Protein AF-0000000081120502 (afdb_homodimer)

Solvent-accessible surface area (backbone atoms only — not comparable to full-atom values): 90306 Å² total; per-residue (Å²): 142,80,79,85,92,80,93,83,92,85,89,94,85,90,83,83,86,87,79,88,80,85,72,85,65,86,73,74,83,74,80,77,71,88,79,77,84,75,97,79,76,90,74,83,78,90,89,77,85,92,85,73,90,88,81,76,94,83,76,80,94,78,79,72,86,76,71,78,74,68,79,48,51,71,65,44,40,50,49,47,50,48,47,51,52,50,47,51,53,42,52,53,46,50,49,49,38,51,51,47,46,46,49,38,51,48,40,50,55,72,34,34,65,61,60,50,68,50,35,47,72,60,34,49,70,64,41,35,53,54,52,49,45,40,67,71,40,67,83,46,53,86,88,66,52,79,76,53,70,67,56,46,46,56,49,43,50,42,36,49,61,18,52,65,34,36,59,55,44,46,76,51,38,82,61,83,50,70,66,57,42,51,50,51,54,63,44,30,87,78,58,55,13,76,36,63,70,57,47,50,49,47,25,58,50,43,71,74,47,53,73,67,52,31,32,24,30,41,35,44,53,72,44,70,34,36,60,37,51,47,78,37,76,88,73,26,30,45,40,26,43,18,24,62,50,84,54,73,46,93,41,64,17,31,22,39,42,39,35,28,41,32,26,47,72,37,62,32,39,42,78,56,31,35,29,32,24,60,56,79,65,50,18,69,61,46,34,53,52,50,52,52,52,51,52,52,41,45,73,26,59,39,42,61,46,31,36,34,29,58,84,46,69,39,51,51,43,15,51,51,49,44,35,50,51,30,50,53,52,31,57,75,69,70,49,80,88,64,81,79,42,26,60,58,94,88,34,63,27,34,64,34,51,20,57,66,58,47,52,27,50,51,47,59,48,33,69,68,21,30,41,35,32,59,56,98,88,38,83,42,56,27,48,45,64,46,54,38,48,52,61,69,64,50,45,34,51,96,66,38,46,67,58,71,85,69,42,38,54,62,53,36,80,92,56,38,59,77,83,46,37,59,51,35,51,60,56,31,18,63,64,47,15,30,50,39,33,51,36,14,75,72,63,78,38,58,65,62,31,35,44,27,18,50,52,24,36,49,51,29,51,53,50,34,50,51,50,5,63,92,66,85,77,66,49,101,53,63,69,47,34,43,58,48,35,92,79,37,70,52,61,61,51,49,54,55,47,46,58,43,50,74,57,43,41,35,27,35,70,87,77,69,39,79,44,91,60,67,59,59,57,47,50,44,48,26,52,53,37,50,53,51,49,51,52,47,41,29,73,75,68,65,49,57,72,41,45,39,38,58,62,43,56,39,58,61,51,44,49,50,50,44,49,29,57,53,32,76,89,47,81,49,41,34,50,60,54,45,51,52,38,54,48,47,37,49,45,51,32,52,74,61,71,69,59,90,84,48,80,41,67,77,66,87,49,44,45,79,50,79,52,66,65,54,83,71,65,70,74,70,72,70,72,69,75,68,77,76,56,67,86,69,80,75,69,79,78,72,87,66,76,47,68,47,39,37,42,30,49,49,51,53,43,8,50,52,49,49,50,39,31,72,73,68,52,58,82,45,61,64,51,45,65,56,44,38,38,91,63,73,48,69,58,58,58,53,68,50,82,76,84,66,64,89,60,48,29,49,15,73,68,48,47,52,45,50,53,50,50,51,53,51,50,51,60,48,46,63,72,43,50,71,38,73,46,42,61,60,52,48,51,54,51,45,67,71,72,54,80,71,75,78,55,73,38,80,86,50,34,66,60,50,52,52,46,52,50,52,53,47,52,54,50,52,54,53,34,46,34,50,52,44,37,33,24,37,70,64,49,43,79,78,85,51,85,83,34,59,64,43,45,52,27,44,55,50,26,54,55,54,56,59,70,76,107,140,89,88,78,89,80,90,82,93,86,92,86,88,73,88,86,91,86,87,89,89,81,93,85,92,82,89,73,95,82,91,84,87,96,94,82,84,85,95,90,77,91,92,84,76,91,78,60,65,98,61,58,77,78,49,54,83,60,46,65,87,64,58,73,83,75,72,75,77,70,81,72,52,72,68,54,49,51,51,48,48,50,48,50,50,50,49,49,50,43,51,50,48,50,47,46,37,50,48,47,50,47,45,33,53,50,47,43,59,68,36,40,38,63,47,40,62,39,38,40,62,62,32,49,70,63,42,29,52,54,52,49,45,40,61,71,38,64,83,43,53,84,86,67,50,79,76,52,69,70,56,44,47,55,49,41,49,42,34,49,61,18,52,65,34,35,59,54,44,46,76,49,37,80,59,82,51,70,66,59,42,52,50,51,54,64,43,32,83,76,57,57,14,77,36,64,70,57,46,52,44,47,26,60,48,42,71,74,47,53,74,70,52,32,33,23,31,39,36,44,53,73,44,71,35,36,62,38,52,46,78,36,76,90,73,25,30,47,39,24,44,18,23,61,50,85,53,74,46,94,42,63,17,30,22,38,40,38,36,29,41,32,27,48,72,37,61,33,40,40,78,58,31,35,29,32,25,60,55,78,65,50,19,70,62,45,35,53,51,50,50,52,52,50,51,53,42,45,72,26,59,38,41,61,47,32,36,33,29,59,85,45,69,38,52,49,43,14,52,50,50,45,37,49,52,30,49,52,53,31,58,72,70,71,49,82,87,63,81,79,44,27,60,59,95,89,34,61,27,34,64,35,50,22,56,67,58,46,53,28,48,50,48,60,47,33,70,67,20,30,39,36,34,57,56,98,90,39,83,40,54,26,48,46,63,47,54,38,47,52,60,71,63,51,45,32,51,97,68,39,48,67,58,71,85,68,42,37,54,62,54,36,79,92,57,37,58,79,82,45,37,58,51,35,51,59,56,31,17,63,61,46,16,32,52,40,32,51,36,14,75,72,63,76,36,60,66,61,30,35,44,26,18,49,52,24,36,49,52,29,52,53,51,33,51,50,50,5,64,94,64,84,82,57,69,91,56,67,76,48,34,45,58,48,36,93,81,36,69,52,60,60,51,50,54,55,47,45,59,42,50,72,57,44,41,35,28,34,70,87,76,69,39,79,43,91,60,69,62,60,55,46,49,46,48,27,51,53,38,52,53,50,50,53,51,47,40,29,73,74,71,64,50,57,73,42,43,39,38,58,62,42,56,40,60,61,51,45,49,51,49,44,49,31,57,54,35,72,95,48,80,48,42,33,51,61,53,44,50,53,38,56,49,48,36,51,51,50,33,53,74,60,72,70,60,89,84,50,79,42,67,78,66,88,50,43,46,72,52,73,72,63,60,52,85,73,63,71,74,72,72,69,70,71,74,66,77,76,56,68,86,68,80,75,70,80,78,70,86,68,78,47,67,47,38,38,44,31,49,48,50,54,42,7,51,51,48,48,51,38,33,71,73,70,53,58,85,45,63,63,51,44,63,57,43,38,36,90,62,74,47,70,59,59,56,54,69,51,82,75,85,65,63,88,60,49,29,49,15,72,68,49,48,52,46,52,53,52,51,50,52,51,50,51,58,48,47,63,73,42,51,69,38,73,44,40,61,59,52,48,51,54,51,44,66,71,72,54,82,69,74,76,56,72,39,82,86,50,35,66,62,48,51,53,46,53,50,52,53,49,51,53,51,51,54,52,34,46,34,49,53,42,37,33,23,37,70,65,49,43,78,80,87,52,85,81,35,60,65,44,45,52,28,45,57,52,27,55,56,54,55,61,70,76,106

Secondary structure (DSSP, 8-state):
-----------------------------------------TT-SS--S----TTS--SSTTS----------HHHHHHHHHHHHHHHHHHHHHHHHHHHHHHHHHHHHHTT-THHHHHHHTS-HHHHHHHHHHHHHTTS-GGG----HHHHHHHHHHHHH-HHHHHHHHHHS----HHHHHHHHHHS---SEE-HHHHHHHHHHHHTS-HHHHEEEEEEEEEE-----EEETTTTEEE-EEE-SS-EEEEE--EEEEEEEEESSS-BEEEEEEEEESSSPPHHHHHHHHHHHHHHHHHTT-EEEEEEE---HHHHHHHHHHHHHHHHHHHHHTPPPPTT-EEETTEEEEEEE-HHHHHHHHHHHHHHEEEEEEETTEEEEE-HHHHHHHHHH--EETTEESSTT--HHHH-TTT--TT-HHHHHHHSSHHHHHHHHHHHHTTSS-TTHHHHHHHHHHHHHHHHHT-----SGGGS--GGGS-B-TTSTHHHHHHHHHHHHHT-EEEETTT--EE--HHHHHHHHHHHHHHHHHHHHHHHH----B-GGGGSSHHHHHHHHHHHHHSSS-SS--HHHHHHHHHHHHHTT------TT-SS----PBPSS-----S----------GGG--------------HHHHHHHHHHHHHHHHHHIIIIITT-HHHHHHHB-SSPPHHHHHH-SSSS--S--B-HHHHHHHHHHHHHHHHHHHHHTTSS-HHHHHHHHHHHH---TT---TTTHHHHHHHHHHHHHHHHHHHHHHHHHHHHTTSS----TT-HHHHHHHHHHHHHHHHH-/------------------------------------------------GGGSSTTGGGTGGGSS---------HHHHHHHHHHHHHHHHHHHHHHHHHHHHHHHHHHHHHH-THHHHHHHHHS-HHHHHHHHHHHHHTTS-GGG----HHHHHHHHHHHHH-HHHHHHHHHHS----HHHHHHHHHHS---SEE-HHHHHHHHHHHHTS-HHHHEEEEEEEEEE-----EEETTTTEEE-EEE-SS-EEEEE--EEEEEEEEESSS-BEEEEEEEEESSSPPHHHHHHHHHHHHHHHHHTT-EEEEEEE---HHHHHHHHHHHHHHHHHHHHHTPPPPTT-EEETTEEEEEEE-HHHHHHHHHHHHHHEEEEEEETTEEEEE-HHHHHHHHHH--EETTEESSTT--HHHH-TTT--TT-HHHHHHHSSHHHHHHHHHHHHTTSS-TTHHHHHHHHHHHHHHHHHT-----GGGGGS-GGGS-B-TTSTHHHHHHHHHHHHHT-EEEETTT--EE--HHHHHHHHHHHHHHHHHHHHHHHH----B-GGGGSSHHHHHHHHHHHHHSSS-SS--HHHHHHHHHHHHHTT------TT-SS----PBPS------S----------GGG--------------HHHHHHHHHHHHHHHHHHIIIIITT-HHHHHHHB-SSPPHHHHHH-SSSS--S--B-HHHHHHHHHHHHHHHHHHHHHTTSS-HHHHHHHHHHHH---TT---TTTHHHHHHHHHHHHHHHHHHHHHHHHHHHHTTSS----TT-HHHHHHHHHHHHHHHHH-

pLDDT: mean 76.76, std 24.08, range [13.11, 98.25]

Structure (mmCIF, N/CA/C/O backbone):
data_AF-0000000081120502-model_v1
#
loop_
_entity.id
_entity.type
_entity.pdbx_description
1 polymer 'Transposable element P transposase'
#
loop_
_atom_site.group_PDB
_atom_site.id
_atom_site.type_symbol
_atom_site.label_atom_id
_atom_site.label_alt_id
_atom_site.label_comp_id
_atom_site.label_asym_id
_atom_site.label_entity_id
_atom_site.label_seq_id
_atom_site.pdbx_PDB_ins_code
_atom_site.Cartn_x
_atom_site.Cartn_y
_atom_site.Cartn_z
_atom_site.occupancy
_atom_site.B_iso_or_equiv
_atom_site.auth_seq_id
_atom_site.auth_comp_id
_atom_site.auth_asym_id
_atom_site.auth_atom_id
_atom_site.pdbx_PDB_model_num
ATOM 1 N N . MET A 1 1 ? 30.359 63.438 5.129 1 14.34 1 MET A N 1
ATOM 2 C CA . MET A 1 1 ? 31.078 64.188 6.133 1 14.34 1 MET A CA 1
ATOM 3 C C . MET A 1 1 ? 31.031 63.5 7.488 1 14.34 1 MET A C 1
ATOM 5 O O . MET A 1 1 ? 30.219 62.625 7.707 1 14.34 1 MET A O 1
ATOM 9 N N . GLN A 1 2 ? 31.109 64.312 8.656 1 14.25 2 GLN A N 1
ATOM 10 C CA . GLN A 1 2 ? 31.75 64.5 9.953 1 14.25 2 GLN A CA 1
ATOM 11 C C . GLN A 1 2 ? 30.969 63.844 11.07 1 14.25 2 GLN A C 1
ATOM 13 O O . GLN A 1 2 ? 31.562 63.406 12.055 1 14.25 2 GLN A O 1
ATOM 18 N N . ALA A 1 3 ? 29.781 64.125 11.359 1 13.93 3 ALA A N 1
ATOM 19 C CA . ALA A 1 3 ? 29.516 64.625 12.703 1 13.93 3 ALA A CA 1
ATOM 20 C C . ALA A 1 3 ? 29.547 63.5 13.742 1 13.93 3 ALA A C 1
ATOM 22 O O . ALA A 1 3 ? 29.5 62.312 13.391 1 13.93 3 ALA A O 1
ATOM 23 N N . HIS A 1 4 ? 28.594 63.375 14.648 1 14.6 4 HIS A N 1
ATOM 24 C CA . HIS A 1 4 ? 28.641 63.562 16.094 1 14.6 4 HIS A CA 1
ATOM 25 C C . HIS A 1 4 ? 28.984 62.25 16.797 1 14.6 4 HIS A C 1
ATOM 27 O O . HIS A 1 4 ? 28.75 61.156 16.25 1 14.6 4 HIS A O 1
ATOM 33 N N . THR A 1 5 ? 28.938 62.125 18.094 1 14.6 5 THR A N 1
ATOM 34 C CA . THR A 1 5 ? 29.781 61.969 19.281 1 14.6 5 THR A CA 1
ATOM 35 C C . THR A 1 5 ? 29.703 60.531 19.812 1 14.6 5 THR A C 1
ATOM 37 O O . THR A 1 5 ? 28.766 59.812 19.5 1 14.6 5 THR A O 1
ATOM 40 N N . GLN A 1 6 ? 30 60.219 21.203 1 14.38 6 GLN A N 1
ATOM 41 C CA . GLN A 1 6 ? 31.031 59.719 22.094 1 14.38 6 GLN A CA 1
ATOM 42 C C . GLN A 1 6 ? 30.531 58.531 22.922 1 14.38 6 GLN A C 1
ATOM 44 O O . GLN A 1 6 ? 31.297 57.625 23.266 1 14.38 6 GLN A O 1
ATOM 49 N N . ARG A 1 7 ? 29.375 58.5 23.656 1 14.73 7 ARG A N 1
ATOM 50 C CA . ARG A 1 7 ? 29.578 58.312 25.094 1 14.73 7 ARG A CA 1
ATOM 51 C C . ARG A 1 7 ? 29.938 56.875 25.406 1 14.73 7 ARG A C 1
ATOM 53 O O . ARG A 1 7 ? 29.5 55.969 24.703 1 14.73 7 ARG A O 1
ATOM 60 N N . ALA A 1 8 ? 30.484 56.406 26.688 1 14.59 8 ALA A N 1
ATOM 61 C CA . ALA A 1 8 ? 31.516 55.781 27.516 1 14.59 8 ALA A CA 1
ATOM 62 C C . ALA A 1 8 ? 31.016 54.438 28.062 1 14.59 8 ALA A C 1
ATOM 64 O O . ALA A 1 8 ? 31.719 53.438 27.953 1 14.59 8 ALA A O 1
ATOM 65 N N . VAL A 1 9 ? 30.109 54.375 29.125 1 14.07 9 VAL A N 1
ATOM 66 C CA . VAL A 1 9 ? 30.547 53.938 30.438 1 14.07 9 VAL A CA 1
ATOM 67 C C . VAL A 1 9 ? 30.609 52.406 30.5 1 14.07 9 VAL A C 1
ATOM 69 O O . VAL A 1 9 ? 29.922 51.719 29.719 1 14.07 9 VAL A O 1
ATOM 72 N N . GLU A 1 10 ? 30.828 51.75 31.781 1 14.52 10 GLU A N 1
ATOM 73 C CA . GLU A 1 10 ? 31.75 50.969 32.625 1 14.52 10 GLU A CA 1
ATOM 74 C C . GLU A 1 10 ? 31.188 49.562 32.875 1 14.52 10 GLU A C 1
ATOM 76 O O . GLU A 1 10 ? 31.891 48.562 32.688 1 14.52 10 GLU A O 1
ATOM 81 N N . GLU A 1 11 ? 30.297 49.406 33.969 1 14.34 11 GLU A N 1
ATOM 82 C CA . GLU A 1 11 ? 30.656 48.688 35.188 1 14.34 11 GLU A CA 1
ATOM 83 C C . GLU A 1 11 ? 30.5 47.188 35.031 1 14.34 11 GLU A C 1
ATOM 85 O O . GLU A 1 11 ? 29.75 46.719 34.156 1 14.34 11 GLU A O 1
ATOM 90 N N . MET A 1 12 ? 30.531 46.406 36.281 1 14.62 12 MET A N 1
ATOM 91 C CA . MET A 1 12 ? 31.266 45.375 37.031 1 14.62 12 MET A CA 1
ATOM 92 C C . MET A 1 12 ? 30.547 44.031 36.969 1 14.62 12 MET A C 1
ATOM 94 O O . MET A 1 12 ? 29.375 43.969 36.562 1 14.62 12 MET A O 1
ATOM 98 N N . GLN A 1 13 ? 30.625 43.25 38.188 1 14.48 13 GLN A N 1
ATOM 99 C CA . GLN A 1 13 ? 31.219 42 38.719 1 14.48 13 GLN A CA 1
ATOM 100 C C . GLN A 1 13 ? 30.172 40.906 38.844 1 14.48 13 GLN A C 1
ATOM 102 O O . GLN A 1 13 ? 30.375 39.781 38.375 1 14.48 13 GLN A O 1
ATOM 107 N N . ILE A 1 14 ? 29.406 40.906 40 1 14.27 14 ILE A N 1
ATOM 108 C CA . ILE A 1 14 ? 29.531 39.969 41.125 1 14.27 14 ILE A CA 1
ATOM 109 C C . ILE A 1 14 ? 28.688 38.719 40.844 1 14.27 14 ILE A C 1
ATOM 111 O O . ILE A 1 14 ? 27.578 38.812 40.281 1 14.27 14 ILE A O 1
ATOM 115 N N . LYS A 1 15 ? 29.25 37.531 41.375 1 15.6 15 LYS A N 1
ATOM 116 C CA . LYS A 1 15 ? 29.25 36.062 41.438 1 15.6 15 LYS A CA 1
ATOM 117 C C . LYS A 1 15 ? 27.953 35.531 42.031 1 15.6 15 LYS A C 1
ATOM 119 O O . LYS A 1 15 ? 27.438 34.531 41.625 1 15.6 15 LYS A O 1
ATOM 124 N N . GLU A 1 16 ? 27.625 36.062 43.344 1 14.9 16 GLU A N 1
ATOM 125 C CA . GLU A 1 16 ? 27.609 35.125 44.469 1 14.9 16 GLU A CA 1
ATOM 126 C C . GLU A 1 16 ? 26.438 34.156 44.406 1 14.9 16 GLU A C 1
ATOM 128 O O . GLU A 1 16 ? 25.531 34.344 43.594 1 14.9 16 GLU A O 1
ATOM 133 N N . ASN A 1 17 ? 25.828 33.938 45.656 1 15.2 17 ASN A N 1
ATOM 134 C CA . ASN A 1 17 ? 25.656 33 46.75 1 15.2 17 ASN A CA 1
ATOM 135 C C . ASN A 1 17 ? 24.344 32.219 46.625 1 15.2 17 ASN A C 1
ATOM 137 O O . ASN A 1 17 ? 23.484 32.562 45.812 1 15.2 17 ASN A O 1
ATOM 141 N N . LEU A 1 18 ? 23.641 32.062 47.844 1 15.27 18 LEU A N 1
ATOM 142 C CA . LEU A 1 18 ? 23.266 31.109 48.875 1 15.27 18 LEU A CA 1
ATOM 143 C C . LEU A 1 18 ? 21.844 30.578 48.625 1 15.27 18 LEU A C 1
ATOM 145 O O . LEU A 1 18 ? 21.094 31.125 47.844 1 15.27 18 LEU A O 1
ATOM 149 N N . ASP A 1 19 ? 21.188 30.359 49.719 1 14.86 19 ASP A N 1
ATOM 150 C CA . ASP A 1 19 ? 20.656 29.312 50.594 1 14.86 19 ASP A CA 1
ATOM 151 C C . ASP A 1 19 ? 19.156 29.109 50.344 1 14.86 19 ASP A C 1
ATOM 153 O O . ASP A 1 19 ? 18.703 27.984 50.156 1 14.86 19 ASP A O 1
ATOM 157 N N . PRO A 1 20 ? 18.328 29.938 51.062 1 14.95 20 PRO A N 1
ATOM 158 C CA . PRO A 1 20 ? 17.578 29.453 52.219 1 14.95 20 PRO A CA 1
ATOM 159 C C . PRO A 1 20 ? 16.25 28.781 51.812 1 14.95 20 PRO A C 1
ATOM 161 O O . PRO A 1 20 ? 15.844 28.844 50.656 1 14.95 20 PRO A O 1
ATOM 164 N N . ILE A 1 21 ? 15.18 29.188 52.562 1 14.98 21 ILE A N 1
ATOM 165 C CA . ILE A 1 21 ? 14.234 28.766 53.562 1 14.98 21 ILE A CA 1
ATOM 166 C C . ILE A 1 21 ? 12.914 28.375 52.938 1 14.98 21 ILE A C 1
ATOM 168 O O . ILE A 1 21 ? 12.391 27.281 53.188 1 14.98 21 ILE A O 1
ATOM 172 N N . THR A 1 22 ? 11.992 29.328 52.75 1 14.59 22 THR A N 1
ATOM 173 C CA . THR A 1 22 ? 10.812 29.375 53.625 1 14.59 22 THR A CA 1
ATOM 174 C C . THR A 1 22 ? 9.68 28.547 53.031 1 14.59 22 THR A C 1
ATOM 176 O O . THR A 1 22 ? 9.703 28.219 51.812 1 14.59 22 THR A O 1
ATOM 179 N N . THR A 1 23 ? 8.469 28.719 53.594 1 14.86 23 THR A N 1
ATOM 180 C CA . THR A 1 23 ? 7.34 28.281 54.406 1 14.86 23 THR A CA 1
ATOM 181 C C . THR A 1 23 ? 6.094 28.094 53.562 1 14.86 23 THR A C 1
ATOM 183 O O . THR A 1 23 ? 5.047 27.672 54.031 1 14.86 23 THR A O 1
ATOM 186 N N . HIS A 1 24 ? 6.16 28.172 52.25 1 14.96 24 HIS A N 1
ATOM 187 C CA . HIS A 1 24 ? 4.824 28.656 51.938 1 14.96 24 HIS A CA 1
ATOM 188 C C . HIS A 1 24 ? 3.762 27.625 52.25 1 14.96 24 HIS A C 1
ATOM 190 O O . HIS A 1 24 ? 3.973 26.422 52.062 1 14.96 24 HIS A O 1
ATOM 196 N N . ARG A 1 25 ? 2.691 28.188 52.844 1 15.06 25 ARG A N 1
ATOM 197 C CA . ARG A 1 25 ? 1.433 28.125 53.562 1 15.06 25 ARG A CA 1
ATOM 198 C C . ARG A 1 25 ? 0.337 27.469 52.719 1 15.06 25 ARG A C 1
ATOM 200 O O . ARG A 1 25 ? -0.845 27.562 53.062 1 15.06 25 ARG A O 1
ATOM 207 N N . TYR A 1 26 ? 0.715 26.734 51.719 1 14.77 26 TYR A N 1
ATOM 208 C CA . TYR A 1 26 ? -0.525 26.594 50.969 1 14.77 26 TYR A CA 1
ATOM 209 C C . TYR A 1 26 ? -1.585 25.875 51.781 1 14.77 26 TYR A C 1
ATOM 211 O O . TYR A 1 26 ? -1.345 24.781 52.312 1 14.77 26 TYR A O 1
ATOM 219 N N . ALA A 1 27 ? -2.381 26.625 52.344 1 14.59 27 ALA A N 1
ATOM 220 C CA . ALA A 1 27 ? -3.572 26.547 53.188 1 14.59 27 ALA A CA 1
ATOM 221 C C . ALA A 1 27 ? -4.484 25.406 52.75 1 14.59 27 ALA A C 1
ATOM 223 O O . ALA A 1 27 ? -4.293 24.828 51.656 1 14.59 27 ALA A O 1
ATOM 224 N N . THR A 1 28 ? -5.711 25.688 52.906 1 14.76 28 THR A N 1
ATOM 225 C CA . THR A 1 28 ? -6.82 25.25 53.75 1 14.76 28 THR A CA 1
ATOM 226 C C . THR A 1 28 ? -7.723 24.266 53 1 14.76 28 THR A C 1
ATOM 228 O O . THR A 1 28 ? -8.234 23.312 53.594 1 14.76 28 THR A O 1
ATOM 231 N N . VAL A 1 29 ? -7.992 24.484 51.688 1 15.91 29 VAL A N 1
ATOM 232 C CA . VAL A 1 29 ? -9.453 24.531 51.688 1 15.91 29 VAL A CA 1
ATOM 233 C C . VAL A 1 29 ? -10.016 23.125 51.906 1 15.91 29 VAL A C 1
ATOM 235 O O . VAL A 1 29 ? -9.398 22.141 51.5 1 15.91 29 VAL A O 1
ATOM 238 N N . SER A 1 30 ? -11.156 23.078 52.438 1 14.62 30 SER A N 1
ATOM 239 C CA . SER A 1 30 ? -12.148 22.406 53.281 1 14.62 30 SER A CA 1
ATOM 240 C C . SER A 1 30 ? -12.875 21.312 52.531 1 14.62 30 SER A C 1
ATOM 242 O O . SER A 1 30 ? -13.898 21.562 51.875 1 14.62 30 SER A O 1
ATOM 244 N N . ARG A 1 31 ? -12.234 20.641 51.625 1 15.32 31 ARG A N 1
ATOM 245 C CA . ARG A 1 31 ? -13.203 19.797 50.938 1 15.32 31 ARG A CA 1
ATOM 246 C C . ARG A 1 31 ? -13.945 18.906 51.938 1 15.32 31 ARG A C 1
ATOM 248 O O . ARG A 1 31 ? -13.32 18.156 52.688 1 15.32 31 ARG A O 1
ATOM 255 N N . ASP A 1 32 ? -14.961 19.234 52.312 1 14.97 32 ASP A N 1
ATOM 256 C CA . ASP A 1 32 ? -15.969 18.719 53.25 1 14.97 32 ASP A CA 1
ATOM 257 C C . ASP A 1 32 ? -16.125 17.219 53.125 1 14.97 32 ASP A C 1
ATOM 259 O O . ASP A 1 32 ? -15.711 16.625 52.125 1 14.97 32 ASP A O 1
ATOM 263 N N . TYR A 1 33 ? -17.219 16.672 53.719 1 15.07 33 TYR A N 1
ATOM 264 C CA . TYR A 1 33 ? -17.719 15.812 54.781 1 15.07 33 TYR A CA 1
ATOM 265 C C . TYR A 1 33 ? -18.203 14.477 54.219 1 15.07 33 TYR A C 1
ATOM 267 O O . TYR A 1 33 ? -18.281 13.484 54.969 1 15.07 33 TYR A O 1
ATOM 275 N N . MET A 1 34 ? -18.578 14.242 52.875 1 16.64 34 MET A N 1
ATOM 276 C CA . MET A 1 34 ? -19.734 13.438 53.219 1 16.64 34 MET A CA 1
ATOM 277 C C . MET A 1 34 ? -19.312 12.078 53.781 1 16.64 34 MET A C 1
ATOM 279 O O . MET A 1 34 ? -18.266 11.547 53.375 1 16.64 34 MET A O 1
ATOM 283 N N . PRO A 1 35 ? -20.016 11.5 54.719 1 15.03 35 PRO A N 1
ATOM 284 C CA . PRO A 1 35 ? -20.125 10.484 55.781 1 15.03 35 PRO A CA 1
ATOM 285 C C . PRO A 1 35 ? -20.125 9.062 55.219 1 15.03 35 PRO A C 1
ATOM 287 O O . PRO A 1 35 ? -20.969 8.734 54.375 1 15.03 35 PRO A O 1
ATOM 290 N N . MET A 1 36 ? -18.953 8.578 54.906 1 15.46 36 MET A N 1
ATOM 291 C CA . MET A 1 36 ? -18.875 7.145 54.656 1 15.46 36 MET A CA 1
ATOM 292 C C . MET A 1 36 ? -19.594 6.352 55.75 1 15.46 36 MET A C 1
ATOM 294 O O . MET A 1 36 ? -19.391 6.609 56.938 1 15.46 36 MET A O 1
ATOM 298 N N . HIS A 1 37 ? -20.562 5.695 55.5 1 15.47 37 HIS A N 1
ATOM 299 C CA . HIS A 1 37 ? -21.281 4.801 56.375 1 15.47 37 HIS A CA 1
ATOM 300 C C . HIS A 1 37 ? -20.359 3.744 56.969 1 15.47 37 HIS A C 1
ATOM 302 O O . HIS A 1 37 ? -19.297 3.449 56.406 1 15.47 37 HIS A O 1
ATOM 308 N N . ALA A 1 38 ? -20.719 3.012 58.125 1 14.82 38 ALA A N 1
ATOM 309 C CA . ALA A 1 38 ? -20.578 2.381 59.438 1 14.82 38 ALA A CA 1
ATOM 310 C C . ALA A 1 38 ? -20.141 0.923 59.312 1 14.82 38 ALA A C 1
ATOM 312 O O . ALA A 1 38 ? -19.281 0.448 60.031 1 14.82 38 ALA A O 1
ATOM 313 N N . THR A 1 39 ? -20.609 -0.009 58.469 1 15.83 39 THR A N 1
ATOM 314 C CA . THR A 1 39 ? -20.953 -1.194 59.25 1 15.83 39 THR A CA 1
ATOM 315 C C . THR A 1 39 ? -19.703 -2.043 59.5 1 15.83 39 THR A C 1
ATOM 317 O O . THR A 1 39 ? -18.938 -2.336 58.594 1 15.83 39 THR A O 1
ATOM 320 N N . ALA A 1 40 ? -19.109 -2.254 60.844 1 15.4 40 ALA A N 1
ATOM 321 C CA . ALA A 1 40 ? -18.156 -2.822 61.781 1 15.4 40 ALA A CA 1
ATOM 322 C C . ALA A 1 40 ? -18.109 -4.344 61.656 1 15.4 40 ALA A C 1
ATOM 324 O O . ALA A 1 40 ? -17.031 -4.941 61.688 1 15.4 40 ALA A O 1
ATOM 325 N N . ALA A 1 41 ? -19.141 -5.223 61.906 1 15.55 41 ALA A N 1
ATOM 326 C CA . ALA A 1 41 ? -19.266 -6.121 63.062 1 15.55 41 ALA A CA 1
ATOM 327 C C . ALA A 1 41 ? -18.5 -7.418 62.812 1 15.55 41 ALA A C 1
ATOM 329 O O . ALA A 1 41 ? -17.812 -7.914 63.719 1 15.55 41 ALA A O 1
ATOM 330 N N . VAL A 1 42 ? -18.516 -8.484 61.969 1 16.2 42 VAL A N 1
ATOM 331 C CA . VAL A 1 42 ? -18.891 -9.797 62.469 1 16.2 42 VAL A CA 1
ATOM 332 C C . VAL A 1 42 ? -17.656 -10.664 62.625 1 16.2 42 VAL A C 1
ATOM 334 O O . VAL A 1 42 ? -17.438 -11.602 61.844 1 16.2 42 VAL A O 1
ATOM 337 N N . GLU A 1 43 ? -16.25 -10.258 62.781 1 16.41 43 GLU A N 1
ATOM 338 C CA . GLU A 1 43 ? -15.375 -11.43 62.812 1 16.41 43 GLU A CA 1
ATOM 339 C C . GLU A 1 43 ? -15.414 -12.086 64.188 1 16.41 43 GLU A C 1
ATOM 341 O O . GLU A 1 43 ? -14.695 -13.055 64.438 1 16.41 43 GLU A O 1
ATOM 346 N N . ASP A 1 44 ? -15.844 -12.047 65.375 1 16.73 44 ASP A N 1
ATOM 347 C CA . ASP A 1 44 ? -15.219 -12.289 66.688 1 16.73 44 ASP A CA 1
ATOM 348 C C . ASP A 1 44 ? -14.773 -13.75 66.812 1 16.73 44 ASP A C 1
ATOM 350 O O . ASP A 1 44 ? -13.719 -14.031 67.375 1 16.73 44 ASP A O 1
ATOM 354 N N . VAL A 1 45 ? -15.398 -14.891 66.75 1 16.97 45 VAL A N 1
ATOM 355 C CA . VAL A 1 45 ? -15.523 -15.852 67.875 1 16.97 45 VAL A CA 1
ATOM 356 C C . VAL A 1 45 ? -14.352 -16.828 67.812 1 16.97 45 VAL A C 1
ATOM 358 O O . VAL A 1 45 ? -13.727 -17.078 68.875 1 16.97 45 VAL A O 1
ATOM 361 N N . GLN A 1 46 ? -13.828 -17.969 67.062 1 17.44 46 GLN A N 1
ATOM 362 C CA . GLN A 1 46 ? -13.562 -19.297 67.625 1 17.44 46 GLN A CA 1
ATOM 363 C C . GLN A 1 46 ? -12.07 -19.531 67.812 1 17.44 46 GLN A C 1
ATOM 365 O O . GLN A 1 46 ? -11.633 -20.656 68.062 1 17.44 46 GLN A O 1
ATOM 370 N N . ILE A 1 47 ? -11 -18.5 67.75 1 17.42 47 ILE A N 1
ATOM 371 C CA . ILE A 1 47 ? -9.594 -18.891 67.812 1 17.42 47 ILE A CA 1
ATOM 372 C C . ILE A 1 47 ? -9.195 -19.109 69.312 1 17.42 47 ILE A C 1
ATOM 374 O O . ILE A 1 47 ? -8.336 -18.406 69.812 1 17.42 47 ILE A O 1
ATOM 378 N N . ASN A 1 48 ? -9.648 -19.594 70.438 1 16.34 48 ASN A N 1
ATOM 379 C CA . ASN A 1 48 ? -9.234 -19.719 71.812 1 16.34 48 ASN A CA 1
ATOM 380 C C . ASN A 1 48 ? -8.164 -20.797 72 1 16.34 48 ASN A C 1
ATOM 382 O O . ASN A 1 48 ? -7.188 -20.594 72.688 1 16.34 48 ASN A O 1
ATOM 386 N N . GLN A 1 49 ? -7.977 -22.266 71.875 1 18.52 49 GLN A N 1
ATOM 387 C CA . GLN A 1 49 ? -7.652 -23.25 72.938 1 18.52 49 GLN A CA 1
ATOM 388 C C . GLN A 1 49 ? -6.176 -23.625 72.875 1 18.52 49 GLN A C 1
ATOM 390 O O . GLN A 1 49 ? -5.527 -23.734 73.938 1 18.52 49 GLN A O 1
ATOM 395 N N . ASN A 1 50 ? -5.176 -24.203 71.875 1 19.64 50 ASN A N 1
ATOM 396 C CA . ASN A 1 50 ? -4.227 -25.281 72.125 1 19.64 50 ASN A CA 1
ATOM 397 C C . ASN A 1 50 ? -2.842 -24.75 72.5 1 19.64 50 ASN A C 1
ATOM 399 O O . ASN A 1 50 ? -1.854 -25.484 72.438 1 19.64 50 ASN A O 1
ATOM 403 N N . LEU A 1 51 ? -2.365 -23.531 73.125 1 19.83 51 LEU A N 1
ATOM 404 C CA . LEU A 1 51 ? -1.049 -23 73.438 1 19.83 51 LEU A CA 1
ATOM 405 C C . LEU A 1 51 ? -0.462 -23.703 74.688 1 19.83 51 LEU A C 1
ATOM 407 O O . LEU A 1 51 ? 0.609 -23.328 75.125 1 19.83 51 LEU A O 1
ATOM 411 N N . GLU A 1 52 ? -0.816 -24.75 75.312 1 20.11 52 GLU A N 1
ATOM 412 C CA . GLU A 1 52 ? -0.351 -25.141 76.625 1 20.11 52 GLU A CA 1
ATOM 413 C C . GLU A 1 52 ? 1.005 -25.844 76.562 1 20.11 52 GLU A C 1
ATOM 415 O O . GLU A 1 52 ? 1.915 -25.516 77.375 1 20.11 52 GLU A O 1
ATOM 420 N N . HIS A 1 53 ? 1.487 -27.25 76.125 1 21.69 53 HIS A N 1
ATOM 421 C CA . HIS A 1 53 ? 2.285 -28.281 76.812 1 21.69 53 HIS A CA 1
ATOM 422 C C . HIS A 1 53 ? 3.742 -28.219 76.375 1 21.69 53 HIS A C 1
ATOM 424 O O . HIS A 1 53 ? 4.527 -29.109 76.688 1 21.69 53 HIS A O 1
ATOM 430 N N . ARG A 1 54 ? 4.59 -27.234 75.75 1 21.69 54 ARG A N 1
ATOM 431 C CA . ARG A 1 54 ? 5.949 -27.125 75.25 1 21.69 54 ARG A CA 1
ATOM 432 C C . ARG A 1 54 ? 6.953 -27 76.438 1 21.69 54 ARG A C 1
ATOM 434 O O . ARG A 1 54 ? 8.148 -26.812 76.188 1 21.69 54 ARG A O 1
ATOM 441 N N . LYS A 1 55 ? 6.805 -26.984 77.75 1 22.78 55 LYS A N 1
ATOM 442 C CA . LYS A 1 55 ? 7.715 -26.609 78.875 1 22.78 55 LYS A CA 1
ATOM 443 C C . LYS A 1 55 ? 8.773 -27.688 79.062 1 22.78 55 LYS A C 1
ATOM 445 O O . LYS A 1 55 ? 9.891 -27.391 79.5 1 22.78 55 LYS A O 1
ATOM 450 N N . LYS A 1 56 ? 8.688 -29.109 79.062 1 23.55 56 LYS A N 1
ATOM 451 C CA . LYS A 1 56 ? 9.344 -30.062 79.938 1 23.55 56 LYS A CA 1
ATOM 452 C C . LYS A 1 56 ? 10.797 -30.281 79.5 1 23.55 56 LYS A C 1
ATOM 454 O O . LYS A 1 56 ? 11.695 -30.266 80.375 1 23.55 56 LYS A O 1
ATOM 459 N N . GLN A 1 57 ? 11.414 -31.125 78.5 1 24.58 57 GLN A N 1
ATOM 460 C CA . GLN A 1 57 ? 12.492 -32.094 78.625 1 24.58 57 GLN A CA 1
ATOM 461 C C . GLN A 1 57 ? 13.844 -31.484 78.25 1 24.58 57 GLN A C 1
ATOM 463 O O . GLN A 1 57 ? 14.312 -31.609 77.125 1 24.58 57 GLN A O 1
ATOM 468 N N . GLN A 1 58 ? 14.344 -30.172 78.5 1 23.09 58 GLN A N 1
ATOM 469 C CA . GLN A 1 58 ? 15.586 -29.578 78 1 23.09 58 GLN A CA 1
ATOM 470 C C . GLN A 1 58 ? 16.75 -29.906 78.938 1 23.09 58 GLN A C 1
ATOM 472 O O . GLN A 1 58 ? 17.875 -29.438 78.688 1 23.09 58 GLN A O 1
ATOM 477 N N . GLN A 1 59 ? 16.703 -30.656 80.188 1 21.89 59 GLN A N 1
ATOM 478 C CA . GLN A 1 59 ? 17.656 -30.562 81.25 1 21.89 59 GLN A CA 1
ATOM 479 C C . GLN A 1 59 ? 18.922 -31.359 81 1 21.89 59 GLN A C 1
ATOM 481 O O . GLN A 1 59 ? 20.031 -30.922 81.25 1 21.89 59 GLN A O 1
ATOM 486 N N . THR A 1 60 ? 19.016 -32.75 80.938 1 22.77 60 THR A N 1
ATOM 487 C CA . THR A 1 60 ? 19.953 -33.688 81.562 1 22.77 60 THR A CA 1
ATOM 488 C C . THR A 1 60 ? 21.234 -33.781 80.75 1 22.77 60 THR A C 1
ATOM 490 O O . THR A 1 60 ? 22.234 -34.344 81.25 1 22.77 60 THR A O 1
ATOM 493 N N . VAL A 1 61 ? 21.469 -33.688 79.438 1 25 61 VAL A N 1
ATOM 494 C CA . VAL A 1 61 ? 22.516 -34.406 78.75 1 25 61 VAL A CA 1
ATOM 495 C C . VAL A 1 61 ? 23.828 -33.594 78.812 1 25 61 VAL A C 1
ATOM 497 O O . VAL A 1 61 ? 24.234 -32.969 77.812 1 25 61 VAL A O 1
ATOM 500 N N . ALA A 1 62 ? 24.188 -32.719 80 1 25.88 62 ALA A N 1
ATOM 501 C CA . ALA A 1 62 ? 25.297 -31.781 80.062 1 25.88 62 ALA A CA 1
ATOM 502 C C . ALA A 1 62 ? 26.594 -32.5 80.438 1 25.88 62 ALA A C 1
ATOM 504 O O . ALA A 1 62 ? 27.688 -32 80.188 1 25.88 62 ALA A O 1
ATOM 505 N N . THR A 1 63 ? 26.625 -33.656 81.375 1 22.47 63 THR A N 1
ATOM 506 C CA . THR A 1 63 ? 27.734 -33.875 82.312 1 22.47 63 THR A CA 1
ATOM 507 C C . THR A 1 63 ? 28.953 -34.438 81.625 1 22.47 63 THR A C 1
ATOM 509 O O . THR A 1 63 ? 30.078 -34.281 82.062 1 22.47 63 THR A O 1
ATOM 512 N N . ARG A 1 64 ? 28.828 -35.719 80.938 1 24.05 64 ARG A N 1
ATOM 513 C CA . ARG A 1 64 ? 29.812 -36.781 81 1 24.05 64 ARG A CA 1
ATOM 514 C C . ARG A 1 64 ? 31.156 -36.344 80.5 1 24.05 64 ARG A C 1
ATOM 516 O O . ARG A 1 64 ? 32.219 -36.656 81.062 1 24.05 64 ARG A O 1
ATOM 523 N N . ARG A 1 65 ? 31.484 -36.531 79.188 1 26.67 65 ARG A N 1
ATOM 524 C CA . ARG A 1 65 ? 32.688 -37.188 78.688 1 26.67 65 ARG A CA 1
ATOM 525 C C . ARG A 1 65 ? 33.875 -36.281 78.75 1 26.67 65 ARG A C 1
ATOM 527 O O . ARG A 1 65 ? 33.969 -35.281 78 1 26.67 65 ARG A O 1
ATOM 534 N N . ARG A 1 66 ? 34.344 -36.094 80.062 1 28.52 66 ARG A N 1
ATOM 535 C CA . ARG A 1 66 ? 35.562 -35.344 80.375 1 28.52 66 ARG A CA 1
ATOM 536 C C . ARG A 1 66 ? 36.719 -35.844 79.5 1 28.52 66 ARG A C 1
ATOM 538 O O . ARG A 1 66 ? 37.25 -36.938 79.75 1 28.52 66 ARG A O 1
ATOM 545 N N . VAL A 1 67 ? 36.594 -35.969 78.25 1 29 67 VAL A N 1
ATOM 546 C CA . VAL A 1 67 ? 37.5 -36.531 77.25 1 29 67 VAL A CA 1
ATOM 547 C C . VAL A 1 67 ? 38.938 -36.062 77.625 1 29 67 VAL A C 1
ATOM 549 O O . VAL A 1 67 ? 39.188 -34.875 77.75 1 29 67 VAL A O 1
ATOM 552 N N . LYS A 1 68 ? 39.719 -36.969 78.5 1 30.41 68 LYS A N 1
ATOM 553 C CA . LYS A 1 68 ? 41.094 -36.938 79 1 30.41 68 LYS A CA 1
ATOM 554 C C . LYS A 1 68 ? 41.969 -36.156 78 1 30.41 68 LYS A C 1
ATOM 556 O O . LYS A 1 68 ? 42.062 -36.5 76.812 1 30.41 68 LYS A O 1
ATOM 561 N N . ARG A 1 69 ? 42.219 -34.906 78.25 1 34.12 69 ARG A N 1
ATOM 562 C CA . ARG A 1 69 ? 42.938 -33.875 77.562 1 34.12 69 ARG A CA 1
ATOM 563 C C . ARG A 1 69 ? 44.406 -34.281 77.312 1 34.12 69 ARG A C 1
ATOM 565 O O . ARG A 1 69 ? 45.219 -34.188 78.188 1 34.12 69 ARG A O 1
ATOM 572 N N . VAL A 1 70 ? 44.656 -35.688 77 1 34.44 70 VAL A N 1
ATOM 573 C CA . VAL A 1 70 ? 46 -36.125 76.75 1 34.44 70 VAL A CA 1
ATOM 574 C C . VAL A 1 70 ? 46.812 -35 76.125 1 34.44 70 VAL A C 1
ATOM 576 O O . VAL A 1 70 ? 46.281 -34.281 75.25 1 34.44 70 VAL A O 1
ATOM 579 N N . ALA A 1 71 ? 47.906 -34.562 76.938 1 39.12 71 ALA A N 1
ATOM 580 C CA . ALA A 1 71 ? 48.75 -33.375 76.75 1 39.12 71 ALA A CA 1
ATOM 581 C C . ALA A 1 71 ? 49.219 -33.25 75.312 1 39.12 71 ALA A C 1
ATOM 583 O O . ALA A 1 71 ? 49.969 -34.094 74.812 1 39.12 71 ALA A O 1
ATOM 584 N N . LEU A 1 72 ? 48.469 -32.969 74.562 1 45.91 72 LEU A N 1
ATOM 585 C CA . LEU A 1 72 ? 48.719 -32.844 73.125 1 45.91 72 LEU A CA 1
ATOM 586 C C . LEU A 1 72 ? 49.938 -31.984 72.812 1 45.91 72 LEU A C 1
ATOM 588 O O . LEU A 1 72 ? 50.188 -31 73.562 1 45.91 72 LEU A O 1
ATOM 592 N N . SER A 1 73 ? 51.188 -32.562 72.625 1 55.66 73 SER A N 1
ATOM 593 C CA . SER A 1 73 ? 52.406 -31.797 72.375 1 55.66 73 SER A CA 1
ATOM 594 C C . SER A 1 73 ? 52.062 -30.469 71.688 1 55.66 73 SER A C 1
ATOM 596 O O . SER A 1 73 ? 50.969 -30.281 71.125 1 55.66 73 SER A O 1
ATOM 598 N N . GLN A 1 74 ? 52.938 -29.609 71.938 1 56.44 74 GLN A N 1
ATOM 599 C CA . GLN A 1 74 ? 52.625 -28.25 71.5 1 56.44 74 GLN A CA 1
ATOM 600 C C . GLN A 1 74 ? 52.219 -28.203 70.062 1 56.44 74 GLN A C 1
ATOM 602 O O . GLN A 1 74 ? 51.281 -27.484 69.688 1 56.44 74 GLN A O 1
ATOM 607 N N . SER A 1 75 ? 52.875 -29.062 69.562 1 59.75 75 SER A N 1
ATOM 608 C CA . SER A 1 75 ? 52.594 -29.078 68.188 1 59.75 75 SER A CA 1
ATOM 609 C C . SER A 1 75 ? 51.25 -29.75 67.875 1 59.75 75 SER A C 1
ATOM 611 O O . SER A 1 75 ? 50.5 -29.328 67 1 59.75 75 SER A O 1
ATOM 613 N N . GLU A 1 76 ? 51.062 -30.641 68.75 1 61.62 76 GLU A N 1
ATOM 614 C CA . GLU A 1 76 ? 49.781 -31.328 68.625 1 61.62 76 GLU A CA 1
ATOM 615 C C . GLU A 1 76 ? 48.625 -30.438 69 1 61.62 76 GLU A C 1
ATOM 617 O O . GLU A 1 76 ? 47.562 -30.484 68.375 1 61.62 76 GLU A O 1
ATOM 622 N N . HIS A 1 77 ? 49.031 -29.703 70 1 65.25 77 HIS A N 1
ATOM 623 C CA . HIS A 1 77 ? 48.031 -28.781 70.5 1 65.25 77 HIS A CA 1
ATOM 624 C C . HIS A 1 77 ? 47.656 -27.75 69.438 1 65.25 77 HIS A C 1
ATOM 626 O O . HIS A 1 77 ? 46.5 -27.422 69.25 1 65.25 77 HIS A O 1
ATOM 632 N N . VAL A 1 78 ? 48.719 -27.391 68.75 1 69.56 78 VAL A N 1
ATOM 633 C CA . VAL A 1 78 ? 48.469 -26.391 67.688 1 69.56 78 VAL A CA 1
ATOM 634 C C . VAL A 1 78 ? 47.656 -27 66.562 1 69.56 78 VAL A C 1
ATOM 636 O O . VAL A 1 78 ? 46.719 -26.375 66.062 1 69.56 78 VAL A O 1
ATOM 639 N N . LEU A 1 79 ? 47.938 -28.156 66.375 1 68.19 79 LEU A N 1
ATOM 640 C CA . LEU A 1 79 ? 47.25 -28.828 65.25 1 68.19 79 LEU A CA 1
ATOM 641 C C . LEU A 1 79 ? 45.812 -29.156 65.625 1 68.19 79 LEU A C 1
ATOM 643 O O . LEU A 1 79 ? 44.906 -29.031 64.812 1 68.19 79 LEU A O 1
ATOM 647 N N . TYR A 1 80 ? 45.688 -29.453 66.938 1 69.12 80 TYR A N 1
ATOM 648 C CA . TYR A 1 80 ? 44.344 -29.75 67.438 1 69.12 80 TYR A CA 1
ATOM 649 C C . TYR A 1 80 ? 43.469 -28.5 67.375 1 69.12 80 TYR A C 1
ATOM 651 O O . TYR A 1 80 ? 42.281 -28.562 67 1 69.12 80 TYR A O 1
ATOM 659 N N . LYS A 1 81 ? 44.156 -27.438 67.75 1 69.31 81 LYS A N 1
ATOM 660 C CA . LYS A 1 81 ? 43.406 -26.188 67.75 1 69.31 81 LYS A CA 1
ATOM 661 C C . LYS A 1 81 ? 43 -25.844 66.312 1 69.31 81 LYS A C 1
ATOM 663 O O . LYS A 1 81 ? 41.906 -25.391 66.062 1 69.31 81 LYS A O 1
ATOM 668 N N . LYS A 1 82 ? 43.906 -26.141 65.5 1 71.19 82 LYS A N 1
ATOM 669 C CA . LYS A 1 82 ? 43.594 -25.859 64.062 1 71.19 82 LYS A CA 1
ATOM 670 C C . LYS A 1 82 ? 42.5 -26.797 63.562 1 71.19 82 LYS A C 1
ATOM 672 O O . LYS A 1 82 ? 41.625 -26.375 62.812 1 71.19 82 LYS A O 1
ATOM 677 N N . LEU A 1 83 ? 42.5 -27.953 64 1 70.38 83 LEU A N 1
ATOM 678 C CA . LEU A 1 83 ? 41.469 -28.906 63.625 1 70.38 83 LEU A CA 1
ATOM 679 C C . LEU A 1 83 ? 40.125 -28.5 64.188 1 70.38 83 LEU A C 1
ATOM 681 O O . LEU A 1 83 ? 39.094 -28.609 63.469 1 70.38 83 LEU A O 1
ATOM 685 N N . MET A 1 84 ? 40.125 -28.062 65.438 1 70.44 84 MET A N 1
ATOM 686 C CA . MET A 1 84 ? 38.875 -27.625 66 1 70.44 84 MET A CA 1
ATOM 687 C C . MET A 1 84 ? 38.312 -26.422 65.25 1 70.44 84 MET A C 1
ATOM 689 O O . MET A 1 84 ? 37.094 -26.344 65 1 70.44 84 MET A O 1
ATOM 693 N N . LEU A 1 85 ? 39.312 -25.594 64.938 1 71.56 85 LEU A N 1
ATOM 694 C CA . LEU A 1 85 ? 38.875 -24.391 64.188 1 71.56 85 LEU A CA 1
ATOM 695 C C . LEU A 1 85 ? 38.312 -24.75 62.812 1 71.56 85 LEU A C 1
ATOM 697 O O . LEU A 1 85 ? 37.312 -24.203 62.375 1 71.56 85 LEU A O 1
ATOM 701 N N . VAL A 1 86 ? 38.969 -25.734 62.188 1 71.25 86 VAL A N 1
ATOM 702 C CA . VAL A 1 86 ? 38.5 -26.141 60.844 1 71.25 86 VAL A CA 1
ATOM 703 C C . VAL A 1 86 ? 37.188 -26.938 61 1 71.25 86 VAL A C 1
ATOM 705 O O . VAL A 1 86 ? 36.312 -26.859 60.125 1 71.25 86 VAL A O 1
ATOM 708 N N . GLY A 1 87 ? 37.031 -27.625 62.125 1 72.12 87 GLY A N 1
ATOM 709 C CA . GLY A 1 87 ? 35.781 -28.328 62.406 1 72.12 87 GLY A CA 1
ATOM 710 C C . GLY A 1 87 ? 34.594 -27.406 62.562 1 72.12 87 GLY A C 1
ATOM 711 O O . GLY A 1 87 ? 33.5 -27.703 62.062 1 72.12 87 GLY A O 1
ATOM 712 N N . VAL A 1 88 ? 34.906 -26.328 63.281 1 71.44 88 VAL A N 1
ATOM 713 C CA . VAL A 1 88 ? 33.844 -25.344 63.469 1 71.44 88 VAL A CA 1
ATOM 714 C C . VAL A 1 88 ? 33.469 -24.719 62.125 1 71.44 88 VAL A C 1
ATOM 716 O O . VAL A 1 88 ? 32.312 -24.531 61.781 1 71.44 88 VAL A O 1
ATOM 719 N N . LYS A 1 89 ? 34.5 -24.453 61.344 1 71.75 89 LYS A N 1
ATOM 720 C CA . LYS A 1 89 ? 34.219 -23.891 60 1 71.75 89 LYS A CA 1
ATOM 721 C C . LYS A 1 89 ? 33.469 -24.875 59.125 1 71.75 89 LYS A C 1
ATOM 723 O O . LYS A 1 89 ? 32.562 -24.484 58.375 1 71.75 89 LYS A O 1
ATOM 728 N N . LEU A 1 90 ? 33.688 -26.078 59.25 1 69.19 90 LEU A N 1
ATOM 729 C CA . LEU A 1 90 ? 33 -27.109 58.5 1 69.19 90 LEU A CA 1
ATOM 730 C C . LEU A 1 90 ? 31.547 -27.219 58.938 1 69.19 90 LEU A C 1
ATOM 732 O O . LEU A 1 90 ? 30.641 -27.359 58.094 1 69.19 90 LEU A O 1
ATOM 736 N N . SER A 1 91 ? 31.344 -27.203 60.25 1 72.75 91 SER A N 1
ATOM 737 C CA . SER A 1 91 ? 29.969 -27.297 60.75 1 72.75 91 SER A CA 1
ATOM 738 C C . SER A 1 91 ? 29.141 -26.094 60.281 1 72.75 91 SER A C 1
ATOM 740 O O . SER A 1 91 ? 28 -26.25 59.875 1 72.75 91 SER A O 1
ATOM 742 N N . LYS A 1 92 ? 29.797 -24.922 60.281 1 70.88 92 LYS A N 1
ATOM 743 C CA . LYS A 1 92 ? 29.094 -23.75 59.75 1 70.88 92 LYS A CA 1
ATOM 744 C C . LYS A 1 92 ? 28.828 -23.875 58.25 1 70.88 92 LYS A C 1
ATOM 746 O O . LYS A 1 92 ? 27.75 -23.516 57.781 1 70.88 92 LYS A O 1
ATOM 751 N N . CYS A 1 93 ? 29.766 -24.438 57.562 1 66.69 93 CYS A N 1
ATOM 752 C CA . CYS A 1 93 ? 29.594 -24.625 56.125 1 66.69 93 CYS A CA 1
ATOM 753 C C . CYS A 1 93 ? 28.547 -25.688 55.812 1 66.69 93 CYS A C 1
ATOM 755 O O . CYS A 1 93 ? 27.734 -25.516 54.906 1 66.69 93 CYS A O 1
ATOM 757 N N . ARG A 1 94 ? 28.453 -26.703 56.625 1 70.38 94 ARG A N 1
ATOM 758 C CA . ARG A 1 94 ? 27.438 -27.734 56.469 1 70.38 94 ARG A CA 1
ATOM 759 C C . ARG A 1 94 ? 26.047 -27.188 56.781 1 70.38 94 ARG A C 1
ATOM 761 O O . ARG A 1 94 ? 25.078 -27.516 56.094 1 70.38 94 ARG A O 1
ATOM 768 N N . ASN A 1 95 ? 26 -26.406 57.812 1 68.44 95 ASN A N 1
ATOM 769 C CA . ASN A 1 95 ? 24.719 -25.781 58.094 1 68.44 95 ASN A CA 1
ATOM 770 C C . ASN A 1 95 ? 24.297 -24.812 57 1 68.44 95 ASN A C 1
ATOM 772 O O . ASN A 1 95 ? 23.109 -24.75 56.656 1 68.44 95 ASN A O 1
ATOM 776 N N . LYS A 1 96 ? 25.266 -24.125 56.469 1 66.88 96 LYS A N 1
ATOM 777 C CA . LYS A 1 96 ? 24.953 -23.25 55.344 1 66.88 96 LYS A CA 1
ATOM 778 C C . LYS A 1 96 ? 24.531 -24.047 54.125 1 66.88 96 LYS A C 1
ATOM 780 O O . LYS A 1 96 ? 23.594 -23.656 53.406 1 66.88 96 LYS A O 1
ATOM 785 N N . VAL A 1 97 ? 25.062 -25.188 53.906 1 66.38 97 VAL A N 1
ATOM 786 C CA . VAL A 1 97 ? 24.672 -26.078 52.844 1 66.38 97 VAL A CA 1
ATOM 787 C C . VAL A 1 97 ? 23.25 -26.578 53.094 1 66.38 97 VAL A C 1
ATOM 789 O O . VAL A 1 97 ? 22.422 -26.625 52.188 1 66.38 97 VAL A O 1
ATOM 792 N N . LYS A 1 98 ? 22.984 -26.953 54.281 1 69.75 98 LYS A N 1
ATOM 793 C CA . LYS A 1 98 ? 21.656 -27.453 54.625 1 69.75 98 LYS A CA 1
ATOM 794 C C . LYS A 1 98 ? 20.609 -26.359 54.469 1 69.75 98 LYS A C 1
ATOM 796 O O . LYS A 1 98 ? 19.516 -26.594 53.938 1 69.75 98 LYS A O 1
ATOM 801 N N . ASN A 1 99 ? 20.969 -25.203 54.969 1 64.62 99 ASN A N 1
ATOM 802 C CA . ASN A 1 99 ? 20.016 -24.109 54.844 1 64.62 99 ASN A CA 1
ATOM 803 C C . ASN A 1 99 ? 19.859 -23.672 53.375 1 64.62 99 ASN A C 1
ATOM 805 O O . ASN A 1 99 ? 18.75 -23.391 52.938 1 64.62 99 ASN A O 1
ATOM 809 N N . GLN A 1 100 ? 20.984 -23.688 52.656 1 62.84 100 GLN A N 1
ATOM 810 C CA . GLN A 1 100 ? 20.891 -23.375 51.219 1 62.84 100 GLN A CA 1
ATOM 811 C C . GLN A 1 100 ? 20.156 -24.484 50.469 1 62.84 100 GLN A C 1
ATOM 813 O O . GLN A 1 100 ? 19.375 -24.203 49.562 1 62.84 100 GLN A O 1
ATOM 818 N N . ALA A 1 101 ? 20.25 -25.531 50.938 1 64.38 101 ALA A N 1
ATOM 819 C CA . ALA A 1 101 ? 19.5 -26.641 50.344 1 64.38 101 ALA A CA 1
ATOM 820 C C . ALA A 1 101 ? 18.016 -26.547 50.688 1 64.38 101 ALA A C 1
ATOM 822 O O . ALA A 1 101 ? 17.172 -26.812 49.844 1 64.38 101 ALA A O 1
ATOM 823 N N . LYS A 1 102 ? 17.703 -26.141 51.875 1 63.06 102 LYS A N 1
ATOM 824 C CA . LYS A 1 102 ? 16.297 -25.906 52.219 1 63.06 102 LYS A CA 1
ATOM 825 C C . LYS A 1 102 ? 15.734 -24.734 51.438 1 63.06 102 LYS A C 1
ATOM 827 O O . LYS A 1 102 ? 14.602 -24.781 50.969 1 63.06 102 LYS A O 1
ATOM 832 N N . LYS A 1 103 ? 16.484 -23.641 51.375 1 53.06 103 LYS A N 1
ATOM 833 C CA . LYS A 1 103 ? 16.031 -22.516 50.594 1 53.06 103 LYS A CA 1
ATOM 834 C C . LYS A 1 103 ? 15.93 -22.891 49.094 1 53.06 103 LYS A C 1
ATOM 836 O O . LYS A 1 103 ? 14.969 -22.516 48.438 1 53.06 103 LYS A O 1
ATOM 841 N N . ILE A 1 104 ? 16.812 -23.578 48.562 1 52.44 104 ILE A N 1
ATOM 842 C CA . ILE A 1 104 ? 16.734 -24.156 47.25 1 52.44 104 ILE A CA 1
ATOM 843 C C . ILE A 1 104 ? 15.516 -25.062 47.156 1 52.44 104 ILE A C 1
ATOM 845 O O . ILE A 1 104 ? 14.766 -25.016 46.156 1 52.44 104 ILE A O 1
ATOM 849 N N . LYS A 1 105 ? 15.352 -25.781 48.156 1 54.03 105 LYS A N 1
ATOM 850 C CA . LYS A 1 105 ? 14.172 -26.641 48.156 1 54.03 105 LYS A CA 1
ATOM 851 C C . LYS A 1 105 ? 12.891 -25.828 48.312 1 54.03 105 LYS A C 1
ATOM 853 O O . LYS A 1 105 ? 11.898 -26.094 47.625 1 54.03 105 LYS A O 1
ATOM 858 N N . ALA A 1 106 ? 12.852 -24.734 49.125 1 46.09 106 ALA A N 1
ATOM 859 C CA . ALA A 1 106 ? 11.664 -23.891 49.25 1 46.09 106 ALA A CA 1
ATOM 860 C C . ALA A 1 106 ? 11.453 -23.078 47.969 1 46.09 106 ALA A C 1
ATOM 862 O O . ALA A 1 106 ? 10.328 -22.938 47.5 1 46.09 106 ALA A O 1
ATOM 863 N N . MET A 1 107 ? 12.461 -22.359 47.469 1 41.62 107 MET A N 1
ATOM 864 C CA . MET A 1 107 ? 12.406 -21.594 46.219 1 41.62 107 MET A CA 1
ATOM 865 C C . MET A 1 107 ? 12.18 -22.516 45.031 1 41.62 107 MET A C 1
ATOM 867 O O . MET A 1 107 ? 11.453 -22.156 44.094 1 41.62 107 MET A O 1
ATOM 871 N N . GLN A 1 108 ? 12.562 -23.531 44.906 1 43.06 108 GLN A N 1
ATOM 872 C CA . GLN A 1 108 ? 12.18 -24.703 44.094 1 43.06 108 GLN A CA 1
ATOM 873 C C . GLN A 1 108 ? 10.734 -25.094 44.375 1 43.06 108 GLN A C 1
ATOM 875 O O . GLN A 1 108 ? 10 -25.453 43.438 1 43.06 108 GLN A O 1
ATOM 880 N N . ASN A 1 109 ? 10.242 -25 45.5 1 39.69 109 ASN A N 1
ATOM 881 C CA . ASN A 1 109 ? 8.82 -25.203 45.75 1 39.69 109 ASN A CA 1
ATOM 882 C C . ASN A 1 109 ? 8 -24 45.312 1 39.69 109 ASN A C 1
ATOM 884 O O . ASN A 1 109 ? 6.863 -24.141 44.875 1 39.69 109 ASN A O 1
ATOM 888 N N . LEU A 1 110 ? 8.266 -22.609 45.5 1 35.69 110 LEU A N 1
ATOM 889 C CA . LEU A 1 110 ? 7.539 -21.438 45.031 1 35.69 110 LEU A CA 1
ATOM 890 C C . LEU A 1 110 ? 7.781 -21.219 43.562 1 35.69 110 LEU A C 1
ATOM 892 O O . LEU A 1 110 ? 6.934 -20.656 42.844 1 35.69 110 LEU A O 1
ATOM 896 N N . MET A 1 111 ? 8.852 -21.078 42.781 1 37.47 111 MET A N 1
ATOM 897 C CA . MET A 1 111 ? 9.406 -21.625 41.531 1 37.47 111 MET A CA 1
ATOM 898 C C . MET A 1 111 ? 8.719 -22.938 41.156 1 37.47 111 MET A C 1
ATOM 900 O O . MET A 1 111 ? 9.156 -23.641 40.25 1 37.47 111 MET A O 1
ATOM 904 N N . THR A 1 112 ? 8.086 -23.297 41.844 1 33.38 112 THR A N 1
ATOM 905 C CA . THR A 1 112 ? 7.387 -24.578 41.75 1 33.38 112 THR A CA 1
ATOM 906 C C . THR A 1 112 ? 6.551 -24.656 40.469 1 33.38 112 THR A C 1
ATOM 908 O O . THR A 1 112 ? 5.984 -25.703 40.156 1 33.38 112 THR A O 1
ATOM 911 N N . ASN A 1 113 ? 5.883 -23.484 40.031 1 33.38 113 ASN A N 1
ATOM 912 C CA . ASN A 1 113 ? 5.102 -24.266 39.062 1 33.38 113 ASN A CA 1
ATOM 913 C C . ASN A 1 113 ? 5.973 -24.797 37.938 1 33.38 113 ASN A C 1
ATOM 915 O O . ASN A 1 113 ? 6.43 -24.031 37.094 1 33.38 113 ASN A O 1
ATOM 919 N N . PRO A 1 114 ? 7.09 -25.531 38.031 1 37.69 114 PRO A N 1
ATOM 920 C CA . PRO A 1 114 ? 7.793 -26.328 37 1 37.69 114 PRO A CA 1
ATOM 921 C C . PRO A 1 114 ? 7.105 -26.312 35.656 1 37.69 114 PRO A C 1
ATOM 923 O O . PRO A 1 114 ? 7.758 -26.5 34.625 1 37.69 114 PRO A O 1
ATOM 926 N N . GLN A 1 115 ? 5.984 -26.016 35.594 1 40.38 115 GLN A N 1
ATOM 927 C CA . GLN A 1 115 ? 5.156 -26.031 34.406 1 40.38 115 GLN A CA 1
ATOM 928 C C . GLN A 1 115 ? 5.445 -24.828 33.531 1 40.38 115 GLN A C 1
ATOM 930 O O . GLN A 1 115 ? 5.395 -24.922 32.312 1 40.38 115 GLN A O 1
ATOM 935 N N . PHE A 1 116 ? 5.906 -23.641 34.156 1 39.41 116 PHE A N 1
ATOM 936 C CA . PHE A 1 116 ? 6.078 -22.484 33.281 1 39.41 116 PHE A CA 1
ATOM 937 C C . PHE A 1 116 ? 7.359 -22.594 32.469 1 39.41 116 PHE A C 1
ATOM 939 O O . PHE A 1 116 ? 7.355 -22.344 31.266 1 39.41 116 PHE A O 1
ATOM 946 N N . LEU A 1 117 ? 8.688 -22.641 33.156 1 43.06 117 LEU A N 1
ATOM 947 C CA . LEU A 1 117 ? 9.891 -22.844 32.375 1 43.06 117 LEU A CA 1
ATOM 948 C C . LEU A 1 117 ? 9.695 -23.969 31.359 1 43.06 117 LEU A C 1
ATOM 950 O O . LEU A 1 117 ? 10.188 -23.891 30.234 1 43.06 117 LEU A O 1
ATOM 954 N N . LYS A 1 118 ? 9.062 -24.875 31.891 1 47.75 118 LYS A N 1
ATOM 955 C CA . LYS A 1 118 ? 8.695 -25.922 30.953 1 47.75 118 LYS A CA 1
ATOM 956 C C . LYS A 1 118 ? 7.84 -25.375 29.812 1 47.75 118 LYS A C 1
ATOM 958 O O . LYS A 1 118 ? 8 -25.766 28.656 1 47.75 118 LYS A O 1
ATOM 963 N N . THR A 1 119 ? 7.082 -24.359 30.25 1 51.31 119 THR A N 1
ATOM 964 C CA . THR A 1 119 ? 6.215 -23.797 29.219 1 51.31 119 THR A CA 1
ATOM 965 C C . THR A 1 119 ? 7.016 -22.922 28.266 1 51.31 119 THR A C 1
ATOM 967 O O . THR A 1 119 ? 6.754 -22.906 27.062 1 51.31 119 THR A O 1
ATOM 970 N N . LEU A 1 120 ? 8.008 -22.109 28.875 1 55.16 120 LEU A N 1
ATOM 971 C CA . LEU A 1 120 ? 8.836 -21.297 28 1 55.16 120 LEU A CA 1
ATOM 972 C C . LEU A 1 120 ? 9.609 -22.172 27.016 1 55.16 120 LEU A C 1
ATOM 974 O O . LEU A 1 120 ? 9.789 -21.797 25.844 1 55.16 120 LEU A O 1
ATOM 978 N N . ASP A 1 121 ? 10.156 -23.203 27.531 1 53.34 121 ASP A N 1
ATOM 979 C CA . ASP A 1 121 ? 10.914 -24.094 26.656 1 53.34 121 ASP A CA 1
ATOM 980 C C . ASP A 1 121 ? 10.008 -24.719 25.609 1 53.34 121 ASP A C 1
ATOM 982 O O . ASP A 1 121 ? 10.469 -25.125 24.547 1 53.34 121 ASP A O 1
ATOM 986 N N . GLU A 1 122 ? 8.789 -24.641 26.062 1 53.97 122 GLU A N 1
ATOM 987 C CA . GLU A 1 122 ? 7.852 -25.234 25.109 1 53.97 122 GLU A CA 1
ATOM 988 C C . GLU A 1 122 ? 7.387 -24.203 24.078 1 53.97 122 GLU A C 1
ATOM 990 O O . GLU A 1 122 ? 6.727 -24.547 23.094 1 53.97 122 GLU A O 1
ATOM 995 N N . LEU A 1 123 ? 7.812 -22.969 24.391 1 55.88 123 LEU A N 1
ATOM 996 C CA . LEU A 1 123 ? 7.441 -21.969 23.391 1 55.88 123 LEU A CA 1
ATOM 997 C C . LEU A 1 123 ? 8.305 -22.094 22.141 1 55.88 123 LEU A C 1
ATOM 999 O O . LEU A 1 123 ? 9.461 -22.516 22.219 1 55.88 123 LEU A O 1
ATOM 1003 N N . PRO A 1 124 ? 7.664 -21.844 21.109 1 58.12 124 PRO A N 1
ATOM 1004 C CA . PRO A 1 124 ? 8.531 -21.797 19.938 1 58.12 124 PRO A CA 1
ATOM 1005 C C . PRO A 1 124 ? 9.734 -20.875 20.125 1 58.12 124 PRO A C 1
ATOM 1007 O O . PRO A 1 124 ? 9.672 -19.922 20.906 1 58.12 124 PRO A O 1
ATOM 1010 N N . SER A 1 125 ? 10.867 -21.219 19.547 1 59.94 125 SER A N 1
ATOM 1011 C CA . SER A 1 125 ? 12.172 -20.609 19.734 1 59.94 125 SER A CA 1
ATOM 1012 C C . SER A 1 125 ? 12.102 -19.078 19.625 1 59.94 125 SER A C 1
ATOM 1014 O O . SER A 1 125 ? 12.656 -18.359 20.469 1 59.94 125 SER A O 1
ATOM 1016 N N . THR A 1 126 ? 11.336 -18.625 18.766 1 64.44 126 THR A N 1
ATOM 1017 C CA . THR A 1 126 ? 11.297 -17.188 18.531 1 64.44 126 THR A CA 1
ATOM 1018 C C . THR A 1 126 ? 10.531 -16.469 19.641 1 64.44 126 THR A C 1
ATOM 1020 O O . THR A 1 126 ? 10.945 -15.406 20.109 1 64.44 126 THR A O 1
ATOM 1023 N N . SER A 1 127 ? 9.453 -17.078 20.031 1 66.69 127 SER A N 1
ATOM 1024 C CA . SER A 1 127 ? 8.664 -16.484 21.109 1 66.69 127 SER A CA 1
ATOM 1025 C C . SER A 1 127 ? 9.461 -16.453 22.406 1 66.69 127 SER A C 1
ATOM 1027 O O . SER A 1 127 ? 9.344 -15.5 23.188 1 66.69 127 SER A O 1
ATOM 1029 N N . LYS A 1 128 ? 10.211 -17.453 22.469 1 65.38 128 LYS A N 1
ATOM 1030 C CA . LYS A 1 128 ? 11.047 -17.547 23.656 1 65.38 128 LYS A CA 1
ATOM 1031 C C . LYS A 1 128 ? 12.078 -16.422 23.688 1 65.38 128 LYS A C 1
ATOM 1033 O O . LYS A 1 128 ? 12.258 -15.766 24.719 1 65.38 128 LYS A O 1
ATOM 1038 N N . ILE A 1 129 ? 12.648 -16.234 22.641 1 68.62 129 ILE A N 1
ATOM 1039 C CA . ILE A 1 129 ? 13.695 -15.227 22.516 1 68.62 129 ILE A CA 1
ATOM 1040 C C . ILE A 1 129 ? 13.109 -13.844 22.797 1 68.62 129 ILE A C 1
ATOM 1042 O O . ILE A 1 129 ? 13.695 -13.062 23.547 1 68.62 129 ILE A O 1
ATOM 1046 N N . LEU A 1 130 ? 11.992 -13.57 22.344 1 74.12 130 LEU A N 1
ATOM 1047 C CA . LEU A 1 130 ? 11.391 -12.25 22.469 1 74.12 130 LEU A CA 1
ATOM 1048 C C . LEU A 1 130 ? 10.875 -12.031 23.891 1 74.12 130 LEU A C 1
ATOM 1050 O O . LEU A 1 130 ? 10.938 -10.914 24.422 1 74.12 130 LEU A O 1
ATOM 1054 N N . THR A 1 131 ? 10.359 -13.094 24.406 1 71.88 131 THR A N 1
ATOM 1055 C CA . THR A 1 131 ? 9.883 -12.984 25.781 1 71.88 131 THR A CA 1
ATOM 1056 C C . THR A 1 131 ? 11.047 -12.734 26.734 1 71.88 131 THR A C 1
ATOM 1058 O O . THR A 1 131 ? 10.945 -11.898 27.625 1 71.88 131 THR A O 1
ATOM 1061 N N . LEU A 1 132 ? 12.094 -13.438 26.422 1 69.06 132 LEU A N 1
ATOM 1062 C CA . LEU A 1 132 ? 13.281 -13.258 27.25 1 69.06 132 LEU A CA 1
ATOM 1063 C C . LEU A 1 132 ? 13.836 -11.844 27.109 1 69.06 132 LEU A C 1
ATOM 1065 O O . LEU A 1 132 ? 14.344 -11.273 28.078 1 69.06 132 LEU A O 1
ATOM 1069 N N . LEU A 1 133 ? 13.766 -11.367 25.984 1 78.31 133 LEU A N 1
ATOM 1070 C CA . LEU A 1 133 ? 14.211 -10.008 25.719 1 78.31 133 LEU A CA 1
ATOM 1071 C C . LEU A 1 133 ? 13.453 -9.008 26.578 1 78.31 133 LEU A C 1
ATOM 1073 O O . LEU A 1 133 ? 14.039 -8.07 27.125 1 78.31 133 LEU A O 1
ATOM 1077 N N . GLN A 1 134 ? 12.156 -9.219 26.703 1 75.69 134 GLN A N 1
ATOM 1078 C CA . GLN A 1 134 ? 11.352 -8.289 27.484 1 75.69 134 GLN A CA 1
ATOM 1079 C C . GLN A 1 134 ? 11.773 -8.312 28.953 1 75.69 134 GLN A C 1
ATOM 1081 O O . GLN A 1 134 ? 11.867 -7.262 29.594 1 75.69 134 GLN A O 1
ATOM 1086 N N . PHE A 1 135 ? 12.133 -9.469 29.359 1 68.94 135 PHE A N 1
ATOM 1087 C CA . PHE A 1 135 ? 12.469 -9.641 30.766 1 68.94 135 PHE A CA 1
ATOM 1088 C C . PHE A 1 135 ? 13.859 -9.094 31.062 1 68.94 135 PHE A C 1
ATOM 1090 O O . PHE A 1 135 ? 14.102 -8.531 32.125 1 68.94 135 PHE A O 1
ATOM 1097 N N . ARG A 1 136 ? 14.664 -9.266 30.156 1 73.75 136 ARG A N 1
ATOM 1098 C CA . ARG A 1 136 ? 16.062 -8.867 30.344 1 73.75 136 ARG A CA 1
ATOM 1099 C C . ARG A 1 136 ? 16.203 -7.352 30.312 1 73.75 136 ARG A C 1
ATOM 1101 O O . ARG A 1 136 ? 16.922 -6.773 31.125 1 73.75 136 ARG A O 1
ATOM 1108 N N . GLU A 1 137 ? 15.508 -6.625 29.422 1 76.19 137 GLU A N 1
ATOM 1109 C CA . GLU A 1 137 ? 15.781 -5.223 29.125 1 76.19 137 GLU A CA 1
ATOM 1110 C C . GLU A 1 137 ? 14.711 -4.316 29.734 1 76.19 137 GLU A C 1
ATOM 1112 O O . GLU A 1 137 ? 14.742 -3.098 29.547 1 76.19 137 GLU A O 1
ATOM 1117 N N . HIS A 1 138 ? 13.758 -4.773 30.531 1 71.75 138 HIS A N 1
ATOM 1118 C CA . HIS A 1 138 ? 12.617 -3.984 31 1 71.75 138 HIS A CA 1
ATOM 1119 C C . HIS A 1 138 ? 13.055 -2.881 31.953 1 71.75 138 HIS A C 1
ATOM 1121 O O . HIS A 1 138 ? 12.406 -1.835 32.031 1 71.75 138 HIS A O 1
ATOM 1127 N N . LYS A 1 139 ? 14.18 -2.975 32.562 1 62.91 139 LYS A N 1
ATOM 1128 C CA . LYS A 1 139 ? 14.594 -2.002 33.562 1 62.91 139 LYS A CA 1
ATOM 1129 C C . LYS A 1 139 ? 15.508 -0.938 32.969 1 62.91 139 LYS A C 1
ATOM 1131 O O . LYS A 1 139 ? 15.789 0.078 33.625 1 62.91 139 LYS A O 1
ATOM 1136 N N . LYS A 1 140 ? 15.969 -1.26 31.875 1 72.06 140 LYS A N 1
ATOM 1137 C CA . LYS A 1 140 ? 16.938 -0.342 31.281 1 72.06 140 LYS A CA 1
ATOM 1138 C C . LYS A 1 140 ? 16.234 0.741 30.469 1 72.06 140 LYS A C 1
ATOM 1140 O O . LYS A 1 140 ? 15.148 0.517 29.922 1 72.06 140 LYS A O 1
ATOM 1145 N N . GLY A 1 141 ? 16.75 1.92 30.578 1 70.56 141 GLY A N 1
ATOM 1146 C CA . GLY A 1 141 ? 16.25 2.984 29.719 1 70.56 141 GLY A CA 1
ATOM 1147 C C . GLY A 1 141 ? 16.453 2.705 28.234 1 70.56 141 GLY A C 1
ATOM 1148 O O . GLY A 1 141 ? 17.219 1.805 27.875 1 70.56 141 GLY A O 1
ATOM 1149 N N . ASN A 1 142 ? 15.836 3.377 27.375 1 72.31 142 ASN A N 1
ATOM 1150 C CA . ASN A 1 142 ? 15.844 3.174 25.938 1 72.31 142 ASN A CA 1
ATOM 1151 C C . ASN A 1 142 ? 17.266 3.109 25.391 1 72.31 142 ASN A C 1
ATOM 1153 O O . ASN A 1 142 ? 17.578 2.25 24.562 1 72.31 142 ASN A O 1
ATOM 1157 N N . LYS A 1 143 ? 18.156 4.016 25.922 1 72 143 LYS A N 1
ATOM 1158 C CA . LYS A 1 143 ? 19.5 4.082 25.375 1 72 143 LYS A CA 1
ATOM 1159 C C . LYS A 1 143 ? 20.391 3.004 25.984 1 72 143 LYS A C 1
ATOM 1161 O O . LYS A 1 143 ? 21.406 2.631 25.406 1 72 143 LYS A O 1
ATOM 1166 N N . GLY A 1 144 ? 19.969 2.436 27.031 1 72.5 144 GLY A N 1
ATOM 1167 C CA . GLY A 1 144 ? 20.797 1.452 27.703 1 72.5 144 GLY A CA 1
ATOM 1168 C C . GLY A 1 144 ? 20.469 0.022 27.328 1 72.5 144 GLY A C 1
ATOM 1169 O O . GLY A 1 144 ? 21.172 -0.911 27.719 1 72.5 144 GLY A O 1
ATOM 1170 N N . ARG A 1 145 ? 19.5 -0.231 26.547 1 80.69 145 ARG A N 1
ATOM 1171 C CA . ARG A 1 145 ? 19.078 -1.576 26.172 1 80.69 145 ARG A CA 1
ATOM 1172 C C . ARG A 1 145 ? 20.016 -2.207 25.172 1 80.69 145 ARG A C 1
ATOM 1174 O O . ARG A 1 145 ? 20.594 -1.509 24.328 1 80.69 145 ARG A O 1
ATOM 1181 N N . ARG A 1 146 ? 20.344 -3.49 25.406 1 81.06 146 ARG A N 1
ATOM 1182 C CA . ARG A 1 146 ? 21.188 -4.254 24.484 1 81.06 146 ARG A CA 1
ATOM 1183 C C . ARG A 1 146 ? 20.422 -5.438 23.906 1 81.06 146 ARG A C 1
ATOM 1185 O O . ARG A 1 146 ? 19.609 -6.059 24.578 1 81.06 146 ARG A O 1
ATOM 1192 N N . PHE A 1 147 ? 20.672 -5.707 22.688 1 86.5 147 PHE A N 1
ATOM 1193 C CA . PHE A 1 147 ? 19.969 -6.758 21.969 1 86.5 147 PHE A CA 1
ATOM 1194 C C . PHE A 1 147 ? 20.953 -7.773 21.391 1 86.5 147 PHE A C 1
ATOM 1196 O O . PHE A 1 147 ? 22.016 -7.402 20.906 1 86.5 147 PHE A O 1
ATOM 1203 N N . THR A 1 148 ? 20.609 -8.992 21.5 1 78.94 148 THR A N 1
ATOM 1204 C CA . THR A 1 148 ? 21.406 -10.047 20.891 1 78.94 148 THR A CA 1
ATOM 1205 C C . THR A 1 148 ? 21.188 -10.094 19.391 1 78.94 148 THR A C 1
ATOM 1207 O O . THR A 1 148 ? 20.25 -9.477 18.875 1 78.94 148 THR A O 1
ATOM 1210 N N . LEU A 1 149 ? 22.047 -10.797 18.734 1 77.19 149 LEU A N 1
ATOM 1211 C CA . LEU A 1 149 ? 21.953 -10.922 17.281 1 77.19 149 LEU A CA 1
ATOM 1212 C C . LEU A 1 149 ? 20.656 -11.617 16.875 1 77.19 149 LEU A C 1
ATOM 1214 O O . LEU A 1 149 ? 20 -11.203 15.914 1 77.19 149 LEU A O 1
ATOM 1218 N N . LYS A 1 150 ? 20.359 -12.656 17.609 1 73.31 150 LYS A N 1
ATOM 1219 C CA . LYS A 1 150 ? 19.141 -13.398 17.281 1 73.31 150 LYS A CA 1
ATOM 1220 C C . LYS A 1 150 ? 17.906 -12.516 17.438 1 73.31 150 LYS A C 1
ATOM 1222 O O . LYS A 1 150 ? 16.984 -12.578 16.625 1 73.31 150 LYS A O 1
ATOM 1227 N N . GLU A 1 151 ? 17.938 -11.727 18.469 1 80.44 151 GLU A N 1
ATOM 1228 C CA . GLU A 1 151 ? 16.828 -10.812 18.719 1 80.44 151 GLU A CA 1
ATOM 1229 C C . GLU A 1 151 ? 16.719 -9.773 17.609 1 80.44 151 GLU A C 1
ATOM 1231 O O . GLU A 1 151 ? 15.609 -9.453 17.156 1 80.44 151 GLU A O 1
ATOM 1236 N N . LYS A 1 152 ? 17.828 -9.289 17.141 1 81.94 152 LYS A N 1
ATOM 1237 C CA . LYS A 1 152 ? 17.844 -8.289 16.078 1 81.94 152 LYS A CA 1
ATOM 1238 C C . LYS A 1 152 ? 17.344 -8.875 14.766 1 81.94 152 LYS A C 1
ATOM 1240 O O . LYS A 1 152 ? 16.656 -8.203 14 1 81.94 152 LYS A O 1
ATOM 1245 N N . ILE A 1 153 ? 17.656 -10.109 14.633 1 74.56 153 ILE A N 1
ATOM 1246 C CA . ILE A 1 153 ? 17.266 -10.766 13.391 1 74.56 153 ILE A CA 1
ATOM 1247 C C . ILE A 1 153 ? 15.758 -10.961 13.359 1 74.56 153 ILE A C 1
ATOM 1249 O O . ILE A 1 153 ? 15.117 -10.719 12.336 1 74.56 153 ILE A O 1
ATOM 1253 N N . ILE A 1 154 ? 15.25 -11.375 14.461 1 74.19 154 ILE A N 1
ATOM 1254 C CA . ILE A 1 154 ? 13.805 -11.555 14.562 1 74.19 154 ILE A CA 1
ATOM 1255 C C . ILE A 1 154 ? 13.102 -10.211 14.367 1 74.19 154 ILE A C 1
ATOM 1257 O O . ILE A 1 154 ? 12.109 -10.125 13.641 1 74.19 154 ILE A O 1
ATOM 1261 N N . ALA A 1 155 ? 13.633 -9.195 14.969 1 81.69 155 ALA A N 1
ATOM 1262 C CA . ALA A 1 155 ? 13.055 -7.855 14.867 1 81.69 155 ALA A CA 1
ATOM 1263 C C . ALA A 1 155 ? 13.133 -7.328 13.438 1 81.69 155 ALA A C 1
ATOM 1265 O O . ALA A 1 155 ? 12.211 -6.672 12.953 1 81.69 155 ALA A O 1
ATOM 1266 N N . LEU A 1 156 ? 14.219 -7.625 12.844 1 78.56 156 LEU A N 1
ATOM 1267 C CA . LEU A 1 156 ? 14.414 -7.191 11.461 1 78.56 156 LEU A CA 1
ATOM 1268 C C . LEU A 1 156 ? 13.383 -7.836 10.539 1 78.56 156 LEU A C 1
ATOM 1270 O O . LEU A 1 156 ? 12.883 -7.191 9.609 1 78.56 156 LEU A O 1
ATOM 1274 N N . SER A 1 157 ? 13.125 -9.047 10.789 1 72.56 157 SER A N 1
ATOM 1275 C CA . SER A 1 157 ? 12.125 -9.75 10 1 72.56 157 SER A CA 1
ATOM 1276 C C . SER A 1 157 ? 10.75 -9.102 10.141 1 72.56 157 SER A C 1
ATOM 1278 O O . SER A 1 157 ? 10.008 -9 9.164 1 72.56 157 SER A O 1
ATOM 1280 N N . PHE A 1 158 ? 10.523 -8.664 11.281 1 77.19 158 PHE A N 1
ATOM 1281 C CA . PHE A 1 158 ? 9.25 -7.996 11.531 1 77.19 158 PHE A CA 1
ATOM 1282 C C . PHE A 1 158 ? 9.211 -6.633 10.852 1 77.19 158 PHE A C 1
ATOM 1284 O O . PHE A 1 158 ? 8.211 -6.266 10.234 1 77.19 158 PHE A O 1
ATOM 1291 N N . LEU A 1 159 ? 10.242 -5.875 11.008 1 77.56 159 LEU A N 1
ATOM 1292 C CA . LEU A 1 159 ? 10.328 -4.523 10.469 1 77.56 159 LEU A CA 1
ATOM 1293 C C . LEU A 1 159 ? 10.148 -4.539 8.953 1 77.56 159 LEU A C 1
ATOM 1295 O O . LEU A 1 159 ? 9.469 -3.67 8.398 1 77.56 159 LEU A O 1
ATOM 1299 N N . LYS A 1 160 ? 10.727 -5.438 8.398 1 71.44 160 LYS A N 1
ATOM 1300 C CA . LYS A 1 160 ? 10.688 -5.484 6.938 1 71.44 160 LYS A CA 1
ATOM 1301 C C . LYS A 1 160 ? 9.328 -5.969 6.441 1 71.44 160 LYS A C 1
ATOM 1303 O O . LYS A 1 160 ? 8.891 -5.594 5.352 1 71.44 160 LYS A O 1
ATOM 1308 N N . GLN A 1 161 ? 8.703 -6.891 7.246 1 68.75 161 GLN A N 1
ATOM 1309 C CA . GLN A 1 161 ? 7.363 -7.348 6.879 1 68.75 161 GLN A CA 1
ATOM 1310 C C . GLN A 1 161 ? 6.344 -6.219 7.004 1 68.75 161 GLN A C 1
ATOM 1312 O O . GLN A 1 161 ? 5.449 -6.086 6.164 1 68.75 161 GLN A O 1
ATOM 1317 N N . SER A 1 162 ? 6.555 -5.512 8.078 1 73.5 162 SER A N 1
ATOM 1318 C CA . SER A 1 162 ? 5.625 -4.41 8.305 1 73.5 162 SER A CA 1
ATOM 1319 C C . SER A 1 162 ? 6.258 -3.324 9.172 1 73.5 162 SER A C 1
ATOM 1321 O O . SER A 1 162 ? 6.203 -3.395 10.406 1 73.5 162 SER A O 1
ATOM 1323 N N . PRO A 1 163 ? 6.77 -2.338 8.492 1 72.19 163 PRO A N 1
ATOM 1324 C CA . PRO A 1 163 ? 7.359 -1.255 9.281 1 72.19 163 PRO A CA 1
ATOM 1325 C C . PRO A 1 163 ? 6.352 -0.585 10.211 1 72.19 163 PRO A C 1
ATOM 1327 O O . PRO A 1 163 ? 6.688 -0.243 11.352 1 72.19 163 PRO A O 1
ATOM 1330 N N . LYS A 1 164 ? 5.113 -0.521 9.711 1 70.5 164 LYS A N 1
ATOM 1331 C CA . LYS A 1 164 ? 4.074 0.076 10.547 1 70.5 164 LYS A CA 1
ATOM 1332 C C . LYS A 1 164 ? 3.762 -0.806 11.75 1 70.5 164 LYS A C 1
ATOM 1334 O O . LYS A 1 164 ? 3.619 -0.308 12.867 1 70.5 164 LYS A O 1
ATOM 1339 N N . GLY A 1 165 ? 3.705 -2.105 11.398 1 72.94 165 GLY A N 1
ATOM 1340 C CA . GLY A 1 165 ? 3.469 -3.041 12.484 1 72.94 165 GLY A CA 1
ATOM 1341 C C . GLY A 1 165 ? 4.59 -3.061 13.508 1 72.94 165 GLY A C 1
ATOM 1342 O O . GLY A 1 165 ? 4.336 -3.15 14.711 1 72.94 165 GLY A O 1
ATOM 1343 N N . TYR A 1 166 ? 5.73 -2.834 13.016 1 79.81 166 TYR A N 1
ATOM 1344 C CA . TYR A 1 166 ? 6.887 -2.854 13.906 1 79.81 166 TYR A CA 1
ATOM 1345 C C . TYR A 1 166 ? 6.898 -1.626 14.812 1 79.81 166 TYR A C 1
ATOM 1347 O O . TYR A 1 166 ? 7.223 -1.726 15.992 1 79.81 166 TYR A O 1
ATOM 1355 N N . ARG A 1 167 ? 6.641 -0.458 14.25 1 76.12 167 ARG A N 1
ATOM 1356 C CA . ARG A 1 167 ? 6.574 0.76 15.055 1 76.12 167 ARG A CA 1
ATOM 1357 C C . ARG A 1 167 ? 5.52 0.637 16.141 1 76.12 167 ARG A C 1
ATOM 1359 O O . ARG A 1 167 ? 5.734 1.089 17.281 1 76.12 167 ARG A O 1
ATOM 1366 N N . PHE A 1 168 ? 4.441 0.004 15.844 1 74.44 168 PHE A N 1
ATOM 1367 C CA . PHE A 1 168 ? 3.381 -0.217 16.812 1 74.44 168 PHE A CA 1
ATOM 1368 C C . PHE A 1 168 ? 3.836 -1.19 17.906 1 74.44 168 PHE A C 1
ATOM 1370 O O . PHE A 1 168 ? 3.568 -0.979 19.078 1 74.44 168 PHE A O 1
ATOM 1377 N N . LEU A 1 169 ? 4.527 -2.215 17.5 1 77.31 169 LEU A N 1
ATOM 1378 C CA . LEU A 1 169 ? 5.016 -3.225 18.438 1 77.31 169 LEU A CA 1
ATOM 1379 C C . LEU A 1 169 ? 6.043 -2.629 19.391 1 77.31 169 LEU A C 1
ATOM 1381 O O . LEU A 1 169 ? 6.125 -3.041 20.562 1 77.31 169 LEU A O 1
ATOM 1385 N N . ARG A 1 170 ? 6.723 -1.659 18.906 1 81.38 170 ARG A N 1
ATOM 1386 C CA . ARG A 1 170 ? 7.766 -1.035 19.719 1 81.38 170 ARG A CA 1
ATOM 1387 C C . ARG A 1 170 ? 7.156 -0.2 20.844 1 81.38 170 ARG A C 1
ATOM 1389 O O . ARG A 1 170 ? 7.828 0.103 21.828 1 81.38 170 ARG A O 1
ATOM 1396 N N . LYS A 1 171 ? 5.969 0.202 20.641 1 72.19 171 LYS A N 1
ATOM 1397 C CA . LYS A 1 171 ? 5.289 0.952 21.688 1 72.19 171 LYS A CA 1
ATOM 1398 C C . LYS A 1 171 ? 4.855 0.031 22.828 1 72.19 171 LYS A C 1
ATOM 1400 O O . LYS A 1 171 ? 4.645 0.485 23.953 1 72.19 171 LYS A O 1
ATOM 1405 N N . ILE A 1 172 ? 4.758 -1.258 22.5 1 70.81 172 ILE A N 1
ATOM 1406 C CA . ILE A 1 172 ? 4.227 -2.221 23.453 1 70.81 172 ILE A CA 1
ATOM 1407 C C . ILE A 1 172 ? 5.371 -3.053 24.031 1 70.81 172 ILE A C 1
ATOM 1409 O O . ILE A 1 172 ? 5.383 -3.357 25.234 1 70.81 172 ILE A O 1
ATOM 1413 N N . PHE A 1 173 ? 6.367 -3.377 23.094 1 77.94 173 PHE A N 1
ATOM 1414 C CA . PHE A 1 173 ? 7.461 -4.258 23.484 1 77.94 173 PHE A CA 1
ATOM 1415 C C . PHE A 1 173 ? 8.805 -3.545 23.359 1 77.94 173 PHE A C 1
ATOM 1417 O O . PHE A 1 173 ? 8.922 -2.559 22.625 1 77.94 173 PHE A O 1
ATOM 1424 N N . ILE A 1 174 ? 9.602 -4.082 24.156 1 83.19 174 ILE A N 1
ATOM 1425 C CA . ILE A 1 174 ? 10.977 -3.623 24 1 83.19 174 ILE A CA 1
ATOM 1426 C C . ILE A 1 174 ? 11.602 -4.289 22.781 1 83.19 174 ILE A C 1
ATOM 1428 O O . ILE A 1 174 ? 11.836 -5.5 22.766 1 83.19 174 ILE A O 1
ATOM 1432 N N . LEU A 1 175 ? 11.773 -3.52 21.797 1 87.38 175 LEU A N 1
ATOM 1433 C CA . LEU A 1 175 ? 12.383 -3.984 20.562 1 87.38 175 LEU A CA 1
ATOM 1434 C C . LEU A 1 175 ? 13.43 -2.99 20.062 1 87.38 175 LEU A C 1
ATOM 1436 O O . LEU A 1 175 ? 13.359 -1.801 20.375 1 87.38 175 LEU A O 1
ATOM 1440 N N . PRO A 1 176 ? 14.43 -3.494 19.328 1 87 176 PRO A N 1
ATOM 1441 C CA . PRO A 1 176 ? 15.453 -2.582 18.797 1 87 176 PRO A CA 1
ATOM 1442 C C . PRO A 1 176 ? 14.867 -1.513 17.891 1 87 176 PRO A C 1
ATOM 1444 O O . PRO A 1 176 ? 13.844 -1.742 17.234 1 87 176 PRO A O 1
ATOM 1447 N N . SER A 1 177 ? 15.492 -0.371 17.891 1 85.62 177 SER A N 1
ATOM 1448 C CA . SER A 1 177 ? 15.055 0.713 17.016 1 85.62 177 SER A CA 1
ATOM 1449 C C . SER A 1 177 ? 15.344 0.392 15.555 1 85.62 177 SER A C 1
ATOM 1451 O O . SER A 1 177 ? 16.141 -0.5 15.25 1 85.62 177 SER A O 1
ATOM 1453 N N . ARG A 1 178 ? 14.656 1.08 14.711 1 83.38 178 ARG A N 1
ATOM 1454 C CA . ARG A 1 178 ? 14.867 0.921 13.273 1 83.38 178 ARG A CA 1
ATOM 1455 C C . ARG A 1 178 ? 16.328 1.174 12.906 1 83.38 178 ARG A C 1
ATOM 1457 O O . ARG A 1 178 ? 16.891 0.45 12.086 1 83.38 178 ARG A O 1
ATOM 1464 N N . GLN A 1 179 ? 16.938 2.131 13.539 1 80.06 179 GLN A N 1
ATOM 1465 C CA . GLN A 1 179 ? 18.312 2.48 13.234 1 80.06 179 GLN A CA 1
ATOM 1466 C C . GLN A 1 179 ? 19.266 1.354 13.617 1 80.06 179 GLN A C 1
ATOM 1468 O O . GLN A 1 179 ? 20.219 1.063 12.891 1 80.06 179 GLN A O 1
ATOM 1473 N N . THR A 1 180 ? 18.953 0.775 14.734 1 83.25 180 THR A N 1
ATOM 1474 C CA . THR A 1 180 ? 19.766 -0.351 15.188 1 83.25 180 THR A CA 1
ATOM 1475 C C . THR A 1 180 ? 19.688 -1.505 14.188 1 83.25 180 THR A C 1
ATOM 1477 O O . THR A 1 180 ? 20.703 -2.158 13.914 1 83.25 180 THR A O 1
ATOM 1480 N N . LEU A 1 181 ? 18.516 -1.729 13.68 1 83.06 181 LEU A N 1
ATOM 1481 C CA . LEU A 1 181 ? 18.312 -2.844 12.766 1 83.06 181 LEU A CA 1
ATOM 1482 C C . LEU A 1 181 ? 18.938 -2.551 11.398 1 83.06 181 LEU A C 1
ATOM 1484 O O . LEU A 1 181 ? 19.469 -3.453 10.75 1 83.06 181 LEU A O 1
ATOM 1488 N N . LEU A 1 182 ? 18.875 -1.301 11.016 1 75.81 182 LEU A N 1
ATOM 1489 C CA . LEU A 1 182 ? 19.516 -0.915 9.758 1 75.81 182 LEU A CA 1
ATOM 1490 C C . LEU A 1 182 ? 21.031 -1.028 9.852 1 75.81 182 LEU A C 1
ATOM 1492 O O . LEU A 1 182 ? 21.688 -1.38 8.875 1 75.81 182 LEU A O 1
ATOM 1496 N N . LYS A 1 183 ? 21.5 -0.745 11.07 1 75.62 183 LYS A N 1
ATOM 1497 C CA . LYS A 1 183 ? 22.938 -0.912 11.289 1 75.62 183 LYS A CA 1
ATOM 1498 C C . LYS A 1 183 ? 23.344 -2.375 11.156 1 75.62 183 LYS A C 1
ATOM 1500 O O . LYS A 1 183 ? 24.422 -2.678 10.633 1 75.62 183 LYS A O 1
ATOM 1505 N N . LEU A 1 184 ? 22.5 -3.197 11.688 1 75.81 184 LEU A N 1
ATOM 1506 C CA . LEU A 1 184 ? 22.75 -4.629 11.547 1 75.81 184 LEU A CA 1
ATOM 1507 C C . LEU A 1 184 ? 22.797 -5.031 10.078 1 75.81 184 LEU A C 1
ATOM 1509 O O . LEU A 1 184 ? 23.656 -5.828 9.68 1 75.81 184 LEU A O 1
ATOM 1513 N N . LEU A 1 185 ? 21.969 -4.551 9.266 1 74.94 185 LEU A N 1
ATOM 1514 C CA . LEU A 1 185 ? 21.922 -4.859 7.844 1 74.94 185 LEU A CA 1
ATOM 1515 C C . LEU A 1 185 ? 23.188 -4.371 7.141 1 74.94 185 LEU A C 1
ATOM 1517 O O . LEU A 1 185 ? 23.688 -5.035 6.23 1 74.94 185 LEU A O 1
ATOM 1521 N N . ASN A 1 186 ? 23.594 -3.258 7.66 1 70.69 186 ASN A N 1
ATOM 1522 C CA . ASN A 1 186 ? 24.797 -2.686 7.043 1 70.69 186 ASN A CA 1
ATOM 1523 C C . ASN A 1 186 ? 26.047 -3.482 7.398 1 70.69 186 ASN A C 1
ATOM 1525 O O . ASN A 1 186 ? 27.047 -3.408 6.691 1 70.69 186 ASN A O 1
ATOM 1529 N N . MET A 1 187 ? 25.859 -4.184 8.438 1 70.88 187 MET A N 1
ATOM 1530 C CA . MET A 1 187 ? 26.984 -5.016 8.844 1 70.88 187 MET A CA 1
ATOM 1531 C C . MET A 1 187 ? 27.078 -6.266 7.977 1 70.88 187 MET A C 1
ATOM 1533 O O . MET A 1 187 ? 28.141 -6.887 7.895 1 70.88 187 MET A O 1
ATOM 1537 N N . ALA A 1 188 ? 25.891 -6.5 7.336 1 71.75 188 ALA A N 1
ATOM 1538 C CA . ALA A 1 188 ? 25.922 -7.625 6.41 1 71.75 188 ALA A CA 1
ATOM 1539 C C . ALA A 1 188 ? 26.672 -7.262 5.125 1 71.75 188 ALA A C 1
ATOM 1541 O O . ALA A 1 188 ? 26.469 -6.18 4.574 1 71.75 188 ALA A O 1
ATOM 1542 N N . ASP A 1 189 ? 27.875 -7.559 4.918 1 72.44 189 ASP A N 1
ATOM 1543 C CA . ASP A 1 189 ? 28.719 -7.234 3.775 1 72.44 189 ASP A CA 1
ATOM 1544 C C . ASP A 1 189 ? 28.156 -7.84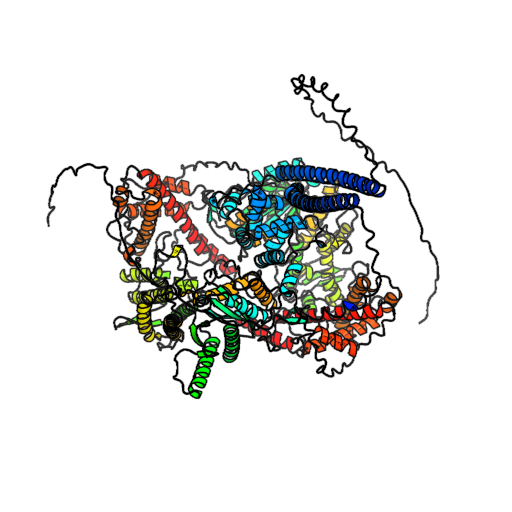4 2.488 1 72.44 189 ASP A C 1
ATOM 1546 O O . ASP A 1 189 ? 28.812 -8.68 1.86 1 72.44 189 ASP A O 1
ATOM 1550 N N . ILE A 1 190 ? 26.922 -7.504 2.143 1 81.44 190 ILE A N 1
ATOM 1551 C CA . ILE A 1 190 ? 26.328 -7.961 0.891 1 81.44 190 ILE A CA 1
ATOM 1552 C C . ILE A 1 190 ? 26.484 -6.887 -0.18 1 81.44 190 ILE A C 1
ATOM 1554 O O . ILE A 1 190 ? 26.094 -5.738 0.022 1 81.44 190 ILE A O 1
ATOM 1558 N N . ASN A 1 191 ? 27.188 -7.203 -1.218 1 85.31 191 ASN A N 1
ATOM 1559 C CA . ASN A 1 191 ? 27.453 -6.297 -2.33 1 85.31 191 ASN A CA 1
ATOM 1560 C C . ASN A 1 191 ? 26.984 -6.887 -3.658 1 85.31 191 ASN A C 1
ATOM 1562 O O . ASN A 1 191 ? 26.734 -8.094 -3.752 1 85.31 191 ASN A O 1
ATOM 1566 N N . PRO A 1 192 ? 26.781 -6.047 -4.633 1 92.06 192 PRO A N 1
ATOM 1567 C CA . PRO A 1 192 ? 26.453 -6.582 -5.953 1 92.06 192 PRO A CA 1
ATOM 1568 C C . PRO A 1 192 ? 27.5 -7.559 -6.48 1 92.06 192 PRO A C 1
ATOM 1570 O O . PRO A 1 192 ? 28.688 -7.383 -6.223 1 92.06 192 PRO A O 1
ATOM 1573 N N . GLY A 1 193 ? 27.062 -8.469 -7.234 1 93.12 193 GLY A N 1
ATOM 1574 C CA . GLY A 1 193 ? 27.953 -9.531 -7.699 1 93.12 193 GLY A CA 1
ATOM 1575 C C . GLY A 1 193 ? 27.875 -10.781 -6.852 1 93.12 193 GLY A C 1
ATOM 1576 O O . GLY A 1 193 ? 26.906 -11 -6.141 1 93.12 193 GLY A O 1
ATOM 1577 N N . ILE A 1 194 ? 28.828 -11.594 -7 1 91.56 194 ILE A N 1
ATOM 1578 C CA . ILE A 1 194 ? 28.859 -12.852 -6.258 1 91.56 194 ILE A CA 1
ATOM 1579 C C . ILE A 1 194 ? 29.438 -12.609 -4.867 1 91.56 194 ILE A C 1
ATOM 1581 O O . ILE A 1 194 ? 30.516 -12.023 -4.727 1 91.56 194 ILE A O 1
ATOM 1585 N N . ASN A 1 195 ? 28.734 -12.898 -3.932 1 81.5 195 ASN A N 1
ATOM 1586 C CA . ASN A 1 195 ? 29.172 -12.711 -2.555 1 81.5 195 ASN A CA 1
ATOM 1587 C C . ASN A 1 195 ? 29.984 -13.914 -2.059 1 81.5 195 ASN A C 1
ATOM 1589 O O . ASN A 1 195 ? 29.422 -14.992 -1.854 1 81.5 195 ASN A O 1
ATOM 1593 N N . LYS A 1 196 ? 31.188 -13.664 -1.772 1 78.81 196 LYS A N 1
ATOM 1594 C CA . LYS A 1 196 ? 32.094 -14.734 -1.388 1 78.81 196 LYS A CA 1
ATOM 1595 C C . LYS A 1 196 ? 31.688 -15.359 -0.061 1 78.81 196 LYS A C 1
ATOM 1597 O O . LYS A 1 196 ? 31.781 -16.578 0.112 1 78.81 196 LYS A O 1
ATOM 1602 N N . ASN A 1 197 ? 31.281 -14.516 0.767 1 74.81 197 ASN A N 1
ATOM 1603 C CA . ASN A 1 197 ? 30.844 -15.031 2.064 1 74.81 197 ASN A CA 1
ATOM 1604 C C . ASN A 1 197 ? 29.641 -15.961 1.934 1 74.81 197 ASN A C 1
ATOM 1606 O O . ASN A 1 197 ? 29.562 -16.969 2.637 1 74.81 197 ASN A O 1
ATOM 1610 N N . MET A 1 198 ? 28.859 -15.625 1.068 1 81 198 MET A N 1
ATOM 1611 C CA . MET A 1 198 ? 27.688 -16.453 0.839 1 81 198 MET A CA 1
ATOM 1612 C C . MET A 1 198 ? 28.062 -17.797 0.219 1 81 198 MET A C 1
ATOM 1614 O O . MET A 1 198 ? 27.531 -18.828 0.604 1 81 198 MET A O 1
ATOM 1618 N N . ILE A 1 199 ? 28.984 -17.75 -0.679 1 86.88 199 ILE A N 1
ATOM 1619 C CA . ILE A 1 199 ? 29.422 -18.969 -1.354 1 86.88 199 ILE A CA 1
ATOM 1620 C C . ILE A 1 199 ? 30.125 -19.891 -0.354 1 86.88 199 ILE A C 1
ATOM 1622 O O . ILE A 1 199 ? 29.969 -21.109 -0.414 1 86.88 199 ILE A O 1
ATOM 1626 N N . GLN A 1 200 ? 30.766 -19.25 0.552 1 83.25 200 GLN A N 1
ATOM 1627 C CA . GLN A 1 200 ? 31.438 -20.031 1.574 1 83.25 200 GLN A CA 1
ATOM 1628 C C . GLN A 1 200 ? 30.438 -20.734 2.49 1 83.25 200 GLN A C 1
ATOM 1630 O O . GLN A 1 200 ? 30.656 -21.875 2.9 1 83.25 200 GLN A O 1
ATOM 1635 N N . GLN A 1 201 ? 29.484 -20.078 2.74 1 80.38 201 GLN A N 1
ATOM 1636 C CA . GLN A 1 201 ? 28.438 -20.672 3.564 1 80.38 201 GLN A CA 1
ATOM 1637 C C . GLN A 1 201 ? 27.75 -21.812 2.832 1 80.38 201 GLN A C 1
ATOM 1639 O O . GLN A 1 201 ? 27.391 -22.828 3.443 1 80.38 201 GLN A O 1
ATOM 1644 N N . ILE A 1 202 ? 27.531 -21.625 1.59 1 86.81 202 ILE A N 1
ATOM 1645 C CA . ILE A 1 202 ? 26.938 -22.688 0.777 1 86.81 202 ILE A CA 1
ATOM 1646 C C . ILE A 1 202 ? 27.859 -23.906 0.749 1 86.81 202 ILE A C 1
ATOM 1648 O O . ILE A 1 202 ? 27.391 -25.047 0.835 1 86.81 202 ILE A O 1
ATOM 1652 N N . LYS A 1 203 ? 29.094 -23.641 0.69 1 89.38 203 LYS A N 1
ATOM 1653 C CA . LYS A 1 203 ? 30.078 -24.719 0.69 1 89.38 203 LYS A CA 1
ATOM 1654 C C . LYS A 1 203 ? 30 -25.531 1.981 1 89.38 203 LYS A C 1
ATOM 1656 O O . LYS A 1 203 ? 30.016 -26.766 1.95 1 89.38 203 LYS A O 1
ATOM 1661 N N . THR A 1 204 ? 29.828 -24.828 3.045 1 83.25 204 THR A N 1
ATOM 1662 C CA . THR A 1 204 ? 29.734 -25.5 4.34 1 83.25 204 THR A CA 1
ATOM 1663 C C . THR A 1 204 ? 28.453 -26.312 4.434 1 83.25 204 THR A C 1
ATOM 1665 O O . THR A 1 204 ? 28.453 -27.422 4.977 1 83.25 204 THR A O 1
ATOM 1668 N N . ALA A 1 205 ? 27.469 -25.844 3.947 1 83.62 205 ALA A N 1
ATOM 1669 C CA . ALA A 1 205 ? 26.188 -26.531 3.973 1 83.62 205 ALA A CA 1
ATOM 1670 C C . ALA A 1 205 ? 26.219 -27.781 3.082 1 83.62 205 ALA A C 1
ATOM 1672 O O . ALA A 1 205 ? 25.641 -28.812 3.426 1 83.62 205 ALA A O 1
ATOM 1673 N N . THR A 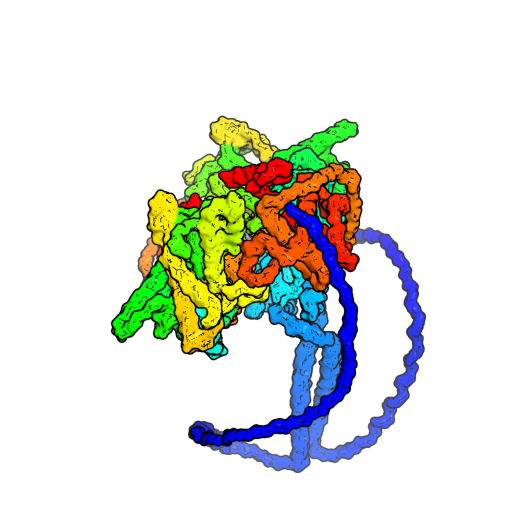1 206 ? 26.844 -27.688 1.948 1 89.56 206 THR A N 1
ATOM 1674 C CA . THR A 1 206 ? 26.891 -28.766 0.96 1 89.56 206 THR A CA 1
ATOM 1675 C C . THR A 1 206 ? 27.703 -29.938 1.479 1 89.56 206 THR A C 1
ATOM 1677 O O . THR A 1 206 ? 27.453 -31.094 1.093 1 89.56 206 THR A O 1
ATOM 1680 N N . GLU A 1 207 ? 28.578 -29.656 2.318 1 87.12 207 GLU A N 1
ATOM 1681 C CA . GLU A 1 207 ? 29.406 -30.719 2.875 1 87.12 207 GLU A CA 1
ATOM 1682 C C . GLU A 1 207 ? 28.578 -31.688 3.727 1 87.12 207 GLU A C 1
ATOM 1684 O O . GLU A 1 207 ? 28.891 -32.875 3.807 1 87.12 207 GLU A O 1
ATOM 1689 N N . LYS A 1 208 ? 27.531 -31.188 4.211 1 84.81 208 LYS A N 1
ATOM 1690 C CA . LYS A 1 208 ? 26.688 -32 5.082 1 84.81 208 LYS A CA 1
ATOM 1691 C C . LYS A 1 208 ? 25.547 -32.625 4.301 1 84.81 208 LYS A C 1
ATOM 1693 O O . LYS A 1 208 ? 24.828 -33.469 4.82 1 84.81 208 LYS A O 1
ATOM 1698 N N . MET A 1 209 ? 25.484 -32.375 3.078 1 88.62 209 MET A N 1
ATOM 1699 C CA . MET A 1 209 ? 24.344 -32.812 2.277 1 88.62 209 MET A CA 1
ATOM 1700 C C . MET A 1 209 ? 24.625 -34.125 1.597 1 88.62 209 MET A C 1
ATOM 1702 O O . MET A 1 209 ? 25.766 -34.438 1.271 1 88.62 209 MET A O 1
ATOM 1706 N N . LYS A 1 210 ? 23.516 -34.812 1.414 1 89.88 210 LYS A N 1
ATOM 1707 C CA . LYS A 1 210 ? 23.594 -36 0.585 1 89.88 210 LYS A CA 1
ATOM 1708 C C . LYS A 1 210 ? 23.703 -35.656 -0.894 1 89.88 210 LYS A C 1
ATOM 1710 O O . LYS A 1 210 ? 23.391 -34.531 -1.291 1 89.88 210 LYS A O 1
ATOM 1715 N N . LEU A 1 211 ? 24.125 -36.562 -1.648 1 90.81 211 LEU A N 1
ATOM 1716 C CA . LEU A 1 211 ? 24.375 -36.344 -3.068 1 90.81 211 LEU A CA 1
ATOM 1717 C C . LEU A 1 211 ? 23.109 -35.875 -3.781 1 90.81 211 LEU A C 1
ATOM 1719 O O . LEU A 1 211 ? 23.141 -34.938 -4.562 1 90.81 211 LEU A O 1
ATOM 1723 N N . ASN A 1 212 ? 22.031 -36.531 -3.443 1 91.81 212 ASN A N 1
ATOM 1724 C CA . ASN A 1 212 ? 20.781 -36.188 -4.109 1 91.81 212 ASN A CA 1
ATOM 1725 C C . ASN A 1 212 ? 20.297 -34.812 -3.73 1 91.81 212 ASN A C 1
ATOM 1727 O O . ASN A 1 212 ? 19.641 -34.125 -4.523 1 91.81 212 ASN A O 1
ATOM 1731 N N . ASP A 1 213 ? 20.734 -34.375 -2.59 1 91.12 213 ASP A N 1
ATOM 1732 C CA . ASP A 1 213 ? 20.312 -33.062 -2.107 1 91.12 213 ASP A CA 1
ATOM 1733 C C . ASP A 1 213 ? 21.156 -31.938 -2.723 1 91.12 213 ASP A C 1
ATOM 1735 O O . ASP A 1 213 ? 20.781 -30.766 -2.666 1 91.12 213 ASP A O 1
ATOM 1739 N N . LYS A 1 214 ? 22.234 -32.344 -3.346 1 94.81 214 LYS A N 1
ATOM 1740 C CA . LYS A 1 214 ? 23.141 -31.359 -3.93 1 94.81 214 LYS A CA 1
ATOM 1741 C C . LYS A 1 214 ? 22.703 -30.969 -5.336 1 94.81 214 LYS A C 1
ATOM 1743 O O . LYS A 1 214 ? 23.172 -29.984 -5.887 1 94.81 214 LYS A O 1
ATOM 1748 N N . ILE A 1 215 ? 21.844 -31.781 -5.934 1 96.38 215 ILE A N 1
ATOM 1749 C CA . ILE A 1 215 ? 21.375 -31.5 -7.289 1 96.38 215 ILE A CA 1
ATOM 1750 C C . ILE A 1 215 ? 20.484 -30.266 -7.293 1 96.38 215 ILE A C 1
ATOM 1752 O O . ILE A 1 215 ? 19.5 -30.203 -6.551 1 96.38 215 ILE A O 1
ATOM 1756 N N . CYS A 1 216 ? 20.828 -29.25 -8.039 1 96.31 216 CYS A N 1
ATOM 1757 C CA . CYS A 1 216 ? 20.078 -28 -8 1 96.31 216 CYS A CA 1
ATOM 1758 C C . CYS A 1 216 ? 20 -27.375 -9.391 1 96.31 216 CYS A C 1
ATOM 1760 O O . CYS A 1 216 ? 20.547 -27.906 -10.352 1 96.31 216 CYS A O 1
ATOM 1762 N N . ILE A 1 217 ? 19.203 -26.359 -9.484 1 97.62 217 ILE A N 1
ATOM 1763 C CA . ILE A 1 217 ? 19.062 -25.562 -10.703 1 97.62 217 ILE A CA 1
ATOM 1764 C C . ILE A 1 217 ? 19.328 -24.094 -10.391 1 97.62 217 ILE A C 1
ATOM 1766 O O . ILE A 1 217 ? 19.266 -23.688 -9.234 1 97.62 217 ILE A O 1
ATOM 1770 N N . VAL A 1 218 ? 19.625 -23.328 -11.43 1 98.06 218 VAL A N 1
ATOM 1771 C CA . VAL A 1 218 ? 19.875 -21.906 -11.266 1 98.06 218 VAL A CA 1
ATOM 1772 C C . VAL A 1 218 ? 18.812 -21.109 -12.008 1 98.06 218 VAL A C 1
ATOM 1774 O O . VAL A 1 218 ? 18.578 -21.312 -13.203 1 98.06 218 VAL A O 1
ATOM 1777 N N . LEU A 1 219 ? 18.156 -20.297 -11.281 1 97.81 219 LEU A N 1
ATOM 1778 C CA . LEU A 1 219 ? 17.156 -19.391 -11.836 1 97.81 219 LEU A CA 1
ATOM 1779 C C . LEU A 1 219 ? 17.734 -17.984 -12.008 1 97.81 219 LEU A C 1
ATOM 1781 O O . LEU A 1 219 ? 18.531 -17.531 -11.172 1 97.81 219 LEU A O 1
ATOM 1785 N N . PHE A 1 220 ? 17.406 -17.344 -13.031 1 97.62 220 PHE A N 1
ATOM 1786 C CA . PHE A 1 220 ? 17.812 -15.945 -13.141 1 97.62 220 PHE A CA 1
ATOM 1787 C C . PHE A 1 220 ? 16.734 -15.117 -13.828 1 97.62 220 PHE A C 1
ATOM 1789 O O . PHE A 1 220 ? 16.031 -15.609 -14.711 1 97.62 220 PHE A O 1
ATOM 1796 N N . ASP A 1 221 ? 16.5 -14.031 -13.352 1 96 221 ASP A N 1
ATOM 1797 C CA . ASP A 1 221 ? 15.5 -13.078 -13.828 1 96 221 ASP A CA 1
ATOM 1798 C C . ASP A 1 221 ? 15.844 -11.656 -13.398 1 96 221 ASP A C 1
ATOM 1800 O O . ASP A 1 221 ? 16.766 -11.445 -12.602 1 96 221 ASP A O 1
ATOM 1804 N N . GLU A 1 222 ? 15.148 -10.703 -14.039 1 95.56 222 GLU A N 1
ATOM 1805 C CA . GLU A 1 222 ? 15.422 -9.297 -13.766 1 95.56 222 GLU A CA 1
ATOM 1806 C C . GLU A 1 222 ? 14.18 -8.586 -13.242 1 95.56 222 GLU A C 1
ATOM 1808 O O . GLU A 1 222 ? 13.055 -9 -13.523 1 95.56 222 GLU A O 1
ATOM 1813 N N . MET A 1 223 ? 14.352 -7.574 -12.414 1 93.06 223 MET A N 1
ATOM 1814 C CA . MET A 1 223 ? 13.266 -6.727 -11.93 1 93.06 223 MET A CA 1
ATOM 1815 C C . MET A 1 223 ? 13.547 -5.258 -12.234 1 93.06 223 MET A C 1
ATOM 1817 O O . MET A 1 223 ? 14.695 -4.812 -12.164 1 93.06 223 MET A O 1
ATOM 1821 N N . SER A 1 224 ? 12.539 -4.559 -12.539 1 92.06 224 SER A N 1
ATOM 1822 C CA . SER A 1 224 ? 12.664 -3.127 -12.797 1 92.06 224 SER A CA 1
ATOM 1823 C C . SER A 1 224 ? 12.828 -2.344 -11.5 1 92.06 224 SER A C 1
ATOM 1825 O O . SER A 1 224 ? 12.195 -2.668 -10.492 1 92.06 224 SER A O 1
ATOM 1827 N N . LEU A 1 225 ? 13.68 -1.362 -11.547 1 93 225 LEU A N 1
ATOM 1828 C CA . LEU A 1 225 ? 13.938 -0.483 -10.414 1 93 225 LEU A CA 1
ATOM 1829 C C . LEU A 1 225 ? 13.648 0.971 -10.773 1 93 225 LEU A C 1
ATOM 1831 O O . LEU A 1 225 ? 13.641 1.33 -11.953 1 93 225 LEU A O 1
ATOM 1835 N N . LYS A 1 226 ? 13.406 1.768 -9.758 1 91.12 226 LYS A N 1
ATOM 1836 C CA . LYS A 1 226 ? 13.367 3.217 -9.93 1 91.12 226 LYS A CA 1
ATOM 1837 C C . LYS A 1 226 ? 14.766 3.82 -9.781 1 91.12 226 LYS A C 1
ATOM 1839 O O . LYS A 1 226 ? 15.398 3.68 -8.734 1 91.12 226 LYS A O 1
ATOM 1844 N N . PRO A 1 227 ? 15.164 4.477 -10.789 1 94.25 227 PRO A N 1
ATOM 1845 C CA . PRO A 1 227 ? 16.5 5.051 -10.695 1 94.25 227 PRO A CA 1
ATOM 1846 C C . PRO A 1 227 ? 16.641 6.047 -9.539 1 94.25 227 PRO A C 1
ATOM 1848 O O . PRO A 1 227 ? 15.75 6.875 -9.328 1 94.25 227 PRO A O 1
ATOM 1851 N N . ASN A 1 228 ? 17.688 5.926 -8.805 1 95.06 228 ASN A N 1
ATOM 1852 C CA . ASN A 1 228 ? 17.969 6.738 -7.625 1 95.06 228 ASN A CA 1
ATOM 1853 C C . ASN A 1 228 ? 19.406 6.574 -7.152 1 95.06 228 ASN A C 1
ATOM 1855 O O . ASN A 1 228 ? 19.984 5.492 -7.277 1 95.06 228 ASN A O 1
ATOM 1859 N N . VAL A 1 229 ? 19.938 7.629 -6.727 1 95.81 229 VAL A N 1
ATOM 1860 C CA . VAL A 1 229 ? 21.281 7.566 -6.172 1 95.81 229 VAL A CA 1
ATOM 1861 C C . VAL A 1 229 ? 21.25 7.926 -4.688 1 95.81 229 VAL A C 1
ATOM 1863 O O . VAL A 1 229 ? 20.594 8.898 -4.293 1 95.81 229 VAL A O 1
ATOM 1866 N N . THR A 1 230 ? 21.859 7.152 -3.838 1 94.06 230 THR A N 1
ATOM 1867 C CA . THR A 1 230 ? 21.906 7.367 -2.396 1 94.06 230 THR A CA 1
ATOM 1868 C C . THR A 1 230 ? 23.312 7.121 -1.854 1 94.06 230 THR A C 1
ATOM 1870 O O . THR A 1 230 ? 23.953 6.121 -2.189 1 94.06 230 THR A O 1
ATOM 1873 N N . TYR A 1 231 ? 23.75 8.094 -1.077 1 93.19 231 TYR A N 1
ATOM 1874 C CA . TYR A 1 231 ? 25.078 7.973 -0.483 1 93.19 231 TYR A CA 1
ATOM 1875 C C . TYR A 1 231 ? 25.047 7.117 0.777 1 93.19 231 TYR A C 1
ATOM 1877 O O . TYR A 1 231 ? 24.266 7.391 1.696 1 93.19 231 TYR A O 1
ATOM 1885 N N . ASN A 1 232 ?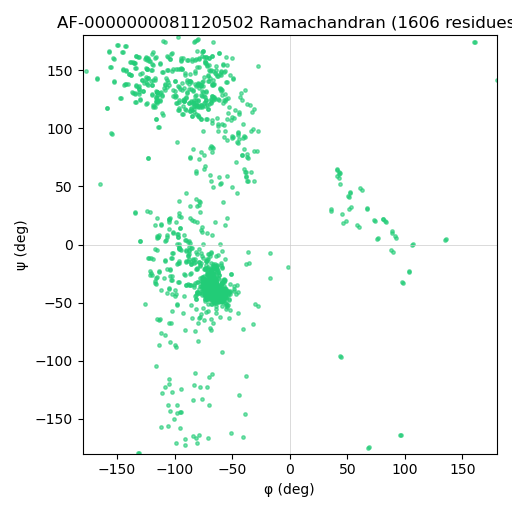 25.781 6.047 0.742 1 85.62 232 ASN A N 1
ATOM 1886 C CA . ASN A 1 232 ? 25.984 5.215 1.924 1 85.62 232 ASN A CA 1
ATOM 1887 C C . ASN A 1 232 ? 27.25 5.617 2.684 1 85.62 232 ASN A C 1
ATOM 1889 O O . ASN A 1 232 ? 28.359 5.34 2.234 1 85.62 232 ASN A O 1
ATOM 1893 N N . GLU A 1 233 ? 27.094 6.145 3.84 1 83.12 233 GLU A N 1
ATOM 1894 C CA . GLU A 1 233 ? 28.203 6.699 4.605 1 83.12 233 GLU A CA 1
ATOM 1895 C C . GLU A 1 233 ? 29.125 5.594 5.121 1 83.12 233 GLU A C 1
ATOM 1897 O O . GLU A 1 233 ? 30.344 5.777 5.211 1 83.12 233 GLU A O 1
ATOM 1902 N N . ARG A 1 234 ? 28.641 4.508 5.426 1 74.06 234 ARG A N 1
ATOM 1903 C CA . ARG A 1 234 ? 29.438 3.416 5.977 1 74.06 234 ARG A CA 1
ATOM 1904 C C . ARG A 1 234 ? 30.375 2.832 4.922 1 74.06 234 ARG A C 1
ATOM 1906 O O . ARG A 1 234 ? 31.547 2.566 5.203 1 74.06 234 ARG A O 1
ATOM 1913 N N . LYS A 1 235 ? 29.812 2.672 3.799 1 80.88 235 LYS A N 1
ATOM 1914 C CA . LYS A 1 235 ? 30.625 2.123 2.709 1 80.88 235 LYS A CA 1
ATOM 1915 C C . LYS A 1 235 ? 31.344 3.23 1.947 1 80.88 235 LYS A C 1
ATOM 1917 O O . LYS A 1 235 ? 32.25 2.959 1.167 1 80.88 235 LYS A O 1
ATOM 1922 N N . ASP A 1 236 ? 30.969 4.496 2.264 1 89.12 236 ASP A N 1
ATOM 1923 C CA . ASP A 1 236 ? 31.516 5.672 1.585 1 89.12 236 ASP A CA 1
ATOM 1924 C C . ASP A 1 236 ? 31.391 5.535 0.069 1 89.12 236 ASP A C 1
ATOM 1926 O O . ASP A 1 236 ? 32.375 5.664 -0.656 1 89.12 236 ASP A O 1
ATOM 1930 N N . GLN A 1 237 ? 30.297 5.125 -0.313 1 90.75 237 GLN A N 1
ATOM 1931 C CA . GLN A 1 237 ? 30 4.949 -1.731 1 90.75 237 GLN A CA 1
ATOM 1932 C C . GLN A 1 237 ? 28.562 5.336 -2.041 1 90.75 237 GLN A C 1
ATOM 1934 O O . GLN A 1 237 ? 27.688 5.25 -1.173 1 90.75 237 GLN A O 1
ATOM 1939 N N . VAL A 1 238 ? 28.375 5.805 -3.271 1 94.44 238 VAL A N 1
ATOM 1940 C CA . VAL A 1 238 ? 27.031 6.129 -3.719 1 94.44 238 VAL A CA 1
ATOM 1941 C C . VAL A 1 238 ? 26.406 4.922 -4.418 1 94.44 238 VAL A C 1
ATOM 1943 O O . VAL A 1 238 ? 27.016 4.352 -5.332 1 94.44 238 VAL A O 1
ATOM 1946 N N . CYS A 1 239 ? 25.281 4.512 -3.922 1 92.69 239 CYS A N 1
ATOM 1947 C CA . CYS A 1 239 ? 24.531 3.408 -4.523 1 92.69 239 CYS A CA 1
ATOM 1948 C C . CYS A 1 239 ? 23.594 3.912 -5.605 1 92.69 239 CYS A C 1
ATOM 1950 O O . CYS A 1 239 ? 22.984 4.973 -5.457 1 92.69 239 CYS A O 1
ATOM 1952 N N . GLY A 1 240 ? 23.484 3.152 -6.695 1 95.44 240 GLY A N 1
ATOM 1953 C CA . GLY A 1 240 ? 22.516 3.529 -7.707 1 95.44 240 GLY A CA 1
ATOM 1954 C C . GLY A 1 240 ? 23.062 3.469 -9.117 1 95.44 240 GLY A C 1
ATOM 1955 O O . GLY A 1 240 ? 22.344 3.736 -10.086 1 95.44 240 GLY A O 1
ATOM 1956 N N . PHE A 1 241 ? 24.281 3.027 -9.258 1 96.56 241 PHE A N 1
ATOM 1957 C CA . PHE A 1 241 ? 24.922 2.996 -10.562 1 96.56 241 PHE A CA 1
ATOM 1958 C C . PHE A 1 241 ? 25 1.569 -11.094 1 96.56 241 PHE A C 1
ATOM 1960 O O . PHE A 1 241 ? 24.828 0.611 -10.336 1 96.56 241 PHE A O 1
ATOM 1967 N N . VAL A 1 242 ? 25.203 1.468 -12.438 1 96.69 242 VAL A N 1
ATOM 1968 C CA . VAL A 1 242 ? 25.344 0.172 -13.094 1 96.69 242 VAL A CA 1
ATOM 1969 C C . VAL A 1 242 ? 26.609 -0.53 -12.594 1 96.69 242 VAL A C 1
ATOM 1971 O O . VAL A 1 242 ? 27.688 0.064 -12.57 1 96.69 242 VAL A O 1
ATOM 1974 N N . THR A 1 243 ? 26.406 -1.733 -12.109 1 95.62 243 THR A N 1
ATOM 1975 C CA . THR A 1 243 ? 27.562 -2.477 -11.617 1 95.62 243 THR A CA 1
ATOM 1976 C C . THR A 1 243 ? 27.328 -3.98 -11.734 1 95.62 243 THR A C 1
ATOM 1978 O O . THR A 1 243 ? 26.203 -4.453 -11.555 1 95.62 243 THR A O 1
ATOM 1981 N N . ASN A 1 244 ? 28.328 -4.789 -12.117 1 92.88 244 ASN A N 1
ATOM 1982 C CA . ASN A 1 244 ? 28.297 -6.25 -12.133 1 92.88 244 ASN A CA 1
ATOM 1983 C C . ASN A 1 244 ? 29.031 -6.844 -10.938 1 92.88 244 ASN A C 1
ATOM 1985 O O . ASN A 1 244 ? 29.281 -8.055 -10.891 1 92.88 244 ASN A O 1
ATOM 1989 N N . GLY A 1 245 ? 29.359 -5.953 -10.016 1 88.38 245 GLY A N 1
ATOM 1990 C CA . GLY A 1 245 ? 30.094 -6.391 -8.836 1 88.38 245 GLY A CA 1
ATOM 1991 C C . GLY A 1 245 ? 31.594 -6.152 -8.945 1 88.38 245 GLY A C 1
ATOM 1992 O O . GLY A 1 245 ? 32.25 -5.891 -7.938 1 88.38 245 GLY A O 1
ATOM 1993 N N . LEU A 1 246 ? 32.156 -6.219 -10.109 1 87.56 246 LEU A N 1
ATOM 1994 C CA . LEU A 1 246 ? 33.594 -6.016 -10.359 1 87.56 246 LEU A CA 1
ATOM 1995 C C . LEU A 1 246 ? 33.844 -4.605 -10.875 1 87.56 246 LEU A C 1
ATOM 1997 O O . LEU A 1 246 ? 34.75 -3.922 -10.398 1 87.56 246 LEU A O 1
ATOM 2001 N N . GLU A 1 247 ? 33 -4.242 -11.773 1 91.31 247 GLU A N 1
ATOM 2002 C CA . GLU A 1 247 ? 33.156 -2.928 -12.391 1 91.31 247 GLU A CA 1
ATOM 2003 C C . GLU A 1 247 ? 31.875 -2.111 -12.258 1 91.31 247 GLU A C 1
ATOM 2005 O O . GLU A 1 247 ? 30.766 -2.654 -12.375 1 91.31 247 GLU A O 1
ATOM 2010 N N . THR A 1 248 ? 32.094 -0.845 -11.977 1 92.88 248 THR A N 1
ATOM 2011 C CA . THR A 1 248 ? 30.969 0.073 -11.883 1 92.88 248 THR A CA 1
ATOM 2012 C C . THR A 1 248 ? 31.031 1.13 -12.977 1 92.88 248 THR A C 1
ATOM 2014 O O . THR A 1 248 ? 32.125 1.651 -13.281 1 92.88 248 THR A O 1
ATOM 2017 N N . GLN A 1 249 ? 29.969 1.344 -13.656 1 93.38 249 GLN A N 1
ATOM 2018 C CA . GLN A 1 249 ? 29.875 2.354 -14.703 1 93.38 249 GLN A CA 1
ATOM 2019 C C . GLN A 1 249 ? 29.047 3.553 -14.242 1 93.38 249 GLN A C 1
ATOM 2021 O O . GLN A 1 249 ? 28.156 3.412 -13.406 1 93.38 249 GLN A O 1
ATOM 2026 N N . PRO A 1 250 ? 29.328 4.738 -14.734 1 93.56 250 PRO A N 1
ATOM 2027 C CA . PRO A 1 250 ? 28.641 5.961 -14.312 1 93.56 250 PRO A CA 1
ATOM 2028 C C . PRO A 1 250 ? 27.25 6.109 -14.945 1 93.56 250 PRO A C 1
ATOM 2030 O O . PRO A 1 250 ? 26.922 7.184 -15.461 1 93.56 250 PRO A O 1
ATOM 2033 N N . ASP A 1 251 ? 26.547 5.09 -15.117 1 94.81 251 ASP A N 1
ATOM 2034 C CA . ASP A 1 251 ? 25.156 5.105 -15.578 1 94.81 251 ASP A CA 1
ATOM 2035 C C . ASP A 1 251 ? 24.203 4.699 -14.461 1 94.81 251 ASP A C 1
ATOM 2037 O O . ASP A 1 251 ? 24.562 3.932 -13.57 1 94.81 251 ASP A O 1
ATOM 2041 N N . TYR A 1 252 ? 23.094 5.285 -14.578 1 96.19 252 TYR A N 1
ATOM 2042 C CA . TYR A 1 252 ? 22.125 5.016 -13.516 1 96.19 252 TYR A CA 1
ATOM 2043 C C . TYR A 1 252 ? 21.484 3.643 -13.695 1 96.19 252 TYR A C 1
ATOM 2045 O O . TYR A 1 252 ? 21.172 3.244 -14.82 1 96.19 252 TYR A O 1
ATOM 2053 N N . ALA A 1 253 ? 21.344 2.922 -12.625 1 96.19 253 ALA A N 1
ATOM 2054 C CA . ALA A 1 253 ? 20.75 1.588 -12.656 1 96.19 253 ALA A CA 1
ATOM 2055 C C . ALA A 1 253 ? 19.219 1.665 -12.594 1 96.19 253 ALA A C 1
ATOM 2057 O O . ALA A 1 253 ? 18.656 2.424 -11.797 1 96.19 253 ALA A O 1
ATOM 2058 N N . ASP A 1 254 ? 18.547 0.914 -13.477 1 95.06 254 ASP A N 1
ATOM 2059 C CA . ASP A 1 254 ? 17.078 0.85 -13.43 1 95.06 254 ASP A CA 1
ATOM 2060 C C . ASP A 1 254 ? 16.594 -0.597 -13.461 1 95.06 254 ASP A C 1
ATOM 2062 O O . ASP A 1 254 ? 15.391 -0.85 -13.555 1 95.06 254 ASP A O 1
ATOM 2066 N N . HIS A 1 255 ? 17.547 -1.635 -13.453 1 96.25 255 HIS A N 1
ATOM 2067 C CA . HIS A 1 255 ? 17.219 -3.053 -13.375 1 96.25 255 HIS A CA 1
ATOM 2068 C C . HIS A 1 255 ? 18.172 -3.781 -12.422 1 96.25 255 HIS A C 1
ATOM 2070 O O . HIS A 1 255 ? 19.328 -3.391 -12.266 1 96.25 255 HIS A O 1
ATOM 2076 N N . ALA A 1 256 ? 17.609 -4.715 -11.797 1 96.5 256 ALA A N 1
ATOM 2077 C CA . ALA A 1 256 ? 18.406 -5.625 -10.984 1 96.5 256 ALA A CA 1
ATOM 2078 C C . ALA A 1 256 ? 18.281 -7.062 -11.484 1 96.5 256 ALA A C 1
ATOM 2080 O O . ALA A 1 256 ? 17.172 -7.59 -11.602 1 96.5 256 ALA A O 1
ATOM 2081 N N . GLN A 1 257 ? 19.406 -7.648 -11.898 1 97.38 257 GLN A N 1
ATOM 2082 C CA . GLN A 1 257 ? 19.469 -9.047 -12.305 1 97.38 257 GLN A CA 1
ATOM 2083 C C . GLN A 1 257 ? 19.797 -9.953 -11.117 1 97.38 257 GLN A C 1
ATOM 2085 O O . GLN A 1 257 ? 20.781 -9.711 -10.406 1 97.38 257 GLN A O 1
ATOM 2090 N N . VAL A 1 258 ? 18.984 -10.945 -10.883 1 96.56 258 VAL A N 1
ATOM 2091 C CA . VAL A 1 258 ? 19.188 -11.805 -9.719 1 96.56 258 VAL A CA 1
ATOM 2092 C C . VAL A 1 258 ? 19.422 -13.242 -10.18 1 96.56 258 VAL A C 1
ATOM 2094 O O . VAL A 1 258 ? 18.781 -13.711 -11.125 1 96.56 258 VAL A O 1
ATOM 2097 N N . PHE A 1 259 ? 20.375 -13.906 -9.578 1 96.94 259 PHE A N 1
ATOM 2098 C CA . PHE A 1 259 ? 20.625 -15.336 -9.742 1 96.94 259 PHE A CA 1
ATOM 2099 C C . PHE A 1 259 ? 20.281 -16.094 -8.469 1 96.94 259 PHE A C 1
ATOM 2101 O O . PHE A 1 259 ? 20.734 -15.727 -7.379 1 96.94 259 PHE A O 1
ATOM 2108 N N . MET A 1 260 ? 19.5 -17.109 -8.609 1 95.06 260 MET A N 1
ATOM 2109 C CA . MET A 1 260 ? 19.016 -17.859 -7.453 1 95.06 260 MET A CA 1
ATOM 2110 C C . MET A 1 260 ? 19.203 -19.359 -7.664 1 95.06 260 MET A C 1
ATOM 2112 O O . MET A 1 260 ? 18.984 -19.875 -8.766 1 95.06 260 MET A O 1
ATOM 2116 N N . VAL A 1 261 ? 19.688 -20.016 -6.617 1 93.94 261 VAL A N 1
ATOM 2117 C CA . VAL A 1 261 ? 19.828 -21.469 -6.668 1 93.94 261 VAL A CA 1
ATOM 2118 C C . VAL A 1 261 ? 18.625 -22.125 -6.008 1 93.94 261 VAL A C 1
ATOM 2120 O O . VAL A 1 261 ? 18.125 -21.641 -4.992 1 93.94 261 VAL A O 1
ATOM 2123 N N . ARG A 1 262 ? 18.125 -23.141 -6.637 1 93.94 262 ARG A N 1
ATOM 2124 C CA . ARG A 1 262 ? 17 -23.906 -6.125 1 93.94 262 ARG A CA 1
ATOM 2125 C C . ARG A 1 262 ? 17.281 -25.406 -6.172 1 93.94 262 ARG A C 1
ATOM 2127 O O . ARG A 1 262 ? 17.797 -25.906 -7.168 1 93.94 262 ARG A O 1
ATOM 2134 N N . GLY A 1 263 ? 16.953 -26.031 -5.035 1 92.69 263 GLY A N 1
ATOM 2135 C CA . GLY A 1 263 ? 17.094 -27.484 -5.027 1 92.69 263 GLY A CA 1
ATOM 2136 C C . GLY A 1 263 ? 16.078 -28.188 -5.898 1 92.69 263 GLY A C 1
ATOM 2137 O O . GLY A 1 263 ? 14.914 -27.781 -5.953 1 92.69 263 GLY A O 1
ATOM 2138 N N . LEU A 1 264 ? 16.547 -29.234 -6.582 1 94.06 264 LEU A N 1
ATOM 2139 C CA . LEU A 1 264 ? 15.648 -29.984 -7.453 1 94.06 264 LEU A CA 1
ATOM 2140 C C . LEU A 1 264 ? 14.828 -30.984 -6.652 1 94.06 264 LEU A C 1
ATOM 2142 O O . LEU A 1 264 ? 13.625 -31.141 -6.887 1 94.06 264 LEU A O 1
ATOM 2146 N N . LEU A 1 265 ? 15.5 -31.688 -5.82 1 90 265 LEU A N 1
ATOM 2147 C CA . LEU A 1 265 ? 14.82 -32.688 -5.008 1 90 265 LEU A CA 1
ATOM 2148 C C . LEU A 1 265 ? 14.508 -32.156 -3.619 1 90 265 LEU A C 1
ATOM 2150 O O . LEU A 1 265 ? 13.352 -32.188 -3.182 1 90 265 LEU A O 1
ATOM 2154 N N . LYS A 1 266 ? 15.602 -31.609 -2.996 1 86.44 266 LYS A N 1
ATOM 2155 C CA . LYS A 1 266 ? 15.375 -30.922 -1.726 1 86.44 266 LYS A CA 1
ATOM 2156 C C . LYS A 1 266 ? 14.836 -29.516 -1.947 1 86.44 266 LYS A C 1
ATOM 2158 O O . LYS A 1 266 ? 15.273 -28.812 -2.854 1 86.44 266 LYS A O 1
ATOM 2163 N N . ASN A 1 267 ? 13.891 -29.156 -1.127 1 83.69 267 ASN A N 1
ATOM 2164 C CA . ASN A 1 267 ? 13.172 -27.891 -1.337 1 83.69 267 ASN A CA 1
ATOM 2165 C C . ASN A 1 267 ? 13.891 -26.719 -0.674 1 83.69 267 ASN A C 1
ATOM 2167 O O . ASN A 1 267 ? 13.398 -26.172 0.316 1 83.69 267 ASN A O 1
ATOM 2171 N N . TYR A 1 268 ? 15.008 -26.25 -1.256 1 83.06 268 TYR A N 1
ATOM 2172 C CA . TYR A 1 268 ? 15.672 -25.047 -0.782 1 83.06 268 TYR A CA 1
ATOM 2173 C C . TYR A 1 268 ? 15.82 -24.016 -1.907 1 83.06 268 TYR A C 1
ATOM 2175 O O . TYR A 1 268 ? 15.75 -24.375 -3.086 1 83.06 268 TYR A O 1
ATOM 2183 N N . LYS A 1 269 ? 15.836 -22.828 -1.573 1 88.62 269 LYS A N 1
ATOM 2184 C CA . LYS A 1 269 ? 16.109 -21.734 -2.506 1 88.62 269 LYS A CA 1
ATOM 2185 C C . LYS A 1 269 ? 16.984 -20.672 -1.863 1 88.62 269 LYS A C 1
ATOM 2187 O O . LYS A 1 269 ? 16.906 -20.422 -0.657 1 88.62 269 LYS A O 1
ATOM 2192 N N . GLN A 1 270 ? 17.844 -20.047 -2.693 1 85.75 270 GLN A N 1
ATOM 2193 C CA . GLN A 1 270 ? 18.766 -19.047 -2.174 1 85.75 270 GLN A CA 1
ATOM 2194 C C . GLN A 1 270 ? 19.25 -18.125 -3.285 1 85.75 270 GLN A C 1
ATOM 2196 O O . GLN A 1 270 ? 19.875 -18.578 -4.246 1 85.75 270 GLN A O 1
ATOM 2201 N N . PRO A 1 271 ? 18.906 -16.859 -3.125 1 90.38 271 PRO A N 1
ATOM 2202 C CA . PRO A 1 271 ? 19.578 -15.93 -4.039 1 90.38 271 PRO A CA 1
ATOM 2203 C C . PRO A 1 271 ? 21.078 -15.844 -3.781 1 90.38 271 PRO A C 1
ATOM 2205 O O . PRO A 1 271 ? 21.516 -15.797 -2.625 1 90.38 271 PRO A O 1
ATOM 2208 N N . VAL A 1 272 ? 21.922 -15.805 -4.746 1 91.44 272 VAL A N 1
ATOM 2209 C CA . VAL A 1 272 ? 23.359 -15.914 -4.543 1 91.44 272 VAL A CA 1
ATOM 2210 C C . VAL A 1 272 ? 24.047 -14.672 -5.082 1 91.44 272 VAL A C 1
ATOM 2212 O O . VAL A 1 272 ? 25.172 -14.352 -4.68 1 91.44 272 VAL A O 1
ATOM 2215 N N . ALA A 1 273 ? 23.422 -14.055 -6.02 1 94.5 273 ALA A N 1
ATOM 2216 C CA . ALA A 1 273 ? 24.078 -12.883 -6.621 1 94.5 273 ALA A CA 1
ATOM 2217 C C . ALA A 1 273 ? 23.047 -11.945 -7.234 1 94.5 273 ALA A C 1
ATOM 2219 O O . ALA A 1 273 ? 21.938 -12.359 -7.574 1 94.5 273 ALA A O 1
ATOM 2220 N N . TYR A 1 274 ? 23.375 -10.695 -7.305 1 96.06 274 TYR A N 1
ATOM 2221 C CA . TYR A 1 274 ? 22.578 -9.703 -8.031 1 96.06 274 TYR A CA 1
ATOM 2222 C C . TYR A 1 274 ? 23.484 -8.656 -8.68 1 96.06 274 TYR A C 1
ATOM 2224 O O . TYR A 1 274 ? 24.609 -8.445 -8.242 1 96.06 274 TYR A O 1
ATOM 2232 N N . THR A 1 275 ? 23.094 -8.109 -9.711 1 97.31 275 THR A N 1
ATOM 2233 C CA . THR A 1 275 ? 23.797 -7.043 -10.414 1 97.31 275 THR A CA 1
ATOM 2234 C C . THR A 1 275 ? 22.828 -5.938 -10.828 1 97.31 275 THR A C 1
ATOM 2236 O O . THR A 1 275 ? 21.609 -6.145 -10.844 1 97.31 275 THR A O 1
ATOM 2239 N N . PHE A 1 276 ? 23.359 -4.734 -11.016 1 97 276 PHE A N 1
ATOM 2240 C CA . PHE A 1 276 ? 22.547 -3.6 -11.453 1 97 276 PHE A CA 1
ATOM 2241 C C . PHE A 1 276 ? 22.875 -3.223 -12.891 1 97 276 PHE A C 1
ATOM 2243 O O . PHE A 1 276 ? 24.047 -3.182 -13.273 1 97 276 PHE A O 1
ATOM 2250 N N . SER A 1 277 ? 21.875 -3.002 -13.688 1 96.25 277 SER A N 1
ATOM 2251 C CA . SER A 1 277 ? 22.078 -2.619 -15.078 1 96.25 277 SER A CA 1
ATOM 2252 C C . SER A 1 277 ? 21.141 -1.487 -15.477 1 96.25 277 SER A C 1
ATOM 2254 O O . SER A 1 277 ? 20.219 -1.151 -14.734 1 96.25 277 SER A O 1
ATOM 2256 N N . GLN A 1 278 ? 21.531 -0.784 -16.469 1 94.44 278 GLN A N 1
ATOM 2257 C CA . GLN A 1 278 ? 20.609 0.138 -17.125 1 94.44 278 GLN A CA 1
ATOM 2258 C C . GLN A 1 278 ? 19.875 -0.545 -18.281 1 94.44 278 GLN A C 1
ATOM 2260 O O . GLN A 1 278 ? 20.5 -0.99 -19.25 1 94.44 278 GLN A O 1
ATOM 2265 N N . ALA A 1 279 ? 18.703 -0.674 -18.234 1 90.69 279 ALA A N 1
ATOM 2266 C CA . ALA A 1 279 ? 17.922 -1.509 -19.141 1 90.69 279 ALA A CA 1
ATOM 2267 C C . ALA A 1 279 ? 18.219 -2.988 -18.922 1 90.69 279 ALA A C 1
ATOM 2269 O O . ALA A 1 279 ? 18.969 -3.35 -18 1 90.69 279 ALA A O 1
ATOM 2270 N N . ALA A 1 280 ? 17.703 -3.799 -19.672 1 91.06 280 ALA A N 1
ATOM 2271 C CA . ALA A 1 280 ? 17.906 -5.238 -19.516 1 91.06 280 ALA A CA 1
ATOM 2272 C C . ALA A 1 280 ? 19.344 -5.629 -19.812 1 91.06 280 ALA A C 1
ATOM 2274 O O . ALA A 1 280 ? 19.984 -5.07 -20.703 1 91.06 280 ALA A O 1
ATOM 2275 N N . THR A 1 281 ? 19.891 -6.496 -19.016 1 93.38 281 THR A N 1
ATOM 2276 C CA . THR A 1 281 ? 21.266 -6.961 -19.188 1 93.38 281 THR A CA 1
ATOM 2277 C C . THR A 1 281 ? 21.438 -7.621 -20.562 1 93.38 281 THR A C 1
ATOM 2279 O O . THR A 1 281 ? 20.656 -8.492 -20.938 1 93.38 281 THR A O 1
ATOM 2282 N N . LYS A 1 282 ? 22.438 -7.273 -21.25 1 93.75 282 LYS A N 1
ATOM 2283 C CA . LYS A 1 282 ? 22.688 -7.793 -22.594 1 93.75 282 LYS A CA 1
ATOM 2284 C C . LYS A 1 282 ? 23.094 -9.266 -22.547 1 93.75 282 LYS A C 1
ATOM 2286 O O . LYS A 1 282 ? 23.719 -9.711 -21.578 1 93.75 282 LYS A O 1
ATOM 2291 N N . GLY A 1 283 ? 22.859 -9.992 -23.609 1 95.19 283 GLY A N 1
ATOM 2292 C CA . GLY A 1 283 ? 23.047 -11.43 -23.719 1 95.19 283 GLY A CA 1
ATOM 2293 C C . GLY A 1 283 ? 24.453 -11.875 -23.344 1 95.19 283 GLY A C 1
ATOM 2294 O O . GLY A 1 283 ? 24.641 -12.695 -22.453 1 95.19 283 GLY A O 1
ATOM 2295 N N . PRO A 1 284 ? 25.438 -11.305 -23.953 1 94.88 284 PRO A N 1
ATOM 2296 C CA . PRO A 1 284 ? 26.797 -11.742 -23.688 1 94.88 284 PRO A CA 1
ATOM 2297 C C . PRO A 1 284 ? 27.234 -11.461 -22.25 1 94.88 284 PRO A C 1
ATOM 2299 O O . PRO A 1 284 ? 27.922 -12.281 -21.625 1 94.88 284 PRO A O 1
ATOM 2302 N N . GLU A 1 285 ? 26.828 -10.273 -21.781 1 95.44 285 GLU A N 1
ATOM 2303 C CA . GLU A 1 285 ? 27.156 -9.953 -20.391 1 95.44 285 GLU A CA 1
ATOM 2304 C C . GLU A 1 285 ? 26.438 -10.891 -19.422 1 95.44 285 GLU A C 1
ATOM 2306 O O . GLU A 1 285 ? 27 -11.32 -18.422 1 95.44 285 GLU A O 1
ATOM 2311 N N . LEU A 1 286 ? 25.266 -11.18 -19.734 1 97.19 286 LEU A N 1
ATOM 2312 C CA . LEU A 1 286 ? 24.5 -12.109 -18.922 1 97.19 286 LEU A CA 1
ATOM 2313 C C . LEU A 1 286 ? 25.125 -13.492 -18.906 1 97.19 286 LEU A C 1
ATOM 2315 O O . LEU A 1 286 ? 25.156 -14.172 -17.875 1 97.19 286 LEU A O 1
ATOM 2319 N N . ALA A 1 287 ? 25.609 -13.938 -20.078 1 97.69 287 ALA A N 1
ATOM 2320 C CA . ALA A 1 287 ? 26.266 -15.234 -20.188 1 97.69 287 ALA A CA 1
ATOM 2321 C C . ALA A 1 287 ? 27.516 -15.289 -19.297 1 97.69 287 ALA A C 1
ATOM 2323 O O . ALA A 1 287 ? 27.781 -16.297 -18.656 1 97.69 287 ALA A O 1
ATOM 2324 N N . LYS A 1 288 ? 28.219 -14.18 -19.312 1 96 288 LYS A N 1
ATOM 2325 C CA . LYS A 1 288 ? 29.422 -14.094 -18.484 1 96 288 LYS A CA 1
ATOM 2326 C C . LYS A 1 288 ? 29.062 -14.203 -17 1 96 288 LYS A C 1
ATOM 2328 O O . LYS A 1 288 ? 29.734 -14.914 -16.25 1 96 288 LYS A O 1
ATOM 2333 N N . GLN A 1 289 ? 28.062 -13.492 -16.578 1 96.38 289 GLN A N 1
ATOM 2334 C CA . GLN A 1 289 ? 27.641 -13.508 -15.188 1 96.38 289 GLN A CA 1
ATOM 2335 C C . GLN A 1 289 ? 27.141 -14.891 -14.789 1 96.38 289 GLN A C 1
ATOM 2337 O O . GLN A 1 289 ? 27.469 -15.391 -13.711 1 96.38 289 GLN A O 1
ATOM 2342 N N . LEU A 1 290 ? 26.344 -15.477 -15.641 1 97.62 290 LEU A N 1
ATOM 2343 C CA . LEU A 1 290 ? 25.781 -16.797 -15.375 1 97.62 290 LEU A CA 1
ATOM 2344 C C . LEU A 1 290 ? 26.891 -17.844 -15.234 1 97.62 290 LEU A C 1
ATOM 2346 O O . LEU A 1 290 ? 26.844 -18.672 -14.328 1 97.62 290 LEU A O 1
ATOM 2350 N N . LYS A 1 291 ? 27.844 -17.797 -16.109 1 96.94 291 LYS A N 1
ATOM 2351 C CA . LYS A 1 291 ? 28.984 -18.719 -16.047 1 96.94 291 LYS A CA 1
ATOM 2352 C C . LYS A 1 291 ? 29.75 -18.578 -14.742 1 96.94 291 LYS A C 1
ATOM 2354 O O . LYS A 1 291 ? 30.125 -19.562 -14.125 1 96.94 291 LYS A O 1
ATOM 2359 N N . ALA A 1 292 ? 29.922 -17.312 -14.367 1 96.06 292 ALA A N 1
ATOM 2360 C CA . ALA A 1 292 ? 30.641 -17.047 -13.125 1 96.06 292 ALA A CA 1
ATOM 2361 C C . ALA A 1 292 ? 29.891 -17.609 -11.922 1 96.06 292 ALA A C 1
ATOM 2363 O O . ALA A 1 292 ? 30.5 -18.219 -11.031 1 96.06 292 ALA A O 1
ATOM 2364 N N . VAL A 1 293 ? 28.609 -17.422 -11.883 1 96.69 293 VAL A N 1
ATOM 2365 C CA . VAL A 1 293 ? 27.781 -17.875 -10.773 1 96.69 293 VAL A CA 1
ATOM 2366 C C . VAL A 1 293 ? 27.797 -19.406 -10.703 1 96.69 293 VAL A C 1
ATOM 2368 O O . VAL A 1 293 ? 28 -19.984 -9.633 1 96.69 293 VAL A O 1
ATOM 2371 N N . ILE A 1 294 ? 27.625 -20.078 -11.852 1 97.75 294 ILE A N 1
ATOM 2372 C CA . ILE A 1 294 ? 27.578 -21.531 -11.906 1 97.75 294 ILE A CA 1
ATOM 2373 C C . ILE A 1 294 ? 28.922 -22.109 -11.477 1 97.75 294 ILE A C 1
ATOM 2375 O O . ILE A 1 294 ? 28.984 -23.094 -10.734 1 97.75 294 ILE A O 1
ATOM 2379 N N . THR A 1 295 ? 29.984 -21.484 -11.938 1 96.94 295 THR A N 1
ATOM 2380 C CA . THR A 1 295 ? 31.328 -21.938 -11.57 1 96.94 295 THR A CA 1
ATOM 2381 C C . THR A 1 295 ? 31.516 -21.906 -10.055 1 96.94 295 THR A C 1
ATOM 2383 O O . THR A 1 295 ? 32.031 -22.859 -9.469 1 96.94 295 THR A O 1
ATOM 2386 N N . GLU A 1 296 ? 31.078 -20.812 -9.477 1 96 296 GLU A N 1
ATOM 2387 C CA . GLU A 1 296 ? 31.219 -20.672 -8.023 1 96 296 GLU A CA 1
ATOM 2388 C C . GLU A 1 296 ? 30.344 -21.688 -7.293 1 96 296 GLU A C 1
ATOM 2390 O O . GLU A 1 296 ? 30.734 -22.203 -6.238 1 96 296 GLU A O 1
ATOM 2395 N N . LEU A 1 297 ? 29.234 -22 -7.797 1 95.94 297 LEU A N 1
ATOM 2396 C CA . LEU A 1 297 ? 28.328 -22.969 -7.168 1 95.94 297 LEU A CA 1
ATOM 2397 C C . LEU A 1 297 ? 28.891 -24.375 -7.277 1 95.94 297 LEU A C 1
ATOM 2399 O O . LEU A 1 297 ? 28.797 -25.172 -6.336 1 95.94 297 LEU A O 1
ATOM 2403 N N . LEU A 1 298 ? 29.453 -24.688 -8.461 1 96.56 298 LEU A N 1
ATOM 2404 C CA . LEU A 1 298 ? 30.094 -25.984 -8.648 1 96.56 298 LEU A CA 1
ATOM 2405 C C . LEU A 1 298 ? 31.281 -26.141 -7.699 1 96.56 298 LEU A C 1
ATOM 2407 O O . LEU A 1 298 ? 31.453 -27.219 -7.102 1 96.56 298 LEU A O 1
ATOM 2411 N N . ASN A 1 299 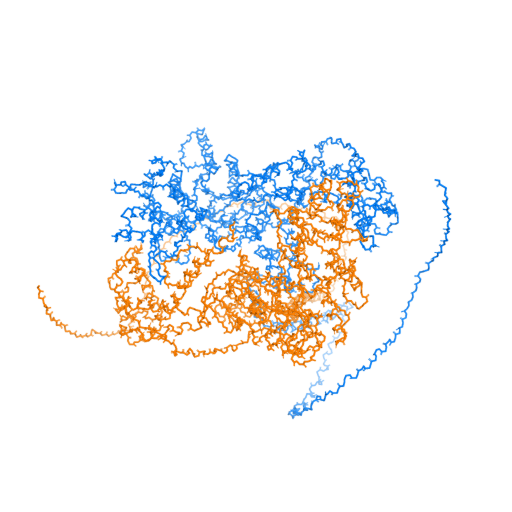? 31.984 -25.078 -7.535 1 94.19 299 ASN A N 1
ATOM 2412 C CA . ASN A 1 299 ? 33.125 -25.094 -6.617 1 94.19 299 ASN A CA 1
ATOM 2413 C C . ASN A 1 299 ? 32.656 -25.266 -5.168 1 94.19 299 ASN A C 1
ATOM 2415 O O . ASN A 1 299 ? 33.406 -25.797 -4.34 1 94.19 299 ASN A O 1
ATOM 2419 N N . ALA A 1 300 ? 31.516 -24.797 -4.895 1 93.88 300 ALA A N 1
ATOM 2420 C CA . ALA A 1 300 ? 30.969 -24.922 -3.545 1 93.88 300 ALA A CA 1
ATOM 2421 C C . ALA A 1 300 ? 30.453 -26.328 -3.281 1 93.88 300 ALA A C 1
ATOM 2423 O O . ALA A 1 300 ? 30.047 -26.641 -2.16 1 93.88 300 ALA A O 1
ATOM 2424 N N . GLY A 1 301 ? 30.406 -27.188 -4.289 1 93.31 301 GLY A N 1
ATOM 2425 C CA . GLY A 1 301 ? 30.047 -28.578 -4.102 1 93.31 301 GLY A CA 1
ATOM 2426 C C . GLY A 1 301 ? 28.656 -28.922 -4.609 1 93.31 301 GLY A C 1
ATOM 2427 O O . GLY A 1 301 ? 28.203 -30.062 -4.492 1 93.31 301 GLY A O 1
ATOM 2428 N N . LEU A 1 302 ? 27.953 -27.984 -5.129 1 95.75 302 LEU A N 1
ATOM 2429 C CA . LEU A 1 302 ? 26.625 -28.25 -5.672 1 95.75 302 LEU A CA 1
ATOM 2430 C C . LEU A 1 302 ? 26.719 -28.828 -7.078 1 95.75 302 LEU A C 1
ATOM 2432 O O . LEU A 1 302 ? 27.766 -28.766 -7.715 1 95.75 302 LEU A O 1
ATOM 2436 N N . ILE A 1 303 ? 25.672 -29.469 -7.488 1 96.88 303 ILE A N 1
ATOM 2437 C CA . ILE A 1 303 ? 25.578 -30.047 -8.828 1 96.88 303 ILE A CA 1
ATOM 2438 C C . ILE A 1 303 ? 24.5 -29.328 -9.625 1 96.88 303 ILE A C 1
ATOM 2440 O O . ILE A 1 303 ? 23.312 -29.641 -9.5 1 96.88 303 ILE A O 1
ATOM 2444 N N . VAL A 1 304 ? 24.953 -28.438 -10.469 1 97.62 304 VAL A N 1
ATOM 2445 C CA . VAL A 1 304 ? 24 -27.688 -11.273 1 97.62 304 VAL A CA 1
ATOM 2446 C C . VAL A 1 304 ? 23.656 -28.469 -12.539 1 97.62 304 VAL A C 1
ATOM 2448 O O . VAL A 1 304 ? 24.531 -28.75 -13.359 1 97.62 304 VAL A O 1
ATOM 2451 N N . VAL A 1 305 ? 22.344 -28.703 -12.703 1 97.5 305 VAL A N 1
ATOM 2452 C CA . VAL A 1 305 ? 21.984 -29.594 -13.812 1 97.5 305 VAL A CA 1
ATOM 2453 C C . VAL A 1 305 ? 21.219 -28.812 -14.867 1 97.5 305 VAL A C 1
ATOM 2455 O O . VAL A 1 305 ? 21.141 -29.219 -16.031 1 97.5 305 VAL A O 1
ATOM 2458 N N . ALA A 1 306 ? 20.609 -27.703 -14.422 1 98.25 306 ALA A N 1
ATOM 2459 C CA . ALA A 1 306 ? 19.812 -26.953 -15.375 1 98.25 306 ALA A CA 1
ATOM 2460 C C . ALA A 1 306 ? 19.75 -25.469 -14.992 1 98.25 306 ALA A C 1
ATOM 2462 O O . ALA A 1 306 ? 20.047 -25.109 -13.859 1 98.25 306 ALA A O 1
ATOM 2463 N N . THR A 1 307 ? 19.422 -24.609 -15.945 1 98.25 307 THR A N 1
ATOM 2464 C CA . THR A 1 307 ? 19.109 -23.203 -15.734 1 98.25 307 THR A CA 1
ATOM 2465 C C . THR A 1 307 ? 17.719 -22.859 -16.266 1 98.25 307 THR A C 1
ATOM 2467 O O . THR A 1 307 ? 17.281 -23.453 -17.25 1 98.25 307 THR A O 1
ATOM 2470 N N . VAL A 1 308 ? 17 -22 -15.594 1 98.25 308 VAL A N 1
ATOM 2471 C CA . VAL A 1 308 ? 15.648 -21.641 -16 1 98.25 308 VAL A CA 1
ATOM 2472 C C . VAL A 1 308 ? 15.516 -20.125 -16.094 1 98.25 308 VAL A C 1
ATOM 2474 O O . VAL A 1 308 ? 15.969 -19.406 -15.203 1 98.25 308 VAL A O 1
ATOM 2477 N N . CYS A 1 309 ? 14.984 -19.609 -17.125 1 97.69 309 CYS A N 1
ATOM 2478 C CA . CYS A 1 309 ? 14.742 -18.188 -17.344 1 97.69 309 CYS A CA 1
ATOM 2479 C C . CYS A 1 309 ? 13.516 -17.969 -18.203 1 97.69 309 CYS A C 1
ATOM 2481 O O . CYS A 1 309 ? 12.883 -18.922 -18.656 1 97.69 309 CYS A O 1
ATOM 2483 N N . ASP A 1 310 ? 13.062 -16.75 -18.359 1 94.75 310 ASP A N 1
ATOM 2484 C CA . ASP A 1 310 ? 11.977 -16.438 -19.266 1 94.75 310 ASP A CA 1
ATOM 2485 C C . ASP A 1 310 ? 12.477 -16.344 -20.703 1 94.75 310 ASP A C 1
ATOM 2487 O O . ASP A 1 310 ? 13.672 -16.5 -20.969 1 94.75 310 ASP A O 1
ATOM 2491 N N . GLN A 1 311 ? 11.664 -16.141 -21.672 1 93.44 311 GLN A N 1
ATOM 2492 C CA . GLN A 1 311 ? 12.055 -16.203 -23.078 1 93.44 311 GLN A CA 1
ATOM 2493 C C . GLN A 1 311 ? 12.383 -14.812 -23.625 1 93.44 311 GLN A C 1
ATOM 2495 O O . GLN A 1 311 ? 12.188 -14.539 -24.812 1 93.44 311 GLN A O 1
ATOM 2500 N N . GLY A 1 312 ? 12.742 -13.953 -22.766 1 92.44 312 GLY A N 1
ATOM 2501 C CA . GLY A 1 312 ? 13.156 -12.656 -23.266 1 92.44 312 GLY A CA 1
ATOM 2502 C C . GLY A 1 312 ? 14.312 -12.727 -24.25 1 92.44 312 GLY A C 1
ATOM 2503 O O . GLY A 1 312 ? 15.141 -13.633 -24.172 1 92.44 312 GLY A O 1
ATOM 2504 N N . THR A 1 313 ? 14.43 -11.781 -25.078 1 93.44 313 THR A N 1
ATOM 2505 C CA . THR A 1 313 ? 15.414 -11.789 -26.156 1 93.44 313 THR A CA 1
ATOM 2506 C C . THR A 1 313 ? 16.828 -11.859 -25.594 1 93.44 313 THR A C 1
ATOM 2508 O O . THR A 1 313 ? 17.672 -12.594 -26.109 1 93.44 313 THR A O 1
ATOM 2511 N N . ASN A 1 314 ? 17.078 -11.133 -24.531 1 95.38 314 ASN A N 1
ATOM 2512 C CA . ASN A 1 314 ? 18.406 -11.133 -23.922 1 95.38 314 ASN A CA 1
ATOM 2513 C C . ASN A 1 314 ? 18.734 -12.484 -23.297 1 95.38 314 ASN A C 1
ATOM 2515 O O . ASN A 1 314 ? 19.891 -12.938 -23.359 1 95.38 314 ASN A O 1
ATOM 2519 N N . ASN A 1 315 ? 17.797 -13.109 -22.719 1 96.06 315 ASN A N 1
ATOM 2520 C CA . ASN A 1 315 ? 18 -14.438 -22.141 1 96.06 315 ASN A CA 1
ATOM 2521 C C . ASN A 1 315 ? 18.281 -15.477 -23.219 1 96.06 315 ASN A C 1
ATOM 2523 O O . ASN A 1 315 ? 19.156 -16.328 -23.062 1 96.06 315 ASN A O 1
ATOM 2527 N N . VAL A 1 316 ? 17.531 -15.414 -24.297 1 95.81 316 VAL A N 1
ATOM 2528 C CA . VAL A 1 316 ? 17.719 -16.328 -25.422 1 95.81 316 VAL A CA 1
ATOM 2529 C C . VAL A 1 316 ? 19.125 -16.156 -26 1 95.81 316 VAL A C 1
ATOM 2531 O O . VAL A 1 316 ? 19.812 -17.141 -26.281 1 95.81 316 VAL A O 1
ATOM 2534 N N . ASN A 1 317 ? 19.469 -14.914 -26.141 1 95.94 317 ASN A N 1
ATOM 2535 C CA . ASN A 1 317 ? 20.812 -14.625 -26.641 1 95.94 317 ASN A CA 1
ATOM 2536 C C . ASN A 1 317 ? 21.891 -15.141 -25.703 1 95.94 317 ASN A C 1
ATOM 2538 O O . ASN A 1 317 ? 22.953 -15.578 -26.141 1 95.94 317 ASN A O 1
ATOM 2542 N N . CYS A 1 318 ? 21.656 -15.016 -24.453 1 97.31 318 CYS A N 1
ATOM 2543 C CA . CYS A 1 318 ? 22.562 -15.547 -23.438 1 97.31 318 CYS A CA 1
ATOM 2544 C C . CYS A 1 318 ? 22.766 -17.047 -23.625 1 97.31 318 CYS A C 1
ATOM 2546 O O . CYS A 1 318 ? 23.906 -17.516 -23.672 1 97.31 318 CYS A O 1
ATOM 2548 N N . ILE A 1 319 ? 21.75 -17.781 -23.812 1 96.25 319 ILE A N 1
ATOM 2549 C CA . ILE A 1 319 ? 21.797 -19.234 -23.969 1 96.25 319 ILE A CA 1
ATOM 2550 C C . ILE A 1 319 ? 22.516 -19.578 -25.266 1 96.25 319 ILE A C 1
ATOM 2552 O O . ILE A 1 319 ? 23.344 -20.484 -25.297 1 96.25 319 ILE A O 1
ATOM 2556 N N . LYS A 1 320 ? 22.125 -18.859 -26.312 1 95.06 320 LYS A N 1
ATOM 2557 C CA . LYS A 1 320 ? 22.781 -19.094 -27.594 1 95.06 320 LYS A CA 1
ATOM 2558 C C . LYS A 1 320 ? 24.281 -18.906 -27.5 1 95.06 320 LYS A C 1
ATOM 2560 O O . LYS A 1 320 ? 25.062 -19.672 -28.078 1 95.06 320 LYS A O 1
ATOM 2565 N N . HIS A 1 321 ? 24.609 -17.875 -26.797 1 95.94 321 HIS A N 1
ATOM 2566 C CA . HIS A 1 321 ? 26.031 -17.594 -26.594 1 95.94 321 HIS A CA 1
ATOM 2567 C C . HIS A 1 321 ? 26.719 -18.734 -25.875 1 95.94 321 HIS A C 1
ATOM 2569 O O . HIS A 1 321 ? 27.828 -19.125 -26.25 1 95.94 321 HIS A O 1
ATOM 2575 N N . LEU A 1 322 ? 26.172 -19.25 -24.875 1 95.88 322 LEU A N 1
ATOM 2576 C CA . LEU A 1 322 ? 26.75 -20.328 -24.109 1 95.88 322 LEU A CA 1
ATOM 2577 C C . LEU A 1 322 ? 26.812 -21.609 -24.922 1 95.88 322 LEU A C 1
ATOM 2579 O O . LEU A 1 322 ? 27.781 -22.375 -24.828 1 95.88 322 LEU A O 1
ATOM 2583 N N . LEU A 1 323 ? 25.828 -21.891 -25.734 1 95.19 323 LEU A N 1
ATOM 2584 C CA . LEU A 1 323 ? 25.797 -23.062 -26.594 1 95.19 323 LEU A CA 1
ATOM 2585 C C . LEU A 1 323 ? 26.906 -22.984 -27.641 1 95.19 323 LEU A C 1
ATOM 2587 O O . LEU A 1 323 ? 27.578 -23.984 -27.922 1 95.19 323 LEU A O 1
ATOM 2591 N N . GLN A 1 324 ? 27.016 -21.797 -28.203 1 93.19 324 GLN A N 1
ATOM 2592 C CA . GLN A 1 324 ? 28.047 -21.594 -29.203 1 93.19 324 GLN A CA 1
ATOM 2593 C C . GLN A 1 324 ? 29.438 -21.766 -28.609 1 93.19 324 GLN A C 1
ATOM 2595 O O . GLN A 1 324 ? 30.328 -22.344 -29.234 1 93.19 324 GLN A O 1
ATOM 2600 N N . GLU A 1 325 ? 29.578 -21.203 -27.469 1 92.81 325 GLU A N 1
ATOM 2601 C CA . GLU A 1 325 ? 30.859 -21.344 -26.781 1 92.81 325 GLU A CA 1
ATOM 2602 C C . GLU A 1 325 ? 31.156 -22.812 -26.516 1 92.81 325 GLU A C 1
ATOM 2604 O O . GLU A 1 325 ? 32.312 -23.266 -26.672 1 92.81 325 GLU A O 1
ATOM 2609 N N . THR A 1 326 ? 30.234 -23.547 -26.109 1 93.38 326 THR A N 1
ATOM 2610 C CA . THR A 1 326 ? 30.406 -24.984 -25.844 1 93.38 326 THR A CA 1
ATOM 2611 C C . THR A 1 326 ? 30.719 -25.75 -27.125 1 93.38 326 THR A C 1
ATOM 2613 O O . THR A 1 326 ? 31.562 -26.641 -27.125 1 93.38 326 THR A O 1
ATOM 2616 N N . ARG A 1 327 ? 29.984 -25.453 -28.172 1 91.19 327 ARG A N 1
ATOM 2617 C CA . ARG A 1 327 ? 30.234 -26.078 -29.453 1 91.19 327 ARG A CA 1
ATOM 2618 C C . ARG A 1 327 ? 31.672 -25.844 -29.906 1 91.19 327 ARG A C 1
ATOM 2620 O O . ARG A 1 327 ? 32.344 -26.75 -30.406 1 91.19 327 ARG A O 1
ATOM 2627 N N . GLY A 1 328 ? 32.062 -24.625 -29.719 1 89.19 328 GLY A N 1
ATOM 2628 C CA . GLY A 1 328 ? 33.406 -24.281 -30.078 1 89.19 328 GLY A CA 1
ATOM 2629 C C . GLY A 1 328 ? 34.438 -25.062 -29.281 1 89.19 328 GLY A C 1
ATOM 2630 O O . GLY A 1 328 ? 35.438 -25.531 -29.828 1 89.19 328 GLY A O 1
ATOM 2631 N N . ASN A 1 329 ? 34.25 -25.172 -28.047 1 89.69 329 ASN A N 1
ATOM 2632 C CA . ASN A 1 329 ? 35.156 -25.891 -27.172 1 89.69 329 ASN A CA 1
ATOM 2633 C C . ASN A 1 329 ? 35.188 -27.391 -27.5 1 89.69 329 ASN A C 1
ATOM 2635 O O . ASN A 1 329 ? 36.25 -28 -27.469 1 89.69 329 ASN A O 1
ATOM 2639 N N . LEU A 1 330 ? 34.031 -27.969 -27.734 1 89.31 330 LEU A N 1
ATOM 2640 C CA . LEU A 1 330 ? 33.969 -29.391 -28.062 1 89.31 330 LEU A CA 1
ATOM 2641 C C . LEU A 1 330 ? 34.625 -29.688 -29.391 1 89.31 330 LEU A C 1
ATOM 2643 O O . LEU A 1 330 ? 35.312 -30.703 -29.547 1 89.31 330 LEU A O 1
ATOM 2647 N N . LEU A 1 331 ? 34.375 -28.812 -30.328 1 89.38 331 LEU A N 1
ATOM 2648 C CA . LEU A 1 331 ? 35 -28.969 -31.625 1 89.38 331 LEU A CA 1
ATOM 2649 C C . LEU A 1 331 ? 36.531 -28.953 -31.484 1 89.38 331 LEU A C 1
ATOM 2651 O O . LEU A 1 331 ? 37.219 -29.719 -32.156 1 89.38 331 LEU A O 1
ATOM 2655 N N . ARG A 1 332 ? 37.031 -28.156 -30.641 1 91 332 ARG A N 1
ATOM 2656 C CA . ARG A 1 332 ? 38.469 -28.047 -30.422 1 91 332 ARG A CA 1
ATOM 2657 C C . ARG A 1 332 ? 39 -29.312 -29.75 1 91 332 ARG A C 1
ATOM 2659 O O . ARG A 1 332 ? 40.156 -29.719 -30 1 91 332 ARG A O 1
ATOM 2666 N N . LYS A 1 333 ? 38.156 -29.906 -28.922 1 89.12 333 LYS A N 1
ATOM 2667 C CA . LYS A 1 333 ? 38.594 -31.125 -28.234 1 89.12 333 LYS A CA 1
ATOM 2668 C C . LYS A 1 333 ? 38.312 -32.344 -29.078 1 89.12 333 LYS A C 1
ATOM 2670 O O . LYS A 1 333 ? 38.719 -33.469 -28.734 1 89.12 333 LYS A O 1
ATOM 2675 N N . GLY A 1 334 ? 37.562 -32.312 -30.125 1 82.25 334 GLY A N 1
ATOM 2676 C CA . GLY A 1 334 ? 37.219 -33.406 -31 1 82.25 334 GLY A CA 1
ATOM 2677 C C . GLY A 1 334 ? 36.094 -34.281 -30.469 1 82.25 334 GLY A C 1
ATOM 2678 O O . GLY A 1 334 ? 36.031 -35.469 -30.766 1 82.25 334 GLY A O 1
ATOM 2679 N N . GLU A 1 335 ? 35.344 -33.656 -29.594 1 84.38 335 GLU A N 1
ATOM 2680 C CA . GLU A 1 335 ? 34.219 -34.406 -28.984 1 84.38 335 GLU A CA 1
ATOM 2681 C C . GLU A 1 335 ? 32.938 -34.188 -29.766 1 84.38 335 GLU A C 1
ATOM 2683 O O . GLU A 1 335 ? 32.812 -33.25 -30.531 1 84.38 335 GLU A O 1
ATOM 2688 N N . GLU A 1 336 ? 31.969 -35.156 -29.531 1 82.38 336 GLU A N 1
ATOM 2689 C CA . GLU A 1 336 ? 30.672 -35.094 -30.234 1 82.38 336 GLU A CA 1
ATOM 2690 C C . GLU A 1 336 ? 29.828 -33.938 -29.719 1 82.38 336 GLU A C 1
ATOM 2692 O O . GLU A 1 336 ? 29.844 -33.625 -28.516 1 82.38 336 GLU A O 1
ATOM 2697 N N . MET A 1 337 ? 29.141 -33.438 -30.703 1 76.94 337 MET A N 1
ATOM 2698 C CA . MET A 1 337 ? 28.266 -32.281 -30.391 1 76.94 337 MET A CA 1
ATOM 2699 C C . MET A 1 337 ? 27.031 -32.75 -29.625 1 76.94 337 MET A C 1
ATOM 2701 O O . MET A 1 337 ? 26.484 -33.812 -29.906 1 76.94 337 MET A O 1
ATOM 2705 N N . ARG A 1 338 ? 26.875 -32.062 -28.531 1 77.25 338 ARG A N 1
ATOM 2706 C CA . ARG A 1 338 ? 25.672 -32.312 -27.75 1 77.25 338 ARG A CA 1
ATOM 2707 C C . ARG A 1 338 ? 24.625 -31.234 -27.984 1 77.25 338 ARG A C 1
ATOM 2709 O O . ARG A 1 338 ? 24.938 -30.047 -27.984 1 77.25 338 ARG A O 1
ATOM 2716 N N . GLU A 1 339 ? 23.453 -31.719 -28.312 1 79.94 339 GLU A N 1
ATOM 2717 C CA . GLU A 1 339 ? 22.406 -30.766 -28.641 1 79.94 339 GLU A CA 1
ATOM 2718 C C . GLU A 1 339 ? 21.672 -30.281 -27.406 1 79.94 339 GLU A C 1
ATOM 2720 O O . GLU A 1 339 ? 21.438 -31.062 -26.469 1 79.94 339 GLU A O 1
ATOM 2725 N N . ASN A 1 340 ? 21.453 -29.047 -27.281 1 87.19 340 ASN A N 1
ATOM 2726 C CA . ASN A 1 340 ? 20.578 -28.375 -26.328 1 87.19 340 ASN A CA 1
ATOM 2727 C C . ASN A 1 340 ? 21.172 -28.375 -24.922 1 87.19 340 ASN A C 1
ATOM 2729 O O . ASN A 1 340 ? 20.422 -28.438 -23.938 1 87.19 340 ASN A O 1
ATOM 2733 N N . VAL A 1 341 ? 22.547 -28.578 -24.828 1 93.75 341 VAL A N 1
ATOM 2734 C CA . VAL A 1 341 ? 23.234 -28.547 -23.547 1 93.75 341 VAL A CA 1
ATOM 2735 C C . VAL A 1 341 ? 24.5 -27.688 -23.656 1 93.75 341 VAL A C 1
ATOM 2737 O O . VAL A 1 341 ? 25.172 -27.703 -24.703 1 93.75 341 VAL A O 1
ATOM 2740 N N . TYR A 1 342 ? 24.75 -26.891 -22.734 1 94.06 342 TYR A N 1
ATOM 2741 C CA . TYR A 1 342 ? 26.062 -26.25 -22.688 1 94.06 342 TYR A CA 1
ATOM 2742 C C . TYR A 1 342 ? 26.875 -26.734 -21.484 1 94.06 342 TYR A C 1
ATOM 2744 O O . TYR A 1 342 ? 26.312 -27.266 -20.516 1 94.06 342 TYR A O 1
ATOM 2752 N N . ILE A 1 343 ? 28.125 -26.625 -21.609 1 94.44 343 ILE A N 1
ATOM 2753 C CA . ILE A 1 343 ? 29.031 -27.219 -20.625 1 94.44 343 ILE A CA 1
ATOM 2754 C C . ILE A 1 343 ? 29.812 -26.109 -19.938 1 94.44 343 ILE A C 1
ATOM 2756 O O . ILE A 1 343 ? 30.391 -25.25 -20.594 1 94.44 343 ILE A O 1
ATOM 2760 N N . ILE A 1 344 ? 29.75 -26.125 -18.641 1 94 344 ILE A N 1
ATOM 2761 C CA . ILE A 1 344 ? 30.547 -25.25 -17.797 1 94 344 ILE A CA 1
ATOM 2762 C C . ILE A 1 344 ? 31.344 -26.062 -16.797 1 94 344 ILE A C 1
ATOM 2764 O O . ILE A 1 344 ? 30.781 -26.812 -16 1 94 344 ILE A O 1
ATOM 2768 N N . ASN A 1 345 ? 32.656 -26 -16.766 1 92.06 345 ASN A N 1
ATOM 2769 C CA . ASN A 1 345 ? 33.531 -26.75 -15.883 1 92.06 345 ASN A CA 1
ATOM 2770 C C . ASN A 1 345 ? 33.219 -28.25 -15.93 1 92.06 345 ASN A C 1
ATOM 2772 O O . ASN A 1 345 ? 33 -28.875 -14.898 1 92.06 345 ASN A O 1
ATOM 2776 N N . GLU A 1 346 ? 32.969 -28.797 -17.031 1 87.44 346 GLU A N 1
ATOM 2777 C CA . GLU A 1 346 ? 32.781 -30.219 -17.312 1 87.44 346 GLU A CA 1
ATOM 2778 C C . GLU A 1 346 ? 31.406 -30.688 -16.859 1 87.44 346 GLU A C 1
ATOM 2780 O O . GLU A 1 346 ? 31.125 -31.891 -16.859 1 87.44 346 GLU A O 1
ATOM 2785 N N . GLN A 1 347 ? 30.625 -29.75 -16.422 1 93.12 347 GLN A N 1
ATOM 2786 C CA . GLN A 1 347 ? 29.266 -30.078 -16.062 1 93.12 347 GLN A CA 1
ATOM 2787 C C . GLN A 1 347 ? 28.281 -29.719 -17.172 1 93.12 347 GLN A C 1
ATOM 2789 O O . GLN A 1 347 ? 28.328 -28.609 -17.703 1 93.12 347 GLN A O 1
ATOM 2794 N N . GLU A 1 348 ? 27.516 -30.672 -17.531 1 94 348 GLU A N 1
ATOM 2795 C CA . GLU A 1 348 ? 26.484 -30.422 -18.531 1 94 348 GLU A CA 1
ATOM 2796 C C . GLU A 1 348 ? 25.266 -29.75 -17.922 1 94 348 GLU A C 1
ATOM 2798 O O . GLU A 1 348 ? 24.703 -30.234 -16.953 1 94 348 GLU A O 1
ATOM 2803 N N . ILE A 1 349 ? 24.906 -28.656 -18.453 1 97.38 349 ILE A N 1
ATOM 2804 C CA . ILE A 1 349 ? 23.781 -27.891 -17.938 1 97.38 349 ILE A CA 1
ATOM 2805 C C . ILE A 1 349 ? 22.703 -27.75 -19.016 1 97.38 349 ILE A C 1
ATOM 2807 O O . ILE A 1 349 ? 23.016 -27.344 -20.141 1 97.38 349 ILE A O 1
ATOM 2811 N N . ILE A 1 350 ? 21.516 -28.062 -18.703 1 97.69 350 ILE A N 1
ATOM 2812 C CA . ILE A 1 350 ? 20.406 -28.016 -19.656 1 97.69 350 ILE A CA 1
ATOM 2813 C C . ILE A 1 350 ? 19.656 -26.703 -19.5 1 97.69 350 ILE A C 1
ATOM 2815 O O . ILE A 1 350 ? 19.078 -26.422 -18.453 1 97.69 350 ILE A O 1
ATOM 2819 N N . PRO A 1 351 ? 19.625 -25.812 -20.516 1 97.69 351 PRO A N 1
ATOM 2820 C CA . PRO A 1 351 ? 18.859 -24.578 -20.438 1 97.69 351 PRO A CA 1
ATOM 2821 C C . PRO A 1 351 ? 17.359 -24.797 -20.641 1 97.69 351 PRO A C 1
ATOM 2823 O O . PRO A 1 351 ? 16.953 -25.453 -21.609 1 97.69 351 PRO A O 1
ATOM 2826 N N . LEU A 1 352 ? 16.531 -24.297 -19.75 1 97.88 352 LEU A N 1
ATOM 2827 C CA . LEU A 1 352 ? 15.086 -24.438 -19.828 1 97.88 352 LEU A CA 1
ATOM 2828 C C . LEU A 1 352 ? 14.406 -23.062 -19.781 1 97.88 352 LEU A C 1
ATOM 2830 O O . LEU A 1 352 ? 14.969 -22.109 -19.234 1 97.88 352 LEU A O 1
ATOM 2834 N N . TYR A 1 353 ? 13.266 -23 -20.391 1 97.62 353 TYR A N 1
ATOM 2835 C CA . TYR A 1 353 ? 12.422 -21.812 -20.281 1 97.62 353 TYR A CA 1
ATOM 2836 C C . TYR A 1 353 ? 11.281 -22.047 -19.297 1 97.62 353 TYR A C 1
ATOM 2838 O O . TYR A 1 353 ? 10.805 -23.172 -19.156 1 97.62 353 TYR A O 1
ATOM 2846 N N . ASP A 1 354 ? 10.852 -20.969 -18.625 1 96.69 354 ASP A N 1
ATOM 2847 C CA . ASP A 1 354 ? 9.836 -21.031 -17.578 1 96.69 354 ASP A CA 1
ATOM 2848 C C . ASP A 1 354 ? 8.453 -21.297 -18.172 1 96.69 354 ASP A C 1
ATOM 2850 O O . ASP A 1 354 ? 7.91 -20.453 -18.891 1 96.69 354 ASP A O 1
ATOM 2854 N N . PRO A 1 355 ? 7.805 -22.375 -17.797 1 95.81 355 PRO A N 1
ATOM 2855 C CA . PRO A 1 355 ? 6.504 -22.734 -18.359 1 95.81 355 PRO A CA 1
ATOM 2856 C C . PRO A 1 355 ? 5.43 -21.688 -18.078 1 95.81 355 PRO A C 1
ATOM 2858 O O . PRO A 1 355 ? 4.668 -21.312 -18.984 1 95.81 355 PRO A O 1
ATOM 2861 N N . PRO A 1 356 ? 5.297 -21.156 -16.844 1 94.06 356 PRO A N 1
ATOM 2862 C CA . PRO A 1 356 ? 4.301 -20.094 -16.609 1 94.06 356 PRO A CA 1
ATOM 2863 C C . PRO A 1 356 ? 4.449 -18.922 -17.562 1 94.06 356 PRO A C 1
ATOM 2865 O O . PRO A 1 356 ? 3.449 -18.375 -18.047 1 94.06 356 PRO A O 1
ATOM 2868 N N . HIS A 1 357 ? 5.613 -18.5 -17.859 1 94.69 357 HIS A N 1
ATOM 2869 C CA . HIS A 1 357 ? 5.824 -17.422 -18.812 1 94.69 357 HIS A CA 1
ATOM 2870 C C . HIS A 1 357 ? 5.438 -17.844 -20.234 1 94.69 357 HIS A C 1
ATOM 2872 O O . HIS A 1 357 ? 4.918 -17.031 -21 1 94.69 357 HIS A O 1
ATOM 2878 N N . LEU A 1 358 ? 5.73 -19.031 -20.531 1 96.44 358 LEU A N 1
ATOM 2879 C CA . LEU A 1 358 ? 5.449 -19.531 -21.875 1 96.44 358 LEU A CA 1
ATOM 2880 C C . LEU A 1 358 ? 3.949 -19.547 -22.141 1 96.44 358 LEU A C 1
ATOM 2882 O O . LEU A 1 358 ? 3.508 -19.172 -23.234 1 96.44 358 LEU A O 1
ATOM 2886 N N . ILE A 1 359 ? 3.166 -19.984 -21.156 1 96.12 359 ILE A N 1
ATOM 2887 C CA . ILE A 1 359 ? 1.724 -20.062 -21.359 1 96.12 359 ILE A CA 1
ATOM 2888 C C . ILE A 1 359 ? 1.154 -18.656 -21.516 1 96.12 359 ILE A C 1
ATOM 2890 O O . ILE A 1 359 ? 0.205 -18.438 -22.266 1 96.12 359 ILE A O 1
ATOM 2894 N N . LYS A 1 360 ? 1.628 -17.734 -20.797 1 94.38 360 LYS A N 1
ATOM 2895 C CA . LYS A 1 360 ? 1.231 -16.328 -20.922 1 94.38 360 LYS A CA 1
ATOM 2896 C C . LYS A 1 360 ? 1.489 -15.805 -22.328 1 94.38 360 LYS A C 1
ATOM 2898 O O . LYS A 1 360 ? 0.664 -15.086 -22.891 1 94.38 360 LYS A O 1
ATOM 2903 N N . CYS A 1 361 ? 2.631 -16.219 -22.875 1 95.38 361 CYS A N 1
ATOM 2904 C CA . CYS A 1 361 ? 3 -15.742 -24.203 1 95.38 361 CYS A CA 1
ATOM 2905 C C . CYS A 1 361 ? 2.104 -16.359 -25.266 1 95.38 361 CYS A C 1
ATOM 2907 O O . CYS A 1 361 ? 1.81 -15.727 -26.281 1 95.38 361 CYS A O 1
ATOM 2909 N N . ILE A 1 362 ? 1.687 -17.594 -25.047 1 96.06 362 ILE A N 1
ATOM 2910 C CA . ILE A 1 362 ? 0.733 -18.219 -25.953 1 96.06 362 ILE A CA 1
ATOM 2911 C C . ILE A 1 362 ? -0.563 -17.406 -25.984 1 96.06 362 ILE A C 1
ATOM 2913 O O . ILE A 1 362 ? -1.104 -17.125 -27.047 1 96.06 362 ILE A O 1
ATOM 2917 N N . ARG A 1 363 ? -1.044 -17.062 -24.797 1 96 363 ARG A N 1
ATOM 2918 C CA . ARG A 1 363 ? -2.264 -16.266 -24.703 1 96 363 ARG A CA 1
ATOM 2919 C C . ARG A 1 363 ? -2.113 -14.938 -25.422 1 96 363 ARG A C 1
ATOM 2921 O O . ARG A 1 363 ? -2.988 -14.539 -26.188 1 96 363 ARG A O 1
ATOM 2928 N N . ASN A 1 364 ? -1.021 -14.258 -25.219 1 94.75 364 ASN A N 1
ATOM 2929 C CA . ASN A 1 364 ? -0.794 -12.945 -25.812 1 94.75 364 ASN A CA 1
ATOM 2930 C C . ASN A 1 364 ? -0.761 -13.023 -27.328 1 94.75 364 ASN A C 1
ATOM 2932 O O . ASN A 1 364 ? -1.224 -12.109 -28.016 1 94.75 364 ASN A O 1
ATOM 2936 N N . ASN A 1 365 ? -0.17 -14.086 -27.859 1 95.06 365 ASN A N 1
ATOM 2937 C CA . ASN A 1 365 ? -0.153 -14.273 -29.297 1 95.06 365 ASN A CA 1
ATOM 2938 C C . ASN A 1 365 ? -1.542 -14.602 -29.844 1 95.06 365 ASN A C 1
ATOM 2940 O O . ASN A 1 365 ? -1.927 -14.117 -30.906 1 95.06 365 ASN A O 1
ATOM 2944 N N . LEU A 1 366 ? -2.287 -15.391 -29.094 1 95.62 366 LEU A N 1
ATOM 2945 C CA . LEU A 1 366 ? -3.611 -15.805 -29.547 1 95.62 366 LEU A CA 1
ATOM 2946 C C . LEU A 1 366 ? -4.582 -14.633 -29.547 1 95.62 366 LEU A C 1
ATOM 2948 O O . LEU A 1 366 ? -5.566 -14.633 -30.297 1 95.62 366 LEU A O 1
ATOM 2952 N N . ILE A 1 367 ? -4.379 -13.656 -28.734 1 94.81 367 ILE A N 1
ATOM 2953 C CA . ILE A 1 367 ? -5.23 -12.469 -28.656 1 94.81 367 ILE A CA 1
ATOM 2954 C C . ILE A 1 367 ? -5.184 -11.719 -29.984 1 94.81 367 ILE A C 1
ATOM 2956 O O . ILE A 1 367 ? -6.207 -11.227 -30.469 1 94.81 367 ILE A O 1
ATOM 2960 N N . SER A 1 368 ? -4.004 -11.695 -30.641 1 91.81 368 SER A N 1
ATOM 2961 C CA . SER A 1 368 ? -3.838 -10.875 -31.844 1 91.81 368 SER A CA 1
ATOM 2962 C C . SER A 1 368 ? -3.75 -11.742 -33.094 1 91.81 368 SER A C 1
ATOM 2964 O O . SER A 1 368 ? -3.859 -11.234 -34.219 1 91.81 368 SER A O 1
ATOM 2966 N N . LYS A 1 369 ? -3.557 -13.055 -32.906 1 95.06 369 LYS A N 1
ATOM 2967 C CA . LYS A 1 369 ? -3.381 -13.969 -34.031 1 95.06 369 LYS A CA 1
ATOM 2968 C C . LYS A 1 369 ? -4.238 -15.219 -33.875 1 95.06 369 LYS A C 1
ATOM 2970 O O . LYS A 1 369 ? -4.738 -15.492 -32.781 1 95.06 369 LYS A O 1
ATOM 2975 N N . ASP A 1 370 ? -4.426 -15.906 -34.938 1 95.44 370 ASP A N 1
ATOM 2976 C CA . ASP A 1 370 ? -5.094 -17.203 -34.875 1 95.44 370 ASP A CA 1
ATOM 2977 C C . ASP A 1 370 ? -4.078 -18.344 -34.875 1 95.44 370 ASP A C 1
ATOM 2979 O O . ASP A 1 370 ? -2.973 -18.203 -35.406 1 95.44 370 ASP A O 1
ATOM 2983 N N . LEU A 1 371 ? -4.375 -19.391 -34.312 1 96.25 371 LEU A N 1
ATOM 2984 C CA . LEU A 1 371 ? -3.461 -20.531 -34.188 1 96.25 371 LEU A CA 1
ATOM 2985 C C . LEU A 1 371 ? -3.941 -21.703 -35.062 1 96.25 371 LEU A C 1
ATOM 2987 O O . LEU A 1 371 ? -5.023 -22.234 -34.812 1 96.25 371 LEU A O 1
ATOM 2991 N N . LYS A 1 372 ? -3.203 -21.984 -36.062 1 95.5 372 LYS A N 1
ATOM 2992 C CA . LYS A 1 372 ? -3.469 -23.125 -36.906 1 95.5 372 LYS A CA 1
ATOM 2993 C C . LYS A 1 372 ? -2.779 -24.391 -36.406 1 95.5 372 LYS A C 1
ATOM 2995 O O . LYS A 1 372 ? -1.621 -24.344 -36 1 95.5 372 LYS A O 1
ATOM 3000 N N . TYR A 1 373 ? -3.52 -25.531 -36.312 1 94.5 373 TYR A N 1
ATOM 3001 C CA . TYR A 1 373 ? -2.945 -26.797 -35.875 1 94.5 373 TYR A CA 1
ATOM 3002 C C . TYR A 1 373 ? -3.592 -27.969 -36.594 1 94.5 373 TYR A C 1
ATOM 3004 O O . TYR A 1 373 ? -4.598 -27.797 -37.281 1 94.5 373 TYR A O 1
ATOM 3012 N N . LYS A 1 374 ? -2.947 -29.078 -36.469 1 92.88 374 LYS A N 1
ATOM 3013 C CA . LYS A 1 374 ? -3.459 -30.281 -37.125 1 92.88 374 LYS A CA 1
ATOM 3014 C C . LYS A 1 374 ? -3.871 -31.328 -36.094 1 92.88 374 LYS A C 1
ATOM 3016 O O . LYS A 1 374 ? -3.113 -31.625 -35.188 1 92.88 374 LYS A O 1
ATOM 3021 N N . LYS A 1 375 ? -5.082 -31.719 -36.188 1 89 375 LYS A N 1
ATOM 3022 C CA . LYS A 1 375 ? -5.594 -32.812 -35.344 1 89 375 LYS A CA 1
ATOM 3023 C C . LYS A 1 375 ? -6.34 -33.844 -36.188 1 89 375 LYS A C 1
ATOM 3025 O O . LYS A 1 375 ? -7.215 -33.5 -36.969 1 89 375 LYS A O 1
ATOM 3030 N N . ASN A 1 376 ? -6.016 -35.094 -36 1 86.25 376 ASN A N 1
ATOM 3031 C CA . ASN A 1 376 ? -6.613 -36.188 -36.75 1 86.25 376 ASN A CA 1
ATOM 3032 C C . ASN A 1 376 ? -6.547 -35.969 -38.25 1 86.25 376 ASN A C 1
ATOM 3034 O O . ASN A 1 376 ? -7.527 -36.188 -38.969 1 86.25 376 ASN A O 1
ATOM 3038 N N . GLY A 1 377 ? -5.535 -35.281 -38.75 1 84.69 377 GLY A N 1
ATOM 3039 C CA . GLY A 1 377 ? -5.289 -35.094 -40.156 1 84.69 377 GLY A CA 1
ATOM 3040 C C . GLY A 1 377 ? -5.98 -33.844 -40.719 1 84.69 377 GLY A C 1
ATOM 3041 O O . GLY A 1 377 ? -5.785 -33.5 -41.875 1 84.69 377 GLY A O 1
ATOM 3042 N N . GLU A 1 378 ? -6.797 -33.188 -39.906 1 92.19 378 GLU A N 1
ATOM 3043 C CA . GLU A 1 378 ? -7.516 -32 -40.344 1 92.19 378 GLU A CA 1
ATOM 3044 C C . GLU A 1 378 ? -6.906 -30.734 -39.781 1 92.19 378 GLU A C 1
ATOM 3046 O O . GLU A 1 378 ? -6.484 -30.719 -38.625 1 92.19 378 GLU A O 1
ATOM 3051 N N . VAL A 1 379 ? -6.844 -29.781 -40.688 1 92.62 379 VAL A N 1
ATOM 3052 C CA . VAL A 1 379 ? -6.336 -28.469 -40.281 1 92.62 379 VAL A CA 1
ATOM 3053 C C . VAL A 1 379 ? -7.434 -27.703 -39.562 1 92.62 379 VAL A C 1
ATOM 3055 O O . VAL A 1 379 ? -8.531 -27.516 -40.094 1 92.62 379 VAL A O 1
ATOM 3058 N N . LYS A 1 380 ? -7.18 -27.375 -38.312 1 94.81 380 LYS A N 1
ATOM 3059 C CA . LYS A 1 380 ? -8.133 -26.641 -37.5 1 94.81 380 LYS A CA 1
ATOM 3060 C C . LYS A 1 380 ? -7.582 -25.281 -37.094 1 94.81 380 LYS A C 1
ATOM 3062 O O . LYS A 1 380 ? -6.387 -25.016 -37.25 1 94.81 380 LYS A O 1
ATOM 3067 N N . LEU A 1 381 ? -8.562 -24.406 -36.688 1 94.5 381 LEU A N 1
ATOM 3068 C CA . LEU A 1 381 ? -8.18 -23.031 -36.375 1 94.5 381 LEU A CA 1
ATOM 3069 C C . LEU A 1 381 ? -8.742 -22.609 -35.031 1 94.5 381 LEU A C 1
ATOM 3071 O O . LEU A 1 381 ? -9.945 -22.75 -34.781 1 94.5 381 LEU A O 1
ATOM 3075 N N . ALA A 1 382 ? -7.867 -22.188 -34.188 1 96.31 382 ALA A N 1
ATOM 3076 C CA . ALA A 1 382 ? -8.289 -21.625 -32.906 1 96.31 382 ALA A CA 1
ATOM 3077 C C . ALA A 1 382 ? -8.266 -20.094 -32.938 1 96.31 382 ALA A C 1
ATOM 3079 O O . ALA A 1 382 ? -7.305 -19.5 -33.438 1 96.31 382 ALA A O 1
ATOM 3080 N N . LYS A 1 383 ? -9.336 -19.469 -32.469 1 96.44 383 LYS A N 1
ATOM 3081 C CA . LYS A 1 383 ? -9.5 -18.016 -32.531 1 96.44 383 LYS A CA 1
ATOM 3082 C C . LYS A 1 383 ? -9.852 -17.438 -31.172 1 96.44 383 LYS A C 1
ATOM 3084 O O . LYS A 1 383 ? -10.633 -18.031 -30.422 1 96.44 383 LYS A O 1
ATOM 3089 N N . TRP A 1 384 ? -9.242 -16.234 -30.922 1 96.25 384 TRP A N 1
ATOM 3090 C CA . TRP A 1 384 ? -9.57 -15.555 -29.672 1 96.25 384 TRP A CA 1
ATOM 3091 C C . TRP A 1 384 ? -11.016 -15.062 -29.672 1 96.25 384 TRP A C 1
ATOM 3093 O O . TRP A 1 384 ? -11.633 -14.922 -28.625 1 96.25 384 TRP A O 1
ATOM 3103 N N . ALA A 1 385 ? -11.602 -14.867 -30.844 1 95.44 385 ALA A N 1
ATOM 3104 C CA . ALA A 1 385 ? -12.984 -14.406 -31 1 95.44 385 ALA A CA 1
ATOM 3105 C C . ALA A 1 385 ? -13.961 -15.367 -30.328 1 95.44 385 ALA A C 1
ATOM 3107 O O . ALA A 1 385 ? -15.008 -14.945 -29.828 1 95.44 385 ALA A O 1
ATOM 3108 N N . HIS A 1 386 ? -13.609 -16.656 -30.344 1 96.75 386 HIS A N 1
ATOM 3109 C CA . HIS A 1 386 ? -14.477 -17.641 -29.703 1 96.75 386 HIS A CA 1
ATOM 3110 C C . HIS A 1 386 ? -14.516 -17.438 -28.188 1 96.75 386 HIS A C 1
ATOM 3112 O O . HIS A 1 386 ? -15.547 -17.672 -27.562 1 96.75 386 HIS A O 1
ATOM 3118 N N . VAL A 1 387 ? -13.336 -17.078 -27.578 1 96.5 387 VAL A N 1
ATOM 3119 C CA . VAL A 1 387 ? -13.281 -16.797 -26.156 1 96.5 387 VAL A CA 1
ATOM 3120 C C . VAL A 1 387 ? -14.133 -15.57 -25.844 1 96.5 387 VAL A C 1
ATOM 3122 O O . VAL A 1 387 ? -14.883 -15.562 -24.859 1 96.5 387 VAL A O 1
ATOM 3125 N N . MET A 1 388 ? -14.047 -14.594 -26.672 1 95.62 388 MET A N 1
ATOM 3126 C CA . MET A 1 388 ? -14.852 -13.391 -26.516 1 95.62 388 MET A CA 1
ATOM 3127 C C . MET A 1 388 ? -16.344 -13.703 -26.641 1 95.62 388 MET A C 1
ATOM 3129 O O . MET A 1 388 ? -17.156 -13.188 -25.891 1 95.62 388 MET A O 1
ATOM 3133 N N . ALA A 1 389 ? -16.641 -14.523 -27.594 1 95.31 389 ALA A N 1
ATOM 3134 C CA . ALA A 1 389 ? -18.031 -14.914 -27.812 1 95.31 389 ALA A CA 1
ATOM 3135 C C . ALA A 1 389 ? -18.594 -15.633 -26.594 1 95.31 389 ALA A C 1
ATOM 3137 O O . ALA A 1 389 ? -19.734 -15.406 -26.203 1 95.31 389 ALA A O 1
ATOM 3138 N N . LEU A 1 390 ? -17.781 -16.469 -26.047 1 94.88 390 LEU A N 1
ATOM 3139 C CA . LEU A 1 390 ? -18.203 -17.188 -24.844 1 94.88 390 LEU A CA 1
ATOM 3140 C C . LEU A 1 390 ? -18.469 -16.219 -23.703 1 94.88 390 LEU A C 1
ATOM 3142 O O . LEU A 1 390 ? -19.469 -16.359 -23 1 94.88 390 LEU A O 1
ATOM 3146 N N . HIS A 1 391 ? -17.562 -15.312 -23.531 1 91.62 391 HIS A N 1
ATOM 3147 C CA . HIS A 1 391 ? -17.703 -14.328 -22.469 1 91.62 391 HIS A CA 1
ATOM 3148 C C . HIS A 1 391 ? -18.922 -13.438 -22.703 1 91.62 391 HIS A C 1
ATOM 3150 O O . HIS A 1 391 ? -19.656 -13.117 -21.766 1 91.62 391 HIS A O 1
ATOM 3156 N N . LYS A 1 392 ? -19.172 -13.047 -23.906 1 88.94 392 LYS A N 1
ATOM 3157 C CA . LYS A 1 392 ? -20.297 -12.203 -24.266 1 88.94 392 LYS A CA 1
ATOM 3158 C C . LYS A 1 392 ? -21.625 -12.938 -24.062 1 88.94 392 LYS A C 1
ATOM 3160 O O . LYS A 1 392 ? -22.609 -12.336 -23.609 1 88.94 392 LYS A O 1
ATOM 3165 N N . GLU A 1 393 ? -21.609 -14.195 -24.453 1 88.5 393 GLU A N 1
ATOM 3166 C CA . GLU A 1 393 ? -22.812 -15.008 -24.281 1 88.5 393 GLU A CA 1
ATOM 3167 C C . GLU A 1 393 ? -23.172 -15.133 -22.797 1 88.5 393 GLU A C 1
ATOM 3169 O O . GLU A 1 393 ? -24.344 -15.305 -22.453 1 88.5 393 GLU A O 1
ATOM 3174 N N . ASN A 1 394 ? -22.25 -15.078 -21.953 1 83.25 394 ASN A N 1
ATOM 3175 C CA . ASN A 1 394 ? -22.422 -15.148 -20.516 1 83.25 394 ASN A CA 1
ATOM 3176 C C . ASN A 1 394 ? -23.422 -16.234 -20.125 1 83.25 394 ASN A C 1
ATOM 3178 O O . ASN A 1 394 ? -24.406 -15.961 -19.438 1 83.25 394 ASN A O 1
ATOM 3182 N N . PRO A 1 395 ? -23.031 -17.422 -20.469 1 85.81 395 PRO A N 1
ATOM 3183 C CA . PRO A 1 395 ? -23.969 -18.5 -20.156 1 85.81 395 PRO A CA 1
ATOM 3184 C C . PRO A 1 395 ? -24.219 -18.641 -18.641 1 85.81 395 PRO A C 1
ATOM 3186 O O . PRO A 1 395 ? -23.266 -18.719 -17.875 1 85.81 395 PRO A O 1
ATOM 3189 N N . GLY A 1 396 ? -25.391 -18.578 -18.359 1 81 396 GLY A N 1
ATOM 3190 C CA . GLY A 1 396 ? -25.797 -18.641 -16.969 1 81 396 GLY A CA 1
ATOM 3191 C C . GLY A 1 396 ? -27.188 -18.078 -16.734 1 81 396 GLY A C 1
ATOM 3192 O O . GLY A 1 396 ? -27.891 -17.719 -17.688 1 81 396 GLY A O 1
ATOM 3193 N N . TYR A 1 397 ? -27.625 -18.234 -15.516 1 78.25 397 TYR A N 1
ATOM 3194 C CA . TYR A 1 397 ? -28.953 -17.75 -15.164 1 78.25 397 TYR A CA 1
ATOM 3195 C C . TYR A 1 397 ? -29 -17.266 -13.727 1 78.25 397 TYR A C 1
ATOM 3197 O O . TYR A 1 397 ? -28.609 -17.984 -12.805 1 78.25 397 TYR A O 1
ATOM 3205 N N . LYS A 1 398 ? -29.438 -16.078 -13.531 1 74.5 398 LYS A N 1
ATOM 3206 C CA . LYS A 1 398 ? -29.75 -15.469 -12.242 1 74.5 398 LYS A CA 1
ATOM 3207 C C . LYS A 1 398 ? -28.672 -15.797 -11.211 1 74.5 398 LYS A C 1
ATOM 3209 O O . LYS A 1 398 ? -28.969 -16.375 -10.164 1 74.5 398 LYS A O 1
ATOM 3214 N N . GLY A 1 399 ? -27.422 -15.438 -11.523 1 72.56 399 GLY A N 1
ATOM 3215 C CA . GLY A 1 399 ? -26.359 -15.555 -10.531 1 72.56 399 GLY A CA 1
ATOM 3216 C C . GLY A 1 399 ? -25.453 -16.75 -10.766 1 72.56 399 GLY A C 1
ATOM 3217 O O . GLY A 1 399 ? -24.328 -16.781 -10.281 1 72.56 399 GLY A O 1
ATOM 3218 N N . ILE A 1 400 ? -25.922 -17.734 -11.461 1 81.06 400 ILE A N 1
ATOM 3219 C CA . ILE A 1 400 ? -25.109 -18.906 -11.766 1 81.06 400 ILE A CA 1
ATOM 3220 C C . ILE A 1 400 ? -24.484 -18.766 -13.148 1 81.06 400 ILE A C 1
ATOM 3222 O O . ILE A 1 400 ? -25.188 -18.531 -14.133 1 81.06 400 ILE A O 1
ATOM 3226 N N . ARG A 1 401 ? -23.188 -18.875 -13.094 1 84.69 401 ARG A N 1
ATOM 3227 C CA . ARG A 1 401 ? -22.469 -18.797 -14.352 1 84.69 401 ARG A CA 1
ATOM 3228 C C . ARG A 1 401 ? -21.672 -20.062 -14.625 1 84.69 401 ARG A C 1
ATOM 3230 O O . ARG A 1 401 ? -21.094 -20.641 -13.711 1 84.69 401 ARG A O 1
ATOM 3237 N N . LEU A 1 402 ? -21.672 -20.453 -15.805 1 87.56 402 LEU A N 1
ATOM 3238 C CA . LEU A 1 402 ? -20.906 -21.641 -16.188 1 87.56 402 LEU A CA 1
ATOM 3239 C C . LEU A 1 402 ? -19.406 -21.359 -16.156 1 87.56 402 LEU A C 1
ATOM 3241 O O . LEU A 1 402 ? -18.609 -22.266 -15.945 1 87.56 402 LEU A O 1
ATOM 3245 N N . VAL A 1 403 ? -19.078 -20.125 -16.453 1 89.12 403 VAL A N 1
ATOM 3246 C CA . VAL A 1 403 ? -17.688 -19.703 -16.406 1 89.12 403 VAL A CA 1
ATOM 3247 C C . VAL A 1 403 ? -17.531 -18.516 -15.453 1 89.12 403 VAL A C 1
ATOM 3249 O O . VAL A 1 403 ? -17.234 -17.406 -15.883 1 89.12 403 VAL A O 1
ATOM 3252 N N . PRO A 1 404 ? -17.594 -18.766 -14.188 1 83 404 PRO A N 1
ATOM 3253 C CA . PRO A 1 404 ? -17.688 -17.688 -13.195 1 83 404 PRO A CA 1
ATOM 3254 C C . PRO A 1 404 ? -16.391 -16.891 -13.078 1 83 404 PRO A C 1
ATOM 3256 O O . PRO A 1 404 ? -16.422 -15.711 -12.703 1 83 404 PRO A O 1
ATOM 3259 N N . LYS A 1 405 ? -15.273 -17.453 -13.359 1 85.75 405 LYS A N 1
ATOM 3260 C CA . LYS A 1 405 ? -14 -16.766 -13.172 1 85.75 405 LYS A CA 1
ATOM 3261 C C . LYS A 1 405 ? -13.695 -15.828 -14.336 1 85.75 405 LYS A C 1
ATOM 3263 O O . LYS A 1 405 ? -12.844 -14.945 -14.227 1 85.75 405 LYS A O 1
ATOM 3268 N N . LEU A 1 406 ? -14.305 -16.031 -15.477 1 89.69 406 LEU A N 1
ATOM 3269 C CA . LEU A 1 406 ? -14.008 -15.25 -16.672 1 89.69 406 LEU A CA 1
ATOM 3270 C C . LEU A 1 406 ? -14.562 -13.836 -16.547 1 89.69 406 LEU A C 1
ATOM 3272 O O . LEU A 1 406 ? -15.758 -13.656 -16.266 1 89.69 406 LEU A O 1
ATOM 3276 N N . THR A 1 407 ? -13.789 -12.898 -16.688 1 88.56 407 THR A N 1
ATOM 3277 C CA . THR A 1 407 ? -14.156 -11.484 -16.641 1 88.56 407 THR A CA 1
ATOM 3278 C C . THR A 1 407 ? -13.57 -10.734 -17.828 1 88.56 407 THR A C 1
ATOM 3280 O O . THR A 1 407 ? -12.945 -11.336 -18.703 1 88.56 407 THR A O 1
ATOM 3283 N N . ASP A 1 408 ? -13.82 -9.43 -17.891 1 88.94 408 ASP A N 1
ATOM 3284 C CA . ASP A 1 408 ? -13.273 -8.602 -18.969 1 88.94 408 ASP A CA 1
ATOM 3285 C C . ASP A 1 408 ? -11.742 -8.609 -18.938 1 88.94 408 ASP A C 1
ATOM 3287 O O . ASP A 1 408 ? -11.102 -8.508 -19.984 1 88.94 408 ASP A O 1
ATOM 3291 N N . ALA A 1 409 ? -11.211 -8.836 -17.781 1 89.88 409 ALA A N 1
ATOM 3292 C CA . ALA A 1 409 ? -9.758 -8.852 -17.625 1 89.88 409 ALA A CA 1
ATOM 3293 C C . ALA A 1 409 ? -9.148 -10.102 -18.25 1 89.88 409 ALA A C 1
ATOM 3295 O O . ALA A 1 409 ? -7.945 -10.156 -18.5 1 89.88 409 ALA A O 1
ATOM 3296 N N . HIS A 1 410 ? -9.984 -11.062 -18.547 1 93.81 410 HIS A N 1
ATOM 3297 C CA . HIS A 1 410 ? -9.539 -12.312 -19.172 1 93.81 410 HIS A CA 1
ATOM 3298 C C . HIS A 1 410 ? -9.719 -12.273 -20.672 1 93.81 410 HIS A C 1
ATOM 3300 O O . HIS A 1 410 ? -8.969 -12.914 -21.422 1 93.81 410 HIS A O 1
ATOM 3306 N N . CYS A 1 411 ? -10.773 -11.555 -21.078 1 94.06 411 CYS A N 1
ATOM 3307 C CA . CYS A 1 411 ? -11.25 -11.812 -22.438 1 94.06 411 CYS A CA 1
ATOM 3308 C C . CYS A 1 411 ? -11.102 -10.578 -23.312 1 94.06 411 CYS A C 1
ATOM 3310 O O . CYS A 1 411 ? -10.742 -10.68 -24.484 1 94.06 411 CYS A O 1
ATOM 3312 N N . ASP A 1 412 ? -11.281 -9.375 -22.656 1 92.31 412 ASP A N 1
ATOM 3313 C CA . ASP A 1 412 ? -11.25 -8.141 -23.438 1 92.31 412 ASP A CA 1
ATOM 3314 C C . ASP A 1 412 ? -9.812 -7.676 -23.672 1 92.31 412 ASP A C 1
ATOM 3316 O O . ASP A 1 412 ? -9.141 -7.254 -22.734 1 92.31 412 ASP A O 1
ATOM 3320 N N . PRO A 1 413 ? -9.398 -7.652 -24.906 1 92.44 413 PRO A N 1
ATOM 3321 C CA . PRO A 1 413 ? -8.008 -7.316 -25.219 1 92.44 413 PRO A CA 1
ATOM 3322 C C . PRO A 1 413 ? -7.59 -5.949 -24.688 1 92.44 413 PRO A C 1
ATOM 3324 O O . PRO A 1 413 ? -6.418 -5.742 -24.359 1 92.44 413 PRO A O 1
ATOM 3327 N N . SER A 1 414 ? -8.523 -5.039 -24.594 1 88 414 SER A N 1
ATOM 3328 C CA . SER A 1 414 ? -8.203 -3.688 -24.141 1 88 414 SER A CA 1
ATOM 3329 C C . SER A 1 414 ? -8.039 -3.635 -22.625 1 88 414 SER A C 1
ATOM 3331 O O . SER A 1 414 ? -7.414 -2.717 -22.094 1 88 414 SER A O 1
ATOM 3333 N N . LYS A 1 415 ? -8.508 -4.594 -21.938 1 89 415 LYS A N 1
ATOM 3334 C CA . LYS A 1 415 ? -8.516 -4.559 -20.484 1 89 415 LYS A CA 1
ATOM 3335 C C . LYS A 1 415 ? -7.625 -5.652 -19.906 1 89 415 LYS A C 1
ATOM 3337 O O . LYS A 1 415 ? -7.383 -5.68 -18.688 1 89 415 LYS A O 1
ATOM 3342 N N . ILE A 1 416 ? -7.094 -6.473 -20.719 1 90.88 416 ILE A N 1
ATOM 3343 C CA . ILE A 1 416 ? -6.324 -7.625 -20.266 1 90.88 416 ILE A CA 1
ATOM 3344 C C . ILE A 1 416 ? -4.969 -7.16 -19.734 1 90.88 416 ILE A C 1
ATOM 3346 O O . ILE A 1 416 ? -4.203 -6.512 -20.453 1 90.88 416 ILE A O 1
ATOM 3350 N N . PRO A 1 417 ? -4.742 -7.52 -18.469 1 89.62 417 PRO A N 1
ATOM 3351 C CA . PRO A 1 417 ? -3.355 -7.359 -18.016 1 89.62 417 PRO A CA 1
ATOM 3352 C C . PRO A 1 417 ? -2.416 -8.398 -18.625 1 89.62 417 PRO A C 1
ATOM 3354 O O . PRO A 1 417 ? -2.312 -9.516 -18.109 1 89.62 417 PRO A O 1
ATOM 3357 N N . ARG A 1 418 ? -1.625 -8.109 -19.453 1 88.94 418 ARG A N 1
ATOM 3358 C CA . ARG A 1 418 ? -0.88 -9.031 -20.312 1 88.94 418 ARG A CA 1
ATOM 3359 C C . ARG A 1 418 ? 0.211 -9.742 -19.516 1 88.94 418 ARG A C 1
ATOM 3361 O O . ARG A 1 418 ? 0.653 -10.828 -19.906 1 88.94 418 ARG A O 1
ATOM 3368 N N . MET A 1 419 ? 0.593 -9.172 -18.422 1 85.38 419 MET A N 1
ATOM 3369 C CA . MET A 1 419 ? 1.709 -9.758 -17.688 1 85.38 419 MET A CA 1
ATOM 3370 C C . MET A 1 419 ? 1.207 -10.703 -16.594 1 85.38 419 MET A C 1
ATOM 3372 O O . MET A 1 419 ? 1.993 -11.43 -15.992 1 85.38 419 MET A O 1
ATOM 3376 N N . LYS A 1 420 ? -0.061 -10.805 -16.391 1 87.69 420 LYS A N 1
ATOM 3377 C CA . LYS A 1 420 ? -0.61 -11.641 -15.32 1 87.69 420 LYS A CA 1
ATOM 3378 C C . LYS A 1 420 ? -0.786 -13.078 -15.781 1 87.69 420 LYS A C 1
ATOM 3380 O O . LYS A 1 420 ? -1.685 -13.383 -16.562 1 87.69 420 LYS A O 1
ATOM 3385 N N . VAL A 1 421 ? -0.024 -13.977 -15.172 1 90 421 VAL A N 1
ATOM 3386 C CA . VAL A 1 421 ? -0.009 -15.391 -15.555 1 90 421 VAL A CA 1
ATOM 3387 C C . VAL A 1 421 ? -1.295 -16.062 -15.078 1 90 421 VAL A C 1
ATOM 3389 O O . VAL A 1 421 ? -1.831 -16.938 -15.766 1 90 421 VAL A O 1
ATOM 3392 N N . LYS A 1 422 ? -1.813 -15.633 -14.047 1 88.62 422 LYS A N 1
ATOM 3393 C CA . LYS A 1 422 ? -3.004 -16.25 -13.461 1 88.62 422 LYS A CA 1
ATOM 3394 C C . LYS A 1 422 ? -4.195 -16.156 -14.414 1 88.62 422 LYS A C 1
ATOM 3396 O O . LYS A 1 422 ? -4.922 -17.125 -14.602 1 88.62 422 LYS A O 1
ATOM 3401 N N . ASN A 1 423 ? -4.367 -14.992 -15 1 92.25 423 ASN A N 1
ATOM 3402 C CA . ASN A 1 423 ? -5.469 -14.812 -15.93 1 92.25 423 ASN A CA 1
ATOM 3403 C C . ASN A 1 423 ? -5.312 -15.703 -17.156 1 92.25 423 ASN A C 1
ATOM 3405 O O . ASN A 1 423 ? -6.297 -16.219 -17.688 1 92.25 423 ASN A O 1
ATOM 3409 N N . ALA A 1 424 ? -4.082 -15.891 -17.547 1 94.38 424 ALA A N 1
ATOM 3410 C CA . ALA A 1 424 ? -3.822 -16.734 -18.719 1 94.38 424 ALA A CA 1
ATOM 3411 C C . ALA A 1 424 ? -4.172 -18.203 -18.422 1 94.38 424 ALA A C 1
ATOM 3413 O O . ALA A 1 424 ? -4.844 -18.859 -19.219 1 94.38 424 ALA A O 1
ATOM 3414 N N . THR A 1 425 ? -3.752 -18.672 -17.281 1 93.19 425 THR A N 1
ATOM 3415 C CA . THR A 1 425 ? -3.984 -20.062 -16.938 1 93.19 425 THR A CA 1
ATOM 3416 C C . THR A 1 425 ? -5.469 -20.328 -16.703 1 93.19 425 THR A C 1
ATOM 3418 O O . THR A 1 425 ? -5.961 -21.422 -16.953 1 93.19 425 THR A O 1
ATOM 3421 N N . GLN A 1 426 ? -6.188 -19.281 -16.312 1 93.5 426 GLN A N 1
ATOM 3422 C CA . GLN A 1 426 ? -7.617 -19.453 -16.078 1 93.5 426 GLN A CA 1
ATOM 3423 C C . GLN A 1 426 ? -8.383 -19.516 -17.391 1 93.5 426 GLN A C 1
ATOM 3425 O O . GLN A 1 426 ? -9.445 -20.141 -17.469 1 93.5 426 GLN A O 1
ATOM 3430 N N . VAL A 1 427 ? -7.871 -18.891 -18.406 1 96.06 427 VAL A N 1
ATOM 3431 C CA . VAL A 1 427 ? -8.469 -19 -19.734 1 96.06 427 VAL A CA 1
ATOM 3432 C C . VAL A 1 427 ? -8.172 -20.375 -20.312 1 96.06 427 VAL A C 1
ATOM 3434 O O . VAL A 1 427 ? -9.078 -21.047 -20.812 1 96.06 427 VAL A O 1
ATOM 3437 N N . PHE A 1 428 ? -6.883 -20.75 -20.188 1 96.06 428 PHE A N 1
ATOM 3438 C CA . PHE A 1 428 ? -6.484 -22.078 -20.656 1 96.06 428 PHE A CA 1
ATOM 3439 C C . PHE A 1 428 ? -6.812 -23.141 -19.609 1 96.06 428 PHE A C 1
ATOM 3441 O O . PHE A 1 428 ? -5.914 -23.828 -19.125 1 96.06 428 PHE A O 1
ATOM 3448 N N . SER A 1 429 ? -8.062 -23.281 -19.297 1 92.5 429 SER A N 1
ATOM 3449 C CA . SER A 1 429 ? -8.484 -24.203 -18.25 1 92.5 429 SER A CA 1
ATOM 3450 C C . SER A 1 429 ? -9.492 -25.219 -18.797 1 92.5 429 SER A C 1
ATOM 3452 O O . SER A 1 429 ? -10.117 -24.984 -19.828 1 92.5 429 SER A O 1
ATOM 3454 N N . GLN A 1 430 ? -9.578 -26.234 -18.062 1 90.06 430 GLN A N 1
ATOM 3455 C CA . GLN A 1 430 ? -10.523 -27.297 -18.406 1 90.06 430 GLN A CA 1
ATOM 3456 C C . GLN A 1 430 ? -11.961 -26.781 -18.344 1 90.06 430 GLN A C 1
ATOM 3458 O O . GLN A 1 430 ? -12.797 -27.156 -19.172 1 90.06 430 GLN A O 1
ATOM 3463 N N . THR A 1 431 ? -12.242 -25.906 -17.484 1 89.38 431 THR A N 1
ATOM 3464 C CA . THR A 1 431 ? -13.586 -25.359 -17.312 1 89.38 431 THR A CA 1
ATOM 3465 C C . THR A 1 431 ? -14.008 -24.547 -18.531 1 89.38 431 THR A C 1
ATOM 3467 O O . THR A 1 431 ? -15.102 -24.719 -19.062 1 89.38 431 THR A O 1
ATOM 3470 N N . VAL A 1 432 ? -13.164 -23.719 -18.969 1 94.69 432 VAL A N 1
ATOM 3471 C CA . VAL A 1 432 ? -13.477 -22.875 -20.109 1 94.69 432 VAL A CA 1
ATOM 3472 C C . VAL A 1 432 ? -13.578 -23.719 -21.375 1 94.69 432 VAL A C 1
ATOM 3474 O O . VAL A 1 432 ? -14.516 -23.562 -22.172 1 94.69 432 VAL A O 1
ATOM 3477 N N . ALA A 1 433 ? -12.656 -24.625 -21.5 1 94.88 433 ALA A N 1
ATOM 3478 C CA . ALA A 1 433 ? -12.633 -25.484 -22.672 1 94.88 433 ALA A CA 1
ATOM 3479 C C . ALA A 1 433 ? -13.883 -26.359 -22.734 1 94.88 433 ALA A C 1
ATOM 3481 O O . ALA A 1 433 ? -14.523 -26.469 -23.797 1 94.88 433 ALA A O 1
ATOM 3482 N N . SER A 1 434 ? -14.25 -26.953 -21.641 1 92.19 434 SER A N 1
ATOM 3483 C CA . SER A 1 434 ? -15.406 -27.844 -21.594 1 92.19 434 SER A CA 1
ATOM 3484 C C . SER A 1 434 ? -16.703 -27.094 -21.859 1 92.19 434 SER A C 1
ATOM 3486 O O . SER A 1 434 ? -17.578 -27.578 -22.578 1 92.19 434 SER A O 1
ATOM 3488 N N . ASN A 1 435 ? -16.828 -25.938 -21.312 1 93.62 435 ASN A N 1
ATOM 3489 C CA . ASN A 1 435 ? -18.047 -25.141 -21.516 1 93.62 435 ASN A CA 1
ATOM 3490 C C . ASN A 1 435 ? -18.125 -24.609 -22.938 1 93.62 435 ASN A C 1
ATOM 3492 O O . ASN A 1 435 ? -19.219 -24.531 -23.516 1 93.62 435 ASN A O 1
ATOM 3496 N N . MET A 1 436 ? -17.047 -24.219 -23.5 1 95.56 436 MET A N 1
ATOM 3497 C CA . MET A 1 436 ? -17.016 -23.781 -24.891 1 95.56 436 MET A CA 1
ATOM 3498 C C . MET A 1 436 ? -17.406 -24.906 -25.828 1 95.56 436 MET A C 1
ATOM 3500 O O . MET A 1 436 ? -18.219 -24.719 -26.734 1 95.56 436 MET A O 1
ATOM 3504 N N . GLY A 1 437 ? -16.844 -26.094 -25.547 1 93.62 437 GLY A N 1
ATOM 3505 C CA . GLY A 1 437 ? -17.203 -27.25 -26.344 1 93.62 437 GLY A CA 1
ATOM 3506 C C . GLY A 1 437 ? -18.656 -27.641 -26.219 1 93.62 437 GLY A C 1
ATOM 3507 O O . GLY A 1 437 ? -19.328 -27.922 -27.219 1 93.62 437 GLY A O 1
ATOM 3508 N N . TYR A 1 438 ? -19.156 -27.578 -25.016 1 92.94 438 TYR A N 1
ATOM 3509 C CA . TYR A 1 438 ? -20.547 -27.922 -24.75 1 92.94 438 TYR A CA 1
ATOM 3510 C C . TYR A 1 438 ? -21.484 -26.969 -25.469 1 92.94 438 TYR A C 1
ATOM 3512 O O . TYR A 1 438 ? -22.422 -27.406 -26.141 1 92.94 438 TYR A O 1
ATOM 3520 N N . LEU A 1 439 ? -21.281 -25.688 -25.422 1 94.75 439 LEU A N 1
ATOM 3521 C CA . LEU A 1 439 ? -22.156 -24.688 -26 1 94.75 439 LEU A CA 1
ATOM 3522 C C . LEU A 1 439 ? -22.062 -24.703 -27.531 1 94.75 439 LEU A C 1
ATOM 3524 O O . LEU A 1 439 ? -23.031 -24.391 -28.219 1 94.75 439 LEU A O 1
ATOM 3528 N N . ALA A 1 440 ? -20.891 -25.016 -27.969 1 95.62 440 ALA A N 1
ATOM 3529 C CA . ALA A 1 440 ? -20.734 -25.172 -29.406 1 95.62 440 ALA A CA 1
ATOM 3530 C C . ALA A 1 440 ? -21.547 -26.359 -29.922 1 95.62 440 ALA A C 1
ATOM 3532 O O . ALA A 1 440 ? -22.203 -26.266 -30.969 1 95.62 440 ALA A O 1
ATOM 3533 N N . ASP A 1 441 ? -21.547 -27.453 -29.219 1 93.94 441 ASP A N 1
ATOM 3534 C CA . ASP A 1 441 ? -22.281 -28.656 -29.594 1 93.94 441 ASP A CA 1
ATOM 3535 C C . ASP A 1 441 ? -23.797 -28.391 -29.578 1 93.94 441 ASP A C 1
ATOM 3537 O O . ASP A 1 441 ? -24.531 -28.984 -30.359 1 93.94 441 ASP A O 1
ATOM 3541 N N . LYS A 1 442 ? -24.234 -27.516 -28.719 1 93.62 442 LYS A N 1
ATOM 3542 C CA . LYS A 1 442 ? -25.641 -27.203 -28.594 1 93.62 442 LYS A CA 1
ATOM 3543 C C . LYS A 1 442 ? -26.062 -26.094 -29.562 1 93.62 442 LYS A C 1
ATOM 3545 O O . LYS A 1 442 ? -27.234 -25.703 -29.594 1 93.62 442 LYS A O 1
ATOM 3550 N N . GLY A 1 443 ? -25.172 -25.484 -30.281 1 93.12 443 GLY A N 1
ATOM 3551 C CA . GLY A 1 443 ? -25.453 -24.516 -31.344 1 93.12 443 GLY A CA 1
ATOM 3552 C C . GLY A 1 443 ? -25.547 -23.094 -30.828 1 93.12 443 GLY A C 1
ATOM 3553 O O . GLY A 1 443 ? -26 -22.203 -31.547 1 93.12 443 GLY A O 1
ATOM 3554 N N . ILE A 1 444 ? -25.172 -22.906 -29.672 1 94.06 444 ILE A N 1
ATOM 3555 C CA . ILE A 1 444 ? -25.203 -21.562 -29.094 1 94.06 444 ILE A CA 1
ATOM 3556 C C . ILE A 1 444 ? -23.984 -20.781 -29.562 1 94.06 444 ILE A C 1
ATOM 3558 O O . ILE A 1 444 ? -24.078 -19.594 -29.891 1 94.06 444 ILE A O 1
ATOM 3562 N N . LEU A 1 445 ? -22.828 -21.484 -29.578 1 95.62 445 LEU A N 1
ATOM 3563 C CA . LEU A 1 445 ? -21.609 -20.938 -30.156 1 95.62 445 LEU A CA 1
ATOM 3564 C C . LEU A 1 445 ? -21.328 -21.547 -31.516 1 95.62 445 LEU A C 1
ATOM 3566 O O . LEU A 1 445 ? -21.875 -22.609 -31.844 1 95.62 445 LEU A O 1
ATOM 3570 N N . PRO A 1 446 ? -20.531 -20.844 -32.281 1 95.19 446 PRO A N 1
ATOM 3571 C CA . PRO A 1 446 ? -20.188 -21.438 -33.562 1 95.19 446 PRO A CA 1
ATOM 3572 C C . PRO A 1 446 ? -19.484 -22.781 -33.438 1 95.19 446 PRO A C 1
ATOM 3574 O O . PRO A 1 446 ? -18.719 -23 -32.5 1 95.19 446 PRO A O 1
ATOM 3577 N N . ALA A 1 447 ? -19.719 -23.625 -34.312 1 94.44 447 ALA A N 1
ATOM 3578 C CA . ALA A 1 447 ? -19.141 -24.969 -34.281 1 94.44 447 ALA A CA 1
ATOM 3579 C C . ALA A 1 447 ? -17.609 -24.906 -34.25 1 94.44 447 ALA A C 1
ATOM 3581 O O . ALA A 1 447 ? -16.953 -25.766 -33.656 1 94.44 447 ALA A O 1
ATOM 3582 N N . GLU A 1 448 ? -17.078 -23.844 -34.875 1 94.69 448 GLU A N 1
ATOM 3583 C CA . GLU A 1 448 ? -15.625 -23.656 -34.906 1 94.69 448 GLU A CA 1
ATOM 3584 C C . GLU A 1 448 ? -15.047 -23.469 -33.531 1 94.69 448 GLU A C 1
ATOM 3586 O O . GLU A 1 448 ? -13.844 -23.641 -33.312 1 94.69 448 GLU A O 1
ATOM 3591 N N . ALA A 1 449 ? -15.883 -23.156 -32.625 1 96.94 449 ALA A N 1
ATOM 3592 C CA . ALA A 1 449 ? -15.43 -22.906 -31.25 1 96.94 449 ALA A CA 1
ATOM 3593 C C . ALA A 1 449 ? -14.883 -24.172 -30.609 1 96.94 449 ALA A C 1
ATOM 3595 O O . ALA A 1 449 ? -14.109 -24.109 -29.641 1 96.94 449 ALA A O 1
ATOM 3596 N N . LYS A 1 450 ? -15.227 -25.266 -31.109 1 95.94 450 LYS A N 1
ATOM 3597 C CA . LYS A 1 450 ? -14.711 -26.531 -30.609 1 95.94 450 LYS A CA 1
ATOM 3598 C C . LYS A 1 450 ? -13.219 -26.672 -30.875 1 95.94 450 LYS A C 1
ATOM 3600 O O . LYS A 1 450 ? -12.484 -27.266 -30.094 1 95.94 450 LYS A O 1
ATOM 3605 N N . ASP A 1 451 ? -12.836 -26.125 -32.031 1 96.5 451 ASP A N 1
ATOM 3606 C CA . ASP A 1 451 ? -11.414 -26.141 -32.344 1 96.5 451 ASP A CA 1
ATOM 3607 C C . ASP A 1 451 ? -10.609 -25.344 -31.312 1 96.5 451 ASP A C 1
ATOM 3609 O O . ASP A 1 451 ? -9.531 -25.766 -30.891 1 96.5 451 ASP A O 1
ATOM 3613 N N . THR A 1 452 ? -11.164 -24.219 -30.984 1 97.69 452 THR A N 1
ATOM 3614 C CA . THR A 1 452 ? -10.516 -23.406 -29.953 1 97.69 452 THR A CA 1
ATOM 3615 C C . THR A 1 452 ? -10.539 -24.109 -28.609 1 97.69 452 THR A C 1
ATOM 3617 O O . THR A 1 452 ? -9.562 -24.062 -27.859 1 97.69 452 THR A O 1
ATOM 3620 N N . ALA A 1 453 ? -11.617 -24.766 -28.281 1 97 453 ALA A N 1
ATOM 3621 C CA . ALA A 1 453 ? -11.742 -25.516 -27.031 1 97 453 ALA A CA 1
ATOM 3622 C C . ALA A 1 453 ? -10.664 -26.594 -26.938 1 97 453 ALA A C 1
ATOM 3624 O O . ALA A 1 453 ? -10.102 -26.812 -25.859 1 97 453 ALA A O 1
ATOM 3625 N N . ASP A 1 454 ? -10.398 -27.219 -27.969 1 95.56 454 ASP A N 1
ATOM 3626 C CA . ASP A 1 454 ? -9.383 -28.266 -28 1 95.56 454 ASP A CA 1
ATOM 3627 C C . ASP A 1 454 ? -8 -27.703 -27.672 1 95.56 454 ASP A C 1
ATOM 3629 O O . ASP A 1 454 ? -7.223 -28.328 -26.953 1 95.56 454 ASP A O 1
ATOM 3633 N N . ILE A 1 455 ? -7.719 -26.594 -28.219 1 96.38 455 ILE A N 1
ATOM 3634 C CA . ILE A 1 455 ? -6.426 -25.953 -27.969 1 96.38 455 ILE A CA 1
ATOM 3635 C C . ILE A 1 455 ? -6.328 -25.516 -26.516 1 96.38 455 ILE A C 1
ATOM 3637 O O . ILE A 1 455 ? -5.266 -25.625 -25.906 1 96.38 455 ILE A O 1
ATOM 3641 N N . LEU A 1 456 ? -7.441 -24.969 -25.984 1 96.88 456 LEU A N 1
ATOM 3642 C CA . LEU A 1 456 ? -7.441 -24.594 -24.578 1 96.88 456 LEU A CA 1
ATOM 3643 C C . LEU A 1 456 ? -7.172 -25.797 -23.688 1 96.88 456 LEU A C 1
ATOM 3645 O O . LEU A 1 456 ? -6.379 -25.719 -22.75 1 96.88 456 LEU A O 1
ATOM 3649 N N . LEU A 1 457 ? -7.762 -26.844 -24.016 1 93.94 457 LEU A N 1
ATOM 3650 C CA . LEU A 1 457 ? -7.578 -28.062 -23.234 1 93.94 457 LEU A CA 1
ATOM 3651 C C . LEU A 1 457 ? -6.164 -28.609 -23.406 1 93.94 457 LEU A C 1
ATOM 3653 O O . LEU A 1 457 ? -5.57 -29.125 -22.453 1 93.94 457 LEU A O 1
ATOM 3657 N N . PHE A 1 458 ? -5.703 -28.562 -24.609 1 95.75 458 PHE A N 1
ATOM 3658 C CA . PHE A 1 458 ? -4.355 -29.031 -24.906 1 95.75 458 PHE A CA 1
ATOM 3659 C C . PHE A 1 458 ? -3.328 -28.312 -24.031 1 95.75 458 PHE A C 1
ATOM 3661 O O . PHE A 1 458 ? -2.502 -28.969 -23.391 1 95.75 458 PHE A O 1
ATOM 3668 N N . PHE A 1 459 ? -3.377 -27.031 -24.016 1 96.69 459 PHE A N 1
ATOM 3669 C CA . PHE A 1 459 ? -2.389 -26.266 -23.266 1 96.69 459 PHE A CA 1
ATOM 3670 C C . PHE A 1 459 ? -2.625 -26.406 -21.766 1 96.69 459 PHE A C 1
ATOM 3672 O O . PHE A 1 459 ? -1.695 -26.25 -20.969 1 96.69 459 PHE A O 1
ATOM 3679 N N . ASP A 1 460 ? -3.855 -26.609 -21.344 1 94.75 460 ASP A N 1
ATOM 3680 C CA . ASP A 1 460 ? -4.117 -26.906 -19.938 1 94.75 460 ASP A CA 1
ATOM 3681 C C . ASP A 1 460 ? -3.375 -28.156 -19.484 1 94.75 460 ASP A C 1
ATOM 3683 O O . ASP A 1 460 ? -2.719 -28.156 -18.438 1 94.75 460 ASP A O 1
ATOM 3687 N N . LYS A 1 461 ? -3.455 -29.172 -20.312 1 93.25 461 LYS A N 1
ATOM 3688 C CA . LYS A 1 461 ? -2.789 -30.438 -20.016 1 93.25 461 LYS A CA 1
ATOM 3689 C C . LYS A 1 461 ? -1.271 -30.281 -20.062 1 93.25 461 LYS A C 1
ATOM 3691 O O . LYS A 1 461 ? -0.558 -30.812 -19.219 1 93.25 461 LYS A O 1
ATOM 3696 N N . LEU A 1 462 ? -0.879 -29.609 -21.062 1 96.19 462 LEU A N 1
ATOM 3697 C CA . LEU A 1 462 ? 0.553 -29.375 -21.203 1 96.19 462 LEU A CA 1
ATOM 3698 C C . LEU A 1 462 ? 1.102 -28.625 -19.984 1 96.19 462 LEU A C 1
ATOM 3700 O O . LEU A 1 462 ? 2.133 -29.016 -19.422 1 96.19 462 LEU A O 1
ATOM 3704 N N . PHE A 1 463 ? 0.443 -27.594 -19.594 1 95 463 PHE A N 1
ATOM 3705 C CA . PHE A 1 463 ? 0.877 -26.797 -18.469 1 95 463 PHE A CA 1
ATOM 3706 C C . PHE A 1 463 ? 0.857 -27.609 -17.188 1 95 463 PHE A C 1
ATOM 3708 O O . PHE A 1 463 ? 1.788 -27.547 -16.375 1 95 463 PHE A O 1
ATOM 3715 N N . ASP A 1 464 ? -0.137 -28.391 -17 1 91.75 464 ASP A N 1
ATOM 3716 C CA . ASP A 1 464 ? -0.249 -29.234 -15.82 1 91.75 464 ASP A CA 1
ATOM 3717 C C . ASP A 1 464 ? 0.89 -30.25 -15.766 1 91.75 464 ASP A C 1
ATOM 3719 O O . ASP A 1 464 ? 1.412 -30.547 -14.688 1 91.75 464 ASP A O 1
ATOM 3723 N N . SER A 1 465 ? 1.293 -30.781 -16.891 1 94.75 465 SER A N 1
ATOM 3724 C CA . SER A 1 465 ? 2.332 -31.797 -16.969 1 94.75 465 SER A CA 1
ATOM 3725 C C . SER A 1 465 ? 3.689 -31.25 -16.562 1 94.75 465 SER A C 1
ATOM 3727 O O . SER A 1 465 ? 4.605 -32 -16.234 1 94.75 465 SER A O 1
ATOM 3729 N N . MET A 1 466 ? 3.795 -29.984 -16.547 1 94.62 466 MET A N 1
ATOM 3730 C CA . MET A 1 466 ? 5.086 -29.359 -16.25 1 94.62 466 MET A CA 1
ATOM 3731 C C . MET A 1 466 ? 5.027 -28.578 -14.945 1 94.62 466 MET A C 1
ATOM 3733 O O . MET A 1 466 ? 5.969 -27.859 -14.609 1 94.62 466 MET A O 1
ATOM 3737 N N . ASN A 1 467 ? 3.934 -28.656 -14.203 1 89.38 467 ASN A N 1
ATOM 3738 C CA . ASN A 1 467 ? 3.76 -27.781 -13.047 1 89.38 467 ASN A CA 1
ATOM 3739 C C . ASN A 1 467 ? 3.266 -28.562 -11.828 1 89.38 467 ASN A C 1
ATOM 3741 O O . ASN A 1 467 ? 2.65 -27.984 -10.93 1 89.38 467 ASN A O 1
ATOM 3745 N N . GLY A 1 468 ? 3.584 -29.766 -11.805 1 87.19 468 GLY A N 1
ATOM 3746 C CA . GLY A 1 468 ? 3.166 -30.578 -10.68 1 87.19 468 GLY A CA 1
ATOM 3747 C C . GLY A 1 468 ? 3.928 -30.281 -9.398 1 87.19 468 GLY A C 1
ATOM 3748 O O . GLY A 1 468 ? 5.133 -30.016 -9.438 1 87.19 468 GLY A O 1
ATOM 3749 N N . SER A 1 469 ? 3.229 -30.078 -8.203 1 83.19 469 SER A N 1
ATOM 3750 C CA . SER A 1 469 ? 3.871 -29.797 -6.926 1 83.19 469 SER A CA 1
ATOM 3751 C C . SER A 1 469 ? 3.326 -30.688 -5.82 1 83.19 469 SER A C 1
ATOM 3753 O O . SER A 1 469 ? 2.254 -31.281 -5.969 1 83.19 469 SER A O 1
ATOM 3755 N N . PHE A 1 470 ? 4.336 -30.656 -4.699 1 72 470 PHE A N 1
ATOM 3756 C CA . PHE A 1 470 ? 3.961 -31.438 -3.525 1 72 470 PHE A CA 1
ATOM 3757 C C . PHE A 1 470 ? 2.984 -30.672 -2.646 1 72 470 PHE A C 1
ATOM 3759 O O . PHE A 1 470 ? 3.203 -29.5 -2.357 1 72 470 PHE A O 1
ATOM 3766 N N . GLY A 1 471 ? 1.73 -30.969 -2.27 1 59.72 471 GLY A N 1
ATOM 3767 C CA . GLY A 1 471 ? 0.831 -30.297 -1.34 1 59.72 471 GLY A CA 1
ATOM 3768 C C . GLY A 1 471 ? -0.487 -31.031 -1.161 1 59.72 471 GLY A C 1
ATOM 3769 O O . GLY A 1 471 ? -0.778 -31.984 -1.888 1 59.72 471 GLY A O 1
ATOM 3770 N N . LYS A 1 472 ? -1.058 -30.859 0.161 1 49.94 472 LYS A N 1
ATOM 3771 C CA . LYS A 1 472 ? -2.203 -31.625 0.657 1 49.94 472 LYS A CA 1
ATOM 3772 C C . LYS A 1 472 ? -3.256 -31.797 -0.433 1 49.94 472 LYS A C 1
ATOM 3774 O O . LYS A 1 472 ? -3.887 -32.844 -0.521 1 49.94 472 LYS A O 1
ATOM 3779 N N . ARG A 1 473 ? -3.895 -30.656 -0.67 1 48.84 473 ARG A N 1
ATOM 3780 C CA . ARG A 1 473 ? -5.246 -30.672 -1.216 1 48.84 473 ARG A CA 1
ATOM 3781 C C . ARG A 1 473 ? -5.273 -31.328 -2.596 1 48.84 473 ARG A C 1
ATOM 3783 O O . ARG A 1 473 ? -6.344 -31.656 -3.105 1 48.84 473 ARG A O 1
ATOM 3790 N N . LYS A 1 474 ? -4.266 -31.141 -3.326 1 49.59 474 LYS A N 1
ATOM 3791 C CA . LYS A 1 474 ? -4.574 -31.25 -4.746 1 49.59 474 LYS A CA 1
ATOM 3792 C C . LYS A 1 474 ? -4.727 -32.719 -5.152 1 49.59 474 LYS A C 1
ATOM 3794 O O . LYS A 1 474 ? -4.676 -33.062 -6.34 1 49.59 474 LYS A O 1
ATOM 3799 N N . LYS A 1 475 ? -4.773 -33.438 -4.258 1 46.47 475 LYS A N 1
ATOM 3800 C CA . LYS A 1 475 ? -4.816 -34.844 -4.688 1 46.47 475 LYS A CA 1
ATOM 3801 C C . LYS A 1 475 ? -5.918 -35.062 -5.719 1 46.47 475 LYS A C 1
ATOM 3803 O O . LYS A 1 475 ? -5.883 -36.031 -6.469 1 46.47 475 LYS A O 1
ATOM 3808 N N . HIS A 1 476 ? -7.223 -34.688 -5.328 1 45.78 476 HIS A N 1
ATOM 3809 C CA . HIS A 1 476 ? -8.32 -35.312 -6.059 1 45.78 476 HIS A CA 1
ATOM 3810 C C . HIS A 1 476 ? -8.18 -35.094 -7.562 1 45.78 476 HIS A C 1
ATOM 3812 O O . HIS A 1 476 ? -8.648 -34.062 -8.086 1 45.78 476 HIS A O 1
ATOM 3818 N N . GLY A 1 477 ? -6.953 -35.594 -8.281 1 55.78 477 GLY A N 1
ATOM 3819 C CA . GLY A 1 477 ? -5.594 -36.031 -8.562 1 55.78 477 GLY A CA 1
ATOM 3820 C C . GLY A 1 477 ? -5.266 -36.062 -10.047 1 55.78 477 GLY A C 1
ATOM 3821 O O . GLY A 1 477 ? -5.66 -36.969 -10.773 1 55.78 477 GLY A O 1
ATOM 3822 N N . LYS A 1 478 ? -5.586 -34.625 -10.984 1 74.38 478 LYS A N 1
ATOM 3823 C CA . LYS A 1 478 ? -5.047 -34.75 -12.336 1 74.38 478 LYS A CA 1
ATOM 3824 C C . LYS A 1 478 ? -3.711 -35.5 -12.328 1 74.38 478 LYS A C 1
ATOM 3826 O O . LYS A 1 478 ? -2.758 -35.062 -11.68 1 74.38 478 LYS A O 1
ATOM 3831 N N . PRO A 1 479 ? -3.826 -36.469 -13.023 1 79.62 479 PRO A N 1
ATOM 3832 C CA . PRO A 1 479 ? -2.637 -37.312 -13 1 79.62 479 PRO A CA 1
ATOM 3833 C C . PRO A 1 479 ? -1.372 -36.594 -13.438 1 79.62 479 PRO A C 1
ATOM 3835 O O . PRO A 1 479 ? -0.286 -36.844 -12.914 1 79.62 479 PRO A O 1
ATOM 3838 N N . LEU A 1 480 ? -1.469 -35.656 -14.281 1 88.94 480 LEU A N 1
ATOM 3839 C CA . LEU A 1 480 ? -0.307 -34.969 -14.82 1 88.94 480 LEU A CA 1
ATOM 3840 C C . LEU A 1 480 ? 0.293 -34 -13.789 1 88.94 480 LEU A C 1
ATOM 3842 O O . LEU A 1 480 ? 1.425 -33.562 -13.953 1 88.94 480 LEU A O 1
ATOM 3846 N N . LEU A 1 481 ? -0.432 -33.75 -12.695 1 88.31 481 LEU A N 1
ATOM 3847 C CA . LEU A 1 481 ? 0.075 -32.875 -11.641 1 88.31 481 LEU A CA 1
ATOM 3848 C C . LEU A 1 481 ? 0.924 -33.656 -10.648 1 88.31 481 LEU A C 1
ATOM 3850 O O . LEU A 1 481 ? 1.479 -33.062 -9.711 1 88.31 481 LEU A O 1
ATOM 3854 N N . GLY A 1 482 ? 1.089 -34.906 -10.883 1 85.69 482 GLY A N 1
ATOM 3855 C CA . GLY A 1 482 ? 1.955 -35.719 -10.055 1 85.69 482 GLY A CA 1
ATOM 3856 C C . GLY A 1 482 ? 3.42 -35.625 -10.43 1 85.69 482 GLY A C 1
ATOM 3857 O O . GLY A 1 482 ? 3.771 -34.938 -11.383 1 85.69 482 GLY A O 1
ATOM 3858 N N . PRO A 1 483 ? 4.277 -36.25 -9.664 1 90.56 483 PRO A N 1
ATOM 3859 C CA . PRO A 1 483 ? 5.703 -36.219 -10 1 90.56 483 PRO A CA 1
ATOM 3860 C C . PRO A 1 483 ? 6.012 -37.031 -11.273 1 90.56 483 PRO A C 1
ATOM 3862 O O . PRO A 1 483 ? 5.297 -37.969 -11.602 1 90.56 483 PRO A O 1
ATOM 3865 N N . ALA A 1 484 ? 6.996 -36.625 -11.984 1 93.75 484 ALA A N 1
ATOM 3866 C CA . ALA A 1 484 ? 7.434 -37.375 -13.172 1 93.75 484 ALA A CA 1
ATOM 3867 C C . ALA A 1 484 ? 8.32 -38.531 -12.789 1 93.75 484 ALA A C 1
ATOM 3869 O O . ALA A 1 484 ? 9.312 -38.375 -12.07 1 93.75 484 ALA A O 1
ATOM 3870 N N . THR A 1 485 ? 7.891 -39.688 -13.141 1 93.44 485 THR A N 1
ATOM 3871 C CA . THR A 1 485 ? 8.648 -40.906 -12.977 1 93.44 485 THR A CA 1
ATOM 3872 C C . THR A 1 485 ? 8.914 -41.562 -14.336 1 93.44 485 THR A C 1
ATOM 3874 O O . THR A 1 485 ? 8.32 -41.188 -15.344 1 93.44 485 THR A O 1
ATOM 3877 N N . PRO A 1 486 ? 9.805 -42.469 -14.352 1 90.81 486 PRO A N 1
ATOM 3878 C CA . PRO A 1 486 ? 10.102 -43.094 -15.633 1 90.81 486 PRO A CA 1
ATOM 3879 C C . PRO A 1 486 ? 8.875 -43.75 -16.266 1 90.81 486 PRO A C 1
ATOM 3881 O O . PRO A 1 486 ? 8.805 -43.906 -17.484 1 90.81 486 PRO A O 1
ATOM 3884 N N . THR A 1 487 ? 7.871 -44.031 -15.469 1 90.56 487 THR A N 1
ATOM 3885 C CA . THR A 1 487 ? 6.703 -44.719 -15.992 1 90.56 487 THR A CA 1
ATOM 3886 C C . THR A 1 487 ? 5.469 -43.844 -15.93 1 90.56 487 THR A C 1
ATOM 3888 O O . THR A 1 487 ? 4.352 -44.281 -16.203 1 90.56 487 THR A O 1
ATOM 3891 N N . SER A 1 488 ? 5.707 -42.688 -15.562 1 91.12 488 SER A N 1
ATOM 3892 C CA . SER A 1 488 ? 4.551 -41.812 -15.422 1 91.12 488 SER A CA 1
ATOM 3893 C C . SER A 1 488 ? 3.986 -41.406 -16.781 1 91.12 488 SER A C 1
ATOM 3895 O O . SER A 1 488 ? 4.66 -41.562 -17.797 1 91.12 488 SER A O 1
ATOM 3897 N N . ILE A 1 489 ? 2.74 -40.938 -16.844 1 91.81 489 ILE A N 1
ATOM 3898 C CA . ILE A 1 489 ? 2.008 -40.594 -18.062 1 91.81 489 ILE A CA 1
ATOM 3899 C C . ILE A 1 489 ? 2.625 -39.375 -18.719 1 91.81 489 ILE A C 1
ATOM 3901 O O . ILE A 1 489 ? 2.32 -39.062 -19.875 1 91.81 489 ILE A O 1
ATOM 3905 N N . HIS A 1 490 ? 3.555 -38.75 -18.078 1 94.81 490 HIS A N 1
ATOM 3906 C CA . HIS A 1 490 ? 4.191 -37.531 -18.578 1 94.81 490 HIS A CA 1
ATOM 3907 C C . HIS A 1 490 ? 4.875 -37.781 -19.922 1 94.81 490 HIS A C 1
ATOM 3909 O O . HIS A 1 490 ? 4.711 -37 -20.859 1 94.81 490 HIS A O 1
ATOM 3915 N N . HIS A 1 491 ? 5.527 -38.844 -20.016 1 94.81 491 HIS A N 1
ATOM 3916 C CA . HIS A 1 491 ? 6.352 -39.125 -21.188 1 94.81 491 HIS A CA 1
ATOM 3917 C C . HIS A 1 491 ? 5.496 -39.281 -22.438 1 94.81 491 HIS A C 1
ATOM 3919 O O . HIS A 1 491 ? 5.824 -38.75 -23.5 1 94.81 491 HIS A O 1
ATOM 3925 N N . LYS A 1 492 ? 4.457 -39.969 -22.266 1 94.5 492 LYS A N 1
ATOM 3926 C CA . LYS A 1 492 ? 3.537 -40.125 -23.375 1 94.5 492 LYS A CA 1
ATOM 3927 C C . LYS A 1 492 ? 2.908 -38.812 -23.781 1 94.5 492 LYS A C 1
ATOM 3929 O O . LYS A 1 492 ? 2.818 -38.5 -24.969 1 94.5 492 LYS A O 1
ATOM 3934 N N . THR A 1 493 ? 2.5 -38.156 -22.828 1 94.81 493 THR A N 1
ATOM 3935 C CA . THR A 1 493 ? 1.868 -36.875 -23.062 1 94.81 493 THR A CA 1
ATOM 3936 C C . THR A 1 493 ? 2.836 -35.906 -23.766 1 94.81 493 THR A C 1
ATOM 3938 O O . THR A 1 493 ? 2.455 -35.219 -24.703 1 94.81 493 THR A O 1
ATOM 3941 N N . TRP A 1 494 ? 4.078 -35.875 -23.359 1 96.94 494 TRP A N 1
ATOM 3942 C CA . TRP A 1 494 ? 5.074 -34.969 -23.938 1 96.94 494 TRP A CA 1
ATOM 3943 C C . TRP A 1 494 ? 5.352 -35.312 -25.391 1 96.94 494 TRP A C 1
ATOM 3945 O O . TRP A 1 494 ? 5.508 -34.438 -26.234 1 96.94 494 TRP A O 1
ATOM 3955 N N . LYS A 1 495 ? 5.367 -36.531 -25.656 1 95.19 495 LYS A N 1
ATOM 3956 C CA . LYS A 1 495 ? 5.582 -36.969 -27.031 1 95.19 495 LYS A CA 1
ATOM 3957 C C . LYS A 1 495 ? 4.449 -36.5 -27.938 1 95.19 495 LYS A C 1
ATOM 3959 O O . LYS A 1 495 ? 4.695 -35.969 -29.031 1 95.19 495 LYS A O 1
ATOM 3964 N N . GLU A 1 496 ? 3.291 -36.656 -27.453 1 93.94 496 GLU A N 1
ATOM 3965 C CA . GLU A 1 496 ? 2.125 -36.219 -28.219 1 93.94 496 GLU A CA 1
ATOM 3966 C C . GLU A 1 496 ? 2.119 -34.719 -28.391 1 93.94 496 GLU A C 1
ATOM 3968 O O . GLU A 1 496 ? 1.801 -34.219 -29.484 1 93.94 496 GLU A O 1
ATOM 3973 N N . CYS A 1 497 ? 2.467 -34.062 -27.391 1 95.44 497 CYS A N 1
ATOM 3974 C CA . CYS A 1 497 ? 2.457 -32.625 -27.422 1 95.44 497 CYS A CA 1
ATOM 3975 C C . CYS A 1 497 ? 3.5 -32.094 -28.391 1 95.44 497 CYS A C 1
ATOM 3977 O O . CYS A 1 497 ? 3.238 -31.125 -29.125 1 95.44 497 CYS A O 1
ATOM 3979 N N . LYS A 1 498 ? 4.699 -32.625 -28.375 1 95.56 498 LYS A N 1
ATOM 3980 C CA . LYS A 1 498 ? 5.766 -32.188 -29.266 1 95.56 498 LYS A CA 1
ATOM 3981 C C . LYS A 1 498 ? 5.348 -32.344 -30.734 1 95.56 498 LYS A C 1
ATOM 3983 O O . LYS A 1 498 ? 5.582 -31.422 -31.531 1 95.56 498 LYS A O 1
ATOM 3988 N N . VAL A 1 499 ? 4.672 -33.375 -31.016 1 94 499 VAL A N 1
ATOM 3989 C CA . VAL A 1 499 ? 4.23 -33.625 -32.375 1 94 499 VAL A CA 1
ATOM 3990 C C . VAL A 1 499 ? 3.205 -32.562 -32.781 1 94 499 VAL A C 1
ATOM 3992 O O . VAL A 1 499 ? 3.301 -31.984 -33.875 1 94 499 VAL A O 1
ATOM 3995 N N . MET A 1 500 ? 2.303 -32.312 -31.969 1 94 500 MET A N 1
ATOM 3996 C CA . MET A 1 500 ? 1.249 -31.344 -32.281 1 94 500 MET A CA 1
ATOM 3997 C C . MET A 1 500 ? 1.815 -29.938 -32.375 1 94 500 MET A C 1
ATOM 3999 O O . MET A 1 500 ? 1.405 -29.156 -33.25 1 94 500 MET A O 1
ATOM 4003 N N . MET A 1 501 ? 2.721 -29.609 -31.547 1 94.56 501 MET A N 1
ATOM 4004 C CA . MET A 1 501 ? 3.262 -28.25 -31.484 1 94.56 501 MET A CA 1
ATOM 4005 C C . MET A 1 501 ? 4.141 -27.969 -32.688 1 94.56 501 MET A C 1
ATOM 4007 O O . MET A 1 501 ? 4.184 -26.844 -33.188 1 94.56 501 MET A O 1
ATOM 4011 N N . LYS A 1 502 ? 4.836 -28.906 -33.156 1 91.31 502 LYS A N 1
ATOM 4012 C CA . LYS A 1 502 ? 5.703 -28.719 -34.312 1 91.31 502 LYS A CA 1
ATOM 4013 C C . LYS A 1 502 ? 4.891 -28.344 -35.531 1 91.31 502 LYS A C 1
ATOM 4015 O O . LYS A 1 502 ? 5.398 -27.688 -36.469 1 91.31 502 LYS A O 1
ATOM 4020 N N . ASP A 1 503 ? 3.605 -28.719 -35.5 1 90.25 503 ASP A N 1
ATOM 4021 C CA . ASP A 1 503 ? 2.727 -28.422 -36.656 1 90.25 503 ASP A CA 1
ATOM 4022 C C . ASP A 1 503 ? 1.941 -27.141 -36.406 1 90.25 503 ASP A C 1
ATOM 4024 O O . ASP A 1 503 ? 1.22 -26.672 -37.312 1 90.25 503 ASP A O 1
ATOM 4028 N N . MET A 1 504 ? 2.092 -26.547 -35.312 1 93.81 504 MET A N 1
ATOM 4029 C CA . MET A 1 504 ? 1.33 -25.359 -34.969 1 93.81 504 MET A CA 1
ATOM 4030 C C . MET A 1 504 ? 1.952 -24.109 -35.625 1 93.81 504 MET A C 1
ATOM 4032 O O . MET A 1 504 ? 3.178 -24 -35.688 1 93.81 504 MET A O 1
ATOM 4036 N N . ARG A 1 505 ? 1.093 -23.25 -36.156 1 93.38 505 ARG A N 1
ATOM 4037 C CA . ARG A 1 505 ? 1.534 -21.984 -36.719 1 93.38 505 ARG A CA 1
ATOM 4038 C C . ARG A 1 505 ? 0.524 -20.875 -36.406 1 93.38 505 ARG A C 1
ATOM 4040 O O . ARG A 1 505 ? -0.686 -21.109 -36.469 1 93.38 505 ARG A O 1
ATOM 4047 N N . PHE A 1 506 ? 1.077 -19.75 -36.062 1 94.81 506 PHE A N 1
ATOM 4048 C CA . PHE A 1 506 ? 0.202 -18.609 -35.875 1 94.81 506 PHE A CA 1
ATOM 4049 C C . PHE A 1 506 ? -0.032 -17.891 -37.188 1 94.81 506 PHE A C 1
ATOM 4051 O O . PHE A 1 506 ? 0.884 -17.766 -38 1 94.81 506 PHE A O 1
ATOM 4058 N N . ILE A 1 507 ? -1.253 -17.469 -37.344 1 93.56 507 ILE A N 1
ATOM 4059 C CA . ILE A 1 507 ? -1.639 -16.75 -38.531 1 93.56 507 ILE A CA 1
ATOM 4060 C C . ILE A 1 507 ? -1.978 -15.297 -38.188 1 93.56 507 ILE A C 1
ATOM 4062 O O . ILE A 1 507 ? -2.809 -15.047 -37.312 1 93.56 507 ILE A O 1
ATOM 4066 N N . ASN A 1 508 ? -1.324 -14.438 -38.812 1 89.25 508 ASN A N 1
ATOM 4067 C CA . ASN A 1 508 ? -1.637 -13.023 -38.625 1 89.25 508 ASN A CA 1
ATOM 4068 C C . ASN A 1 508 ? -3.021 -12.68 -39.156 1 89.25 508 ASN A C 1
ATOM 4070 O O . ASN A 1 508 ? -3.332 -12.969 -40.312 1 89.25 508 ASN A O 1
ATOM 4074 N N . ASN A 1 509 ? -3.82 -12.094 -38.375 1 82.88 509 ASN A N 1
ATOM 4075 C CA . ASN A 1 509 ? -5.195 -11.789 -38.75 1 82.88 509 ASN A CA 1
ATOM 4076 C C . ASN A 1 509 ? -5.254 -10.758 -39.875 1 82.88 509 ASN A C 1
ATOM 4078 O O . ASN A 1 509 ? -6.184 -10.758 -40.688 1 82.88 509 ASN A O 1
ATOM 4082 N N . LYS A 1 510 ? -4.281 -9.883 -39.906 1 81.25 510 LYS A N 1
ATOM 4083 C CA . LYS A 1 510 ? -4.285 -8.82 -40.906 1 81.25 510 LYS A CA 1
ATOM 4084 C C . LYS A 1 510 ? -3.748 -9.328 -42.25 1 81.25 510 LYS A C 1
ATOM 4086 O O . LYS A 1 510 ? -4.34 -9.07 -43.281 1 81.25 510 LYS A O 1
ATOM 4091 N N . THR A 1 511 ? -2.643 -10.117 -42.312 1 82.81 511 THR A N 1
ATOM 4092 C CA . THR A 1 511 ? -1.959 -10.5 -43.531 1 82.81 511 THR A CA 1
ATOM 4093 C C . THR A 1 511 ? -2.297 -11.938 -43.906 1 82.81 511 THR A C 1
ATOM 4095 O O . THR A 1 511 ? -2.035 -12.367 -45.031 1 82.81 511 THR A O 1
ATOM 4098 N N . SER A 1 512 ? -2.914 -12.688 -43.031 1 81 512 SER A N 1
ATOM 4099 C CA . SER A 1 512 ? -3.275 -14.086 -43.219 1 81 512 SER A CA 1
ATOM 4100 C C . SER A 1 512 ? -2.041 -14.938 -43.5 1 81 512 SER A C 1
ATOM 4102 O O . SER A 1 512 ? -2.133 -15.977 -44.156 1 81 512 SER A O 1
ATOM 4104 N N . ASN A 1 513 ? -0.881 -14.312 -43.156 1 87.06 513 ASN A N 1
ATOM 4105 C CA . ASN A 1 513 ? 0.36 -15.055 -43.312 1 87.06 513 ASN A CA 1
ATOM 4106 C C . ASN A 1 513 ? 0.776 -15.758 -42.031 1 87.06 513 ASN A C 1
ATOM 4108 O O . ASN A 1 513 ? 0.418 -15.32 -40.938 1 87.06 513 ASN A O 1
ATOM 4112 N N . ASP A 1 514 ? 1.492 -16.891 -42.25 1 87.94 514 ASP A N 1
ATOM 4113 C CA . ASP A 1 514 ? 2.076 -17.609 -41.125 1 87.94 514 ASP A CA 1
ATOM 4114 C C . ASP A 1 514 ? 3.18 -16.781 -40.469 1 87.94 514 ASP A C 1
ATOM 4116 O O . ASP A 1 514 ? 4.008 -16.172 -41.156 1 87.94 514 ASP A O 1
ATOM 4120 N N . GLU A 1 515 ? 3.066 -16.625 -39.25 1 87.5 515 GLU A N 1
ATOM 4121 C CA . GLU A 1 515 ? 4.082 -15.898 -38.5 1 87.5 515 GLU A CA 1
ATOM 4122 C C . GLU A 1 515 ? 4.832 -16.844 -37.562 1 87.5 515 GLU A C 1
ATOM 4124 O O . GLU A 1 515 ? 4.227 -17.703 -36.906 1 87.5 515 GLU A O 1
ATOM 4129 N N . TYR A 1 516 ? 6.07 -16.688 -37.688 1 83.69 516 TYR A N 1
ATOM 4130 C CA . TYR A 1 516 ? 6.914 -17.453 -36.781 1 83.69 516 TYR A CA 1
ATOM 4131 C C . TYR A 1 516 ? 6.934 -16.828 -35.375 1 83.69 516 TYR A C 1
ATOM 4133 O O . TYR A 1 516 ? 7.262 -15.648 -35.219 1 83.69 516 TYR A O 1
ATOM 4141 N N . VAL A 1 517 ? 6.516 -17.578 -34.438 1 88.25 517 VAL A N 1
ATOM 4142 C CA . VAL A 1 517 ? 6.539 -17.141 -33.031 1 88.25 517 VAL A CA 1
ATOM 4143 C C . VAL A 1 517 ? 7.48 -18.016 -32.219 1 88.25 517 VAL A C 1
ATOM 4145 O O . VAL A 1 517 ? 7.305 -19.234 -32.188 1 88.25 517 VAL A O 1
ATOM 4148 N N . PRO A 1 518 ? 8.438 -17.469 -31.562 1 91.44 518 PRO A N 1
ATOM 4149 C CA . PRO A 1 518 ? 9.43 -18.25 -30.828 1 91.44 518 PRO A CA 1
ATOM 4150 C C . PRO A 1 518 ? 8.828 -19.031 -29.656 1 91.44 518 PRO A C 1
ATOM 4152 O O . PRO A 1 518 ? 9.391 -20.047 -29.234 1 91.44 518 PRO A O 1
ATOM 4155 N N . THR A 1 519 ? 7.688 -18.688 -29.25 1 94.56 519 THR A N 1
ATOM 4156 C CA . THR A 1 519 ? 7.086 -19.266 -28.062 1 94.56 519 THR A CA 1
ATOM 4157 C C . THR A 1 519 ? 6.832 -20.766 -28.266 1 94.56 519 THR A C 1
ATOM 4159 O O . THR A 1 519 ? 7.078 -21.562 -27.359 1 94.56 519 THR A O 1
ATOM 4162 N N . ILE A 1 520 ? 6.375 -21.203 -29.422 1 94.94 520 ILE A N 1
ATOM 4163 C CA . ILE A 1 520 ? 6.066 -22.609 -29.688 1 94.94 520 ILE A CA 1
ATOM 4164 C C . ILE A 1 520 ? 7.359 -23.422 -29.703 1 94.94 520 ILE A C 1
ATOM 4166 O O . ILE A 1 520 ? 7.43 -24.5 -29.109 1 94.94 520 ILE A O 1
ATOM 4170 N N . ASN A 1 521 ? 8.336 -22.859 -30.344 1 94.12 521 ASN A N 1
ATOM 4171 C CA . ASN A 1 521 ? 9.625 -23.531 -30.375 1 94.12 521 ASN A CA 1
ATOM 4172 C C . ASN A 1 521 ? 10.227 -23.656 -28.984 1 94.12 521 ASN A C 1
ATOM 4174 O O . ASN A 1 521 ? 10.867 -24.672 -28.656 1 94.12 521 ASN A O 1
ATOM 4178 N N . ASN A 1 522 ? 10.055 -22.656 -28.25 1 95.94 522 ASN A N 1
ATOM 4179 C CA . ASN A 1 522 ? 10.602 -22.672 -26.906 1 95.94 522 ASN A CA 1
ATOM 4180 C C . ASN A 1 522 ? 9.867 -23.656 -26 1 95.94 522 ASN A C 1
ATOM 4182 O O . ASN A 1 522 ? 10.453 -24.219 -25.078 1 95.94 522 ASN A O 1
ATOM 4186 N N . TRP A 1 523 ? 8.562 -23.875 -26.281 1 96.44 523 TRP A N 1
ATOM 4187 C CA . TRP A 1 523 ? 7.836 -24.938 -25.594 1 96.44 523 TRP A CA 1
ATOM 4188 C C . TRP A 1 523 ? 8.438 -26.312 -25.906 1 96.44 523 TRP A C 1
ATOM 4190 O O . TRP A 1 523 ? 8.695 -27.109 -25 1 96.44 523 TRP A O 1
ATOM 4200 N N . VAL A 1 524 ? 8.664 -26.531 -27.141 1 96.06 524 VAL A N 1
ATOM 4201 C CA . VAL A 1 524 ? 9.227 -27.797 -27.578 1 96.06 524 VAL A CA 1
ATOM 4202 C C . VAL A 1 524 ? 10.625 -27.984 -27 1 96.06 524 VAL A C 1
ATOM 4204 O O . VAL A 1 524 ? 10.953 -29.047 -26.484 1 96.06 524 VAL A O 1
ATOM 4207 N N . TRP A 1 525 ? 11.367 -26.891 -27.078 1 95.88 525 TRP A N 1
ATOM 4208 C CA . TRP A 1 525 ? 12.711 -26.875 -26.516 1 95.88 525 TRP A CA 1
ATOM 4209 C C . TRP A 1 525 ? 12.68 -27.281 -25.031 1 95.88 525 TRP A C 1
ATOM 4211 O O . TRP A 1 525 ? 13.477 -28.109 -24.594 1 95.88 525 TRP A O 1
ATOM 4221 N N . THR A 1 526 ? 11.805 -26.734 -24.328 1 96.88 526 THR A N 1
ATOM 4222 C CA . THR A 1 526 ? 11.711 -26.953 -22.891 1 96.88 526 THR A CA 1
ATOM 4223 C C . THR A 1 526 ? 11.242 -28.375 -22.578 1 96.88 526 THR A C 1
ATOM 4225 O O . THR A 1 526 ? 11.734 -29.016 -21.641 1 96.88 526 THR A O 1
ATOM 4228 N N . LEU A 1 527 ? 10.336 -28.906 -23.391 1 96.69 527 LEU A N 1
ATOM 4229 C CA . LEU A 1 527 ? 9.883 -30.281 -23.219 1 96.69 527 LEU A CA 1
ATOM 4230 C C . LEU A 1 527 ? 11.023 -31.266 -23.438 1 96.69 527 LEU A C 1
ATOM 4232 O O . LEU A 1 527 ? 11.211 -32.188 -22.672 1 96.69 527 LEU A O 1
ATOM 4236 N N . GLU A 1 528 ? 11.734 -31.031 -24.438 1 96.12 528 GLU A N 1
ATOM 4237 C CA . GLU A 1 528 ? 12.883 -31.875 -24.734 1 96.12 528 GLU A CA 1
ATOM 4238 C C . GLU A 1 528 ? 13.93 -31.781 -23.625 1 96.12 528 GLU A C 1
ATOM 4240 O O . GLU A 1 528 ? 14.578 -32.781 -23.281 1 96.12 528 GLU A O 1
ATOM 4245 N N . GLY A 1 529 ? 14.062 -30.578 -23.172 1 96.06 529 GLY A N 1
ATOM 4246 C CA . GLY A 1 529 ? 14.969 -30.375 -22.047 1 96.06 529 GLY A CA 1
ATOM 4247 C C . GLY A 1 529 ? 14.555 -31.125 -20.797 1 96.06 529 GLY A C 1
ATOM 4248 O O . GLY A 1 529 ? 15.391 -31.703 -20.094 1 96.06 529 GLY A O 1
ATOM 4249 N N . PHE A 1 530 ? 13.25 -31.141 -20.5 1 96.25 530 PHE A N 1
ATOM 4250 C CA . PHE A 1 530 ? 12.734 -31.891 -19.359 1 96.25 530 PHE A CA 1
ATOM 4251 C C . PHE A 1 530 ? 13.039 -33.375 -19.516 1 96.25 530 PHE A C 1
ATOM 4253 O O . PHE A 1 530 ? 13.492 -34 -18.562 1 96.25 530 PHE A O 1
ATOM 4260 N N . GLU A 1 531 ? 12.805 -33.875 -20.672 1 94.88 531 GLU A N 1
ATOM 4261 C CA . GLU A 1 531 ? 13.055 -35.281 -20.938 1 94.88 531 GLU A CA 1
ATOM 4262 C C . GLU A 1 531 ? 14.531 -35.656 -20.766 1 94.88 531 GLU A C 1
ATOM 4264 O O . GLU A 1 531 ? 14.867 -36.656 -20.125 1 94.88 531 GLU A O 1
ATOM 4269 N N . LEU A 1 532 ? 15.344 -34.812 -21.344 1 94.94 532 LEU A N 1
ATOM 4270 C CA . LEU A 1 532 ? 16.781 -35.031 -21.25 1 94.94 532 LEU A CA 1
ATOM 4271 C C . LEU A 1 532 ? 17.25 -34.938 -19.797 1 94.94 532 LEU A C 1
ATOM 4273 O O . LEU A 1 532 ? 18.078 -35.75 -19.359 1 94.94 532 LEU A O 1
ATOM 4277 N N . LEU A 1 533 ? 16.766 -34 -19.109 1 96.19 533 LEU A N 1
ATOM 4278 C CA . LEU A 1 533 ? 17.125 -33.812 -17.719 1 96.19 533 LEU A CA 1
ATOM 4279 C C . LEU A 1 533 ? 16.766 -35.031 -16.875 1 96.19 533 LEU A C 1
ATOM 4281 O O . LEU A 1 533 ? 17.594 -35.531 -16.109 1 96.19 533 LEU A O 1
ATOM 4285 N N . LEU A 1 534 ? 15.578 -35.531 -17.047 1 95.62 534 LEU A N 1
ATOM 4286 C CA . LEU A 1 534 ? 15.109 -36.688 -16.266 1 95.62 534 LEU A CA 1
ATOM 4287 C C . LEU A 1 534 ? 15.922 -37.938 -16.594 1 95.62 534 LEU A C 1
ATOM 4289 O O . LEU A 1 534 ? 16.25 -38.719 -15.695 1 95.62 534 LEU A O 1
ATOM 4293 N N . LYS A 1 535 ? 16.234 -38.062 -17.812 1 94.19 535 LYS A N 1
ATOM 4294 C CA . LYS A 1 535 ? 17.047 -39.219 -18.219 1 94.19 535 LYS A CA 1
ATOM 4295 C C . LYS A 1 535 ? 18.438 -39.125 -17.625 1 94.19 535 LYS A C 1
ATOM 4297 O O . LYS A 1 535 ? 18.969 -40.125 -17.125 1 94.19 535 LYS A O 1
ATOM 4302 N N . LYS A 1 536 ? 19 -38 -17.641 1 93.62 536 LYS A N 1
ATOM 4303 C CA . LYS A 1 536 ? 20.359 -37.812 -17.141 1 93.62 536 LYS A CA 1
ATOM 4304 C C . LYS A 1 536 ? 20.438 -37.969 -15.633 1 93.62 536 LYS A C 1
ATOM 4306 O O . LYS A 1 536 ? 21.359 -38.594 -15.117 1 93.62 536 LYS A O 1
ATOM 4311 N N . ILE A 1 537 ? 19.516 -37.406 -14.938 1 94.69 537 ILE A N 1
ATOM 4312 C CA . ILE A 1 537 ? 19.562 -37.5 -13.484 1 94.69 537 ILE A CA 1
ATOM 4313 C C . ILE A 1 537 ? 19.266 -38.938 -13.031 1 94.69 537 ILE A C 1
ATOM 4315 O O . ILE A 1 537 ? 19.781 -39.375 -12 1 94.69 537 ILE A O 1
ATOM 4319 N N . GLU A 1 538 ? 18.453 -39.625 -13.766 1 94.75 538 GLU A N 1
ATOM 4320 C CA . GLU A 1 538 ? 18.188 -41.031 -13.477 1 94.75 538 GLU A CA 1
ATOM 4321 C C . GLU A 1 538 ? 19.453 -41.875 -13.695 1 94.75 538 GLU A C 1
ATOM 4323 O O . GLU A 1 538 ? 19.797 -42.688 -12.852 1 94.75 538 GLU A O 1
ATOM 4328 N N . SER A 1 539 ? 20.109 -41.656 -14.766 1 94.12 539 SER A N 1
ATOM 4329 C CA . SER A 1 539 ? 21.266 -42.469 -15.141 1 94.12 539 SER A CA 1
ATOM 4330 C C . SER A 1 539 ? 22.469 -42.156 -14.25 1 94.12 539 SER A C 1
ATOM 4332 O O . SER A 1 539 ? 23.172 -43.062 -13.812 1 94.12 539 SER A O 1
ATOM 4334 N N . LYS A 1 540 ? 22.625 -40.906 -13.953 1 93 540 LYS A N 1
ATOM 4335 C CA . LYS A 1 540 ? 23.844 -40.5 -13.258 1 93 540 LYS A CA 1
ATOM 4336 C C . LYS A 1 540 ? 23.656 -40.562 -11.742 1 93 540 LYS A C 1
ATOM 4338 O O . LYS A 1 540 ? 24.609 -40.875 -11.016 1 93 540 LYS A O 1
ATOM 4343 N N . TYR A 1 541 ? 22.484 -40.25 -11.289 1 93.5 541 TYR A N 1
ATOM 4344 C CA . TYR A 1 541 ? 22.344 -40.094 -9.844 1 93.5 541 TYR A CA 1
ATOM 4345 C C . TYR A 1 541 ? 21.281 -41.031 -9.289 1 93.5 541 TYR A C 1
ATOM 4347 O O . TYR A 1 541 ? 21.047 -41.062 -8.078 1 93.5 541 TYR A O 1
ATOM 4355 N N . GLY A 1 542 ? 20.5 -41.656 -10.078 1 91.75 542 GLY A N 1
ATOM 4356 C CA . GLY A 1 542 ? 19.516 -42.625 -9.633 1 91.75 542 GLY A CA 1
ATOM 4357 C C . GLY A 1 542 ? 18.219 -42 -9.172 1 91.75 542 GLY A C 1
ATOM 4358 O O . GLY A 1 542 ? 17.469 -42.594 -8.398 1 91.75 542 GLY A O 1
ATOM 4359 N N . VAL A 1 543 ? 18 -40.781 -9.594 1 93.25 543 VAL A N 1
ATOM 4360 C CA . VAL A 1 543 ? 16.781 -40.094 -9.219 1 93.25 543 VAL A CA 1
ATOM 4361 C C . VAL A 1 543 ? 15.625 -40.531 -10.117 1 93.25 543 VAL A C 1
ATOM 4363 O O . VAL A 1 543 ? 15.711 -40.438 -11.344 1 93.25 543 VAL A O 1
ATOM 4366 N N . THR A 1 544 ? 14.477 -40.938 -9.469 1 91.69 544 THR A N 1
ATOM 4367 C CA . THR A 1 544 ? 13.406 -41.5 -10.281 1 91.69 544 THR A CA 1
ATOM 4368 C C . THR A 1 544 ? 12.133 -40.688 -10.141 1 91.69 544 THR A C 1
ATOM 4370 O O . THR A 1 544 ? 11.164 -40.875 -10.883 1 91.69 544 THR A O 1
ATOM 4373 N N . SER A 1 545 ? 12.07 -39.844 -9.258 1 92.75 545 SER A N 1
ATOM 4374 C CA . SER A 1 545 ? 10.867 -39.031 -9.047 1 92.75 545 SER A CA 1
ATOM 4375 C C . SER A 1 545 ? 11.203 -37.562 -8.859 1 92.75 545 SER A C 1
ATOM 4377 O O . SER A 1 545 ? 11.992 -37.219 -7.988 1 92.75 545 SER A O 1
ATOM 4379 N N . VAL A 1 546 ? 10.602 -36.75 -9.75 1 93.81 546 VAL A N 1
ATOM 4380 C CA . VAL A 1 546 ? 10.891 -35.312 -9.68 1 93.81 546 VAL A CA 1
ATOM 4381 C C . VAL A 1 546 ? 9.594 -34.531 -9.781 1 93.81 546 VAL A C 1
ATOM 4383 O O . VAL A 1 546 ? 8.727 -34.844 -10.609 1 93.81 546 VAL A O 1
ATOM 4386 N N . TRP A 1 547 ? 9.383 -33.594 -8.852 1 91.5 547 TRP A N 1
ATOM 4387 C CA . TRP A 1 547 ? 8.297 -32.625 -8.969 1 91.5 547 TRP A CA 1
ATOM 4388 C C . TRP A 1 547 ? 8.656 -31.5 -9.953 1 91.5 547 TRP A C 1
ATOM 4390 O O . TRP A 1 547 ? 9.57 -30.719 -9.695 1 91.5 547 TRP A O 1
ATOM 4400 N N . LEU A 1 548 ? 7.961 -31.359 -10.961 1 93.69 548 LEU A N 1
ATOM 4401 C CA . LEU A 1 548 ? 8.383 -30.562 -12.109 1 93.69 548 LEU A CA 1
ATOM 4402 C C . LEU A 1 548 ? 8.18 -29.078 -11.844 1 93.69 548 LEU A C 1
ATOM 4404 O O . LEU A 1 548 ? 8.734 -28.234 -12.555 1 93.69 548 LEU A O 1
ATOM 4408 N N . ARG A 1 549 ? 7.402 -28.688 -10.812 1 90.88 549 ARG A N 1
ATOM 4409 C CA . ARG A 1 549 ? 7.273 -27.297 -10.422 1 90.88 549 ARG A CA 1
ATOM 4410 C C . ARG A 1 549 ? 8.609 -26.734 -9.945 1 90.88 549 ARG A C 1
ATOM 4412 O O . ARG A 1 549 ? 8.805 -25.516 -9.938 1 90.88 549 ARG A O 1
ATOM 4419 N N . HIS A 1 550 ? 9.477 -27.594 -9.555 1 92.5 550 HIS A N 1
ATOM 4420 C CA . HIS A 1 550 ? 10.789 -27.172 -9.078 1 92.5 550 HIS A CA 1
ATOM 4421 C C . HIS A 1 550 ? 11.641 -26.625 -10.227 1 92.5 550 HIS A C 1
ATOM 4423 O O . HIS A 1 550 ? 12.688 -26.031 -9.992 1 92.5 550 HIS A O 1
ATOM 4429 N N . LEU A 1 551 ? 11.109 -26.797 -11.43 1 95.19 551 LEU A N 1
ATOM 4430 C CA . LEU A 1 551 ? 11.828 -26.312 -12.602 1 95.19 551 LEU A CA 1
ATOM 4431 C C . LEU A 1 551 ? 11.195 -25.047 -13.141 1 95.19 551 LEU A C 1
ATOM 4433 O O . LEU A 1 551 ? 11.352 -24.719 -14.32 1 95.19 551 LEU A O 1
ATOM 4437 N N . ASN A 1 552 ? 10.43 -24.344 -12.312 1 93.12 552 ASN A N 1
ATOM 4438 C CA . ASN A 1 552 ? 9.836 -23.078 -12.727 1 93.12 552 ASN A CA 1
ATOM 4439 C C . ASN A 1 552 ? 10.477 -21.906 -12 1 93.12 552 ASN A C 1
ATOM 4441 O O . ASN A 1 552 ? 11.266 -22.078 -11.078 1 93.12 552 ASN A O 1
ATOM 4445 N N . GLN A 1 553 ? 10.109 -20.672 -12.352 1 93.81 553 GLN A N 1
ATOM 4446 C CA . GLN A 1 553 ? 10.711 -19.453 -11.812 1 93.81 553 GLN A CA 1
ATOM 4447 C C . GLN A 1 553 ? 9.891 -18.906 -10.648 1 93.81 553 GLN A C 1
ATOM 4449 O O . GLN A 1 553 ? 10.109 -17.766 -10.219 1 93.81 553 GLN A O 1
ATOM 4454 N N . ASP A 1 554 ? 9.008 -19.609 -10.102 1 88.12 554 ASP A N 1
ATOM 4455 C CA . ASP A 1 554 ? 8.117 -19.125 -9.047 1 88.12 554 ASP A CA 1
ATOM 4456 C C . ASP A 1 554 ? 8.922 -18.609 -7.852 1 88.12 554 ASP A C 1
ATOM 4458 O O . ASP A 1 554 ? 8.586 -17.562 -7.281 1 88.12 554 ASP A O 1
ATOM 4462 N N . PRO A 1 555 ? 10.008 -19.328 -7.484 1 87.75 555 PRO A N 1
ATOM 4463 C CA . PRO A 1 555 ? 10.758 -18.844 -6.32 1 87.75 555 PRO A CA 1
ATOM 4464 C C . PRO A 1 555 ? 11.32 -17.438 -6.523 1 87.75 555 PRO A C 1
ATOM 4466 O O . PRO A 1 555 ? 11.266 -16.609 -5.613 1 87.75 555 PRO A O 1
ATOM 4469 N N . ILE A 1 556 ? 11.875 -17.188 -7.691 1 92.25 556 ILE A N 1
ATOM 4470 C CA . ILE A 1 556 ? 12.484 -15.883 -7.938 1 92.25 556 ILE A CA 1
ATOM 4471 C C . ILE A 1 556 ? 11.391 -14.82 -8.078 1 92.25 556 ILE A C 1
ATOM 4473 O O . ILE A 1 556 ? 11.57 -13.672 -7.668 1 92.25 556 ILE A O 1
ATOM 4477 N N . GLU A 1 557 ? 10.25 -15.195 -8.633 1 89.62 557 GLU A N 1
ATOM 4478 C CA . GLU A 1 557 ? 9.117 -14.281 -8.719 1 89.62 557 GLU A CA 1
ATOM 4479 C C . GLU A 1 557 ? 8.594 -13.93 -7.328 1 89.62 557 GLU A C 1
ATOM 4481 O O . GLU A 1 557 ? 8.219 -12.781 -7.07 1 89.62 557 GLU A O 1
ATOM 4486 N N . ASN A 1 558 ? 8.531 -14.922 -6.527 1 83.38 558 ASN A N 1
ATOM 4487 C CA . ASN A 1 558 ? 8.133 -14.68 -5.141 1 83.38 558 ASN A CA 1
ATOM 4488 C C . ASN A 1 558 ? 9.133 -13.781 -4.418 1 83.38 558 ASN A C 1
ATOM 4490 O O . ASN A 1 558 ? 8.742 -12.945 -3.605 1 83.38 558 ASN A O 1
ATOM 4494 N N . PHE A 1 559 ? 10.359 -14.047 -4.707 1 87.12 559 PHE A N 1
ATOM 4495 C CA . PHE A 1 559 ? 11.422 -13.227 -4.137 1 87.12 559 PHE A CA 1
ATOM 4496 C C . PHE A 1 559 ? 11.242 -11.766 -4.535 1 87.12 559 PHE A C 1
ATOM 4498 O O . PHE A 1 559 ? 11.328 -10.867 -3.691 1 87.12 559 PHE A O 1
ATOM 4505 N N . PHE A 1 560 ? 10.984 -11.523 -5.777 1 88.75 560 PHE A N 1
ATOM 4506 C CA . PHE A 1 560 ? 10.75 -10.164 -6.258 1 88.75 560 PHE A CA 1
ATOM 4507 C C . PHE A 1 560 ? 9.5 -9.57 -5.617 1 88.75 560 PHE A C 1
ATOM 4509 O O . PHE A 1 560 ? 9.461 -8.383 -5.309 1 88.75 560 PHE A O 1
ATOM 4516 N N . GLY A 1 561 ? 8.484 -10.422 -5.488 1 82.31 561 GLY A N 1
ATOM 4517 C CA . GLY A 1 561 ? 7.293 -9.977 -4.789 1 82.31 561 GLY A CA 1
ATOM 4518 C C . GLY A 1 561 ? 7.57 -9.523 -3.367 1 82.31 561 GLY A C 1
ATOM 4519 O O . GLY A 1 561 ? 7.023 -8.516 -2.912 1 82.31 561 GLY A O 1
ATOM 4520 N N . SER A 1 562 ? 8.422 -10.211 -2.715 1 76.94 562 SER A N 1
ATOM 4521 C CA . SER A 1 562 ? 8.797 -9.867 -1.347 1 76.94 562 SER A CA 1
ATOM 4522 C C . SER A 1 562 ? 9.586 -8.555 -1.301 1 76.94 562 SER A C 1
ATOM 4524 O O . SER A 1 562 ? 9.414 -7.758 -0.376 1 76.94 562 SER A O 1
ATOM 4526 N N . ILE A 1 563 ? 10.406 -8.398 -2.242 1 84.38 563 ILE A N 1
ATOM 4527 C CA . ILE A 1 563 ? 11.195 -7.168 -2.307 1 84.38 563 ILE A CA 1
ATOM 4528 C C . ILE A 1 563 ? 10.266 -5.973 -2.52 1 84.38 563 ILE A C 1
ATOM 4530 O O . ILE A 1 563 ? 10.422 -4.938 -1.866 1 84.38 563 ILE A O 1
ATOM 4534 N N . ARG A 1 564 ? 9.312 -6.141 -3.363 1 80.19 564 ARG A N 1
ATOM 4535 C CA . ARG A 1 564 ? 8.367 -5.066 -3.65 1 80.19 564 ARG A CA 1
ATOM 4536 C C . ARG A 1 564 ? 7.504 -4.758 -2.432 1 80.19 564 ARG A C 1
ATOM 4538 O O . ARG A 1 564 ? 7.121 -3.605 -2.213 1 80.19 564 ARG A O 1
ATOM 4545 N N . SER A 1 565 ? 7.164 -5.75 -1.731 1 69.12 565 SER A N 1
ATOM 4546 C CA . SER A 1 565 ? 6.297 -5.586 -0.571 1 69.12 565 SER A CA 1
ATOM 4547 C C . SER A 1 565 ? 7.008 -4.836 0.551 1 69.12 565 SER A C 1
ATOM 4549 O O . SER A 1 565 ? 6.359 -4.262 1.429 1 69.12 565 SER A O 1
ATOM 4551 N N . HIS A 1 566 ? 8.266 -5.004 0.57 1 64.81 566 HIS A N 1
ATOM 4552 C CA . HIS A 1 566 ? 9.039 -4.293 1.582 1 64.81 566 HIS A CA 1
ATOM 4553 C C . HIS A 1 566 ? 8.961 -2.783 1.372 1 64.81 566 HIS A C 1
ATOM 4555 O O . HIS A 1 566 ? 9.133 -2.012 2.32 1 64.81 566 HIS A O 1
ATOM 4561 N N . GLY A 1 567 ? 8.586 -2.49 0.192 1 56.62 567 GLY A N 1
ATOM 4562 C CA . GLY A 1 567 ? 8.422 -1.069 -0.069 1 56.62 567 GLY A CA 1
ATOM 4563 C C . GLY A 1 567 ? 7.004 -0.581 0.168 1 56.62 567 GLY A C 1
ATOM 4564 O O . GLY A 1 567 ? 6.066 -1.381 0.225 1 56.62 567 GLY A O 1
ATOM 4565 N N . CYS A 1 568 ? 6.73 0.309 0.909 1 53.38 568 CYS A N 1
ATOM 4566 C CA . CYS A 1 568 ? 5.414 0.875 1.179 1 53.38 568 CYS A CA 1
ATOM 4567 C C . CYS A 1 568 ? 4.574 0.931 -0.092 1 53.38 568 CYS A C 1
ATOM 4569 O O . CYS A 1 568 ? 4.32 -0.098 -0.72 1 53.38 568 CYS A O 1
ATOM 4571 N N . ARG A 1 569 ? 4.301 1.968 -0.522 1 53.88 569 ARG A N 1
ATOM 4572 C CA . ARG A 1 569 ? 3.332 2.297 -1.561 1 53.88 569 ARG A CA 1
ATOM 4573 C C . ARG A 1 569 ? 3.951 2.172 -2.949 1 53.88 569 ARG A C 1
ATOM 4575 O O . ARG A 1 569 ? 3.236 2.137 -3.953 1 53.88 569 ARG A O 1
ATOM 4582 N N . ASN A 1 570 ? 5.367 2.098 -2.998 1 51.06 570 ASN A N 1
ATOM 4583 C CA . ASN A 1 570 ? 5.973 2.156 -4.324 1 51.06 570 ASN A CA 1
ATOM 4584 C C . ASN A 1 570 ? 6.164 0.763 -4.914 1 51.06 570 ASN A C 1
ATOM 4586 O O . ASN A 1 570 ? 6.77 -0.105 -4.281 1 51.06 570 ASN A O 1
ATOM 4590 N N . VAL A 1 571 ? 5.613 0.539 -6.078 1 65 571 VAL A N 1
ATOM 4591 C CA . VAL A 1 571 ? 5.633 -0.725 -6.805 1 65 571 VAL A CA 1
ATOM 4592 C C . VAL A 1 571 ? 7.062 -1.047 -7.242 1 65 571 VAL A C 1
ATOM 4594 O O . VAL A 1 571 ? 7.441 -2.217 -7.324 1 65 571 VAL A O 1
ATOM 4597 N N . ASN A 1 572 ? 8 0.013 -7.492 1 74.88 572 ASN A N 1
ATOM 4598 C CA . ASN A 1 572 ? 9.383 -0.242 -7.887 1 74.88 572 ASN A CA 1
ATOM 4599 C C . ASN A 1 572 ? 10.367 0.284 -6.852 1 74.88 572 ASN A C 1
ATOM 4601 O O . ASN A 1 572 ? 10.438 1.49 -6.609 1 74.88 572 ASN A O 1
ATOM 4605 N N . PRO A 1 573 ? 11.125 -0.585 -6.293 1 87.44 573 PRO A N 1
ATOM 4606 C CA . PRO A 1 573 ? 12.109 -0.166 -5.293 1 87.44 573 PRO A CA 1
ATOM 4607 C C . PRO A 1 573 ? 13.305 0.567 -5.902 1 87.44 573 PRO A C 1
ATOM 4609 O O . PRO A 1 573 ? 13.562 0.44 -7.105 1 87.44 573 PRO A O 1
ATOM 4612 N N . THR A 1 574 ? 14.008 1.395 -5.16 1 92.12 574 THR A N 1
ATOM 4613 C CA . THR A 1 574 ? 15.281 1.99 -5.547 1 92.12 574 THR A CA 1
ATOM 4614 C C . THR A 1 574 ? 16.422 0.988 -5.375 1 92.12 574 THR A C 1
ATOM 4616 O O . THR A 1 574 ? 16.25 -0.042 -4.719 1 92.12 574 THR A O 1
ATOM 4619 N N . PRO A 1 575 ? 17.5 1.223 -6.02 1 93 575 PRO A N 1
ATOM 4620 C CA . PRO A 1 575 ? 18.625 0.294 -5.867 1 93 575 PRO A CA 1
ATOM 4621 C C . PRO A 1 575 ? 19.031 0.09 -4.41 1 93 575 PRO A C 1
ATOM 4623 O O . PRO A 1 575 ? 19.312 -1.037 -3.998 1 93 575 PRO A O 1
ATOM 4626 N N . GLU A 1 576 ? 19.031 1.141 -3.637 1 89.38 576 GLU A N 1
ATOM 4627 C CA . GLU A 1 576 ? 19.391 1.024 -2.225 1 89.38 576 GLU A CA 1
ATOM 4628 C C . GLU A 1 576 ? 18.375 0.17 -1.472 1 89.38 576 GLU A C 1
ATOM 4630 O O . GLU A 1 576 ? 18.75 -0.661 -0.642 1 89.38 576 GLU A O 1
ATOM 4635 N N . ARG A 1 577 ? 17.125 0.447 -1.727 1 85.12 577 ARG A N 1
ATOM 4636 C CA . ARG A 1 577 ? 16.078 -0.33 -1.088 1 85.12 577 ARG A CA 1
ATOM 4637 C C . ARG A 1 577 ? 16.125 -1.791 -1.522 1 85.12 577 ARG A C 1
ATOM 4639 O O . ARG A 1 577 ? 15.82 -2.689 -0.735 1 85.12 577 ARG A O 1
ATOM 4646 N N . PHE A 1 578 ? 16.406 -2.041 -2.807 1 91.75 578 PHE A N 1
ATOM 4647 C CA . PHE A 1 578 ? 16.547 -3.402 -3.303 1 91.75 578 PHE A CA 1
ATOM 4648 C C . PHE A 1 578 ? 17.641 -4.141 -2.539 1 91.75 578 PHE A C 1
ATOM 4650 O O . PHE A 1 578 ? 17.438 -5.266 -2.082 1 91.75 578 PHE A O 1
ATOM 4657 N N . GLU A 1 579 ? 18.75 -3.449 -2.426 1 88.88 579 GLU A N 1
ATOM 4658 C CA . GLU A 1 579 ? 19.875 -4.059 -1.74 1 88.88 579 GLU A CA 1
ATOM 4659 C C . GLU A 1 579 ? 19.547 -4.363 -0.283 1 88.88 579 GLU A C 1
ATOM 4661 O O . GLU A 1 579 ? 19.906 -5.426 0.232 1 88.88 579 GLU A O 1
ATOM 4666 N N . SER A 1 580 ? 18.969 -3.42 0.307 1 81.25 580 SER A N 1
ATOM 4667 C CA . SER A 1 580 ? 18.578 -3.607 1.702 1 81.25 580 SER A CA 1
ATOM 4668 C C . SER A 1 580 ? 17.594 -4.758 1.854 1 81.25 580 SER A C 1
ATOM 4670 O O . SER A 1 580 ? 17.703 -5.562 2.783 1 81.25 580 SER A O 1
ATOM 4672 N N . ALA A 1 581 ? 16.609 -4.801 0.943 1 82.81 581 ALA A N 1
ATOM 4673 C CA . ALA A 1 581 ? 15.633 -5.879 0.981 1 82.81 581 ALA A CA 1
ATOM 4674 C C . ALA A 1 581 ? 16.281 -7.227 0.682 1 82.81 581 ALA A C 1
ATOM 4676 O O . ALA A 1 581 ? 15.945 -8.234 1.31 1 82.81 581 ALA A O 1
ATOM 4677 N N . PHE A 1 582 ? 17.156 -7.266 -0.369 1 87.12 582 PHE A N 1
ATOM 4678 C CA . PHE A 1 582 ? 17.891 -8.477 -0.713 1 87.12 582 PHE A CA 1
ATOM 4679 C C . PHE A 1 582 ? 18.641 -9.023 0.502 1 87.12 582 PHE A C 1
ATOM 4681 O O . PHE A 1 582 ? 18.547 -10.211 0.8 1 87.12 582 PHE A O 1
ATOM 4688 N N . THR A 1 583 ? 19.25 -8.117 1.251 1 81.88 583 THR A N 1
ATOM 4689 C CA . THR A 1 583 ? 20.047 -8.492 2.42 1 81.88 583 THR A CA 1
ATOM 4690 C C . THR A 1 583 ? 19.141 -9 3.543 1 81.88 583 THR A C 1
ATOM 4692 O O . THR A 1 583 ? 19.453 -9.992 4.195 1 81.88 583 THR A O 1
ATOM 4695 N N . THR A 1 584 ? 18.109 -8.312 3.693 1 77.12 584 THR A N 1
ATOM 4696 C CA . THR A 1 584 ? 17.188 -8.688 4.754 1 77.12 584 THR A CA 1
ATOM 4697 C C . THR A 1 584 ? 16.609 -10.078 4.508 1 77.12 584 THR A C 1
ATOM 4699 O O . THR A 1 584 ? 16.5 -10.883 5.434 1 77.12 584 THR A O 1
ATOM 4702 N N . LEU A 1 585 ? 16.219 -10.352 3.324 1 76.94 585 LEU A N 1
ATOM 4703 C CA . LEU A 1 585 ? 15.617 -11.633 2.977 1 76.94 585 LEU A CA 1
ATOM 4704 C C . LEU A 1 585 ? 16.625 -12.766 3.113 1 76.94 585 LEU A C 1
ATOM 4706 O O . LEU A 1 585 ? 16.266 -13.898 3.434 1 76.94 585 LEU A O 1
ATOM 4710 N N . LEU A 1 586 ? 17.859 -12.406 2.863 1 75.62 586 LEU A N 1
ATOM 4711 C CA . LEU A 1 586 ? 18.922 -13.398 3.02 1 75.62 586 LEU A CA 1
ATOM 4712 C C . LEU A 1 586 ? 19.141 -13.727 4.492 1 75.62 586 LEU A C 1
ATOM 4714 O O . LEU A 1 586 ? 19.375 -14.883 4.848 1 75.62 586 LEU A O 1
ATOM 4718 N N . VAL A 1 587 ? 19.078 -12.648 5.238 1 68.19 587 VAL A N 1
ATOM 4719 C CA . VAL A 1 587 ? 19.344 -12.82 6.664 1 68.19 587 VAL A CA 1
ATOM 4720 C C . VAL A 1 587 ? 18.172 -13.555 7.324 1 68.19 587 VAL A C 1
ATOM 4722 O O . VAL A 1 587 ? 18.391 -14.383 8.219 1 68.19 587 VAL A O 1
ATOM 4725 N N . ASN A 1 588 ? 16.938 -13.18 6.953 1 62.5 588 ASN A N 1
ATOM 4726 C CA . ASN A 1 588 ? 15.742 -13.766 7.566 1 62.5 588 ASN A CA 1
ATOM 4727 C C . ASN A 1 588 ? 15.406 -15.117 6.953 1 62.5 588 ASN A C 1
ATOM 4729 O O . ASN A 1 588 ? 14.484 -15.797 7.418 1 62.5 588 ASN A O 1
ATOM 4733 N N . SER A 1 589 ? 16.203 -15.766 6.344 1 54.56 589 SER A N 1
ATOM 4734 C CA . SER A 1 589 ? 15.93 -17.016 5.637 1 54.56 589 SER A CA 1
ATOM 4735 C C . SER A 1 589 ? 14.625 -16.938 4.852 1 54.56 589 SER A C 1
ATOM 4737 O O . SER A 1 589 ? 13.789 -17.828 4.934 1 54.56 589 SER A O 1
ATOM 4739 N N . LEU A 1 590 ? 14.469 -16.109 3.955 1 48.22 590 LEU A N 1
ATOM 4740 C CA . LEU A 1 590 ? 13.445 -15.812 2.963 1 48.22 590 LEU A CA 1
ATOM 4741 C C . LEU A 1 590 ? 12.055 -16.062 3.537 1 48.22 590 LEU A C 1
ATOM 4743 O O . LEU A 1 590 ? 11.391 -17.031 3.184 1 48.22 590 LEU A O 1
ATOM 4747 N N . SER A 1 591 ? 11.75 -15.953 4.781 1 45.09 591 SER A N 1
ATOM 4748 C CA . SER A 1 591 ? 10.406 -16.25 5.262 1 45.09 591 SER A CA 1
ATOM 4749 C C . SER A 1 591 ? 9.375 -15.336 4.613 1 45.09 591 SER A C 1
ATOM 4751 O O . SER A 1 591 ? 9.133 -14.227 5.086 1 45.09 591 SER A O 1
ATOM 4753 N N . SER A 1 592 ? 9.398 -15.281 3.299 1 45.88 592 SER A N 1
ATOM 4754 C CA . SER A 1 592 ? 8.492 -14.359 2.615 1 45.88 592 SER A CA 1
ATOM 4755 C C . SER A 1 592 ? 7.039 -14.789 2.777 1 45.88 592 SER A C 1
ATOM 4757 O O . SER A 1 592 ? 6.703 -15.961 2.57 1 45.88 592 SER A O 1
ATOM 4759 N N . VAL A 1 593 ? 6.266 -14.203 3.553 1 44.38 593 VAL A N 1
ATOM 4760 C CA . VAL A 1 593 ? 4.812 -14.352 3.504 1 44.38 593 VAL A CA 1
ATOM 4761 C C . VAL A 1 593 ? 4.316 -14.109 2.08 1 44.38 593 VAL A C 1
ATOM 4763 O O . VAL A 1 593 ? 4.734 -13.156 1.426 1 44.38 593 VAL A O 1
ATOM 4766 N N . HIS A 1 594 ? 3.939 -15.117 1.453 1 43.44 594 HIS A N 1
ATOM 4767 C CA . HIS A 1 594 ? 3.352 -15 0.124 1 43.44 594 HIS A CA 1
ATOM 4768 C C . HIS A 1 594 ? 2.34 -13.859 0.073 1 43.44 594 HIS A C 1
ATOM 4770 O O . HIS A 1 594 ? 1.435 -13.789 0.907 1 43.44 594 HIS A O 1
ATOM 4776 N N . ALA A 1 595 ? 2.672 -12.82 -0.678 1 43.66 595 ALA A N 1
ATOM 4777 C CA . ALA A 1 595 ? 1.772 -11.688 -0.87 1 43.66 595 ALA A CA 1
ATOM 4778 C C . ALA A 1 595 ? 0.428 -12.141 -1.433 1 43.66 595 ALA A C 1
ATOM 4780 O O . ALA A 1 595 ? 0.375 -13.008 -2.307 1 43.66 595 ALA A O 1
ATOM 4781 N N . PRO A 1 596 ? -0.664 -11.781 -0.887 1 43.75 596 PRO A N 1
ATOM 4782 C CA . PRO A 1 596 ? -1.958 -12.078 -1.501 1 43.75 596 PRO A CA 1
ATOM 4783 C C . PRO A 1 596 ? -2.076 -11.547 -2.926 1 43.75 596 PRO A C 1
ATOM 4785 O O . PRO A 1 596 ? -1.699 -10.398 -3.191 1 43.75 596 PRO A O 1
ATOM 4788 N N . GLY A 1 597 ? -2.395 -12.484 -3.951 1 41.91 597 GLY A N 1
ATOM 4789 C CA . GLY A 1 597 ? -2.543 -12.109 -5.348 1 41.91 597 GLY A CA 1
ATOM 4790 C C . GLY A 1 597 ? -1.26 -12.25 -6.145 1 41.91 597 GLY A C 1
ATOM 4791 O O . GLY A 1 597 ? -1.137 -11.695 -7.238 1 41.91 597 GLY A O 1
ATOM 4792 N N . ALA A 1 598 ? -0.312 -12.75 -5.551 1 47.09 598 ALA A N 1
ATOM 4793 C CA . ALA A 1 598 ? 0.99 -12.93 -6.184 1 47.09 598 ALA A CA 1
ATOM 4794 C C . ALA A 1 598 ? 0.858 -13.711 -7.492 1 47.09 598 ALA A C 1
ATOM 4796 O O . ALA A 1 598 ? -0.058 -14.523 -7.648 1 47.09 598 ALA A O 1
ATOM 4797 N N . ASN A 1 599 ? 1.66 -13.203 -8.422 1 44 599 ASN A N 1
ATOM 4798 C CA . ASN A 1 599 ? 1.693 -13.836 -9.734 1 44 599 ASN A CA 1
ATOM 4799 C C . ASN A 1 599 ? 2.117 -15.297 -9.648 1 44 599 ASN A C 1
ATOM 4801 O O . ASN A 1 599 ? 1.938 -16.062 -10.594 1 44 599 ASN A O 1
ATOM 4805 N N . CYS A 1 600 ? 2.711 -15.586 -8.43 1 47.5 600 CYS A N 1
ATOM 4806 C CA . CYS A 1 600 ? 3.26 -16.938 -8.32 1 47.5 600 CYS A CA 1
ATOM 4807 C C . CYS A 1 600 ? 2.775 -17.609 -7.047 1 47.5 600 CYS A C 1
ATOM 4809 O O . CYS A 1 600 ? 2.299 -16.953 -6.121 1 47.5 600 CYS A O 1
ATOM 4811 N N . GLU A 1 601 ? 2.592 -18.844 -7.074 1 50.19 601 GLU A N 1
ATOM 4812 C CA . GLU A 1 601 ? 2.193 -19.672 -5.938 1 50.19 601 GLU A CA 1
ATOM 4813 C C . GLU A 1 601 ? 3.27 -19.672 -4.855 1 50.19 601 GLU A C 1
ATOM 4815 O O . GLU A 1 601 ? 4.445 -19.453 -5.141 1 50.19 601 GLU A O 1
ATOM 4820 N N . SER A 1 602 ? 2.951 -19.812 -3.633 1 56.66 602 SER A N 1
ATOM 4821 C CA . SER A 1 602 ? 3.887 -19.938 -2.521 1 56.66 602 SER A CA 1
ATOM 4822 C C . SER A 1 602 ? 4.828 -21.109 -2.727 1 56.66 602 SER A C 1
ATOM 4824 O O . SER A 1 602 ? 4.41 -22.188 -3.178 1 56.66 602 SER A O 1
ATOM 4826 N N . ASP A 1 603 ? 6.188 -20.953 -2.705 1 49.09 603 ASP A N 1
ATOM 4827 C CA . ASP A 1 603 ? 7.137 -22.016 -3.018 1 49.09 603 ASP A CA 1
ATOM 4828 C C . ASP A 1 603 ? 7.559 -22.766 -1.756 1 49.09 603 ASP A C 1
ATOM 4830 O O . ASP A 1 603 ? 8.234 -23.781 -1.834 1 49.09 603 ASP A O 1
ATOM 4834 N N . ASN A 1 604 ? 7.078 -22.625 -0.644 1 46.81 604 ASN A N 1
ATOM 4835 C CA . ASN A 1 604 ? 7.363 -23.344 0.6 1 46.81 604 ASN A CA 1
ATOM 4836 C C . ASN A 1 604 ? 8.844 -23.703 0.708 1 46.81 604 ASN A C 1
ATOM 4838 O O . ASN A 1 604 ? 9.188 -24.797 1.165 1 46.81 604 ASN A O 1
ATOM 4842 N N . CYS A 1 605 ? 9.828 -22.953 0.161 1 50.62 605 CYS A N 1
ATOM 4843 C CA . CYS A 1 605 ? 11.25 -23.281 0.133 1 50.62 605 CYS A CA 1
ATOM 4844 C C . CYS A 1 605 ? 11.945 -22.781 1.395 1 50.62 605 CYS A C 1
ATOM 4846 O O . CYS A 1 605 ? 11.523 -21.797 2 1 50.62 605 CYS A O 1
ATOM 4848 N N . GLU A 1 606 ? 12.898 -23.641 2.002 1 52.53 606 GLU A N 1
ATOM 4849 C CA . GLU A 1 606 ? 13.742 -23.25 3.123 1 52.53 606 GLU A CA 1
ATOM 4850 C C . GLU A 1 606 ? 15.062 -22.672 2.637 1 52.53 606 GLU A C 1
ATOM 4852 O O . GLU A 1 606 ? 15.516 -22.969 1.53 1 52.53 606 GLU A O 1
ATOM 4857 N N . THR A 1 607 ? 15.609 -21.672 3.371 1 52.5 607 THR A N 1
ATOM 4858 C CA . THR A 1 607 ? 16.891 -21.094 3.002 1 52.5 607 THR A CA 1
ATOM 4859 C C . THR A 1 607 ? 18.047 -21.984 3.443 1 52.5 607 THR A C 1
ATOM 4861 O O . THR A 1 607 ? 17.922 -22.719 4.418 1 52.5 607 THR A O 1
ATOM 4864 N N . LEU A 1 608 ? 18.984 -22.156 2.531 1 45.41 608 LEU A N 1
ATOM 4865 C CA . LEU A 1 608 ? 20.156 -22.969 2.836 1 45.41 608 LEU A CA 1
ATOM 4866 C C . LEU A 1 608 ? 20.969 -22.375 3.982 1 45.41 608 LEU A C 1
ATOM 4868 O O . LEU A 1 608 ? 21.719 -23.078 4.656 1 45.41 608 LEU A O 1
ATOM 4872 N N . HIS A 1 609 ? 21.156 -20.906 4.113 1 49.84 609 HIS A N 1
ATOM 4873 C CA . HIS A 1 609 ? 22.156 -20.359 5.012 1 49.84 609 HIS A CA 1
ATOM 4874 C C . HIS A 1 609 ? 21.516 -19.547 6.133 1 49.84 609 HIS A C 1
ATOM 4876 O O . HIS A 1 609 ? 20.438 -18.984 5.957 1 49.84 609 HIS A O 1
ATOM 4882 N N . GLU A 1 610 ? 22 -19.859 7.363 1 46.34 610 GLU A N 1
ATOM 4883 C CA . GLU A 1 610 ? 21.812 -19 8.531 1 46.34 610 GLU A CA 1
ATOM 4884 C C . GLU A 1 610 ? 22.484 -17.641 8.32 1 46.34 610 GLU A C 1
ATOM 4886 O O . GLU A 1 610 ? 23.469 -17.531 7.59 1 46.34 610 GLU A O 1
ATOM 4891 N N . VAL A 1 611 ? 22 -16.625 8.773 1 50.41 611 VAL A N 1
ATOM 4892 C CA . VAL A 1 611 ? 22.234 -15.188 8.656 1 50.41 611 VAL A CA 1
ATOM 4893 C C . VAL A 1 611 ? 23.719 -14.898 8.844 1 50.41 611 VAL A C 1
ATOM 4895 O O . VAL A 1 611 ? 24.344 -15.367 9.812 1 50.41 611 VAL A O 1
ATOM 4898 N N . LEU A 1 612 ? 24.531 -14.508 7.844 1 50.53 612 LEU A N 1
ATOM 4899 C CA . LEU A 1 612 ? 25.891 -14.023 7.582 1 50.53 612 LEU A CA 1
ATOM 4900 C C . LEU A 1 612 ? 26.188 -12.789 8.422 1 50.53 612 LEU A C 1
ATOM 4902 O O . LEU A 1 612 ? 26.266 -11.68 7.895 1 50.53 612 LEU A O 1
ATOM 4906 N N . ILE A 1 613 ? 25.594 -12.469 9.516 1 48.5 613 ILE A N 1
ATOM 4907 C CA . ILE A 1 613 ? 26.125 -11.234 10.086 1 48.5 613 ILE A CA 1
ATOM 4908 C C . ILE A 1 613 ? 27.547 -11.469 10.602 1 48.5 613 ILE A C 1
ATOM 4910 O O . ILE A 1 613 ? 27.734 -12.164 11.594 1 48.5 613 ILE A O 1
ATOM 4914 N N . THR A 1 614 ? 28.5 -11.883 9.742 1 42.44 614 THR A N 1
ATOM 4915 C CA . THR A 1 614 ? 29.859 -11.977 10.25 1 42.44 614 THR A CA 1
ATOM 4916 C C . THR A 1 614 ? 30.328 -10.617 10.766 1 42.44 614 THR A C 1
ATOM 4918 O O . THR A 1 614 ? 30.125 -9.594 10.117 1 42.44 614 THR A O 1
ATOM 4921 N N . SER A 1 615 ? 30.359 -10.445 11.992 1 39.59 615 SER A N 1
ATOM 4922 C CA . SER A 1 615 ? 30.906 -9.289 12.688 1 39.59 615 SER A CA 1
ATOM 4923 C C . SER A 1 615 ? 32.062 -8.664 11.914 1 39.59 615 SER A C 1
ATOM 4925 O O . SER A 1 615 ? 32.406 -7.508 12.141 1 39.59 615 SER A O 1
ATOM 4927 N N . GLY A 1 616 ? 33.125 -9.422 11.453 1 35.12 616 GLY A N 1
ATOM 4928 C CA . GLY A 1 616 ? 34.438 -8.883 11.141 1 35.12 616 GLY A CA 1
ATOM 4929 C C . GLY A 1 616 ? 34.5 -8.164 9.805 1 35.12 616 GLY A C 1
ATOM 4930 O O . GLY A 1 616 ? 35.031 -8.688 8.828 1 35.12 616 GLY A O 1
ATOM 4931 N N . GLY A 1 617 ? 33.531 -7.68 9.406 1 36.28 617 GLY A N 1
ATOM 4932 C CA . GLY A 1 617 ? 33.875 -7.02 8.148 1 36.28 617 GLY A CA 1
ATOM 4933 C C . GLY A 1 617 ? 35.156 -6.215 8.211 1 36.28 617 GLY A C 1
ATOM 4934 O O . GLY A 1 617 ? 35.312 -5.391 9.117 1 36.28 617 GLY A O 1
ATOM 4935 N N . ILE A 1 618 ? 36.219 -6.793 7.781 1 31.62 618 ILE A N 1
ATOM 4936 C CA . ILE A 1 618 ? 37.5 -6.102 7.641 1 31.62 618 ILE A CA 1
ATOM 4937 C C . ILE A 1 618 ? 37.281 -4.746 6.977 1 31.62 618 ILE A C 1
ATOM 4939 O O . ILE A 1 618 ? 36.75 -4.672 5.863 1 31.62 618 ILE A O 1
ATOM 4943 N N . LYS A 1 619 ? 37.188 -3.844 7.676 1 35.25 619 LYS A N 1
ATOM 4944 C CA . LYS A 1 619 ? 37.406 -2.523 7.094 1 35.25 619 LYS A CA 1
ATOM 4945 C C . LYS A 1 619 ? 38.531 -2.553 6.07 1 35.25 619 LYS A C 1
ATOM 4947 O O . LYS A 1 619 ? 39.719 -2.619 6.441 1 35.25 619 LYS A O 1
ATOM 4952 N N . GLU A 1 620 ? 38.5 -3.301 5.02 1 29.67 620 GLU A N 1
ATOM 4953 C CA . GLU A 1 620 ? 39.594 -3.078 4.09 1 29.67 620 GLU A CA 1
ATOM 4954 C C . GLU A 1 620 ? 39.844 -1.588 3.85 1 29.67 620 GLU A C 1
ATOM 4956 O O . GLU A 1 620 ? 38.906 -0.862 3.488 1 29.67 620 GLU A O 1
ATOM 4961 N N . GLN A 1 621 ? 40.594 -1.022 4.613 1 29.73 621 GLN A N 1
ATOM 4962 C CA . GLN A 1 621 ? 41.156 0.294 4.312 1 29.73 621 GLN A CA 1
ATOM 4963 C C . GLN A 1 621 ? 41.469 0.425 2.83 1 29.73 621 GLN A C 1
ATOM 4965 O O . GLN A 1 621 ? 42.438 -0.183 2.348 1 29.73 621 GLN A O 1
ATOM 4970 N N . THR A 1 622 ? 40.625 0.222 1.967 1 30.06 622 THR A N 1
ATOM 4971 C CA . THR A 1 622 ? 41.031 0.529 0.602 1 30.06 622 THR A CA 1
ATOM 4972 C C . THR A 1 622 ? 41.875 1.802 0.564 1 30.06 622 THR A C 1
ATOM 4974 O O . THR A 1 622 ? 41.438 2.857 1.023 1 30.06 622 THR A O 1
ATOM 4977 N N . ASN A 1 623 ? 43.125 1.636 0.646 1 28.59 623 ASN A N 1
ATOM 4978 C CA . ASN A 1 623 ? 44.062 2.709 0.324 1 28.59 623 ASN A CA 1
ATOM 4979 C C . ASN A 1 623 ? 43.625 3.48 -0.918 1 28.59 623 ASN A C 1
ATOM 4981 O O . ASN A 1 623 ? 43.438 2.893 -1.986 1 28.59 623 ASN A O 1
ATOM 4985 N N . CYS A 1 624 ? 42.719 4.293 -0.839 1 31.67 624 CYS A N 1
ATOM 4986 C CA . CYS A 1 624 ? 42.5 5.215 -1.948 1 31.67 624 CYS A CA 1
ATOM 4987 C C . CYS A 1 624 ? 43.812 5.492 -2.703 1 31.67 624 CYS A C 1
ATOM 4989 O O . CYS A 1 624 ? 44.781 5.895 -2.105 1 31.67 624 CYS A O 1
ATOM 4991 N N . GLU A 1 625 ? 44.281 4.668 -3.578 1 31.48 625 GLU A N 1
ATOM 4992 C CA . GLU A 1 625 ? 45.375 5.137 -4.418 1 31.48 625 GLU A CA 1
ATOM 4993 C C . GLU A 1 625 ? 45.219 6.613 -4.77 1 31.48 625 GLU A C 1
ATOM 4995 O O . GLU A 1 625 ? 44.312 6.977 -5.535 1 31.48 625 GLU A O 1
ATOM 5000 N N . LEU A 1 626 ? 45.438 7.512 -3.936 1 32.53 626 LEU A N 1
ATOM 5001 C CA . LEU A 1 626 ? 45.594 8.953 -4.117 1 32.53 626 LEU A CA 1
ATOM 5002 C C . LEU A 1 626 ? 46.312 9.258 -5.434 1 32.53 626 LEU A C 1
ATOM 5004 O O . LEU A 1 626 ? 46.531 10.43 -5.762 1 32.53 626 LEU A O 1
ATOM 5008 N N . SER A 1 627 ? 46.938 8.289 -6.012 1 32.41 627 SER A N 1
ATOM 5009 C CA . SER A 1 627 ? 47.812 8.609 -7.145 1 32.41 627 SER A CA 1
ATOM 5010 C C . SER A 1 627 ? 47.031 9.32 -8.242 1 32.41 627 SER A C 1
ATOM 5012 O O . SER A 1 627 ? 47.625 10.047 -9.055 1 32.41 627 SER A O 1
ATOM 5014 N N . ASN A 1 628 ? 45.875 8.883 -8.625 1 31.44 628 ASN A N 1
ATOM 5015 C CA . ASN A 1 628 ? 45.25 9.539 -9.766 1 31.44 628 ASN A CA 1
ATOM 5016 C C . ASN A 1 628 ? 44.469 10.773 -9.344 1 31.44 628 ASN A C 1
ATOM 5018 O O . ASN A 1 628 ? 43.25 10.82 -9.539 1 31.44 628 ASN A O 1
ATOM 5022 N N . ILE A 1 629 ? 44.781 11.281 -8.242 1 35.44 629 ILE A N 1
ATOM 5023 C CA . ILE A 1 629 ? 44.156 12.562 -7.973 1 35.44 629 ILE A CA 1
ATOM 5024 C C . ILE A 1 629 ? 44.438 13.531 -9.125 1 35.44 629 ILE A C 1
ATOM 5026 O O . ILE A 1 629 ? 45.594 13.859 -9.398 1 35.44 629 ILE A O 1
ATOM 5030 N N . PRO A 1 630 ? 43.719 13.617 -10.062 1 36.38 630 PRO A N 1
ATOM 5031 C CA . PRO A 1 630 ? 44 14.609 -11.109 1 36.38 630 PRO A CA 1
ATOM 5032 C C . PRO A 1 630 ? 44.438 15.953 -10.539 1 36.38 630 PRO A C 1
ATOM 5034 O O . PRO A 1 630 ? 44.062 16.297 -9.406 1 36.38 630 PRO A O 1
ATOM 5037 N N . ASP A 1 631 ? 45.531 16.391 -10.953 1 34.5 631 ASP A N 1
ATOM 5038 C CA . ASP A 1 631 ? 46 17.766 -10.75 1 34.5 631 ASP A CA 1
ATOM 5039 C C . ASP A 1 631 ? 44.844 18.766 -10.875 1 34.5 631 ASP A C 1
ATOM 5041 O O . ASP A 1 631 ? 44.406 19.047 -11.984 1 34.5 631 ASP A O 1
ATOM 5045 N N . ILE A 1 632 ? 43.938 18.656 -10.055 1 37 632 ILE A N 1
ATOM 5046 C CA . ILE A 1 632 ? 42.844 19.609 -10.125 1 37 632 ILE A CA 1
ATOM 5047 C C . ILE A 1 632 ? 43.344 21.016 -9.781 1 37 632 ILE A C 1
ATOM 5049 O O . ILE A 1 632 ? 43.875 21.234 -8.688 1 37 632 ILE A O 1
ATOM 5053 N N . THR A 1 633 ? 43.906 21.703 -10.727 1 36.66 633 THR A N 1
ATOM 5054 C CA . THR A 1 633 ? 44.188 23.125 -10.523 1 36.66 633 THR A CA 1
ATOM 5055 C C . THR A 1 633 ? 42.938 23.844 -9.977 1 36.66 633 THR A C 1
ATOM 5057 O O . THR A 1 633 ? 41.906 23.859 -10.625 1 36.66 633 THR A O 1
ATOM 5060 N N . PHE A 1 634 ? 42.875 23.906 -8.727 1 39.09 634 PHE A N 1
ATOM 5061 C CA . PHE A 1 634 ? 41.781 24.625 -8.039 1 39.09 634 PHE A CA 1
ATOM 5062 C C . PHE A 1 634 ? 41.906 26.125 -8.266 1 39.09 634 PHE A C 1
ATOM 5064 O O . PHE A 1 634 ? 42.938 26.719 -8.008 1 39.09 634 PHE A O 1
ATOM 5071 N N . THR A 1 635 ? 41.5 26.703 -9.25 1 40.09 635 THR A N 1
ATOM 5072 C CA . THR A 1 635 ? 41.438 28.156 -9.312 1 40.09 635 THR A CA 1
ATOM 5073 C C . THR A 1 635 ? 40.469 28.688 -8.25 1 40.09 635 THR A C 1
ATOM 5075 O O . THR A 1 635 ? 39.312 28.25 -8.18 1 40.09 635 THR A O 1
ATOM 5078 N N . PRO A 1 636 ? 41.094 29.156 -7.215 1 43.25 636 PRO A N 1
ATOM 5079 C CA . PRO A 1 636 ? 40.281 29.797 -6.18 1 43.25 636 PRO A CA 1
ATOM 5080 C C . PRO A 1 636 ? 39.062 30.516 -6.746 1 43.25 636 PRO A C 1
ATOM 5082 O O . PRO A 1 636 ? 39.156 31.156 -7.793 1 43.25 636 PRO A O 1
ATOM 5085 N N . LEU A 1 637 ? 37.906 30.172 -6.52 1 45 637 LEU A N 1
ATOM 5086 C CA . LEU A 1 637 ? 36.656 30.688 -7.047 1 45 637 LEU A CA 1
ATOM 5087 C C . LEU A 1 637 ? 36.5 32.156 -6.707 1 45 637 LEU A C 1
ATOM 5089 O O . LEU A 1 637 ? 36.969 32.625 -5.656 1 45 637 LEU A O 1
ATOM 5093 N N . GLU A 1 638 ? 36.125 32.969 -7.645 1 51.97 638 GLU A N 1
ATOM 5094 C CA . GLU A 1 638 ? 35.719 34.344 -7.832 1 51.97 638 GLU A CA 1
ATOM 5095 C C . GLU A 1 638 ? 34.75 34.812 -6.719 1 51.97 638 GLU A C 1
ATOM 5097 O O . GLU A 1 638 ? 34.062 33.969 -6.121 1 51.97 638 GLU A O 1
ATOM 5102 N N . GLU A 1 639 ? 35 35.875 -6.145 1 58.88 639 GLU A N 1
ATOM 5103 C CA . GLU A 1 639 ? 34.125 36.625 -5.238 1 58.88 639 GLU A CA 1
ATOM 5104 C C . GLU A 1 639 ? 32.656 36.438 -5.625 1 58.88 639 GLU A C 1
ATOM 5106 O O . GLU A 1 639 ? 32.281 36.688 -6.773 1 58.88 639 GLU A O 1
ATOM 5111 N N . LYS A 1 640 ? 31.969 35.531 -4.898 1 70.94 640 LYS A N 1
ATOM 5112 C CA . LYS A 1 640 ? 30.562 35.281 -5.156 1 70.94 640 LYS A CA 1
ATOM 5113 C C . LYS A 1 640 ? 29.688 36.375 -4.582 1 70.94 640 LYS A C 1
ATOM 5115 O O . LYS A 1 640 ? 29.25 36.312 -3.428 1 70.94 640 LYS A O 1
ATOM 5120 N N . ASN A 1 641 ? 29.578 37.562 -5.293 1 77.62 641 ASN A N 1
ATOM 5121 C CA . ASN A 1 641 ? 28.781 38.688 -4.832 1 77.62 641 ASN A CA 1
ATOM 5122 C C . ASN A 1 641 ? 27.344 38.625 -5.359 1 77.62 641 ASN A C 1
ATOM 5124 O O . ASN A 1 641 ? 26.516 39.469 -5.027 1 77.62 641 ASN A O 1
ATOM 5128 N N . ASP A 1 642 ? 27.078 37.562 -6.047 1 86.38 642 ASP A N 1
ATOM 5129 C CA . ASP A 1 642 ? 25.719 37.375 -6.539 1 86.38 642 ASP A CA 1
ATOM 5130 C C . ASP A 1 642 ? 24.766 37.062 -5.395 1 86.38 642 ASP A C 1
ATOM 5132 O O . ASP A 1 642 ? 24.984 36.125 -4.637 1 86.38 642 ASP A O 1
ATOM 5136 N N . PRO A 1 643 ? 23.844 37.938 -5.188 1 87.44 643 PRO A N 1
ATOM 5137 C CA . PRO A 1 643 ? 22.906 37.719 -4.086 1 87.44 643 PRO A CA 1
ATOM 5138 C C . PRO A 1 643 ? 22.266 36.312 -4.121 1 87.44 643 PRO A C 1
ATOM 5140 O O . PRO A 1 643 ? 21.859 35.812 -3.082 1 87.44 643 PRO A O 1
ATOM 5143 N N . ARG A 1 644 ? 22.219 35.75 -5.305 1 87.19 644 ARG A N 1
ATOM 5144 C CA . ARG A 1 644 ? 21.656 34.406 -5.453 1 87.19 644 ARG A CA 1
ATOM 5145 C C . ARG A 1 644 ? 22.531 33.375 -4.766 1 87.19 644 ARG A C 1
ATOM 5147 O O . ARG A 1 644 ? 22.047 32.344 -4.305 1 87.19 644 ARG A O 1
ATOM 5154 N N . VAL A 1 645 ? 23.688 33.688 -4.68 1 87.62 645 VAL A N 1
ATOM 5155 C CA . VAL A 1 645 ? 24.672 32.75 -4.188 1 87.62 645 VAL A CA 1
ATOM 5156 C C . VAL A 1 645 ? 25.047 33.062 -2.746 1 87.62 645 VAL A C 1
ATOM 5158 O O . VAL A 1 645 ? 25.094 32.188 -1.89 1 87.62 645 VAL A O 1
ATOM 5161 N N . ILE A 1 646 ? 25.203 34.344 -2.521 1 87.38 646 ILE A N 1
ATOM 5162 C CA . ILE A 1 646 ? 25.766 34.781 -1.243 1 87.38 646 ILE A CA 1
ATOM 5163 C C . ILE A 1 646 ? 24.766 34.469 -0.123 1 87.38 646 ILE A C 1
ATOM 5165 O O . ILE A 1 646 ? 25.156 34.156 0.996 1 87.38 646 ILE A O 1
ATOM 5169 N N . GLY A 1 647 ? 23.516 34.656 -0.396 1 84.88 647 GLY A N 1
ATOM 5170 C CA . GLY A 1 647 ? 22.516 34.406 0.614 1 84.88 647 GLY A CA 1
ATOM 5171 C C . GLY A 1 647 ? 22.547 32.969 1.115 1 84.88 647 GLY A C 1
ATOM 5172 O O . GLY A 1 647 ? 22.562 32.719 2.324 1 84.88 647 GLY A O 1
ATOM 5173 N N . GLY A 1 648 ? 22.625 32.062 0.179 1 86.44 648 GLY A N 1
ATOM 5174 C CA . GLY A 1 648 ? 22.688 30.641 0.535 1 86.44 648 GLY A CA 1
ATOM 5175 C C . GLY A 1 648 ? 23.953 30.281 1.289 1 86.44 648 GLY A C 1
ATOM 5176 O O . GLY A 1 648 ? 23.906 29.484 2.232 1 86.44 648 GLY A O 1
ATOM 5177 N N . LEU A 1 649 ? 24.953 30.859 0.876 1 87.81 649 LEU A N 1
ATOM 5178 C CA . LEU A 1 649 ? 26.25 30.609 1.521 1 87.81 649 LEU A CA 1
ATOM 5179 C C . LEU A 1 649 ? 26.234 31.125 2.957 1 87.81 649 LEU A C 1
ATOM 5181 O O . LEU A 1 649 ? 26.766 30.469 3.859 1 87.81 649 LEU A O 1
ATOM 5185 N N . GLN A 1 650 ? 25.703 32.281 3.131 1 87.94 650 GLN A N 1
ATOM 5186 C CA . GLN A 1 650 ? 25.609 32.875 4.465 1 87.94 650 GLN A CA 1
ATOM 5187 C C . GLN A 1 650 ? 24.766 32 5.391 1 87.94 650 GLN A C 1
ATOM 5189 O O . GLN A 1 650 ? 25.109 31.797 6.551 1 87.94 650 GLN A O 1
ATOM 5194 N N . TYR A 1 651 ? 23.75 31.547 4.82 1 87.62 651 TYR A N 1
ATOM 5195 C CA . TYR A 1 651 ? 22.812 30.75 5.617 1 87.62 651 TYR A CA 1
ATOM 5196 C C . TYR A 1 651 ? 23.453 29.422 6.031 1 87.62 651 TYR A C 1
ATOM 5198 O O . TYR A 1 651 ? 23.422 29.047 7.207 1 87.62 651 TYR A O 1
ATOM 5206 N N . VAL A 1 652 ? 24 28.703 5.121 1 88.5 652 VAL A N 1
ATOM 5207 C CA . VAL A 1 652 ? 24.594 27.406 5.395 1 88.5 652 VAL A CA 1
ATOM 5208 C C . VAL A 1 652 ? 25.781 27.578 6.328 1 88.5 652 VAL A C 1
ATOM 5210 O O . VAL A 1 652 ? 25.984 26.766 7.242 1 88.5 652 VAL A O 1
ATOM 5213 N N . SER A 1 653 ? 26.594 28.609 6.07 1 89 653 SER A N 1
ATOM 5214 C CA . SER A 1 653 ? 27.734 28.875 6.938 1 89 653 SER A CA 1
ATOM 5215 C C . SER A 1 653 ? 27.281 29.188 8.359 1 89 653 SER A C 1
ATOM 5217 O O . SER A 1 653 ? 27.938 28.781 9.328 1 89 653 SER A O 1
ATOM 5219 N N . GLY A 1 654 ? 26.203 30 8.406 1 86.69 654 GLY A N 1
ATOM 5220 C CA . GLY A 1 654 ? 25.641 30.266 9.719 1 86.69 654 GLY A CA 1
ATOM 5221 C C . GLY A 1 654 ? 25.219 29 10.453 1 86.69 654 GLY A C 1
ATOM 5222 O O . GLY A 1 654 ? 25.406 28.891 11.664 1 86.69 654 GLY A O 1
ATOM 5223 N N . TYR A 1 655 ? 24.703 28.141 9.727 1 86.88 655 TYR A N 1
ATOM 5224 C CA . TYR A 1 655 ? 24.266 26.875 10.297 1 86.88 655 TYR A CA 1
ATOM 5225 C C . TYR A 1 655 ? 25.469 26.047 10.758 1 86.88 655 TYR A C 1
ATOM 5227 O O . TYR A 1 655 ? 25.438 25.438 11.82 1 86.88 655 TYR A O 1
ATOM 5235 N N . PHE A 1 656 ? 26.516 25.969 9.961 1 89.62 656 PHE A N 1
ATOM 5236 C CA . PHE A 1 656 ? 27.719 25.219 10.305 1 89.62 656 PHE A CA 1
ATOM 5237 C C . PHE A 1 656 ? 28.359 25.766 11.578 1 89.62 656 PHE A C 1
ATOM 5239 O O . PHE A 1 656 ? 28.75 25 12.461 1 89.62 656 PHE A O 1
ATOM 5246 N N . VAL A 1 657 ? 28.391 27.031 11.703 1 89.25 657 VAL A N 1
ATOM 5247 C CA . VAL A 1 657 ? 29.031 27.656 12.859 1 89.25 657 VAL A CA 1
ATOM 5248 C C . VAL A 1 657 ? 28.203 27.406 14.109 1 89.25 657 VAL A C 1
ATOM 5250 O O . VAL A 1 657 ? 28.75 27.172 15.195 1 89.25 657 VAL A O 1
ATOM 5253 N N . LYS A 1 658 ? 26.922 27.578 13.938 1 87.31 658 LYS A N 1
ATOM 5254 C CA . LYS A 1 658 ? 26.047 27.297 15.07 1 87.31 658 LYS A CA 1
ATOM 5255 C C . LYS A 1 658 ? 26.25 25.859 15.57 1 87.31 658 LYS A C 1
ATOM 5257 O O . LYS A 1 658 ? 26.281 25.625 16.781 1 87.31 658 LYS A O 1
ATOM 5262 N N . SER A 1 659 ? 26.344 24.938 14.68 1 89.12 659 SER A N 1
ATOM 5263 C CA . SER A 1 659 ? 26.578 23.531 15.023 1 89.12 659 SER A CA 1
ATOM 5264 C C . SER A 1 659 ? 27.938 23.344 15.68 1 89.12 659 SER A C 1
ATOM 5266 O O . SER A 1 659 ? 28.078 22.562 16.625 1 89.12 659 SER A O 1
ATOM 5268 N N . ALA A 1 660 ? 28.906 24.031 15.18 1 90.5 660 ALA A N 1
ATOM 5269 C CA . ALA A 1 660 ? 30.25 23.969 15.758 1 90.5 660 ALA A CA 1
ATOM 5270 C C . ALA A 1 660 ? 30.266 24.547 17.172 1 90.5 660 ALA A C 1
ATOM 5272 O O . ALA A 1 660 ? 30.984 24.047 18.047 1 90.5 660 ALA A O 1
ATOM 5273 N N . LYS A 1 661 ? 29.531 25.609 17.328 1 90.06 661 LYS A N 1
ATOM 5274 C CA . LYS A 1 661 ? 29.453 26.234 18.656 1 90.06 661 LYS A CA 1
ATOM 5275 C C . LYS A 1 661 ? 28.859 25.281 19.688 1 90.06 661 LYS A C 1
ATOM 5277 O O . LYS A 1 661 ? 29.344 25.203 20.812 1 90.06 661 LYS A O 1
ATOM 5282 N N . LYS A 1 662 ? 27.938 24.594 19.266 1 87.31 662 LYS A N 1
ATOM 5283 C CA . LYS A 1 662 ? 27.25 23.672 20.172 1 87.31 662 LYS A CA 1
ATOM 5284 C C . LYS A 1 662 ? 28.109 22.438 20.438 1 87.31 662 LYS A C 1
ATOM 5286 O O . LYS A 1 662 ? 28.156 21.938 21.562 1 87.31 662 LYS A O 1
ATOM 5291 N N . LYS A 1 663 ? 28.844 21.969 19.469 1 89.44 663 LYS A N 1
ATOM 5292 C CA . LYS A 1 663 ? 29.484 20.656 19.562 1 89.44 663 LYS A CA 1
ATOM 5293 C C . LYS A 1 663 ? 30.969 20.781 19.875 1 89.44 663 LYS A C 1
ATOM 5295 O O . LYS A 1 663 ? 31.562 19.891 20.484 1 89.44 663 LYS A O 1
ATOM 5300 N N . ILE A 1 664 ? 31.547 21.828 19.438 1 90.75 664 ILE A N 1
ATOM 5301 C CA . ILE A 1 664 ? 33 21.859 19.469 1 90.75 664 ILE A CA 1
ATOM 5302 C C . ILE A 1 664 ? 33.5 22.922 20.453 1 90.75 664 ILE A C 1
ATOM 5304 O O . ILE A 1 664 ? 34.094 22.594 21.484 1 90.75 664 ILE A O 1
ATOM 5308 N N . PHE A 1 665 ? 33.219 24.312 20.172 1 89.38 665 PHE A N 1
ATOM 5309 C CA . PHE A 1 665 ? 33.906 25.328 20.938 1 89.38 665 PHE A CA 1
ATOM 5310 C C . PHE A 1 665 ? 33.031 25.906 22.016 1 89.38 665 PHE A C 1
ATOM 5312 O O . PHE A 1 665 ? 33.5 26.625 22.906 1 89.38 665 PHE A O 1
ATOM 5319 N N . LYS A 1 666 ? 31.75 25.531 22.016 1 87.88 666 LYS A N 1
ATOM 5320 C CA . LYS A 1 666 ? 30.812 25.875 23.094 1 87.88 666 LYS A CA 1
ATOM 5321 C C . LYS A 1 666 ? 30.969 27.344 23.5 1 87.88 666 LYS A C 1
ATOM 5323 O O . LYS A 1 666 ? 30.641 28.25 22.734 1 87.88 666 LYS A O 1
ATOM 5328 N N . GLY A 1 667 ? 31.75 27.734 24.578 1 85.69 667 GLY A N 1
ATOM 5329 C CA . GLY A 1 667 ? 31.844 29.078 25.094 1 85.69 667 GLY A CA 1
ATOM 5330 C C . GLY A 1 667 ? 33.219 29.719 24.875 1 85.69 667 GLY A C 1
ATOM 5331 O O . GLY A 1 667 ? 33.5 30.781 25.422 1 85.69 667 GLY A O 1
ATOM 5332 N N . CYS A 1 668 ? 34 29.172 23.984 1 92.19 668 CYS A N 1
ATOM 5333 C CA . CYS A 1 668 ? 35.344 29.703 23.734 1 92.19 668 CYS A CA 1
ATOM 5334 C C . CYS A 1 668 ? 35.281 31.078 23.078 1 92.19 668 CYS A C 1
ATOM 5336 O O . CYS A 1 668 ? 34.688 31.219 22.016 1 92.19 668 CYS A O 1
ATOM 5338 N N . VAL A 1 669 ? 35.875 32.062 23.672 1 91 669 VAL A N 1
ATOM 5339 C CA . VAL A 1 669 ? 35.781 33.469 23.234 1 91 669 VAL A CA 1
ATOM 5340 C C . VAL A 1 669 ? 36.656 33.656 21.984 1 91 669 VAL A C 1
ATOM 5342 O O . VAL A 1 669 ? 36.25 34.406 21.078 1 91 669 VAL A O 1
ATOM 5345 N N . GLU A 1 670 ? 37.781 33.031 21.938 1 91.38 670 GLU A N 1
ATOM 5346 C CA . GLU A 1 670 ? 38.656 33.188 20.781 1 91.38 670 GLU A CA 1
ATOM 5347 C C . GLU A 1 670 ? 37.969 32.656 19.516 1 91.38 670 GLU A C 1
ATOM 5349 O O . GLU A 1 670 ? 38.031 33.281 18.469 1 91.38 670 GLU A O 1
ATOM 5354 N N . CYS A 1 671 ? 37.375 31.516 19.625 1 92.38 671 CYS A N 1
ATOM 5355 C CA . CYS A 1 671 ? 36.688 30.938 18.484 1 92.38 671 CYS A CA 1
ATOM 5356 C C . CYS A 1 671 ? 35.5 31.781 18.062 1 92.38 671 CYS A C 1
ATOM 5358 O O . CYS A 1 671 ? 35.219 31.953 16.875 1 92.38 671 CYS A O 1
ATOM 5360 N N . LYS A 1 672 ? 34.781 32.312 19.016 1 91.19 672 LYS A N 1
ATOM 5361 C CA . LYS A 1 672 ? 33.625 33.125 18.734 1 91.19 672 LYS A CA 1
ATOM 5362 C C . LYS A 1 672 ? 34 34.375 17.953 1 91.19 672 LYS A C 1
ATOM 5364 O O . LYS A 1 672 ? 33.344 34.75 17 1 91.19 672 LYS A O 1
ATOM 5369 N N . ASN A 1 673 ? 35.156 34.969 18.391 1 89.31 673 ASN A N 1
ATOM 5370 C CA . ASN A 1 673 ? 35.594 36.188 17.766 1 89.31 673 ASN A CA 1
ATOM 5371 C C . ASN A 1 673 ? 36.125 35.938 16.344 1 89.31 673 ASN A C 1
ATOM 5373 O O . ASN A 1 673 ? 36 36.812 15.469 1 89.31 673 ASN A O 1
ATOM 5377 N N . ASN A 1 674 ? 36.562 34.781 16.156 1 90.12 674 ASN A N 1
ATOM 5378 C CA . ASN A 1 674 ? 37.188 34.469 14.859 1 90.12 674 ASN A CA 1
ATOM 5379 C C . ASN A 1 674 ? 36.125 34 13.859 1 90.12 674 ASN A C 1
ATOM 5381 O O . ASN A 1 674 ? 36.25 34.25 12.656 1 90.12 674 ASN A O 1
ATOM 5385 N N . LEU A 1 675 ? 35.125 33.312 14.336 1 92.25 675 LEU A N 1
ATOM 5386 C CA . LEU A 1 675 ? 34.219 32.625 13.422 1 92.25 675 LEU A CA 1
ATOM 5387 C C . LEU A 1 675 ? 32.875 33.375 13.289 1 92.25 675 LEU A C 1
ATOM 5389 O O . LEU A 1 675 ? 32.156 33.156 12.32 1 92.25 675 LEU A O 1
ATOM 5393 N N . ILE A 1 676 ? 32.531 34.219 14.242 1 91.25 676 ILE A N 1
ATOM 5394 C CA . ILE A 1 676 ? 31.25 34.906 14.227 1 91.25 676 ILE A CA 1
ATOM 5395 C C . ILE A 1 676 ? 31.453 36.406 14.078 1 91.25 676 ILE A C 1
ATOM 5397 O O . ILE A 1 676 ? 32.281 37 14.773 1 91.25 676 ILE A O 1
ATOM 5401 N N . SER A 1 677 ? 30.75 36.906 13.133 1 89.5 677 SER A N 1
ATOM 5402 C CA . SER A 1 677 ? 30.828 38.375 12.914 1 89.5 677 SER A CA 1
ATOM 5403 C C . SER A 1 677 ? 29.906 39.094 13.875 1 89.5 677 SER A C 1
ATOM 5405 O O . SER A 1 677 ? 28.844 38.594 14.25 1 89.5 677 SER A O 1
ATOM 5407 N N . ASP A 1 678 ? 30.266 40.281 14.25 1 82.62 678 ASP A N 1
ATOM 5408 C CA . ASP A 1 678 ? 29.453 41.125 15.133 1 82.62 678 ASP A CA 1
ATOM 5409 C C . ASP A 1 678 ? 28.281 41.719 14.383 1 82.62 678 ASP A C 1
ATOM 5411 O O . ASP A 1 678 ? 27.203 41.938 14.961 1 82.62 678 ASP A O 1
ATOM 5415 N N . ASN A 1 679 ? 28.531 41.969 13.078 1 82.75 679 ASN A N 1
ATOM 5416 C CA . ASN A 1 679 ? 27.469 42.531 12.258 1 82.75 679 ASN A CA 1
ATOM 5417 C C . ASN A 1 679 ? 26.688 41.438 11.531 1 82.75 679 ASN A C 1
ATOM 5419 O O . ASN A 1 679 ? 27.266 40.531 10.953 1 82.75 679 ASN A O 1
ATOM 5423 N N . GLN A 1 680 ? 25.422 41.562 11.609 1 82.5 680 GLN A N 1
ATOM 5424 C CA . GLN A 1 680 ? 24.578 40.594 10.93 1 82.5 680 GLN A CA 1
ATOM 5425 C C . GLN A 1 680 ? 24.562 40.844 9.422 1 82.5 680 GLN A C 1
ATOM 5427 O O . GLN A 1 680 ? 24.422 42 8.969 1 82.5 680 GLN A O 1
ATOM 5432 N N . HIS A 1 681 ? 24.766 39.812 8.742 1 85.62 681 HIS A N 1
ATOM 5433 C CA . HIS A 1 681 ? 24.703 39.875 7.285 1 85.62 681 HIS A CA 1
ATOM 5434 C C . HIS A 1 681 ? 23.297 40.219 6.805 1 85.62 681 HIS A C 1
ATOM 5436 O O . HIS A 1 681 ? 22.312 39.906 7.465 1 85.62 681 HIS A O 1
ATOM 5442 N N . GLU A 1 682 ? 23.219 40.875 5.77 1 84.06 682 GLU A N 1
ATOM 5443 C CA . GLU A 1 682 ? 21.969 41.406 5.242 1 84.06 682 GLU A CA 1
ATOM 5444 C C . GLU A 1 682 ? 20.938 40.312 5.039 1 84.06 682 GLU A C 1
ATOM 5446 O O . GLU A 1 682 ? 19.781 40.438 5.445 1 84.06 682 GLU A O 1
ATOM 5451 N N . TYR A 1 683 ? 21.375 39.281 4.379 1 87.19 683 TYR A N 1
ATOM 5452 C CA . TYR A 1 683 ? 20.453 38.188 4.078 1 87.19 683 TYR A CA 1
ATOM 5453 C C . TYR A 1 683 ? 19.891 37.562 5.359 1 87.19 683 TYR A C 1
ATOM 5455 O O . TYR A 1 683 ? 18.719 37.219 5.426 1 87.19 683 TYR A O 1
ATOM 5463 N N . LEU A 1 684 ? 20.656 37.406 6.355 1 85.75 684 LEU A N 1
ATOM 5464 C CA . LEU A 1 684 ? 20.234 36.812 7.609 1 85.75 684 LEU A CA 1
ATOM 5465 C C . LEU A 1 684 ? 19.234 37.688 8.344 1 85.75 684 LEU A C 1
ATOM 5467 O O . LEU A 1 684 ? 18.406 37.219 9.109 1 85.75 684 LEU A O 1
ATOM 5471 N N . LYS A 1 685 ? 19.328 38.938 8.055 1 84 685 LYS A N 1
ATOM 5472 C CA . LYS A 1 685 ? 18.344 39.875 8.609 1 84 685 LYS A CA 1
ATOM 5473 C C . LYS A 1 685 ? 16.953 39.625 8.016 1 84 685 LYS A C 1
ATOM 5475 O O . LYS A 1 685 ? 15.953 39.719 8.719 1 84 685 LYS A O 1
ATOM 5480 N N . TYR A 1 686 ? 16.984 39.344 6.742 1 83.81 686 TYR A N 1
ATOM 5481 C CA . TYR A 1 686 ? 15.727 39.062 6.066 1 83.81 686 TYR A CA 1
ATOM 5482 C C . TYR A 1 686 ? 15.102 37.781 6.625 1 83.81 686 TYR A C 1
ATOM 5484 O O . TYR A 1 686 ? 13.875 37.656 6.664 1 83.81 686 TYR A O 1
ATOM 5492 N N . ARG A 1 687 ? 15.953 36.875 7.078 1 82.88 687 ARG A N 1
ATOM 5493 C CA . ARG A 1 687 ? 15.469 35.562 7.512 1 82.88 687 ARG A CA 1
ATOM 5494 C C . ARG A 1 687 ? 15.125 35.594 9 1 82.88 687 ARG A C 1
ATOM 5496 O O . ARG A 1 687 ? 14.539 34.625 9.516 1 82.88 687 ARG A O 1
ATOM 5503 N N . GLU A 1 688 ? 15.383 36.625 9.648 1 78.69 688 GLU A N 1
ATOM 5504 C CA . GLU A 1 688 ? 15.148 36.688 11.094 1 78.69 688 GLU A CA 1
ATOM 5505 C C . GLU A 1 688 ? 13.695 37.031 11.398 1 78.69 688 GLU A C 1
ATOM 5507 O O . GLU A 1 688 ? 13.102 37.906 10.734 1 78.69 688 GLU A O 1
ATOM 5512 N N . TYR A 1 689 ? 12.953 36.312 12.133 1 65.81 689 TYR A N 1
ATOM 5513 C CA . TYR A 1 689 ? 11.539 36.594 12.367 1 65.81 689 TYR A CA 1
ATOM 5514 C C . TYR A 1 689 ? 11.266 36.781 13.859 1 65.81 689 TYR A C 1
ATOM 5516 O O . TYR A 1 689 ? 10.227 37.312 14.242 1 65.81 689 TYR A O 1
ATOM 5524 N N . ALA A 1 690 ? 12.008 36.312 14.781 1 62.69 690 ALA A N 1
ATOM 5525 C CA . ALA A 1 690 ? 11.672 36.406 16.188 1 62.69 690 ALA A CA 1
ATOM 5526 C C . ALA A 1 690 ? 12.703 37.25 16.938 1 62.69 690 ALA A C 1
ATOM 5528 O O . ALA A 1 690 ? 12.711 37.281 18.172 1 62.69 690 ALA A O 1
ATOM 5529 N N . ASN A 1 691 ? 13.461 38 16.219 1 60.75 691 ASN A N 1
ATOM 5530 C CA . ASN A 1 691 ? 14.508 38.844 16.781 1 60.75 691 ASN A CA 1
ATOM 5531 C C . ASN A 1 691 ? 15.391 38.062 17.75 1 60.75 691 ASN A C 1
ATOM 5533 O O . ASN A 1 691 ? 15.852 38.594 18.75 1 60.75 691 ASN A O 1
ATOM 5537 N N . LYS A 1 692 ? 15.398 36.781 17.656 1 62.41 692 LYS A N 1
ATOM 5538 C CA . LYS A 1 692 ? 16.203 35.969 18.547 1 62.41 692 LYS A CA 1
ATOM 5539 C C . LYS A 1 692 ? 17.531 35.562 17.891 1 62.41 692 LYS A C 1
ATOM 5541 O O . LYS A 1 692 ? 18.375 34.969 18.547 1 62.41 692 LYS A O 1
ATOM 5546 N N . LYS A 1 693 ? 17.766 36.156 16.781 1 61.66 693 LYS A N 1
ATOM 5547 C CA . LYS A 1 693 ? 19 35.844 16.047 1 61.66 693 LYS A CA 1
ATOM 5548 C C . LYS A 1 693 ? 19.297 34.344 16.078 1 61.66 693 LYS A C 1
ATOM 5550 O O . LYS A 1 693 ? 20.344 33.906 16.594 1 61.66 693 LYS A O 1
ATOM 5555 N N . TRP A 1 694 ? 18.531 33.625 15.531 1 66.44 694 TRP A N 1
ATOM 5556 C CA . TRP A 1 694 ? 18.578 32.156 15.57 1 66.44 694 TRP A CA 1
ATOM 5557 C C . TRP A 1 694 ? 19.844 31.641 14.883 1 66.44 694 TRP A C 1
ATOM 5559 O O . TRP A 1 694 ? 20.375 30.594 15.258 1 66.44 694 TRP A O 1
ATOM 5569 N N . LEU A 1 695 ? 20.266 32.375 13.867 1 76.81 695 LEU A N 1
ATOM 5570 C CA . LEU A 1 695 ? 21.484 31.969 13.164 1 76.81 695 LEU A CA 1
ATOM 5571 C C . LEU A 1 695 ? 22.641 32.906 13.5 1 76.81 695 LEU A C 1
ATOM 5573 O O . LEU A 1 695 ? 22.438 34.094 13.742 1 76.81 695 LEU A O 1
ATOM 5577 N N . CYS A 1 696 ? 23.812 32.312 13.602 1 82 696 CYS A N 1
ATOM 5578 C CA . CYS A 1 696 ? 25.016 33.094 13.789 1 82 696 CYS A CA 1
ATOM 5579 C C . CYS A 1 696 ? 25.484 33.719 12.477 1 82 696 CYS A C 1
ATOM 5581 O O . CYS A 1 696 ? 25.312 33.094 11.414 1 82 696 CYS A O 1
ATOM 5583 N N . SER A 1 697 ? 25.859 34.875 12.555 1 88.12 697 SER A N 1
ATOM 5584 C CA . SER A 1 697 ? 26.453 35.5 11.375 1 88.12 697 SER A CA 1
ATOM 5585 C C . SER A 1 697 ? 27.922 35.125 11.219 1 88.12 697 SER A C 1
ATOM 5587 O O . SER A 1 697 ? 28.766 35.562 11.992 1 88.12 697 SER A O 1
ATOM 5589 N N . PRO A 1 698 ? 28.234 34.375 10.195 1 91.38 698 PRO A N 1
ATOM 5590 C CA . PRO A 1 698 ? 29.609 33.906 10.023 1 91.38 698 PRO A CA 1
ATOM 5591 C C . PRO A 1 698 ? 30.594 35 9.656 1 91.38 698 PRO A C 1
ATOM 5593 O O . PRO A 1 698 ? 30.188 36.031 9.062 1 91.38 698 PRO A O 1
ATOM 5596 N N . SER A 1 699 ? 31.891 34.844 10.062 1 91.88 699 SER A N 1
ATOM 5597 C CA . SER A 1 699 ? 32.938 35.781 9.664 1 91.88 699 SER A CA 1
ATOM 5598 C C . SER A 1 699 ? 33.219 35.688 8.164 1 91.88 699 SER A C 1
ATOM 5600 O O . SER A 1 699 ? 32.875 34.688 7.527 1 91.88 699 SER A O 1
ATOM 5602 N N . ASP A 1 700 ? 33.844 36.656 7.562 1 88.88 700 ASP A N 1
ATOM 5603 C CA . ASP A 1 700 ? 34.188 36.688 6.141 1 88.88 700 ASP A CA 1
ATOM 5604 C C . ASP A 1 700 ? 35.188 35.562 5.805 1 88.88 700 ASP A C 1
ATOM 5606 O O . ASP A 1 700 ? 35.125 35 4.719 1 88.88 700 ASP A O 1
ATOM 5610 N N . SER A 1 701 ? 36.062 35.281 6.777 1 89.06 701 SER A N 1
ATOM 5611 C CA . SER A 1 701 ? 37.031 34.219 6.555 1 89.06 701 SER A CA 1
ATOM 5612 C C . SER A 1 701 ? 36.375 32.844 6.484 1 89.06 701 SER A C 1
ATOM 5614 O O . SER A 1 701 ? 36.75 32.031 5.668 1 89.06 701 SER A O 1
ATOM 5616 N N . LEU A 1 702 ? 35.438 32.688 7.348 1 90.88 702 LEU A N 1
ATOM 5617 C CA . LEU A 1 702 ? 34.719 31.422 7.344 1 90.88 702 LEU A CA 1
ATOM 5618 C C . LEU A 1 702 ? 33.906 31.281 6.078 1 90.88 702 LEU A C 1
ATOM 5620 O O . LEU A 1 702 ? 33.812 30.188 5.504 1 90.88 702 LEU A O 1
ATOM 5624 N N . LEU A 1 703 ? 33.25 32.344 5.68 1 89.81 703 LEU A N 1
ATOM 5625 C CA . LEU A 1 703 ? 32.438 32.344 4.465 1 89.81 703 LEU A CA 1
ATOM 5626 C C . LEU A 1 703 ? 33.312 31.953 3.256 1 89.81 703 LEU A C 1
ATOM 5628 O O . LEU A 1 703 ? 32.875 31.172 2.408 1 89.81 703 LEU A O 1
ATOM 5632 N N . ASN A 1 704 ? 34.438 32.5 3.193 1 88.75 704 ASN A N 1
ATOM 5633 C CA . ASN A 1 704 ? 35.344 32.188 2.1 1 88.75 704 ASN A CA 1
ATOM 5634 C C . ASN A 1 704 ? 35.781 30.734 2.154 1 88.75 704 ASN A C 1
ATOM 5636 O O . ASN A 1 704 ? 35.938 30.094 1.118 1 88.75 704 ASN A O 1
ATOM 5640 N N . CYS A 1 705 ? 36 30.281 3.32 1 90.56 705 CYS A N 1
ATOM 5641 C CA . CYS A 1 705 ? 36.406 28.891 3.492 1 90.56 705 CYS A CA 1
ATOM 5642 C C . CYS A 1 705 ? 35.312 27.953 3.004 1 90.56 705 CYS A C 1
ATOM 5644 O O . CYS A 1 705 ? 35.594 27.031 2.236 1 90.56 705 CYS A O 1
ATOM 5646 N N . ILE A 1 706 ? 34.094 28.203 3.467 1 89.5 706 ILE A N 1
ATOM 5647 C CA . ILE A 1 706 ? 33 27.328 3.115 1 89.5 706 ILE A CA 1
ATOM 5648 C C . ILE A 1 706 ? 32.719 27.406 1.614 1 89.5 706 ILE A C 1
ATOM 5650 O O . ILE A 1 706 ? 32.375 26.391 0.984 1 89.5 706 ILE A O 1
ATOM 5654 N N . SER A 1 707 ? 32.844 28.562 1.044 1 89 707 SER A N 1
ATOM 5655 C CA . SER A 1 707 ? 32.719 28.703 -0.402 1 89 707 SER A CA 1
ATOM 5656 C C . SER A 1 707 ? 33.719 27.828 -1.138 1 89 707 SER A C 1
ATOM 5658 O O . SER A 1 707 ? 33.406 27.188 -2.139 1 89 707 SER A O 1
ATOM 5660 N N . ASN A 1 708 ? 34.938 27.844 -0.658 1 88.94 708 ASN A N 1
ATOM 5661 C CA . ASN A 1 708 ? 35.969 27 -1.249 1 88.94 708 ASN A CA 1
ATOM 5662 C C . ASN A 1 708 ? 35.656 25.531 -1.078 1 88.94 708 ASN A C 1
ATOM 5664 O O . ASN A 1 708 ? 35.906 24.719 -1.987 1 88.94 708 ASN A O 1
ATOM 5668 N N . LEU A 1 709 ? 35.219 25.188 0.108 1 90.75 709 LEU A N 1
ATOM 5669 C CA . LEU A 1 709 ? 34.812 23.812 0.359 1 90.75 709 LEU A CA 1
ATOM 5670 C C . LEU A 1 709 ? 33.719 23.375 -0.598 1 90.75 709 LEU A C 1
ATOM 5672 O O . LEU A 1 709 ? 33.719 22.234 -1.089 1 90.75 709 LEU A O 1
ATOM 5676 N N . GLN A 1 710 ? 32.781 24.219 -0.812 1 89.12 710 GLN A N 1
ATOM 5677 C CA . GLN A 1 710 ? 31.672 23.938 -1.737 1 89.12 710 GLN A CA 1
ATOM 5678 C C . GLN A 1 710 ? 32.219 23.656 -3.141 1 89.12 710 GLN A C 1
ATOM 5680 O O . GLN A 1 710 ? 31.797 22.672 -3.781 1 89.12 710 GLN A O 1
ATOM 5685 N N . ASP A 1 711 ? 33.062 24.469 -3.611 1 89.25 711 ASP A N 1
ATOM 5686 C CA . ASP A 1 711 ? 33.594 24.359 -4.965 1 89.25 711 ASP A CA 1
ATOM 5687 C C . ASP A 1 711 ? 34.375 23.078 -5.133 1 89.25 711 ASP A C 1
ATOM 5689 O O . ASP A 1 711 ? 34.281 22.391 -6.156 1 89.25 711 ASP A O 1
ATOM 5693 N N . ILE A 1 712 ? 35.156 22.766 -4.164 1 90 712 ILE A N 1
ATOM 5694 C CA . ILE A 1 712 ? 35.969 21.547 -4.23 1 90 712 ILE A CA 1
ATOM 5695 C C . ILE A 1 712 ? 35.062 20.312 -4.223 1 90 712 ILE A C 1
ATOM 5697 O O . ILE A 1 712 ? 35.281 19.375 -4.996 1 90 712 ILE A O 1
ATOM 5701 N N . ASN A 1 713 ? 34.156 20.281 -3.32 1 91 713 ASN A N 1
ATOM 5702 C CA . ASN A 1 713 ? 33.219 19.172 -3.264 1 91 713 ASN A CA 1
ATOM 5703 C C . ASN A 1 713 ? 32.531 18.953 -4.602 1 91 713 ASN A C 1
ATOM 5705 O O . ASN A 1 713 ? 32.469 17.828 -5.102 1 91 713 ASN A O 1
ATOM 5709 N N . TYR A 1 714 ? 32.062 20.031 -5.184 1 89.44 714 TYR A N 1
ATOM 5710 C CA . TYR A 1 714 ? 31.312 19.922 -6.426 1 89.44 714 TYR A CA 1
ATOM 5711 C C . TYR A 1 714 ? 32.219 19.469 -7.574 1 89.44 714 TYR A C 1
ATOM 5713 O O . TYR A 1 714 ? 31.781 18.703 -8.438 1 89.44 714 TYR A O 1
ATOM 5721 N N . LEU A 1 715 ? 33.375 19.953 -7.566 1 88.75 715 LEU A N 1
ATOM 5722 C CA . LEU A 1 715 ? 34.344 19.578 -8.609 1 88.75 715 LEU A CA 1
ATOM 5723 C C . LEU A 1 715 ? 34.625 18.078 -8.562 1 88.75 715 LEU A C 1
ATOM 5725 O O . LEU A 1 715 ? 34.656 17.422 -9.609 1 88.75 715 LEU A O 1
ATOM 5729 N N . ILE A 1 716 ? 34.781 17.547 -7.426 1 90.56 716 ILE A N 1
ATOM 5730 C CA . ILE A 1 716 ? 35.094 16.125 -7.27 1 90.56 716 ILE A CA 1
ATOM 5731 C C . ILE A 1 716 ? 33.844 15.289 -7.559 1 90.56 716 ILE A C 1
ATOM 5733 O O . ILE A 1 716 ? 33.938 14.242 -8.203 1 90.56 716 ILE A O 1
ATOM 5737 N N . LEU A 1 717 ? 32.719 15.703 -7.066 1 92.06 717 LEU A N 1
ATOM 5738 C CA . LEU A 1 717 ? 31.5 14.953 -7.223 1 92.06 717 LEU A CA 1
ATOM 5739 C C . LEU A 1 717 ? 31.094 14.875 -8.695 1 92.06 717 LEU A C 1
ATOM 5741 O O . LEU A 1 717 ? 30.562 13.852 -9.141 1 92.06 717 LEU A O 1
ATOM 5745 N N . LYS A 1 718 ? 31.344 15.859 -9.445 1 90 718 LYS A N 1
ATOM 5746 C CA . LYS A 1 718 ? 30.969 15.922 -10.852 1 90 718 LYS A CA 1
ATOM 5747 C C . LYS A 1 718 ? 31.703 14.844 -11.656 1 90 718 LYS A C 1
ATOM 5749 O O . LYS A 1 718 ? 31.172 14.352 -12.656 1 90 718 LYS A O 1
ATOM 5754 N N . GLU A 1 719 ? 32.781 14.43 -11.141 1 89.06 719 GLU A N 1
ATOM 5755 C CA . GLU A 1 719 ? 33.594 13.5 -11.93 1 89.06 719 GLU A CA 1
ATOM 5756 C C . GLU A 1 719 ? 33.688 12.133 -11.25 1 89.06 719 GLU A C 1
ATOM 5758 O O . GLU A 1 719 ? 33.875 11.117 -11.922 1 89.06 719 GLU A O 1
ATOM 5763 N N . ASN A 1 720 ? 33.594 12.086 -10.008 1 90.94 720 ASN A N 1
ATOM 5764 C CA . ASN A 1 720 ? 33.969 10.859 -9.305 1 90.94 720 ASN A CA 1
ATOM 5765 C C . ASN A 1 720 ? 32.812 10.344 -8.453 1 90.94 720 ASN A C 1
ATOM 5767 O O . ASN A 1 720 ? 33.031 9.617 -7.477 1 90.94 720 ASN A O 1
ATOM 5771 N N . LEU A 1 721 ? 31.625 10.594 -8.805 1 92.88 721 LEU A N 1
ATOM 5772 C CA . LEU A 1 721 ? 30.484 10.25 -7.965 1 92.88 721 LEU A CA 1
ATOM 5773 C C . LEU A 1 721 ? 30.344 8.734 -7.816 1 92.88 721 LEU A C 1
ATOM 5775 O O . LEU A 1 721 ? 29.969 8.242 -6.754 1 92.88 721 LEU A O 1
ATOM 5779 N N . TYR A 1 722 ? 30.656 7.941 -8.898 1 92.62 722 TYR A N 1
ATOM 5780 C CA . TYR A 1 722 ? 30.422 6.5 -8.922 1 92.62 722 TYR A CA 1
ATOM 5781 C C . TYR A 1 722 ? 31.594 5.75 -8.289 1 92.62 722 TYR A C 1
ATOM 5783 O O . TYR A 1 722 ? 31.5 4.543 -8.047 1 92.62 722 TYR A O 1
ATOM 5791 N N . LYS A 1 723 ? 32.594 6.465 -7.895 1 90.25 723 LYS A N 1
ATOM 5792 C CA . LYS A 1 723 ? 33.812 5.82 -7.391 1 90.25 723 LYS A CA 1
ATOM 5793 C C . LYS A 1 723 ? 33.688 5.488 -5.906 1 90.25 723 LYS A C 1
ATOM 5795 O O . LYS A 1 723 ? 32.844 6.078 -5.207 1 90.25 723 LYS A O 1
ATOM 5800 N N . GLN A 1 724 ? 34.469 4.543 -5.449 1 89 724 GLN A N 1
ATOM 5801 C CA . GLN A 1 724 ? 34.531 4.16 -4.039 1 89 724 GLN A CA 1
ATOM 5802 C C . GLN A 1 724 ? 35.375 5.137 -3.234 1 89 724 GLN A C 1
ATOM 5804 O O . GLN A 1 724 ? 36.219 5.828 -3.791 1 89 724 GLN A O 1
ATOM 5809 N N . ASN A 1 725 ? 35.094 5.266 -1.928 1 89.44 725 ASN A N 1
ATOM 5810 C CA . ASN A 1 725 ? 35.844 6.133 -1.011 1 89.44 725 ASN A CA 1
ATOM 5811 C C . ASN A 1 725 ? 35.719 7.598 -1.422 1 89.44 725 ASN A C 1
ATOM 5813 O O . ASN A 1 725 ? 36.75 8.289 -1.531 1 89.44 725 ASN A O 1
ATOM 5817 N N . LEU A 1 726 ? 34.625 7.93 -1.657 1 91.19 726 LEU A N 1
ATOM 5818 C CA . LEU A 1 726 ? 34.344 9.273 -2.145 1 91.19 726 LEU A CA 1
ATOM 5819 C C . LEU A 1 726 ? 34.688 10.32 -1.093 1 91.19 726 LEU A C 1
ATOM 5821 O O . LEU A 1 726 ? 35.312 11.336 -1.403 1 91.19 726 LEU A O 1
ATOM 5825 N N . ARG A 1 727 ? 34.281 10.117 0.1 1 90.94 727 ARG A N 1
ATOM 5826 C CA . ARG A 1 727 ? 34.562 11.062 1.183 1 90.94 727 ARG A CA 1
ATOM 5827 C C . ARG A 1 727 ? 36.062 11.227 1.41 1 90.94 727 ARG A C 1
ATOM 5829 O O . ARG A 1 727 ? 36.531 12.344 1.619 1 90.94 727 ARG A O 1
ATOM 5836 N N . GLU A 1 728 ? 36.719 10.133 1.385 1 90 728 GLU A N 1
ATOM 5837 C CA . GLU A 1 728 ? 38.156 10.18 1.584 1 90 728 GLU A CA 1
ATOM 5838 C C . GLU A 1 728 ? 38.844 10.938 0.454 1 90 728 GLU A C 1
ATOM 5840 O O . GLU A 1 728 ? 39.812 11.656 0.687 1 90 728 GLU A O 1
ATOM 5845 N N . LEU A 1 729 ? 38.406 10.734 -0.675 1 90.62 729 LEU A N 1
ATOM 5846 C CA . LEU A 1 729 ? 38.938 11.461 -1.816 1 90.62 729 LEU A CA 1
ATOM 5847 C C . LEU A 1 729 ? 38.719 12.961 -1.652 1 90.62 729 LEU A C 1
ATOM 5849 O O . LEU A 1 729 ? 39.625 13.758 -1.889 1 90.62 729 LEU A O 1
ATOM 5853 N N . ILE A 1 730 ? 37.594 13.352 -1.244 1 92.31 730 ILE A N 1
ATOM 5854 C CA . ILE A 1 730 ? 37.25 14.758 -1.07 1 92.31 730 ILE A CA 1
ATOM 5855 C C . ILE A 1 730 ? 38.062 15.352 0.069 1 92.31 730 ILE A C 1
ATOM 5857 O O . ILE A 1 730 ? 38.594 16.453 -0.045 1 92.31 730 ILE A O 1
ATOM 5861 N N . LYS A 1 731 ? 38.188 14.602 1.118 1 90.62 731 LYS A N 1
ATOM 5862 C CA . LYS A 1 731 ? 38.969 15.055 2.266 1 90.62 731 LYS A CA 1
ATOM 5863 C C . LYS A 1 731 ? 40.438 15.328 1.871 1 90.62 731 LYS A C 1
ATOM 5865 O O . LYS A 1 731 ? 41 16.344 2.268 1 90.62 731 LYS A O 1
ATOM 5870 N N . THR A 1 732 ? 40.938 14.414 1.159 1 88.88 732 THR A N 1
ATOM 5871 C CA . THR A 1 732 ? 42.312 14.555 0.727 1 88.88 732 THR A CA 1
ATOM 5872 C C . THR A 1 732 ? 42.5 15.797 -0.143 1 88.88 732 THR A C 1
ATOM 5874 O O . THR A 1 732 ? 43.469 16.531 0.012 1 88.88 732 THR A O 1
ATOM 5877 N N . MET A 1 733 ? 41.594 16.047 -0.997 1 89.88 733 MET A N 1
ATOM 5878 C CA . MET A 1 733 ? 41.688 17.219 -1.88 1 89.88 733 MET A CA 1
ATOM 5879 C C . MET A 1 733 ? 41.5 18.516 -1.093 1 89.88 733 MET A C 1
ATOM 5881 O O . MET A 1 733 ? 42.156 19.516 -1.409 1 89.88 733 MET A O 1
ATOM 5885 N N . ILE A 1 734 ? 40.656 18.484 -0.116 1 90.69 734 ILE A N 1
ATOM 5886 C CA . ILE A 1 734 ? 40.438 19.656 0.71 1 90.69 734 ILE A CA 1
ATOM 5887 C C . ILE A 1 734 ? 41.688 20 1.491 1 90.69 734 ILE A C 1
ATOM 5889 O O . ILE A 1 734 ? 42.062 21.172 1.596 1 90.69 734 ILE A O 1
ATOM 5893 N N . PHE A 1 735 ? 42.375 19.047 1.979 1 85.75 735 PHE A N 1
ATOM 5894 C CA . PHE A 1 735 ? 43.594 19.266 2.768 1 85.75 735 PHE A CA 1
ATOM 5895 C C . PHE A 1 735 ? 44.688 19.891 1.912 1 85.75 735 PHE A C 1
ATOM 5897 O O . PHE A 1 735 ? 45.5 20.688 2.402 1 85.75 735 PHE A O 1
ATOM 5904 N N . ILE A 1 736 ? 44.594 19.594 0.735 1 84.31 736 ILE A N 1
ATOM 5905 C CA . ILE A 1 736 ? 45.625 20.078 -0.172 1 84.31 736 ILE A CA 1
ATOM 5906 C C . ILE A 1 736 ? 45.281 21.484 -0.65 1 84.31 736 ILE A C 1
ATOM 5908 O O . ILE A 1 736 ? 46.156 22.359 -0.757 1 84.31 736 ILE A O 1
ATOM 5912 N N . ALA A 1 737 ? 44.031 21.766 -0.822 1 86 737 ALA A N 1
ATOM 5913 C CA . ALA A 1 737 ? 43.625 22.953 -1.584 1 86 737 ALA A CA 1
ATOM 5914 C C . ALA A 1 737 ? 43.156 24.062 -0.657 1 86 737 ALA A C 1
ATOM 5916 O O . ALA A 1 737 ? 43.219 25.25 -1.026 1 86 737 ALA A O 1
ATOM 5917 N N . VAL A 1 738 ? 42.656 23.734 0.509 1 87.69 738 VAL A N 1
ATOM 5918 C CA . VAL A 1 738 ? 42.031 24.766 1.325 1 87.69 738 VAL A CA 1
ATOM 5919 C C . VAL A 1 738 ? 42.906 25.094 2.523 1 87.69 738 VAL A C 1
ATOM 5921 O O . VAL A 1 738 ? 43.5 24.203 3.135 1 87.69 738 VAL A O 1
ATOM 5924 N N . ASP A 1 739 ? 43 26.422 2.793 1 85.94 739 ASP A N 1
ATOM 5925 C CA . ASP A 1 739 ? 43.812 26.922 3.914 1 85.94 739 ASP A CA 1
ATOM 5926 C C . ASP A 1 739 ? 42.906 27.188 5.133 1 85.94 739 ASP A C 1
ATOM 5928 O O . ASP A 1 739 ? 41.969 27.984 5.074 1 85.94 739 ASP A O 1
ATOM 5932 N N . PHE A 1 740 ? 43.219 26.516 6.262 1 89.25 740 PHE A N 1
ATOM 5933 C CA . PHE A 1 740 ? 42.438 26.656 7.484 1 89.25 740 PHE A CA 1
ATOM 5934 C C . PHE A 1 740 ? 43.188 27.531 8.5 1 89.25 740 PHE A C 1
ATOM 5936 O O . PHE A 1 740 ? 42.875 27.5 9.688 1 89.25 740 PHE A O 1
ATOM 5943 N N . SER A 1 741 ? 44.125 28.391 8.062 1 87.75 741 SER A N 1
ATOM 5944 C CA . SER A 1 741 ? 44.969 29.188 8.953 1 87.75 741 SER A CA 1
ATOM 5945 C C . SER A 1 741 ? 44.156 30.297 9.625 1 87.75 741 SER A C 1
ATOM 5947 O O . SER A 1 741 ? 44.594 30.844 10.641 1 87.75 741 SER A O 1
ATOM 5949 N N . PHE A 1 742 ? 42.969 30.531 9.133 1 87.5 742 PHE A N 1
ATOM 5950 C CA . PHE A 1 742 ? 42.156 31.625 9.703 1 87.5 742 PHE A CA 1
ATOM 5951 C C . PHE A 1 742 ? 41.656 31.25 11.094 1 87.5 742 PHE A C 1
ATOM 5953 O O . PHE A 1 742 ? 41.281 32.125 11.875 1 87.5 742 PHE A O 1
ATOM 5960 N N . VAL A 1 743 ? 41.656 29.922 11.406 1 90.38 743 VAL A N 1
ATOM 5961 C CA . VAL A 1 743 ? 41.281 29.5 12.75 1 90.38 743 VAL A CA 1
ATOM 5962 C C . VAL A 1 743 ? 42.5 29.703 13.688 1 90.38 743 VAL A C 1
ATOM 5964 O O . VAL A 1 743 ? 43.438 28.891 13.68 1 90.38 743 VAL A O 1
ATOM 5967 N N . LYS A 1 744 ? 42.406 30.594 14.523 1 86.81 744 LYS A N 1
ATOM 5968 C CA . LYS A 1 744 ? 43.562 31.016 15.312 1 86.81 744 LYS A CA 1
ATOM 5969 C C . LYS A 1 744 ? 43.562 30.344 16.672 1 86.81 744 LYS A C 1
ATOM 5971 O O . LYS A 1 744 ? 44.625 30.297 17.344 1 86.81 744 LYS A O 1
ATOM 5976 N N . CYS A 1 745 ? 42.406 29.812 17.031 1 90.5 745 CYS A N 1
ATOM 5977 C CA . CYS A 1 745 ? 42.344 29.188 18.344 1 90.5 745 CYS A CA 1
ATOM 5978 C C . CYS A 1 745 ? 43.219 27.953 18.422 1 90.5 745 CYS A C 1
ATOM 5980 O O . CYS A 1 745 ? 43.062 27.016 17.625 1 90.5 745 CYS A O 1
ATOM 5982 N N . ARG A 1 746 ? 44.156 27.812 19.328 1 87.56 746 ARG A N 1
ATOM 5983 C CA . ARG A 1 746 ? 45.125 26.719 19.453 1 87.56 746 ARG A CA 1
ATOM 5984 C C . ARG A 1 746 ? 44.469 25.469 20 1 87.56 746 ARG A C 1
ATOM 5986 O O . ARG A 1 746 ? 44.812 24.344 19.609 1 87.56 746 ARG A O 1
ATOM 5993 N N . ILE A 1 747 ? 43.469 25.578 20.781 1 90.75 747 ILE A N 1
ATOM 5994 C CA . ILE A 1 747 ? 42.844 24.453 21.453 1 90.75 747 ILE A CA 1
ATOM 5995 C C . ILE A 1 747 ? 41.906 23.734 20.5 1 90.75 747 ILE A C 1
ATOM 5997 O O . ILE A 1 747 ? 41.844 22.516 20.484 1 90.75 747 ILE A O 1
ATOM 6001 N N . HIS A 1 748 ? 41.219 24.531 19.75 1 93.12 748 HIS A N 1
ATOM 6002 C CA . HIS A 1 748 ? 40.125 23.938 19 1 93.12 748 HIS A CA 1
ATOM 6003 C C . HIS A 1 748 ? 40.438 23.875 17.516 1 93.12 748 HIS A C 1
ATOM 6005 O O . HIS A 1 748 ? 39.594 23.438 16.703 1 93.12 748 HIS A O 1
ATOM 6011 N N . LYS A 1 749 ? 41.562 24.25 17.078 1 91.25 749 LYS A N 1
ATOM 6012 C CA . LYS A 1 749 ? 41.906 24.359 15.664 1 91.25 749 LYS A CA 1
ATOM 6013 C C . LYS A 1 749 ? 41.75 23.016 14.953 1 91.25 749 LYS A C 1
ATOM 6015 O O . LYS A 1 749 ? 41.094 22.922 13.914 1 91.25 749 LYS A O 1
ATOM 6020 N N . GLU A 1 750 ? 42.312 21.969 15.516 1 91.12 750 GLU A N 1
ATOM 6021 C CA . GLU A 1 750 ? 42.281 20.656 14.883 1 91.12 750 GLU A CA 1
ATOM 6022 C C . GLU A 1 750 ? 40.875 20.094 14.852 1 91.12 750 GLU A C 1
ATOM 6024 O O . GLU A 1 750 ? 40.406 19.594 13.828 1 91.12 750 GLU A O 1
ATOM 6029 N N . LYS A 1 751 ? 40.188 20.234 15.93 1 92.25 751 LYS A N 1
ATOM 6030 C CA . LYS A 1 751 ? 38.844 19.703 16.016 1 92.25 751 LYS A CA 1
ATOM 6031 C C . LYS A 1 751 ? 37.875 20.484 15.109 1 92.25 751 LYS A C 1
ATOM 6033 O O . LYS A 1 751 ? 36.969 19.906 14.523 1 92.25 751 LYS A O 1
ATOM 6038 N N . MET A 1 752 ? 38.125 21.734 15.031 1 92.19 752 MET A N 1
ATOM 6039 C CA . MET A 1 752 ? 37.312 22.594 14.188 1 92.19 752 MET A CA 1
ATOM 6040 C C . MET A 1 752 ? 37.5 22.266 12.711 1 92.19 752 MET A C 1
ATOM 6042 O O . MET A 1 752 ? 36.531 22.188 11.953 1 92.19 752 MET A O 1
ATOM 6046 N N . THR A 1 753 ? 38.719 22.078 12.336 1 91.12 753 THR A N 1
ATOM 6047 C CA . THR A 1 753 ? 39.031 21.75 10.953 1 91.12 753 THR A CA 1
ATOM 6048 C C . THR A 1 753 ? 38.406 20.406 10.57 1 91.12 753 THR A C 1
ATOM 6050 O O . THR A 1 753 ? 37.781 20.281 9.516 1 91.12 753 THR A O 1
ATOM 6053 N N . ASP A 1 754 ? 38.531 19.484 11.422 1 91.31 754 ASP A N 1
ATOM 6054 C CA . ASP A 1 754 ? 37.938 18.172 11.172 1 91.31 754 ASP A CA 1
ATOM 6055 C C . ASP A 1 754 ? 36.438 18.25 11.086 1 91.31 754 ASP A C 1
ATOM 6057 O O . ASP A 1 754 ? 35.812 17.594 10.242 1 91.31 754 ASP A O 1
ATOM 6061 N N . PHE A 1 755 ? 35.938 19.031 11.883 1 92.75 755 PHE A N 1
ATOM 6062 C CA . PHE A 1 755 ? 34.469 19.188 11.922 1 92.75 755 PHE A CA 1
ATOM 6063 C C . PHE A 1 755 ? 33.969 19.828 10.641 1 92.75 755 PHE A C 1
ATOM 6065 O O . PHE A 1 755 ? 33 19.344 10.039 1 92.75 755 PHE A O 1
ATOM 6072 N N . LEU A 1 756 ? 34.562 20.844 10.266 1 91.31 756 LEU A N 1
ATOM 6073 C CA . LEU A 1 756 ? 34.125 21.578 9.078 1 91.31 756 LEU A CA 1
ATOM 6074 C C . LEU A 1 756 ? 34.25 20.703 7.832 1 91.31 756 LEU A C 1
ATOM 6076 O O . LEU A 1 756 ? 33.375 20.75 6.961 1 91.31 756 LEU A O 1
ATOM 6080 N N . ILE A 1 757 ? 35.25 19.938 7.832 1 92.12 757 ILE A N 1
ATOM 6081 C CA . ILE A 1 757 ? 35.438 19.047 6.684 1 92.12 757 ILE A CA 1
ATOM 6082 C C . ILE A 1 757 ? 34.344 17.969 6.676 1 92.12 757 ILE A C 1
ATOM 6084 O O . ILE A 1 757 ? 33.719 17.719 5.645 1 92.12 757 ILE A O 1
ATOM 6088 N N . LYS A 1 758 ? 34.125 17.406 7.758 1 90.06 758 LYS A N 1
ATOM 6089 C CA . LYS A 1 758 ? 33.156 16.328 7.867 1 90.06 758 LYS A CA 1
ATOM 6090 C C . LYS A 1 758 ? 31.734 16.812 7.555 1 90.06 758 LYS A C 1
ATOM 6092 O O . LYS A 1 758 ? 31 16.172 6.793 1 90.06 758 LYS A O 1
ATOM 6097 N N . ILE A 1 759 ? 31.359 17.875 8.102 1 91.88 759 ILE A N 1
ATOM 6098 C CA . ILE A 1 759 ? 29.984 18.375 7.941 1 91.88 759 ILE A CA 1
ATOM 6099 C C . ILE A 1 759 ? 29.781 18.844 6.504 1 91.88 759 ILE A C 1
ATOM 6101 O O . ILE A 1 759 ? 28.703 18.672 5.941 1 91.88 759 ILE A O 1
ATOM 6105 N N . SER A 1 760 ? 30.781 19.484 6.004 1 91.56 760 SER A N 1
ATOM 6106 C CA . SER A 1 760 ? 30.688 19.969 4.633 1 91.56 760 SER A CA 1
ATOM 6107 C C . SER A 1 760 ? 30.594 18.812 3.646 1 91.56 760 SER A C 1
ATOM 6109 O O . SER A 1 760 ? 29.75 18.828 2.742 1 91.56 760 SER A O 1
ATOM 6111 N N . CYS A 1 761 ? 31.438 17.828 3.83 1 91.75 761 CYS A N 1
ATOM 6112 C CA . CYS A 1 761 ? 31.422 16.672 2.939 1 91.75 761 CYS A CA 1
ATOM 6113 C C . CYS A 1 761 ? 30.062 15.984 2.959 1 91.75 761 CYS A C 1
ATOM 6115 O O . CYS A 1 761 ? 29.484 15.695 1.904 1 91.75 761 CYS A O 1
ATOM 6117 N N . ARG A 1 762 ? 29.641 15.773 4.109 1 90.38 762 ARG A N 1
ATOM 6118 C CA . ARG A 1 762 ? 28.344 15.109 4.254 1 90.38 762 ARG A CA 1
ATOM 6119 C C . ARG A 1 762 ? 27.234 15.93 3.623 1 90.38 762 ARG A C 1
ATOM 6121 O O . ARG A 1 762 ? 26.422 15.406 2.865 1 90.38 762 ARG A O 1
ATOM 6128 N N . PHE A 1 763 ? 27.219 17.172 3.945 1 90.75 763 PHE A N 1
ATOM 6129 C CA . PHE A 1 763 ? 26.172 18.078 3.486 1 90.75 763 PHE A CA 1
ATOM 6130 C C . PHE A 1 763 ? 26.141 18.141 1.964 1 90.75 763 PHE A C 1
ATOM 6132 O O . PHE A 1 763 ? 25.094 18 1.351 1 90.75 763 PHE A O 1
ATOM 6139 N N . PHE A 1 764 ? 27.266 18.281 1.336 1 91.94 764 PHE A N 1
ATOM 6140 C CA . PHE A 1 764 ? 27.297 18.516 -0.102 1 91.94 764 PHE A CA 1
ATOM 6141 C C . PHE A 1 764 ? 27.094 17.219 -0.874 1 91.94 764 PHE A C 1
ATOM 6143 O O . PHE A 1 764 ? 26.5 17.219 -1.955 1 91.94 764 PHE A O 1
ATOM 6150 N N . ILE A 1 765 ? 27.547 16.125 -0.343 1 93.19 765 ILE A N 1
ATOM 6151 C CA . ILE A 1 765 ? 27.312 14.836 -1.003 1 93.19 765 ILE A CA 1
ATOM 6152 C C . ILE A 1 765 ? 25.812 14.547 -1.021 1 93.19 765 ILE A C 1
ATOM 6154 O O . ILE A 1 765 ? 25.25 14.211 -2.066 1 93.19 765 ILE A O 1
ATOM 6158 N N . TYR A 1 766 ? 25.219 14.734 0.122 1 91.62 766 TYR A N 1
ATOM 6159 C CA . TYR A 1 766 ? 23.797 14.445 0.241 1 91.62 766 TYR A CA 1
ATOM 6160 C C . TYR A 1 766 ? 22.969 15.383 -0.632 1 91.62 766 TYR A C 1
ATOM 6162 O O . TYR A 1 766 ? 22.016 14.953 -1.285 1 91.62 766 TYR A O 1
ATOM 6170 N N . ASN A 1 767 ? 23.312 16.609 -0.646 1 89.5 767 ASN A N 1
ATOM 6171 C CA . ASN A 1 767 ? 22.594 17.578 -1.457 1 89.5 767 ASN A CA 1
ATOM 6172 C C . ASN A 1 767 ? 22.75 17.281 -2.947 1 89.5 767 ASN A C 1
ATOM 6174 O O . ASN A 1 767 ? 21.797 17.453 -3.717 1 89.5 767 ASN A O 1
ATOM 6178 N N . TYR A 1 768 ? 23.953 16.938 -3.299 1 92.31 768 TYR A N 1
ATOM 6179 C CA . TYR A 1 768 ? 24.219 16.609 -4.695 1 92.31 768 TYR A CA 1
ATOM 6180 C C . TYR A 1 768 ? 23.375 15.406 -5.137 1 92.31 768 TYR A C 1
ATOM 6182 O O . TYR A 1 768 ? 22.766 15.43 -6.215 1 92.31 768 TYR A O 1
ATOM 6190 N N . CYS A 1 769 ? 23.312 14.391 -4.332 1 93.62 769 CYS A N 1
ATOM 6191 C CA . CYS A 1 769 ? 22.5 13.219 -4.625 1 93.62 769 CYS A CA 1
ATOM 6192 C C . CYS A 1 769 ? 21.016 13.586 -4.688 1 93.62 769 CYS A C 1
ATOM 6194 O O . CYS A 1 769 ? 20.297 13.102 -5.559 1 93.62 769 CYS A O 1
ATOM 6196 N N . LYS A 1 770 ? 20.609 14.414 -3.797 1 90.19 770 LYS A N 1
ATOM 6197 C CA . LYS A 1 770 ? 19.219 14.859 -3.771 1 90.19 770 LYS A CA 1
ATOM 6198 C C . LYS A 1 770 ? 18.859 15.594 -5.059 1 90.19 770 LYS A C 1
ATOM 6200 O O . LYS A 1 770 ? 17.75 15.414 -5.586 1 90.19 770 LYS A O 1
ATOM 6205 N N . GLU A 1 771 ? 19.719 16.422 -5.535 1 88.81 771 GLU A N 1
ATOM 6206 C CA . GLU A 1 771 ? 19.484 17.156 -6.773 1 88.81 771 GLU A CA 1
ATOM 6207 C C . GLU A 1 771 ? 19.312 16.203 -7.957 1 88.81 771 GLU A C 1
ATOM 6209 O O . GLU A 1 771 ? 18.406 16.375 -8.773 1 88.81 771 GLU A O 1
ATOM 6214 N N . ILE A 1 772 ? 20.203 15.281 -8.008 1 93.12 772 ILE A N 1
ATOM 6215 C CA . ILE A 1 772 ? 20.125 14.289 -9.078 1 93.12 772 ILE A CA 1
ATOM 6216 C C . ILE A 1 772 ? 18.797 13.539 -9 1 93.12 772 ILE A C 1
ATOM 6218 O O . ILE A 1 772 ? 18.141 13.344 -10.016 1 93.12 772 ILE A O 1
ATOM 6222 N N . ASN A 1 773 ? 18.438 13.141 -7.82 1 92.44 773 ASN A N 1
ATOM 6223 C CA . ASN A 1 773 ? 17.203 12.375 -7.629 1 92.44 773 ASN A CA 1
ATOM 6224 C C . ASN A 1 773 ? 15.969 13.203 -7.996 1 92.44 773 ASN A C 1
ATOM 6226 O O . ASN A 1 773 ? 15 12.664 -8.523 1 92.44 773 ASN A O 1
ATOM 6230 N N . ASN A 1 774 ? 15.984 14.461 -7.746 1 87.44 774 ASN A N 1
ATOM 6231 C CA . ASN A 1 774 ? 14.883 15.328 -8.125 1 87.44 774 ASN A CA 1
ATOM 6232 C C . ASN A 1 774 ? 14.742 15.43 -9.648 1 87.44 774 ASN A C 1
ATOM 6234 O O . ASN A 1 774 ? 13.633 15.555 -10.164 1 87.44 774 ASN A O 1
ATOM 6238 N N . ILE A 1 775 ? 15.914 15.398 -10.32 1 89.75 775 ILE A N 1
ATOM 6239 C CA . ILE A 1 775 ? 15.906 15.438 -11.781 1 89.75 775 ILE A CA 1
ATOM 6240 C C . ILE A 1 775 ? 15.398 14.102 -12.328 1 89.75 775 ILE A C 1
ATOM 6242 O O . ILE A 1 775 ? 14.609 14.07 -13.273 1 89.75 775 ILE A O 1
ATOM 6246 N N . LEU A 1 776 ? 15.773 13.047 -11.688 1 92 776 LEU A N 1
ATOM 6247 C CA . LEU A 1 776 ? 15.391 11.703 -12.125 1 92 776 LEU A CA 1
ATOM 6248 C C . LEU A 1 776 ? 13.875 11.516 -12.039 1 92 776 LEU A C 1
ATOM 6250 O O . LEU A 1 776 ? 13.289 10.828 -12.875 1 92 776 LEU A O 1
ATOM 6254 N N . ILE A 1 777 ? 13.25 12.141 -11.055 1 87.81 777 ILE A N 1
ATOM 6255 C CA . ILE A 1 777 ? 11.812 11.969 -10.875 1 87.81 777 ILE A CA 1
ATOM 6256 C C . ILE A 1 777 ? 11.062 13.125 -11.531 1 87.81 777 ILE A C 1
ATOM 6258 O O . ILE A 1 777 ? 9.867 13.312 -11.305 1 87.81 777 ILE A O 1
ATOM 6262 N N . ASN A 1 778 ? 11.68 13.984 -12.227 1 82.88 778 ASN A N 1
ATOM 6263 C CA . ASN A 1 778 ? 11.109 15.086 -12.992 1 82.88 778 ASN A CA 1
ATOM 6264 C C . ASN A 1 778 ? 10.477 16.141 -12.086 1 82.88 778 ASN A C 1
ATOM 6266 O O . ASN A 1 778 ? 9.406 16.656 -12.391 1 82.88 778 ASN A O 1
ATOM 6270 N N . LYS A 1 779 ? 10.977 16.281 -10.969 1 82.25 779 LYS A N 1
ATOM 6271 C CA . LYS A 1 779 ? 10.508 17.344 -10.062 1 82.25 779 LYS A CA 1
ATOM 6272 C C . LYS A 1 779 ? 11.227 18.656 -10.336 1 82.25 779 LYS A C 1
ATOM 6274 O O . LYS A 1 779 ? 10.727 19.719 -9.977 1 82.25 779 LYS A O 1
ATOM 6279 N N . ARG A 1 780 ? 12.484 18.5 -10.938 1 83.44 780 ARG A N 1
ATOM 6280 C CA . ARG A 1 780 ? 13.289 19.672 -11.273 1 83.44 780 ARG A CA 1
ATOM 6281 C C . ARG A 1 780 ? 13.961 19.516 -12.633 1 83.44 780 ARG A C 1
ATOM 6283 O O . ARG A 1 780 ? 14.195 18.391 -13.078 1 83.44 780 ARG A O 1
ATOM 6290 N N . GLU A 1 781 ? 14.266 20.641 -13.172 1 81.62 781 GLU A N 1
ATOM 6291 C CA . GLU A 1 781 ? 14.992 20.625 -14.438 1 81.62 781 GLU A CA 1
ATOM 6292 C C . GLU A 1 781 ? 16.5 20.734 -14.203 1 81.62 781 GLU A C 1
ATOM 6294 O O . GLU A 1 781 ? 16.938 21.078 -13.109 1 81.62 781 GLU A O 1
ATOM 6299 N N . CYS A 1 782 ? 17.203 20.281 -15.227 1 79.94 782 CYS A N 1
ATOM 6300 C CA . CYS A 1 782 ? 18.656 20.375 -15.164 1 79.94 782 CYS A CA 1
ATOM 6301 C C . CYS A 1 782 ? 19.125 21.797 -15.422 1 79.94 782 CYS A C 1
ATOM 6303 O O . CYS A 1 782 ? 18.828 22.375 -16.469 1 79.94 782 CYS A O 1
ATOM 6305 N N . ASP A 1 783 ? 19.797 22.375 -14.422 1 74.75 783 ASP A N 1
ATOM 6306 C CA . ASP A 1 783 ? 20.234 23.766 -14.539 1 74.75 783 ASP A CA 1
ATOM 6307 C C . ASP A 1 783 ? 21.656 23.844 -15.109 1 74.75 783 ASP A C 1
ATOM 6309 O O . ASP A 1 783 ? 22.062 24.891 -15.609 1 74.75 783 ASP A O 1
ATOM 6313 N N . ASP A 1 784 ? 22.438 22.75 -14.914 1 79.31 784 ASP A N 1
ATOM 6314 C CA . ASP A 1 784 ? 23.828 22.75 -15.32 1 79.31 784 ASP A CA 1
ATOM 6315 C C . ASP A 1 784 ? 24.094 21.719 -16.406 1 79.31 784 ASP A C 1
ATOM 6317 O O . ASP A 1 784 ? 24.219 20.531 -16.125 1 79.31 784 ASP A O 1
ATOM 6321 N N . ASP A 1 785 ? 24.328 22.125 -17.641 1 84.5 785 ASP A N 1
ATOM 6322 C CA . ASP A 1 785 ? 24.516 21.234 -18.781 1 84.5 785 ASP A CA 1
ATOM 6323 C C . ASP A 1 785 ? 25.938 20.688 -18.828 1 84.5 785 ASP A C 1
ATOM 6325 O O . ASP A 1 785 ? 26.219 19.766 -19.578 1 84.5 785 ASP A O 1
ATOM 6329 N N . THR A 1 786 ? 26.766 21.219 -17.969 1 85.88 786 THR A N 1
ATOM 6330 C CA . THR A 1 786 ? 28.141 20.734 -17.953 1 85.88 786 THR A CA 1
ATOM 6331 C C . THR A 1 786 ? 28.297 19.531 -17.016 1 85.88 786 THR A C 1
ATOM 6333 O O . THR A 1 786 ? 29.312 18.844 -17.062 1 85.88 786 THR A O 1
ATOM 6336 N N . ASP A 1 787 ? 27.359 19.344 -16.234 1 89.88 787 ASP A N 1
ATOM 6337 C CA . ASP A 1 787 ? 27.375 18.203 -15.32 1 89.88 787 ASP A CA 1
ATOM 6338 C C . ASP A 1 787 ? 26.844 16.953 -16 1 89.88 787 ASP A C 1
ATOM 6340 O O . ASP A 1 787 ? 25.641 16.828 -16.25 1 89.88 787 ASP A O 1
ATOM 6344 N N . SER A 1 788 ? 27.719 16.047 -16.219 1 91.38 788 SER A N 1
ATOM 6345 C CA . SER A 1 788 ? 27.375 14.852 -16.969 1 91.38 788 SER A CA 1
ATOM 6346 C C . SER A 1 788 ? 26.328 14.016 -16.234 1 91.38 788 SER A C 1
ATOM 6348 O O . SER A 1 788 ? 25.453 13.414 -16.859 1 91.38 788 SER A O 1
ATOM 6350 N N . TYR A 1 789 ? 26.438 13.969 -14.906 1 93.06 789 TYR A N 1
ATOM 6351 C CA . TYR A 1 789 ? 25.5 13.188 -14.125 1 93.06 789 TYR A CA 1
ATOM 6352 C C . TYR A 1 789 ? 24.094 13.773 -14.211 1 93.06 789 TYR A C 1
ATOM 6354 O O . TYR A 1 789 ? 23.109 13.039 -14.344 1 93.06 789 TYR A O 1
ATOM 6362 N N . LYS A 1 790 ? 23.969 15.031 -14.172 1 92.06 790 LYS A N 1
ATOM 6363 C CA . LYS A 1 790 ? 22.672 15.695 -14.234 1 92.06 790 LYS A CA 1
ATOM 6364 C C . LYS A 1 790 ? 22.078 15.602 -15.633 1 92.06 790 LYS A C 1
ATOM 6366 O O . LYS A 1 790 ? 20.875 15.422 -15.781 1 92.06 790 LYS A O 1
ATOM 6371 N N . VAL A 1 791 ? 22.938 15.664 -16.594 1 93.44 791 VAL A N 1
ATOM 6372 C CA . VAL A 1 791 ? 22.469 15.555 -17.984 1 93.44 791 VAL A CA 1
ATOM 6373 C C . VAL A 1 791 ? 21.953 14.141 -18.234 1 93.44 791 VAL A C 1
ATOM 6375 O O . VAL A 1 791 ? 20.922 13.953 -18.875 1 93.44 791 VAL A O 1
ATOM 6378 N N . LYS A 1 792 ? 22.719 13.188 -17.781 1 93.62 792 LYS A N 1
ATOM 6379 C CA . LYS A 1 792 ? 22.297 11.797 -17.922 1 93.62 792 LYS A CA 1
ATOM 6380 C C . LYS A 1 792 ? 20.984 11.539 -17.188 1 93.62 792 LYS A C 1
ATOM 6382 O O . LYS A 1 792 ? 20.141 10.773 -17.656 1 93.62 792 LYS A O 1
ATOM 6387 N N . ALA A 1 793 ? 20.844 12.133 -16.047 1 93.5 793 ALA A N 1
ATOM 6388 C CA . ALA A 1 793 ? 19.625 11.992 -15.266 1 93.5 793 ALA A CA 1
ATOM 6389 C C . ALA A 1 793 ? 18.422 12.562 -16.016 1 93.5 793 ALA A C 1
ATOM 6391 O O . ALA A 1 793 ? 17.344 11.969 -16.016 1 93.5 793 ALA A O 1
ATOM 6392 N N . LYS A 1 794 ? 18.594 13.672 -16.688 1 92.12 794 LYS A N 1
ATOM 6393 C CA . LYS A 1 794 ? 17.547 14.289 -17.484 1 92.12 794 LYS A CA 1
ATOM 6394 C C . LYS A 1 794 ? 17.141 13.398 -18.656 1 92.12 794 LYS A C 1
ATOM 6396 O O . LYS A 1 794 ? 15.961 13.211 -18.922 1 92.12 794 LYS A O 1
ATOM 6401 N N . LYS A 1 795 ? 18.109 12.844 -19.297 1 90.81 795 LYS A N 1
ATOM 6402 C CA . LYS A 1 795 ? 17.859 11.961 -20.422 1 90.81 795 LYS A CA 1
ATOM 6403 C C . LYS A 1 795 ? 17.078 10.727 -20 1 90.81 795 LYS A C 1
ATOM 6405 O O . LYS A 1 795 ? 16.141 10.312 -20.688 1 90.81 795 LYS A O 1
ATOM 6410 N N . LEU A 1 796 ? 17.422 10.195 -18.906 1 91.31 796 LEU A N 1
ATOM 6411 C CA . LEU A 1 796 ? 16.75 9 -18.406 1 91.31 796 LEU A CA 1
ATOM 6412 C C . LEU A 1 796 ? 15.328 9.32 -17.953 1 91.31 796 LEU A C 1
ATOM 6414 O O . LEU A 1 796 ? 14.414 8.516 -18.156 1 91.31 796 LEU A O 1
ATOM 6418 N N . SER A 1 797 ? 15.172 10.383 -17.297 1 88.69 797 SER A N 1
ATOM 6419 C CA . SER A 1 797 ? 13.852 10.805 -16.828 1 88.69 797 SER A CA 1
ATOM 6420 C C . SER A 1 797 ? 12.898 10.992 -18.016 1 88.69 797 SER A C 1
ATOM 6422 O O . SER A 1 797 ? 11.719 10.633 -17.922 1 88.69 797 SER A O 1
ATOM 6424 N N . LYS A 1 798 ? 13.312 11.523 -19.094 1 85.38 798 LYS A N 1
ATOM 6425 C CA . LYS A 1 798 ? 12.5 11.734 -20.297 1 85.38 798 LYS A CA 1
ATOM 6426 C C . LYS A 1 798 ? 12.117 10.406 -20.938 1 85.38 798 LYS A C 1
ATOM 6428 O O . LYS A 1 798 ? 11 10.25 -21.438 1 85.38 798 LYS A O 1
ATOM 6433 N N . LYS A 1 799 ? 12.961 9.523 -20.828 1 79.88 799 LYS A N 1
ATOM 6434 C CA . LYS A 1 799 ? 12.703 8.195 -21.391 1 79.88 799 LYS A CA 1
ATOM 6435 C C . LYS A 1 799 ? 11.633 7.461 -20.578 1 79.88 799 LYS A C 1
ATOM 6437 O O . LYS A 1 799 ? 10.773 6.789 -21.156 1 79.88 799 LYS A O 1
ATOM 6442 N N . CYS A 1 800 ? 11.688 7.605 -19.281 1 73 800 CYS A N 1
ATOM 6443 C CA . CYS A 1 800 ? 10.742 6.918 -18.422 1 73 800 CYS A CA 1
ATOM 6444 C C . CYS A 1 800 ? 9.352 7.539 -18.516 1 73 800 CYS A C 1
ATOM 6446 O O . CYS A 1 800 ? 8.344 6.832 -18.453 1 73 800 CYS A O 1
ATOM 6448 N N . PHE A 1 801 ? 9.242 8.805 -18.516 1 64.44 801 PHE A N 1
ATOM 6449 C CA . PHE A 1 801 ? 7.961 9.5 -18.594 1 64.44 801 PHE A CA 1
ATOM 6450 C C . PHE A 1 801 ? 7.277 9.219 -19.922 1 64.44 801 PHE A C 1
ATOM 6452 O O . PHE A 1 801 ? 6.055 9.062 -19.969 1 64.44 801 PHE A O 1
ATOM 6459 N N . LYS A 1 802 ? 7.934 9.07 -21.031 1 53.81 802 LYS A N 1
ATOM 6460 C CA . LYS A 1 802 ? 7.367 8.734 -22.344 1 53.81 802 LYS A CA 1
ATOM 6461 C C . LYS A 1 802 ? 6.762 7.332 -22.328 1 53.81 802 LYS A C 1
ATOM 6463 O O . LYS A 1 802 ? 5.711 7.102 -22.938 1 53.81 802 LYS A O 1
ATOM 6468 N N . ARG A 1 803 ? 7.309 6.477 -21.609 1 48.34 803 ARG A N 1
ATOM 6469 C CA . ARG A 1 803 ? 6.805 5.109 -21.531 1 48.34 803 ARG A CA 1
ATOM 6470 C C . ARG A 1 803 ? 5.5 5.055 -20.75 1 48.34 803 ARG A C 1
ATOM 6472 O O . ARG A 1 803 ? 4.637 4.215 -21.016 1 48.34 803 ARG A O 1
ATOM 6479 N N . LYS A 1 804 ? 5.254 5.84 -19.703 1 53 804 LYS A N 1
ATOM 6480 C CA . LYS A 1 804 ? 4.035 5.852 -18.906 1 53 804 LYS A CA 1
ATOM 6481 C C . LYS A 1 804 ? 2.887 6.516 -19.656 1 53 804 LYS A C 1
ATOM 6483 O O . LYS A 1 804 ? 1.72 6.195 -19.422 1 53 804 LYS A O 1
ATOM 6488 N N . LYS A 1 805 ? 3.104 7.453 -20.609 1 45.75 805 LYS A N 1
ATOM 6489 C CA . LYS A 1 805 ? 2.047 8.016 -21.453 1 45.75 805 LYS A CA 1
ATOM 6490 C C . LYS A 1 805 ? 1.611 7.027 -22.531 1 45.75 805 LYS A C 1
ATOM 6492 O O . LYS A 1 805 ? 0.439 6.992 -22.906 1 45.75 805 LYS A O 1
ATOM 6497 N N . MET B 1 1 ? -48.312 -48.094 -30.484 1 14.15 1 MET B N 1
ATOM 6498 C CA . MET B 1 1 ? -48.281 -49.438 -29.875 1 14.15 1 MET B CA 1
ATOM 6499 C C . MET B 1 1 ? -48.406 -49.344 -28.359 1 14.15 1 MET B C 1
ATOM 6501 O O . MET B 1 1 ? -48.094 -48.312 -27.766 1 14.15 1 MET B O 1
ATOM 6505 N N . GLN B 1 2 ? -48.812 -50.469 -27.531 1 14.63 2 GLN B N 1
ATOM 6506 C CA . GLN B 1 2 ? -49.406 -51.031 -26.328 1 14.63 2 GLN B CA 1
ATOM 6507 C C . GLN B 1 2 ? -48.594 -50.656 -25.094 1 14.63 2 GLN B C 1
ATOM 6509 O O . GLN B 1 2 ? -47.406 -50.344 -25.203 1 14.63 2 GLN B O 1
ATOM 6514 N N . ALA B 1 3 ? -49.406 -50.625 -23.859 1 16.22 3 ALA B N 1
ATOM 6515 C CA . ALA B 1 3 ? -49.781 -50.438 -22.469 1 16.22 3 ALA B CA 1
ATOM 6516 C C . ALA B 1 3 ? -49 -51.375 -21.547 1 16.22 3 ALA B C 1
ATOM 6518 O O . ALA B 1 3 ? -49.25 -51.438 -20.344 1 16.22 3 ALA B O 1
ATOM 6519 N N . HIS B 1 4 ? -48.281 -52.312 -22.125 1 14.21 4 HIS B N 1
ATOM 6520 C CA . HIS B 1 4 ? -48.062 -53.656 -21.578 1 14.21 4 HIS B CA 1
ATOM 6521 C C . HIS B 1 4 ? -47.594 -53.594 -20.125 1 14.21 4 HIS B C 1
ATOM 6523 O O . HIS B 1 4 ? -46.938 -52.625 -19.719 1 14.21 4 HIS B O 1
ATOM 6529 N N . THR B 1 5 ? -47.719 -54.656 -19.344 1 14.85 5 THR B N 1
ATOM 6530 C CA . THR B 1 5 ? -48.156 -55.438 -18.188 1 14.85 5 THR B CA 1
ATOM 6531 C C . THR B 1 5 ? -47.219 -55.25 -17 1 14.85 5 THR B C 1
ATOM 6533 O O . THR B 1 5 ? -46.062 -54.812 -17.188 1 14.85 5 THR B O 1
ATOM 6536 N N . GLN B 1 6 ? -47.25 -56.094 -15.961 1 14.59 6 GLN B N 1
ATOM 6537 C CA . GLN B 1 6 ? -47.562 -56.5 -14.594 1 14.59 6 GLN B CA 1
ATOM 6538 C C . GLN B 1 6 ? -46.281 -56.688 -13.773 1 14.59 6 GLN B C 1
ATOM 6540 O O . GLN B 1 6 ? -46.25 -56.344 -12.594 1 14.59 6 GLN B O 1
ATOM 6545 N N . ARG B 1 7 ? -45.375 -57.688 -14.117 1 14.72 7 ARG B N 1
ATOM 6546 C CA . ARG B 1 7 ? -45.312 -58.875 -13.273 1 14.72 7 ARG B CA 1
ATOM 6547 C C . ARG B 1 7 ? -44.688 -58.562 -11.922 1 14.72 7 ARG B C 1
ATOM 6549 O O . ARG B 1 7 ? -43.969 -57.562 -11.781 1 14.72 7 ARG B O 1
ATOM 6556 N N . ALA B 1 8 ? -44.281 -59.688 -11.086 1 13.84 8 ALA B N 1
ATOM 6557 C CA . ALA B 1 8 ? -44.438 -60.562 -9.938 1 13.84 8 ALA B CA 1
ATOM 6558 C C . ALA B 1 8 ? -43.375 -60.312 -8.883 1 13.84 8 ALA B C 1
ATOM 6560 O O . ALA B 1 8 ? -43.688 -60.188 -7.695 1 13.84 8 ALA B O 1
ATOM 6561 N N . VAL B 1 9 ? -42.125 -60.844 -9.133 1 14.27 9 VAL B N 1
ATOM 6562 C CA . VAL B 1 9 ? -41.656 -61.938 -8.312 1 14.27 9 VAL B CA 1
ATOM 6563 C C . VAL B 1 9 ? -41.281 -61.438 -6.922 1 14.27 9 VAL B C 1
ATOM 6565 O O . VAL B 1 9 ? -40.781 -60.312 -6.773 1 14.27 9 VAL B O 1
ATOM 6568 N N . GLU B 1 10 ? -41.281 -62.344 -5.852 1 14.52 10 GLU B N 1
ATOM 6569 C CA . GLU B 1 10 ? -41.531 -62.875 -4.516 1 14.52 10 GLU B CA 1
ATOM 6570 C C . GLU B 1 10 ? -40.438 -62.406 -3.537 1 14.52 10 GLU B C 1
ATOM 6572 O O . GLU B 1 10 ? -40.781 -61.844 -2.488 1 14.52 10 GLU B O 1
ATOM 6577 N N . GLU B 1 11 ? -39.719 -63.469 -2.914 1 14.87 11 GLU B N 1
ATOM 6578 C CA . GLU B 1 11 ? -39.594 -64.25 -1.677 1 14.87 11 GLU B CA 1
ATOM 6579 C C . GLU B 1 11 ? -38.5 -63.688 -0.778 1 14.87 11 GLU B C 1
ATOM 6581 O O . GLU B 1 11 ? -37.656 -62.906 -1.24 1 14.87 11 GLU B O 1
ATOM 6586 N N . MET B 1 12 ? -37.938 -64.625 0.208 1 14.28 12 MET B N 1
ATOM 6587 C CA . MET B 1 12 ? -37.781 -65.188 1.554 1 14.28 12 MET B CA 1
ATOM 6588 C C . MET B 1 12 ? -36.438 -64.75 2.135 1 14.28 12 MET B C 1
ATOM 6590 O O . MET B 1 12 ? -36.375 -64.25 3.232 1 14.28 12 MET B O 1
ATOM 6594 N N . GLN B 1 13 ? -35.5 -65.812 2.385 1 14.65 13 GLN B N 1
ATOM 6595 C CA . GLN B 1 13 ? -35.125 -66.625 3.562 1 14.65 13 GLN B CA 1
ATOM 6596 C C . GLN B 1 13 ? -33.906 -66 4.258 1 14.65 13 GLN B C 1
ATOM 6598 O O . GLN B 1 13 ? -33.25 -65.125 3.693 1 14.65 13 GLN B O 1
ATOM 6603 N N . ILE B 1 14 ? -32.906 -66.875 4.848 1 13.11 14 ILE B N 1
ATOM 6604 C CA . ILE B 1 14 ? -32.406 -67.562 6.043 1 13.11 14 ILE B CA 1
ATOM 6605 C C . ILE B 1 14 ? -31 -67 6.352 1 13.11 14 ILE B C 1
ATOM 6607 O O . ILE B 1 14 ? -30.516 -67.125 7.484 1 13.11 14 ILE B O 1
ATOM 6611 N N . LYS B 1 15 ? -30.172 -66.562 5.355 1 14.75 15 LYS B N 1
ATOM 6612 C CA . LYS B 1 15 ? -28.953 -67.312 5.562 1 14.75 15 LYS B CA 1
ATOM 6613 C C . LYS B 1 15 ? -28.5 -67.25 7.02 1 14.75 15 LYS B C 1
ATOM 6615 O O . LYS B 1 15 ? -28.531 -66.188 7.648 1 14.75 15 LYS B O 1
ATOM 6620 N N . GLU B 1 16 ? -27.953 -68.375 7.566 1 14.45 16 GLU B N 1
ATOM 6621 C CA . GLU B 1 16 ? -27.469 -69.312 8.594 1 14.45 16 GLU B CA 1
ATOM 6622 C C . GLU B 1 16 ? -26.516 -68.562 9.555 1 14.45 16 GLU B C 1
ATOM 6624 O O . GLU B 1 16 ? -25.984 -67.5 9.234 1 14.45 16 GLU B O 1
ATOM 6629 N N . ASN B 1 17 ? -25.641 -69.438 10.359 1 15.46 17 ASN B N 1
ATOM 6630 C CA . ASN B 1 17 ? -25.234 -70.062 11.609 1 15.46 17 ASN B CA 1
ATOM 6631 C C . ASN B 1 17 ? -24.062 -69.375 12.25 1 15.46 17 ASN B C 1
ATOM 6633 O O . ASN B 1 17 ? -23.406 -68.5 11.602 1 15.46 17 ASN B O 1
ATOM 6637 N N . LEU B 1 18 ? -23.109 -70.188 13.094 1 14.98 18 LEU B N 1
ATOM 6638 C CA . LEU B 1 18 ? -22.625 -70.688 14.383 1 14.98 18 LEU B CA 1
ATOM 6639 C C . LEU B 1 18 ? -21.266 -70.062 14.719 1 14.98 18 LEU B C 1
ATOM 6641 O O . LEU B 1 18 ? -20.641 -69.438 13.867 1 14.98 18 LEU B O 1
ATOM 6645 N N . ASP B 1 19 ? -20.266 -71 15.039 1 14.91 19 ASP B N 1
ATOM 6646 C CA . ASP B 1 19 ? -19.609 -71.5 16.234 1 14.91 19 ASP B CA 1
ATOM 6647 C C . ASP B 1 19 ? -18.297 -70.75 16.516 1 14.91 19 ASP B C 1
ATOM 6649 O O . ASP B 1 19 ? -17.891 -69.875 15.727 1 14.91 19 ASP B O 1
ATOM 6653 N N . PRO B 1 20 ? -17.078 -71.5 16.641 1 15.8 20 PRO B N 1
ATOM 6654 C CA . PRO B 1 20 ? -16.203 -72.062 17.688 1 15.8 20 PRO B CA 1
ATOM 6655 C C . PRO B 1 20 ? -14.953 -71.188 17.906 1 15.8 20 PRO B C 1
ATOM 6657 O O . PRO B 1 20 ? -14.586 -70.375 17.031 1 15.8 20 PRO B O 1
ATOM 6660 N N . ILE B 1 21 ? -14.102 -71.375 19.141 1 15.77 21 ILE B N 1
ATOM 6661 C CA . ILE B 1 21 ? -13.086 -71.188 20.172 1 15.77 21 ILE B CA 1
ATOM 6662 C C . ILE B 1 21 ? -11.703 -71.125 19.531 1 15.77 21 ILE B C 1
ATOM 6664 O O . ILE B 1 21 ? -10.906 -70.25 19.891 1 15.77 21 ILE B O 1
ATOM 6668 N N . THR B 1 22 ? -11.375 -72.125 18.781 1 13.64 22 THR B N 1
ATOM 6669 C CA . THR B 1 22 ? -10.266 -73 19.234 1 13.64 22 THR B CA 1
ATOM 6670 C C . THR B 1 22 ? -8.938 -72.25 19.078 1 13.64 22 THR B C 1
ATOM 6672 O O . THR B 1 22 ? -8.141 -72.188 20.016 1 13.64 22 THR B O 1
ATOM 6675 N N . THR B 1 23 ? -7.992 -72.875 18.281 1 14.48 23 THR B N 1
ATOM 6676 C CA . THR B 1 23 ? -6.816 -73.688 18.5 1 14.48 23 THR B CA 1
ATOM 6677 C C . THR B 1 23 ? -5.543 -72.875 18.453 1 14.48 23 THR B C 1
ATOM 6679 O O . THR B 1 23 ? -5.535 -71.75 17.891 1 14.48 23 THR B O 1
ATOM 6682 N N . HIS B 1 24 ? -4.172 -73.562 18.703 1 14.54 24 HIS B N 1
ATOM 6683 C CA . HIS B 1 24 ? -2.906 -73.875 19.344 1 14.54 24 HIS B CA 1
ATOM 6684 C C . HIS B 1 24 ? -1.731 -73.25 18.625 1 14.54 24 HIS B C 1
ATOM 6686 O O . HIS B 1 24 ? -0.851 -72.625 19.266 1 14.54 24 HIS B O 1
ATOM 6692 N N . ARG B 1 25 ? -1.252 -73.562 17.375 1 14.88 25 ARG B N 1
ATOM 6693 C CA . ARG B 1 25 ? -0.018 -74.312 17.203 1 14.88 25 ARG B CA 1
ATOM 6694 C C . ARG B 1 25 ? 1.193 -73.438 17.156 1 14.88 25 ARG B C 1
ATOM 6696 O O . ARG B 1 25 ? 1.073 -72.25 16.781 1 14.88 25 ARG B O 1
ATOM 6703 N N . TYR B 1 26 ? 2.584 -74.062 17.484 1 14.23 26 TYR B N 1
ATOM 6704 C CA . TYR B 1 26 ? 3.979 -74.188 17.875 1 14.23 26 TYR B CA 1
ATOM 6705 C C . TYR B 1 26 ? 4.918 -73.625 16.812 1 14.23 26 TYR B C 1
ATOM 6707 O O . TYR B 1 26 ? 5.938 -73.062 17.141 1 14.23 26 TYR B O 1
ATOM 6715 N N . ALA B 1 27 ? 5 -74 15.5 1 14.52 27 ALA B N 1
ATOM 6716 C CA . ALA B 1 27 ? 6.23 -74.688 15.125 1 14.52 27 ALA B CA 1
ATOM 6717 C C . ALA B 1 27 ? 7.379 -73.688 14.93 1 14.52 27 ALA B C 1
ATOM 6719 O O . ALA B 1 27 ? 7.156 -72.5 14.773 1 14.52 27 ALA B O 1
ATOM 6720 N N . THR B 1 28 ? 8.586 -74.188 14.188 1 13.91 28 THR B N 1
ATOM 6721 C CA . THR B 1 28 ? 10 -74.562 14.102 1 13.91 28 THR B CA 1
ATOM 6722 C C . THR B 1 28 ? 10.781 -73.562 13.273 1 13.91 28 THR B C 1
ATOM 6724 O O . THR B 1 28 ? 12.008 -73.562 13.305 1 13.91 28 THR B O 1
ATOM 6727 N N . VAL B 1 29 ? 10.477 -72.75 12.266 1 15.12 29 VAL B N 1
ATOM 6728 C CA . VAL B 1 29 ? 11.453 -73.062 11.227 1 15.12 29 VAL B CA 1
ATOM 6729 C C . VAL B 1 29 ? 12.828 -72.5 11.617 1 15.12 29 VAL B C 1
ATOM 6731 O O . VAL B 1 29 ? 12.922 -71.438 12.273 1 15.12 29 VAL B O 1
ATOM 6734 N N . SER B 1 30 ? 13.984 -73.062 11.023 1 14.52 30 SER B N 1
ATOM 6735 C CA . SER B 1 30 ? 15.352 -73.562 10.961 1 14.52 30 SER B CA 1
ATOM 6736 C C . SER B 1 30 ? 16.359 -72.438 10.797 1 14.52 30 SER B C 1
ATOM 6738 O O . SER B 1 30 ? 17.328 -72.375 11.539 1 14.52 30 SER B O 1
ATOM 6740 N N . ARG B 1 31 ? 17.141 -72.25 9.508 1 15.31 31 ARG B N 1
ATOM 6741 C CA . ARG B 1 31 ? 18.5 -72.688 9.227 1 15.31 31 ARG B CA 1
ATOM 6742 C C . ARG B 1 31 ? 19.5 -71.562 9.484 1 15.31 31 ARG B C 1
ATOM 6744 O O . ARG B 1 31 ? 19.125 -70.438 9.586 1 15.31 31 ARG B O 1
ATOM 6751 N N . ASP B 1 32 ? 20.688 -71.375 8.641 1 14.8 32 ASP B N 1
ATOM 6752 C CA . ASP B 1 32 ? 22.141 -71.625 8.625 1 14.8 32 ASP B CA 1
ATOM 6753 C C . ASP B 1 32 ? 22.906 -70.312 8.773 1 14.8 32 ASP B C 1
ATOM 6755 O O . ASP B 1 32 ? 23.781 -70.188 9.633 1 14.8 32 ASP B O 1
ATOM 6759 N N . TYR B 1 33 ? 23.953 -69.812 7.707 1 14.73 33 TYR B N 1
ATOM 6760 C CA . TYR B 1 33 ? 25.391 -70 7.672 1 14.73 33 TYR B CA 1
ATOM 6761 C C . TYR B 1 33 ? 26.125 -68.75 8.055 1 14.73 33 TYR B C 1
ATOM 6763 O O . TYR B 1 33 ? 25.672 -68 8.891 1 14.73 33 TYR B O 1
ATOM 6771 N N . MET B 1 34 ? 27.172 -67.938 7.168 1 15.11 34 MET B N 1
ATOM 6772 C CA . MET B 1 34 ? 28.609 -68.188 7.348 1 15.11 34 MET B CA 1
ATOM 6773 C C . MET B 1 34 ? 29.25 -67 8.117 1 15.11 34 MET B C 1
ATOM 6775 O O . MET B 1 34 ? 28.625 -65.938 8.289 1 15.11 34 MET B O 1
ATOM 6779 N N . PRO B 1 35 ? 30.641 -66.438 7.664 1 15.12 35 PRO B N 1
ATOM 6780 C CA . PRO B 1 35 ? 32.031 -66.438 8.125 1 15.12 35 PRO B CA 1
ATOM 6781 C C . PRO B 1 35 ? 32.438 -65.125 8.758 1 15.12 35 PRO B C 1
ATOM 6783 O O . PRO B 1 35 ? 31.828 -64.062 8.5 1 15.12 35 PRO B O 1
ATOM 6786 N N . MET B 1 36 ? 33.688 -65 9.617 1 14.93 36 MET B N 1
ATOM 6787 C CA . MET B 1 36 ? 34.594 -64.5 10.656 1 14.93 36 MET B CA 1
ATOM 6788 C C . MET B 1 36 ? 35.406 -63.312 10.172 1 14.93 36 MET B C 1
ATOM 6790 O O . MET B 1 36 ? 35.812 -62.469 10.977 1 14.93 36 MET B O 1
ATOM 6794 N N . HIS B 1 37 ? 36.188 -63.156 9.055 1 14.92 37 HIS B N 1
ATOM 6795 C CA . HIS B 1 37 ? 37.625 -63.031 9.211 1 14.92 37 HIS B CA 1
ATOM 6796 C C . HIS B 1 37 ? 38.031 -61.625 9.664 1 14.92 37 HIS B C 1
ATOM 6798 O O . HIS B 1 37 ? 38.75 -61.469 10.648 1 14.92 37 HIS B O 1
ATOM 6804 N N . ALA B 1 38 ? 38.969 -60.812 8.859 1 14.3 38 ALA B N 1
ATOM 6805 C CA . ALA B 1 38 ? 40.406 -60.656 8.945 1 14.3 38 ALA B CA 1
ATOM 6806 C C . ALA B 1 38 ? 40.781 -59.344 9.617 1 14.3 38 ALA B C 1
ATOM 6808 O O . ALA B 1 38 ? 41.469 -59.312 10.633 1 14.3 38 ALA B O 1
ATOM 6809 N N . THR B 1 39 ? 41.688 -58.406 9 1 15.05 39 THR B N 1
ATOM 6810 C CA . THR B 1 39 ? 43.094 -58.156 9.211 1 15.05 39 THR B CA 1
ATOM 6811 C C . THR B 1 39 ? 43.312 -56.938 10.125 1 15.05 39 THR B C 1
ATOM 6813 O O . THR B 1 39 ? 42.406 -56.125 10.312 1 15.05 39 THR B O 1
ATOM 6816 N N . ALA B 1 40 ? 44.75 -56.438 10.242 1 14.86 40 ALA B N 1
ATOM 6817 C CA . ALA B 1 40 ? 46.094 -56.25 10.812 1 14.86 40 ALA B CA 1
ATOM 6818 C C . ALA B 1 40 ? 46.344 -54.781 11.172 1 14.86 40 ALA B C 1
ATOM 6820 O O . ALA B 1 40 ? 46.75 -54.5 12.297 1 14.86 40 ALA B O 1
ATOM 6821 N N . ALA B 1 41 ? 47.219 -53.875 10.344 1 15.05 41 ALA B N 1
ATOM 6822 C CA . ALA B 1 41 ? 48.625 -53.531 10.461 1 15.05 41 ALA B CA 1
ATOM 6823 C C . ALA B 1 41 ? 48.812 -52.125 11.031 1 15.05 41 ALA B C 1
ATOM 6825 O O . ALA B 1 41 ? 49.688 -51.875 11.836 1 15.05 41 ALA B O 1
ATOM 6826 N N . VAL B 1 42 ? 48.5 -50.969 10.445 1 16.03 42 VAL B N 1
ATOM 6827 C CA . VAL B 1 42 ? 49.656 -50.094 10.289 1 16.03 42 VAL B CA 1
ATOM 6828 C C . VAL B 1 42 ? 49.938 -49.375 11.609 1 16.03 42 VAL B C 1
ATOM 6830 O O . VAL B 1 42 ? 49.062 -49.219 12.438 1 16.03 42 VAL B O 1
ATOM 6833 N N . GLU B 1 43 ? 51.188 -48.688 11.773 1 16.42 43 GLU B N 1
ATOM 6834 C CA . GLU B 1 43 ? 52.5 -48.375 12.359 1 16.42 43 GLU B CA 1
ATOM 6835 C C . GLU B 1 43 ? 52.344 -47.344 13.492 1 16.42 43 GLU B C 1
ATOM 6837 O O . GLU B 1 43 ? 51.406 -46.531 13.492 1 16.42 43 GLU B O 1
ATOM 6842 N N . ASP B 1 44 ? 53.375 -47.219 14.516 1 16.98 44 ASP B N 1
ATOM 6843 C CA . ASP B 1 44 ? 54.094 -47.188 15.789 1 16.98 44 ASP B CA 1
ATOM 6844 C C . ASP B 1 44 ? 54.531 -45.781 16.141 1 16.98 44 ASP B C 1
ATOM 6846 O O . ASP B 1 44 ? 54.781 -45.469 17.312 1 16.98 44 ASP B O 1
ATOM 6850 N N . VAL B 1 45 ? 55.031 -44.875 15.117 1 16.97 45 VAL B N 1
ATOM 6851 C CA . VAL B 1 45 ? 56.344 -44.281 15.359 1 16.97 45 VAL B CA 1
ATOM 6852 C C . VAL B 1 45 ? 56.25 -43.281 16.5 1 16.97 45 VAL B C 1
ATOM 6854 O O . VAL B 1 45 ? 57.031 -43.344 17.469 1 16.97 45 VAL B O 1
ATOM 6857 N N . GLN B 1 46 ? 56.469 -41.844 16.188 1 18.64 46 GLN B N 1
ATOM 6858 C CA . GLN B 1 46 ? 57.438 -40.906 16.75 1 18.64 46 GLN B CA 1
ATOM 6859 C C . GLN B 1 46 ? 56.844 -40.188 17.969 1 18.64 46 GLN B C 1
ATOM 6861 O O . GLN B 1 46 ? 56.062 -39.281 17.828 1 18.64 46 GLN B O 1
ATOM 6866 N N . ILE B 1 47 ? 56.188 -40.875 18.859 1 18.78 47 ILE B N 1
ATOM 6867 C CA . ILE B 1 47 ? 55.688 -40.531 20.188 1 18.78 47 ILE B CA 1
ATOM 6868 C C . ILE B 1 47 ? 56.844 -40.031 21.062 1 18.78 47 ILE B C 1
ATOM 6870 O O . ILE B 1 47 ? 56.656 -39.688 22.219 1 18.78 47 ILE B O 1
ATOM 6874 N N . ASN B 1 48 ? 58.094 -40.312 20.453 1 17.88 48 ASN B N 1
ATOM 6875 C CA . ASN B 1 48 ? 59.062 -40.469 21.531 1 17.88 48 ASN B CA 1
ATOM 6876 C C . ASN B 1 48 ? 59.312 -39.125 22.234 1 17.88 48 ASN B C 1
ATOM 6878 O O . ASN B 1 48 ? 59.375 -39.062 23.453 1 17.88 48 ASN B O 1
ATOM 6882 N N . GLN B 1 49 ? 59.938 -38.031 21.391 1 19.95 49 GLN B N 1
ATOM 6883 C CA . GLN B 1 49 ? 61.062 -37.312 21.922 1 19.95 49 GLN B CA 1
ATOM 6884 C C . GLN B 1 49 ? 60.625 -36.344 23.016 1 19.95 49 GLN B C 1
ATOM 6886 O O . GLN B 1 49 ? 61.406 -36 23.906 1 19.95 49 GLN B O 1
ATOM 6891 N N . ASN B 1 50 ? 59.625 -35.562 22.781 1 20.3 50 ASN B N 1
ATOM 6892 C CA . ASN B 1 50 ? 59.625 -34.5 23.766 1 20.3 50 ASN B CA 1
ATOM 6893 C C . ASN B 1 50 ? 59.594 -35.031 25.188 1 20.3 50 ASN B C 1
ATOM 6895 O O . ASN B 1 50 ? 59.219 -34.312 26.125 1 20.3 50 ASN B O 1
ATOM 6899 N N . LEU B 1 51 ? 59.938 -36.344 25.281 1 20.5 51 LEU B N 1
ATOM 6900 C CA . LEU B 1 51 ? 60.156 -36.969 26.578 1 20.5 51 LEU B CA 1
ATOM 6901 C C . LEU B 1 51 ? 61.375 -36.375 27.266 1 20.5 51 LEU B C 1
ATOM 6903 O O . LEU B 1 51 ? 61.406 -36.188 28.484 1 20.5 51 LEU B O 1
ATOM 6907 N N . GLU B 1 52 ? 62.5 -36.344 26.453 1 20.81 52 GLU B N 1
ATOM 6908 C CA . GLU B 1 52 ? 63.656 -36.406 27.344 1 20.81 52 GLU B CA 1
ATOM 6909 C C . GLU B 1 52 ? 63.812 -35.125 28.172 1 20.81 52 GLU B C 1
ATOM 6911 O O . GLU B 1 52 ? 64 -35.188 29.375 1 20.81 52 GLU B O 1
ATOM 6916 N N . HIS B 1 53 ? 64.312 -33.875 27.516 1 23.34 53 HIS B N 1
ATOM 6917 C CA . HIS B 1 53 ? 65.188 -32.844 28.016 1 23.34 53 HIS B CA 1
ATOM 6918 C C . HIS B 1 53 ? 64.5 -31.906 29 1 23.34 53 HIS B C 1
ATOM 6920 O O . HIS B 1 53 ? 64.938 -30.812 29.281 1 23.34 53 HIS B O 1
ATOM 6926 N N . ARG B 1 54 ? 63.344 -32.031 29.656 1 23.03 54 ARG B N 1
ATOM 6927 C CA . ARG B 1 54 ? 63.125 -32.062 31.094 1 23.03 54 ARG B CA 1
ATOM 6928 C C . ARG B 1 54 ? 64.25 -32.781 31.812 1 23.03 54 ARG B C 1
ATOM 6930 O O . ARG B 1 54 ? 64.25 -32.938 33.031 1 23.03 54 ARG B O 1
ATOM 6937 N N . LYS B 1 55 ? 65.125 -33.344 31.094 1 22.56 55 LYS B N 1
ATOM 6938 C CA . LYS B 1 55 ? 66.188 -33.812 32.031 1 22.56 55 LYS B CA 1
ATOM 6939 C C . LYS B 1 55 ? 67 -32.656 32.594 1 22.56 55 LYS B C 1
ATOM 6941 O O . LYS B 1 55 ? 67.312 -32.625 33.781 1 22.56 55 LYS B O 1
ATOM 6946 N N . LYS B 1 56 ? 67.438 -31.734 31.719 1 25.16 56 LYS B N 1
ATOM 6947 C CA . LYS B 1 56 ? 68.625 -31.078 32.25 1 25.16 56 LYS B CA 1
ATOM 6948 C C . LYS B 1 56 ? 68.25 -30.016 33.281 1 25.16 56 LYS B C 1
ATOM 6950 O O . LYS B 1 56 ? 68.938 -29.875 34.312 1 25.16 56 LYS B O 1
ATOM 6955 N N . GLN B 1 57 ? 67.562 -29.031 32.906 1 25.78 57 GLN B N 1
ATOM 6956 C CA . GLN B 1 57 ? 67.625 -27.969 33.906 1 25.78 57 GLN B CA 1
ATOM 6957 C C . GLN B 1 57 ? 66.938 -28.344 35.219 1 25.78 57 GLN B C 1
ATOM 6959 O O . GLN B 1 57 ? 66.812 -27.531 36.125 1 25.78 57 GLN B O 1
ATOM 6964 N N . GLN B 1 58 ? 66.5 -29.562 35.438 1 22.7 58 GLN B N 1
ATOM 6965 C CA . GLN B 1 58 ? 66.312 -30.281 36.688 1 22.7 58 GLN B CA 1
ATOM 6966 C C . GLN B 1 58 ? 67.688 -30.469 37.375 1 22.7 58 GLN B C 1
ATOM 6968 O O . GLN B 1 58 ? 67.75 -30.875 38.531 1 22.7 58 GLN B O 1
ATOM 6973 N N . GLN B 1 59 ? 68.812 -30.547 36.781 1 21.89 59 GLN B N 1
ATOM 6974 C CA . GLN B 1 59 ? 69.812 -30.656 37.844 1 21.89 59 GLN B CA 1
ATOM 6975 C C . GLN B 1 59 ? 69.938 -29.344 38.625 1 21.89 59 GLN B C 1
ATOM 6977 O O . GLN B 1 59 ? 70.062 -29.344 39.844 1 21.89 59 GLN B O 1
ATOM 6982 N N . THR B 1 60 ? 70.5 -28.203 38.156 1 24.61 60 THR B N 1
ATOM 6983 C CA . THR B 1 60 ? 71.375 -27.375 39 1 24.61 60 THR B CA 1
ATOM 6984 C C . THR B 1 60 ? 70.562 -26.438 39.875 1 24.61 60 THR B C 1
ATOM 6986 O O . THR B 1 60 ? 71.062 -25.906 40.875 1 24.61 60 THR B O 1
ATOM 6989 N N . VAL B 1 61 ? 69.5 -25.766 39.75 1 24.88 61 VAL B N 1
ATOM 6990 C CA . VAL B 1 61 ? 69 -25.234 41 1 24.88 61 VAL B CA 1
ATOM 6991 C C . VAL B 1 61 ? 68.438 -26.375 41.844 1 24.88 61 VAL B C 1
ATOM 6993 O O . VAL B 1 61 ? 67.75 -26.125 42.875 1 24.88 61 VAL B O 1
ATOM 6996 N N . ALA B 1 62 ? 68.562 -27.609 41.594 1 24.75 62 ALA B N 1
ATOM 6997 C CA . ALA B 1 62 ? 68.688 -28.875 42.312 1 24.75 62 ALA B CA 1
ATOM 6998 C C . ALA B 1 62 ? 69.938 -28.922 43.156 1 24.75 62 ALA B C 1
ATOM 7000 O O . ALA B 1 62 ? 70.25 -29.922 43.781 1 24.75 62 ALA B O 1
ATOM 7001 N N . THR B 1 63 ? 70.875 -28.047 43.125 1 22.94 63 THR B N 1
ATOM 7002 C CA . THR B 1 63 ? 71.875 -28.172 44.219 1 22.94 63 THR B CA 1
ATOM 7003 C C . THR B 1 63 ? 71.312 -27.516 45.469 1 22.94 63 THR B C 1
ATOM 7005 O O . THR B 1 63 ? 71.75 -27.875 46.594 1 22.94 63 THR B O 1
ATOM 7008 N N . ARG B 1 64 ? 70.812 -26.219 45.75 1 25.86 64 ARG B N 1
ATOM 7009 C CA . ARG B 1 64 ? 71 -25.859 47.156 1 25.86 64 ARG B CA 1
ATOM 7010 C C . ARG B 1 64 ? 70.125 -26.734 48.062 1 25.86 64 ARG B C 1
ATOM 7012 O O . ARG B 1 64 ? 70.625 -27.297 49.031 1 25.86 64 ARG B O 1
ATOM 7019 N N . ARG B 1 65 ? 68.938 -26.094 48.812 1 27.27 65 ARG B N 1
ATOM 7020 C CA . ARG B 1 65 ? 68.688 -26.203 50.25 1 27.27 65 ARG B CA 1
ATOM 7021 C C . ARG B 1 65 ? 67.938 -27.5 50.594 1 27.27 65 ARG B C 1
ATOM 7023 O O . ARG B 1 65 ? 66.812 -27.734 50.125 1 27.27 65 ARG B O 1
ATOM 7030 N N . ARG B 1 66 ? 68.562 -28.547 50.719 1 30.23 66 ARG B N 1
ATOM 7031 C CA . ARG B 1 66 ? 68.125 -29.766 51.375 1 30.23 66 ARG B CA 1
ATOM 7032 C C . ARG B 1 66 ? 67.312 -29.453 52.625 1 30.23 66 ARG B C 1
ATOM 7034 O O . ARG B 1 66 ? 67.875 -29.062 53.656 1 30.23 66 ARG B O 1
ATOM 7041 N N . VAL B 1 67 ? 66.062 -28.609 52.5 1 28.58 67 VAL B N 1
ATOM 7042 C CA . VAL B 1 67 ? 65.312 -28.312 53.688 1 28.58 67 VAL B CA 1
ATOM 7043 C C . VAL B 1 67 ? 65.25 -29.547 54.594 1 28.58 67 VAL B C 1
ATOM 7045 O O . VAL B 1 67 ? 64.938 -30.641 54.125 1 28.58 67 VAL B O 1
ATOM 7048 N N . LYS B 1 68 ? 66 -29.562 55.625 1 29.19 68 LYS B N 1
ATOM 7049 C CA . LYS B 1 68 ? 66.125 -30.578 56.688 1 29.19 68 LYS B CA 1
ATOM 7050 C C . LYS B 1 68 ? 64.75 -31.156 57.062 1 29.19 68 LYS B C 1
ATOM 7052 O O . LYS B 1 68 ? 63.844 -30.406 57.406 1 29.19 68 LYS B O 1
ATOM 7057 N N . ARG B 1 69 ? 64.188 -32.188 56.281 1 34.09 69 ARG B N 1
ATOM 7058 C CA . ARG B 1 69 ? 63.094 -33.031 56.656 1 34.09 69 ARG B CA 1
ATOM 7059 C C . ARG B 1 69 ? 63.094 -33.312 58.156 1 34.09 69 ARG B C 1
ATOM 7061 O O . ARG B 1 69 ? 63.906 -34.094 58.656 1 34.09 69 ARG B O 1
ATOM 7068 N N . VAL B 1 70 ? 62.938 -32.25 58.969 1 34.62 70 VAL B N 1
ATOM 7069 C CA . VAL B 1 70 ? 62.844 -32.531 60.406 1 34.62 70 VAL B CA 1
ATOM 7070 C C . VAL B 1 70 ? 61.812 -33.625 60.625 1 34.62 70 VAL B C 1
ATOM 7072 O O . VAL B 1 70 ? 60.75 -33.625 60 1 34.62 70 VAL B O 1
ATOM 7075 N N . ALA B 1 71 ? 62.188 -34.812 61 1 40.19 71 ALA B N 1
ATOM 7076 C CA . ALA B 1 71 ? 61.531 -36.094 61.375 1 40.19 71 ALA B CA 1
ATOM 7077 C C . ALA B 1 71 ? 60.25 -35.844 62.156 1 40.19 71 ALA B C 1
ATOM 7079 O O . ALA B 1 71 ? 60.281 -35.312 63.25 1 40.19 71 ALA B O 1
ATOM 7080 N N . LEU B 1 72 ? 59.094 -35.469 61.469 1 48.88 72 LEU B N 1
ATOM 7081 C CA . LEU B 1 72 ? 57.812 -35.25 62.125 1 48.88 72 LEU B CA 1
ATOM 7082 C C . LEU B 1 72 ? 57.438 -36.469 62.969 1 48.88 72 LEU B C 1
ATOM 7084 O O . LEU B 1 72 ? 57.719 -37.625 62.594 1 48.88 72 LEU B O 1
ATOM 7088 N N . SER B 1 73 ? 57.281 -36.438 64.25 1 57.94 73 SER B N 1
ATOM 7089 C CA . SER B 1 73 ? 56.938 -37.531 65.125 1 57.94 73 SER B CA 1
ATOM 7090 C C . SER B 1 73 ? 55.656 -38.25 64.688 1 57.94 73 SER B C 1
ATOM 7092 O O . SER B 1 73 ? 54.875 -37.688 63.938 1 57.94 73 SER B O 1
ATOM 7094 N N . GLN B 1 74 ? 55.438 -39.5 65 1 59.75 74 GLN B N 1
ATOM 7095 C CA . GLN B 1 74 ? 54.375 -40.406 64.5 1 59.75 74 GLN B CA 1
ATOM 7096 C C . GLN B 1 74 ? 53 -39.812 64.812 1 59.75 74 GLN B C 1
ATOM 7098 O O . GLN B 1 74 ? 52.094 -39.938 63.969 1 59.75 74 GLN B O 1
ATOM 7103 N N . SER B 1 75 ? 53.062 -39.188 65.875 1 61.69 75 SER B N 1
ATOM 7104 C CA . SER B 1 75 ? 51.75 -38.656 66.312 1 61.69 75 SER B CA 1
ATOM 7105 C C . SER B 1 75 ? 51.406 -37.406 65.438 1 61.69 75 SER B C 1
ATOM 7107 O O . SER B 1 75 ? 50.219 -37.188 65.125 1 61.69 75 SER B O 1
ATOM 7109 N N . GLU B 1 76 ? 52.469 -36.719 65.062 1 62 76 GLU B N 1
ATOM 7110 C CA . GLU B 1 76 ? 52.281 -35.5 64.25 1 62 76 GLU B CA 1
ATOM 7111 C C . GLU B 1 76 ? 51.844 -35.875 62.812 1 62 76 GLU B C 1
ATOM 7113 O O . GLU B 1 76 ? 51.031 -35.188 62.219 1 62 76 GLU B O 1
ATOM 7118 N N . HIS B 1 77 ? 52.281 -37.094 62.531 1 65.75 77 HIS B N 1
ATOM 7119 C CA . HIS B 1 77 ? 52 -37.562 61.188 1 65.75 77 HIS B CA 1
ATOM 7120 C C . HIS B 1 77 ? 50.531 -37.938 61.062 1 65.75 77 HIS B C 1
ATOM 7122 O O . HIS B 1 77 ? 49.875 -37.656 60.031 1 65.75 77 HIS B O 1
ATOM 7128 N N . VAL B 1 78 ? 50.094 -38.531 62.156 1 71.19 78 VAL B N 1
ATOM 7129 C CA . VAL B 1 78 ? 48.688 -38.969 62.094 1 71.19 78 VAL B CA 1
ATOM 7130 C C . VAL B 1 78 ? 47.75 -37.75 62.094 1 71.19 78 VAL B C 1
ATOM 7132 O O . VAL B 1 78 ? 46.781 -37.719 61.344 1 71.19 78 VAL B O 1
ATOM 7135 N N . LEU B 1 79 ? 48.156 -36.812 62.875 1 66.88 79 LEU B N 1
ATOM 7136 C CA . LEU B 1 79 ? 47.312 -35.625 62.969 1 66.88 79 LEU B CA 1
ATOM 7137 C C . LEU B 1 79 ? 47.344 -34.812 61.656 1 66.88 79 LEU B C 1
ATOM 7139 O O . LEU B 1 79 ? 46.344 -34.281 61.25 1 66.88 79 LEU B O 1
ATOM 7143 N N . TYR B 1 80 ? 48.5 -34.906 61 1 67.06 80 TYR B N 1
ATOM 7144 C CA . TYR B 1 80 ? 48.625 -34.188 59.719 1 67.06 80 TYR B CA 1
ATOM 7145 C C . TYR B 1 80 ? 47.812 -34.875 58.625 1 67.06 80 TYR B C 1
ATOM 7147 O O . TYR B 1 80 ? 47.156 -34.188 57.844 1 67.06 80 TYR B O 1
ATOM 7155 N N . LYS B 1 81 ? 47.781 -36.156 58.781 1 70.19 81 LYS B N 1
ATOM 7156 C CA . LYS B 1 81 ? 46.969 -36.875 57.812 1 70.19 81 LYS B CA 1
ATOM 7157 C C . LYS B 1 81 ? 45.5 -36.562 58 1 70.19 81 LYS B C 1
ATOM 7159 O O . LYS B 1 81 ? 44.75 -36.375 57.031 1 70.19 81 LYS B O 1
ATOM 7164 N N . LYS B 1 82 ? 45.156 -36.594 59.219 1 72.19 82 LYS B N 1
ATOM 7165 C CA . LYS B 1 82 ? 43.75 -36.281 59.5 1 72.19 82 LYS B CA 1
ATOM 7166 C C . LYS B 1 82 ? 43.438 -34.844 59.094 1 72.19 82 LYS B C 1
ATOM 7168 O O . LYS B 1 82 ? 42.344 -34.594 58.562 1 72.19 82 LYS B O 1
ATOM 7173 N N . LEU B 1 83 ? 44.375 -33.906 59.312 1 66.81 83 LEU B N 1
ATOM 7174 C CA . LEU B 1 83 ? 44.188 -32.531 58.906 1 66.81 83 LEU B CA 1
ATOM 7175 C C . LEU B 1 83 ? 44.062 -32.438 57.375 1 66.81 83 LEU B C 1
ATOM 7177 O O . LEU B 1 83 ? 43.219 -31.688 56.875 1 66.81 83 LEU B O 1
ATOM 7181 N N . MET B 1 84 ? 44.812 -33.25 56.719 1 69.31 84 MET B N 1
ATOM 7182 C CA . MET B 1 84 ? 44.781 -33.188 55.25 1 69.31 84 MET B CA 1
ATOM 7183 C C . MET B 1 84 ? 43.438 -33.75 54.75 1 69.31 84 MET B C 1
ATOM 7185 O O . MET B 1 84 ? 42.844 -33.219 53.812 1 69.31 84 MET B O 1
ATOM 7189 N N . LEU B 1 85 ? 43.031 -34.781 55.5 1 73.5 85 LEU B N 1
ATOM 7190 C CA . LEU B 1 85 ? 41.781 -35.375 55.062 1 73.5 85 LEU B CA 1
ATOM 7191 C C . LEU B 1 85 ? 40.594 -34.438 55.344 1 73.5 85 LEU B C 1
ATOM 7193 O O . LEU B 1 85 ? 39.688 -34.312 54.5 1 73.5 85 LEU B O 1
ATOM 7197 N N . VAL B 1 86 ? 40.625 -33.844 56.531 1 70.75 86 VAL B N 1
ATOM 7198 C CA . VAL B 1 86 ? 39.562 -32.906 56.844 1 70.75 86 VAL B CA 1
ATOM 7199 C C . VAL B 1 86 ? 39.688 -31.688 55.938 1 70.75 86 VAL B C 1
ATOM 7201 O O . VAL B 1 86 ? 38.656 -31.109 55.531 1 70.75 86 VAL B O 1
ATOM 7204 N N . GLY B 1 87 ? 40.938 -31.312 55.531 1 69 87 GLY B N 1
ATOM 7205 C CA . GLY B 1 87 ? 41.125 -30.234 54.594 1 69 87 GLY B CA 1
ATOM 7206 C C . GLY B 1 87 ? 40.531 -30.516 53.219 1 69 87 GLY B C 1
ATOM 7207 O O . GLY B 1 87 ? 39.906 -29.641 52.625 1 69 87 GLY B O 1
ATOM 7208 N N . VAL B 1 88 ? 40.688 -31.781 52.844 1 71.62 88 VAL B N 1
ATOM 7209 C CA . VAL B 1 88 ? 40.094 -32.188 51.562 1 71.62 88 VAL B CA 1
ATOM 7210 C C . VAL B 1 88 ? 38.562 -32.156 51.688 1 71.62 88 VAL B C 1
ATOM 7212 O O . VAL B 1 88 ? 37.875 -31.703 50.781 1 71.62 88 VAL B O 1
ATOM 7215 N N . LYS B 1 89 ? 38.062 -32.688 52.719 1 72.88 89 LYS B N 1
ATOM 7216 C CA . LYS B 1 89 ? 36.594 -32.688 52.906 1 72.88 89 LYS B CA 1
ATOM 7217 C C . LYS B 1 89 ? 36.062 -31.25 52.969 1 72.88 89 LYS B C 1
ATOM 7219 O O . LYS B 1 89 ? 35 -30.953 52.438 1 72.88 89 LYS B O 1
ATOM 7224 N N . LEU B 1 90 ? 36.781 -30.391 53.688 1 66.06 90 LEU B N 1
ATOM 7225 C CA . LEU B 1 90 ? 36.375 -29 53.75 1 66.06 90 LEU B CA 1
ATOM 7226 C C . LEU B 1 90 ? 36.406 -28.359 52.344 1 66.06 90 LEU B C 1
ATOM 7228 O O . LEU B 1 90 ? 35.5 -27.594 52 1 66.06 90 LEU B O 1
ATOM 7232 N N . SER B 1 91 ? 37.469 -28.688 51.594 1 70.69 91 SER B N 1
ATOM 7233 C CA . SER B 1 91 ? 37.531 -28.125 50.25 1 70.69 91 SER B CA 1
ATOM 7234 C C . SER B 1 91 ? 36.406 -28.625 49.375 1 70.69 91 SER B C 1
ATOM 7236 O O . SER B 1 91 ? 35.781 -27.859 48.625 1 70.69 91 SER B O 1
ATOM 7238 N N . LYS B 1 92 ? 36.031 -29.828 49.531 1 73 92 LYS B N 1
ATOM 7239 C CA . LYS B 1 92 ? 34.906 -30.375 48.812 1 73 92 LYS B CA 1
ATOM 7240 C C . LYS B 1 92 ? 33.594 -29.734 49.25 1 73 92 LYS B C 1
ATOM 7242 O O . LYS B 1 92 ? 32.719 -29.406 48.438 1 73 92 LYS B O 1
ATOM 7247 N N . CYS B 1 93 ? 33.438 -29.656 50.562 1 66 93 CYS B N 1
ATOM 7248 C CA . CYS B 1 93 ? 32.219 -29.031 51.094 1 66 93 CYS B CA 1
ATOM 7249 C C . CYS B 1 93 ? 32.156 -27.562 50.719 1 66 93 CYS B C 1
ATOM 7251 O O . CYS B 1 93 ? 31.078 -27.062 50.375 1 66 93 CYS B O 1
ATOM 7253 N N . ARG B 1 94 ? 33.281 -26.828 50.719 1 67.5 94 ARG B N 1
ATOM 7254 C CA . ARG B 1 94 ? 33.312 -25.438 50.281 1 67.5 94 ARG B CA 1
ATOM 7255 C C . ARG B 1 94 ? 32.969 -25.344 48.781 1 67.5 94 ARG B C 1
ATOM 7257 O O . ARG B 1 94 ? 32.25 -24.438 48.375 1 67.5 94 ARG B O 1
ATOM 7264 N N . ASN B 1 95 ? 33.469 -26.312 48.094 1 68 95 ASN B N 1
ATOM 7265 C CA . ASN B 1 95 ? 33.125 -26.344 46.688 1 68 95 ASN B CA 1
ATOM 7266 C C . ASN B 1 95 ? 31.656 -26.656 46.469 1 68 95 ASN B C 1
ATOM 7268 O O . ASN B 1 95 ? 31 -26.078 45.625 1 68 95 ASN B O 1
ATOM 7272 N N . LYS B 1 96 ? 31.125 -27.5 47.188 1 68.94 96 LYS B N 1
ATOM 7273 C CA . LYS B 1 96 ? 29.688 -27.797 47.125 1 68.94 96 LYS B CA 1
ATOM 7274 C C . LYS B 1 96 ? 28.859 -26.609 47.594 1 68.94 96 LYS B C 1
ATOM 7276 O O . LYS B 1 96 ? 27.812 -26.297 47 1 68.94 96 LYS B O 1
ATOM 7281 N N . VAL B 1 97 ? 29.281 -26 48.719 1 62.88 97 VAL B N 1
ATOM 7282 C CA . VAL B 1 97 ? 28.594 -24.781 49.156 1 62.88 97 VAL B CA 1
ATOM 7283 C C . VAL B 1 97 ? 28.672 -23.734 48.031 1 62.88 97 VAL B C 1
ATOM 7285 O O . VAL B 1 97 ? 27.688 -23.062 47.75 1 62.88 97 VAL B O 1
ATOM 7288 N N . LYS B 1 98 ? 29.828 -23.562 47.406 1 66.25 98 LYS B N 1
ATOM 7289 C CA . LYS B 1 98 ? 29.969 -22.594 46.344 1 66.25 98 LYS B CA 1
ATOM 7290 C C . LYS B 1 98 ? 29.109 -22.984 45.125 1 66.25 98 LYS B C 1
ATOM 7292 O O . LYS B 1 98 ? 28.469 -22.141 44.531 1 66.25 98 LYS B O 1
ATOM 7297 N N . ASN B 1 99 ? 29.109 -24.203 44.844 1 66.44 99 ASN B N 1
ATOM 7298 C CA . ASN B 1 99 ? 28.297 -24.672 43.719 1 66.44 99 ASN B CA 1
ATOM 7299 C C . ASN B 1 99 ? 26.812 -24.594 44.062 1 66.44 99 ASN B C 1
ATOM 7301 O O . ASN B 1 99 ? 26 -24.203 43.219 1 66.44 99 ASN B O 1
ATOM 7305 N N . GLN B 1 100 ? 26.406 -25.016 45.219 1 64.56 100 GLN B N 1
ATOM 7306 C CA . GLN B 1 100 ? 25.016 -24.906 45.625 1 64.56 100 GLN B CA 1
ATOM 7307 C C . GLN B 1 100 ? 24.609 -23.453 45.812 1 64.56 100 GLN B C 1
ATOM 7309 O O . GLN B 1 100 ? 23.484 -23.062 45.469 1 64.56 100 GLN B O 1
ATOM 7314 N N . ALA B 1 101 ? 25.484 -22.672 46.344 1 60 101 ALA B N 1
ATOM 7315 C CA . ALA B 1 101 ? 25.203 -21.234 46.406 1 60 101 ALA B CA 1
ATOM 7316 C C . ALA B 1 101 ? 25.109 -20.641 45 1 60 101 ALA B C 1
ATOM 7318 O O . ALA B 1 101 ? 24.25 -19.797 44.75 1 60 101 ALA B O 1
ATOM 7319 N N . LYS B 1 102 ? 25.859 -21.141 44.031 1 59.75 102 LYS B N 1
ATOM 7320 C CA . LYS B 1 102 ? 25.703 -20.75 42.625 1 59.75 102 LYS B CA 1
ATOM 7321 C C . LYS B 1 102 ? 24.422 -21.312 42.031 1 59.75 102 LYS B C 1
ATOM 7323 O O . LYS B 1 102 ? 23.703 -20.609 41.312 1 59.75 102 LYS B O 1
ATOM 7328 N N . LYS B 1 103 ? 24.141 -22.453 42.219 1 54.31 103 LYS B N 1
ATOM 7329 C CA . LYS B 1 103 ? 22.875 -23.047 41.781 1 54.31 103 LYS B CA 1
ATOM 7330 C C . LYS B 1 103 ? 21.703 -22.391 42.5 1 54.31 103 LYS B C 1
ATOM 7332 O O . LYS B 1 103 ? 20.688 -22.094 41.844 1 54.31 103 LYS B O 1
ATOM 7337 N N . ILE B 1 104 ? 21.719 -22.328 43.812 1 51.22 104 ILE B N 1
ATOM 7338 C CA . ILE B 1 104 ? 20.672 -21.609 44.531 1 51.22 104 ILE B CA 1
ATOM 7339 C C . ILE B 1 104 ? 20.594 -20.172 44.031 1 51.22 104 ILE B C 1
ATOM 7341 O O . ILE B 1 104 ? 19.5 -19.641 43.75 1 51.22 104 ILE B O 1
ATOM 7345 N N . LYS B 1 105 ? 21.766 -19.453 43.812 1 48.38 105 LYS B N 1
ATOM 7346 C CA . LYS B 1 105 ? 21.75 -18.094 43.25 1 48.38 105 LYS B CA 1
ATOM 7347 C C . LYS B 1 105 ? 21.234 -18.094 41.844 1 48.38 105 LYS B C 1
ATOM 7349 O O . LYS B 1 105 ? 20.453 -17.219 41.438 1 48.38 105 LYS B O 1
ATOM 7354 N N . ALA B 1 106 ? 21.438 -19.062 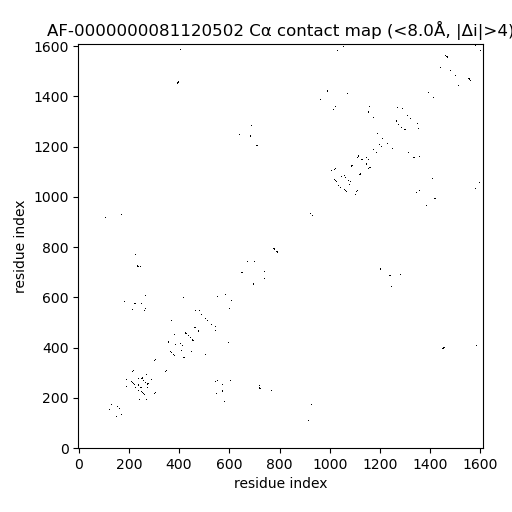40.938 1 46.16 106 ALA B N 1
ATOM 7355 C CA . ALA B 1 106 ? 20.891 -19.281 39.594 1 46.16 106 ALA B CA 1
ATOM 7356 C C . ALA B 1 106 ? 19.422 -19.719 39.688 1 46.16 106 ALA B C 1
ATOM 7358 O O . ALA B 1 106 ? 18.594 -19.234 38.906 1 46.16 106 ALA B O 1
ATOM 7359 N N . MET B 1 107 ? 19.078 -20.688 40.281 1 42.75 107 MET B N 1
ATOM 7360 C CA . MET B 1 107 ? 17.703 -21.125 40.5 1 42.75 107 MET B CA 1
ATOM 7361 C C . MET B 1 107 ? 16.938 -20.078 41.312 1 42.75 107 MET B C 1
ATOM 7363 O O . MET B 1 107 ? 15.75 -19.844 41.062 1 42.75 107 MET B O 1
ATOM 7367 N N . GLN B 1 108 ? 17.391 -19.609 42.312 1 41.16 108 GLN B N 1
ATOM 7368 C CA . GLN B 1 108 ? 16.797 -18.469 43 1 41.16 108 GLN B CA 1
ATOM 7369 C C . GLN B 1 108 ? 16.703 -17.266 42.062 1 41.16 108 GLN B C 1
ATOM 7371 O O . GLN B 1 108 ? 15.727 -16.516 42.094 1 41.16 108 GLN B O 1
ATOM 7376 N N . ASN B 1 109 ? 17.625 -16.953 41 1 38.34 109 ASN B N 1
ATOM 7377 C CA . ASN B 1 109 ? 17.453 -15.93 39.969 1 38.34 109 ASN B CA 1
ATOM 7378 C C . ASN B 1 109 ? 16.391 -16.328 38.969 1 38.34 109 ASN B C 1
ATOM 7380 O O . ASN B 1 109 ? 15.672 -15.477 38.469 1 38.34 109 ASN B O 1
ATOM 7384 N N . LEU B 1 110 ? 16.062 -17.516 38.375 1 35.78 110 LEU B N 1
ATOM 7385 C CA . LEU B 1 110 ? 15.031 -18.172 37.594 1 35.78 110 LEU B CA 1
ATOM 7386 C C . LEU B 1 110 ? 13.742 -18.328 38.406 1 35.78 110 LEU B C 1
ATOM 7388 O O . LEU B 1 110 ? 12.641 -18.172 37.875 1 35.78 110 LEU B O 1
ATOM 7392 N N . MET B 1 111 ? 13.508 -18.984 39.344 1 35.31 111 MET B N 1
ATOM 7393 C CA . MET B 1 111 ? 12.398 -19.203 40.281 1 35.31 111 MET B CA 1
ATOM 7394 C C . MET B 1 111 ? 12.062 -17.938 41.031 1 35.31 111 MET B C 1
ATOM 7396 O O . MET B 1 111 ? 11.055 -17.875 41.75 1 35.31 111 MET B O 1
ATOM 7400 N N . THR B 1 112 ? 12.883 -17.281 41.562 1 34.12 112 THR B N 1
ATOM 7401 C CA . THR B 1 112 ? 12.555 -16 42.188 1 34.12 112 THR B CA 1
ATOM 7402 C C . THR B 1 112 ? 11.695 -15.156 41.25 1 34.12 112 THR B C 1
ATOM 7404 O O . THR B 1 112 ? 11.227 -14.078 41.656 1 34.12 112 THR B O 1
ATOM 7407 N N . ASN B 1 113 ? 11.75 -14.945 40.094 1 31.28 113 ASN B N 1
ATOM 7408 C CA . ASN B 1 113 ? 11.539 -13.516 39.906 1 31.28 113 ASN B CA 1
ATOM 7409 C C . ASN B 1 113 ? 10.117 -13.102 40.281 1 31.28 113 ASN B C 1
ATOM 7411 O O . ASN B 1 113 ? 9.188 -13.297 39.5 1 31.28 113 ASN B O 1
ATOM 7415 N N . PRO B 1 114 ? 9.602 -13.406 41.281 1 36.56 114 PRO B N 1
ATOM 7416 C CA . PRO B 1 114 ? 8.547 -12.492 41.719 1 36.56 114 PRO B CA 1
ATOM 7417 C C . PRO B 1 114 ? 8.609 -11.133 41.031 1 36.56 114 PRO B C 1
ATOM 7419 O O . PRO B 1 114 ? 7.602 -10.422 41 1 36.56 114 PRO B O 1
ATOM 7422 N N . GLN B 1 115 ? 9.695 -10.844 40.719 1 38.5 115 GLN B N 1
ATOM 7423 C CA . GLN B 1 115 ? 10.102 -9.727 39.875 1 38.5 115 GLN B CA 1
ATOM 7424 C C . GLN B 1 115 ? 9.648 -9.93 38.438 1 38.5 115 GLN B C 1
ATOM 7426 O O . GLN B 1 115 ? 9.375 -8.961 37.719 1 38.5 115 GLN B O 1
ATOM 7431 N N . PHE B 1 116 ? 9.727 -11.25 38.094 1 37.69 116 PHE B N 1
ATOM 7432 C CA . PHE B 1 116 ? 9.086 -11.445 36.812 1 37.69 116 PHE B CA 1
ATOM 7433 C C . PHE B 1 116 ? 7.613 -11.055 36.875 1 37.69 116 PHE B C 1
ATOM 7435 O O . PHE B 1 116 ? 7.113 -10.359 36 1 37.69 116 PHE B O 1
ATOM 7442 N N . LEU B 1 117 ? 6.969 -12.008 37.906 1 41.94 117 LEU B N 1
ATOM 7443 C CA . LEU B 1 117 ? 5.633 -11.453 38.094 1 41.94 117 LEU B CA 1
ATOM 7444 C C . LEU B 1 117 ? 5.699 -9.953 38.344 1 41.94 117 LEU B C 1
ATOM 7446 O O . LEU B 1 117 ? 4.832 -9.195 37.906 1 41.94 117 LEU B O 1
ATOM 7450 N N . LYS B 1 118 ? 6.711 -9.727 39.125 1 45.88 118 LYS B N 1
ATOM 7451 C CA . LYS B 1 118 ? 6.938 -8.289 39.312 1 45.88 118 LYS B CA 1
ATOM 7452 C C . LYS B 1 118 ? 7.367 -7.641 38 1 45.88 118 LYS B C 1
ATOM 7454 O O . LYS B 1 118 ? 6.941 -6.527 37.688 1 45.88 118 LYS B O 1
ATOM 7459 N N . THR B 1 119 ? 8.227 -8.383 37.312 1 48.97 119 THR B N 1
ATOM 7460 C CA . THR B 1 119 ? 8.641 -7.844 36 1 48.97 119 THR B CA 1
ATOM 7461 C C . THR B 1 119 ? 7.473 -7.852 35.031 1 48.97 119 THR B C 1
ATOM 7463 O O . THR B 1 119 ? 7.316 -6.926 34.219 1 48.97 119 THR B O 1
ATOM 7466 N N . LEU B 1 120 ? 6.859 -9.125 35.125 1 53.34 120 LEU B N 1
ATOM 7467 C CA . LEU B 1 120 ? 5.645 -9.109 34.344 1 53.34 120 LEU B CA 1
ATOM 7468 C C . LEU B 1 120 ? 4.758 -7.93 34.719 1 53.34 120 LEU B C 1
ATOM 7470 O O . LEU B 1 120 ? 4.121 -7.316 33.844 1 53.34 120 LEU B O 1
ATOM 7474 N N . ASP B 1 121 ? 4.742 -7.797 36.031 1 52.19 121 ASP B N 1
ATOM 7475 C CA . ASP B 1 121 ? 3.92 -6.68 36.469 1 52.19 121 ASP B CA 1
ATOM 7476 C C . ASP B 1 121 ? 4.527 -5.344 36.062 1 52.19 121 ASP B C 1
ATOM 7478 O O . ASP B 1 121 ? 3.816 -4.34 35.938 1 52.19 121 ASP B O 1
ATOM 7482 N N . GLU B 1 122 ? 5.832 -5.477 35.781 1 53.09 122 GLU B N 1
ATOM 7483 C CA . GLU B 1 122 ? 6.48 -4.234 35.375 1 53.09 122 GLU B CA 1
ATOM 7484 C C . GLU B 1 122 ? 6.402 -4.051 33.844 1 53.09 122 GLU B C 1
ATOM 7486 O O . GLU B 1 122 ? 6.73 -2.98 33.344 1 53.09 122 GLU B O 1
ATOM 7491 N N . LEU B 1 123 ? 6.074 -5.148 33.25 1 55.06 123 LEU B N 1
ATOM 7492 C CA . LEU B 1 123 ? 5.887 -4.977 31.797 1 55.06 123 LEU B CA 1
ATOM 7493 C C . LEU B 1 123 ? 4.672 -4.102 31.516 1 55.06 123 LEU B C 1
ATOM 7495 O O . LEU B 1 123 ? 3.715 -4.086 32.281 1 55.06 123 LEU B O 1
ATOM 7499 N N . PRO B 1 124 ? 4.934 -3.365 30.547 1 57.88 124 PRO B N 1
ATOM 7500 C CA . PRO B 1 124 ? 3.697 -2.672 30.188 1 57.88 124 PRO B CA 1
ATOM 7501 C C . PRO B 1 124 ? 2.508 -3.621 30.047 1 57.88 124 PRO B C 1
ATOM 7503 O O . PRO B 1 124 ? 2.689 -4.805 29.75 1 57.88 124 PRO B O 1
ATOM 7506 N N . SER B 1 125 ? 1.412 -3.176 30.453 1 59.91 125 SER B N 1
ATOM 7507 C CA . SER B 1 125 ? 0.184 -3.949 30.609 1 59.91 125 SER B CA 1
ATOM 7508 C C . SER B 1 125 ? -0.061 -4.828 29.375 1 59.91 125 SER B C 1
ATOM 7510 O O . SER B 1 125 ? -0.388 -6.008 29.516 1 59.91 125 SER B O 1
ATOM 7512 N N . THR B 1 126 ? 0.289 -4.352 28.281 1 64.88 126 THR B N 1
ATOM 7513 C CA . THR B 1 126 ? -0.027 -5.094 27.062 1 64.88 126 THR B CA 1
ATOM 7514 C C . THR B 1 126 ? 0.951 -6.25 26.859 1 64.88 126 THR B C 1
ATOM 7516 O O . THR B 1 126 ? 0.551 -7.348 26.469 1 64.88 126 THR B O 1
ATOM 7519 N N . SER B 1 127 ? 2.197 -5.969 27.125 1 66.62 127 SER B N 1
ATOM 7520 C CA . SER B 1 127 ? 3.205 -7.016 26.984 1 66.62 127 SER B CA 1
ATOM 7521 C C . SER B 1 127 ? 2.959 -8.148 27.984 1 66.62 127 SER B C 1
ATOM 7523 O O . SER B 1 127 ? 3.17 -9.32 27.656 1 66.62 127 SER B O 1
ATOM 7525 N N . LYS B 1 128 ? 2.473 -7.668 29.047 1 65.56 128 LYS B N 1
ATOM 7526 C CA . LYS B 1 128 ? 2.154 -8.648 30.094 1 65.56 128 LYS B CA 1
ATOM 7527 C C . LYS B 1 128 ? 1.028 -9.57 29.641 1 65.56 128 LYS B C 1
ATOM 7529 O O . LYS B 1 128 ? 1.124 -10.789 29.797 1 65.56 128 LYS B O 1
ATOM 7534 N N . ILE B 1 129 ? 0.102 -9.008 29.141 1 69.38 129 ILE B N 1
ATOM 7535 C CA . ILE B 1 129 ? -1.08 -9.75 28.719 1 69.38 129 ILE B CA 1
ATOM 7536 C C . ILE B 1 129 ? -0.698 -10.742 27.625 1 69.38 129 ILE B C 1
ATOM 7538 O O . ILE B 1 129 ? -1.101 -11.906 27.672 1 69.38 129 ILE B O 1
ATOM 7542 N N . LEU B 1 130 ? 0.116 -10.391 26.766 1 74.31 130 LEU B N 1
ATOM 7543 C CA . LEU B 1 130 ? 0.47 -11.234 25.625 1 74.31 130 LEU B CA 1
ATOM 7544 C C . LEU B 1 130 ? 1.431 -12.344 26.047 1 74.31 130 LEU B C 1
ATOM 7546 O O . LEU B 1 130 ? 1.364 -13.453 25.531 1 74.31 130 LEU B O 1
ATOM 7550 N N . THR B 1 131 ? 2.246 -11.969 26.938 1 71.56 131 THR B N 1
ATOM 7551 C CA . THR B 1 131 ? 3.172 -12.977 27.438 1 71.56 131 THR B CA 1
ATOM 7552 C C . THR B 1 131 ? 2.428 -14.055 28.219 1 71.56 131 THR B C 1
ATOM 7554 O O . THR B 1 131 ? 2.697 -15.242 28.047 1 71.56 131 THR B O 1
ATOM 7557 N N . LEU B 1 132 ? 1.515 -13.562 28.984 1 71.31 132 LEU B N 1
ATOM 7558 C CA . LEU B 1 132 ? 0.709 -14.508 29.75 1 71.31 132 LEU B CA 1
ATOM 7559 C C . LEU B 1 132 ? -0.104 -15.406 28.828 1 71.31 132 LEU B C 1
ATOM 7561 O O . LEU B 1 132 ? -0.315 -16.578 29.125 1 71.31 132 LEU B O 1
ATOM 7565 N N . LEU B 1 133 ? -0.541 -14.844 27.797 1 79 133 LEU B N 1
ATOM 7566 C CA . LEU B 1 133 ? -1.296 -15.602 26.812 1 79 133 LEU B CA 1
ATOM 7567 C C . LEU B 1 133 ? -0.462 -16.75 26.25 1 79 133 LEU B C 1
ATOM 7569 O O . LEU B 1 133 ? -0.968 -17.859 26.078 1 79 133 LEU B O 1
ATOM 7573 N N . GLN B 1 134 ? 0.799 -16.484 26.016 1 75.88 134 GLN B N 1
ATOM 7574 C CA . GLN B 1 134 ? 1.658 -17.531 25.469 1 75.88 134 GLN B CA 1
ATOM 7575 C C . GLN B 1 134 ? 1.813 -18.688 26.453 1 75.88 134 GLN B C 1
ATOM 7577 O O . GLN B 1 134 ? 1.775 -19.844 26.047 1 75.88 134 GLN B O 1
ATOM 7582 N N . PHE B 1 135 ? 1.807 -18.297 27.641 1 68 135 PHE B N 1
ATOM 7583 C CA . PHE B 1 135 ? 2.049 -19.297 28.688 1 68 135 PHE B CA 1
ATOM 7584 C C . PHE B 1 135 ? 0.789 -20.109 28.953 1 68 135 PHE B C 1
ATOM 7586 O O . PHE B 1 135 ? 0.865 -21.312 29.219 1 68 135 PHE B O 1
ATOM 7593 N N . ARG B 1 136 ? -0.185 -19.484 28.906 1 75 136 ARG B N 1
ATOM 7594 C CA . ARG B 1 136 ? -1.453 -20.125 29.234 1 75 136 ARG B CA 1
ATOM 7595 C C . ARG B 1 136 ? -1.876 -21.094 28.141 1 75 136 ARG B C 1
ATOM 7597 O O . ARG B 1 136 ? -2.34 -22.203 28.438 1 75 136 ARG B O 1
ATOM 7604 N N . GLU B 1 137 ? -1.705 -20.766 26.859 1 76.75 137 GLU B N 1
ATOM 7605 C CA . GLU B 1 137 ? -2.311 -21.516 25.75 1 76.75 137 GLU B CA 1
ATOM 7606 C C . GLU B 1 137 ? -1.272 -22.344 25.016 1 76.75 137 GLU B C 1
ATOM 7608 O O . GLU B 1 137 ? -1.592 -23 24.016 1 76.75 137 GLU B O 1
ATOM 7613 N N . HIS B 1 138 ? -0.03 -22.484 25.453 1 72.31 138 HIS B N 1
ATOM 7614 C CA . HIS B 1 138 ? 1.036 -23.125 24.688 1 72.31 138 HIS B CA 1
ATOM 7615 C C . HIS B 1 138 ? 0.795 -24.625 24.562 1 72.31 138 HIS B C 1
ATOM 7617 O O . HIS B 1 138 ? 1.229 -25.25 23.594 1 72.31 138 HIS B O 1
ATOM 7623 N N . LYS B 1 139 ? 0.013 -25.188 25.422 1 63.5 139 LYS B N 1
ATOM 7624 C CA . LYS B 1 139 ? -0.161 -26.641 25.406 1 63.5 139 LYS B CA 1
ATOM 7625 C C . LYS B 1 139 ? -1.401 -27.031 24.625 1 63.5 139 LYS B C 1
ATOM 7627 O O . LYS B 1 139 ? -1.597 -28.219 24.312 1 63.5 139 LYS B O 1
ATOM 7632 N N . LYS B 1 140 ? -2.154 -26.109 24.406 1 72.69 140 LYS B N 1
ATOM 7633 C CA . LYS B 1 140 ? -3.416 -26.438 23.75 1 72.69 140 LYS B CA 1
ATOM 7634 C C . LYS B 1 140 ? -3.268 -26.391 22.234 1 72.69 140 LYS B C 1
ATOM 7636 O O . LYS B 1 140 ? -2.428 -25.656 21.703 1 72.69 140 LYS B O 1
ATOM 7641 N N . GLY B 1 141 ? -3.906 -27.312 21.609 1 71.12 141 GLY B N 1
ATOM 7642 C CA . GLY B 1 141 ? -3.955 -27.266 20.156 1 71.12 141 GLY B CA 1
ATOM 7643 C C . GLY B 1 141 ? -4.637 -26.016 19.625 1 71.12 141 GLY B C 1
ATOM 7644 O O . GLY B 1 141 ? -5.301 -25.297 20.375 1 71.12 141 GLY B O 1
ATOM 7645 N N . ASN B 1 142 ? -4.488 -25.719 18.422 1 73.12 142 ASN B N 1
ATOM 7646 C CA . ASN B 1 142 ? -4.992 -24.5 17.781 1 73.12 142 ASN B CA 1
ATOM 7647 C C . ASN B 1 142 ? -6.477 -24.297 18.062 1 73.12 142 ASN B C 1
ATOM 7649 O O . ASN B 1 142 ? -6.91 -23.188 18.359 1 73.12 142 ASN B O 1
ATOM 7653 N N . LYS B 1 143 ? -7.246 -25.422 18.031 1 73.44 143 LYS B N 1
ATOM 7654 C CA . LYS B 1 143 ? -8.688 -25.297 18.188 1 73.44 143 LYS B CA 1
ATOM 7655 C C . LYS B 1 143 ? -9.078 -25.219 19.672 1 73.44 143 LYS B C 1
ATOM 7657 O O . LYS B 1 143 ? -10.156 -24.719 20 1 73.44 143 LYS B O 1
ATOM 7662 N N . GLY B 1 144 ? -8.219 -25.562 20.516 1 73.12 144 GLY B N 1
ATOM 7663 C CA . GLY B 1 144 ? -8.539 -25.578 21.938 1 73.12 144 GLY B CA 1
ATOM 7664 C C . GLY B 1 144 ? -8.117 -24.312 22.656 1 73.12 144 GLY B C 1
ATOM 7665 O O . GLY B 1 144 ? -8.445 -24.109 23.828 1 73.12 144 GLY B O 1
ATOM 7666 N N . ARG B 1 145 ? -7.488 -23.391 22.016 1 81.25 145 ARG B N 1
ATOM 7667 C CA . ARG B 1 145 ? -6.98 -22.188 22.641 1 81.25 145 ARG B CA 1
ATOM 7668 C C . ARG B 1 145 ? -8.109 -21.188 22.891 1 81.25 145 ARG B C 1
ATOM 7670 O O . ARG B 1 145 ? -9.055 -21.094 22.109 1 81.25 145 ARG B O 1
ATOM 7677 N N . ARG B 1 146 ? -8.102 -20.578 24.094 1 81.19 146 ARG B N 1
ATOM 7678 C CA . ARG B 1 146 ? -9.07 -19.562 24.469 1 81.19 146 ARG B CA 1
ATOM 7679 C C . ARG B 1 146 ? -8.391 -18.219 24.734 1 81.19 146 ARG B C 1
ATOM 7681 O O . ARG B 1 146 ? -7.277 -18.188 25.281 1 81.19 146 ARG B O 1
ATOM 7688 N N . PHE B 1 147 ? -9.008 -17.203 24.344 1 86.62 147 PHE B N 1
ATOM 7689 C CA . PHE B 1 147 ? -8.438 -15.867 24.453 1 86.62 147 PHE B CA 1
ATOM 7690 C C . PHE B 1 147 ? -9.367 -14.953 25.25 1 86.62 147 PHE B C 1
ATOM 7692 O O . PHE B 1 147 ? -10.586 -15.008 25.094 1 86.62 147 PHE B O 1
ATOM 7699 N N . THR B 1 148 ? -8.797 -14.195 26.094 1 79.5 148 THR B N 1
ATOM 7700 C CA . THR B 1 148 ? -9.57 -13.203 26.844 1 79.5 148 THR B CA 1
ATOM 7701 C C . THR B 1 148 ? -9.906 -12.008 25.969 1 79.5 148 THR B C 1
ATOM 7703 O O . THR B 1 148 ? -9.359 -11.852 24.875 1 79.5 148 THR B O 1
ATOM 7706 N N . LEU B 1 149 ? -10.805 -11.203 26.406 1 77.44 149 LEU B N 1
ATOM 7707 C CA . LEU B 1 149 ? -11.234 -10.031 25.656 1 77.44 149 LEU B CA 1
ATOM 7708 C C . LEU B 1 149 ? -10.078 -9.047 25.469 1 77.44 149 LEU B C 1
ATOM 7710 O O . LEU B 1 149 ? -9.906 -8.484 24.391 1 77.44 149 LEU B O 1
ATOM 7714 N N . LYS B 1 150 ? -9.344 -8.867 26.547 1 73.12 150 LYS B N 1
ATOM 7715 C CA . LYS B 1 150 ? -8.219 -7.941 26.469 1 73.12 150 LYS B CA 1
ATOM 7716 C C . LYS B 1 150 ? -7.191 -8.406 25.438 1 73.12 150 LYS B C 1
ATOM 7718 O O . LYS B 1 150 ? -6.648 -7.594 24.688 1 73.12 150 LYS B O 1
ATOM 7723 N N . GLU B 1 151 ? -7.004 -9.688 25.438 1 80.56 151 GLU B N 1
ATOM 7724 C CA . GLU B 1 151 ? -6.059 -10.266 24.484 1 80.56 151 GLU B CA 1
ATOM 7725 C C . GLU B 1 151 ? -6.547 -10.094 23.047 1 80.56 151 GLU B C 1
ATOM 7727 O O . GLU B 1 151 ? -5.762 -9.773 22.141 1 80.56 151 GLU B O 1
ATOM 7732 N N . LYS B 1 152 ? -7.805 -10.25 22.844 1 82.12 152 LYS B N 1
ATOM 7733 C CA . LYS B 1 152 ? -8.391 -10.102 21.516 1 82.12 152 LYS B CA 1
ATOM 7734 C C . LYS B 1 152 ? -8.32 -8.656 21.031 1 82.12 152 LYS B C 1
ATOM 7736 O O . LYS B 1 152 ? -8.086 -8.398 19.844 1 82.12 152 LYS B O 1
ATOM 7741 N N . ILE B 1 153 ? -8.43 -7.812 21.984 1 74.81 153 ILE B N 1
ATOM 7742 C CA . ILE B 1 153 ? -8.414 -6.395 21.641 1 74.81 153 ILE B CA 1
ATOM 7743 C C . ILE B 1 153 ? -7.012 -5.98 21.203 1 74.81 153 ILE B C 1
ATOM 7745 O O . ILE B 1 153 ? -6.848 -5.262 20.219 1 74.81 153 ILE B O 1
ATOM 7749 N N . ILE B 1 154 ? -6.066 -6.441 21.938 1 74.38 154 ILE B N 1
ATOM 7750 C CA . ILE B 1 154 ? -4.68 -6.145 21.578 1 74.38 154 ILE B CA 1
ATOM 7751 C C . ILE B 1 154 ? -4.352 -6.738 20.219 1 74.38 154 ILE B C 1
ATOM 7753 O O . ILE B 1 154 ? -3.729 -6.082 19.375 1 74.38 154 ILE B O 1
ATOM 7757 N N . ALA B 1 155 ? -4.785 -7.938 19.984 1 81.69 155 ALA B N 1
ATOM 7758 C CA . ALA B 1 155 ? -4.535 -8.625 18.734 1 81.69 155 ALA B CA 1
ATOM 7759 C C . ALA B 1 155 ? -5.234 -7.914 17.578 1 81.69 155 ALA B C 1
ATOM 7761 O O . ALA B 1 155 ? -4.684 -7.82 16.469 1 81.69 155 ALA B O 1
ATOM 7762 N N . LEU B 1 156 ? -6.379 -7.473 17.859 1 78.81 156 LEU B N 1
ATOM 7763 C CA . LEU B 1 156 ? -7.148 -6.758 16.844 1 78.81 156 LEU B CA 1
ATOM 7764 C C . LEU B 1 156 ? -6.438 -5.477 16.438 1 78.81 156 LEU B C 1
ATOM 7766 O O . LEU B 1 156 ? -6.434 -5.117 15.25 1 78.81 156 LEU B O 1
ATOM 7770 N N . SER B 1 157 ? -5.895 -4.836 17.375 1 72.56 157 SER B N 1
ATOM 7771 C CA . SER B 1 157 ? -5.145 -3.617 17.094 1 72.56 157 SER B CA 1
ATOM 7772 C C . SER B 1 157 ? -3.961 -3.9 16.172 1 72.56 157 SER B C 1
ATOM 7774 O O . SER B 1 157 ? -3.662 -3.113 15.273 1 72.56 157 SER B O 1
ATOM 7776 N N . PHE B 1 158 ? -3.402 -5 16.391 1 77.19 158 PHE B N 1
ATOM 7777 C CA . PHE B 1 158 ? -2.271 -5.395 15.555 1 77.19 158 PHE B CA 1
ATOM 7778 C C . PHE B 1 158 ? -2.736 -5.758 14.148 1 77.19 158 PHE B C 1
ATOM 7780 O O . PHE B 1 158 ? -2.113 -5.363 13.164 1 77.19 158 PHE B O 1
ATOM 7787 N N . LEU B 1 159 ? -3.752 -6.535 14.062 1 77.94 159 LEU B N 1
ATOM 7788 C CA . LEU B 1 159 ? -4.273 -7.016 12.789 1 77.94 159 LEU B CA 1
ATOM 7789 C C . LEU B 1 159 ? -4.66 -5.848 11.883 1 77.94 159 LEU B C 1
ATOM 7791 O O . LEU B 1 159 ? -4.395 -5.871 10.68 1 77.94 159 LEU B O 1
ATOM 7795 N N . LYS B 1 160 ? -5.25 -4.957 12.453 1 71.75 160 LYS B N 1
ATOM 7796 C CA . LYS B 1 160 ? -5.742 -3.836 11.664 1 71.75 160 LYS B CA 1
ATOM 7797 C C . LYS B 1 160 ? -4.598 -2.916 11.242 1 71.75 160 LYS B C 1
ATOM 7799 O O . LYS B 1 160 ? -4.664 -2.273 10.188 1 71.75 160 LYS B O 1
ATOM 7804 N N . GLN B 1 161 ? -3.568 -2.795 12.141 1 68.88 161 GLN B N 1
ATOM 7805 C CA . GLN B 1 161 ? -2.406 -1.987 11.789 1 68.88 161 GLN B CA 1
ATOM 7806 C C . GLN B 1 161 ? -1.614 -2.627 10.656 1 68.88 161 GLN B C 1
ATOM 7808 O O . GLN B 1 161 ? -1.126 -1.931 9.758 1 68.88 161 GLN B O 1
ATOM 7813 N N . SER B 1 162 ? -1.524 -3.916 10.812 1 73.88 162 SER B N 1
ATOM 7814 C CA . SER B 1 162 ? -0.77 -4.633 9.789 1 73.88 162 SER B CA 1
ATOM 7815 C C . SER B 1 162 ? -1.22 -6.086 9.68 1 73.88 162 SER B C 1
ATOM 7817 O O . SER B 1 162 ? -0.698 -6.953 10.383 1 73.88 162 SER B O 1
ATOM 7819 N N . PRO B 1 163 ? -2.117 -6.305 8.75 1 72.62 163 PRO B N 1
ATOM 7820 C CA . PRO B 1 163 ? -2.561 -7.691 8.594 1 72.62 163 PRO B CA 1
ATOM 7821 C C . PRO B 1 163 ? -1.416 -8.641 8.242 1 72.62 163 PRO B C 1
ATOM 7823 O O . PRO B 1 163 ? -1.366 -9.766 8.742 1 72.62 163 PRO B O 1
ATOM 7826 N N . LYS B 1 164 ? -0.476 -8.109 7.457 1 70.5 164 LYS B N 1
ATOM 7827 C CA . LYS B 1 164 ? 0.671 -8.938 7.094 1 70.5 164 LYS B CA 1
ATOM 7828 C C . LYS B 1 164 ? 1.551 -9.211 8.312 1 70.5 164 LYS B C 1
ATOM 7830 O O . LYS B 1 164 ? 2 -10.344 8.508 1 70.5 164 LYS B O 1
ATOM 7835 N N . GLY B 1 165 ? 1.708 -8.102 9.055 1 72.94 165 GLY B N 1
ATOM 7836 C CA . GLY B 1 165 ? 2.486 -8.273 10.273 1 72.94 165 GLY B CA 1
ATOM 7837 C C . GLY B 1 165 ? 1.839 -9.211 11.266 1 72.94 165 GLY B C 1
ATOM 7838 O O . GLY B 1 165 ? 2.523 -10.016 11.906 1 72.94 165 GLY B O 1
ATOM 7839 N N . TYR B 1 166 ? 0.571 -9.195 11.258 1 79.81 166 TYR B N 1
ATOM 7840 C CA . TYR B 1 166 ? -0.159 -10.047 12.188 1 79.81 166 TYR B CA 1
ATOM 7841 C C . TYR B 1 166 ? -0.058 -11.508 11.781 1 79.81 166 TYR B C 1
ATOM 7843 O O . TYR B 1 166 ? 0.1 -12.383 12.633 1 79.81 166 TYR B O 1
ATOM 7851 N N . ARG B 1 167 ? -0.235 -11.789 10.5 1 76.31 167 ARG B N 1
ATOM 7852 C CA . ARG B 1 167 ? -0.099 -13.156 10.016 1 76.31 167 ARG B CA 1
ATOM 7853 C C . ARG B 1 167 ? 1.286 -13.711 10.328 1 76.31 167 ARG B C 1
ATOM 7855 O O . ARG B 1 167 ? 1.424 -14.883 10.695 1 76.31 167 ARG B O 1
ATOM 7862 N N . PHE B 1 168 ? 2.264 -12.891 10.211 1 74.25 168 PHE B N 1
ATOM 7863 C CA . PHE B 1 168 ? 3.631 -13.289 10.523 1 74.25 168 PHE B CA 1
ATOM 7864 C C . PHE B 1 168 ? 3.785 -13.555 12.016 1 74.25 168 PHE B C 1
ATOM 7866 O O . PHE B 1 168 ? 4.426 -14.523 12.422 1 74.25 168 PHE B O 1
ATOM 7873 N N . LEU B 1 169 ? 3.199 -12.727 12.82 1 77.5 169 LEU B N 1
ATOM 7874 C CA . LEU B 1 169 ? 3.277 -12.859 14.273 1 77.5 169 LEU B CA 1
ATOM 7875 C C . LEU B 1 169 ? 2.588 -14.133 14.742 1 77.5 169 LEU B C 1
ATOM 7877 O O . LEU B 1 169 ? 3.012 -14.75 15.719 1 77.5 169 LEU B O 1
ATOM 7881 N N . ARG B 1 170 ? 1.6 -14.516 14.016 1 81.81 170 ARG B N 1
ATOM 7882 C CA . ARG B 1 170 ? 0.838 -15.703 14.383 1 81.81 170 ARG B CA 1
ATOM 7883 C C . ARG B 1 170 ? 1.656 -16.969 14.156 1 81.81 170 ARG B C 1
ATOM 7885 O O . ARG B 1 170 ? 1.355 -18.016 14.727 1 81.81 170 ARG B O 1
ATOM 7892 N N . LYS B 1 171 ? 2.588 -16.859 13.297 1 72.12 171 LYS B N 1
ATOM 7893 C CA . LYS B 1 171 ? 3.463 -18 13.07 1 72.12 171 LYS B CA 1
ATOM 7894 C C . LYS B 1 171 ? 4.445 -18.188 14.227 1 72.12 171 LYS B C 1
ATOM 7896 O O . LYS B 1 171 ? 4.965 -19.281 14.438 1 72.12 171 LYS B O 1
ATOM 7901 N N . ILE B 1 172 ? 4.641 -17.094 14.961 1 70.88 172 ILE B N 1
ATOM 7902 C CA . ILE B 1 172 ? 5.648 -17.094 16.016 1 70.88 172 ILE B CA 1
ATOM 7903 C C . ILE B 1 172 ? 4.969 -17.188 17.375 1 70.88 172 ILE B C 1
ATOM 7905 O O . ILE B 1 172 ? 5.461 -17.891 18.266 1 70.88 172 ILE B O 1
ATOM 7909 N N . PHE B 1 173 ? 3.768 -16.469 17.484 1 78.19 173 PHE B N 1
ATOM 7910 C CA . PHE B 1 173 ? 3.074 -16.406 18.766 1 78.19 173 PHE B CA 1
ATOM 7911 C C . PHE B 1 173 ? 1.674 -17 18.656 1 78.19 173 PHE B C 1
ATOM 7913 O O . PHE B 1 173 ? 1.126 -17.109 17.562 1 78.19 173 PHE B O 1
ATOM 7920 N N . ILE B 1 174 ? 1.333 -17.391 19.812 1 83.69 174 ILE B N 1
ATOM 7921 C CA . ILE B 1 174 ? -0.065 -17.797 19.891 1 83.69 174 ILE B CA 1
ATOM 7922 C C . ILE B 1 174 ? -0.962 -16.562 19.938 1 83.69 174 ILE B C 1
ATOM 7924 O O . ILE B 1 174 ? -0.956 -15.82 20.922 1 83.69 174 ILE B O 1
ATOM 7928 N N . LEU B 1 175 ? -1.606 -16.344 18.891 1 87.56 175 LEU B N 1
ATOM 7929 C CA . LEU B 1 175 ? -2.539 -15.234 18.766 1 87.56 175 LEU B CA 1
ATOM 7930 C C . LEU B 1 175 ? -3.852 -15.688 18.141 1 87.56 175 LEU B C 1
ATOM 7932 O O . LEU B 1 175 ? -3.883 -16.672 17.406 1 87.56 175 LEU B O 1
ATOM 7936 N N . PRO B 1 176 ? -4.938 -15 18.484 1 87.25 176 PRO B N 1
ATOM 7937 C CA . PRO B 1 176 ? -6.223 -15.367 17.891 1 87.25 176 PRO B CA 1
ATOM 7938 C C . PRO B 1 176 ? -6.219 -15.266 16.359 1 87.25 176 PRO B C 1
ATOM 7940 O O . PRO B 1 176 ? -5.477 -14.453 15.805 1 87.25 176 PRO B O 1
ATOM 7943 N N . SER B 1 177 ? -7 -16.109 15.758 1 85.94 177 SER B N 1
ATOM 7944 C CA . SER B 1 177 ? -7.117 -16.078 14.305 1 85.94 177 SER B CA 1
ATOM 7945 C C . SER B 1 177 ? -7.859 -14.828 13.836 1 85.94 177 SER B C 1
ATOM 7947 O O . SER B 1 177 ? -8.539 -14.172 14.625 1 85.94 177 SER B O 1
ATOM 7949 N N . ARG B 1 178 ? -7.668 -14.531 12.594 1 83.88 178 ARG B N 1
ATOM 7950 C CA . ARG B 1 178 ? -8.359 -13.398 11.992 1 83.88 178 ARG B CA 1
ATOM 7951 C C . ARG B 1 178 ? -9.867 -13.539 12.141 1 83.88 178 ARG B C 1
ATOM 7953 O O . ARG B 1 178 ? -10.562 -12.562 12.445 1 83.88 178 ARG B O 1
ATOM 7960 N N . GLN B 1 179 ? -10.352 -14.727 12.031 1 80.62 179 GLN B N 1
ATOM 7961 C CA . GLN B 1 179 ? -11.789 -14.969 12.117 1 80.62 179 GLN B CA 1
ATOM 7962 C C . GLN B 1 179 ? -12.312 -14.695 13.523 1 80.62 179 GLN B C 1
ATOM 7964 O O . GLN B 1 179 ? -13.398 -14.141 13.688 1 80.62 179 GLN B O 1
ATOM 7969 N N . THR B 1 180 ? -11.516 -15.109 14.461 1 83.94 180 THR B N 1
ATOM 7970 C CA . THR B 1 180 ? -11.883 -14.867 15.852 1 83.94 180 THR B CA 1
ATOM 7971 C C . THR B 1 180 ? -11.977 -13.375 16.141 1 83.94 180 THR B C 1
ATOM 7973 O O . THR B 1 180 ? -12.883 -12.922 16.844 1 83.94 180 THR B O 1
ATOM 7976 N N . LEU B 1 181 ? -11.062 -12.641 15.57 1 83.56 181 LEU B N 1
ATOM 7977 C CA . LEU B 1 181 ? -11.008 -11.203 15.812 1 83.56 181 LEU B CA 1
ATOM 7978 C C . LEU B 1 181 ? -12.141 -10.492 15.078 1 83.56 181 LEU B C 1
ATOM 7980 O O . LEU B 1 181 ? -12.695 -9.516 15.586 1 83.56 181 LEU B O 1
ATOM 7984 N N . LEU B 1 182 ? -12.453 -11 13.906 1 76.12 182 LEU B N 1
ATOM 7985 C CA . LEU B 1 182 ? -13.562 -10.422 13.156 1 76.12 182 LEU B CA 1
ATOM 7986 C C . LEU B 1 182 ? -14.891 -10.68 13.859 1 76.12 182 LEU B C 1
ATOM 7988 O O . LEU B 1 182 ? -15.789 -9.836 13.828 1 76.12 182 LEU B O 1
ATOM 7992 N N . LYS B 1 183 ? -14.922 -11.828 14.516 1 76.19 183 LYS B N 1
ATOM 7993 C CA . LYS B 1 183 ? -16.109 -12.133 15.297 1 76.19 183 LYS B CA 1
ATOM 7994 C C . LYS B 1 183 ? -16.266 -11.164 16.469 1 76.19 183 LYS B C 1
ATOM 7996 O O . LYS B 1 183 ? -17.391 -10.766 16.812 1 76.19 183 LYS B O 1
ATOM 8001 N N . LEU B 1 184 ? -15.164 -10.891 17.031 1 76.38 184 LEU B N 1
ATOM 8002 C CA . LEU B 1 184 ? -15.18 -9.914 18.125 1 76.38 184 LEU B CA 1
ATOM 8003 C C . LEU B 1 184 ? -15.695 -8.57 17.625 1 76.38 184 LEU B C 1
ATOM 8005 O O . LEU B 1 184 ? -16.469 -7.906 18.328 1 76.38 184 LEU B O 1
ATOM 8009 N N . LEU B 1 185 ? -15.328 -8.125 16.516 1 75.25 185 LEU B N 1
ATOM 8010 C CA . LEU B 1 185 ? -15.75 -6.848 15.945 1 75.25 185 LEU B CA 1
ATOM 8011 C C . LEU B 1 185 ? -17.25 -6.852 15.68 1 75.25 185 LEU B C 1
ATOM 8013 O O . LEU B 1 185 ? -17.922 -5.828 15.859 1 75.25 185 LEU B O 1
ATOM 8017 N N . ASN B 1 186 ? -17.656 -8.016 15.312 1 71.44 186 ASN B N 1
ATOM 8018 C CA . ASN B 1 186 ? -19.078 -8.117 15.008 1 71.44 186 ASN B CA 1
ATOM 8019 C C . ASN B 1 186 ? -19.922 -8.078 16.281 1 71.44 186 ASN B C 1
ATOM 8021 O O . ASN B 1 186 ? -21.109 -7.762 16.219 1 71.44 186 ASN B O 1
ATOM 8025 N N . MET B 1 187 ? -19.234 -8.32 17.328 1 72.12 187 MET B N 1
ATOM 8026 C CA . MET B 1 187 ? -19.953 -8.289 18.594 1 72.12 187 MET B CA 1
ATOM 8027 C C . MET B 1 187 ? -20.125 -6.848 19.078 1 72.12 187 MET B C 1
ATOM 8029 O O . MET B 1 187 ? -20.984 -6.57 19.906 1 72.12 187 MET B O 1
ATOM 8033 N N . ALA B 1 188 ? -19.219 -5.938 18.5 1 72.25 188 ALA B N 1
ATOM 8034 C CA . ALA B 1 188 ? -19.344 -4.527 18.844 1 72.25 188 ALA B CA 1
ATOM 8035 C C . ALA B 1 188 ? -20.547 -3.889 18.156 1 72.25 188 ALA B C 1
ATOM 8037 O O . ALA B 1 188 ? -20.734 -4.059 16.953 1 72.25 188 ALA B O 1
ATOM 8038 N N . ASP B 1 189 ? -21.75 -4.148 18.391 1 72.5 189 ASP B N 1
ATOM 8039 C CA . ASP B 1 189 ? -23.016 -3.66 17.828 1 72.5 189 ASP B CA 1
ATOM 8040 C C . ASP B 1 189 ? -22.875 -2.207 17.375 1 72.5 189 ASP B C 1
ATOM 8042 O O . ASP B 1 189 ? -23.609 -1.336 17.844 1 72.5 189 ASP B O 1
ATOM 8046 N N . ILE B 1 190 ? -21.906 -1.844 16.516 1 81.81 190 ILE B N 1
ATOM 8047 C CA . ILE B 1 190 ? -21.766 -0.503 15.961 1 81.81 190 ILE B CA 1
ATOM 8048 C C . ILE B 1 190 ? -22.5 -0.417 14.625 1 81.81 190 ILE B C 1
ATOM 8050 O O . ILE B 1 190 ? -22.25 -1.228 13.727 1 81.81 190 ILE B O 1
ATOM 8054 N N . ASN B 1 191 ? -23.453 0.444 14.562 1 85.75 191 ASN B N 1
ATOM 8055 C CA . ASN B 1 191 ? -24.281 0.651 13.375 1 85.75 191 ASN B CA 1
ATOM 8056 C C . ASN B 1 191 ? -24.234 2.105 12.914 1 85.75 191 ASN B C 1
ATOM 8058 O O . ASN B 1 191 ? -23.828 2.99 13.672 1 85.75 191 ASN B O 1
ATOM 8062 N N . PRO B 1 192 ? -24.562 2.332 11.672 1 92.06 192 PRO B N 1
ATOM 8063 C CA . PRO B 1 192 ? -24.656 3.725 11.227 1 92.06 192 PRO B CA 1
ATOM 8064 C C . PRO B 1 192 ? -25.641 4.551 12.055 1 92.06 192 PRO B C 1
ATOM 8066 O O . PRO B 1 192 ? -26.656 4.027 12.516 1 92.06 192 PRO B O 1
ATOM 8069 N N . GLY B 1 193 ? -25.344 5.77 12.18 1 93.12 193 GLY B N 1
ATOM 8070 C CA . GLY B 1 193 ? -26.125 6.633 13.039 1 93.12 193 GLY B CA 1
ATOM 8071 C C . GLY B 1 193 ? -25.531 6.812 14.422 1 93.12 193 GLY B C 1
ATOM 8072 O O . GLY B 1 193 ? -24.328 6.586 14.609 1 93.12 193 GLY B O 1
ATOM 8073 N N . ILE B 1 194 ? -26.297 7.273 15.305 1 91.75 194 ILE B N 1
ATOM 8074 C CA . ILE B 1 194 ? -25.828 7.516 16.656 1 91.75 194 ILE B CA 1
ATOM 8075 C C . ILE B 1 194 ? -25.891 6.219 17.469 1 91.75 194 ILE B C 1
ATOM 8077 O O . ILE B 1 194 ? -26.938 5.551 17.5 1 91.75 194 ILE B O 1
ATOM 8081 N N . ASN B 1 195 ? -24.859 5.82 17.938 1 82.12 195 ASN B N 1
ATOM 8082 C CA . ASN B 1 195 ? -24.781 4.59 18.719 1 82.12 195 ASN B CA 1
ATOM 8083 C C . ASN B 1 195 ? -25.109 4.844 20.188 1 82.12 195 ASN B C 1
ATOM 8085 O O . ASN B 1 195 ? -24.344 5.488 20.906 1 82.12 195 ASN B O 1
ATOM 8089 N N . LYS B 1 196 ? -26.125 4.238 20.625 1 79.19 196 LYS B N 1
ATOM 8090 C CA . LYS B 1 196 ? -26.625 4.469 21.969 1 79.19 196 LYS B CA 1
ATOM 8091 C C . LYS B 1 196 ? -25.625 3.955 23.016 1 79.19 196 LYS B C 1
ATOM 8093 O O . LYS B 1 196 ? -25.438 4.582 24.062 1 79.19 196 LYS B O 1
ATOM 8098 N N . ASN B 1 197 ? -25.094 2.871 22.688 1 75.75 197 ASN B N 1
ATOM 8099 C CA . ASN B 1 197 ? -24.109 2.305 23.609 1 75.75 197 ASN B CA 1
ATOM 8100 C C . ASN B 1 197 ? -22.906 3.223 23.781 1 75.75 197 ASN B C 1
ATOM 8102 O O . ASN B 1 197 ? -22.391 3.359 24.891 1 75.75 197 ASN B O 1
ATOM 8106 N N . MET B 1 198 ? -22.578 3.801 22.766 1 81.5 198 MET B N 1
ATOM 8107 C CA . MET B 1 198 ? -21.453 4.719 22.812 1 81.5 198 MET B CA 1
ATOM 8108 C C . MET B 1 198 ? -21.797 5.965 23.625 1 81.5 198 MET B C 1
ATOM 8110 O O . MET B 1 198 ? -20.984 6.441 24.422 1 81.5 198 MET B O 1
ATOM 8114 N N . ILE B 1 199 ? -22.969 6.457 23.453 1 87.12 199 ILE B N 1
ATOM 8115 C CA . ILE B 1 199 ? -23.406 7.652 24.172 1 87.12 199 ILE B CA 1
ATOM 8116 C C . ILE B 1 199 ? -23.516 7.359 25.656 1 87.12 199 ILE B C 1
ATOM 8118 O O . ILE B 1 199 ? -23.188 8.211 26.484 1 87.12 199 ILE B O 1
ATOM 8122 N N . GLN B 1 200 ? -23.859 6.145 25.938 1 83.94 200 GLN B N 1
ATOM 8123 C CA . GLN B 1 200 ? -23.953 5.754 27.328 1 83.94 200 GLN B CA 1
ATOM 8124 C C . GLN B 1 200 ? -22.578 5.699 27.984 1 83.94 200 GLN B C 1
ATOM 8126 O O . GLN B 1 200 ? -22.422 6.082 29.141 1 83.94 200 GLN B O 1
ATOM 8131 N N . GLN B 1 201 ? -21.703 5.27 27.266 1 81 201 GLN B N 1
ATOM 8132 C CA . GLN B 1 201 ? -20.344 5.23 27.781 1 81 201 GLN B CA 1
ATOM 8133 C C . GLN B 1 201 ? -19.781 6.637 27.984 1 81 201 GLN B C 1
ATOM 8135 O O . GLN B 1 201 ? -19.062 6.891 28.938 1 81 201 GLN B O 1
ATOM 8140 N N . ILE B 1 202 ? -20.109 7.496 27.062 1 86.88 202 ILE B N 1
ATOM 8141 C CA . ILE B 1 202 ? -19.688 8.883 27.188 1 86.88 202 ILE B CA 1
ATOM 8142 C C . ILE B 1 202 ? -20.328 9.516 28.422 1 86.88 202 ILE B C 1
ATOM 8144 O O . ILE B 1 202 ? -19.672 10.266 29.156 1 86.88 202 ILE B O 1
ATOM 8148 N N . LYS B 1 203 ? -21.516 9.172 28.656 1 89.75 203 LYS B N 1
ATOM 8149 C CA . LYS B 1 203 ? -22.219 9.68 29.828 1 89.75 203 LYS B CA 1
ATOM 8150 C C . LYS B 1 203 ? -21.531 9.25 31.125 1 89.75 203 LYS B C 1
ATOM 8152 O O . LYS B 1 203 ? -21.344 10.055 32.031 1 89.75 203 LYS B O 1
ATOM 8157 N N . THR B 1 204 ? -21.094 8.031 31.141 1 84.25 204 THR B N 1
ATOM 8158 C CA . THR B 1 204 ? -20.406 7.5 32.312 1 84.25 204 THR B CA 1
ATOM 8159 C C . THR B 1 204 ? -19.062 8.195 32.5 1 84.25 204 THR B C 1
ATOM 8161 O O . THR B 1 204 ? -18.672 8.492 33.625 1 84.25 204 THR B O 1
ATOM 8164 N N . ALA B 1 205 ? -18.422 8.438 31.5 1 83.75 205 ALA B N 1
ATOM 8165 C CA . ALA B 1 205 ? -17.125 9.094 31.562 1 83.75 205 ALA B CA 1
ATOM 8166 C C . ALA B 1 205 ? -17.266 10.547 32 1 83.75 205 ALA B C 1
ATOM 8168 O O . ALA B 1 205 ? -16.422 11.062 32.75 1 83.75 205 ALA B O 1
ATOM 8169 N N . THR B 1 206 ? -18.297 11.219 31.547 1 89.62 206 THR B N 1
ATOM 8170 C CA . THR B 1 206 ? -18.5 12.641 31.828 1 89.62 206 THR B CA 1
ATOM 8171 C C . THR B 1 206 ? -18.844 12.859 33.312 1 89.62 206 THR B C 1
ATOM 8173 O O . THR B 1 206 ? -18.562 13.922 33.844 1 89.62 206 THR B O 1
ATOM 8176 N N . GLU B 1 207 ? -19.391 11.891 33.875 1 87.81 207 GLU B N 1
ATOM 8177 C CA . GLU B 1 207 ? -19.75 12.008 35.281 1 87.81 207 GLU B CA 1
ATOM 8178 C C . GLU B 1 207 ? -18.516 12.125 36.156 1 87.81 207 GLU B C 1
ATOM 8180 O O . GLU B 1 207 ? -18.547 12.773 37.219 1 87.81 207 GLU B O 1
ATOM 8185 N N . LYS B 1 208 ? -17.469 11.664 35.656 1 85.25 208 LYS B N 1
ATOM 8186 C CA . LYS B 1 208 ? -16.234 11.68 36.438 1 85.25 208 LYS B CA 1
ATOM 8187 C C . LYS B 1 208 ? -15.359 12.867 36.062 1 85.25 208 LYS B C 1
ATOM 8189 O O . LYS B 1 208 ? -14.359 13.156 36.719 1 85.25 208 LYS B O 1
ATOM 8194 N N . MET B 1 209 ? -15.805 13.633 35.188 1 88.81 209 MET B N 1
ATOM 8195 C CA . MET B 1 209 ? -14.977 14.711 34.625 1 88.81 209 MET B CA 1
ATOM 8196 C C . MET B 1 209 ? -15.242 16.016 35.375 1 88.81 209 MET B C 1
ATOM 8198 O O . MET B 1 209 ? -16.359 16.25 35.844 1 88.81 209 MET B O 1
ATOM 8202 N N . LYS B 1 210 ? -14.188 16.797 35.344 1 90.25 210 LYS B N 1
ATOM 8203 C CA . LYS B 1 210 ? -14.352 18.172 35.812 1 90.25 210 LYS B CA 1
ATOM 8204 C C . LYS B 1 210 ? -15.062 19.031 34.781 1 90.25 210 LYS B C 1
ATOM 8206 O O . LYS B 1 210 ? -15.125 18.672 33.594 1 90.25 210 LYS B O 1
ATOM 8211 N N . LEU B 1 211 ? -15.555 20.109 35.188 1 90.94 211 LEU B N 1
ATOM 8212 C CA . LEU B 1 211 ? -16.359 20.984 34.312 1 90.94 211 LEU B CA 1
ATOM 8213 C C . LEU B 1 211 ? -15.547 21.453 33.125 1 90.94 211 LEU B C 1
ATOM 8215 O O . LEU B 1 211 ? -16.031 21.406 31.984 1 90.94 211 LEU B O 1
ATOM 8219 N N . ASN B 1 212 ? -14.32 21.797 33.406 1 91.94 212 ASN B N 1
ATOM 8220 C CA . ASN B 1 212 ? -13.484 22.312 32.312 1 91.94 212 ASN B CA 1
ATOM 8221 C C . ASN B 1 212 ? -13.156 21.219 31.297 1 91.94 212 ASN B C 1
ATOM 8223 O O . ASN B 1 212 ? -12.969 21.5 30.109 1 91.94 212 ASN B O 1
ATOM 8227 N N . ASP B 1 213 ? -13.219 20 31.75 1 91.31 213 ASP B N 1
ATOM 8228 C CA . ASP B 1 213 ? -12.883 18.875 30.891 1 91.31 213 ASP B CA 1
ATOM 8229 C C . ASP B 1 213 ? -14.086 18.469 30.031 1 91.31 213 ASP B C 1
ATOM 8231 O O . ASP B 1 213 ? -13.938 17.734 29.047 1 91.31 213 ASP B O 1
ATOM 8235 N N . LYS B 1 214 ? -15.219 19 30.391 1 94.88 214 LYS B N 1
ATOM 8236 C CA . LYS B 1 214 ? -16.453 18.641 29.672 1 94.88 214 LYS B CA 1
ATOM 8237 C C . LYS B 1 214 ? -16.641 19.531 28.438 1 94.88 214 LYS B C 1
ATOM 8239 O O . LYS B 1 214 ? -17.453 19.219 27.562 1 94.88 214 LYS B O 1
ATOM 8244 N N . ILE B 1 215 ? -15.93 20.641 28.391 1 96.38 215 ILE B N 1
ATOM 8245 C CA . ILE B 1 215 ? -16.062 21.562 27.266 1 96.38 215 ILE B CA 1
ATOM 8246 C C . ILE B 1 215 ? -15.461 20.938 26.016 1 96.38 215 ILE B C 1
ATOM 8248 O O . ILE B 1 215 ? -14.305 20.516 26.016 1 96.38 215 ILE B O 1
ATOM 8252 N N . CYS B 1 216 ? -16.234 20.766 24.969 1 96.31 216 CYS B N 1
ATOM 8253 C CA . CYS B 1 216 ? -15.758 20.078 23.766 1 96.31 216 CYS B CA 1
ATOM 8254 C C . CYS B 1 216 ? -16.312 20.734 22.516 1 96.31 216 CYS B C 1
ATOM 8256 O O . CYS B 1 216 ? -17.062 21.703 22.578 1 96.31 216 CYS B O 1
ATOM 8258 N N . ILE B 1 217 ? -15.797 20.297 21.406 1 97.56 217 ILE B N 1
ATOM 8259 C CA . ILE B 1 217 ? -16.266 20.734 20.094 1 97.56 217 ILE B CA 1
ATOM 8260 C C . ILE B 1 217 ? -16.641 19.516 19.25 1 97.56 217 ILE B C 1
ATOM 8262 O O . ILE B 1 217 ? -16.234 18.391 19.562 1 97.56 217 ILE B O 1
ATOM 8266 N N . VAL B 1 218 ? -17.453 19.75 18.219 1 98 218 VAL B N 1
ATOM 8267 C CA . VAL B 1 218 ? -17.875 18.656 17.328 1 98 218 VAL B CA 1
ATOM 8268 C C . VAL B 1 218 ? -17.328 18.891 15.93 1 98 218 VAL B C 1
ATOM 8270 O O . VAL B 1 218 ? -17.516 19.969 15.344 1 98 218 VAL B O 1
ATOM 8273 N N . LEU B 1 219 ? -16.594 17.953 15.484 1 97.75 219 LEU B N 1
ATOM 8274 C CA . LEU B 1 219 ? -16.062 17.969 14.125 1 97.75 219 LEU B CA 1
ATOM 8275 C C . LEU B 1 219 ? -16.891 17.094 13.203 1 97.75 219 LEU B C 1
ATOM 8277 O O . LEU B 1 219 ? -17.391 16.047 13.609 1 97.75 219 LEU B O 1
ATOM 8281 N N . PHE B 1 220 ? -17.094 17.516 12.031 1 97.62 220 PHE B N 1
ATOM 8282 C CA . PHE B 1 220 ? -17.75 16.641 11.078 1 97.62 220 PHE B CA 1
ATOM 8283 C C . PHE B 1 220 ? -17.172 16.812 9.68 1 97.62 220 PHE B C 1
ATOM 8285 O O . PHE B 1 220 ? -16.766 17.906 9.305 1 97.62 220 PHE B O 1
ATOM 8292 N N . ASP B 1 221 ? -16.984 15.789 9.039 1 95.88 221 ASP B N 1
ATOM 8293 C CA . ASP B 1 221 ? -16.422 15.719 7.691 1 95.88 221 ASP B CA 1
ATOM 8294 C C . ASP B 1 221 ? -16.828 14.43 6.992 1 95.88 221 ASP B C 1
ATOM 8296 O O . ASP B 1 221 ? -17.406 13.531 7.617 1 95.88 221 ASP B O 1
ATOM 8300 N N . GLU B 1 222 ? -16.594 14.438 5.664 1 95.38 222 GLU B N 1
ATOM 8301 C CA . GLU B 1 222 ? -17 13.289 4.859 1 95.38 222 GLU B CA 1
ATOM 8302 C C . GLU B 1 222 ? -15.789 12.648 4.172 1 95.38 222 GLU B C 1
ATOM 8304 O O . GLU B 1 222 ? -14.789 13.32 3.922 1 95.38 222 GLU B O 1
ATOM 8309 N N . MET B 1 223 ? -15.844 11.352 3.939 1 92.94 223 MET B N 1
ATOM 8310 C CA . MET B 1 223 ? -14.82 10.633 3.182 1 92.94 223 MET B CA 1
ATOM 8311 C C . MET B 1 223 ? -15.445 9.867 2.018 1 92.94 223 MET B C 1
ATOM 8313 O O . MET B 1 223 ? -16.547 9.336 2.141 1 92.94 223 MET B O 1
ATOM 8317 N N . SER B 1 224 ? -14.766 9.844 0.944 1 91.94 224 SER B N 1
ATOM 8318 C CA . SER B 1 224 ? -15.227 9.094 -0.22 1 91.94 224 SER B CA 1
ATOM 8319 C C . SER B 1 224 ? -15.031 7.598 -0.029 1 91.94 224 SER B C 1
ATOM 8321 O O . SER B 1 224 ? -14.023 7.164 0.535 1 91.94 224 SER B O 1
ATOM 8323 N N . LEU B 1 225 ? -16 6.852 -0.476 1 92.88 225 LEU B N 1
ATOM 8324 C CA . LEU B 1 225 ? -15.969 5.395 -0.414 1 92.88 225 LEU B CA 1
ATOM 8325 C C . LEU B 1 225 ? -16.109 4.785 -1.806 1 92.88 225 LEU B C 1
ATOM 8327 O O . LEU B 1 225 ? -16.594 5.445 -2.729 1 92.88 225 LEU B O 1
ATOM 8331 N N . LYS B 1 226 ? -15.656 3.562 -1.932 1 91.06 226 LYS B N 1
ATOM 8332 C CA . LYS B 1 226 ? -15.938 2.768 -3.123 1 91.06 226 LYS B CA 1
ATOM 8333 C C . LYS B 1 226 ? -17.266 2.023 -2.979 1 91.06 226 LYS B C 1
ATOM 8335 O O . LYS B 1 226 ? -17.438 1.218 -2.062 1 91.06 226 LYS B O 1
ATOM 8340 N N . PRO B 1 227 ? -18.125 2.285 -3.881 1 94.19 227 PRO B N 1
ATOM 8341 C CA . PRO B 1 227 ? -19.406 1.607 -3.766 1 94.19 227 PRO B CA 1
ATOM 8342 C C . PRO B 1 227 ? -19.281 0.086 -3.824 1 94.19 227 PRO B C 1
ATOM 8344 O O . PRO B 1 227 ? -18.547 -0.444 -4.656 1 94.19 227 PRO B O 1
ATOM 8347 N N . ASN B 1 228 ? -19.953 -0.574 -2.943 1 95.06 228 ASN B N 1
ATOM 8348 C CA . ASN B 1 228 ? -19.922 -2.025 -2.799 1 95.06 228 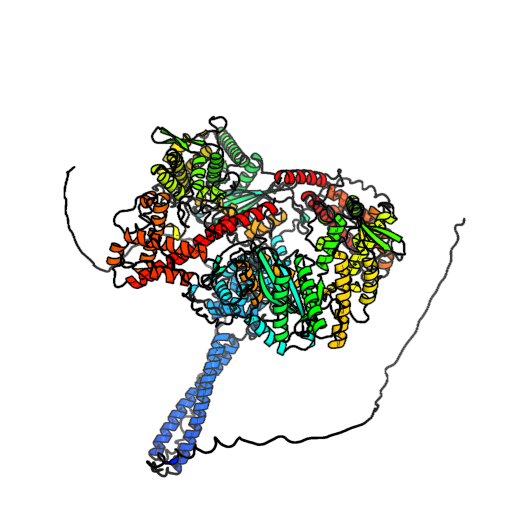ASN B CA 1
ATOM 8349 C C . ASN B 1 228 ? -21.031 -2.527 -1.882 1 95.06 228 ASN B C 1
ATOM 8351 O O . ASN B 1 228 ? -21.406 -1.845 -0.93 1 95.06 228 ASN B O 1
ATOM 8355 N N . VAL B 1 229 ? -21.531 -3.611 -2.238 1 95.81 229 VAL B N 1
ATOM 8356 C CA . VAL B 1 229 ? -22.547 -4.227 -1.386 1 95.81 229 VAL B CA 1
ATOM 8357 C C . VAL B 1 229 ? -22.031 -5.555 -0.841 1 95.81 229 VAL B C 1
ATOM 8359 O O . VAL B 1 229 ? -21.453 -6.355 -1.584 1 95.81 229 VAL B O 1
ATOM 8362 N N . THR B 1 230 ? -22.141 -5.805 0.433 1 94.06 230 THR B N 1
ATOM 8363 C CA . THR B 1 230 ? -21.672 -7.027 1.085 1 94.06 230 THR B CA 1
ATOM 8364 C C . THR B 1 230 ? -22.719 -7.527 2.086 1 94.06 230 THR B C 1
ATOM 8366 O O . THR B 1 230 ? -23.234 -6.75 2.887 1 94.06 230 THR B O 1
ATOM 8369 N N . TYR B 1 231 ? -23 -8.812 1.958 1 93.19 231 TYR B N 1
ATOM 8370 C CA . TYR B 1 231 ? -23.969 -9.422 2.861 1 93.19 231 TYR B CA 1
ATOM 8371 C C . TYR B 1 231 ? -23.312 -9.812 4.18 1 93.19 231 TYR B C 1
ATOM 8373 O O . TYR B 1 231 ? -22.312 -10.531 4.195 1 93.19 231 TYR B O 1
ATOM 8381 N N . ASN B 1 232 ? -23.812 -9.227 5.234 1 85.75 232 ASN B N 1
ATOM 8382 C CA . ASN B 1 232 ? -23.422 -9.617 6.578 1 85.75 232 ASN B CA 1
ATOM 8383 C C . ASN B 1 232 ? -24.359 -10.672 7.164 1 85.75 232 ASN B C 1
ATOM 8385 O O . ASN B 1 232 ? -25.484 -10.352 7.539 1 85.75 232 ASN B O 1
ATOM 8389 N N . GLU B 1 233 ? -23.875 -11.844 7.352 1 83.25 233 GLU B N 1
ATOM 8390 C CA . GLU B 1 233 ? -24.719 -12.961 7.773 1 83.25 233 GLU B CA 1
ATOM 8391 C C . GLU B 1 233 ? -25.156 -12.805 9.227 1 83.25 233 GLU B C 1
ATOM 8393 O O . GLU B 1 233 ? -26.266 -13.211 9.586 1 83.25 233 GLU B O 1
ATOM 8398 N N . ARG B 1 234 ? -24.406 -12.266 10.016 1 74.31 234 ARG B N 1
ATOM 8399 C CA . ARG B 1 234 ? -24.734 -12.117 11.43 1 74.31 234 ARG B CA 1
ATOM 8400 C C . ARG B 1 234 ? -25.875 -11.125 11.633 1 74.31 234 ARG B C 1
ATOM 8402 O O . ARG B 1 234 ? -26.781 -11.375 12.422 1 74.31 234 ARG B O 1
ATOM 8409 N N . LYS B 1 235 ? -25.766 -10.078 10.93 1 81.06 235 LYS B N 1
ATOM 8410 C CA . LYS B 1 235 ? -26.797 -9.055 11.039 1 81.06 235 LYS B CA 1
ATOM 8411 C C . LYS B 1 235 ? -27.938 -9.32 10.055 1 81.06 235 LYS B C 1
ATOM 8413 O O . LYS B 1 235 ? -29.016 -8.727 10.164 1 81.06 235 LYS B O 1
ATOM 8418 N N . ASP B 1 236 ? -27.703 -10.297 9.141 1 89.06 236 ASP B N 1
ATOM 8419 C CA . ASP B 1 236 ? -28.656 -10.633 8.086 1 89.06 236 ASP B CA 1
ATOM 8420 C C . ASP B 1 236 ? -29.062 -9.391 7.305 1 89.06 236 ASP B C 1
ATOM 8422 O O . ASP B 1 236 ? -30.266 -9.109 7.172 1 89.06 236 ASP B O 1
ATOM 8426 N N . GLN B 1 237 ? -28.156 -8.648 7.008 1 90.69 237 GLN B N 1
ATOM 8427 C CA . GLN B 1 237 ? -28.375 -7.422 6.25 1 90.69 237 GLN B CA 1
ATOM 8428 C C . GLN B 1 237 ? -27.25 -7.18 5.258 1 90.69 237 GLN B C 1
ATOM 8430 O O . GLN B 1 237 ? -26.125 -7.617 5.48 1 90.69 237 GLN B O 1
ATOM 8435 N N . VAL B 1 238 ? -27.625 -6.531 4.152 1 94.44 238 VAL B N 1
ATOM 8436 C CA . VAL B 1 238 ? -26.609 -6.164 3.164 1 94.44 238 VAL B CA 1
ATOM 8437 C C . VAL B 1 238 ? -26.094 -4.758 3.451 1 94.44 238 VAL B C 1
ATOM 8439 O O . VAL B 1 238 ? -26.875 -3.816 3.594 1 94.44 238 VAL B O 1
ATOM 8442 N N . CYS B 1 239 ? -24.812 -4.656 3.621 1 92.81 239 CYS B N 1
ATOM 8443 C CA . CYS B 1 239 ? -24.172 -3.369 3.844 1 92.81 239 CYS B CA 1
ATOM 8444 C C . CYS B 1 239 ? -23.781 -2.715 2.52 1 92.81 239 CYS B C 1
ATOM 8446 O O . CYS B 1 239 ? -23.359 -3.393 1.587 1 92.81 239 CYS B O 1
ATOM 8448 N N . GLY B 1 240 ? -23.969 -1.418 2.432 1 95.44 240 GLY B N 1
ATOM 8449 C CA . GLY B 1 240 ? -23.516 -0.729 1.231 1 95.44 240 GLY B CA 1
ATOM 8450 C C . GLY B 1 240 ? -24.531 0.269 0.703 1 95.44 240 GLY B C 1
ATOM 8451 O O . GLY B 1 240 ? -24.281 0.951 -0.292 1 95.44 240 GLY B O 1
ATOM 8452 N N . PHE B 1 241 ? -25.594 0.441 1.417 1 96.56 241 PHE B N 1
ATOM 8453 C CA . PHE B 1 241 ? -26.672 1.325 0.958 1 96.56 241 PHE B CA 1
ATOM 8454 C C . PHE B 1 241 ? -26.672 2.619 1.764 1 96.56 241 PHE B C 1
ATOM 8456 O O . PHE B 1 241 ? -26.062 2.697 2.832 1 96.56 241 PHE B O 1
ATOM 8463 N N . VAL B 1 242 ? -27.359 3.652 1.177 1 96.69 242 VAL B N 1
ATOM 8464 C CA . VAL B 1 242 ? -27.484 4.949 1.832 1 96.69 242 VAL B CA 1
ATOM 8465 C C . VAL B 1 242 ? -28.328 4.801 3.1 1 96.69 242 VAL B C 1
ATOM 8467 O O . VAL B 1 242 ? -29.406 4.203 3.07 1 96.69 242 VAL B O 1
ATOM 8470 N N . THR B 1 243 ? -27.75 5.254 4.203 1 95.69 243 THR B N 1
ATOM 8471 C CA . THR B 1 243 ? -28.484 5.148 5.457 1 95.69 243 THR B CA 1
ATOM 8472 C C . THR B 1 243 ? -28.047 6.238 6.434 1 95.69 243 THR B C 1
ATOM 8474 O O . THR B 1 243 ? -26.875 6.609 6.473 1 95.69 243 THR B O 1
ATOM 8477 N N . ASN B 1 244 ? -28.969 6.855 7.191 1 93.06 244 ASN B N 1
ATOM 8478 C CA . ASN B 1 244 ? -28.688 7.805 8.258 1 93.06 244 ASN B CA 1
ATOM 8479 C C . ASN B 1 244 ? -28.797 7.156 9.633 1 93.06 244 ASN B C 1
ATOM 8481 O O . ASN B 1 244 ? -28.781 7.848 10.656 1 93.06 244 ASN B O 1
ATOM 8485 N N . GLY B 1 245 ? -28.922 5.836 9.594 1 88.62 245 GLY B N 1
ATOM 8486 C CA . GLY B 1 245 ? -29.078 5.102 10.836 1 88.62 245 GLY B CA 1
ATOM 8487 C C . GLY B 1 245 ? -30.516 4.754 11.148 1 88.62 245 GLY B C 1
ATOM 8488 O O . GLY B 1 245 ? -30.797 3.699 11.719 1 88.62 245 GLY B O 1
ATOM 8489 N N . LEU B 1 246 ? -31.484 5.578 10.789 1 87.75 246 LEU B N 1
ATOM 8490 C CA . LEU B 1 246 ? -32.906 5.371 11.031 1 87.75 246 LEU B CA 1
ATOM 8491 C C . LEU B 1 246 ? -33.594 4.816 9.789 1 87.75 246 LEU B C 1
ATOM 8493 O O . LEU B 1 246 ? -34.344 3.855 9.875 1 87.75 246 LEU B O 1
ATOM 8497 N N . GLU B 1 247 ? -33.188 5.406 8.703 1 91.44 247 GLU B N 1
ATOM 8498 C CA . GLU B 1 247 ? -33.781 5.008 7.43 1 91.44 247 GLU B CA 1
ATOM 8499 C C . GLU B 1 247 ? -32.719 4.617 6.418 1 91.44 247 GLU B C 1
ATOM 8501 O O . GLU B 1 247 ? -31.656 5.242 6.359 1 91.44 247 GLU B O 1
ATOM 8506 N N . THR B 1 248 ? -33.062 3.547 5.707 1 93 248 THR B N 1
ATOM 8507 C CA . THR B 1 248 ? -32.156 3.092 4.656 1 93 248 THR B CA 1
ATOM 8508 C C . THR B 1 248 ? -32.812 3.223 3.285 1 93 248 THR B C 1
ATOM 8510 O O . THR B 1 248 ? -34 2.928 3.127 1 93 248 THR B O 1
ATOM 8513 N N . GLN B 1 249 ? -32.125 3.789 2.352 1 93.38 249 GLN B N 1
ATOM 8514 C CA . GLN B 1 249 ? -32.594 3.945 0.981 1 93.38 249 GLN B CA 1
ATOM 8515 C C . GLN B 1 249 ? -31.891 2.975 0.039 1 93.38 249 GLN B C 1
ATOM 8517 O O . GLN B 1 249 ? -30.734 2.602 0.271 1 93.38 249 GLN B O 1
ATOM 8522 N N . PRO B 1 250 ? -32.531 2.543 -1.024 1 93.5 250 PRO B N 1
ATOM 8523 C CA . PRO B 1 250 ? -31.969 1.57 -1.959 1 93.5 250 PRO B CA 1
ATOM 8524 C C . PRO B 1 250 ? -30.969 2.199 -2.93 1 93.5 250 PRO B C 1
ATOM 8526 O O . PRO B 1 250 ? -31.047 1.964 -4.137 1 93.5 250 PRO B O 1
ATOM 8529 N N . ASP B 1 251 ? -30.203 3.105 -2.516 1 94.75 251 ASP B N 1
ATOM 8530 C CA . ASP B 1 251 ? -29.125 3.691 -3.293 1 94.75 251 ASP B CA 1
ATOM 8531 C C . ASP B 1 251 ? -27.766 3.289 -2.725 1 94.75 251 ASP B C 1
ATOM 8533 O O . ASP B 1 251 ? -27.625 3.039 -1.524 1 94.75 251 ASP B O 1
ATOM 8537 N N . TYR B 1 252 ? -26.891 3.201 -3.639 1 96.12 252 TYR B N 1
ATOM 8538 C CA . TYR B 1 252 ? -25.562 2.752 -3.209 1 96.12 252 TYR B CA 1
ATOM 8539 C C . TYR B 1 252 ? -24.812 3.875 -2.516 1 96.12 252 TYR B C 1
ATOM 8541 O O . TYR B 1 252 ? -24.859 5.027 -2.949 1 96.12 252 TYR B O 1
ATOM 8549 N N . ALA B 1 253 ? -24.156 3.564 -1.44 1 96.06 253 ALA B N 1
ATOM 8550 C CA . ALA B 1 253 ? -23.375 4.539 -0.675 1 96.06 253 ALA B CA 1
ATOM 8551 C C . ALA B 1 253 ? -21.984 4.719 -1.264 1 96.06 253 ALA B C 1
ATOM 8553 O O . ALA B 1 253 ? -21.312 3.738 -1.6 1 96.06 253 ALA B O 1
ATOM 8554 N N . ASP B 1 254 ? -21.562 5.973 -1.445 1 94.94 254 ASP B N 1
ATOM 8555 C CA . ASP B 1 254 ? -20.203 6.238 -1.914 1 94.94 254 ASP B CA 1
ATOM 8556 C C . ASP B 1 254 ? -19.516 7.273 -1.029 1 94.94 254 ASP B C 1
ATOM 8558 O O . ASP B 1 254 ? -18.406 7.711 -1.332 1 94.94 254 ASP B O 1
ATOM 8562 N N . HIS B 1 255 ? -20.203 7.758 0.104 1 96.12 255 HIS B N 1
ATOM 8563 C CA . HIS B 1 255 ? -19.609 8.656 1.09 1 96.12 255 HIS B CA 1
ATOM 8564 C C . HIS B 1 255 ? -20 8.242 2.508 1 96.12 255 HIS B C 1
ATOM 8566 O O . HIS B 1 255 ? -21.062 7.668 2.729 1 96.12 255 HIS B O 1
ATOM 8572 N N . ALA B 1 256 ? -19.078 8.469 3.346 1 96.5 256 ALA B N 1
ATOM 8573 C CA . ALA B 1 256 ? -19.344 8.305 4.773 1 96.5 256 ALA B CA 1
ATOM 8574 C C . ALA B 1 256 ? -19.172 9.617 5.52 1 96.5 256 ALA B C 1
ATOM 8576 O O . ALA B 1 256 ? -18.109 10.25 5.434 1 96.5 256 ALA B O 1
ATOM 8577 N N . GLN B 1 257 ? -20.234 10.109 6.148 1 97.31 257 GLN B N 1
ATOM 8578 C CA . GLN B 1 257 ? -20.188 11.297 6.996 1 97.31 257 GLN B CA 1
ATOM 8579 C C . GLN B 1 257 ? -19.891 10.93 8.445 1 97.31 257 GLN B C 1
ATOM 8581 O O . GLN B 1 257 ? -20.578 10.07 9.023 1 97.31 257 GLN B O 1
ATOM 8586 N N . VAL B 1 258 ? -18.891 11.539 9.016 1 96.56 258 VAL B N 1
ATOM 8587 C CA . VAL B 1 258 ? -18.484 11.18 10.375 1 96.56 258 VAL B CA 1
ATOM 8588 C C . VAL B 1 258 ? -18.609 12.406 11.281 1 96.56 258 VAL B C 1
ATOM 8590 O O . VAL B 1 258 ? -18.297 13.523 10.875 1 96.56 258 VAL B O 1
ATOM 8593 N N . PHE B 1 259 ? -19.125 12.203 12.469 1 96.94 259 PHE B N 1
ATOM 8594 C CA . PHE B 1 259 ? -19.172 13.188 13.547 1 96.94 259 PHE B CA 1
ATOM 8595 C C . PHE B 1 259 ? -18.25 12.781 14.688 1 96.94 259 PHE B C 1
ATOM 8597 O O . PHE B 1 259 ? -18.312 11.648 15.172 1 96.94 259 PHE B O 1
ATOM 8604 N N . MET B 1 260 ? -17.406 13.688 15.062 1 95.06 260 MET B N 1
ATOM 8605 C CA . MET B 1 260 ? -16.406 13.391 16.094 1 95.06 260 MET B CA 1
ATOM 8606 C C . MET B 1 260 ? -16.391 14.469 17.172 1 95.06 260 MET B C 1
ATOM 8608 O O . MET B 1 260 ? -16.5 15.656 16.859 1 95.06 260 MET B O 1
ATOM 8612 N N . VAL B 1 261 ? -16.328 14.016 18.406 1 94 261 VAL B N 1
ATOM 8613 C CA . VAL B 1 261 ? -16.219 14.953 19.531 1 94 261 VAL B CA 1
ATOM 8614 C C . VAL B 1 261 ? -14.75 15.109 19.938 1 94 261 VAL B C 1
ATOM 8616 O O . VAL B 1 261 ? -14 14.125 19.953 1 94 261 VAL B O 1
ATOM 8619 N N . ARG B 1 262 ? -14.352 16.328 20.156 1 93.88 262 ARG B N 1
ATOM 8620 C CA . ARG B 1 262 ? -12.992 16.641 20.594 1 93.88 262 ARG B CA 1
ATOM 8621 C C . ARG B 1 262 ? -13.008 17.578 21.797 1 93.88 262 ARG B C 1
ATOM 8623 O O . ARG B 1 262 ? -13.75 18.547 21.812 1 93.88 262 ARG B O 1
ATOM 8630 N N . GLY B 1 263 ? -12.172 17.188 22.781 1 92.88 263 GLY B N 1
ATOM 8631 C CA . GLY B 1 263 ? -12.047 18.078 23.922 1 92.88 263 GLY B CA 1
ATOM 8632 C C . GLY B 1 263 ? -11.305 19.359 23.609 1 92.88 263 GLY B C 1
ATOM 8633 O O . GLY B 1 263 ? -10.336 19.359 22.844 1 92.88 263 GLY B O 1
ATOM 8634 N N . LEU B 1 264 ? -11.789 20.453 24.172 1 94.06 264 LEU B N 1
ATOM 8635 C CA . LEU B 1 264 ? -11.156 21.734 23.922 1 94.06 264 LEU B CA 1
ATOM 8636 C C . LEU B 1 264 ? -9.938 21.922 24.812 1 94.06 264 LEU B C 1
ATOM 8638 O O . LEU B 1 264 ? -8.891 22.406 24.344 1 94.06 264 LEU B O 1
ATOM 8642 N N . LEU B 1 265 ? -10.102 21.641 26.047 1 90.12 265 LEU B N 1
ATOM 8643 C CA . LEU B 1 265 ? -9 21.797 27 1 90.12 265 LEU B CA 1
ATOM 8644 C C . LEU B 1 265 ? -8.305 20.469 27.25 1 90.12 265 LEU B C 1
ATOM 8646 O O . LEU B 1 265 ? -7.09 20.359 27.078 1 90.12 265 LEU B O 1
ATOM 8650 N N . LYS B 1 266 ? -9.18 19.453 27.594 1 86.62 266 LYS B N 1
ATOM 8651 C CA . LYS B 1 266 ? -8.625 18.109 27.688 1 86.62 266 LYS B CA 1
ATOM 8652 C C . LYS B 1 266 ? -8.469 17.469 26.312 1 86.62 266 LYS B C 1
ATOM 8654 O O . LYS B 1 266 ? -9.336 17.625 25.453 1 86.62 266 LYS B O 1
ATOM 8659 N N . ASN B 1 267 ? -7.371 16.812 26.141 1 83.94 267 ASN B N 1
ATOM 8660 C CA . ASN B 1 267 ? -7.02 16.297 24.812 1 83.94 267 ASN B CA 1
ATOM 8661 C C . ASN B 1 267 ? -7.637 14.922 24.562 1 83.94 267 ASN B C 1
ATOM 8663 O O . ASN B 1 267 ? -6.922 13.914 24.516 1 83.94 267 ASN B O 1
ATOM 8667 N N . TYR B 1 268 ? -8.961 14.852 24.297 1 83.25 268 TYR B N 1
ATOM 8668 C CA . TYR B 1 268 ? -9.609 13.609 23.906 1 83.25 268 TYR B CA 1
ATOM 8669 C C . TYR B 1 268 ? -10.344 13.773 22.578 1 83.25 268 TYR B C 1
ATOM 8671 O O . TYR B 1 268 ? -10.656 14.891 22.172 1 83.25 268 TYR B O 1
ATOM 8679 N N . LYS B 1 269 ? -10.445 12.75 21.875 1 88.81 269 LYS B N 1
ATOM 8680 C CA . LYS B 1 269 ? -11.227 12.703 20.641 1 88.81 269 LYS B CA 1
ATOM 8681 C C . LYS B 1 269 ? -11.984 11.383 20.531 1 88.81 269 LYS B C 1
ATOM 8683 O O . LYS B 1 269 ? -11.5 10.344 20.984 1 88.81 269 LYS B O 1
ATOM 8688 N N . GLN B 1 270 ? -13.188 11.445 19.922 1 86.12 270 GLN B N 1
ATOM 8689 C CA . GLN B 1 270 ? -14.008 10.242 19.797 1 86.12 270 GLN B CA 1
ATOM 8690 C C . GLN B 1 270 ? -15.031 10.391 18.672 1 86.12 270 GLN B C 1
ATOM 8692 O O . GLN B 1 270 ? -15.875 11.289 18.719 1 86.12 270 GLN B O 1
ATOM 8697 N N . PRO B 1 271 ? -14.875 9.531 17.688 1 90.44 271 PRO B N 1
ATOM 8698 C CA . PRO B 1 271 ? -15.992 9.492 16.734 1 90.44 271 PRO B CA 1
ATOM 8699 C C . PRO B 1 271 ? -17.281 8.977 17.375 1 90.44 271 PRO B C 1
ATOM 8701 O O . PRO B 1 271 ? -17.25 8.008 18.141 1 90.44 271 PRO B O 1
ATOM 8704 N N . VAL B 1 272 ? -18.406 9.539 17.125 1 91.5 272 VAL B N 1
ATOM 8705 C CA . VAL B 1 272 ? -19.625 9.195 17.844 1 91.5 272 VAL B CA 1
ATOM 8706 C C . VAL B 1 272 ? -20.688 8.68 16.875 1 91.5 272 VAL B C 1
ATOM 8708 O O . VAL B 1 272 ? -21.609 7.969 17.281 1 91.5 272 VAL B O 1
ATOM 8711 N N . ALA B 1 273 ? -20.562 9.086 15.664 1 94.56 273 ALA B N 1
ATOM 8712 C CA . ALA B 1 273 ? -21.594 8.68 14.703 1 94.56 273 ALA B CA 1
ATOM 8713 C C . ALA B 1 273 ? -21.047 8.719 13.273 1 94.56 273 ALA B C 1
ATOM 8715 O O . ALA B 1 273 ? -20.094 9.438 12.992 1 94.56 273 ALA B O 1
ATOM 8716 N N . TYR B 1 274 ? -21.609 7.914 12.422 1 96.06 274 TYR B N 1
ATOM 8717 C CA . TYR B 1 274 ? -21.344 7.957 10.992 1 96.06 274 TYR B CA 1
ATOM 8718 C C . TYR B 1 274 ? -22.578 7.617 10.188 1 96.06 274 TYR B C 1
ATOM 8720 O O . TYR B 1 274 ? -23.5 6.961 10.688 1 96.06 274 TYR B O 1
ATOM 8728 N N . THR B 1 275 ? -22.703 8.125 9.062 1 97.31 275 THR B N 1
ATOM 8729 C CA . THR B 1 275 ? -23.781 7.84 8.133 1 97.31 275 THR B CA 1
ATOM 8730 C C . THR B 1 275 ? -23.25 7.613 6.723 1 97.31 275 THR B C 1
ATOM 8732 O O . THR B 1 275 ? -22.109 7.969 6.422 1 97.31 275 THR B O 1
ATOM 8735 N N . PHE B 1 276 ? -24.031 6.879 5.91 1 97.06 276 PHE B N 1
ATOM 8736 C CA . PHE B 1 276 ? -23.672 6.625 4.523 1 97.06 276 PHE B CA 1
ATOM 8737 C C . PHE B 1 276 ? -24.562 7.406 3.572 1 97.06 276 PHE B C 1
ATOM 8739 O O . PHE B 1 276 ? -25.781 7.461 3.764 1 97.06 276 PHE B O 1
ATOM 8746 N N . SER B 1 277 ? -23.984 8.047 2.605 1 96.12 277 SER B N 1
ATOM 8747 C CA . SER B 1 277 ? -24.734 8.805 1.624 1 96.12 277 SER B CA 1
ATOM 8748 C C . SER B 1 277 ? -24.234 8.555 0.209 1 96.12 277 SER B C 1
ATOM 8750 O O . SER B 1 277 ? -23.172 7.949 0.024 1 96.12 277 SER B O 1
ATOM 8752 N N . GLN B 1 278 ? -25.094 8.773 -0.723 1 94.31 278 GLN B N 1
ATOM 8753 C CA . GLN B 1 278 ? -24.656 8.836 -2.115 1 94.31 278 GLN B CA 1
ATOM 8754 C C . GLN B 1 278 ? -24.281 10.258 -2.512 1 94.31 278 GLN B C 1
ATOM 8756 O O . GLN B 1 278 ? -25.125 11.156 -2.49 1 94.31 278 GLN B O 1
ATOM 8761 N N . ALA B 1 279 ? -23.172 10.516 -2.803 1 90.56 279 ALA B N 1
ATOM 8762 C CA . ALA B 1 279 ? -22.641 11.867 -2.971 1 90.56 279 ALA B CA 1
ATOM 8763 C C . ALA B 1 279 ? -22.578 12.602 -1.636 1 90.56 279 ALA B C 1
ATOM 8765 O O . ALA B 1 279 ? -22.828 12.016 -0.582 1 90.56 279 ALA B O 1
ATOM 8766 N N . ALA B 1 280 ? -22.25 13.781 -1.651 1 90.81 280 ALA B N 1
ATOM 8767 C CA . ALA B 1 280 ? -22.125 14.555 -0.419 1 90.81 280 ALA B CA 1
ATOM 8768 C C . ALA B 1 280 ? -23.469 14.75 0.253 1 90.81 280 ALA B C 1
ATOM 8770 O O . ALA B 1 280 ? -24.484 14.938 -0.424 1 90.81 280 ALA B O 1
ATOM 8771 N N . THR B 1 281 ? -23.516 14.609 1.549 1 93.31 281 THR B N 1
ATOM 8772 C CA . THR B 1 281 ? -24.75 14.797 2.307 1 93.31 281 THR B CA 1
ATOM 8773 C C . THR B 1 281 ? -25.312 16.203 2.111 1 93.31 281 THR B C 1
ATOM 8775 O O . THR B 1 281 ? -24.578 17.188 2.27 1 93.31 281 THR B O 1
ATOM 8778 N N . LYS B 1 282 ? -26.547 16.312 1.849 1 93.62 282 LYS B N 1
ATOM 8779 C CA . LYS B 1 282 ? -27.172 17.609 1.586 1 93.62 282 LYS B CA 1
ATOM 8780 C C . LYS B 1 282 ? -27.281 18.438 2.859 1 93.62 282 LYS B C 1
ATOM 8782 O O . LYS B 1 282 ? -27.406 17.891 3.957 1 93.62 282 LYS B O 1
ATOM 8787 N N . GLY B 1 283 ? -27.328 19.734 2.719 1 95.06 283 GLY B N 1
ATOM 8788 C CA . GLY B 1 283 ? -27.281 20.703 3.809 1 95.06 283 GLY B CA 1
ATOM 8789 C C . GLY B 1 283 ? -28.344 20.469 4.863 1 95.06 283 GLY B C 1
ATOM 8790 O O . GLY B 1 283 ? -28.031 20.281 6.043 1 95.06 283 GLY B O 1
ATOM 8791 N N . PRO B 1 284 ? -29.562 20.359 4.453 1 94.75 284 PRO B N 1
ATOM 8792 C CA . PRO B 1 284 ? -30.625 20.203 5.445 1 94.75 284 PRO B CA 1
ATOM 8793 C C . PRO B 1 284 ? -30.531 18.859 6.188 1 94.75 284 PRO B C 1
ATOM 8795 O O . PRO B 1 284 ? -30.781 18.812 7.395 1 94.75 284 PRO B O 1
ATOM 8798 N N . GLU B 1 285 ? -30.203 17.828 5.414 1 95.56 285 GLU B N 1
ATOM 8799 C CA . GLU B 1 285 ? -30.031 16.531 6.059 1 95.56 285 GLU B CA 1
ATOM 8800 C C . GLU B 1 285 ? -28.859 16.547 7.027 1 95.56 285 GLU B C 1
ATOM 8802 O O . GLU B 1 285 ? -28.938 15.969 8.109 1 95.56 285 GLU B O 1
ATOM 8807 N N . LEU B 1 286 ? -27.859 17.172 6.645 1 97.19 286 LEU B N 1
ATOM 8808 C CA . LEU B 1 286 ? -26.688 17.297 7.5 1 97.19 286 LEU B CA 1
ATOM 8809 C C . LEU B 1 286 ? -27.016 18.062 8.773 1 97.19 286 LEU B C 1
ATOM 8811 O O . LEU B 1 286 ? -26.531 17.719 9.852 1 97.19 286 LEU B O 1
ATOM 8815 N N . ALA B 1 287 ? -27.797 19.141 8.641 1 97.62 287 ALA B N 1
ATOM 8816 C CA . ALA B 1 287 ? -28.219 19.922 9.789 1 97.62 287 ALA B CA 1
ATOM 8817 C C . ALA B 1 287 ? -29.016 19.078 10.781 1 97.62 287 ALA B C 1
ATOM 8819 O O . ALA B 1 287 ? -28.828 19.188 11.992 1 97.62 287 ALA B O 1
ATOM 8820 N N . LYS B 1 288 ? -29.875 18.234 10.203 1 96.06 288 LYS B N 1
ATOM 8821 C CA . LYS B 1 288 ? -30.672 17.344 11.047 1 96.06 288 LYS B CA 1
ATOM 8822 C C . LYS B 1 288 ? -29.781 16.375 11.812 1 96.06 288 LYS B C 1
ATOM 8824 O O . LYS B 1 288 ? -29.984 16.156 13.008 1 96.06 288 LYS B O 1
ATOM 8829 N N . GLN B 1 289 ? -28.828 15.789 11.141 1 96.44 289 GLN B N 1
ATOM 8830 C CA . GLN B 1 289 ? -27.922 14.836 11.766 1 96.44 289 GLN B CA 1
ATOM 8831 C C . GLN B 1 289 ? -27.062 15.508 12.836 1 96.44 289 GLN B C 1
ATOM 8833 O O . GLN B 1 289 ? -26.875 14.969 13.922 1 96.44 289 GLN B O 1
ATOM 8838 N N . LEU B 1 290 ? -26.547 16.672 12.516 1 97.62 290 LEU B N 1
ATOM 8839 C CA . LEU B 1 290 ? -25.703 17.406 13.438 1 97.62 290 LEU B CA 1
ATOM 8840 C C . LEU B 1 290 ? -26.469 17.781 14.703 1 97.62 290 LEU B C 1
ATOM 8842 O O . LEU B 1 290 ? -25.953 17.641 15.812 1 97.62 290 LEU B O 1
ATOM 8846 N N . LYS B 1 291 ? -27.688 18.234 14.547 1 96.88 291 LYS B N 1
ATOM 8847 C CA . LYS B 1 291 ? -28.531 18.578 15.688 1 96.88 291 LYS B CA 1
ATOM 8848 C C . LYS B 1 291 ? -28.766 17.359 16.578 1 96.88 291 LYS B C 1
ATOM 8850 O O . LYS B 1 291 ? -28.703 17.469 17.812 1 96.88 291 LYS B O 1
ATOM 8855 N N . ALA B 1 292 ? -29.016 16.25 15.914 1 96.06 292 ALA B N 1
ATOM 8856 C CA . ALA B 1 292 ? -29.25 15.023 16.672 1 96.06 292 ALA B CA 1
ATOM 8857 C C . ALA B 1 292 ? -28.016 14.617 17.469 1 96.06 292 ALA B C 1
ATOM 8859 O O . ALA B 1 292 ? -28.125 14.227 18.641 1 96.06 292 ALA B O 1
ATOM 8860 N N . VAL B 1 293 ? -26.875 14.688 16.875 1 96.75 293 VAL B N 1
ATOM 8861 C CA . VAL B 1 293 ? -25.625 14.297 17.516 1 96.75 293 VAL B CA 1
ATOM 8862 C C . VAL B 1 293 ? -25.359 15.219 18.703 1 96.75 293 VAL B C 1
ATOM 8864 O O . VAL B 1 293 ? -25.031 14.75 19.797 1 96.75 293 VAL B O 1
ATOM 8867 N N . ILE B 1 294 ? -25.484 16.547 18.516 1 97.69 294 ILE B N 1
ATOM 8868 C CA . ILE B 1 294 ? -25.203 17.531 19.562 1 97.69 294 ILE B CA 1
ATOM 8869 C C . ILE B 1 294 ? -26.172 17.328 20.719 1 97.69 294 ILE B C 1
ATOM 8871 O O . ILE B 1 294 ? -25.781 17.406 21.891 1 97.69 294 ILE B O 1
ATOM 8875 N N . THR B 1 295 ? -27.422 17.062 20.406 1 97 295 THR B N 1
ATOM 8876 C CA . THR B 1 295 ? -28.422 16.844 21.438 1 97 295 THR B CA 1
ATOM 8877 C C . THR B 1 295 ? -28.031 15.656 22.312 1 97 295 THR B C 1
ATOM 8879 O O . THR B 1 295 ? -28.109 15.734 23.547 1 97 295 THR B O 1
ATOM 8882 N N . GLU B 1 296 ? -27.625 14.602 21.656 1 95.94 296 GLU B N 1
ATOM 8883 C CA . GLU B 1 296 ? -27.234 13.414 22.406 1 95.94 296 GLU B CA 1
ATOM 8884 C C . GLU B 1 296 ? -25.984 13.672 23.25 1 95.94 296 GLU B C 1
ATOM 8886 O O . GLU B 1 296 ? -25.859 13.141 24.359 1 95.94 296 GLU B O 1
ATOM 8891 N N . LEU B 1 297 ? -25.109 14.445 22.781 1 95.94 297 LEU B N 1
ATOM 8892 C CA . LEU B 1 297 ? -23.875 14.758 23.516 1 95.94 297 LEU B CA 1
ATOM 8893 C C . LEU B 1 297 ? -24.188 15.641 24.719 1 95.94 297 LEU B C 1
ATOM 8895 O O . LEU B 1 297 ? -23.594 15.453 25.781 1 95.94 297 LEU B O 1
ATOM 8899 N N . LEU B 1 298 ? -25.078 16.625 24.516 1 96.56 298 LEU B N 1
ATOM 8900 C CA . LEU B 1 298 ? -25.5 17.469 25.625 1 96.56 298 LEU B CA 1
ATOM 8901 C C . LEU B 1 298 ? -26.188 16.656 26.703 1 96.56 298 LEU B C 1
ATOM 8903 O O . LEU B 1 298 ? -25.938 16.859 27.906 1 96.56 298 LEU B O 1
ATOM 8907 N N . ASN B 1 299 ? -26.953 15.711 26.266 1 94.31 299 ASN B N 1
ATOM 8908 C CA . ASN B 1 299 ? -27.641 14.828 27.203 1 94.31 299 ASN B CA 1
ATOM 8909 C C . ASN B 1 299 ? -26.656 13.945 27.953 1 94.31 299 ASN B C 1
ATOM 8911 O O . ASN B 1 299 ? -26.938 13.523 29.078 1 94.31 299 ASN B O 1
ATOM 8915 N N . ALA B 1 300 ? -25.609 13.648 27.344 1 93.88 300 ALA B N 1
ATOM 8916 C CA . ALA B 1 300 ? -24.578 12.805 27.953 1 93.88 300 ALA B CA 1
ATOM 8917 C C . ALA B 1 300 ? -23.766 13.602 28.969 1 93.88 300 ALA B C 1
ATOM 8919 O O . ALA B 1 300 ? -22.922 13.039 29.672 1 93.88 300 ALA B O 1
ATOM 8920 N N . GLY B 1 301 ? -23.938 14.93 29.031 1 93.5 301 GLY B N 1
ATOM 8921 C CA . GLY B 1 301 ? -23.297 15.742 30.047 1 93.5 301 GLY B CA 1
ATOM 8922 C C . GLY B 1 301 ? -22.156 16.578 29.5 1 93.5 301 GLY B C 1
ATOM 8923 O O . GLY B 1 301 ? -21.5 17.312 30.266 1 93.5 301 GLY B O 1
ATOM 8924 N N . LEU B 1 302 ? -21.875 16.516 28.266 1 95.81 302 LEU B N 1
ATOM 8925 C CA . LEU B 1 302 ? -20.812 17.328 27.656 1 95.81 302 LEU B CA 1
ATOM 8926 C C . LEU B 1 302 ? -21.312 18.734 27.344 1 95.81 302 LEU B C 1
ATOM 8928 O O . LEU B 1 302 ? -22.531 18.984 27.344 1 95.81 302 LEU B O 1
ATOM 8932 N N . ILE B 1 303 ? -20.406 19.656 27.219 1 96.94 303 ILE B N 1
ATOM 8933 C CA . ILE B 1 303 ? -20.719 21.031 26.891 1 96.94 303 ILE B CA 1
ATOM 8934 C C . ILE B 1 303 ? -20.156 21.375 25.5 1 96.94 303 ILE B C 1
ATOM 8936 O O . ILE B 1 303 ? -18.969 21.688 25.375 1 96.94 303 ILE B O 1
ATOM 8940 N N . VAL B 1 304 ? -21.031 21.359 24.547 1 97.62 304 VAL B N 1
ATOM 8941 C CA . VAL B 1 304 ? -20.609 21.641 23.172 1 97.62 304 VAL B CA 1
ATOM 8942 C C . VAL B 1 304 ? -20.625 23.141 22.938 1 97.62 304 VAL B C 1
ATOM 8944 O O . VAL B 1 304 ? -21.672 23.781 23.016 1 97.62 304 VAL B O 1
ATOM 8947 N N . VAL B 1 305 ? -19.453 23.656 22.547 1 97.44 305 VAL B N 1
ATOM 8948 C CA . VAL B 1 305 ? -19.375 25.125 22.469 1 97.44 305 VAL B CA 1
ATOM 8949 C C . VAL B 1 305 ? -19.203 25.547 21.016 1 97.44 305 VAL B C 1
ATOM 8951 O O . VAL B 1 305 ? -19.5 26.688 20.656 1 97.44 305 VAL B O 1
ATOM 8954 N N . ALA B 1 306 ? -18.688 24.609 20.203 1 98.25 306 ALA B N 1
ATOM 8955 C CA . ALA B 1 306 ? -18.453 24.984 18.812 1 98.25 306 ALA B CA 1
ATOM 8956 C C . ALA B 1 306 ? -18.516 23.766 17.891 1 98.25 306 ALA B C 1
ATOM 8958 O O . ALA B 1 306 ? -18.438 22.625 18.359 1 98.25 306 ALA B O 1
ATOM 8959 N N . THR B 1 307 ? -18.719 23.984 16.609 1 98.19 307 THR B N 1
ATOM 8960 C CA . THR B 1 307 ? -18.609 22.969 15.555 1 98.19 307 THR B CA 1
ATOM 8961 C C . THR B 1 307 ? -17.594 23.406 14.5 1 98.19 307 THR B C 1
ATOM 8963 O O . THR B 1 307 ? -17.453 24.609 14.234 1 98.19 307 THR B O 1
ATOM 8966 N N . VAL B 1 308 ? -16.828 22.484 13.953 1 98.25 308 VAL B N 1
ATOM 8967 C CA . VAL B 1 308 ? -15.812 22.797 12.961 1 98.25 308 VAL B CA 1
ATOM 8968 C C . VAL B 1 308 ? -16 21.922 11.727 1 98.25 308 VAL B C 1
ATOM 8970 O O . VAL B 1 308 ? -16.219 20.703 11.844 1 98.25 308 VAL B O 1
ATOM 8973 N N . CYS B 1 309 ? -15.984 22.469 10.57 1 97.62 309 CYS B N 1
ATOM 8974 C CA . CYS B 1 309 ? -16.094 21.75 9.305 1 97.62 309 CYS B CA 1
ATOM 8975 C C . CYS B 1 309 ? -15.344 22.469 8.203 1 97.62 309 CYS B C 1
ATOM 8977 O O . CYS B 1 309 ? -14.758 23.531 8.438 1 97.62 309 CYS B O 1
ATOM 8979 N N . ASP B 1 310 ? -15.211 21.875 7.039 1 94.56 310 ASP B N 1
ATOM 8980 C CA . ASP B 1 310 ? -14.609 22.562 5.891 1 94.56 310 ASP B CA 1
ATOM 8981 C C . ASP B 1 310 ? -15.617 23.484 5.215 1 94.56 310 ASP B C 1
ATOM 8983 O O . ASP B 1 310 ? -16.781 23.547 5.621 1 94.56 310 ASP B O 1
ATOM 8987 N N . GLN B 1 311 ? -15.266 24.234 4.227 1 93.19 311 GLN B N 1
ATOM 8988 C CA . GLN B 1 311 ? -16.125 25.25 3.645 1 93.19 311 GLN B CA 1
ATOM 8989 C C . GLN B 1 311 ? -16.891 24.719 2.436 1 93.19 311 GLN B C 1
ATOM 8991 O O . GLN B 1 311 ? -17.203 25.453 1.505 1 93.19 311 GLN B O 1
ATOM 8996 N N . GLY B 1 312 ? -17.062 23.453 2.393 1 92.19 312 GLY B N 1
ATOM 8997 C CA . GLY B 1 312 ? -17.859 22.906 1.306 1 92.19 312 GLY B CA 1
ATOM 8998 C C . GLY B 1 312 ? -19.266 23.484 1.252 1 92.19 312 GLY B C 1
ATOM 8999 O O . GLY B 1 312 ? -19.828 23.859 2.281 1 92.19 312 GLY B O 1
ATOM 9000 N N . THR B 1 313 ? -19.844 23.484 0.132 1 93.19 313 THR B N 1
ATOM 9001 C CA . THR B 1 313 ? -21.141 24.125 -0.088 1 93.19 313 THR B CA 1
ATOM 9002 C C . THR B 1 313 ? -22.219 23.484 0.8 1 93.19 313 THR B C 1
ATOM 9004 O O . THR B 1 313 ? -23.047 24.203 1.376 1 93.19 313 THR B O 1
ATOM 9007 N N . ASN B 1 314 ? -22.156 22.188 0.932 1 95.31 314 ASN B N 1
ATOM 9008 C CA . ASN B 1 314 ? -23.141 21.5 1.754 1 95.31 314 ASN B CA 1
ATOM 9009 C C . ASN B 1 314 ? -22.984 21.844 3.232 1 95.31 314 ASN B C 1
ATOM 9011 O O . ASN B 1 314 ? -23.969 21.953 3.963 1 95.31 314 ASN B O 1
ATOM 9015 N N . ASN B 1 315 ? -21.812 21.969 3.688 1 96 315 ASN B N 1
ATOM 9016 C CA . ASN B 1 315 ? -21.547 22.359 5.07 1 96 315 ASN B CA 1
ATOM 9017 C C . ASN B 1 315 ? -22.016 23.781 5.355 1 96 315 ASN B C 1
ATOM 9019 O O . ASN B 1 315 ? -22.594 24.047 6.41 1 96 315 ASN B O 1
ATOM 9023 N N . VAL B 1 316 ? -21.734 24.672 4.43 1 95.62 316 VAL B N 1
ATOM 9024 C CA . VAL B 1 316 ? -22.156 26.062 4.574 1 95.62 316 VAL B CA 1
ATOM 9025 C C . VAL B 1 316 ? -23.672 26.125 4.641 1 95.62 316 VAL B C 1
ATOM 9027 O O . VAL B 1 316 ? -24.234 26.859 5.465 1 95.62 316 VAL B O 1
ATOM 9030 N N . ASN B 1 317 ? -24.281 25.375 3.768 1 95.81 317 ASN B N 1
ATOM 9031 C CA . ASN B 1 317 ? -25.75 25.328 3.77 1 95.81 317 ASN B CA 1
ATOM 9032 C C . ASN B 1 317 ? -26.281 24.766 5.074 1 95.81 317 ASN B C 1
ATOM 9034 O O . ASN B 1 317 ? -27.344 25.188 5.551 1 95.81 317 ASN B O 1
ATOM 9038 N N . CYS B 1 318 ? -25.625 23.797 5.578 1 97.31 318 CYS B N 1
ATOM 9039 C CA . CYS B 1 318 ? -25.984 23.203 6.867 1 97.31 318 CYS B CA 1
ATOM 9040 C C . CYS B 1 318 ? -25.969 24.266 7.965 1 97.31 318 CYS B C 1
ATOM 9042 O O . CYS B 1 318 ? -26.938 24.406 8.719 1 97.31 318 CYS B O 1
ATOM 9044 N N . ILE B 1 319 ? -24.984 25.062 8.039 1 96.12 319 ILE B N 1
ATOM 9045 C CA . ILE B 1 319 ? -24.828 26.094 9.055 1 96.12 319 ILE B CA 1
ATOM 9046 C C . ILE B 1 319 ? -25.891 27.172 8.859 1 96.12 319 ILE B C 1
ATOM 9048 O O . ILE B 1 319 ? -26.516 27.625 9.828 1 96.12 319 ILE B O 1
ATOM 9052 N N . LYS B 1 320 ? -26.062 27.547 7.602 1 95 320 LYS B N 1
ATOM 9053 C CA . LYS B 1 320 ? -27.094 28.547 7.305 1 95 320 LYS B CA 1
ATOM 9054 C C . LYS B 1 320 ? -28.469 28.078 7.777 1 95 320 LYS B C 1
ATOM 9056 O O . LYS B 1 320 ? -29.234 28.875 8.32 1 95 320 LYS B O 1
ATOM 9061 N N . HIS B 1 321 ? -28.672 26.844 7.527 1 95.81 321 HIS B N 1
ATOM 9062 C CA . HIS B 1 321 ? -29.953 26.266 7.949 1 95.81 321 HIS B CA 1
ATOM 9063 C C . HIS B 1 321 ? -30.109 26.344 9.461 1 95.81 321 HIS B C 1
ATOM 9065 O O . HIS B 1 321 ? -31.188 26.672 9.961 1 95.81 321 HIS B O 1
ATOM 9071 N N . LEU B 1 322 ? -29.156 26.016 10.18 1 95.81 322 LEU B N 1
ATOM 9072 C CA . LEU B 1 322 ? -29.203 26.031 11.641 1 95.81 322 LEU B CA 1
ATOM 9073 C C . LEU B 1 322 ? -29.344 27.453 12.164 1 95.81 322 LEU B C 1
ATOM 9075 O O . LEU B 1 322 ? -30.047 27.688 13.148 1 95.81 322 LEU B O 1
ATOM 9079 N N . LEU B 1 323 ? -28.688 28.406 11.555 1 95.06 323 LEU B N 1
ATOM 9080 C CA . LEU B 1 323 ? -28.781 29.812 11.938 1 95.06 323 LEU B CA 1
ATOM 9081 C C . LEU B 1 323 ? -30.188 30.344 11.703 1 95.06 323 LEU B C 1
ATOM 9083 O O . LEU B 1 323 ? -30.719 31.078 12.547 1 95.06 323 LEU B O 1
ATOM 9087 N N . GLN B 1 324 ? -30.703 29.969 10.555 1 93 324 GLN B N 1
ATOM 9088 C CA . GLN B 1 324 ? -32.062 30.406 10.227 1 93 324 GLN B CA 1
ATOM 9089 C C . GLN B 1 324 ? -33.062 29.828 11.203 1 93 324 GLN B C 1
ATOM 9091 O O . GLN B 1 324 ? -34 30.5 11.609 1 93 324 GLN B O 1
ATOM 9096 N N . GLU B 1 325 ? -32.875 28.594 11.461 1 92.69 325 GLU B N 1
ATOM 9097 C CA . GLU B 1 325 ? -33.75 27.953 12.43 1 92.69 325 GLU B CA 1
ATOM 9098 C C . GLU B 1 325 ? -33.688 28.641 13.789 1 92.69 325 GLU B C 1
ATOM 9100 O O . GLU B 1 325 ? -34.688 28.828 14.453 1 92.69 325 GLU B O 1
ATOM 9105 N N . THR B 1 326 ? -32.562 28.969 14.227 1 93.19 326 THR B N 1
ATOM 9106 C CA . THR B 1 326 ? -32.344 29.641 15.5 1 93.19 326 THR B CA 1
ATOM 9107 C C . THR B 1 326 ? -32.969 31.031 15.477 1 93.19 326 THR B C 1
ATOM 9109 O O . THR B 1 326 ? -33.594 31.469 16.453 1 93.19 326 THR B O 1
ATOM 9112 N N . ARG B 1 327 ? -32.75 31.75 14.406 1 91 327 ARG B N 1
ATOM 9113 C CA . ARG B 1 327 ? -33.344 33.062 14.258 1 91 327 ARG B CA 1
ATOM 9114 C C . ARG B 1 327 ? -34.844 33 14.367 1 91 327 ARG B C 1
ATOM 9116 O O . ARG B 1 327 ? -35.469 33.844 15.016 1 91 327 ARG B O 1
ATOM 9123 N N . GLY B 1 328 ? -35.344 32 13.711 1 89.12 328 GLY B N 1
ATOM 9124 C CA . GLY B 1 328 ? -36.781 31.828 13.773 1 89.12 328 GLY B CA 1
ATOM 9125 C C . GLY B 1 328 ? -37.281 31.547 15.18 1 89.12 328 GLY B C 1
ATOM 9126 O O . GLY B 1 328 ? -38.312 32.094 15.602 1 89.12 328 GLY B O 1
ATOM 9127 N N . ASN B 1 329 ? -36.625 30.734 15.867 1 89.69 329 ASN B N 1
ATOM 9128 C CA . ASN B 1 329 ? -37 30.375 17.234 1 89.69 329 ASN B CA 1
ATOM 9129 C C . ASN B 1 329 ? -36.906 31.578 18.172 1 89.69 329 ASN B C 1
ATOM 9131 O O . ASN B 1 329 ? -37.75 31.766 19.047 1 89.69 329 ASN B O 1
ATOM 9135 N N . LEU B 1 330 ? -35.812 32.344 18.047 1 89.12 330 LEU B N 1
ATOM 9136 C CA . LEU B 1 330 ? -35.625 33.5 18.906 1 89.12 330 LEU B CA 1
ATOM 9137 C C . LEU B 1 330 ? -36.688 34.562 18.625 1 89.12 330 LEU B C 1
ATOM 9139 O O . LEU B 1 330 ? -37.156 35.219 19.547 1 89.12 330 LEU B O 1
ATOM 9143 N N . LEU B 1 331 ? -36.906 34.75 17.359 1 89.12 331 LEU B N 1
ATOM 9144 C CA . LEU B 1 331 ? -37.969 35.719 16.984 1 89.12 331 LEU B CA 1
ATOM 9145 C C . LEU B 1 331 ? -39.281 35.344 17.625 1 89.12 331 LEU B C 1
ATOM 9147 O O . LEU B 1 331 ? -40.031 36.188 18.094 1 89.12 331 LEU B O 1
ATOM 9151 N N . ARG B 1 332 ? -39.562 34.094 17.688 1 90.75 332 ARG B N 1
ATOM 9152 C CA . ARG B 1 332 ? -40.812 33.625 18.266 1 90.75 332 ARG B CA 1
ATOM 9153 C C . ARG B 1 332 ? -40.844 33.844 19.781 1 90.75 332 ARG B C 1
ATOM 9155 O O . ARG B 1 332 ? -41.906 34.062 20.359 1 90.75 332 ARG B O 1
ATOM 9162 N N . LYS B 1 333 ? -39.656 33.719 20.375 1 88.81 333 LYS B N 1
ATOM 9163 C CA . LYS B 1 333 ? -39.562 33.938 21.812 1 88.81 333 LYS B CA 1
ATOM 9164 C C . LYS B 1 333 ? -39.406 35.406 22.156 1 88.81 333 LYS B C 1
ATOM 9166 O O . LYS B 1 333 ? -39.469 35.781 23.328 1 88.81 333 LYS B O 1
ATOM 9171 N N . GLY B 1 334 ? -39.125 36.281 21.266 1 81.69 334 GLY B N 1
ATOM 9172 C CA . GLY B 1 334 ? -38.938 37.719 21.5 1 81.69 334 GLY B CA 1
ATOM 9173 C C . GLY B 1 334 ? -37.562 38.062 22.016 1 81.69 334 GLY B C 1
ATOM 9174 O O . GLY B 1 334 ? -37.375 39.062 22.703 1 81.69 334 GLY B O 1
ATOM 9175 N N . GLU B 1 335 ? -36.656 37.156 21.75 1 83.75 335 GLU B N 1
ATOM 9176 C CA . GLU B 1 335 ? -35.312 37.375 22.234 1 83.75 335 GLU B CA 1
ATOM 9177 C C . GLU B 1 335 ? -34.438 38.031 21.172 1 83.75 335 GLU B C 1
ATOM 9179 O O . GLU B 1 335 ? -34.781 38.031 19.984 1 83.75 335 GLU B O 1
ATOM 9184 N N . GLU B 1 336 ? -33.312 38.656 21.656 1 81.75 336 GLU B N 1
ATOM 9185 C CA . GLU B 1 336 ? -32.375 39.375 20.75 1 81.75 336 GLU B CA 1
ATOM 9186 C C . GLU B 1 336 ? -31.625 38.406 19.859 1 81.75 336 GLU B C 1
ATOM 9188 O O . GLU B 1 336 ? -31.25 37.312 20.297 1 81.75 336 GLU B O 1
ATOM 9193 N N . MET B 1 337 ? -31.453 38.938 18.672 1 76.62 337 MET B N 1
ATOM 9194 C CA . MET B 1 337 ? -30.75 38.125 17.672 1 76.62 337 MET B CA 1
ATOM 9195 C C . MET B 1 337 ? -29.25 38.062 17.984 1 76.62 337 MET B C 1
ATOM 9197 O O . MET B 1 337 ? -28.656 39.062 18.406 1 76.62 337 MET B O 1
ATOM 9201 N N . ARG B 1 338 ? -28.844 36.844 18.031 1 76.81 338 ARG B N 1
ATOM 9202 C CA . ARG B 1 338 ? -27.406 36.625 18.188 1 76.81 338 ARG B CA 1
ATOM 9203 C C . ARG B 1 338 ? -26.75 36.312 16.859 1 76.81 338 ARG B C 1
ATOM 9205 O O . ARG B 1 338 ? -27.25 35.469 16.094 1 76.81 338 ARG B O 1
ATOM 9212 N N . GLU B 1 339 ? -25.703 37.062 16.609 1 79.81 339 GLU B N 1
ATOM 9213 C CA . GLU B 1 339 ? -25.047 36.875 15.32 1 79.81 339 GLU B CA 1
ATOM 9214 C C . GLU B 1 339 ? -24 35.781 15.375 1 79.81 339 GLU B C 1
ATOM 9216 O O . GLU B 1 339 ? -23.312 35.625 16.375 1 79.81 339 GLU B O 1
ATOM 9221 N N . ASN B 1 340 ? -24 34.938 14.438 1 87.06 340 ASN B N 1
ATOM 9222 C CA . ASN B 1 340 ? -22.969 33.938 14.133 1 87.06 340 ASN B CA 1
ATOM 9223 C C . ASN B 1 340 ? -22.969 32.781 15.133 1 87.06 340 ASN B C 1
ATOM 9225 O O . ASN B 1 340 ? -21.922 32.219 15.43 1 87.06 340 ASN B O 1
ATOM 9229 N N . VAL B 1 341 ? -24.156 32.594 15.844 1 93.62 341 VAL B N 1
ATOM 9230 C CA . VAL B 1 341 ? -24.312 31.5 16.781 1 93.62 341 VAL B CA 1
ATOM 9231 C C . VAL B 1 341 ? -25.656 30.812 16.547 1 93.62 341 VAL B C 1
ATOM 9233 O O . VAL B 1 341 ? -26.656 31.484 16.234 1 93.62 341 VAL B O 1
ATOM 9236 N N . TYR B 1 342 ? -25.688 29.562 16.562 1 93.94 342 TYR B N 1
ATOM 9237 C CA . TYR B 1 342 ? -26.984 28.875 16.594 1 93.94 342 TYR B CA 1
ATOM 9238 C C . TYR B 1 342 ? -27.188 28.141 17.922 1 93.94 342 TYR B C 1
ATOM 9240 O O . TYR B 1 342 ? -26.219 27.859 18.625 1 93.94 342 TYR B O 1
ATOM 9248 N N . ILE B 1 343 ? -28.406 27.953 18.234 1 94.31 343 ILE B N 1
ATOM 9249 C CA . ILE B 1 343 ? -28.766 27.422 19.562 1 94.31 343 ILE B CA 1
ATOM 9250 C C . ILE B 1 343 ? -29.422 26.062 19.406 1 94.31 343 ILE B C 1
ATOM 9252 O O . ILE B 1 343 ? -30.344 25.891 18.609 1 94.31 343 ILE B O 1
ATOM 9256 N N . ILE B 1 344 ? -28.859 25.109 20.094 1 93.88 344 ILE B N 1
ATOM 9257 C CA . ILE B 1 344 ? -29.438 23.766 20.203 1 93.88 344 ILE B CA 1
ATOM 9258 C C . ILE B 1 344 ? -29.641 23.406 21.672 1 93.88 344 ILE B C 1
ATOM 9260 O O . ILE B 1 344 ? -28.688 23.391 22.453 1 93.88 344 ILE B O 1
ATOM 9264 N N . ASN B 1 345 ? -30.828 23.094 22.125 1 92.06 345 ASN B N 1
ATOM 9265 C CA . ASN B 1 345 ? -31.156 22.766 23.5 1 92.06 345 ASN B CA 1
ATOM 9266 C C . ASN B 1 345 ? -30.625 23.812 24.484 1 92.06 345 ASN B C 1
ATOM 9268 O O . ASN B 1 345 ? -29.922 23.484 25.438 1 92.06 345 ASN B O 1
ATOM 9272 N N . GLU B 1 346 ? -30.719 25.047 24.188 1 87.38 346 GLU B N 1
ATOM 9273 C CA . GLU B 1 346 ? -30.391 26.188 25.016 1 87.38 346 GLU B CA 1
ATOM 9274 C C . GLU B 1 346 ? -28.875 26.406 25.109 1 87.38 346 GLU B C 1
ATOM 9276 O O . GLU B 1 346 ? -28.406 27.219 25.891 1 87.38 346 GLU B O 1
ATOM 9281 N N . GLN B 1 347 ? -28.188 25.609 24.359 1 93.06 347 GLN B N 1
ATOM 9282 C CA . GLN B 1 347 ? -26.734 25.797 24.297 1 93.06 347 GLN B CA 1
ATOM 9283 C C . GLN B 1 347 ? -26.328 26.578 23.047 1 93.06 347 GLN B C 1
ATOM 9285 O O . GLN B 1 347 ? -26.781 26.25 21.938 1 93.06 347 GLN B O 1
ATOM 9290 N N . GLU B 1 348 ? -25.594 27.578 23.281 1 93.94 348 GLU B N 1
ATOM 9291 C CA . GLU B 1 348 ? -25.078 28.359 22.172 1 93.94 348 GLU B CA 1
ATOM 9292 C C . GLU B 1 348 ? -23.859 27.688 21.531 1 93.94 348 GLU B C 1
ATOM 9294 O O . GLU B 1 348 ? -22.891 27.391 22.219 1 93.94 348 GLU B O 1
ATOM 9299 N N . ILE B 1 349 ? -23.922 27.438 20.281 1 97.31 349 ILE B N 1
ATOM 9300 C CA . ILE B 1 349 ? -22.844 26.766 19.578 1 97.31 349 ILE B CA 1
ATOM 9301 C C . ILE B 1 349 ? -22.312 27.688 18.484 1 97.31 349 ILE B C 1
ATOM 9303 O O . ILE B 1 349 ? -23.078 28.219 17.672 1 97.31 349 ILE B O 1
ATOM 9307 N N . ILE B 1 350 ? -21.031 27.875 18.453 1 97.62 350 ILE B N 1
ATOM 9308 C CA . ILE B 1 350 ? -20.375 28.766 17.484 1 97.62 350 ILE B CA 1
ATOM 9309 C C . ILE B 1 350 ? -19.875 27.938 16.297 1 97.62 350 ILE B C 1
ATOM 9311 O O . ILE B 1 350 ? -19.016 27.062 16.469 1 97.62 350 ILE B O 1
ATOM 9315 N N . PRO B 1 351 ? -20.375 28.125 15.062 1 97.62 351 PRO B N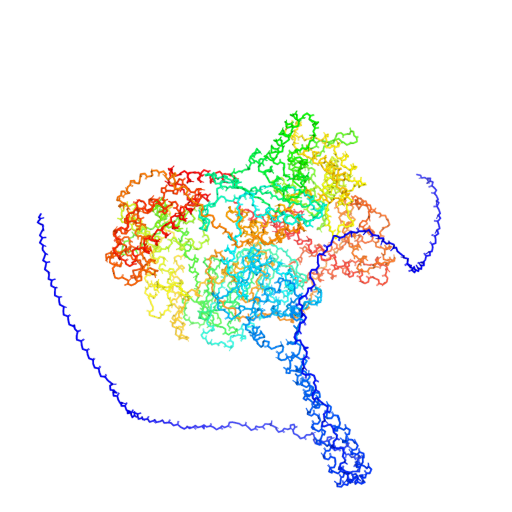 1
ATOM 9316 C CA . PRO B 1 351 ? -19.875 27.422 13.891 1 97.62 351 PRO B CA 1
ATOM 9317 C C . PRO B 1 351 ? -18.531 27.969 13.383 1 97.62 351 PRO B C 1
ATOM 9319 O O . PRO B 1 351 ? -18.406 29.188 13.188 1 97.62 351 PRO B O 1
ATOM 9322 N N . LEU B 1 352 ? -17.547 27.141 13.203 1 97.88 352 LEU B N 1
ATOM 9323 C CA . LEU B 1 352 ? -16.234 27.531 12.734 1 97.88 352 LEU B CA 1
ATOM 9324 C C . LEU B 1 352 ? -15.836 26.75 11.484 1 97.88 352 LEU B C 1
ATOM 9326 O O . LEU B 1 352 ? -16.312 25.641 11.273 1 97.88 352 LEU B O 1
ATOM 9330 N N . TYR B 1 353 ? -15.031 27.375 10.664 1 97.62 353 TYR B N 1
ATOM 9331 C CA . TYR B 1 353 ? -14.438 26.672 9.531 1 97.62 353 TYR B CA 1
ATOM 9332 C C . TYR B 1 353 ? -12.992 26.281 9.828 1 97.62 353 TYR B C 1
ATOM 9334 O O . TYR B 1 353 ? -12.297 26.984 10.562 1 97.62 353 TYR B O 1
ATOM 9342 N N . ASP B 1 354 ? -12.531 25.203 9.227 1 96.62 354 ASP B N 1
ATOM 9343 C CA . ASP B 1 354 ? -11.211 24.625 9.469 1 96.62 354 ASP B CA 1
ATOM 9344 C C . ASP B 1 354 ? -10.117 25.484 8.82 1 96.62 354 ASP B C 1
ATOM 9346 O O . ASP B 1 354 ? -10.047 25.594 7.598 1 96.62 354 ASP B O 1
ATOM 9350 N N . PRO B 1 355 ? -9.195 26.016 9.602 1 95.81 355 PRO B N 1
ATOM 9351 C CA . PRO B 1 355 ? -8.156 26.891 9.07 1 95.81 355 PRO B CA 1
ATOM 9352 C C . PRO B 1 355 ? -7.262 26.203 8.047 1 95.81 355 PRO B C 1
ATOM 9354 O O . PRO B 1 355 ? -6.965 26.781 6.996 1 95.81 355 PRO B O 1
ATOM 9357 N N . PRO B 1 356 ? -6.777 24.969 8.273 1 94 356 PRO B N 1
ATOM 9358 C CA . PRO B 1 356 ? -5.969 24.297 7.254 1 94 356 PRO B CA 1
ATOM 9359 C C . PRO B 1 356 ? -6.668 24.234 5.898 1 94 356 PRO B C 1
ATOM 9361 O O . PRO B 1 356 ? -6.031 24.422 4.859 1 94 356 PRO B O 1
ATOM 9364 N N . HIS B 1 357 ? -7.918 23.984 5.859 1 94.56 357 HIS B N 1
ATOM 9365 C CA . HIS B 1 357 ? -8.656 23.953 4.602 1 94.56 357 HIS B CA 1
ATOM 9366 C C . HIS B 1 357 ? -8.758 25.359 3.996 1 94.56 357 HIS B C 1
ATOM 9368 O O . HIS B 1 357 ? -8.711 25.516 2.775 1 94.56 357 HIS B O 1
ATOM 9374 N N . LEU B 1 358 ? -8.906 26.297 4.836 1 96.31 358 LEU B N 1
ATOM 9375 C CA . LEU B 1 358 ? -9.062 27.672 4.363 1 96.31 358 LEU B CA 1
ATOM 9376 C C . LEU B 1 358 ? -7.793 28.141 3.666 1 96.31 358 LEU B C 1
ATOM 9378 O O . LEU B 1 358 ? -7.863 28.797 2.617 1 96.31 358 LEU B O 1
ATOM 9382 N N . ILE B 1 359 ? -6.629 27.828 4.25 1 96.06 359 ILE B N 1
ATOM 9383 C CA . ILE B 1 359 ? -5.379 28.281 3.656 1 96.06 359 ILE B CA 1
ATOM 9384 C C . ILE B 1 359 ? -5.168 27.594 2.307 1 96.06 359 ILE B C 1
ATOM 9386 O O . ILE B 1 359 ? -4.625 28.188 1.376 1 96.06 359 ILE B O 1
ATOM 9390 N N . LYS B 1 360 ? -5.504 26.375 2.189 1 94.31 360 LYS B N 1
ATOM 9391 C CA . LYS B 1 360 ? -5.441 25.641 0.93 1 94.31 360 LYS B CA 1
ATOM 9392 C C . LYS B 1 360 ? -6.293 26.312 -0.143 1 94.31 360 LYS B C 1
ATOM 9394 O O . LYS B 1 360 ? -5.875 26.422 -1.298 1 94.31 360 LYS B O 1
ATOM 9399 N N . CYS B 1 361 ? -7.461 26.781 0.285 1 95.38 361 CYS B N 1
ATOM 9400 C CA . CYS B 1 361 ? -8.375 27.422 -0.661 1 95.38 361 CYS B CA 1
ATOM 9401 C C . CYS B 1 361 ? -7.844 28.766 -1.118 1 95.38 361 CYS B C 1
ATOM 9403 O O . CYS B 1 361 ? -8.062 29.172 -2.262 1 95.38 361 CYS B O 1
ATOM 9405 N N . ILE B 1 362 ? -7.16 29.469 -0.242 1 96 362 ILE B N 1
ATOM 9406 C CA . ILE B 1 362 ? -6.52 30.719 -0.63 1 96 362 ILE B CA 1
ATOM 9407 C C . ILE B 1 362 ? -5.488 30.453 -1.725 1 96 362 ILE B C 1
ATOM 9409 O O . ILE B 1 362 ? -5.441 31.156 -2.729 1 96 362 ILE B O 1
ATOM 9413 N N . ARG B 1 363 ? -4.672 29.422 -1.51 1 95.94 363 ARG B N 1
ATOM 9414 C CA . ARG B 1 363 ? -3.662 29.062 -2.498 1 95.94 363 ARG B CA 1
ATOM 9415 C C . ARG B 1 363 ? -4.309 28.719 -3.838 1 95.94 363 ARG B C 1
ATOM 9417 O O . ARG B 1 363 ? -3.867 29.203 -4.883 1 95.94 363 ARG B O 1
ATOM 9424 N N . ASN B 1 364 ? -5.355 27.938 -3.818 1 94.81 364 ASN B N 1
ATOM 9425 C CA . ASN B 1 364 ? -6.02 27.5 -5.043 1 94.81 364 ASN B CA 1
ATOM 9426 C C . ASN B 1 364 ? -6.598 28.688 -5.816 1 94.81 364 ASN B C 1
ATOM 9428 O O . ASN B 1 364 ? -6.59 28.688 -7.051 1 94.81 364 ASN B O 1
ATOM 9432 N N . ASN B 1 365 ? -7.141 29.656 -5.082 1 95.06 365 ASN B N 1
ATOM 9433 C CA . ASN B 1 365 ? -7.66 30.844 -5.738 1 95.06 365 ASN B CA 1
ATOM 9434 C C . ASN B 1 365 ? -6.535 31.703 -6.309 1 95.06 365 ASN B C 1
ATOM 9436 O O . ASN B 1 365 ? -6.664 32.25 -7.398 1 95.06 365 ASN B O 1
ATOM 9440 N N . LEU B 1 366 ? -5.438 31.781 -5.594 1 95.62 366 LEU B N 1
ATOM 9441 C CA . LEU B 1 366 ? -4.32 32.625 -6.016 1 95.62 366 LEU B CA 1
ATOM 9442 C C . LEU B 1 366 ? -3.652 32.031 -7.262 1 95.62 366 LEU B C 1
ATOM 9444 O O . LEU B 1 366 ? -3.031 32.781 -8.031 1 95.62 366 LEU B O 1
ATOM 9448 N N . ILE B 1 367 ? -3.709 30.781 -7.469 1 94.88 367 ILE B N 1
ATOM 9449 C CA . ILE B 1 367 ? -3.123 30.109 -8.625 1 94.88 367 ILE B CA 1
ATOM 9450 C C . ILE B 1 367 ? -3.799 30.609 -9.906 1 94.88 367 ILE B C 1
ATOM 9452 O O . ILE B 1 367 ? -3.137 30.828 -10.922 1 94.88 367 ILE B O 1
ATOM 9456 N N . SER B 1 368 ? -5.117 30.875 -9.836 1 91.94 368 SER B N 1
ATOM 9457 C CA . SER B 1 368 ? -5.863 31.219 -11.039 1 91.94 368 SER B CA 1
ATOM 9458 C C . SER B 1 368 ? -6.25 32.688 -11.062 1 91.94 368 SER B C 1
ATOM 9460 O O . SER B 1 368 ? -6.652 33.219 -12.102 1 91.94 368 SER B O 1
ATOM 9462 N N . LYS B 1 369 ? -6.125 33.375 -9.898 1 95.06 369 LYS B N 1
ATOM 9463 C CA . LYS B 1 369 ? -6.539 34.781 -9.781 1 95.06 369 LYS B CA 1
ATOM 9464 C C . LYS B 1 369 ? -5.473 35.594 -9.07 1 95.06 369 LYS B C 1
ATOM 9466 O O . LYS B 1 369 ? -4.562 35.031 -8.445 1 95.06 369 LYS B O 1
ATOM 9471 N N . ASP B 1 370 ? -5.559 36.875 -9.227 1 95.31 370 ASP B N 1
ATOM 9472 C CA . ASP B 1 370 ? -4.695 37.781 -8.469 1 95.31 370 ASP B CA 1
ATOM 9473 C C . ASP B 1 370 ? -5.414 38.312 -7.238 1 95.31 370 ASP B C 1
ATOM 9475 O O . ASP B 1 370 ? -6.645 38.406 -7.223 1 95.31 370 ASP B O 1
ATOM 9479 N N . LEU B 1 371 ? -4.75 38.625 -6.238 1 96.25 371 LEU B N 1
ATOM 9480 C CA . LEU B 1 371 ? -5.336 39.125 -4.996 1 96.25 371 LEU B CA 1
ATOM 9481 C C . LEU B 1 371 ? -5.008 40.594 -4.773 1 96.25 371 LEU B C 1
ATOM 9483 O O . LEU B 1 371 ? -3.84 40.938 -4.637 1 96.25 371 LEU B O 1
ATOM 9487 N N . LYS B 1 372 ? -6.008 41.375 -4.832 1 95.44 372 LYS B N 1
ATOM 9488 C CA . LYS B 1 372 ? -5.883 42.812 -4.559 1 95.44 372 LYS B CA 1
ATOM 9489 C C . LYS B 1 372 ? -6.094 43.125 -3.078 1 95.44 372 LYS B C 1
ATOM 9491 O O . LYS B 1 372 ? -7 42.562 -2.451 1 95.44 372 LYS B O 1
ATOM 9496 N N . TYR B 1 373 ? -5.176 43.906 -2.449 1 94.5 373 TYR B N 1
ATOM 9497 C CA . TYR B 1 373 ? -5.309 44.281 -1.047 1 94.5 373 TYR B CA 1
ATOM 9498 C C . TYR B 1 373 ? -4.781 45.688 -0.811 1 94.5 373 TYR B C 1
ATOM 9500 O O . TYR B 1 373 ? -4.16 46.281 -1.695 1 94.5 373 TYR B O 1
ATOM 9508 N N . LYS B 1 374 ? -5.125 46.188 0.318 1 92.62 374 LYS B N 1
ATOM 9509 C CA . LYS B 1 374 ? -4.691 47.531 0.668 1 92.62 374 LYS B CA 1
ATOM 9510 C C . LYS B 1 374 ? -3.742 47.5 1.864 1 92.62 374 LYS B C 1
ATOM 9512 O O . LYS B 1 374 ? -4.031 46.875 2.881 1 92.62 374 LYS B O 1
ATOM 9517 N N . LYS B 1 375 ? -2.594 48.031 1.668 1 88.75 375 LYS B N 1
ATOM 9518 C CA . LYS B 1 375 ? -1.62 48.188 2.744 1 88.75 375 LYS B CA 1
ATOM 9519 C C . LYS B 1 375 ? -1.066 49.625 2.775 1 88.75 375 LYS B C 1
ATOM 9521 O O . LYS B 1 375 ? -0.62 50.156 1.752 1 88.75 375 LYS B O 1
ATOM 9526 N N . ASN B 1 376 ? -1.082 50.25 3.916 1 85.94 376 ASN B N 1
ATOM 9527 C CA . ASN B 1 376 ? -0.612 51.625 4.105 1 85.94 376 ASN B CA 1
ATOM 9528 C C . ASN B 1 376 ? -1.269 52.594 3.121 1 85.94 376 ASN B C 1
ATOM 9530 O O . ASN B 1 376 ? -0.598 53.438 2.541 1 85.94 376 ASN B O 1
ATOM 9534 N N . GLY B 1 377 ? -2.504 52.344 2.73 1 84.38 377 GLY B N 1
ATOM 9535 C CA . GLY B 1 377 ? -3.289 53.219 1.884 1 84.38 377 GLY B CA 1
ATOM 9536 C C . GLY B 1 377 ? -3.082 52.969 0.403 1 84.38 377 GLY B C 1
ATOM 9537 O O . GLY B 1 377 ? -3.752 53.562 -0.435 1 84.38 377 GLY B O 1
ATOM 9538 N N . GLU B 1 378 ? -2.141 52.062 0.076 1 92.06 378 GLU B N 1
ATOM 9539 C CA . GLU B 1 378 ? -1.864 51.781 -1.328 1 92.06 378 GLU B CA 1
ATOM 9540 C C . GLU B 1 378 ? -2.438 50.438 -1.736 1 92.06 378 GLU B C 1
ATOM 9542 O O . GLU B 1 378 ? -2.398 49.469 -0.958 1 92.06 378 GLU B O 1
ATOM 9547 N N . VAL B 1 379 ? -2.986 50.469 -2.951 1 92.5 379 VAL B N 1
ATOM 9548 C CA . VAL B 1 379 ? -3.527 49.25 -3.5 1 92.5 379 VAL B CA 1
ATOM 9549 C C . VAL B 1 379 ? -2.396 48.406 -4.078 1 92.5 379 VAL B C 1
ATOM 9551 O O . VAL B 1 379 ? -1.62 48.875 -4.914 1 92.5 379 VAL B O 1
ATOM 9554 N N . LYS B 1 380 ? -2.236 47.219 -3.547 1 94.81 380 LYS B N 1
ATOM 9555 C CA . LYS B 1 380 ? -1.19 46.312 -3.98 1 94.81 380 LYS B CA 1
ATOM 9556 C C . LYS B 1 380 ? -1.788 45.031 -4.578 1 94.81 380 LYS B C 1
ATOM 9558 O O . LYS B 1 380 ? -2.979 44.75 -4.406 1 94.81 380 LYS B O 1
ATOM 9563 N N . LEU B 1 381 ? -0.911 44.344 -5.375 1 94.5 381 LEU B N 1
ATOM 9564 C CA . LEU B 1 381 ? -1.388 43.188 -6.082 1 94.5 381 LEU B CA 1
ATOM 9565 C C . LEU B 1 381 ? -0.449 42 -5.863 1 94.5 381 LEU B C 1
ATOM 9567 O O . LEU B 1 381 ? 0.76 42.094 -6.082 1 94.5 381 LEU B O 1
ATOM 9571 N N . ALA B 1 382 ? -1.01 40.938 -5.402 1 96.25 382 ALA B N 1
ATOM 9572 C CA . ALA B 1 382 ? -0.25 39.719 -5.277 1 96.25 382 ALA B CA 1
ATOM 9573 C C . ALA B 1 382 ? -0.562 38.75 -6.43 1 96.25 382 ALA B C 1
ATOM 9575 O O . ALA B 1 382 ? -1.728 38.562 -6.781 1 96.25 382 ALA B O 1
ATOM 9576 N N . LYS B 1 383 ? 0.479 38.188 -7.035 1 96.38 383 LYS B N 1
ATOM 9577 C CA . LYS B 1 383 ? 0.334 37.344 -8.211 1 96.38 383 LYS B CA 1
ATOM 9578 C C . LYS B 1 383 ? 1.062 36 -8.016 1 96.38 383 LYS B C 1
ATOM 9580 O O . LYS B 1 383 ? 2.15 35.969 -7.438 1 96.38 383 LYS B O 1
ATOM 9585 N N . TRP B 1 384 ? 0.383 34.938 -8.547 1 96.25 384 TRP B N 1
ATOM 9586 C CA . TRP B 1 384 ? 1.021 33.625 -8.492 1 96.25 384 TRP B CA 1
ATOM 9587 C C . TRP B 1 384 ? 2.244 33.562 -9.406 1 96.25 384 TRP B C 1
ATOM 9589 O O . TRP B 1 384 ? 3.178 32.812 -9.164 1 96.25 384 TRP B O 1
ATOM 9599 N N . ALA B 1 385 ? 2.316 34.438 -10.414 1 95.38 385 ALA B N 1
ATOM 9600 C CA . ALA B 1 385 ? 3.432 34.5 -11.352 1 95.38 385 ALA B CA 1
ATOM 9601 C C . ALA B 1 385 ? 4.742 34.781 -10.625 1 95.38 385 ALA B C 1
ATOM 9603 O O . ALA B 1 385 ? 5.809 34.344 -11.055 1 95.38 385 ALA B O 1
ATOM 9604 N N . HIS B 1 386 ? 4.645 35.562 -9.547 1 96.75 386 HIS B N 1
ATOM 9605 C CA . HIS B 1 386 ? 5.844 35.875 -8.781 1 96.75 386 HIS B CA 1
ATOM 9606 C C . HIS B 1 386 ? 6.406 34.625 -8.109 1 96.75 386 HIS B C 1
ATOM 9608 O O . HIS B 1 386 ? 7.625 34.469 -7.977 1 96.75 386 HIS B O 1
ATOM 9614 N N . VAL B 1 387 ? 5.492 33.719 -7.602 1 96.5 387 VAL B N 1
ATOM 9615 C CA . VAL B 1 387 ? 5.918 32.469 -7.012 1 96.5 387 VAL B CA 1
ATOM 9616 C C . VAL B 1 387 ? 6.598 31.594 -8.07 1 96.5 387 VAL B C 1
ATOM 9618 O O . VAL B 1 387 ? 7.641 31 -7.816 1 96.5 387 VAL B O 1
ATOM 9621 N N . MET B 1 388 ? 6.039 31.578 -9.211 1 95.69 388 MET B N 1
ATOM 9622 C CA . MET B 1 388 ? 6.613 30.828 -10.328 1 95.69 388 MET B CA 1
ATOM 9623 C C . MET B 1 388 ? 7.973 31.406 -10.719 1 95.69 388 MET B C 1
ATOM 9625 O O . MET B 1 388 ? 8.906 30.656 -10.992 1 95.69 388 MET B O 1
ATOM 9629 N N . ALA B 1 389 ? 8.039 32.688 -10.742 1 95.31 389 ALA B N 1
ATOM 9630 C CA . ALA B 1 389 ? 9.297 33.344 -11.094 1 95.31 389 ALA B CA 1
ATOM 9631 C C . ALA B 1 389 ? 10.398 33 -10.094 1 95.31 389 ALA B C 1
ATOM 9633 O O . ALA B 1 389 ? 11.547 32.75 -10.477 1 95.31 389 ALA B O 1
ATOM 9634 N N . LEU B 1 390 ? 10.008 33 -8.859 1 95 390 LEU B N 1
ATOM 9635 C CA . LEU B 1 390 ? 10.961 32.625 -7.816 1 95 390 LEU B CA 1
ATOM 9636 C C . LEU B 1 390 ? 11.461 31.203 -8.016 1 95 390 LEU B C 1
ATOM 9638 O O . LEU B 1 390 ? 12.656 30.938 -7.895 1 95 390 LEU B O 1
ATOM 9642 N N . HIS B 1 391 ? 10.539 30.328 -8.266 1 91.75 391 HIS B N 1
ATOM 9643 C CA . HIS B 1 391 ? 10.883 28.922 -8.477 1 91.75 391 HIS B CA 1
ATOM 9644 C C . HIS B 1 391 ? 11.742 28.75 -9.727 1 91.75 391 HIS B C 1
ATOM 9646 O O . HIS B 1 391 ? 12.703 27.969 -9.719 1 91.75 391 HIS B O 1
ATOM 9652 N N . LYS B 1 392 ? 11.453 29.453 -10.758 1 89.06 392 LYS B N 1
ATOM 9653 C CA . LYS B 1 392 ? 12.195 29.375 -12.016 1 89.06 392 LYS B CA 1
ATOM 9654 C C . LYS B 1 392 ? 13.609 29.922 -11.844 1 89.06 392 LYS B C 1
ATOM 9656 O O . LYS B 1 392 ? 14.562 29.391 -12.414 1 89.06 392 LYS B O 1
ATOM 9661 N N . GLU B 1 393 ? 13.672 31.016 -11.125 1 88.88 393 GLU B N 1
ATOM 9662 C CA . GLU B 1 393 ? 14.977 31.625 -10.867 1 88.88 393 GLU B CA 1
ATOM 9663 C C . GLU B 1 393 ? 15.883 30.656 -10.094 1 88.88 393 GLU B C 1
ATOM 9665 O O . GLU B 1 393 ? 17.109 30.719 -10.219 1 88.88 393 GLU B O 1
ATOM 9670 N N . ASN B 1 394 ? 15.352 29.828 -9.32 1 84.06 394 ASN B N 1
ATOM 9671 C CA . ASN B 1 394 ? 16.062 28.812 -8.539 1 84.06 394 ASN B CA 1
ATOM 9672 C C . ASN B 1 394 ? 17.312 29.391 -7.891 1 84.06 394 ASN B C 1
ATOM 9674 O O . ASN B 1 394 ? 18.422 28.875 -8.086 1 84.06 394 ASN B O 1
ATOM 9678 N N . PRO B 1 395 ? 17.047 30.359 -7.055 1 86.44 395 PRO B N 1
ATOM 9679 C CA . PRO B 1 395 ? 18.219 30.969 -6.422 1 86.44 395 PRO B CA 1
ATOM 9680 C C . PRO B 1 395 ? 19.031 29.984 -5.586 1 86.44 395 PRO B C 1
ATOM 9682 O O . PRO B 1 395 ? 18.469 29.281 -4.738 1 86.44 395 PRO B O 1
ATOM 9685 N N . GLY B 1 396 ? 20.188 29.922 -5.898 1 81.56 396 GLY B N 1
ATOM 9686 C CA . GLY B 1 396 ? 21.094 29 -5.242 1 81.56 396 GLY B CA 1
ATOM 9687 C C . GLY B 1 396 ? 22.344 28.719 -6.039 1 81.56 396 GLY B C 1
ATOM 9688 O O . GLY B 1 396 ? 22.562 29.312 -7.098 1 81.56 396 GLY B O 1
ATOM 9689 N N . TYR B 1 397 ? 23.219 27.984 -5.418 1 78.88 397 TYR B N 1
ATOM 9690 C CA . TYR B 1 397 ? 24.469 27.656 -6.07 1 78.88 397 TYR B CA 1
ATOM 9691 C C . TYR B 1 397 ? 24.953 26.281 -5.656 1 78.88 397 TYR B C 1
ATOM 9693 O O . TYR B 1 397 ? 25.094 25.984 -4.465 1 78.88 397 TYR B O 1
ATOM 9701 N N . LYS B 1 398 ? 25.219 25.453 -6.594 1 75.44 398 LYS B N 1
ATOM 9702 C CA . LYS B 1 398 ? 25.859 24.156 -6.449 1 75.44 398 LYS B CA 1
ATOM 9703 C C . LYS B 1 398 ? 25.344 23.406 -5.223 1 75.44 398 LYS B C 1
ATOM 9705 O O . LYS B 1 398 ? 26.094 23.078 -4.316 1 75.44 398 LYS B O 1
ATOM 9710 N N . GLY B 1 399 ? 24 23.172 -5.203 1 73.25 399 GLY B N 1
ATOM 9711 C CA . GLY B 1 399 ? 23.438 22.328 -4.168 1 73.25 399 GLY B CA 1
ATOM 9712 C C . GLY B 1 399 ? 22.734 23.125 -3.076 1 73.25 399 GLY B C 1
ATOM 9713 O O . GLY B 1 399 ? 21.891 22.578 -2.361 1 73.25 399 GLY B O 1
ATOM 9714 N N . ILE B 1 400 ? 23.078 24.359 -2.891 1 81.44 400 ILE B N 1
ATOM 9715 C CA . ILE B 1 400 ? 22.438 25.188 -1.88 1 81.44 400 ILE B CA 1
ATOM 9716 C C . ILE B 1 400 ? 21.328 26.016 -2.521 1 81.44 400 ILE B C 1
ATOM 9718 O O . ILE B 1 400 ? 21.562 26.734 -3.49 1 81.44 400 ILE B O 1
ATOM 9722 N N . ARG B 1 401 ? 20.188 25.797 -1.945 1 85.12 401 ARG B N 1
ATOM 9723 C CA . ARG B 1 401 ? 19.047 26.547 -2.441 1 85.12 401 ARG B CA 1
ATOM 9724 C C . ARG B 1 401 ? 18.453 27.422 -1.346 1 85.12 401 ARG B C 1
ATOM 9726 O O . ARG B 1 401 ? 18.359 27.016 -0.189 1 85.12 401 ARG B O 1
ATOM 9733 N N . LEU B 1 402 ? 18.062 28.547 -1.694 1 87.69 402 LEU B N 1
ATOM 9734 C CA . LEU B 1 402 ? 17.453 29.453 -0.729 1 87.69 402 LEU B CA 1
ATOM 9735 C C . LEU B 1 402 ? 16.047 28.984 -0.363 1 87.69 402 LEU B C 1
ATOM 9737 O O . LEU B 1 402 ? 15.57 29.266 0.738 1 87.69 402 LEU B O 1
ATOM 9741 N N . VAL B 1 403 ? 15.406 28.359 -1.327 1 89.38 403 VAL B N 1
ATOM 9742 C CA . VAL B 1 403 ? 14.078 27.812 -1.1 1 89.38 403 VAL B CA 1
ATOM 9743 C C . VAL B 1 403 ? 14.078 26.312 -1.409 1 89.38 403 VAL B C 1
ATOM 9745 O O . VAL B 1 403 ? 13.43 25.875 -2.359 1 89.38 403 VAL B O 1
ATOM 9748 N N . PRO B 1 404 ? 14.656 25.531 -0.549 1 83.62 404 PRO B N 1
ATOM 9749 C CA . PRO B 1 404 ? 14.914 24.125 -0.849 1 83.62 404 PRO B CA 1
ATOM 9750 C C . PRO B 1 404 ? 13.633 23.297 -0.895 1 83.62 404 PRO B C 1
ATOM 9752 O O . PRO B 1 404 ? 13.578 22.266 -1.581 1 83.62 404 PRO B O 1
ATOM 9755 N N . LYS B 1 405 ? 12.617 23.656 -0.204 1 86.06 405 LYS B N 1
ATOM 9756 C CA . LYS B 1 405 ? 11.406 22.844 -0.132 1 86.06 405 LYS B CA 1
ATOM 9757 C C . LYS B 1 405 ? 10.523 23.062 -1.358 1 86.06 405 LYS B C 1
ATOM 9759 O O . LYS B 1 405 ? 9.633 22.25 -1.644 1 86.06 405 LYS B O 1
ATOM 9764 N N . LEU B 1 406 ? 10.688 24.172 -2.062 1 89.88 406 LEU B N 1
ATOM 9765 C CA . LEU B 1 406 ? 9.828 24.5 -3.193 1 89.88 406 LEU B CA 1
ATOM 9766 C C . LEU B 1 406 ? 10.133 23.609 -4.391 1 89.88 406 LEU B C 1
ATOM 9768 O O . LEU B 1 406 ? 11.281 23.5 -4.816 1 89.88 406 LEU B O 1
ATOM 9772 N N . THR B 1 407 ? 9.211 22.969 -4.883 1 88.75 407 THR B N 1
ATOM 9773 C CA . THR B 1 407 ? 9.312 22.094 -6.051 1 88.75 407 THR B CA 1
ATOM 9774 C C . THR B 1 407 ? 8.203 22.406 -7.055 1 88.75 407 THR B C 1
ATOM 9776 O O . THR B 1 407 ? 7.414 23.328 -6.848 1 88.75 407 THR B O 1
ATOM 9779 N N . ASP B 1 408 ? 8.18 21.672 -8.148 1 89 408 ASP B N 1
ATOM 9780 C CA . ASP B 1 408 ? 7.141 21.844 -9.164 1 89 408 ASP B CA 1
ATOM 9781 C C . ASP B 1 408 ? 5.758 21.547 -8.578 1 89 408 ASP B C 1
ATOM 9783 O O . ASP B 1 408 ? 4.766 22.156 -8.992 1 89 408 ASP B O 1
ATOM 9787 N N . ALA B 1 409 ? 5.738 20.734 -7.57 1 89.88 409 ALA B N 1
ATOM 9788 C CA . ALA B 1 409 ? 4.473 20.375 -6.938 1 89.88 409 ALA B CA 1
ATOM 9789 C C . ALA B 1 409 ? 3.904 21.531 -6.125 1 89.88 409 ALA B C 1
ATOM 9791 O O . ALA B 1 409 ? 2.721 21.531 -5.785 1 89.88 409 ALA B O 1
ATOM 9792 N N . HIS B 1 410 ? 4.734 22.516 -5.883 1 93.88 410 HIS B N 1
ATOM 9793 C CA . HIS B 1 410 ? 4.316 23.688 -5.125 1 93.88 410 HIS B CA 1
ATOM 9794 C C . HIS B 1 410 ? 3.912 24.828 -6.055 1 93.88 410 HIS B C 1
ATOM 9796 O O . HIS B 1 410 ? 3.07 25.656 -5.699 1 93.88 410 HIS B O 1
ATOM 9802 N N . CYS B 1 411 ? 4.59 24.859 -7.199 1 94.12 411 CYS B N 1
ATOM 9803 C CA . CYS B 1 411 ? 4.57 26.125 -7.93 1 94.12 411 CYS B CA 1
ATOM 9804 C C . CYS B 1 411 ? 3.893 25.969 -9.281 1 94.12 411 CYS B C 1
ATOM 9806 O O . CYS B 1 411 ? 3.146 26.844 -9.719 1 94.12 411 CYS B O 1
ATOM 9808 N N . ASP B 1 412 ? 4.078 24.734 -9.883 1 92.38 412 ASP B N 1
ATOM 9809 C CA . ASP B 1 412 ? 3.541 24.531 -11.227 1 92.38 412 ASP B CA 1
ATOM 9810 C C . ASP B 1 412 ? 2.066 24.125 -11.172 1 92.38 412 ASP B C 1
ATOM 9812 O O . ASP B 1 412 ? 1.73 23.031 -10.719 1 92.38 412 ASP B O 1
ATOM 9816 N N . PRO B 1 413 ? 1.22 24.984 -11.719 1 92.5 413 PRO B N 1
ATOM 9817 C CA . PRO B 1 413 ? -0.222 24.734 -11.633 1 92.5 413 PRO B CA 1
ATOM 9818 C C . PRO B 1 413 ? -0.631 23.375 -12.203 1 92.5 413 PRO B C 1
ATOM 9820 O O . PRO B 1 413 ? -1.608 22.781 -11.75 1 92.5 413 PRO B O 1
ATOM 9823 N N . SER B 1 414 ? 0.097 22.906 -13.188 1 88 414 SER B N 1
ATOM 9824 C CA . SER B 1 414 ? -0.256 21.641 -13.828 1 88 414 SER B CA 1
ATOM 9825 C C . SER B 1 414 ? 0.152 20.453 -12.977 1 88 414 SER B C 1
ATOM 9827 O O . SER B 1 414 ? -0.379 19.344 -13.141 1 88 414 SER B O 1
ATOM 9829 N N . LYS B 1 415 ? 0.976 20.641 -12.039 1 89.12 415 LYS B N 1
ATOM 9830 C CA . LYS B 1 415 ? 1.522 19.531 -11.266 1 89.12 415 LYS B CA 1
ATOM 9831 C C . LYS B 1 415 ? 1.121 19.641 -9.797 1 89.12 415 LYS B C 1
ATOM 9833 O O . LYS B 1 415 ? 1.369 18.719 -9.016 1 89.12 415 LYS B O 1
ATOM 9838 N N . ILE B 1 416 ? 0.463 20.672 -9.438 1 90.88 416 ILE B N 1
ATOM 9839 C CA . ILE B 1 416 ? 0.137 20.938 -8.039 1 90.88 416 ILE B CA 1
ATOM 9840 C C . ILE B 1 416 ? -0.986 20 -7.59 1 90.88 416 ILE B C 1
ATOM 9842 O O . ILE B 1 416 ? -2.064 19.984 -8.188 1 90.88 416 ILE B O 1
ATOM 9846 N N . PRO B 1 417 ? -0.657 19.234 -6.543 1 89.62 417 PRO B N 1
ATOM 9847 C CA . PRO B 1 417 ? -1.786 18.562 -5.902 1 89.62 417 PRO B CA 1
ATOM 9848 C C . PRO B 1 417 ? -2.678 19.516 -5.113 1 89.62 417 PRO B C 1
ATOM 9850 O O . PRO B 1 417 ? -2.385 19.828 -3.955 1 89.62 417 PRO B O 1
ATOM 9853 N N . ARG B 1 418 ? -3.768 19.812 -5.5 1 88.94 418 ARG B N 1
ATOM 9854 C CA . ARG B 1 418 ? -4.598 20.906 -5.004 1 88.94 418 ARG B CA 1
ATOM 9855 C C . ARG B 1 418 ? -5.176 20.578 -3.631 1 88.94 418 ARG B C 1
ATOM 9857 O O . ARG B 1 418 ? -5.531 21.484 -2.869 1 88.94 418 ARG B O 1
ATOM 9864 N N . MET B 1 419 ? -5.215 19.328 -3.312 1 85.44 419 MET B N 1
ATOM 9865 C CA . MET B 1 419 ? -5.859 18.953 -2.057 1 85.44 419 MET B CA 1
ATOM 9866 C C . MET B 1 419 ? -4.832 18.828 -0.935 1 85.44 419 MET B C 1
ATOM 9868 O O . MET B 1 419 ? -5.199 18.688 0.234 1 85.44 419 MET B O 1
ATOM 9872 N N . LYS B 1 420 ? -3.58 18.969 -1.204 1 87.56 420 LYS B N 1
ATOM 9873 C CA . LYS B 1 420 ? -2.539 18.797 -0.196 1 87.56 420 LYS B CA 1
ATOM 9874 C C . LYS B 1 420 ? -2.293 20.094 0.564 1 87.56 420 LYS B C 1
ATOM 9876 O O . LYS B 1 420 ? -1.712 21.047 0.022 1 87.56 420 LYS B O 1
ATOM 9881 N N . VAL B 1 421 ? -2.6 20.078 1.854 1 90.06 421 VAL B N 1
ATOM 9882 C CA . VAL B 1 421 ? -2.504 21.266 2.701 1 90.06 421 VAL B CA 1
ATOM 9883 C C . VAL B 1 421 ? -1.037 21.578 2.988 1 90.06 421 VAL B C 1
ATOM 9885 O O . VAL B 1 421 ? -0.647 22.734 3.062 1 90.06 421 VAL B O 1
ATOM 9888 N N . LYS B 1 422 ? -0.256 20.609 3.049 1 88.56 422 LYS B N 1
ATOM 9889 C CA . LYS B 1 422 ? 1.155 20.766 3.383 1 88.56 422 LYS B CA 1
ATOM 9890 C C . LYS B 1 422 ? 1.869 21.641 2.346 1 88.56 422 LYS B C 1
ATOM 9892 O O . LYS B 1 422 ? 2.641 22.531 2.697 1 88.56 422 LYS B O 1
ATOM 9897 N N . ASN B 1 423 ? 1.592 21.375 1.104 1 92.12 423 ASN B N 1
ATOM 9898 C CA . ASN B 1 423 ? 2.219 22.141 0.041 1 92.12 423 ASN B CA 1
ATOM 9899 C C . ASN B 1 423 ? 1.784 23.609 0.084 1 92.12 423 ASN B C 1
ATOM 9901 O O . ASN B 1 423 ? 2.582 24.5 -0.193 1 92.12 423 ASN B O 1
ATOM 9905 N N . ALA B 1 424 ? 0.562 23.797 0.487 1 94.25 424 ALA B N 1
ATOM 9906 C CA . ALA B 1 424 ? 0.054 25.172 0.582 1 94.25 424 ALA B CA 1
ATOM 9907 C C . ALA B 1 424 ? 0.751 25.938 1.702 1 94.25 424 ALA B C 1
ATOM 9909 O O . ALA B 1 424 ? 1.19 27.062 1.505 1 94.25 424 ALA B O 1
ATOM 9910 N N . THR B 1 425 ? 0.871 25.312 2.834 1 93.06 425 THR B N 1
ATOM 9911 C CA . THR B 1 425 ? 1.468 25.984 3.98 1 93.06 425 THR B CA 1
ATOM 9912 C C . THR B 1 425 ? 2.957 26.234 3.75 1 93.06 425 THR B C 1
ATOM 9914 O O . THR B 1 425 ? 3.516 27.219 4.25 1 93.06 425 THR B O 1
ATOM 9917 N N . GLN B 1 426 ? 3.561 25.391 2.918 1 93.56 426 GLN B N 1
ATOM 9918 C CA . GLN B 1 426 ? 4.98 25.562 2.635 1 93.56 426 GLN B CA 1
ATOM 9919 C C . GLN B 1 426 ? 5.211 26.734 1.674 1 93.56 426 GLN B C 1
ATOM 9921 O O . GLN B 1 426 ? 6.273 27.359 1.695 1 93.56 426 GLN B O 1
ATOM 9926 N N . VAL B 1 427 ? 4.242 27 0.844 1 96.06 427 VAL B N 1
ATOM 9927 C CA . VAL B 1 427 ? 4.32 28.172 -0.026 1 96.06 427 VAL B CA 1
ATOM 9928 C C . VAL B 1 427 ? 4.086 29.438 0.791 1 96.06 427 VAL B C 1
ATOM 9930 O O . VAL B 1 427 ? 4.848 30.406 0.688 1 96.06 427 VAL B O 1
ATOM 9933 N N . PHE B 1 428 ? 3.021 29.359 1.617 1 96 428 PHE B N 1
ATOM 9934 C CA . PHE B 1 428 ? 2.723 30.484 2.494 1 96 428 PHE B CA 1
ATOM 9935 C C . PHE B 1 428 ? 3.598 30.438 3.742 1 96 428 PHE B C 1
ATOM 9937 O O . PHE B 1 428 ? 3.088 30.328 4.859 1 96 428 PHE B O 1
ATOM 9944 N N . SER B 1 429 ? 4.883 30.547 3.553 1 92.56 429 SER B N 1
ATOM 9945 C CA . SER B 1 429 ? 5.828 30.438 4.66 1 92.56 429 SER B CA 1
ATOM 9946 C C . SER B 1 429 ? 6.734 31.656 4.746 1 92.56 429 SER B C 1
ATOM 9948 O O . SER B 1 429 ? 6.879 32.406 3.773 1 92.56 429 SER B O 1
ATOM 9950 N N . GLN B 1 430 ? 7.273 31.766 5.875 1 90.19 430 GLN B N 1
ATOM 9951 C CA . GLN B 1 430 ? 8.203 32.875 6.117 1 90.19 430 GLN B CA 1
ATOM 9952 C C . GLN B 1 430 ? 9.438 32.75 5.23 1 90.19 430 GLN B C 1
ATOM 9954 O O . GLN B 1 430 ? 9.953 33.75 4.746 1 90.19 430 GLN B O 1
ATOM 9959 N N . THR B 1 431 ? 9.859 31.594 4.949 1 89.5 431 THR B N 1
ATOM 9960 C CA . THR B 1 431 ? 11.047 31.359 4.141 1 89.5 431 THR B CA 1
ATOM 9961 C C . THR B 1 431 ? 10.828 31.812 2.703 1 89.5 431 THR B C 1
ATOM 9963 O O . THR B 1 431 ? 11.664 32.531 2.135 1 89.5 431 THR B O 1
ATOM 9966 N N . VAL B 1 432 ? 9.734 31.469 2.174 1 94.69 432 VAL B N 1
ATOM 9967 C CA . VAL B 1 432 ? 9.445 31.844 0.791 1 94.69 432 VAL B CA 1
ATOM 9968 C C . VAL B 1 432 ? 9.227 33.344 0.689 1 94.69 432 VAL B C 1
ATOM 9970 O O . VAL B 1 432 ? 9.75 34 -0.214 1 94.69 432 VAL B O 1
ATOM 9973 N N . ALA B 1 433 ? 8.5 33.875 1.646 1 94.88 433 ALA B N 1
ATOM 9974 C CA . ALA B 1 433 ? 8.203 35.281 1.641 1 94.88 433 ALA B CA 1
ATOM 9975 C C . ALA B 1 433 ? 9.477 36.125 1.789 1 94.88 433 ALA B C 1
ATOM 9977 O O . ALA B 1 433 ? 9.688 37.094 1.057 1 94.88 433 ALA B O 1
ATOM 9978 N N . SER B 1 434 ? 10.312 35.75 2.707 1 92.25 434 SER B N 1
ATOM 9979 C CA . SER B 1 434 ? 11.547 36.469 2.971 1 92.25 434 SER B CA 1
ATOM 9980 C C . SER B 1 434 ? 12.492 36.438 1.771 1 92.25 434 SER B C 1
ATOM 9982 O O . SER B 1 434 ? 13.109 37.438 1.414 1 92.25 434 SER B O 1
ATOM 9984 N N . ASN B 1 435 ? 12.609 35.281 1.166 1 93.75 435 ASN B N 1
ATOM 9985 C CA . ASN B 1 435 ? 13.492 35.156 0.014 1 93.75 435 ASN B CA 1
ATOM 9986 C C . ASN B 1 435 ? 12.945 35.875 -1.205 1 93.75 435 ASN B C 1
ATOM 9988 O O . ASN B 1 435 ? 13.711 36.469 -1.978 1 93.75 435 ASN B O 1
ATOM 9992 N N . MET B 1 436 ? 11.68 35.875 -1.393 1 95.56 436 MET B N 1
ATOM 9993 C CA . MET B 1 436 ? 11.055 36.625 -2.48 1 95.56 436 MET B CA 1
ATOM 9994 C C . MET B 1 436 ? 11.273 38.125 -2.297 1 95.56 436 MET B C 1
ATOM 9996 O O . MET B 1 436 ? 11.633 38.812 -3.244 1 95.56 436 MET B O 1
ATOM 10000 N N . GLY B 1 437 ? 11.07 38.594 -1.05 1 93.75 437 GLY B N 1
ATOM 10001 C CA . GLY B 1 437 ? 11.305 39.969 -0.758 1 93.75 437 GLY B CA 1
ATOM 10002 C C . GLY B 1 437 ? 12.758 40.406 -0.952 1 93.75 437 GLY B C 1
ATOM 10003 O O . GLY B 1 437 ? 13.031 41.438 -1.526 1 93.75 437 GLY B O 1
ATOM 10004 N N . TYR B 1 438 ? 13.625 39.531 -0.509 1 92.94 438 TYR B N 1
ATOM 10005 C CA . TYR B 1 438 ? 15.062 39.812 -0.623 1 92.94 438 TYR B CA 1
ATOM 10006 C C . TYR B 1 438 ? 15.484 39.906 -2.084 1 92.94 438 TYR B C 1
ATOM 10008 O O . TYR B 1 438 ? 16.156 40.844 -2.475 1 92.94 438 TYR B O 1
ATOM 10016 N N . LEU B 1 439 ? 15.086 39 -2.932 1 94.88 439 LEU B N 1
ATOM 10017 C CA . LEU B 1 439 ? 15.484 38.969 -4.336 1 94.88 439 LEU B CA 1
ATOM 10018 C C . LEU B 1 439 ? 14.828 40.094 -5.121 1 94.88 439 LEU B C 1
ATOM 10020 O O . LEU B 1 439 ? 15.398 40.594 -6.098 1 94.88 439 LEU B O 1
ATOM 10024 N N . ALA B 1 440 ? 13.664 40.438 -4.684 1 95.56 440 ALA B N 1
ATOM 10025 C CA . ALA B 1 440 ? 13.016 41.594 -5.305 1 95.56 440 ALA B CA 1
ATOM 10026 C C . ALA B 1 440 ? 13.773 42.875 -5.004 1 95.56 440 ALA B C 1
ATOM 10028 O O . ALA B 1 440 ? 13.969 43.719 -5.887 1 95.56 440 ALA B O 1
ATOM 10029 N N . ASP B 1 441 ? 14.219 43.031 -3.793 1 93.94 441 ASP B N 1
ATOM 10030 C CA . ASP B 1 441 ? 14.969 44.219 -3.381 1 93.94 441 ASP B CA 1
ATOM 10031 C C . ASP B 1 441 ? 16.297 44.312 -4.125 1 93.94 441 ASP B C 1
ATOM 10033 O O . ASP B 1 441 ? 16.797 45.406 -4.379 1 93.94 441 ASP B O 1
ATOM 10037 N N . LYS B 1 442 ? 16.875 43.188 -4.473 1 93.69 442 LYS B N 1
ATOM 10038 C CA . LYS B 1 442 ? 18.156 43.156 -5.16 1 93.69 442 LYS B CA 1
ATOM 10039 C C . LYS B 1 442 ? 17.984 43.25 -6.672 1 93.69 442 LYS B C 1
ATOM 10041 O O . LYS B 1 442 ? 18.953 43.219 -7.422 1 93.69 442 LYS B O 1
ATOM 10046 N N . GLY B 1 443 ? 16.781 43.25 -7.195 1 93.12 443 GLY B N 1
ATOM 10047 C CA . GLY B 1 443 ? 16.484 43.469 -8.602 1 93.12 443 GLY B CA 1
ATOM 10048 C C . GLY B 1 443 ? 16.484 42.188 -9.422 1 93.12 443 GLY B C 1
ATOM 10049 O O . GLY B 1 443 ? 16.469 42.25 -10.656 1 93.12 443 GLY B O 1
ATOM 10050 N N . ILE B 1 444 ? 16.547 41.125 -8.789 1 94.19 444 ILE B N 1
ATOM 10051 C CA . ILE B 1 444 ? 16.547 39.844 -9.492 1 94.19 444 ILE B CA 1
ATOM 10052 C C . ILE B 1 444 ? 15.117 39.469 -9.875 1 94.19 444 ILE B C 1
ATOM 10054 O O . ILE B 1 444 ? 14.875 38.969 -10.977 1 94.19 444 ILE B O 1
ATOM 10058 N N . LEU B 1 445 ? 14.203 39.719 -8.938 1 95.62 445 LEU B N 1
ATOM 10059 C CA . LEU B 1 445 ? 12.773 39.594 -9.211 1 95.62 445 LEU B CA 1
ATOM 10060 C C . LEU B 1 445 ? 12.125 40.969 -9.391 1 95.62 445 LEU B C 1
ATOM 10062 O O . LEU B 1 445 ? 12.688 41.969 -8.969 1 95.62 445 LEU B O 1
ATOM 10066 N N . PRO B 1 446 ? 10.984 40.938 -10.039 1 95.19 446 PRO B N 1
ATOM 10067 C CA . PRO B 1 446 ? 10.305 42.219 -10.18 1 95.19 446 PRO B CA 1
ATOM 10068 C C . PRO B 1 446 ? 9.953 42.844 -8.836 1 95.19 446 PRO B C 1
ATOM 10070 O O . PRO B 1 446 ? 9.633 42.156 -7.879 1 95.19 446 PRO B O 1
ATOM 10073 N N . ALA B 1 447 ? 9.984 44.062 -8.766 1 94.31 447 ALA B N 1
ATOM 10074 C CA . ALA B 1 447 ? 9.703 44.812 -7.535 1 94.31 447 ALA B CA 1
ATOM 10075 C C . ALA B 1 447 ? 8.312 44.469 -7.004 1 94.31 447 ALA B C 1
ATOM 10077 O O . ALA B 1 447 ? 8.086 44.469 -5.793 1 94.31 447 ALA B O 1
ATOM 10078 N N . GLU B 1 448 ? 7.402 44.156 -7.938 1 94.56 448 GLU B N 1
ATOM 10079 C CA . GLU B 1 448 ? 6.031 43.812 -7.57 1 94.56 448 GLU B CA 1
ATOM 10080 C C . GLU B 1 448 ? 5.988 42.562 -6.727 1 94.56 448 GLU B C 1
ATOM 10082 O O . GLU B 1 448 ? 5 42.281 -6.035 1 94.56 448 GLU B O 1
ATOM 10087 N N . ALA B 1 449 ? 7.051 41.812 -6.781 1 96.88 449 ALA B N 1
ATOM 10088 C CA . ALA B 1 449 ? 7.094 40.562 -6.051 1 96.88 449 ALA B CA 1
ATOM 10089 C C . ALA B 1 449 ? 7.059 40.781 -4.543 1 96.88 449 ALA B C 1
ATOM 10091 O O . ALA B 1 449 ? 6.707 39.875 -3.773 1 96.88 449 ALA B O 1
ATOM 10092 N N . LYS B 1 450 ? 7.379 41.906 -4.133 1 95.94 450 LYS B N 1
ATOM 10093 C CA . LYS B 1 450 ? 7.324 42.25 -2.715 1 95.94 450 LYS B CA 1
ATOM 10094 C C . LYS B 1 450 ? 5.887 42.281 -2.209 1 95.94 450 LYS B C 1
ATOM 10096 O O . LYS B 1 450 ? 5.625 41.938 -1.053 1 95.94 450 LYS B O 1
ATOM 10101 N N . ASP B 1 451 ? 5.012 42.719 -3.094 1 96.44 451 ASP B N 1
ATOM 10102 C CA . ASP B 1 451 ? 3.596 42.719 -2.736 1 96.44 451 ASP B CA 1
ATOM 10103 C C . ASP B 1 451 ? 3.111 41.281 -2.459 1 96.44 451 ASP B C 1
ATOM 10105 O O . ASP B 1 451 ? 2.367 41.062 -1.504 1 96.44 451 ASP B O 1
ATOM 10109 N N . THR B 1 452 ? 3.541 40.438 -3.324 1 97.62 452 THR B N 1
ATOM 10110 C CA . THR B 1 452 ? 3.18 39.031 -3.129 1 97.62 452 THR B CA 1
ATOM 10111 C C . THR B 1 452 ? 3.832 38.469 -1.866 1 97.62 452 THR B C 1
ATOM 10113 O O . THR B 1 452 ? 3.213 37.719 -1.124 1 97.62 452 THR B O 1
ATOM 10116 N N . ALA B 1 453 ? 5.059 38.844 -1.601 1 96.94 453 ALA B N 1
ATOM 10117 C CA . ALA B 1 453 ? 5.77 38.406 -0.399 1 96.94 453 ALA B CA 1
ATOM 10118 C C . ALA B 1 453 ? 5.02 38.844 0.861 1 96.94 453 ALA B C 1
ATOM 10120 O O . ALA B 1 453 ? 4.945 38.062 1.831 1 96.94 453 ALA B O 1
ATOM 10121 N N . ASP B 1 454 ? 4.5 39.969 0.846 1 95.56 454 ASP B N 1
ATOM 10122 C CA . ASP B 1 454 ? 3.744 40.469 1.984 1 95.56 454 ASP B CA 1
ATOM 10123 C C . ASP B 1 454 ? 2.512 39.625 2.26 1 95.56 454 ASP B C 1
ATOM 10125 O O . ASP B 1 454 ? 2.184 39.344 3.418 1 95.56 454 ASP B O 1
ATOM 10129 N N . ILE B 1 455 ? 1.858 39.25 1.237 1 96.25 455 ILE B N 1
ATOM 10130 C CA . ILE B 1 455 ? 0.656 38.438 1.374 1 96.25 455 ILE B CA 1
ATOM 10131 C C . ILE B 1 455 ? 1.03 37.062 1.892 1 96.25 455 ILE B C 1
ATOM 10133 O O . ILE B 1 455 ? 0.311 36.469 2.709 1 96.25 455 ILE B O 1
ATOM 10137 N N . LEU B 1 456 ? 2.137 36.5 1.353 1 96.94 456 LEU B N 1
ATOM 10138 C CA . LEU B 1 456 ? 2.59 35.219 1.845 1 96.94 456 LEU B CA 1
ATOM 10139 C C . LEU B 1 456 ? 2.889 35.281 3.338 1 96.94 456 LEU B C 1
ATOM 10141 O O . LEU B 1 456 ? 2.498 34.375 4.09 1 96.94 456 LEU B O 1
ATOM 10145 N N . LEU B 1 457 ? 3.5 36.281 3.729 1 93.94 457 LEU B N 1
ATOM 10146 C CA . LEU B 1 457 ? 3.84 36.469 5.137 1 93.94 457 LEU B CA 1
ATOM 10147 C C . LEU B 1 457 ? 2.586 36.688 5.973 1 93.94 457 LEU B C 1
ATOM 10149 O O . LEU B 1 457 ? 2.488 36.188 7.102 1 93.94 457 LEU B O 1
ATOM 10153 N N . PHE B 1 458 ? 1.711 37.469 5.445 1 95.62 458 PHE B N 1
ATOM 10154 C CA . PHE B 1 458 ? 0.456 37.75 6.129 1 95.62 458 PHE B CA 1
ATOM 10155 C C . PHE B 1 458 ? -0.287 36.469 6.461 1 95.62 458 PHE B C 1
ATOM 10157 O O . PHE B 1 458 ? -0.684 36.25 7.609 1 95.62 458 PHE B O 1
ATOM 10164 N N . PHE B 1 459 ? -0.454 35.625 5.504 1 96.56 459 PHE B N 1
ATOM 10165 C CA . PHE B 1 459 ? -1.216 34.406 5.711 1 96.56 459 PHE B CA 1
ATOM 10166 C C . PHE B 1 459 ? -0.423 33.406 6.547 1 96.56 459 PHE B C 1
ATOM 10168 O O . PHE B 1 459 ? -1.003 32.562 7.219 1 96.56 459 PHE B O 1
ATOM 10175 N N . ASP B 1 460 ? 0.885 33.438 6.465 1 94.69 460 ASP B N 1
ATOM 10176 C CA . ASP B 1 460 ? 1.698 32.625 7.363 1 94.69 460 ASP B CA 1
ATOM 10177 C C . ASP B 1 460 ? 1.414 32.969 8.82 1 94.69 460 ASP B C 1
ATOM 10179 O O . ASP B 1 460 ? 1.205 32.094 9.648 1 94.69 460 ASP B O 1
ATOM 10183 N N . LYS B 1 461 ? 1.369 34.25 9.094 1 93.19 461 LYS B N 1
ATOM 10184 C CA . LYS B 1 461 ? 1.104 34.719 10.445 1 93.19 461 LYS B CA 1
ATOM 10185 C C . LYS B 1 461 ? -0.323 34.406 10.875 1 93.19 461 LYS B C 1
ATOM 10187 O O . LYS B 1 461 ? -0.558 33.969 12.016 1 93.19 461 LYS B O 1
ATOM 10192 N N . LEU B 1 462 ? -1.183 34.625 9.969 1 96.12 462 LEU B N 1
ATOM 10193 C CA . LEU B 1 462 ? -2.582 34.312 10.25 1 96.12 462 LEU B CA 1
ATOM 10194 C C . LEU B 1 462 ? -2.764 32.844 10.578 1 96.12 462 LEU B C 1
ATOM 10196 O O . LEU B 1 462 ? -3.426 32.5 11.555 1 96.12 462 LEU B O 1
ATOM 10200 N N . PHE B 1 463 ? -2.209 32.031 9.766 1 94.88 463 PHE B N 1
ATOM 10201 C CA . PHE B 1 463 ? -2.326 30.578 9.961 1 94.88 463 PHE B CA 1
ATOM 10202 C C . PHE B 1 463 ? -1.686 30.156 11.281 1 94.88 463 PHE B C 1
ATOM 10204 O O . PHE B 1 463 ? -2.248 29.344 12.016 1 94.88 463 PHE B O 1
ATOM 10211 N N . ASP B 1 464 ? -0.571 30.688 11.602 1 91.62 464 ASP B N 1
ATOM 10212 C CA . ASP B 1 464 ? 0.123 30.375 12.844 1 91.62 464 ASP B CA 1
ATOM 10213 C C . ASP B 1 464 ? -0.711 30.797 14.055 1 91.62 464 ASP B C 1
ATOM 10215 O O . ASP B 1 464 ? -0.728 30.094 15.07 1 91.62 464 ASP B O 1
ATOM 10219 N N . SER B 1 465 ? -1.409 31.891 13.969 1 94.75 465 SER B N 1
ATOM 10220 C CA . SER B 1 465 ? -2.203 32.406 15.07 1 94.75 465 SER B CA 1
ATOM 10221 C C . SER B 1 465 ? -3.389 31.516 15.383 1 94.75 465 SER B C 1
ATOM 10223 O O . SER B 1 465 ? -3.979 31.609 16.469 1 94.75 465 SER B O 1
ATOM 10225 N N . MET B 1 466 ? -3.713 30.656 14.484 1 94.56 466 MET B N 1
ATOM 10226 C CA . MET B 1 466 ? -4.891 29.812 14.672 1 94.56 466 MET B CA 1
ATOM 10227 C C . MET B 1 466 ? -4.496 28.344 14.781 1 94.56 466 MET B C 1
ATOM 10229 O O . MET B 1 466 ? -5.355 27.469 14.797 1 94.56 466 MET B O 1
ATOM 10233 N N . ASN B 1 467 ? -3.201 28.031 14.844 1 89.19 467 ASN B N 1
ATOM 10234 C CA . ASN B 1 467 ? -2.768 26.641 14.773 1 89.19 467 ASN B CA 1
ATOM 10235 C C . ASN B 1 467 ? -1.727 26.328 15.844 1 89.19 467 ASN B C 1
ATOM 10237 O O . ASN B 1 467 ? -0.928 25.406 15.68 1 89.19 467 ASN B O 1
ATOM 10241 N N . GLY B 1 468 ? -1.793 27.016 16.875 1 86.88 468 GLY B N 1
ATOM 10242 C CA . GLY B 1 468 ? -0.848 26.781 17.953 1 86.88 468 GLY B CA 1
ATOM 10243 C C . GLY B 1 468 ? -1.116 25.484 18.719 1 86.88 468 GLY B C 1
ATOM 10244 O O . GLY B 1 468 ? -2.271 25.125 18.953 1 86.88 468 GLY B O 1
ATOM 10245 N N . SER B 1 469 ? -0.072 24.609 18.969 1 83.12 469 SER B N 1
ATOM 10246 C CA . SER B 1 469 ? -0.224 23.359 19.703 1 83.12 469 SER B CA 1
ATOM 10247 C C . SER B 1 469 ? 0.847 23.219 20.781 1 83.12 469 SER B C 1
ATOM 10249 O O . SER B 1 469 ? 1.87 23.891 20.734 1 83.12 469 SER B O 1
ATOM 10251 N N . PHE B 1 470 ? 0.356 22.188 21.766 1 72.44 470 PHE B N 1
ATOM 10252 C CA . PHE B 1 470 ? 1.28 21.891 22.859 1 72.44 470 PHE B CA 1
ATOM 10253 C C . PHE B 1 470 ? 2.357 20.906 22.406 1 72.44 470 PHE B C 1
ATOM 10255 O O . PHE B 1 470 ? 2.055 19.891 21.781 1 72.44 470 PHE B O 1
ATOM 10262 N N . GLY B 1 471 ? 3.697 21.078 22.469 1 59.72 471 GLY B N 1
ATOM 10263 C CA . GLY B 1 471 ? 4.75 20.125 22.156 1 59.72 471 GLY B CA 1
ATOM 10264 C C . GLY B 1 471 ? 6.145 20.703 22.344 1 59.72 471 GLY B C 1
ATOM 10265 O O . GLY B 1 471 ? 6.309 21.906 22.531 1 59.72 471 GLY B O 1
ATOM 10266 N N . LYS B 1 472 ? 7.121 19.75 22.922 1 49.41 472 LYS B N 1
ATOM 10267 C CA . LYS B 1 472 ? 8.484 20.031 23.359 1 49.41 472 LYS B CA 1
ATOM 10268 C C . LYS B 1 472 ? 9.117 21.125 22.516 1 49.41 472 LYS B C 1
ATOM 10270 O O . LYS B 1 472 ? 9.867 21.969 23.016 1 49.41 472 LYS B O 1
ATOM 10275 N N . ARG B 1 473 ? 9.344 20.766 21.328 1 48.97 473 ARG B N 1
ATOM 10276 C CA . ARG B 1 473 ? 10.359 21.438 20.531 1 48.97 473 ARG B CA 1
ATOM 10277 C C . ARG B 1 473 ? 10 22.891 20.281 1 48.97 473 ARG B C 1
ATOM 10279 O O . ARG B 1 473 ? 10.82 23.672 19.797 1 48.97 473 ARG B O 1
ATOM 10286 N N . LYS B 1 474 ? 8.68 23.25 20.453 1 49.97 474 LYS B N 1
ATOM 10287 C CA . LYS B 1 474 ? 8.414 24.484 19.719 1 49.97 474 LYS B CA 1
ATOM 10288 C C . LYS B 1 474 ? 8.734 25.703 20.578 1 49.97 474 LYS B C 1
ATOM 10290 O O . LYS B 1 474 ? 8.281 26.812 20.281 1 49.97 474 LYS B O 1
ATOM 10295 N N . LYS B 1 475 ? 9.227 25.531 21.75 1 47.38 475 LYS B N 1
ATOM 10296 C CA . LYS B 1 475 ? 9.453 26.719 22.562 1 47.38 475 LYS B CA 1
ATOM 10297 C C . LYS B 1 475 ? 10.109 27.828 21.75 1 47.38 475 LYS B C 1
ATOM 10299 O O . LYS B 1 475 ? 9.883 29.016 22 1 47.38 475 LYS B O 1
ATOM 10304 N N . HIS B 1 476 ? 11.273 27.469 21.234 1 49.69 476 HIS B N 1
ATOM 10305 C CA . HIS B 1 476 ? 12.141 28.578 20.828 1 49.69 476 HIS B CA 1
ATOM 10306 C C . HIS B 1 476 ? 11.461 29.438 19.75 1 49.69 476 HIS B C 1
ATOM 10308 O O . HIS B 1 476 ? 12.078 30.359 19.219 1 49.69 476 HIS B O 1
ATOM 10314 N N . GLY B 1 477 ? 10.023 29.172 19.156 1 57.78 477 GLY B N 1
ATOM 10315 C CA . GLY B 1 477 ? 9.648 29.531 17.797 1 57.78 477 GLY B CA 1
ATOM 10316 C C . GLY B 1 477 ? 8.633 30.656 17.75 1 57.78 477 GLY B C 1
ATOM 10317 O O . GLY B 1 477 ? 8.266 31.219 18.781 1 57.78 477 GLY B O 1
ATOM 10318 N N . LYS B 1 478 ? 7.766 31.016 16.844 1 73.56 478 LYS B N 1
ATOM 10319 C CA . LYS B 1 478 ? 6.785 32.031 16.469 1 73.56 478 LYS B CA 1
ATOM 10320 C C . LYS B 1 478 ? 5.77 32.25 17.594 1 73.56 478 LYS B C 1
ATOM 10322 O O . LYS B 1 478 ? 5.066 31.312 17.984 1 73.56 478 LYS B O 1
ATOM 10327 N N . PRO B 1 479 ? 5.77 33.469 18.25 1 79.31 479 PRO B N 1
ATOM 10328 C CA . PRO B 1 479 ? 4.867 33.781 19.375 1 79.31 479 PRO B CA 1
ATOM 10329 C C . PRO B 1 479 ? 3.416 33.406 19.078 1 79.31 479 PRO B C 1
ATOM 10331 O O . PRO B 1 479 ? 2.684 33 19.984 1 79.31 479 PRO B O 1
ATOM 10334 N N . LEU B 1 480 ? 2.973 33.531 17.953 1 88.69 480 LEU B N 1
ATOM 10335 C CA . LEU B 1 480 ? 1.584 33.281 17.594 1 88.69 480 LEU B CA 1
ATOM 10336 C C . LEU B 1 480 ? 1.25 31.797 17.672 1 88.69 480 LEU B C 1
ATOM 10338 O O . LEU B 1 480 ? 0.077 31.406 17.672 1 88.69 480 LEU B O 1
ATOM 10342 N N . LEU B 1 481 ? 2.266 30.938 17.844 1 88.06 481 LEU B N 1
ATOM 10343 C CA . LEU B 1 481 ? 2.037 29.5 17.953 1 88.06 481 LEU B CA 1
ATOM 10344 C C . LEU B 1 481 ? 1.777 29.094 19.406 1 88.06 481 LEU B C 1
ATOM 10346 O O . LEU B 1 481 ? 1.52 27.938 19.703 1 88.06 481 LEU B O 1
ATOM 10350 N N . GLY B 1 482 ? 1.754 30.047 20.297 1 85.56 482 GLY B N 1
ATOM 10351 C CA . GLY B 1 482 ? 1.424 29.797 21.688 1 85.56 482 GLY B CA 1
ATOM 10352 C C . GLY B 1 482 ? -0.07 29.766 21.953 1 85.56 482 GLY B C 1
ATOM 10353 O O . GLY B 1 482 ? -0.872 29.953 21.031 1 85.56 482 GLY B O 1
ATOM 10354 N N . PRO B 1 483 ? -0.471 29.438 23.141 1 90.31 483 PRO B N 1
ATOM 10355 C CA . PRO B 1 483 ? -1.896 29.438 23.484 1 90.31 483 PRO B CA 1
ATOM 10356 C C . PRO B 1 483 ? -2.504 30.828 23.484 1 90.31 483 PRO B C 1
ATOM 10358 O O . PRO B 1 483 ? -1.804 31.812 23.75 1 90.31 483 PRO B O 1
ATOM 10361 N N . ALA B 1 484 ? -3.74 30.938 23.172 1 93.69 484 ALA B N 1
ATOM 10362 C CA . ALA B 1 484 ? -4.445 32.219 23.234 1 93.69 484 ALA B CA 1
ATOM 10363 C C . ALA B 1 484 ? -4.898 32.531 24.656 1 93.69 484 ALA B C 1
ATOM 10365 O O . ALA B 1 484 ? -5.562 31.703 25.297 1 93.69 484 ALA B O 1
ATOM 10366 N N . THR B 1 485 ? -4.453 33.594 25.156 1 93.38 485 THR B N 1
ATOM 10367 C CA . THR B 1 485 ? -4.863 34.125 26.438 1 93.38 485 THR B CA 1
ATOM 10368 C C . THR B 1 485 ? -5.48 35.5 26.281 1 93.38 485 THR B C 1
ATOM 10370 O O . THR B 1 485 ? -5.375 36.125 25.219 1 93.38 485 THR B O 1
ATOM 10373 N N . PRO B 1 486 ? -6.148 35.938 27.266 1 90.62 486 PRO B N 1
ATOM 10374 C CA . PRO B 1 486 ? -6.777 37.25 27.125 1 90.62 486 PRO B CA 1
ATOM 10375 C C . PRO B 1 486 ? -5.77 38.344 26.828 1 90.62 486 PRO B C 1
ATOM 10377 O O . PRO B 1 486 ? -6.129 39.375 26.234 1 90.62 486 PRO B O 1
ATOM 10380 N N . THR B 1 487 ? -4.508 38.094 27.125 1 90.25 487 THR B N 1
ATOM 10381 C CA . THR B 1 487 ? -3.506 39.156 26.922 1 90.25 487 THR B CA 1
ATOM 10382 C C . THR B 1 487 ? -2.521 38.75 25.828 1 90.25 487 THR B C 1
ATOM 10384 O O . THR B 1 487 ? -1.523 39.438 25.594 1 90.25 487 THR B O 1
ATOM 10387 N N . SER B 1 488 ? -2.801 37.719 25.25 1 91.06 488 SER B N 1
ATOM 10388 C CA . SER B 1 488 ? -1.855 37.25 24.234 1 91.06 488 SER B CA 1
ATOM 10389 C C . SER B 1 488 ? -1.916 38.125 22.984 1 91.06 488 SER B C 1
ATOM 10391 O O . SER B 1 488 ? -2.885 38.844 22.781 1 91.06 488 SER B O 1
ATOM 10393 N N . ILE B 1 489 ? -0.89 38.094 22.125 1 91.62 489 ILE B N 1
ATOM 10394 C CA . ILE B 1 489 ? -0.739 38.906 20.938 1 91.62 489 ILE B CA 1
ATOM 10395 C C . ILE B 1 489 ? -1.767 38.5 19.891 1 91.62 489 ILE B C 1
ATOM 10397 O O . ILE B 1 489 ? -1.976 39.219 18.906 1 91.62 489 ILE B O 1
ATOM 10401 N N . HIS B 1 490 ? -2.492 37.469 20.125 1 94.69 490 HIS B N 1
ATOM 10402 C CA . HIS B 1 490 ? -3.473 36.938 19.172 1 94.69 490 HIS B CA 1
ATOM 10403 C C . HIS B 1 490 ? -4.551 38 18.875 1 94.69 490 HIS B C 1
ATOM 10405 O O . HIS B 1 490 ? -4.887 38.219 17.703 1 94.69 490 HIS B O 1
ATOM 10411 N N . HIS B 1 491 ? -5.012 38.625 19.844 1 94.69 491 HIS B N 1
ATOM 10412 C CA . HIS B 1 491 ? -6.148 39.531 19.703 1 94.69 491 HIS B CA 1
ATOM 10413 C C . HIS B 1 491 ? -5.797 40.719 18.828 1 94.69 491 HIS B C 1
ATOM 10415 O O . HIS B 1 491 ? -6.59 41.125 17.969 1 94.69 491 HIS B O 1
ATOM 10421 N N . LYS B 1 492 ? -4.656 41.188 19.062 1 94.38 492 LYS B N 1
ATOM 10422 C CA . LYS B 1 492 ? -4.199 42.312 18.234 1 94.38 492 LYS B CA 1
ATOM 10423 C C . LYS B 1 492 ? -4.012 41.875 16.781 1 94.38 492 LYS B C 1
ATOM 10425 O O . LYS B 1 492 ? -4.426 42.594 15.852 1 94.38 492 LYS B O 1
ATOM 10430 N N . THR B 1 493 ? -3.393 40.812 16.672 1 94.75 493 THR B N 1
ATOM 10431 C CA . THR B 1 493 ? -3.137 40.281 15.328 1 94.75 493 THR B CA 1
ATOM 10432 C C . THR B 1 493 ? -4.445 40.031 14.594 1 94.75 493 THR B C 1
ATOM 10434 O O . THR B 1 493 ? -4.57 40.344 13.406 1 94.75 493 THR B O 1
ATOM 10437 N N . TRP B 1 494 ? -5.438 39.469 15.242 1 96.88 494 TRP B N 1
ATOM 10438 C CA . TRP B 1 494 ? -6.715 39.125 14.625 1 96.88 494 TRP B CA 1
ATOM 10439 C C . TRP B 1 494 ? -7.449 40.406 14.18 1 96.88 494 TRP B C 1
ATOM 10441 O O . TRP B 1 494 ? -8.062 40.438 13.109 1 96.88 494 TRP B O 1
ATOM 10451 N N . LYS B 1 495 ? -7.352 41.375 14.945 1 95.12 495 LYS B N 1
ATOM 10452 C CA . LYS B 1 495 ? -7.98 42.625 14.594 1 95.12 495 LYS B CA 1
ATOM 10453 C C . LYS B 1 495 ? -7.367 43.219 13.32 1 95.12 495 LYS B C 1
ATOM 10455 O O . LYS B 1 495 ? -8.086 43.656 12.43 1 95.12 495 LYS B O 1
ATOM 10460 N N . GLU B 1 496 ? -6.094 43.188 13.281 1 93.81 496 GLU B N 1
ATOM 10461 C CA . GLU B 1 496 ? -5.391 43.688 12.102 1 93.81 496 GLU B CA 1
ATOM 10462 C C . GLU B 1 496 ? -5.719 42.844 10.867 1 93.81 496 GLU B C 1
ATOM 10464 O O . GLU B 1 496 ? -5.922 43.375 9.773 1 93.81 496 GLU B O 1
ATOM 10469 N N . CYS B 1 497 ? -5.781 41.594 11.07 1 95.31 497 CYS B N 1
ATOM 10470 C CA . CYS B 1 497 ? -6.039 40.688 9.961 1 95.31 497 CYS B CA 1
ATOM 10471 C C . CYS B 1 497 ? -7.449 40.906 9.414 1 95.31 497 CYS B C 1
ATOM 10473 O O . CYS B 1 497 ? -7.652 40.875 8.195 1 95.31 497 CYS B O 1
ATOM 10475 N N . LYS B 1 498 ? -8.43 41.031 10.289 1 95.38 498 LYS B N 1
ATOM 10476 C CA . LYS B 1 498 ? -9.812 41.25 9.859 1 95.38 498 LYS B CA 1
ATOM 10477 C C . LYS B 1 498 ? -9.953 42.5 9 1 95.38 498 LYS B C 1
ATOM 10479 O O . LYS B 1 498 ? -10.625 42.469 7.969 1 95.38 498 LYS B O 1
ATOM 10484 N N . VAL B 1 499 ? -9.266 43.5 9.367 1 93.88 499 VAL B N 1
ATOM 10485 C CA . VAL B 1 499 ? -9.328 44.75 8.641 1 93.88 499 VAL B CA 1
ATOM 10486 C C . VAL B 1 499 ? -8.734 44.562 7.242 1 93.88 499 VAL B C 1
ATOM 10488 O O . VAL B 1 499 ? -9.328 45 6.25 1 93.88 499 VAL B O 1
ATOM 10491 N N . MET B 1 500 ? -7.648 43.938 7.172 1 93.88 500 MET B N 1
ATOM 10492 C CA . MET B 1 500 ? -6.969 43.75 5.895 1 93.88 500 MET B CA 1
ATOM 10493 C C . MET B 1 500 ? -7.781 42.812 4.992 1 93.88 500 MET B C 1
ATOM 10495 O O . MET B 1 500 ? -7.863 43.031 3.783 1 93.88 500 MET B O 1
ATOM 10499 N N . MET B 1 501 ? -8.359 41.812 5.547 1 94.5 501 MET B N 1
ATOM 10500 C CA . MET B 1 501 ? -9.07 40.812 4.766 1 94.5 501 MET B CA 1
ATOM 10501 C C . MET B 1 501 ? -10.375 41.375 4.211 1 94.5 501 MET B C 1
ATOM 10503 O O . MET B 1 501 ? -10.797 41.031 3.113 1 94.5 501 MET B O 1
ATOM 10507 N N . LYS B 1 502 ? -11.008 42.219 4.934 1 91.25 502 LYS B N 1
ATOM 10508 C CA . LYS B 1 502 ? -12.258 42.812 4.473 1 91.25 502 LYS B CA 1
ATOM 10509 C C . LYS B 1 502 ? -12.039 43.625 3.215 1 91.25 502 LYS B C 1
ATOM 10511 O O . LYS B 1 502 ? -12.961 43.812 2.41 1 91.25 502 LYS B O 1
ATOM 10516 N N . ASP B 1 503 ? -10.797 44.062 3.02 1 90.12 503 ASP B N 1
ATOM 10517 C CA . ASP B 1 503 ? -10.469 44.875 1.857 1 90.12 503 ASP B CA 1
ATOM 10518 C C . ASP B 1 503 ? -9.898 44.031 0.729 1 90.12 503 ASP B C 1
ATOM 10520 O O . ASP B 1 503 ? -9.656 44.531 -0.373 1 90.12 503 ASP B O 1
ATOM 10524 N N . MET B 1 504 ? -9.734 42.812 0.948 1 93.81 504 MET B N 1
ATOM 10525 C CA . MET B 1 504 ? -9.133 41.938 -0.04 1 93.81 504 MET B CA 1
ATOM 10526 C C . MET B 1 504 ? -10.156 41.5 -1.081 1 93.81 504 MET B C 1
ATOM 10528 O O . MET B 1 504 ? -11.32 41.25 -0.751 1 93.81 504 MET B O 1
ATOM 10532 N N . ARG B 1 505 ? -9.734 41.531 -2.348 1 93.44 505 ARG B N 1
ATOM 10533 C CA . ARG B 1 505 ? -10.57 41.031 -3.439 1 93.44 505 ARG B CA 1
ATOM 10534 C C . ARG B 1 505 ? -9.734 40.281 -4.473 1 93.44 505 ARG B C 1
ATOM 10536 O O . ARG B 1 505 ? -8.609 40.688 -4.785 1 93.44 505 ARG B O 1
ATOM 10543 N N . PHE B 1 506 ? -10.312 39.188 -4.902 1 94.75 506 PHE B N 1
ATOM 10544 C CA . PHE B 1 506 ? -9.656 38.469 -5.988 1 94.75 506 PHE B CA 1
ATOM 10545 C C . PHE B 1 506 ? -10.062 39.031 -7.34 1 94.75 506 PHE B C 1
ATOM 10547 O O . PHE B 1 506 ? -11.227 39.406 -7.535 1 94.75 506 PHE B O 1
ATOM 10554 N N . ILE B 1 507 ? -9.07 39.094 -8.18 1 93.56 507 ILE B N 1
ATOM 10555 C CA . ILE B 1 507 ? -9.297 39.594 -9.531 1 93.56 507 ILE B CA 1
ATOM 10556 C C . ILE B 1 507 ? -9.117 38.469 -10.547 1 93.56 507 ILE B C 1
ATOM 10558 O O . ILE B 1 507 ? -8.078 37.812 -10.562 1 93.56 507 ILE B O 1
ATOM 10562 N N . ASN B 1 508 ? -10.094 38.281 -11.297 1 89.19 508 ASN B N 1
ATOM 10563 C CA . ASN B 1 508 ? -9.992 37.281 -12.367 1 89.19 508 ASN B CA 1
ATOM 10564 C C . ASN B 1 508 ? -8.984 37.719 -13.43 1 89.19 508 ASN B C 1
ATOM 10566 O O . ASN B 1 508 ? -9.07 38.812 -13.961 1 89.19 508 ASN B O 1
ATOM 10570 N N . ASN B 1 509 ? -8.062 36.875 -13.734 1 82.62 509 ASN B N 1
ATOM 10571 C CA . ASN B 1 509 ? -7 37.219 -14.672 1 82.62 509 ASN B CA 1
ATOM 10572 C C . ASN B 1 509 ? -7.543 37.406 -16.094 1 82.62 509 ASN B C 1
ATOM 10574 O O . ASN B 1 509 ? -6.98 38.188 -16.875 1 82.62 509 ASN B O 1
ATOM 10578 N N . LYS B 1 510 ? -8.609 36.719 -16.391 1 79.81 510 LYS B N 1
ATOM 10579 C CA . LYS B 1 510 ? -9.164 36.781 -17.734 1 79.81 510 LYS B CA 1
ATOM 10580 C C . LYS B 1 510 ? -10.047 38.031 -17.906 1 79.81 510 LYS B C 1
ATOM 10582 O O . LYS B 1 510 ? -9.938 38.75 -18.891 1 79.81 510 LYS B O 1
ATOM 10587 N N . THR B 1 511 ? -10.938 38.375 -16.938 1 82.81 511 THR B N 1
ATOM 10588 C CA . THR B 1 511 ? -11.945 39.438 -17.062 1 82.81 511 THR B CA 1
ATOM 10589 C C . THR B 1 511 ? -11.523 40.688 -16.328 1 82.81 511 THR B C 1
ATOM 10591 O O . THR B 1 511 ? -12.102 41.75 -16.516 1 82.81 511 THR B O 1
ATOM 10594 N N . SER B 1 512 ? -10.492 40.594 -15.508 1 81.06 512 SER B N 1
ATOM 10595 C CA . SER B 1 512 ? -9.992 41.719 -14.711 1 81.06 512 SER B CA 1
ATOM 10596 C C . SER B 1 512 ? -11.062 42.25 -13.766 1 81.06 512 SER B C 1
ATOM 10598 O O . SER B 1 512 ? -11.031 43.406 -13.375 1 81.06 512 SER B O 1
ATOM 10600 N N . ASN B 1 513 ? -12.109 41.375 -13.633 1 87 513 ASN B N 1
ATOM 10601 C CA . ASN B 1 513 ? -13.172 41.75 -12.703 1 87 513 ASN B CA 1
ATOM 10602 C C . ASN B 1 513 ? -12.953 41.156 -11.32 1 87 513 ASN B C 1
ATOM 10604 O O . ASN B 1 513 ? -12.305 40.125 -11.18 1 87 513 ASN B O 1
ATOM 10608 N N . ASP B 1 514 ? -13.5 41.938 -10.336 1 87.88 514 ASP B N 1
ATOM 10609 C CA . ASP B 1 514 ? -13.484 41.438 -8.961 1 87.88 514 ASP B CA 1
ATOM 10610 C C . ASP B 1 514 ? -14.391 40.219 -8.812 1 87.88 514 ASP B C 1
ATOM 10612 O O . ASP B 1 514 ? -15.5 40.188 -9.344 1 87.88 514 ASP B O 1
ATOM 10616 N N . GLU B 1 515 ? -13.867 39.219 -8.297 1 87.56 515 GLU B N 1
ATOM 10617 C CA . GLU B 1 515 ? -14.641 38 -8.039 1 87.56 515 GLU B CA 1
ATOM 10618 C C . GLU B 1 515 ? -14.805 37.75 -6.543 1 87.56 515 GLU B C 1
ATOM 10620 O O . GLU B 1 515 ? -13.867 37.938 -5.77 1 87.56 515 GLU B O 1
ATOM 10625 N N . TYR B 1 516 ? -16 37.531 -6.266 1 83.62 516 TYR B N 1
ATOM 10626 C CA . TYR B 1 516 ? -16.297 37.188 -4.879 1 83.62 516 TYR B CA 1
ATOM 10627 C C . TYR B 1 516 ? -15.922 35.75 -4.574 1 83.62 516 TYR B C 1
ATOM 10629 O O . TYR B 1 516 ? -16.391 34.812 -5.246 1 83.62 516 TYR B O 1
ATOM 10637 N N . VAL B 1 517 ? -15.055 35.594 -3.641 1 88.19 517 VAL B N 1
ATOM 10638 C CA . VAL B 1 517 ? -14.641 34.25 -3.191 1 88.19 517 VAL B CA 1
ATOM 10639 C C . VAL B 1 517 ? -15.047 34.062 -1.731 1 88.19 517 VAL B C 1
ATOM 10641 O O . VAL B 1 517 ? -14.672 34.844 -0.867 1 88.19 517 VAL B O 1
ATOM 10644 N N . PRO B 1 518 ? -15.75 33.031 -1.412 1 91.44 518 PRO B N 1
ATOM 10645 C CA . PRO B 1 518 ? -16.25 32.812 -0.051 1 91.44 518 PRO B CA 1
ATOM 10646 C C . PRO B 1 518 ? -15.117 32.562 0.949 1 91.44 518 PRO B C 1
ATOM 10648 O O . PRO B 1 518 ? -15.297 32.75 2.15 1 91.44 518 PRO B O 1
ATOM 10651 N N . THR B 1 519 ? -13.992 32.219 0.494 1 94.5 519 THR B N 1
ATOM 10652 C CA . THR B 1 519 ? -12.891 31.812 1.365 1 94.5 519 THR B CA 1
ATOM 10653 C C . THR B 1 519 ? -12.469 32.969 2.275 1 94.5 519 THR B C 1
ATOM 10655 O O . THR B 1 519 ? -12.219 32.75 3.465 1 94.5 519 THR B O 1
ATOM 10658 N N . ILE B 1 520 ? -12.406 34.219 1.799 1 94.81 520 ILE B N 1
ATOM 10659 C CA . ILE B 1 520 ? -11.977 35.375 2.584 1 94.81 520 ILE B CA 1
ATOM 10660 C C . ILE B 1 520 ? -13.016 35.656 3.662 1 94.81 520 ILE B C 1
ATOM 10662 O O . ILE B 1 520 ? -12.664 35.906 4.824 1 94.81 520 ILE B O 1
ATOM 10666 N N . ASN B 1 521 ? -14.242 35.594 3.252 1 94.12 521 ASN B N 1
ATOM 10667 C CA . ASN B 1 521 ? -15.32 35.812 4.215 1 94.12 521 ASN B CA 1
ATOM 10668 C C . ASN B 1 521 ? -15.328 34.75 5.305 1 94.12 521 ASN B C 1
ATOM 10670 O O . ASN B 1 521 ? -15.602 35.062 6.469 1 94.12 521 ASN B O 1
ATOM 10674 N N . ASN B 1 522 ? -15.07 33.594 4.887 1 95.81 522 ASN B N 1
ATOM 10675 C CA . ASN B 1 522 ? -15.07 32.5 5.848 1 95.81 522 ASN B CA 1
ATOM 10676 C C . ASN B 1 522 ? -13.891 32.594 6.812 1 95.81 522 ASN B C 1
ATOM 10678 O O . ASN B 1 522 ? -13.984 32.156 7.961 1 95.81 522 ASN B O 1
ATOM 10682 N N . TRP B 1 523 ? -12.766 33.188 6.34 1 96.31 523 TRP B N 1
ATOM 10683 C CA . TRP B 1 523 ? -11.656 33.469 7.242 1 96.31 523 TRP B CA 1
ATOM 10684 C C . TRP B 1 523 ? -12.078 34.469 8.312 1 96.31 523 TRP B C 1
ATOM 10686 O O . TRP B 1 523 ? -11.836 34.281 9.5 1 96.31 523 TRP B O 1
ATOM 10696 N N . VAL B 1 524 ? -12.711 35.5 7.879 1 95.94 524 VAL B N 1
ATOM 10697 C CA . VAL B 1 524 ? -13.156 36.531 8.797 1 95.94 524 VAL B CA 1
ATOM 10698 C C . VAL B 1 524 ? -14.18 35.969 9.773 1 95.94 524 VAL B C 1
ATOM 10700 O O . VAL B 1 524 ? -14.102 36.219 10.977 1 95.94 524 VAL B O 1
ATOM 10703 N N . TRP B 1 525 ? -15.078 35.188 9.188 1 95.75 525 TRP B N 1
ATOM 10704 C CA . TRP B 1 525 ? -16.094 34.531 10 1 95.75 525 TRP B CA 1
ATOM 10705 C C . TRP B 1 525 ? -15.445 33.688 11.094 1 95.75 525 TRP B C 1
ATOM 10707 O O . TRP B 1 525 ? -15.859 33.75 12.25 1 95.75 525 TRP B O 1
ATOM 10717 N N . THR B 1 526 ? -14.492 32.969 10.758 1 96.75 526 THR B N 1
ATOM 10718 C CA . THR B 1 526 ? -13.836 32.062 11.688 1 96.75 526 THR B CA 1
ATOM 10719 C C . THR B 1 526 ? -13.039 32.812 12.734 1 96.75 526 THR B C 1
ATOM 10721 O O . THR B 1 526 ? -13.023 32.438 13.906 1 96.75 526 THR B O 1
ATOM 10724 N N . LEU B 1 527 ? -12.414 33.906 12.352 1 96.62 527 LEU B N 1
ATOM 10725 C CA . LEU B 1 527 ? -11.688 34.75 13.305 1 96.62 527 LEU B CA 1
ATOM 10726 C C . LEU B 1 527 ? -12.641 35.344 14.336 1 96.62 527 LEU B C 1
ATOM 10728 O O . LEU B 1 527 ? -12.352 35.344 15.539 1 96.62 527 LEU B O 1
ATOM 10732 N N . GLU B 1 528 ? -13.695 35.812 13.875 1 96 528 GLU B N 1
ATOM 10733 C CA . GLU B 1 528 ? -14.695 36.375 14.773 1 96 528 GLU B CA 1
ATOM 10734 C C . GLU B 1 528 ? -15.25 35.281 15.703 1 96 528 GLU B C 1
ATOM 10736 O O . GLU B 1 528 ? -15.531 35.562 16.875 1 96 528 GLU B O 1
ATOM 10741 N N . GLY B 1 529 ? -15.422 34.156 15.117 1 96 529 GLY B N 1
ATOM 10742 C CA . GLY B 1 529 ? -15.867 33.031 15.922 1 96 529 GLY B CA 1
ATOM 10743 C C . GLY B 1 529 ? -14.891 32.656 17.016 1 96 529 GLY B C 1
ATOM 10744 O O . GLY B 1 529 ? -15.289 32.344 18.141 1 96 529 GLY B O 1
ATOM 10745 N N . PHE B 1 530 ? -13.594 32.656 16.703 1 96.12 530 PHE B N 1
ATOM 10746 C CA . PHE B 1 530 ? -12.57 32.375 17.688 1 96.12 530 PHE B CA 1
ATOM 10747 C C . PHE B 1 530 ? -12.641 33.375 18.844 1 96.12 530 PHE B C 1
ATOM 10749 O O . PHE B 1 530 ? -12.586 33 20.016 1 96.12 530 PHE B O 1
ATOM 10756 N N . GLU B 1 531 ? -12.766 34.625 18.5 1 94.69 531 GLU B N 1
ATOM 10757 C CA . GLU B 1 531 ? -12.828 35.688 19.5 1 94.69 531 GLU B CA 1
ATOM 10758 C C . GLU B 1 531 ? -14.055 35.531 20.406 1 94.69 531 GLU B C 1
ATOM 10760 O O . GLU B 1 531 ? -13.953 35.625 21.625 1 94.69 531 GLU B O 1
ATOM 10765 N N . LEU B 1 532 ? -15.164 35.281 19.766 1 94.81 532 LEU B N 1
ATOM 10766 C CA . LEU B 1 532 ? -16.406 35.062 20.516 1 94.81 532 LEU B CA 1
ATOM 10767 C C . LEU B 1 532 ? -16.297 33.844 21.422 1 94.81 532 LEU B C 1
ATOM 10769 O O . LEU B 1 532 ? -16.75 33.906 22.578 1 94.81 532 LEU B O 1
ATOM 10773 N N . LEU B 1 533 ? -15.766 32.844 20.906 1 96.06 533 LEU B N 1
ATOM 10774 C CA . LEU B 1 533 ? -15.617 31.594 21.672 1 96.06 533 LEU B CA 1
ATOM 10775 C C . LEU B 1 533 ? -14.766 31.828 22.922 1 96.06 533 LEU B C 1
ATOM 10777 O O . LEU B 1 533 ? -15.141 31.406 24.016 1 96.06 533 LEU B O 1
ATOM 10781 N N . LEU B 1 534 ? -13.648 32.5 22.766 1 95.5 534 LEU B N 1
ATOM 10782 C CA . LEU B 1 534 ? -12.734 32.719 23.875 1 95.5 534 LEU B CA 1
ATOM 10783 C C . LEU B 1 534 ? -13.375 33.625 24.938 1 95.5 534 LEU B C 1
ATOM 10785 O O . LEU B 1 534 ? -13.211 33.375 26.141 1 95.5 534 LEU B O 1
ATOM 10789 N N . LYS B 1 535 ? -14.078 34.562 24.484 1 94.06 535 LYS B N 1
ATOM 10790 C CA . LYS B 1 535 ? -14.773 35.438 25.406 1 94.06 535 LYS B CA 1
ATOM 10791 C C . LYS B 1 535 ? -15.844 34.688 26.188 1 94.06 535 LYS B C 1
ATOM 10793 O O . LYS B 1 535 ? -15.961 34.875 27.406 1 94.06 535 LYS B O 1
ATOM 10798 N N . LYS B 1 536 ? -16.562 33.875 25.531 1 93.56 536 LYS B N 1
ATOM 10799 C CA . LYS B 1 536 ? -17.656 33.125 26.172 1 93.56 536 LYS B CA 1
ATOM 10800 C C . LYS B 1 536 ? -17.125 32.125 27.156 1 93.56 536 LYS B C 1
ATOM 10802 O O . LYS B 1 536 ? -17.672 31.969 28.25 1 93.56 536 LYS B O 1
ATOM 10807 N N . ILE B 1 537 ? -16.141 31.406 26.797 1 94.69 537 ILE B N 1
ATOM 10808 C CA . ILE B 1 537 ? -15.633 30.359 27.672 1 94.69 537 ILE B CA 1
ATOM 10809 C C . ILE B 1 537 ? -14.945 30.984 28.891 1 94.69 537 ILE B C 1
ATOM 10811 O O . ILE B 1 537 ? -14.953 30.422 29.984 1 94.69 537 ILE B O 1
ATOM 10815 N N . GLU B 1 538 ? -14.344 32.156 28.703 1 94.75 538 GLU B N 1
ATOM 10816 C CA . GLU B 1 538 ? -13.75 32.875 29.828 1 94.75 538 GLU B CA 1
ATOM 10817 C C . GLU B 1 538 ? -14.828 33.344 30.797 1 94.75 538 GLU B C 1
ATOM 10819 O O . GLU B 1 538 ? -14.695 33.188 32 1 94.75 538 GLU B O 1
ATOM 10824 N N . SER B 1 539 ? -15.867 33.875 30.297 1 94.12 539 SER B N 1
ATOM 10825 C CA . SER B 1 539 ? -16.922 34.469 31.109 1 94.12 539 SER B CA 1
ATOM 10826 C C . SER B 1 539 ? -17.75 33.375 31.812 1 94.12 539 SER B C 1
ATOM 10828 O O . SER B 1 539 ? -18.078 33.531 33 1 94.12 539 SER B O 1
ATOM 10830 N N . LYS B 1 540 ? -18 32.344 31.109 1 92.94 540 LYS B N 1
ATOM 10831 C CA . LYS B 1 540 ? -18.922 31.344 31.625 1 92.94 540 LYS B CA 1
ATOM 10832 C C . LYS B 1 540 ? -18.188 30.281 32.438 1 92.94 540 LYS B C 1
ATOM 10834 O O . LYS B 1 540 ? -18.719 29.766 33.438 1 92.94 540 LYS B O 1
ATOM 10839 N N . TYR B 1 541 ? -17 29.953 32.031 1 93.5 541 TYR B N 1
ATOM 10840 C CA . TYR B 1 541 ? -16.375 28.797 32.656 1 93.5 541 TYR B CA 1
ATOM 10841 C C . TYR B 1 541 ? -15.031 29.188 33.281 1 93.5 541 TYR B C 1
ATOM 10843 O O . TYR B 1 541 ? -14.359 28.344 33.875 1 93.5 541 TYR B O 1
ATOM 10851 N N . GLY B 1 542 ? -14.484 30.312 33.031 1 91.69 542 GLY B N 1
ATOM 10852 C CA . GLY B 1 542 ? -13.242 30.781 33.625 1 91.69 542 GLY B CA 1
ATOM 10853 C C . GLY B 1 542 ? -12.008 30.266 32.938 1 91.69 542 GLY B C 1
ATOM 10854 O O . GLY B 1 542 ? -10.93 30.203 33.531 1 91.69 542 GLY B O 1
ATOM 10855 N N . VAL B 1 543 ? -12.18 29.844 31.703 1 93.31 543 VAL B N 1
ATOM 10856 C CA . VAL B 1 543 ? -11.047 29.328 30.938 1 93.31 543 VAL B CA 1
ATOM 10857 C C . VAL B 1 543 ? -10.266 30.5 30.328 1 93.31 543 VAL B C 1
ATOM 10859 O O . VAL B 1 543 ? -10.82 31.328 29.609 1 93.31 543 VAL B O 1
ATOM 10862 N N . THR B 1 544 ? -8.898 30.5 30.578 1 91.5 544 THR B N 1
ATOM 10863 C CA . THR B 1 544 ? -8.125 31.656 30.141 1 91.5 544 THR B CA 1
ATOM 10864 C C . THR B 1 544 ? -7.062 31.25 29.125 1 91.5 544 THR B C 1
ATOM 10866 O O . THR B 1 544 ? -6.438 32.094 28.484 1 91.5 544 THR B O 1
ATOM 10869 N N . SER B 1 545 ? -6.812 30.047 28.969 1 92.69 545 SER B N 1
ATOM 10870 C CA . SER B 1 545 ? -5.781 29.594 28.047 1 92.69 545 SER B CA 1
ATOM 10871 C C . SER B 1 545 ? -6.277 28.453 27.172 1 92.69 545 SER B C 1
ATOM 10873 O O . SER B 1 545 ? -6.746 27.438 27.688 1 92.69 545 SER B O 1
ATOM 10875 N N . VAL B 1 546 ? -6.191 28.703 25.859 1 93.75 546 VAL B N 1
ATOM 10876 C CA . VAL B 1 546 ? -6.684 27.688 24.922 1 93.75 546 VAL B CA 1
ATOM 10877 C C . VAL B 1 546 ? -5.672 27.484 23.797 1 93.75 546 VAL B C 1
ATOM 10879 O O . VAL B 1 546 ? -5.133 28.453 23.25 1 93.75 546 VAL B O 1
ATOM 10882 N N . TRP B 1 547 ? -5.328 26.219 23.531 1 91.38 547 TRP B N 1
ATOM 10883 C CA . TRP B 1 547 ? -4.547 25.875 22.344 1 91.38 547 TRP B CA 1
ATOM 10884 C C . TRP B 1 547 ? -5.434 25.828 21.109 1 91.38 547 TRP B C 1
ATOM 10886 O O . TRP B 1 547 ? -6.309 24.969 20.984 1 91.38 547 TRP B O 1
ATOM 10896 N N . LEU B 1 548 ? -5.191 26.625 20.172 1 93.56 548 LEU B N 1
ATOM 10897 C CA . LEU B 1 548 ? -6.141 26.891 19.094 1 93.56 548 LEU B CA 1
ATOM 10898 C C . LEU B 1 548 ? -6.125 25.781 18.062 1 93.56 548 LEU B C 1
ATOM 10900 O O . LEU B 1 548 ? -7.043 25.672 17.234 1 93.56 548 LEU B O 1
ATOM 10904 N N . ARG B 1 549 ? -5.109 24.906 18.047 1 90.75 549 ARG B N 1
ATOM 10905 C CA . ARG B 1 549 ? -5.094 23.75 17.156 1 90.75 549 ARG B CA 1
ATOM 10906 C C . ARG B 1 549 ? -6.23 22.781 17.484 1 90.75 549 ARG B C 1
ATOM 10908 O O . ARG B 1 549 ? -6.621 21.969 16.656 1 90.75 549 ARG B O 1
ATOM 10915 N N . HIS B 1 550 ? -6.723 22.891 18.672 1 92.31 550 HIS B N 1
ATOM 10916 C CA . HIS B 1 550 ? -7.816 22.016 19.109 1 92.31 550 HIS B CA 1
ATOM 10917 C C . HIS B 1 550 ? -9.117 22.375 18.391 1 92.31 550 HIS B C 1
ATOM 10919 O O . HIS B 1 550 ? -10.086 21.625 18.438 1 92.31 550 HIS B O 1
ATOM 10925 N N . LEU B 1 551 ? -9.062 23.484 17.656 1 95.06 551 LEU B N 1
ATOM 10926 C CA . LEU B 1 551 ? -10.242 23.922 16.922 1 95.06 551 LEU B CA 1
ATOM 10927 C C . LEU B 1 551 ? -10.102 23.625 15.438 1 95.06 551 LEU B C 1
ATOM 10929 O O . LEU B 1 551 ? -10.781 24.234 14.609 1 95.06 551 LEU B O 1
ATOM 10933 N N . ASN B 1 552 ? -9.188 22.703 15.094 1 92.81 552 ASN B N 1
ATOM 10934 C CA . ASN B 1 552 ? -9.023 22.312 13.695 1 92.81 552 ASN B CA 1
ATOM 10935 C C . ASN B 1 552 ? -9.555 20.891 13.453 1 92.81 552 ASN B C 1
ATOM 10937 O O . ASN B 1 552 ? -9.898 20.188 14.398 1 92.81 552 ASN B O 1
ATOM 10941 N N . GLN B 1 553 ? -9.578 20.438 12.195 1 93.62 553 GLN B N 1
ATOM 10942 C CA . GLN B 1 553 ? -10.148 19.141 11.812 1 93.62 553 GLN B CA 1
ATOM 10943 C C . GLN B 1 553 ? -9.07 18.062 11.734 1 93.62 553 GLN B C 1
ATOM 10945 O O . GLN B 1 553 ? -9.305 16.984 11.203 1 93.62 553 GLN B O 1
ATOM 10950 N N . ASP B 1 554 ? -7.934 18.266 12.234 1 87.88 554 ASP B N 1
ATOM 10951 C CA . ASP B 1 554 ? -6.816 17.328 12.133 1 87.88 554 ASP B CA 1
ATOM 10952 C C . ASP B 1 554 ? -7.195 15.969 12.703 1 87.88 554 ASP B C 1
ATOM 10954 O O . ASP B 1 554 ? -6.871 14.938 12.109 1 87.88 554 ASP B O 1
ATOM 10958 N N . PRO B 1 555 ? -7.93 15.969 13.844 1 87.56 555 PRO B N 1
ATOM 10959 C CA . PRO B 1 555 ? -8.266 14.656 14.406 1 87.56 555 PRO B CA 1
ATOM 10960 C C . PRO B 1 555 ? -9.109 13.812 13.461 1 87.56 555 PRO B C 1
ATOM 10962 O O . PRO B 1 555 ? -8.867 12.609 13.32 1 87.56 555 PRO B O 1
ATOM 10965 N N . ILE B 1 556 ? -10.086 14.414 12.82 1 92.06 556 ILE B N 1
ATOM 10966 C CA . ILE B 1 556 ? -10.961 13.656 11.93 1 92.06 556 ILE B CA 1
ATOM 10967 C C . ILE B 1 556 ? -10.203 13.273 10.664 1 92.06 556 ILE B C 1
ATOM 10969 O O . ILE B 1 556 ? -10.422 12.203 10.102 1 92.06 556 ILE B O 1
ATOM 10973 N N . GLU B 1 557 ? -9.32 14.133 10.219 1 89.38 557 GLU B N 1
ATOM 10974 C CA . GLU B 1 557 ? -8.484 13.805 9.062 1 89.38 557 GLU B CA 1
ATOM 10975 C C . GLU B 1 557 ? -7.547 12.641 9.375 1 89.38 557 GLU B C 1
ATOM 10977 O O . GLU B 1 557 ? -7.312 11.781 8.516 1 89.38 557 GLU B O 1
ATOM 10982 N N . ASN B 1 558 ? -7.008 12.688 10.531 1 83 558 ASN B N 1
ATOM 10983 C CA . ASN B 1 558 ? -6.176 11.57 10.961 1 83 558 ASN B CA 1
ATOM 10984 C C . ASN B 1 558 ? -6.98 10.273 11.062 1 83 558 ASN B C 1
ATOM 10986 O O . ASN B 1 558 ? -6.477 9.203 10.734 1 83 558 ASN B O 1
ATOM 10990 N N . PHE B 1 559 ? -8.164 10.438 11.555 1 87.12 559 PHE B N 1
ATOM 10991 C CA . PHE B 1 559 ? -9.062 9.297 11.648 1 87.12 559 PHE B CA 1
ATOM 10992 C C . PHE B 1 559 ? -9.312 8.688 10.273 1 87.12 559 PHE B C 1
ATOM 10994 O O . PHE B 1 559 ? -9.242 7.473 10.102 1 87.12 559 PHE B O 1
ATOM 11001 N N . PHE B 1 560 ? -9.586 9.508 9.305 1 88.69 560 PHE B N 1
ATOM 11002 C CA . PHE B 1 560 ? -9.789 9.047 7.938 1 88.69 560 PHE B CA 1
ATOM 11003 C C . PHE B 1 560 ? -8.516 8.406 7.391 1 88.69 560 PHE B C 1
ATOM 11005 O O . PHE B 1 560 ? -8.578 7.422 6.656 1 88.69 560 PHE B O 1
ATOM 11012 N N . GLY B 1 561 ? -7.391 9.039 7.727 1 82.06 561 GLY B N 1
ATOM 11013 C CA . GLY B 1 561 ? -6.121 8.438 7.34 1 82.06 561 GLY B CA 1
ATOM 11014 C C . GLY B 1 561 ? -5.934 7.039 7.891 1 82.06 561 GLY B C 1
ATOM 11015 O O . GLY B 1 561 ? -5.445 6.152 7.184 1 82.06 561 GLY B O 1
ATOM 11016 N N . SER B 1 562 ? -6.359 6.84 9.07 1 76.75 562 SER B N 1
ATOM 11017 C CA . SER B 1 562 ? -6.258 5.527 9.703 1 76.75 562 SER B CA 1
ATOM 11018 C C . SER B 1 562 ? -7.188 4.52 9.039 1 76.75 562 SER B C 1
ATOM 11020 O O . SER B 1 562 ? -6.836 3.348 8.891 1 76.75 562 SER B O 1
ATOM 11022 N N . ILE B 1 563 ? -8.305 4.973 8.695 1 84.31 563 ILE B N 1
ATOM 11023 C CA . ILE B 1 563 ? -9.266 4.094 8.031 1 84.31 563 ILE B CA 1
ATOM 11024 C C . ILE B 1 563 ? -8.711 3.652 6.676 1 84.31 563 ILE B C 1
ATOM 11026 O O . ILE B 1 563 ? -8.789 2.475 6.32 1 84.31 563 ILE B O 1
ATOM 11030 N N . ARG B 1 564 ? -8.125 4.566 6 1 79.94 564 ARG B N 1
ATOM 11031 C CA . ARG B 1 564 ? -7.559 4.262 4.691 1 79.94 564 ARG B CA 1
ATOM 11032 C C . ARG B 1 564 ? -6.375 3.307 4.812 1 79.94 564 ARG B C 1
ATOM 11034 O O . ARG B 1 564 ? -6.148 2.477 3.93 1 79.94 564 ARG B O 1
ATOM 11041 N N . SER B 1 565 ? -5.633 3.486 5.828 1 69.06 565 SER B N 1
ATOM 11042 C CA . SER B 1 565 ? -4.441 2.67 6.031 1 69.06 565 SER B CA 1
ATOM 11043 C C . SER B 1 565 ? -4.809 1.226 6.352 1 69.06 565 SER B C 1
ATOM 11045 O O . SER B 1 565 ? -3.988 0.319 6.184 1 69.06 565 SER B O 1
ATOM 11047 N N . HIS B 1 566 ? -5.918 1.054 6.938 1 65 566 HIS B N 1
ATOM 11048 C CA . HIS B 1 566 ? -6.375 -0.297 7.254 1 65 566 HIS B CA 1
ATOM 11049 C C . HIS B 1 566 ? -6.652 -1.094 5.984 1 65 566 HIS B C 1
ATOM 11051 O O . HIS B 1 566 ? -6.598 -2.326 5.992 1 65 566 HIS B O 1
ATOM 11057 N N . GLY B 1 567 ? -6.801 -0.357 4.965 1 56.19 567 GLY B N 1
ATOM 11058 C CA . GLY B 1 567 ? -7.023 -1.042 3.701 1 56.19 567 GLY B CA 1
ATOM 11059 C C . GLY B 1 567 ? -5.742 -1.307 2.934 1 56.19 567 GLY B C 1
ATOM 11060 O O . GLY B 1 567 ? -4.699 -0.724 3.234 1 56.19 567 GLY B O 1
ATOM 11061 N N . CYS B 1 568 ? -5.555 -2.381 2.436 1 53.62 568 CYS B N 1
ATOM 11062 C CA . CYS B 1 568 ? -4.395 -2.695 1.61 1 53.62 568 CYS B CA 1
ATOM 11063 C C . CYS B 1 568 ? -4.105 -1.572 0.622 1 53.62 568 CYS B C 1
ATOM 11065 O O . CYS B 1 568 ? -4.289 -0.396 0.941 1 53.62 568 CYS B O 1
ATOM 11067 N N . ARG B 1 569 ? -3.969 -1.896 -0.526 1 53.97 569 ARG B N 1
ATOM 11068 C CA . ARG B 1 569 ? -3.494 -1.114 -1.663 1 53.97 569 ARG B CA 1
ATOM 11069 C C . ARG B 1 569 ? -4.531 -0.079 -2.088 1 53.97 569 ARG B C 1
ATOM 11071 O O . ARG B 1 569 ? -4.227 0.827 -2.867 1 53.97 569 ARG B O 1
ATOM 11078 N N . ASN B 1 570 ? -5.852 -0.261 -1.541 1 51.31 570 ASN B N 1
ATOM 11079 C CA . ASN B 1 570 ? -6.883 0.601 -2.107 1 51.31 570 ASN B CA 1
ATOM 11080 C C . ASN B 1 570 ? -7.035 1.893 -1.309 1 51.31 570 ASN B C 1
ATOM 11082 O O . ASN B 1 570 ? -7.191 1.857 -0.086 1 51.31 570 ASN B O 1
ATOM 11086 N N . VAL B 1 571 ? -6.934 3.021 -1.958 1 65 571 VAL B N 1
ATOM 11087 C CA . VAL B 1 571 ? -7 4.375 -1.415 1 65 571 VAL B CA 1
ATOM 11088 C C . VAL B 1 571 ? -8.398 4.641 -0.862 1 65 571 VAL B C 1
ATOM 11090 O O . VAL B 1 571 ? -8.555 5.375 0.118 1 65 571 VAL B O 1
ATOM 11093 N N . ASN B 1 572 ? -9.555 3.965 -1.409 1 75 572 ASN B N 1
ATOM 11094 C CA . ASN B 1 572 ? -10.906 4.184 -0.904 1 75 572 ASN B CA 1
ATOM 11095 C C . ASN B 1 572 ? -11.516 2.893 -0.359 1 75 572 ASN B C 1
ATOM 11097 O O . ASN B 1 572 ? -11.695 1.926 -1.1 1 75 572 ASN B O 1
ATOM 11101 N N . PRO B 1 573 ? -11.867 2.881 0.882 1 87.38 573 PRO B N 1
ATOM 11102 C CA . PRO B 1 573 ? -12.469 1.689 1.486 1 87.38 573 PRO B CA 1
ATOM 11103 C C . PRO B 1 573 ? -13.914 1.467 1.044 1 87.38 573 PRO B C 1
ATOM 11105 O O . PRO B 1 573 ? -14.57 2.398 0.57 1 87.38 573 PRO B O 1
ATOM 11108 N N . THR B 1 574 ? -14.422 0.26 1.097 1 92.06 574 THR B N 1
ATOM 11109 C CA . THR B 1 574 ? -15.836 -0.062 0.913 1 92.06 574 THR B CA 1
ATOM 11110 C C . THR B 1 574 ? -16.625 0.243 2.18 1 92.06 574 THR B C 1
ATOM 11112 O O . THR B 1 574 ? -16.047 0.435 3.25 1 92.06 574 THR B O 1
ATOM 11115 N N . PRO B 1 575 ? -17.891 0.39 2.053 1 93.06 575 PRO B N 1
ATOM 11116 C CA . PRO B 1 575 ? -18.703 0.67 3.246 1 93.06 575 PRO B CA 1
ATOM 11117 C C . PRO B 1 575 ? -18.484 -0.363 4.352 1 93.06 575 PRO B C 1
ATOM 11119 O O . PRO B 1 575 ? -18.406 -0.004 5.527 1 93.06 575 PRO B O 1
ATOM 11122 N N . GLU B 1 576 ? -18.406 -1.616 3.992 1 89.69 576 GLU B N 1
ATOM 11123 C CA . GLU B 1 576 ? -18.188 -2.662 4.984 1 89.69 576 GLU B CA 1
ATOM 11124 C C . GLU B 1 576 ? -16.828 -2.5 5.664 1 89.69 576 GLU B C 1
ATOM 11126 O O . GLU B 1 576 ? -16.719 -2.662 6.883 1 89.69 576 GLU B O 1
ATOM 11131 N N . ARG B 1 577 ? -15.844 -2.262 4.863 1 85.5 577 ARG B N 1
ATOM 11132 C CA . ARG B 1 577 ? -14.5 -2.053 5.402 1 85.5 577 ARG B CA 1
ATOM 11133 C C . ARG B 1 577 ? -14.453 -0.805 6.277 1 85.5 577 ARG B C 1
ATOM 11135 O O . ARG B 1 577 ? -13.727 -0.764 7.27 1 85.5 577 ARG B O 1
ATOM 11142 N N . PHE B 1 578 ? -15.133 0.259 5.855 1 91.69 578 PHE B N 1
ATOM 11143 C CA . PHE B 1 578 ? -15.211 1.477 6.652 1 91.69 578 PHE B CA 1
ATOM 11144 C C . PHE B 1 578 ? -15.797 1.183 8.031 1 91.69 578 PHE B C 1
ATOM 11146 O O . PHE B 1 578 ? -15.234 1.601 9.047 1 91.69 578 PHE B O 1
ATOM 11153 N N . GLU B 1 579 ? -16.875 0.456 7.992 1 88.94 579 GLU B N 1
ATOM 11154 C CA . GLU B 1 579 ? -17.547 0.128 9.242 1 88.94 579 GLU B CA 1
ATOM 11155 C C . GLU B 1 579 ? -16.656 -0.708 10.148 1 88.94 579 GLU B C 1
ATOM 11157 O O . GLU B 1 579 ? -16.594 -0.478 11.359 1 88.94 579 GLU B O 1
ATOM 11162 N N . SER B 1 580 ? -16.062 -1.644 9.555 1 81.38 580 SER B N 1
ATOM 11163 C CA . SER B 1 580 ? -15.164 -2.5 10.328 1 81.38 580 SER B CA 1
ATOM 11164 C C . SER B 1 580 ? -14.008 -1.7 10.906 1 81.38 580 SER B C 1
ATOM 11166 O O . SER B 1 580 ? -13.617 -1.903 12.062 1 81.38 580 SER B O 1
ATOM 11168 N N . ALA B 1 581 ? -13.453 -0.825 10.07 1 83 581 ALA B N 1
ATOM 11169 C CA . ALA B 1 581 ? -12.344 0.01 10.523 1 83 581 ALA B CA 1
ATOM 11170 C C . ALA B 1 581 ? -12.797 0.982 11.609 1 83 581 ALA B C 1
ATOM 11172 O O . ALA B 1 581 ? -12.086 1.215 12.586 1 83 581 ALA B O 1
ATOM 11173 N N . PHE B 1 582 ? -13.984 1.631 11.391 1 87.19 582 PHE B N 1
ATOM 11174 C CA . PHE B 1 582 ? -14.57 2.529 12.375 1 87.19 582 PHE B CA 1
ATOM 11175 C C . PHE B 1 582 ? -14.695 1.839 13.727 1 87.19 582 PHE B C 1
ATOM 11177 O O . PHE B 1 582 ? -14.289 2.395 14.758 1 87.19 582 PHE B O 1
ATOM 11184 N N . THR B 1 583 ? -15.141 0.599 13.703 1 82.31 583 THR B N 1
ATOM 11185 C CA . THR B 1 583 ? -15.359 -0.179 14.914 1 82.31 583 THR B CA 1
ATOM 11186 C C . THR B 1 583 ? -14.031 -0.535 15.578 1 82.31 583 THR B C 1
ATOM 11188 O O . THR B 1 583 ? -13.898 -0.438 16.797 1 82.31 583 THR B O 1
ATOM 11191 N N . THR B 1 584 ? -13.164 -0.901 14.766 1 77.5 584 THR B N 1
ATOM 11192 C CA . THR B 1 584 ? -11.852 -1.294 15.281 1 77.5 584 THR B CA 1
ATOM 11193 C C . THR B 1 584 ? -11.172 -0.117 15.969 1 77.5 584 THR B C 1
ATOM 11195 O O . THR B 1 584 ? -10.578 -0.275 17.031 1 77.5 584 THR B O 1
ATOM 11198 N N . LEU B 1 585 ? -11.219 1.009 15.375 1 77.31 585 LEU B N 1
ATOM 11199 C CA . LEU B 1 585 ? -10.562 2.195 15.914 1 77.31 585 LEU B CA 1
ATOM 11200 C C . LEU B 1 585 ? -11.227 2.639 17.219 1 77.31 585 LEU B C 1
ATOM 11202 O O . LEU B 1 585 ? -10.562 3.184 18.094 1 77.31 585 LEU B O 1
ATOM 11206 N N . LEU B 1 586 ? -12.484 2.385 17.281 1 76.44 586 LEU B N 1
ATOM 11207 C CA . LEU B 1 586 ? -13.211 2.721 18.5 1 76.44 586 LEU B CA 1
ATOM 11208 C C . LEU B 1 586 ? -12.82 1.783 19.641 1 76.44 586 LEU B C 1
ATOM 11210 O O . LEU B 1 586 ? -12.688 2.217 20.781 1 76.44 586 LEU B O 1
ATOM 11214 N N . VAL B 1 587 ? -12.703 0.561 19.219 1 69.19 587 VAL B N 1
ATOM 11215 C CA . VAL B 1 587 ? -12.398 -0.442 20.234 1 69.19 587 VAL B CA 1
ATOM 11216 C C . VAL B 1 587 ? -10.961 -0.272 20.719 1 69.19 587 VAL B C 1
ATOM 11218 O O . VAL B 1 587 ? -10.672 -0.447 21.906 1 69.19 587 VAL B O 1
ATOM 11221 N N . ASN B 1 588 ? -10.047 0.023 19.75 1 63.5 588 ASN B N 1
ATOM 11222 C CA . ASN B 1 588 ? -8.633 0.147 20.078 1 63.5 588 ASN B CA 1
ATOM 11223 C C . ASN B 1 588 ? -8.305 1.535 20.625 1 63.5 588 ASN B C 1
ATOM 11225 O O . ASN B 1 588 ? -7.16 1.805 21 1 63.5 588 ASN B O 1
ATOM 11229 N N . SER B 1 589 ? -9.172 2.232 21.078 1 55.91 589 SER B N 1
ATOM 11230 C CA . SER B 1 589 ? -8.984 3.605 21.531 1 55.91 589 SER B CA 1
ATOM 11231 C C . SER B 1 589 ? -8.133 4.398 20.547 1 55.91 589 SER B C 1
ATOM 11233 O O . SER B 1 589 ? -7.242 5.152 20.953 1 55.91 589 SER B O 1
ATOM 11235 N N . LEU B 1 590 ? -8.414 4.441 19.297 1 48.59 590 LEU B N 1
ATOM 11236 C CA . LEU B 1 590 ? -7.891 5.191 18.156 1 48.59 590 LEU B CA 1
ATOM 11237 C C . LEU B 1 590 ? -6.367 5.176 18.156 1 48.59 590 LEU B C 1
ATOM 11239 O O . LEU B 1 590 ? -5.73 6.223 18.281 1 48.59 590 LEU B O 1
ATOM 11243 N N . SER B 1 591 ? -5.648 4.246 18.688 1 45.62 591 SER B N 1
ATOM 11244 C CA . SER B 1 591 ? -4.188 4.301 18.688 1 45.62 591 SER B CA 1
ATOM 11245 C C . SER B 1 591 ? -3.635 4.359 17.266 1 45.62 591 SER B C 1
ATOM 11247 O O . SER B 1 591 ? -3.447 3.326 16.625 1 45.62 591 SER B O 1
ATOM 11249 N N . SER B 1 592 ? -4.137 5.312 16.484 1 46.31 592 SER B N 1
ATOM 11250 C CA . SER B 1 592 ? -3.721 5.391 15.094 1 46.31 592 SER B CA 1
ATOM 11251 C C . SER B 1 592 ? -2.256 5.797 14.969 1 46.31 592 SER B C 1
ATOM 11253 O O . SER B 1 592 ? -1.816 6.746 15.625 1 46.31 592 SER B O 1
ATOM 11255 N N . VAL B 1 593 ? -1.372 4.992 14.625 1 45.03 593 VAL B N 1
ATOM 11256 C CA . VAL B 1 593 ? -0.039 5.391 14.188 1 45.03 593 VAL B CA 1
ATOM 11257 C C . VAL B 1 593 ? -0.153 6.395 13.039 1 45.03 593 VAL B C 1
ATOM 11259 O O . VAL B 1 593 ? -0.941 6.199 12.117 1 45.03 593 VAL B O 1
ATOM 11262 N N . HIS B 1 594 ? 0.134 7.582 13.297 1 44.16 594 HIS B N 1
ATOM 11263 C CA . HIS B 1 594 ? 0.162 8.602 12.258 1 44.16 594 HIS B CA 1
ATOM 11264 C C . HIS B 1 594 ? 0.864 8.094 11.008 1 44.16 594 HIS B C 1
ATOM 11266 O O . HIS B 1 594 ? 1.979 7.574 11.078 1 44.16 594 HIS B O 1
ATOM 11272 N N . ALA B 1 595 ? 0.113 7.969 9.93 1 44.19 595 ALA B N 1
ATOM 11273 C CA . ALA B 1 595 ? 0.667 7.547 8.648 1 44.19 595 ALA B CA 1
ATOM 11274 C C . ALA B 1 595 ? 1.769 8.5 8.188 1 44.19 595 ALA B C 1
ATOM 11276 O O . ALA B 1 595 ? 1.646 9.719 8.328 1 44.19 595 ALA B O 1
ATOM 11277 N N . PRO B 1 596 ? 2.918 8.055 7.824 1 44.25 596 PRO B N 1
ATOM 11278 C CA . PRO B 1 596 ? 3.932 8.938 7.238 1 44.25 596 PRO B CA 1
ATOM 11279 C C . PRO B 1 596 ? 3.426 9.688 6.008 1 44.25 596 PRO B C 1
ATOM 11281 O O . PRO B 1 596 ? 2.783 9.086 5.141 1 44.25 596 PRO B O 1
ATOM 11284 N N . GLY B 1 597 ? 3.533 11.094 6.008 1 42.22 597 GLY B N 1
ATOM 11285 C CA . GLY B 1 597 ? 3.096 11.93 4.898 1 42.22 597 GLY B CA 1
ATOM 11286 C C . GLY B 1 597 ? 1.657 12.391 5.031 1 42.22 597 GLY B C 1
ATOM 11287 O O . GLY B 1 597 ? 1.051 12.836 4.055 1 42.22 597 GLY B O 1
ATOM 11288 N N . ALA B 1 598 ? 1.101 12.125 6.098 1 48.19 598 ALA B N 1
ATOM 11289 C CA . ALA B 1 598 ? -0.292 12.477 6.359 1 48.19 598 ALA B CA 1
ATOM 11290 C C . ALA B 1 598 ? -0.523 13.977 6.16 1 48.19 598 ALA B C 1
ATOM 11292 O O . ALA B 1 598 ? 0.392 14.781 6.344 1 48.19 598 ALA B O 1
ATOM 11293 N N . ASN B 1 599 ? -1.693 14.195 5.562 1 44.53 599 ASN B N 1
ATOM 11294 C CA . ASN B 1 599 ? -2.115 15.57 5.309 1 44.53 599 ASN B CA 1
ATOM 11295 C C . ASN B 1 599 ? -2.217 16.375 6.602 1 44.53 599 ASN B C 1
ATOM 11297 O O . ASN B 1 599 ? -2.262 17.609 6.57 1 44.53 599 ASN B O 1
ATOM 11301 N N . CYS B 1 600 ? -2.277 15.57 7.715 1 48.91 600 CYS B N 1
ATOM 11302 C CA . CYS B 1 600 ? -2.51 16.25 8.984 1 48.91 600 CYS B CA 1
ATOM 11303 C C . CYS B 1 600 ? -1.479 15.836 10.023 1 48.91 600 CYS B C 1
ATOM 11305 O O . CYS B 1 600 ? -0.808 14.812 9.867 1 48.91 600 CYS B O 1
ATOM 11307 N N . GLU B 1 601 ? -1.138 16.688 10.867 1 51.12 601 GLU B N 1
ATOM 11308 C CA . GLU B 1 601 ? -0.212 16.438 11.977 1 51.12 601 GLU B CA 1
ATOM 11309 C C . GLU B 1 601 ? -0.773 15.406 12.945 1 51.12 601 GLU B C 1
ATOM 11311 O O . GLU B 1 601 ? -1.99 15.258 13.062 1 51.12 601 GLU B O 1
ATOM 11316 N N . SER B 1 602 ? 0.008 14.586 13.523 1 56.25 602 SER B N 1
ATOM 11317 C CA . SER B 1 602 ? -0.392 13.625 14.547 1 56.25 602 SER B CA 1
ATOM 11318 C C . SER B 1 602 ? -1.117 14.32 15.695 1 56.25 602 SER B C 1
ATOM 11320 O O . SER B 1 602 ? -0.735 15.414 16.109 1 56.25 602 SER B O 1
ATOM 11322 N N . ASP B 1 603 ? -2.406 13.82 16.047 1 50.34 603 ASP B N 1
ATOM 11323 C CA . ASP B 1 603 ? -3.156 14.414 17.141 1 50.34 603 ASP B CA 1
ATOM 11324 C C . ASP B 1 603 ? -2.988 13.602 18.422 1 50.34 603 ASP B C 1
ATOM 11326 O O . ASP B 1 603 ? -2.9 12.375 18.375 1 50.34 603 ASP B O 1
ATOM 11330 N N . ASN B 1 604 ? -2.121 13.727 19.25 1 48.03 604 ASN B N 1
ATOM 11331 C CA . ASN B 1 604 ? -1.871 13.07 20.531 1 48.03 604 ASN B CA 1
ATOM 11332 C C . ASN B 1 604 ? -3.139 12.984 21.375 1 48.03 604 ASN B C 1
ATOM 11334 O O . ASN B 1 604 ? -3.123 13.312 22.562 1 48.03 604 ASN B O 1
ATOM 11338 N N . CYS B 1 605 ? -4.348 12.594 20.766 1 51.59 605 CYS B N 1
ATOM 11339 C CA . CYS B 1 605 ? -5.609 12.586 21.5 1 51.59 605 CYS B CA 1
ATOM 11340 C C . CYS B 1 605 ? -5.891 11.203 22.094 1 51.59 605 CYS B C 1
ATOM 11342 O O . CYS B 1 605 ? -5.465 10.188 21.531 1 51.59 605 CYS B O 1
ATOM 11344 N N . GLU B 1 606 ? -6.414 11.102 23.391 1 54.66 606 GLU B N 1
ATOM 11345 C CA . GLU B 1 606 ? -6.867 9.867 24.031 1 54.66 606 GLU B CA 1
ATOM 11346 C C . GLU B 1 606 ? -8.352 9.633 23.781 1 54.66 606 GLU B C 1
ATOM 11348 O O . GLU B 1 606 ? -9.102 10.57 23.516 1 54.66 606 GLU B O 1
ATOM 11353 N N . THR B 1 607 ? -8.797 8.375 23.672 1 54.69 607 THR B N 1
ATOM 11354 C CA . THR B 1 607 ? -10.203 8.055 23.469 1 54.69 607 THR B CA 1
ATOM 11355 C C . THR B 1 607 ? -10.961 8.055 24.781 1 54.69 607 THR B C 1
ATOM 11357 O O . THR B 1 607 ? -10.375 7.801 25.844 1 54.69 607 THR B O 1
ATOM 11360 N N . LEU B 1 608 ? -12.156 8.633 24.734 1 46.84 608 LEU B N 1
ATOM 11361 C CA . LEU B 1 608 ? -12.984 8.727 25.922 1 46.84 608 LEU B CA 1
ATOM 11362 C C . LEU B 1 608 ? -13.516 7.352 26.328 1 46.84 608 LEU B C 1
ATOM 11364 O O . LEU B 1 608 ? -13.969 7.164 27.453 1 46.84 608 LEU B O 1
ATOM 11368 N N . HIS B 1 609 ? -13.648 6.289 25.281 1 52.69 609 HIS B N 1
ATOM 11369 C CA . HIS B 1 609 ? -14.438 5.113 25.625 1 52.69 609 HIS B CA 1
ATOM 11370 C C . HIS B 1 609 ? -13.547 3.896 25.859 1 52.69 609 HIS B C 1
ATOM 11372 O O . HIS B 1 609 ? -12.461 3.799 25.266 1 52.69 609 HIS B O 1
ATOM 11378 N N . GLU B 1 610 ? -13.953 3.195 27 1 49.16 610 GLU B N 1
ATOM 11379 C CA . GLU B 1 610 ? -13.523 1.814 27.203 1 49.16 610 GLU B CA 1
ATOM 11380 C C . GLU B 1 610 ? -14.133 0.886 26.156 1 49.16 610 GLU B C 1
ATOM 11382 O O . GLU B 1 610 ? -15.109 1.24 25.5 1 49.16 610 GLU B O 1
ATOM 11387 N N . VAL B 1 611 ? -13.703 -0.462 26.172 1 51.78 611 VAL B N 1
ATOM 11388 C CA . VAL B 1 611 ? -13.977 -1.555 25.234 1 51.78 611 VAL B CA 1
ATOM 11389 C C . VAL B 1 611 ? -15.484 -1.756 25.109 1 51.78 611 VAL B C 1
ATOM 11391 O O . VAL B 1 611 ? -16.188 -1.942 26.109 1 51.78 611 VAL B O 1
ATOM 11394 N N . LEU B 1 612 ? -16.141 -1.279 24.016 1 54.69 612 LEU B N 1
ATOM 11395 C CA . LEU B 1 612 ? -17.547 -1.347 23.625 1 54.69 612 LEU B CA 1
ATOM 11396 C C . LEU B 1 612 ? -18.016 -2.795 23.516 1 54.69 612 LEU B C 1
ATOM 11398 O O . LEU B 1 612 ? -19.172 -3.057 23.172 1 54.69 612 LEU B O 1
ATOM 11402 N N . ILE B 1 613 ? -17.188 -3.83 23.641 1 50.69 613 ILE B N 1
ATOM 11403 C CA . ILE B 1 613 ? -17.688 -5.156 23.312 1 50.69 613 ILE B CA 1
ATOM 11404 C C . ILE B 1 613 ? -18.625 -5.637 24.422 1 50.69 613 ILE B C 1
ATOM 11406 O O . ILE B 1 613 ? -18.188 -5.891 25.547 1 50.69 613 ILE B O 1
ATOM 11410 N N . THR B 1 614 ? -19.766 -4.984 24.625 1 45.84 614 THR B N 1
ATOM 11411 C CA . THR B 1 614 ? -20.734 -5.535 25.578 1 45.84 614 THR B CA 1
ATOM 11412 C C . THR B 1 614 ? -21.234 -6.898 25.109 1 45.84 614 THR B C 1
ATOM 11414 O O . THR B 1 614 ? -21.453 -7.109 23.922 1 45.84 614 THR B O 1
ATOM 11417 N N . SER B 1 615 ? -20.859 -7.91 25.734 1 41.81 615 SER B N 1
ATOM 11418 C CA . SER B 1 615 ? -21.297 -9.281 25.531 1 41.81 615 SER B CA 1
ATOM 11419 C C . SER B 1 615 ? -22.719 -9.328 24.969 1 41.81 615 SER B C 1
ATOM 11421 O O . SER B 1 615 ? -23.125 -10.328 24.375 1 41.81 615 SER B O 1
ATOM 11423 N N . GLY B 1 616 ? -23.766 -8.672 25.578 1 36.69 616 GLY B N 1
ATOM 11424 C CA . GLY B 1 616 ? -25.172 -9.023 25.391 1 36.69 616 GLY B CA 1
ATOM 11425 C C . GLY B 1 616 ? -25.75 -8.516 24.094 1 36.69 616 GLY B C 1
ATOM 11426 O O . GLY B 1 616 ? -26.469 -7.512 24.062 1 36.69 616 GLY B O 1
ATOM 11427 N N . GLY B 1 617 ? -25.078 -8.461 23.172 1 37.75 617 GLY B N 1
ATOM 11428 C CA . GLY B 1 617 ? -25.859 -8.039 22.031 1 37.75 617 GLY B CA 1
ATOM 11429 C C . GLY B 1 617 ? -27.203 -8.734 21.922 1 37.75 617 GLY B C 1
ATOM 11430 O O . GLY B 1 617 ? -27.266 -9.969 21.906 1 37.75 617 GLY B O 1
ATOM 11431 N N . ILE B 1 618 ? -28.219 -8.172 22.5 1 32.81 618 ILE B N 1
ATOM 11432 C CA . ILE B 1 618 ? -29.594 -8.672 22.359 1 32.81 618 ILE B CA 1
ATOM 11433 C C . ILE B 1 618 ? -29.875 -8.992 20.891 1 32.81 618 ILE B C 1
ATOM 11435 O O . ILE B 1 618 ? -29.766 -8.109 20.031 1 32.81 618 ILE B O 1
ATOM 11439 N N . LYS B 1 619 ? -29.703 -10.078 20.562 1 36.16 619 LYS B N 1
ATOM 11440 C CA . LYS B 1 619 ? -30.359 -10.492 19.312 1 36.16 619 LYS B CA 1
ATOM 11441 C C . LYS B 1 619 ? -31.75 -9.883 19.219 1 36.16 619 LYS B C 1
ATOM 11443 O O . LYS B 1 619 ? -32.688 -10.312 19.906 1 36.16 619 LYS B O 1
ATOM 11448 N N . GLU B 1 620 ? -31.953 -8.633 19.172 1 30.56 620 GLU B N 1
ATOM 11449 C CA . GLU B 1 620 ? -33.344 -8.234 18.922 1 30.56 620 GLU B CA 1
ATOM 11450 C C . GLU B 1 620 ? -33.938 -9.047 17.781 1 30.56 620 GLU B C 1
ATOM 11452 O O . GLU B 1 620 ? -33.375 -9.102 16.688 1 30.56 620 GLU B O 1
ATOM 11457 N N . GLN B 1 621 ? -34.469 -10.125 18.094 1 30.33 621 GLN B N 1
ATOM 11458 C CA . GLN B 1 621 ? -35.375 -10.828 17.172 1 30.33 621 GLN B CA 1
ATOM 11459 C C . GLN B 1 621 ? -36.25 -9.852 16.391 1 30.33 621 GLN B C 1
ATOM 11461 O O . GLN B 1 621 ? -37.188 -9.266 16.953 1 30.33 621 GLN B O 1
ATOM 11466 N N . THR B 1 622 ? -35.75 -8.938 15.734 1 30.7 622 THR B N 1
ATOM 11467 C CA . THR B 1 622 ? -36.688 -8.18 14.922 1 30.7 622 THR B CA 1
ATOM 11468 C C . THR B 1 622 ? -37.719 -9.102 14.281 1 30.7 622 THR B C 1
ATOM 11470 O O . THR B 1 622 ? -37.344 -10.055 13.586 1 30.7 622 THR B O 1
ATOM 11473 N N . ASN B 1 623 ? -38.781 -9.258 14.914 1 29.27 623 ASN B N 1
ATOM 11474 C CA . ASN B 1 623 ? -39.969 -9.859 14.297 1 29.27 623 ASN B CA 1
ATOM 11475 C C . ASN B 1 623 ? -40.188 -9.359 12.867 1 29.27 623 ASN B C 1
ATOM 11477 O O . ASN B 1 623 ? -40.312 -8.156 12.648 1 29.27 623 ASN B O 1
ATOM 11481 N N . CYS B 1 624 ? -39.5 -9.812 11.977 1 32.09 624 CYS B N 1
ATOM 11482 C CA . CYS B 1 624 ? -39.844 -9.539 10.594 1 32.09 624 CYS B CA 1
ATOM 11483 C C . CYS B 1 624 ? -41.375 -9.383 10.445 1 32.09 624 CYS B C 1
ATOM 11485 O O . CYS B 1 624 ? -42.125 -10.258 10.844 1 32.09 624 CYS B O 1
ATOM 11487 N N . GLU B 1 625 ? -41.969 -8.273 10.742 1 31.73 625 GLU B N 1
ATOM 11488 C CA . GLU B 1 625 ? -43.375 -8.141 10.336 1 31.73 625 GLU B CA 1
ATOM 11489 C C . GLU B 1 625 ? -43.625 -8.797 8.977 1 31.73 625 GLU B C 1
ATOM 11491 O O . GLU B 1 625 ? -43.156 -8.305 7.949 1 31.73 625 GLU B O 1
ATOM 11496 N N . LEU B 1 626 ? -43.688 -10.039 8.852 1 32.91 626 LEU B N 1
ATOM 11497 C CA . LEU B 1 626 ? -44.125 -10.844 7.73 1 32.91 626 LEU B CA 1
ATOM 11498 C C . LEU B 1 626 ? -45.312 -10.188 7.039 1 32.91 626 LEU B C 1
ATOM 11500 O O . LEU B 1 626 ? -45.875 -10.734 6.07 1 32.91 626 LEU B O 1
ATOM 11504 N N . SER B 1 627 ? -45.969 -9.25 7.676 1 32.62 627 SER B N 1
ATOM 11505 C CA . SER B 1 627 ? -47.219 -8.758 7.121 1 32.62 627 SER B CA 1
ATOM 11506 C C . SER B 1 627 ? -47.031 -8.258 5.691 1 32.62 627 SER B C 1
ATOM 11508 O O . SER B 1 627 ? -48 -8.242 4.91 1 32.62 627 SER B O 1
ATOM 11510 N N . ASN B 1 628 ? -46.031 -7.516 5.387 1 31.62 628 ASN B N 1
ATOM 11511 C CA . ASN B 1 628 ? -46 -6.969 4.035 1 31.62 628 ASN B CA 1
ATOM 11512 C C . ASN B 1 628 ? -45.344 -7.934 3.057 1 31.62 628 ASN B C 1
ATOM 11514 O O . ASN B 1 628 ? -44.312 -7.602 2.455 1 31.62 628 ASN B O 1
ATOM 11518 N N . ILE B 1 629 ? -45.344 -9.141 3.396 1 35.34 629 ILE B N 1
ATOM 11519 C CA . ILE B 1 629 ? -44.875 -10.047 2.35 1 35.34 629 ILE B CA 1
ATOM 11520 C C . ILE B 1 629 ? -45.75 -9.852 1.098 1 35.34 629 ILE B C 1
ATOM 11522 O O . ILE B 1 629 ? -46.969 -10.062 1.127 1 35.34 629 ILE B O 1
ATOM 11526 N N . PRO B 1 630 ? -45.438 -9.086 0.249 1 36.5 630 PRO B N 1
ATOM 11527 C CA . PRO B 1 630 ? -46.25 -8.977 -0.962 1 36.5 630 PRO B CA 1
ATOM 11528 C C . PRO B 1 630 ? -46.688 -10.336 -1.514 1 36.5 630 PRO B C 1
ATOM 11530 O O . PRO B 1 630 ? -46 -11.336 -1.274 1 36.5 630 PRO B O 1
ATOM 11533 N N . ASP B 1 631 ? -47.938 -10.469 -1.705 1 35.06 631 ASP B N 1
ATOM 11534 C CA . ASP B 1 631 ? -48.5 -11.57 -2.459 1 35.06 631 ASP B CA 1
ATOM 11535 C C . ASP B 1 631 ? -47.656 -11.914 -3.686 1 35.06 631 ASP B C 1
ATOM 11537 O O . ASP B 1 631 ? -47.656 -11.164 -4.664 1 35.06 631 ASP B O 1
ATOM 11541 N N . ILE B 1 632 ? -46.531 -12.344 -3.471 1 37.22 632 ILE B N 1
ATOM 11542 C CA . ILE B 1 632 ? -45.688 -12.719 -4.609 1 37.22 632 ILE B CA 1
ATOM 11543 C C . ILE B 1 632 ? -46.281 -13.938 -5.309 1 37.22 632 ILE B C 1
ATOM 11545 O O . ILE B 1 632 ? -46.438 -14.992 -4.695 1 37.22 632 ILE B O 1
ATOM 11549 N N . THR B 1 633 ? -47.219 -13.75 -6.191 1 37 633 THR B N 1
ATOM 11550 C CA . THR B 1 633 ? -47.656 -14.836 -7.055 1 37 633 THR B CA 1
ATOM 11551 C C . THR B 1 633 ? -46.469 -15.508 -7.723 1 37 633 THR B C 1
ATOM 11553 O O . THR B 1 633 ? -45.719 -14.859 -8.461 1 37 633 THR B O 1
ATOM 11556 N N . PHE B 1 634 ? -45.969 -16.5 -7.121 1 39 634 PHE B N 1
ATOM 11557 C CA . PHE B 1 634 ? -44.875 -17.297 -7.664 1 39 634 PHE B CA 1
ATOM 11558 C C . PHE B 1 634 ? -45.344 -18.078 -8.891 1 39 634 PHE B C 1
ATOM 11560 O O . PHE B 1 634 ? -46.312 -18.812 -8.828 1 39 634 PHE B O 1
ATOM 11567 N N . THR B 1 635 ? -45.375 -17.641 -10.016 1 40.78 635 THR B N 1
ATOM 11568 C CA . THR B 1 635 ? -45.594 -18.5 -11.172 1 40.78 635 THR B CA 1
ATOM 11569 C C . THR B 1 635 ? -44.469 -19.516 -11.305 1 40.78 635 THR B C 1
ATOM 11571 O O . THR B 1 635 ? -43.281 -19.156 -11.312 1 40.78 635 THR B O 1
ATOM 11574 N N . PRO B 1 636 ? -44.812 -20.703 -10.914 1 42.91 636 PRO B N 1
ATOM 11575 C CA . PRO B 1 636 ? -43.844 -21.781 -11.086 1 42.91 636 PRO B CA 1
ATOM 11576 C C . PRO B 1 636 ? -43 -21.625 -12.352 1 42.91 636 PRO B C 1
ATOM 11578 O O . PRO B 1 636 ? -43.5 -21.172 -13.383 1 42.91 636 PRO B O 1
ATOM 11581 N N . LEU B 1 637 ? -41.781 -21.531 -12.312 1 45.59 637 LEU B N 1
ATOM 11582 C CA . LEU B 1 637 ? -40.812 -21.328 -13.391 1 45.59 637 LEU B CA 1
ATOM 11583 C C . LEU B 1 637 ? -40.906 -22.422 -14.438 1 45.59 637 LEU B C 1
ATOM 11585 O O . LEU B 1 637 ? -41.125 -23.594 -14.094 1 45.59 637 LEU B O 1
ATOM 11589 N N . GLU B 1 638 ? -41.156 -22.125 -15.641 1 51.94 638 GLU B N 1
ATOM 11590 C CA . GLU B 1 638 ? -41.125 -22.797 -16.938 1 51.94 638 GLU B CA 1
ATOM 11591 C C . GLU B 1 638 ? -39.906 -23.719 -17.047 1 51.94 638 GLU B C 1
ATOM 11593 O O . GLU B 1 638 ? -38.906 -23.516 -16.375 1 51.94 638 GLU B O 1
ATOM 11598 N N . GLU B 1 639 ? -40.062 -24.906 -17.484 1 58.38 639 GLU B N 1
ATOM 11599 C CA . GLU B 1 639 ? -39.062 -25.875 -17.875 1 58.38 639 GLU B CA 1
ATOM 11600 C C . GLU B 1 639 ? -37.844 -25.203 -18.5 1 58.38 639 GLU B C 1
ATOM 11602 O O . GLU B 1 639 ? -37.969 -24.453 -19.469 1 58.38 639 GLU B O 1
ATOM 11607 N N . LYS B 1 640 ? -36.812 -25 -17.672 1 70.5 640 LYS B N 1
ATOM 11608 C CA . LYS B 1 640 ? -35.562 -24.375 -18.125 1 70.5 640 LYS B CA 1
ATOM 11609 C C . LYS B 1 640 ? -34.75 -25.344 -18.953 1 70.5 640 LYS B C 1
ATOM 11611 O O . LYS B 1 640 ? -33.906 -26.078 -18.422 1 70.5 640 LYS B O 1
ATOM 11616 N N . ASN B 1 641 ? -35.125 -25.578 -20.25 1 77.31 641 ASN B N 1
ATOM 11617 C CA . ASN B 1 641 ? -34.406 -26.5 -21.141 1 77.31 641 ASN B CA 1
ATOM 11618 C C . ASN B 1 641 ? -33.312 -25.797 -21.906 1 77.31 641 ASN B C 1
ATOM 11620 O O . ASN B 1 641 ? -32.562 -26.438 -22.672 1 77.31 641 ASN B O 1
ATOM 11624 N N . ASP B 1 642 ? -33.125 -24.562 -21.609 1 86.06 642 ASP B N 1
ATOM 11625 C CA . ASP B 1 642 ? -32.031 -23.828 -22.25 1 86.06 642 ASP B CA 1
ATOM 11626 C C . ASP B 1 642 ? -30.672 -24.312 -21.719 1 86.06 642 ASP B C 1
ATOM 11628 O O . ASP B 1 642 ? -30.438 -24.312 -20.516 1 86.06 642 ASP B O 1
ATOM 11632 N N . PRO B 1 643 ? -29.906 -24.859 -22.594 1 87.19 643 PRO B N 1
ATOM 11633 C CA . PRO B 1 643 ? -28.609 -25.359 -22.172 1 87.19 643 PRO B CA 1
ATOM 11634 C C . PRO B 1 643 ? -27.797 -24.328 -21.391 1 87.19 643 PRO B C 1
ATOM 11636 O O . PRO B 1 643 ? -26.938 -24.703 -20.578 1 87.19 643 PRO B O 1
ATOM 11639 N N . ARG B 1 644 ? -28.109 -23.078 -21.656 1 87.19 644 ARG B N 1
ATOM 11640 C CA . ARG B 1 644 ? -27.422 -22.016 -20.938 1 87.19 644 ARG B CA 1
ATOM 11641 C C . ARG B 1 644 ? -27.781 -22.016 -19.453 1 87.19 644 ARG B C 1
ATOM 11643 O O . ARG B 1 644 ? -26.969 -21.609 -18.625 1 87.19 644 ARG B O 1
ATOM 11650 N N . VAL B 1 645 ? -28.812 -22.516 -19.203 1 87.5 645 VAL B N 1
ATOM 11651 C CA . VAL B 1 645 ? -29.359 -22.438 -17.844 1 87.5 645 VAL B CA 1
ATOM 11652 C C . VAL B 1 645 ? -29.219 -23.797 -17.172 1 87.5 645 VAL B C 1
ATOM 11654 O O . VAL B 1 645 ? -28.781 -23.891 -16.016 1 87.5 645 VAL B O 1
ATOM 11657 N N . ILE B 1 646 ? -29.5 -24.812 -17.938 1 87.12 646 ILE B N 1
ATOM 11658 C CA . ILE B 1 646 ? -29.609 -26.141 -17.359 1 87.12 646 ILE B CA 1
ATOM 11659 C C . ILE B 1 646 ? -28.234 -26.609 -16.891 1 87.12 646 ILE B C 1
ATOM 11661 O O . ILE B 1 646 ? -28.109 -27.312 -15.883 1 87.12 646 ILE B O 1
ATOM 11665 N N . GLY B 1 647 ? -27.25 -26.297 -17.641 1 84.62 647 GLY B N 1
ATOM 11666 C CA . GLY B 1 647 ? -25.906 -26.703 -17.25 1 84.62 647 GLY B CA 1
ATOM 11667 C C . GLY B 1 647 ? -25.5 -26.156 -15.883 1 84.62 647 GLY B C 1
ATOM 11668 O O . GLY B 1 647 ? -25.016 -26.906 -15.031 1 84.62 647 GLY B O 1
ATOM 11669 N N . GLY B 1 648 ? -25.75 -24.891 -15.703 1 86.12 648 GLY B N 1
ATOM 11670 C CA . GLY B 1 648 ? -25.422 -24.266 -14.43 1 86.12 648 GLY B CA 1
ATOM 11671 C C . GLY B 1 648 ? -26.234 -24.828 -13.273 1 86.12 648 GLY B C 1
ATOM 11672 O O . GLY B 1 648 ? -25.703 -25.016 -12.18 1 86.12 648 GLY B O 1
ATOM 11673 N N . LEU B 1 649 ? -27.406 -25.078 -13.555 1 87.62 649 LEU B N 1
ATOM 11674 C CA . LEU B 1 649 ? -28.297 -25.625 -12.539 1 87.62 649 LEU B CA 1
ATOM 11675 C C . LEU B 1 649 ? -27.844 -27.031 -12.133 1 87.62 649 LEU B C 1
ATOM 11677 O O . LEU B 1 649 ? -27.875 -27.375 -10.953 1 87.62 649 LEU B O 1
ATOM 11681 N N . GLN B 1 650 ? -27.5 -27.812 -13.117 1 87.75 650 GLN B N 1
ATOM 11682 C CA . GLN B 1 650 ? -27.016 -29.156 -12.844 1 87.75 650 GLN B CA 1
ATOM 11683 C C . GLN B 1 650 ? -25.75 -29.141 -12.008 1 87.75 650 GLN B C 1
ATOM 11685 O O . GLN B 1 650 ? -25.594 -29.938 -11.078 1 87.75 650 GLN B O 1
ATOM 11690 N N . TYR B 1 651 ? -24.953 -28.234 -12.352 1 87.31 651 TYR B N 1
ATOM 11691 C CA . TYR B 1 651 ? -23.672 -28.156 -11.656 1 87.31 651 TYR B CA 1
ATOM 11692 C C . TYR B 1 651 ? -23.875 -27.734 -10.203 1 87.31 651 TYR B C 1
ATOM 11694 O O . TYR B 1 651 ? -23.344 -28.375 -9.289 1 87.31 651 TYR B O 1
ATOM 11702 N N . VAL B 1 652 ? -24.562 -26.703 -9.977 1 88.25 652 VAL B N 1
ATOM 11703 C CA . VAL B 1 652 ? -24.781 -26.172 -8.633 1 88.25 652 VAL B CA 1
ATOM 11704 C C . VAL B 1 652 ? -25.547 -27.188 -7.801 1 88.25 652 VAL B C 1
ATOM 11706 O O . VAL B 1 652 ? -25.25 -27.391 -6.621 1 88.25 652 VAL B O 1
ATOM 11709 N N . SER B 1 653 ? -26.547 -27.812 -8.422 1 88.75 653 SER B N 1
ATOM 11710 C CA . SER B 1 653 ? -27.312 -28.844 -7.727 1 88.75 653 SER B CA 1
ATOM 11711 C C . SER B 1 653 ? -26.438 -30.016 -7.332 1 88.75 653 SER B C 1
ATOM 11713 O O . SER B 1 653 ? -26.594 -30.594 -6.258 1 88.75 653 SER B O 1
ATOM 11715 N N . GLY B 1 654 ? -25.578 -30.375 -8.312 1 86.19 654 GLY B N 1
ATOM 11716 C CA . GLY B 1 654 ? -24.625 -31.422 -7.996 1 86.19 654 GLY B CA 1
ATOM 11717 C C . GLY B 1 654 ? -23.734 -31.078 -6.812 1 86.19 654 GLY B C 1
ATOM 11718 O O . GLY B 1 654 ? -23.453 -31.938 -5.98 1 86.19 654 GLY B O 1
ATOM 11719 N N . TYR B 1 655 ? -23.391 -29.891 -6.762 1 86.56 655 TYR B N 1
ATOM 11720 C CA . TYR B 1 655 ? -22.562 -29.422 -5.66 1 86.56 655 TYR B CA 1
ATOM 11721 C C . TYR B 1 655 ? -23.328 -29.453 -4.344 1 86.56 655 TYR B C 1
ATOM 11723 O O . TYR B 1 655 ? -22.797 -29.844 -3.309 1 86.56 655 TYR B O 1
ATOM 11731 N N . PHE B 1 656 ? -24.562 -29 -4.328 1 89.38 656 PHE B N 1
ATOM 11732 C CA . PHE B 1 656 ? -25.391 -29 -3.131 1 89.38 656 PHE B CA 1
ATOM 11733 C C . PHE B 1 656 ? -25.594 -30.406 -2.609 1 89.38 656 PHE B C 1
ATOM 11735 O O . PHE B 1 656 ? -25.5 -30.656 -1.404 1 89.38 656 PHE B O 1
ATOM 11742 N N . VAL B 1 657 ? -25.812 -31.328 -3.477 1 88.88 657 VAL B N 1
ATOM 11743 C CA . VAL B 1 657 ? -26.062 -32.688 -3.068 1 88.88 657 VAL B CA 1
ATOM 11744 C C . VAL B 1 657 ? -24.797 -33.312 -2.494 1 88.88 657 VAL B C 1
ATOM 11746 O O . VAL B 1 657 ? -24.859 -34.062 -1.521 1 88.88 657 VAL B O 1
ATOM 11749 N N . LYS B 1 658 ? -23.734 -33.062 -3.18 1 87 658 LYS B N 1
ATOM 11750 C CA . LYS B 1 658 ? -22.469 -33.562 -2.664 1 87 658 LYS B CA 1
ATOM 11751 C C . LYS B 1 658 ? -22.203 -33.062 -1.248 1 87 658 LYS B C 1
ATOM 11753 O O . LYS B 1 658 ? -21.766 -33.812 -0.385 1 87 658 LYS B O 1
ATOM 11758 N N . SER B 1 659 ? -22.469 -31.812 -1.007 1 88.88 659 SER B N 1
ATOM 11759 C CA . SER B 1 659 ? -22.312 -31.219 0.317 1 88.88 659 SER B CA 1
ATOM 11760 C C . SER B 1 659 ? -23.281 -31.844 1.321 1 88.88 659 SER B C 1
ATOM 11762 O O . SER B 1 659 ? -22.922 -32.062 2.479 1 88.88 659 SER B O 1
ATOM 11764 N N . ALA B 1 660 ? -24.469 -32.094 0.901 1 90.12 660 ALA B N 1
ATOM 11765 C CA . ALA B 1 660 ? -25.469 -32.719 1.757 1 90.12 660 ALA B CA 1
ATOM 11766 C C . ALA B 1 660 ? -25.047 -34.156 2.115 1 90.12 660 ALA B C 1
ATOM 11768 O O . ALA B 1 660 ? -25.281 -34.594 3.236 1 90.12 660 ALA B O 1
ATOM 11769 N N . LYS B 1 661 ? -24.516 -34.812 1.112 1 89.69 661 LYS B N 1
ATOM 11770 C CA . LYS B 1 661 ? -24.047 -36.188 1.335 1 89.69 661 LYS B CA 1
ATOM 11771 C C . LYS B 1 661 ? -22.953 -36.219 2.402 1 89.69 661 LYS B C 1
ATOM 11773 O O . LYS B 1 661 ? -22.953 -37.125 3.256 1 89.69 661 LYS B O 1
ATOM 11778 N N . LYS B 1 662 ? -22.156 -35.281 2.34 1 86.94 662 LYS B N 1
ATOM 11779 C CA . LYS B 1 662 ? -21.031 -35.25 3.27 1 86.94 662 LYS B CA 1
ATOM 11780 C C . LYS B 1 662 ? -21.484 -34.812 4.66 1 86.94 662 LYS B C 1
ATOM 11782 O O . LYS B 1 662 ? -21.016 -35.344 5.668 1 86.94 662 LYS B O 1
ATOM 11787 N N . LYS B 1 663 ? -22.438 -33.906 4.762 1 89.06 663 LYS B N 1
ATOM 11788 C CA . LYS B 1 663 ? -22.75 -33.25 6.031 1 89.06 663 LYS B CA 1
ATOM 11789 C C . LYS B 1 663 ? -24 -33.844 6.668 1 89.06 663 LYS B C 1
ATOM 11791 O O . LYS B 1 663 ? -24.156 -33.844 7.891 1 89.06 663 LYS B O 1
ATOM 11796 N N . ILE B 1 664 ? -24.891 -34.312 5.855 1 90.69 664 ILE B N 1
ATOM 11797 C CA . ILE B 1 664 ? -26.203 -34.594 6.402 1 90.69 664 ILE B CA 1
ATOM 11798 C C . ILE B 1 664 ? -26.469 -36.094 6.332 1 90.69 664 ILE B C 1
ATOM 11800 O O . ILE B 1 664 ? -26.547 -36.781 7.363 1 90.69 664 ILE B O 1
ATOM 11804 N N . PHE B 1 665 ? -26.562 -36.75 5.02 1 89.25 665 PHE B N 1
ATOM 11805 C CA . PHE B 1 665 ? -27.109 -38.094 4.941 1 89.25 665 PHE B CA 1
ATOM 11806 C C . PHE B 1 665 ? -25.984 -39.125 4.789 1 89.25 665 PHE B C 1
ATOM 11808 O O . PHE B 1 665 ? -26.219 -40.312 4.922 1 89.25 665 PHE B O 1
ATOM 11815 N N . LYS B 1 666 ? -24.766 -38.656 4.605 1 87.81 666 LYS B N 1
ATOM 11816 C CA . LYS B 1 666 ? -23.578 -39.5 4.605 1 87.81 666 LYS B CA 1
ATOM 11817 C C . LYS B 1 666 ? -23.812 -40.781 3.801 1 87.81 666 LYS B C 1
ATOM 11819 O O . LYS B 1 666 ? -23.984 -40.719 2.58 1 87.81 666 LYS B O 1
ATOM 11824 N N . GLY B 1 667 ? -24.188 -41.969 4.379 1 85.31 667 GLY B N 1
ATOM 11825 C CA . GLY B 1 667 ? -24.312 -43.25 3.688 1 85.31 667 GLY B CA 1
ATOM 11826 C C . GLY B 1 667 ? -25.75 -43.719 3.596 1 85.31 667 GLY B C 1
ATOM 11827 O O . GLY B 1 667 ? -25.984 -44.875 3.203 1 85.31 667 GLY B O 1
ATOM 11828 N N . CYS B 1 668 ? -26.703 -42.844 3.809 1 92.12 668 CYS B N 1
ATOM 11829 C CA . CYS B 1 668 ? -28.109 -43.25 3.771 1 92.12 668 CYS B CA 1
ATOM 11830 C C . CYS B 1 668 ? -28.531 -43.625 2.355 1 92.12 668 CYS B C 1
ATOM 11832 O O . CYS B 1 668 ? -28.422 -42.812 1.435 1 92.12 668 CYS B O 1
ATOM 11834 N N . VAL B 1 669 ? -29.047 -44.812 2.164 1 90.75 669 VAL B N 1
ATOM 11835 C CA . VAL B 1 669 ? -29.375 -45.375 0.853 1 90.75 669 VAL B CA 1
ATOM 11836 C C . VAL B 1 669 ? -30.656 -44.719 0.326 1 90.75 669 VAL B C 1
ATOM 11838 O O . VAL B 1 669 ? -30.781 -44.438 -0.87 1 90.75 669 VAL B O 1
ATOM 11841 N N . GLU B 1 670 ? -31.594 -44.5 1.188 1 91.31 670 GLU B N 1
ATOM 11842 C CA . GLU B 1 670 ? -32.844 -43.875 0.77 1 91.31 670 GLU B CA 1
ATOM 11843 C C . GLU B 1 670 ? -32.594 -42.469 0.218 1 91.31 670 GLU B C 1
ATOM 11845 O O . GLU B 1 670 ? -33.156 -42.094 -0.82 1 91.31 670 GLU B O 1
ATOM 11850 N N . CYS B 1 671 ? -31.844 -41.719 0.908 1 92.19 671 CYS B N 1
ATOM 11851 C CA . CYS B 1 671 ? -31.531 -40.375 0.462 1 92.19 671 CYS B CA 1
ATOM 11852 C C . CYS B 1 671 ? -30.75 -40.375 -0.845 1 92.19 671 CYS B C 1
ATOM 11854 O O . CYS B 1 671 ? -30.984 -39.562 -1.726 1 92.19 671 CYS B O 1
ATOM 11856 N N . LYS B 1 672 ? -29.844 -41.312 -0.974 1 90.94 672 LYS B N 1
ATOM 11857 C CA . LYS B 1 672 ? -29.031 -41.406 -2.184 1 90.94 672 LYS B CA 1
ATOM 11858 C C . LYS B 1 672 ? -29.891 -41.719 -3.402 1 90.94 672 LYS B C 1
ATOM 11860 O O . LYS B 1 672 ? -29.703 -41.094 -4.465 1 90.94 672 LYS B O 1
ATOM 11865 N N . ASN B 1 673 ? -30.859 -42.625 -3.182 1 89.19 673 ASN B N 1
ATOM 11866 C CA . ASN B 1 673 ? -31.734 -43 -4.285 1 89.19 673 ASN B CA 1
ATOM 11867 C C . ASN B 1 673 ? -32.688 -41.906 -4.68 1 89.19 673 ASN B C 1
ATOM 11869 O O . ASN B 1 673 ? -33.062 -41.781 -5.848 1 89.19 673 ASN B O 1
ATOM 11873 N N . ASN B 1 674 ? -32.969 -41.094 -3.744 1 90.06 674 ASN B N 1
ATOM 11874 C CA . ASN B 1 674 ? -33.938 -40.031 -3.994 1 90.06 674 ASN B CA 1
ATOM 11875 C C . ASN B 1 674 ? -33.281 -38.812 -4.59 1 90.06 674 ASN B C 1
ATOM 11877 O O . ASN B 1 674 ? -33.906 -38.062 -5.367 1 90.06 674 ASN B O 1
ATOM 11881 N N . LEU B 1 675 ? -32.062 -38.531 -4.191 1 92 675 LEU B N 1
ATOM 11882 C CA . LEU B 1 675 ? -31.453 -37.25 -4.504 1 92 675 LEU B CA 1
ATOM 11883 C C . LEU B 1 675 ? -30.438 -37.375 -5.629 1 92 675 LEU B C 1
ATOM 11885 O O . LEU B 1 675 ? -30.094 -36.406 -6.281 1 92 675 LEU B O 1
ATOM 11889 N N . ILE B 1 676 ? -29.906 -38.562 -5.871 1 90.94 676 ILE B N 1
ATOM 11890 C CA . ILE B 1 676 ? -28.859 -38.781 -6.863 1 90.94 676 ILE B CA 1
ATOM 11891 C C . ILE B 1 676 ? -29.375 -39.656 -7.996 1 90.94 676 ILE B C 1
ATOM 11893 O O . ILE B 1 676 ? -29.969 -40.688 -7.75 1 90.94 676 ILE B O 1
ATOM 11897 N N . SER B 1 677 ? -29.156 -39.156 -9.18 1 89.19 677 SER B N 1
ATOM 11898 C CA . SER B 1 677 ? -29.562 -39.906 -10.352 1 89.19 677 SER B CA 1
ATOM 11899 C C . SER B 1 677 ? -28.5 -40.969 -10.719 1 89.19 677 SER B C 1
ATOM 11901 O O . SER B 1 677 ? -27.312 -40.719 -10.516 1 89.19 677 SER B O 1
ATOM 11903 N N . ASP B 1 678 ? -28.906 -42.031 -11.234 1 82.38 678 ASP B N 1
ATOM 11904 C CA . ASP B 1 678 ? -28 -43.094 -11.68 1 82.38 678 ASP B CA 1
ATOM 11905 C C . ASP B 1 678 ? -27.312 -42.719 -12.984 1 82.38 678 ASP B C 1
ATOM 11907 O O . ASP B 1 678 ? -26.156 -43.094 -13.227 1 82.38 678 ASP B O 1
ATOM 11911 N N . ASN B 1 679 ? -28.062 -41.938 -13.773 1 82.69 679 ASN B N 1
ATOM 11912 C CA . ASN B 1 679 ? -27.5 -41.5 -15.047 1 82.69 679 ASN B CA 1
ATOM 11913 C C . ASN B 1 679 ? -26.859 -40.125 -14.93 1 82.69 679 ASN B C 1
ATOM 11915 O O . ASN B 1 679 ? -27.438 -39.219 -14.336 1 82.69 679 ASN B O 1
ATOM 11919 N N . GLN B 1 680 ? -25.719 -40.062 -15.477 1 82 680 GLN B N 1
ATOM 11920 C CA . GLN B 1 680 ? -25.031 -38.75 -15.445 1 82 680 GLN B CA 1
ATOM 11921 C C . GLN B 1 680 ? -25.625 -37.781 -16.469 1 82 680 GLN B C 1
ATOM 11923 O O . GLN B 1 680 ? -25.875 -38.156 -17.609 1 82 680 GLN B O 1
ATOM 11928 N N . HIS B 1 681 ? -25.875 -36.656 -15.992 1 85.25 681 HIS B N 1
ATOM 11929 C CA . HIS B 1 681 ? -26.391 -35.594 -16.859 1 85.25 681 HIS B CA 1
ATOM 11930 C C . HIS B 1 681 ? -25.359 -35.219 -17.922 1 85.25 681 HIS B C 1
ATOM 11932 O O . HIS B 1 681 ? -24.156 -35.344 -17.703 1 85.25 681 HIS B O 1
ATOM 11938 N N . GLU B 1 682 ? -25.797 -34.875 -19.016 1 83.94 682 GLU B N 1
ATOM 11939 C CA . GLU B 1 682 ? -24.938 -34.562 -20.172 1 83.94 682 GLU B CA 1
ATOM 11940 C C . GLU B 1 682 ? -23.891 -33.531 -19.828 1 83.94 682 GLU B C 1
ATOM 11942 O O . GLU B 1 682 ? -22.703 -33.688 -20.141 1 83.94 682 GLU B O 1
ATOM 11947 N N . TYR B 1 683 ? -24.359 -32.438 -19.266 1 87.12 683 TYR B N 1
ATOM 11948 C CA . TYR B 1 683 ? -23.438 -31.359 -18.969 1 87.12 683 TYR B CA 1
ATOM 11949 C C . TYR B 1 683 ? -22.344 -31.812 -18 1 87.12 683 TYR B C 1
ATOM 11951 O O . TYR B 1 683 ? -21.172 -31.422 -18.141 1 87.12 683 TYR B O 1
ATOM 11959 N N . LEU B 1 684 ? -22.641 -32.625 -17.062 1 85.75 684 LEU B N 1
ATOM 11960 C CA . LEU B 1 684 ? -21.672 -33.062 -16.078 1 85.75 684 LEU B CA 1
ATOM 11961 C C . LEU B 1 684 ? -20.641 -34 -16.703 1 85.75 684 LEU B C 1
ATOM 11963 O O . LEU B 1 684 ? -19.516 -34.125 -16.234 1 85.75 684 LEU B O 1
ATOM 11967 N N . LYS B 1 685 ? -21.047 -34.625 -17.766 1 83.88 685 LYS B N 1
ATOM 11968 C CA . LYS B 1 685 ? -20.109 -35.438 -18.516 1 83.88 685 LYS B CA 1
ATOM 11969 C C . LYS B 1 685 ? -19.016 -34.594 -19.172 1 83.88 685 LYS B C 1
ATOM 11971 O O . LYS B 1 685 ? -17.859 -35 -19.234 1 83.88 685 LYS B O 1
ATOM 11976 N N . TYR B 1 686 ? -19.469 -33.469 -19.641 1 83.62 686 TYR B N 1
ATOM 11977 C CA . TYR B 1 686 ? -18.516 -32.531 -20.25 1 83.62 686 TYR B CA 1
ATOM 11978 C C . TYR B 1 686 ? -17.516 -32.031 -19.219 1 83.62 686 TYR B C 1
ATOM 11980 O O . TYR B 1 686 ? -16.375 -31.734 -19.547 1 83.62 686 TYR B O 1
ATOM 11988 N N . ARG B 1 687 ? -17.969 -31.953 -17.984 1 82.5 687 ARG B N 1
ATOM 11989 C CA . ARG B 1 687 ? -17.141 -31.359 -16.938 1 82.5 687 ARG B CA 1
ATOM 11990 C C . ARG B 1 687 ? -16.281 -32.406 -16.25 1 82.5 687 ARG B C 1
ATOM 11992 O O . ARG B 1 687 ? -15.398 -32.094 -15.453 1 82.5 687 ARG B O 1
ATOM 11999 N N . GLU B 1 688 ? -16.453 -33.594 -16.594 1 77.75 688 GLU B N 1
ATOM 12000 C CA . GLU B 1 688 ? -15.719 -34.688 -15.938 1 77.75 688 GLU B CA 1
ATOM 12001 C C . GLU B 1 688 ? -14.328 -34.875 -16.547 1 77.75 688 GLU B C 1
ATOM 12003 O O . GLU B 1 688 ? -14.172 -34.812 -17.766 1 77.75 688 GLU B O 1
ATOM 12008 N N . TYR B 1 689 ? -13.25 -34.812 -15.883 1 65.31 689 TYR B N 1
ATOM 12009 C CA . TYR B 1 689 ? -11.914 -34.906 -16.469 1 65.31 689 TYR B CA 1
ATOM 12010 C C . TYR B 1 689 ? -11.156 -36.094 -15.898 1 65.31 689 TYR B C 1
ATOM 12012 O O . TYR B 1 689 ? -10.156 -36.531 -16.484 1 65.31 689 TYR B O 1
ATOM 12020 N N . ALA B 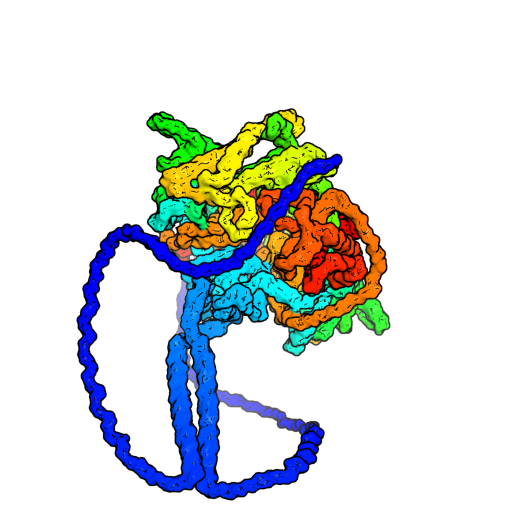1 690 ? -11.383 -36.594 -14.734 1 61.66 690 ALA B N 1
ATOM 12021 C CA . ALA B 1 690 ? -10.562 -37.656 -14.18 1 61.66 690 ALA B CA 1
ATOM 12022 C C . ALA B 1 690 ? -11.375 -38.938 -13.992 1 61.66 690 ALA B C 1
ATOM 12024 O O . ALA B 1 690 ? -10.945 -39.875 -13.289 1 61.66 690 ALA B O 1
ATOM 12025 N N . ASN B 1 691 ? -12.438 -39.062 -14.727 1 60.06 691 ASN B N 1
ATOM 12026 C CA . ASN B 1 691 ? -13.328 -40.219 -14.633 1 60.06 691 ASN B CA 1
ATOM 12027 C C . ASN B 1 691 ? -13.641 -40.562 -13.188 1 60.06 691 ASN B C 1
ATOM 12029 O O . ASN B 1 691 ? -13.812 -41.75 -12.852 1 60.06 691 ASN B O 1
ATOM 12033 N N . LYS B 1 692 ? -13.438 -39.656 -12.297 1 61.31 692 LYS B N 1
ATOM 12034 C CA . LYS B 1 692 ? -13.695 -39.938 -10.883 1 61.31 692 LYS B CA 1
ATOM 12035 C C . LYS B 1 692 ? -15.078 -39.438 -10.469 1 61.31 692 LYS B C 1
ATOM 12037 O O . LYS B 1 692 ? -15.531 -39.688 -9.352 1 61.31 692 LYS B O 1
ATOM 12042 N N . LYS B 1 693 ? -15.828 -39.031 -11.445 1 61.06 693 LYS B N 1
ATOM 12043 C CA . LYS B 1 693 ? -17.172 -38.531 -11.18 1 61.06 693 LYS B CA 1
ATOM 12044 C C . LYS B 1 693 ? -17.188 -37.656 -9.938 1 61.06 693 LYS B C 1
ATOM 12046 O O . LYS B 1 693 ? -17.875 -37.938 -8.961 1 61.06 693 LYS B O 1
ATOM 12051 N N . TRP B 1 694 ? -16.562 -36.625 -9.953 1 65.69 694 TRP B N 1
ATOM 12052 C CA . TRP B 1 694 ? -16.359 -35.75 -8.812 1 65.69 694 TRP B CA 1
ATOM 12053 C C . TRP B 1 694 ? -17.672 -35.125 -8.359 1 65.69 694 TRP B C 1
ATOM 12055 O O . TRP B 1 694 ? -17.859 -34.875 -7.168 1 65.69 694 TRP B O 1
ATOM 12065 N N . LEU B 1 695 ? -18.562 -34.906 -9.305 1 74.94 695 LEU B N 1
ATOM 12066 C CA . LEU B 1 695 ? -19.859 -34.344 -8.945 1 74.94 695 LEU B CA 1
ATOM 12067 C C . LEU B 1 695 ? -20.953 -35.406 -9.023 1 74.94 695 LEU B C 1
ATOM 12069 O O . LEU B 1 695 ? -20.875 -36.312 -9.852 1 74.94 695 LEU B O 1
ATOM 12073 N N . CYS B 1 696 ? -21.875 -35.312 -8.055 1 81.19 696 CYS B N 1
ATOM 12074 C CA . CYS B 1 696 ? -23.031 -36.188 -8.109 1 81.19 696 CYS B CA 1
ATOM 12075 C C . CYS B 1 696 ? -24.062 -35.688 -9.109 1 81.19 696 CYS B C 1
ATOM 12077 O O . CYS B 1 696 ? -24.188 -34.469 -9.305 1 81.19 696 CYS B O 1
ATOM 12079 N N . SER B 1 697 ? -24.578 -36.562 -9.812 1 87.31 697 SER B N 1
ATOM 12080 C CA . SER B 1 697 ? -25.656 -36.188 -10.703 1 87.31 697 SER B CA 1
ATOM 12081 C C . SER B 1 697 ? -26.984 -36.062 -9.953 1 87.31 697 SER B C 1
ATOM 12083 O O . SER B 1 697 ? -27.547 -37.094 -9.531 1 87.31 697 SER B O 1
ATOM 12085 N N . PRO B 1 698 ? -27.516 -34.875 -9.82 1 91.12 698 PRO B N 1
ATOM 12086 C CA . PRO B 1 698 ? -28.75 -34.688 -9.047 1 91.12 698 PRO B CA 1
ATOM 12087 C C . PRO B 1 698 ? -29.969 -35.312 -9.719 1 91.12 698 PRO B C 1
ATOM 12089 O O . PRO B 1 698 ? -30 -35.438 -10.945 1 91.12 698 PRO B O 1
ATOM 12092 N N . SER B 1 699 ? -30.969 -35.75 -8.891 1 91.69 699 SER B N 1
ATOM 12093 C CA . SER B 1 699 ? -32.25 -36.25 -9.414 1 91.69 699 SER B CA 1
ATOM 12094 C C . SER B 1 699 ? -33.031 -35.125 -10.055 1 91.69 699 SER B C 1
ATOM 12096 O O . SER B 1 699 ? -32.781 -33.938 -9.797 1 91.69 699 SER B O 1
ATOM 12098 N N . ASP B 1 700 ? -34.031 -35.406 -10.898 1 88.62 700 ASP B N 1
ATOM 12099 C CA . ASP B 1 700 ? -34.875 -34.406 -11.562 1 88.62 700 ASP B CA 1
ATOM 12100 C C . ASP B 1 700 ? -35.719 -33.625 -10.555 1 88.62 700 ASP B C 1
ATOM 12102 O O . ASP B 1 700 ? -35.969 -32.438 -10.734 1 88.62 700 ASP B O 1
ATOM 12106 N N . SER B 1 701 ? -36.062 -34.312 -9.484 1 89.06 701 SER B N 1
ATOM 12107 C CA . SER B 1 701 ? -36.875 -33.656 -8.453 1 89.06 701 SER B CA 1
ATOM 12108 C C . SER B 1 701 ? -36.031 -32.594 -7.715 1 89.06 701 SER B C 1
ATOM 12110 O O . SER B 1 701 ? -36.531 -31.531 -7.402 1 89.06 701 SER B O 1
ATOM 12112 N N . LEU B 1 702 ? -34.875 -33 -7.453 1 90.69 702 LEU B N 1
ATOM 12113 C CA . LEU B 1 702 ? -34 -32.062 -6.773 1 90.69 702 LEU B CA 1
ATOM 12114 C C . LEU B 1 702 ? -33.656 -30.859 -7.676 1 90.69 702 LEU B C 1
ATOM 12116 O O . LEU B 1 702 ? -33.625 -29.719 -7.207 1 90.69 702 LEU B O 1
ATOM 12120 N N . LEU B 1 703 ? -33.438 -31.141 -8.93 1 89.62 703 LEU B N 1
ATOM 12121 C CA . LEU B 1 703 ? -33.156 -30.078 -9.898 1 89.62 703 LEU B CA 1
ATOM 12122 C C . LEU B 1 703 ? -34.312 -29.094 -9.961 1 89.62 703 LEU B C 1
ATOM 12124 O O . LEU B 1 703 ? -34.094 -27.875 -10.008 1 89.62 703 LEU B O 1
ATOM 12128 N N . ASN B 1 704 ? -35.438 -29.594 -9.984 1 88.69 704 ASN B N 1
ATOM 12129 C CA . ASN B 1 704 ? -36.625 -28.734 -10.016 1 88.69 704 ASN B CA 1
ATOM 12130 C C . ASN B 1 704 ? -36.781 -27.922 -8.734 1 88.69 704 ASN B C 1
ATOM 12132 O O . ASN B 1 704 ? -37.156 -26.75 -8.766 1 88.69 704 ASN B O 1
ATOM 12136 N N . CYS B 1 705 ? -36.438 -28.531 -7.668 1 90.5 705 CYS B N 1
ATOM 12137 C CA . CYS B 1 705 ? -36.5 -27.844 -6.387 1 90.5 705 CYS B CA 1
ATOM 12138 C C . CYS B 1 705 ? -35.531 -26.672 -6.355 1 90.5 705 CYS B C 1
ATOM 12140 O O . CYS B 1 705 ? -35.875 -25.562 -5.992 1 90.5 705 CYS B O 1
ATOM 12142 N N . ILE B 1 706 ? -34.281 -26.969 -6.742 1 89.44 706 ILE B N 1
ATOM 12143 C CA . ILE B 1 706 ? -33.25 -25.938 -6.691 1 89.44 706 ILE B CA 1
ATOM 12144 C C . ILE B 1 706 ? -33.562 -24.828 -7.68 1 89.44 706 ILE B C 1
ATOM 12146 O O . ILE B 1 706 ? -33.312 -23.641 -7.402 1 89.44 706 ILE B O 1
ATOM 12150 N N . SER B 1 707 ? -34.125 -25.156 -8.805 1 88.81 707 SER B N 1
ATOM 12151 C CA . SER B 1 707 ? -34.562 -24.156 -9.766 1 88.81 707 SER B CA 1
ATOM 12152 C C . SER B 1 707 ? -35.594 -23.234 -9.148 1 88.81 707 SER B C 1
ATOM 12154 O O . SER B 1 707 ? -35.562 -22.016 -9.344 1 88.81 707 SER B O 1
ATOM 12156 N N . ASN B 1 708 ? -36.531 -23.797 -8.438 1 89.06 708 ASN B N 1
ATOM 12157 C CA . ASN B 1 708 ? -37.531 -23.016 -7.75 1 89.06 708 ASN B CA 1
ATOM 12158 C C . ASN B 1 708 ? -36.938 -22.125 -6.664 1 89.06 708 ASN B C 1
ATOM 12160 O O . ASN B 1 708 ? -37.344 -20.984 -6.484 1 89.06 708 ASN B O 1
ATOM 12164 N N . LEU B 1 709 ? -36 -22.719 -5.945 1 90.69 709 LEU B N 1
ATOM 12165 C CA . LEU B 1 709 ? -35.312 -21.953 -4.914 1 90.69 709 LEU B CA 1
ATOM 12166 C C . LEU B 1 709 ? -34.594 -20.75 -5.523 1 90.69 709 LEU B C 1
ATOM 12168 O O . LEU B 1 709 ? -34.594 -19.672 -4.945 1 90.69 709 LEU B O 1
ATOM 12172 N N . GLN B 1 710 ? -33.969 -20.969 -6.621 1 89 710 GLN B N 1
ATOM 12173 C CA . GLN B 1 710 ? -33.25 -19.891 -7.324 1 89 710 GLN B CA 1
ATOM 12174 C C . GLN B 1 710 ? -34.219 -18.766 -7.695 1 89 710 GLN B C 1
ATOM 12176 O O . GLN B 1 710 ? -33.906 -17.594 -7.473 1 89 710 GLN B O 1
ATOM 12181 N N . ASP B 1 711 ? -35.312 -19.094 -8.258 1 89 711 ASP B N 1
ATOM 12182 C CA . ASP B 1 711 ? -36.25 -18.109 -8.727 1 89 711 ASP B CA 1
ATOM 12183 C C . ASP B 1 711 ? -36.844 -17.297 -7.559 1 89 711 ASP B C 1
ATOM 12185 O O . ASP B 1 711 ? -37 -16.078 -7.656 1 89 711 ASP B O 1
ATOM 12189 N N . ILE B 1 712 ? -37.125 -17.953 -6.496 1 90 712 ILE B N 1
ATOM 12190 C CA . ILE B 1 712 ? -37.656 -17.281 -5.328 1 90 712 ILE B CA 1
ATOM 12191 C C . ILE B 1 712 ? -36.625 -16.328 -4.734 1 90 712 ILE B C 1
ATOM 12193 O O . ILE B 1 712 ? -36.938 -15.188 -4.387 1 90 712 ILE B O 1
ATOM 12197 N N . ASN B 1 713 ? -35.469 -16.812 -4.547 1 90.94 713 ASN B N 1
ATOM 12198 C CA . ASN B 1 713 ? -34.375 -15.977 -4.027 1 90.94 713 ASN B CA 1
ATOM 12199 C C . ASN B 1 713 ? -34.219 -14.719 -4.867 1 90.94 713 ASN B C 1
ATOM 12201 O O . ASN B 1 713 ? -34.125 -13.609 -4.324 1 90.94 713 ASN B O 1
ATOM 12205 N N . TYR B 1 714 ? -34.188 -14.898 -6.168 1 89.31 714 TYR B N 1
ATOM 12206 C CA . TYR B 1 714 ? -33.969 -13.766 -7.059 1 89.31 714 TYR B CA 1
ATOM 12207 C C . TYR B 1 714 ? -35.125 -12.781 -7.02 1 89.31 714 TYR B C 1
ATOM 12209 O O . TYR B 1 714 ? -34.906 -11.57 -7.074 1 89.31 714 TYR B O 1
ATOM 12217 N N . LEU B 1 715 ? -36.281 -13.305 -6.934 1 88.62 715 LEU B N 1
ATOM 12218 C CA . LEU B 1 715 ? -37.469 -12.453 -6.875 1 88.62 715 LEU B CA 1
ATOM 12219 C C . LEU B 1 715 ? -37.438 -11.578 -5.625 1 88.62 715 LEU B C 1
ATOM 12221 O O . LEU B 1 715 ? -37.75 -10.383 -5.691 1 88.62 715 LEU B O 1
ATOM 12225 N N . ILE B 1 716 ? -37.062 -12.109 -4.535 1 90.5 716 ILE B N 1
ATOM 12226 C CA . ILE B 1 716 ? -37.031 -11.375 -3.277 1 90.5 716 ILE B CA 1
ATOM 12227 C C . ILE B 1 716 ? -35.875 -10.398 -3.27 1 90.5 716 ILE B C 1
ATOM 12229 O O . ILE B 1 716 ? -36 -9.258 -2.816 1 90.5 716 ILE B O 1
ATOM 12233 N N . LEU B 1 717 ? -34.75 -10.828 -3.734 1 91.94 717 LEU B N 1
ATOM 12234 C CA . LEU B 1 717 ? -33.531 -10.008 -3.721 1 91.94 717 LEU B CA 1
ATOM 12235 C C . LEU B 1 717 ? -33.688 -8.789 -4.621 1 91.94 717 LEU B C 1
ATOM 12237 O O . LEU B 1 717 ? -33.219 -7.707 -4.305 1 91.94 717 LEU B O 1
ATOM 12241 N N . LYS B 1 718 ? -34.375 -8.898 -5.684 1 89.81 718 LYS B N 1
ATOM 12242 C CA . LYS B 1 718 ? -34.594 -7.824 -6.645 1 89.81 718 LYS B CA 1
ATOM 12243 C C . LYS B 1 718 ? -35.344 -6.664 -6.02 1 89.81 718 LYS B C 1
ATOM 12245 O O . LYS B 1 718 ? -35.156 -5.508 -6.402 1 89.81 718 LYS B O 1
ATOM 12250 N N . GLU B 1 719 ? -36.062 -6.973 -5.004 1 89 719 GLU B N 1
ATOM 12251 C CA . GLU B 1 719 ? -36.906 -5.93 -4.449 1 89 719 GLU B CA 1
ATOM 12252 C C . GLU B 1 719 ? -36.5 -5.574 -3.023 1 89 719 GLU B C 1
ATOM 12254 O O . GLU B 1 719 ? -36.75 -4.461 -2.561 1 89 719 GLU B O 1
ATOM 12259 N N . ASN B 1 720 ? -35.969 -6.461 -2.312 1 90.94 720 ASN B N 1
ATOM 12260 C CA . ASN B 1 720 ? -35.812 -6.266 -0.875 1 90.94 720 ASN B CA 1
ATOM 12261 C C . ASN B 1 720 ? -34.344 -6.363 -0.451 1 90.94 720 ASN B C 1
ATOM 12263 O O . ASN B 1 720 ? -34.062 -6.652 0.709 1 90.94 720 ASN B O 1
ATOM 12267 N N . LEU B 1 721 ? -33.438 -6.055 -1.283 1 92.75 721 LEU B N 1
ATOM 12268 C CA . LEU B 1 721 ? -32.031 -6.254 -0.989 1 92.75 721 LEU B CA 1
ATOM 12269 C C . LEU B 1 721 ? -31.594 -5.371 0.173 1 92.75 721 LEU B C 1
ATOM 12271 O O . LEU B 1 721 ? -30.766 -5.785 0.994 1 92.75 721 LEU B O 1
ATOM 12275 N N . TYR B 1 722 ? -32.125 -4.109 0.283 1 92.56 722 TYR B N 1
ATOM 12276 C CA . TYR B 1 722 ? -31.672 -3.123 1.257 1 92.56 722 TYR B CA 1
ATOM 12277 C C . TYR B 1 722 ? -32.375 -3.32 2.6 1 92.56 722 TYR B C 1
ATOM 12279 O O . TYR B 1 722 ? -31.984 -2.703 3.598 1 92.56 722 TYR B O 1
ATOM 12287 N N . LYS B 1 723 ? -33.281 -4.258 2.668 1 90.19 723 LYS B N 1
ATOM 12288 C CA . LYS B 1 723 ? -34.062 -4.43 3.875 1 90.19 723 LYS B CA 1
ATOM 12289 C C . LYS B 1 723 ? -33.344 -5.305 4.895 1 90.19 723 LYS B C 1
ATOM 12291 O O . LYS B 1 723 ? -32.438 -6.059 4.539 1 90.19 723 LYS B O 1
ATOM 12296 N N . GLN B 1 724 ? -33.75 -5.18 6.145 1 88.94 724 GLN B N 1
ATOM 12297 C CA . GLN B 1 724 ? -33.219 -5.996 7.223 1 88.94 724 GLN B CA 1
ATOM 12298 C C . GLN B 1 724 ? -33.875 -7.371 7.254 1 88.94 724 GLN B C 1
ATOM 12300 O O . GLN B 1 724 ? -34.969 -7.551 6.746 1 88.94 724 GLN B O 1
ATOM 12305 N N . ASN B 1 725 ? -33.156 -8.391 7.773 1 89.38 725 ASN B N 1
ATOM 12306 C CA . ASN B 1 725 ? -33.625 -9.766 7.906 1 89.38 725 ASN B CA 1
ATOM 12307 C C . ASN B 1 725 ? -33.969 -10.383 6.547 1 89.38 725 ASN B C 1
ATOM 12309 O O . ASN B 1 725 ? -35.062 -10.914 6.348 1 89.38 725 ASN B O 1
ATOM 12313 N N . LEU B 1 726 ? -33.094 -10.211 5.758 1 91.12 726 LEU B N 1
ATOM 12314 C CA . LEU B 1 726 ? -33.25 -10.664 4.379 1 91.12 726 LEU B CA 1
ATOM 12315 C C . LEU B 1 726 ? -33.375 -12.18 4.312 1 91.12 726 LEU B C 1
ATOM 12317 O O . LEU B 1 726 ? -34.25 -12.711 3.621 1 91.12 726 LEU B O 1
ATOM 12321 N N . ARG B 1 727 ? -32.5 -12.875 4.977 1 91.06 727 ARG B N 1
ATOM 12322 C CA . ARG B 1 727 ? -32.531 -14.336 4.969 1 91.06 727 ARG B CA 1
ATOM 12323 C C . ARG B 1 727 ? -33.844 -14.875 5.523 1 91.06 727 ARG B C 1
ATOM 12325 O O . ARG B 1 727 ? -34.375 -15.836 4.988 1 91.06 727 ARG B O 1
ATOM 12332 N N . GLU B 1 728 ? -34.25 -14.281 6.586 1 90 728 GLU B N 1
ATOM 12333 C CA . GLU B 1 728 ? -35.5 -14.719 7.199 1 90 728 GLU B CA 1
ATOM 12334 C C . GLU B 1 728 ? -36.688 -14.492 6.262 1 90 728 GLU B C 1
ATOM 12336 O O . GLU B 1 728 ? -37.625 -15.305 6.211 1 90 728 GLU B O 1
ATOM 12341 N N . LEU B 1 729 ? -36.656 -13.422 5.609 1 90.38 729 LEU B N 1
ATOM 12342 C CA . LEU B 1 729 ? -37.688 -13.141 4.629 1 90.38 729 LEU B CA 1
ATOM 12343 C C . LEU B 1 729 ? -37.719 -14.188 3.52 1 90.38 729 LEU B C 1
ATOM 12345 O O . LEU B 1 729 ? -38.75 -14.688 3.135 1 90.38 729 LEU B O 1
ATOM 12349 N N . ILE B 1 730 ? -36.594 -14.531 3.025 1 92.31 730 ILE B N 1
ATOM 12350 C CA . ILE B 1 730 ? -36.469 -15.508 1.947 1 92.31 730 ILE B CA 1
ATOM 12351 C C . ILE B 1 730 ? -36.906 -16.891 2.447 1 92.31 730 ILE B C 1
ATOM 12353 O O . ILE B 1 730 ? -37.625 -17.609 1.751 1 92.31 730 ILE B O 1
ATOM 12357 N N . LYS B 1 731 ? -36.5 -17.203 3.641 1 90.62 731 LYS B N 1
ATOM 12358 C CA . LYS B 1 731 ? -36.844 -18.5 4.23 1 90.62 731 LYS B CA 1
ATOM 12359 C C . LYS B 1 731 ? -38.375 -18.641 4.344 1 90.62 731 LYS B C 1
ATOM 12361 O O . LYS B 1 731 ? -38.938 -19.688 4.02 1 90.62 731 LYS B O 1
ATOM 12366 N N . THR B 1 732 ? -38.938 -17.609 4.816 1 88.81 732 THR B N 1
ATOM 12367 C CA . THR B 1 732 ? -40.375 -17.625 4.988 1 88.81 732 THR B CA 1
ATOM 12368 C C . THR B 1 732 ? -41.094 -17.797 3.646 1 88.81 732 THR B C 1
ATOM 12370 O O . THR B 1 732 ? -42.062 -18.562 3.541 1 88.81 732 THR B O 1
ATOM 12373 N N . MET B 1 733 ? -40.625 -17.172 2.643 1 89.75 733 MET B N 1
ATOM 12374 C CA . MET B 1 733 ? -41.25 -17.266 1.319 1 89.75 733 MET B CA 1
ATOM 12375 C C . MET B 1 733 ? -41.031 -18.656 0.728 1 89.75 733 MET B C 1
ATOM 12377 O O . MET B 1 733 ? -41.906 -19.188 0.034 1 89.75 733 MET B O 1
ATOM 12381 N N . ILE B 1 734 ? -39.875 -19.219 0.971 1 90.69 734 ILE B N 1
ATOM 12382 C CA . ILE B 1 734 ? -39.562 -20.547 0.464 1 90.69 734 ILE B CA 1
ATOM 12383 C C . ILE B 1 734 ? -40.5 -21.578 1.104 1 90.69 734 ILE B C 1
ATOM 12385 O O . ILE B 1 734 ? -41 -22.484 0.423 1 90.69 734 ILE B O 1
ATOM 12389 N N . PHE B 1 735 ? -40.781 -21.453 2.363 1 85.75 735 PHE B N 1
ATOM 12390 C CA . PHE B 1 735 ? -41.625 -22.406 3.08 1 85.75 735 PHE B CA 1
ATOM 12391 C C . PHE B 1 735 ? -43.062 -22.359 2.551 1 85.75 735 PHE B C 1
ATOM 12393 O O . PHE B 1 735 ? -43.75 -23.375 2.523 1 85.75 735 PHE B O 1
ATOM 12400 N N . ILE B 1 736 ? -43.344 -21.266 2.062 1 84.44 736 ILE B N 1
ATOM 12401 C CA . ILE B 1 736 ? -44.719 -21.094 1.58 1 84.44 736 ILE B CA 1
ATOM 12402 C C . ILE B 1 736 ? -44.812 -21.578 0.137 1 84.44 736 ILE B C 1
ATOM 12404 O O . ILE B 1 736 ? -45.812 -22.203 -0.241 1 84.44 736 ILE B O 1
ATOM 12408 N N . ALA B 1 737 ? -43.781 -21.391 -0.629 1 86 737 ALA B N 1
ATOM 12409 C CA . ALA B 1 737 ? -43.906 -21.516 -2.078 1 86 737 ALA B CA 1
ATOM 12410 C C . ALA B 1 737 ? -43.344 -22.844 -2.57 1 86 737 ALA B C 1
ATOM 12412 O O . ALA B 1 737 ? -43.719 -23.344 -3.633 1 86 737 ALA B O 1
ATOM 12413 N N . VAL B 1 738 ? -42.406 -23.422 -1.872 1 87.81 738 VAL B N 1
ATOM 12414 C CA . VAL B 1 738 ? -41.688 -24.578 -2.422 1 87.81 738 VAL B CA 1
ATOM 12415 C C . VAL B 1 738 ? -42.125 -25.844 -1.681 1 87.81 738 VAL B C 1
ATOM 12417 O O . VAL B 1 738 ? -42.281 -25.828 -0.458 1 87.81 738 VAL B O 1
ATOM 12420 N N . ASP B 1 739 ? -42.312 -26.906 -2.482 1 86.06 739 ASP B N 1
ATOM 12421 C CA . ASP B 1 739 ? -42.719 -28.203 -1.947 1 86.06 739 ASP B CA 1
ATOM 12422 C C . ASP B 1 739 ? -41.5 -29.125 -1.785 1 86.06 739 ASP B C 1
ATOM 12424 O O . ASP B 1 739 ? -40.812 -29.422 -2.76 1 86.06 739 ASP B O 1
ATOM 12428 N N . PHE B 1 740 ? -41.25 -29.594 -0.56 1 89.31 740 PHE B N 1
ATOM 12429 C CA . PHE B 1 740 ? -40.125 -30.453 -0.277 1 89.31 740 PHE B CA 1
ATOM 12430 C C . PHE B 1 740 ? -40.562 -31.891 -0.088 1 89.31 740 PHE B C 1
ATOM 12432 O O . PHE B 1 740 ? -39.812 -32.719 0.473 1 89.31 740 PHE B O 1
ATOM 12439 N N . SER B 1 741 ? -41.75 -32.281 -0.625 1 87.88 741 SER B N 1
ATOM 12440 C CA . SER B 1 741 ? -42.312 -33.625 -0.413 1 87.88 741 SER B CA 1
ATOM 12441 C C . SER B 1 741 ? -41.531 -34.688 -1.171 1 87.88 741 SER B C 1
ATOM 12443 O O . SER B 1 741 ? -41.656 -35.875 -0.87 1 87.88 741 SER B O 1
ATOM 12445 N N . PHE B 1 742 ? -40.656 -34.25 -2.078 1 87.62 742 PHE B N 1
ATOM 12446 C CA . PHE B 1 742 ? -39.906 -35.219 -2.869 1 87.62 742 PHE B CA 1
ATOM 12447 C C . PHE B 1 742 ? -38.875 -35.938 -2.014 1 87.62 742 PHE B C 1
ATOM 12449 O O . PHE B 1 742 ? -38.375 -37.031 -2.377 1 87.62 742 PHE B O 1
ATOM 12456 N N . VAL B 1 743 ? -38.5 -35.312 -0.856 1 90.44 743 VAL B N 1
ATOM 12457 C CA . VAL B 1 743 ? -37.594 -36 0.073 1 90.44 743 VAL B CA 1
ATOM 12458 C C . VAL B 1 743 ? -38.375 -37.031 0.883 1 90.44 743 VAL B C 1
ATOM 12460 O O . VAL B 1 743 ? -39.094 -36.688 1.822 1 90.44 743 VAL B O 1
ATOM 12463 N N . LYS B 1 744 ? -38.156 -38.219 0.64 1 87.06 744 LYS B N 1
ATOM 12464 C CA . LYS B 1 744 ? -38.969 -39.281 1.18 1 87.06 744 LYS B CA 1
ATOM 12465 C C . LYS B 1 744 ? -38.344 -39.875 2.445 1 87.06 744 LYS B C 1
ATOM 12467 O O . LYS B 1 744 ? -39.031 -40.531 3.229 1 87.06 744 LYS B O 1
ATOM 12472 N N . CYS B 1 745 ? -37.062 -39.562 2.607 1 90.56 745 CYS B N 1
ATOM 12473 C CA . CYS B 1 745 ? -36.406 -40.156 3.77 1 90.56 745 CYS B CA 1
ATOM 12474 C C . CYS B 1 745 ? -36.969 -39.562 5.062 1 90.56 745 CYS B C 1
ATOM 12476 O O . CYS B 1 745 ? -36.938 -38.344 5.266 1 90.56 745 CYS B O 1
ATOM 12478 N N . ARG B 1 746 ? -37.469 -40.344 6.031 1 87.81 746 ARG B N 1
ATOM 12479 C CA . ARG B 1 746 ? -38.094 -39.906 7.27 1 87.81 746 ARG B CA 1
ATOM 12480 C C . ARG B 1 746 ? -37.062 -39.375 8.266 1 87.81 746 ARG B C 1
ATOM 12482 O O . ARG B 1 746 ? -37.344 -38.438 9.023 1 87.81 746 ARG B O 1
ATOM 12489 N N . ILE B 1 747 ? -35.906 -39.875 8.234 1 90.81 747 ILE B N 1
ATOM 12490 C CA . ILE B 1 747 ? -34.875 -39.531 9.219 1 90.81 747 ILE B CA 1
ATOM 12491 C C . ILE B 1 747 ? -34.25 -38.188 8.875 1 90.81 747 ILE B C 1
ATOM 12493 O O . ILE B 1 747 ? -33.969 -37.375 9.758 1 90.81 747 ILE B O 1
ATOM 12497 N N . HIS B 1 748 ? -34.031 -38.031 7.605 1 93.06 748 HIS B N 1
ATOM 12498 C CA . HIS B 1 748 ? -33.219 -36.875 7.227 1 93.06 748 HIS B CA 1
ATOM 12499 C C . HIS B 1 748 ? -34.062 -35.781 6.57 1 93.06 748 HIS B C 1
ATOM 12501 O O . HIS B 1 748 ? -33.531 -34.781 6.148 1 93.06 748 HIS B O 1
ATOM 12507 N N . LYS B 1 749 ? -35.281 -35.906 6.473 1 91.19 749 LYS B N 1
ATOM 12508 C CA . LYS B 1 749 ? -36.156 -35 5.742 1 91.19 749 LYS B CA 1
ATOM 12509 C C . LYS B 1 749 ? -36.031 -33.594 6.301 1 91.19 749 LYS B C 1
ATOM 12511 O O . LYS B 1 749 ? -35.844 -32.625 5.551 1 91.19 749 LYS B O 1
ATOM 12516 N N . GLU B 1 750 ? -36.188 -33.438 7.59 1 91.19 750 GLU B N 1
ATOM 12517 C CA . GLU B 1 750 ? -36.156 -32.125 8.211 1 91.19 750 GLU B CA 1
ATOM 12518 C C . GLU B 1 750 ? -34.781 -31.469 8.094 1 91.19 750 GLU B C 1
ATOM 12520 O O . GLU B 1 750 ? -34.656 -30.297 7.727 1 91.19 750 GLU B O 1
ATOM 12525 N N . LYS B 1 751 ? -33.781 -32.219 8.344 1 92.19 751 LYS B N 1
ATOM 12526 C CA . LYS B 1 751 ? -32.438 -31.719 8.281 1 92.19 751 LYS B CA 1
ATOM 12527 C C . LYS B 1 751 ? -32.031 -31.359 6.848 1 92.19 751 LYS B C 1
ATOM 12529 O O . LYS B 1 751 ? -31.328 -30.391 6.617 1 92.19 751 LYS B O 1
ATOM 12534 N N . MET B 1 752 ? -32.531 -32.156 5.965 1 92 752 MET B N 1
ATOM 12535 C CA . MET B 1 752 ? -32.219 -31.922 4.555 1 92 752 MET B CA 1
ATOM 12536 C C . MET B 1 752 ? -32.906 -30.656 4.055 1 92 752 MET B C 1
ATOM 12538 O O . MET B 1 752 ? -32.281 -29.859 3.332 1 92 752 MET B O 1
ATOM 12542 N N . THR B 1 753 ? -34.125 -30.484 4.438 1 91.19 753 THR B N 1
ATOM 12543 C CA . THR B 1 753 ? -34.875 -29.297 4.039 1 91.19 753 THR B CA 1
ATOM 12544 C C . THR B 1 753 ? -34.219 -28.047 4.598 1 91.19 753 THR B C 1
ATOM 12546 O O . THR B 1 753 ? -34 -27.062 3.871 1 91.19 753 THR B O 1
ATOM 12549 N N . ASP B 1 754 ? -33.844 -28.094 5.801 1 91.31 754 ASP B N 1
ATOM 12550 C CA . ASP B 1 754 ? -33.156 -26.969 6.43 1 91.31 754 ASP B CA 1
ATOM 12551 C C . ASP B 1 754 ? -31.828 -26.672 5.754 1 91.31 754 ASP B C 1
ATOM 12553 O O . ASP B 1 754 ? -31.469 -25.5 5.559 1 91.31 754 ASP B O 1
ATOM 12557 N N . PHE B 1 755 ? -31.219 -27.672 5.422 1 92.75 755 PHE B N 1
ATOM 12558 C CA . PHE B 1 755 ? -29.906 -27.531 4.793 1 92.75 755 PHE B CA 1
ATOM 12559 C C . PHE B 1 755 ? -30.031 -26.906 3.412 1 92.75 755 PHE B C 1
ATOM 12561 O O . PHE B 1 755 ? -29.297 -25.969 3.078 1 92.75 755 PHE B O 1
ATOM 12568 N N . LEU B 1 756 ? -30.906 -27.391 2.664 1 91.19 756 LEU B N 1
ATOM 12569 C CA . LEU B 1 756 ? -31.078 -26.906 1.304 1 91.19 756 LEU B CA 1
ATOM 12570 C C . LEU B 1 756 ? -31.484 -25.438 1.309 1 91.19 756 LEU B C 1
ATOM 12572 O O . LEU B 1 756 ? -31.016 -24.656 0.47 1 91.19 756 LEU B O 1
ATOM 12576 N N . ILE B 1 757 ? -32.25 -25.109 2.25 1 92.06 757 ILE B N 1
ATOM 12577 C CA . ILE B 1 757 ? -32.688 -23.734 2.346 1 92.06 757 ILE B CA 1
ATOM 12578 C C . ILE B 1 757 ? -31.531 -22.844 2.75 1 92.06 757 ILE B C 1
ATOM 12580 O O . ILE B 1 757 ? -31.297 -21.797 2.139 1 92.06 757 ILE B O 1
ATOM 12584 N N . LYS B 1 758 ? -30.812 -23.25 3.678 1 90.06 758 LYS B N 1
ATOM 12585 C CA . LYS B 1 758 ? -29.703 -22.453 4.191 1 90.06 758 LYS B CA 1
ATOM 12586 C C . LYS B 1 758 ? -28.609 -22.281 3.133 1 90.06 758 LYS B C 1
ATOM 12588 O O . LYS B 1 758 ? -28.125 -21.172 2.918 1 90.06 758 LYS B O 1
ATOM 12593 N N . ILE B 1 759 ? -28.25 -23.297 2.494 1 91.94 759 ILE B N 1
ATOM 12594 C CA . ILE B 1 759 ? -27.172 -23.266 1.528 1 91.94 759 ILE B CA 1
ATOM 12595 C C . ILE B 1 759 ? -27.594 -22.453 0.305 1 91.94 759 ILE B C 1
ATOM 12597 O O . ILE B 1 759 ? -26.781 -21.719 -0.28 1 91.94 759 ILE B O 1
ATOM 12601 N N . SER B 1 760 ? -28.797 -22.672 -0.073 1 91.56 760 SER B N 1
ATOM 12602 C CA . SER B 1 760 ? -29.312 -21.938 -1.227 1 91.56 760 SER B CA 1
ATOM 12603 C C . SER B 1 760 ? -29.375 -20.453 -0.936 1 91.56 760 SER B C 1
ATOM 12605 O O . SER B 1 760 ? -28.953 -19.625 -1.752 1 91.56 760 SER B O 1
ATOM 12607 N N . CYS B 1 761 ? -29.891 -20.094 0.215 1 91.75 761 CYS B N 1
ATOM 12608 C CA . CYS B 1 761 ? -30 -18.688 0.583 1 91.75 761 CYS B CA 1
ATOM 12609 C C . CYS B 1 761 ? -28.641 -18.016 0.602 1 91.75 761 CYS B C 1
ATOM 12611 O O . CYS B 1 761 ? -28.453 -16.938 0.019 1 91.75 761 CYS B O 1
ATOM 12613 N N . ARG B 1 762 ? -27.797 -18.672 1.234 1 90.31 762 ARG B N 1
ATOM 12614 C CA . ARG B 1 762 ? -26.453 -18.125 1.334 1 90.31 762 ARG B CA 1
ATOM 12615 C C . ARG B 1 762 ? -25.812 -17.984 -0.044 1 90.31 762 ARG B C 1
ATOM 12617 O O . ARG B 1 762 ? -25.25 -16.938 -0.377 1 90.31 762 ARG B O 1
ATOM 12624 N N . PHE B 1 763 ? -25.906 -19 -0.786 1 90.56 763 PHE B N 1
ATOM 12625 C CA . PHE B 1 763 ? -25.281 -19.062 -2.102 1 90.56 763 PHE B CA 1
ATOM 12626 C C . PHE B 1 763 ? -25.828 -17.969 -3.008 1 90.56 763 PHE B C 1
ATOM 12628 O O . PHE B 1 763 ? -25.062 -17.234 -3.631 1 90.56 763 PHE B O 1
ATOM 12635 N N . PHE B 1 764 ? -27.094 -17.781 -3.045 1 91.69 764 PHE B N 1
ATOM 12636 C CA . PHE B 1 764 ? -27.703 -16.875 -4.012 1 91.69 764 PHE B CA 1
ATOM 12637 C C . PHE B 1 764 ? -27.578 -15.43 -3.545 1 91.69 764 PHE B C 1
ATOM 12639 O O . PHE B 1 764 ? -27.438 -14.516 -4.363 1 91.69 764 PHE B O 1
ATOM 12646 N N . ILE B 1 765 ? -27.609 -15.195 -2.252 1 93.12 765 ILE B N 1
ATOM 12647 C CA . ILE B 1 765 ? -27.406 -13.836 -1.752 1 93.12 765 ILE B CA 1
ATOM 12648 C C . ILE B 1 765 ? -26 -13.367 -2.094 1 93.12 765 ILE B C 1
ATOM 12650 O O . ILE B 1 765 ? -25.812 -12.273 -2.627 1 93.12 765 ILE B O 1
ATOM 12654 N N . TYR B 1 766 ? -25.078 -14.234 -1.828 1 91.44 766 TYR B N 1
ATOM 12655 C CA . TYR B 1 766 ? -23.688 -13.875 -2.07 1 91.44 766 TYR B CA 1
ATOM 12656 C C . TYR B 1 766 ? -23.422 -13.672 -3.559 1 91.44 766 TYR B C 1
ATOM 12658 O O . TYR B 1 766 ? -22.734 -12.734 -3.951 1 91.44 766 TYR B O 1
ATOM 12666 N N . ASN B 1 767 ? -23.953 -14.516 -4.348 1 89.5 767 ASN B N 1
ATOM 12667 C CA . ASN B 1 767 ? -23.75 -14.398 -5.789 1 89.5 767 ASN B CA 1
ATOM 12668 C C . ASN B 1 767 ? -24.406 -13.133 -6.344 1 89.5 767 ASN B C 1
ATOM 12670 O O . ASN B 1 767 ? -23.844 -12.484 -7.234 1 89.5 767 ASN B O 1
ATOM 12674 N N . TYR B 1 768 ? -25.578 -12.859 -5.824 1 92.12 768 TYR B N 1
ATOM 12675 C CA . TYR B 1 768 ? -26.266 -11.648 -6.258 1 92.12 768 TYR B CA 1
ATOM 12676 C C . TYR B 1 768 ? -25.453 -10.406 -5.918 1 92.12 768 TYR B C 1
ATOM 12678 O O . TYR B 1 768 ? -25.312 -9.5 -6.746 1 92.12 768 TYR B O 1
ATOM 12686 N N . CYS B 1 769 ? -24.922 -10.352 -4.73 1 93.56 769 CYS B N 1
ATOM 12687 C CA . CYS B 1 769 ? -24.078 -9.234 -4.32 1 93.56 769 CYS B CA 1
ATOM 12688 C C . CYS B 1 769 ? -22.828 -9.156 -5.18 1 93.56 769 CYS B C 1
ATOM 12690 O O . CYS B 1 769 ? -22.406 -8.07 -5.566 1 93.56 769 CYS B O 1
ATOM 12692 N N . LYS B 1 770 ? -22.281 -10.281 -5.457 1 90.12 770 LYS B N 1
ATOM 12693 C CA . LYS B 1 770 ? -21.078 -10.328 -6.285 1 90.12 770 LYS B CA 1
ATOM 12694 C C . LYS B 1 770 ? -21.359 -9.773 -7.68 1 90.12 770 LYS B C 1
ATOM 12696 O O . LYS B 1 770 ? -20.516 -9.07 -8.25 1 90.12 770 LYS B O 1
ATOM 12701 N N . GLU B 1 771 ? -22.453 -10.094 -8.234 1 88.62 771 GLU B N 1
ATOM 12702 C CA . GLU B 1 771 ? -22.828 -9.602 -9.555 1 88.62 771 GLU B CA 1
ATOM 12703 C C . GLU B 1 771 ? -22.953 -8.078 -9.555 1 88.62 771 GLU B C 1
ATOM 12705 O O . GLU B 1 771 ? -22.469 -7.41 -10.469 1 88.62 771 GLU B O 1
ATOM 12710 N N . ILE B 1 772 ? -23.609 -7.609 -8.562 1 93 772 ILE B N 1
ATOM 12711 C CA . ILE B 1 772 ? -23.766 -6.164 -8.445 1 93 772 ILE B CA 1
ATOM 12712 C C . ILE B 1 772 ? -22.406 -5.5 -8.328 1 93 772 ILE B C 1
ATOM 12714 O O . ILE B 1 772 ? -22.141 -4.492 -8.984 1 93 772 ILE B O 1
ATOM 12718 N N . ASN B 1 773 ? -21.562 -6.062 -7.52 1 92.25 773 ASN B N 1
ATOM 12719 C CA . ASN B 1 773 ? -20.234 -5.5 -7.305 1 92.25 773 ASN B CA 1
ATOM 12720 C C . ASN B 1 773 ? -19.391 -5.527 -8.578 1 92.25 773 ASN B C 1
ATOM 12722 O O . ASN B 1 773 ? -18.609 -4.609 -8.828 1 92.25 773 ASN B O 1
ATOM 12726 N N . ASN B 1 774 ? -19.547 -6.52 -9.391 1 87.31 774 ASN B N 1
ATOM 12727 C CA . ASN B 1 774 ? -18.828 -6.59 -10.656 1 87.31 774 ASN B CA 1
ATOM 12728 C C . ASN B 1 774 ? -19.281 -5.496 -11.617 1 87.31 774 ASN B C 1
ATOM 12730 O O . ASN B 1 774 ? -18.484 -4.984 -12.406 1 87.31 774 ASN B O 1
ATOM 12734 N N . ILE B 1 775 ? -20.594 -5.18 -11.523 1 89.62 775 ILE B N 1
ATOM 12735 C CA . ILE B 1 775 ? -21.141 -4.113 -12.352 1 89.62 775 ILE B CA 1
ATOM 12736 C C . ILE B 1 775 ? -20.641 -2.76 -11.844 1 89.62 775 ILE B C 1
ATOM 12738 O O . ILE B 1 775 ? -20.266 -1.891 -12.641 1 89.62 775 ILE B O 1
ATOM 12742 N N . LEU B 1 776 ? -20.547 -2.629 -10.562 1 91.75 776 LEU B N 1
ATOM 12743 C CA . LEU B 1 776 ? -20.125 -1.38 -9.945 1 91.75 776 LEU B CA 1
ATOM 12744 C C . LEU B 1 776 ? -18.688 -1.048 -10.312 1 91.75 776 LEU B C 1
ATOM 12746 O O . LEU B 1 776 ? -18.344 0.123 -10.477 1 91.75 776 LEU B O 1
ATOM 12750 N N . ILE B 1 777 ? -17.859 -2.061 -10.469 1 87.56 777 ILE B N 1
ATOM 12751 C CA . ILE B 1 777 ? -16.453 -1.828 -10.773 1 87.56 777 ILE B CA 1
ATOM 12752 C C . ILE B 1 777 ? -16.234 -1.943 -12.281 1 87.56 777 ILE B C 1
ATOM 12754 O O . ILE B 1 777 ? -15.086 -2.018 -12.742 1 87.56 777 ILE B O 1
ATOM 12758 N N . ASN B 1 778 ? -17.188 -2.088 -13.086 1 82.5 778 ASN B N 1
ATOM 12759 C CA . ASN B 1 778 ? -17.156 -2.115 -14.539 1 82.5 778 ASN B CA 1
ATOM 12760 C C . ASN B 1 778 ? -16.422 -3.352 -15.062 1 82.5 778 ASN B C 1
ATOM 12762 O O . ASN B 1 778 ? -15.648 -3.266 -16.016 1 82.5 778 ASN B O 1
ATOM 12766 N N . LYS B 1 779 ? -16.5 -4.379 -14.375 1 81.88 779 LYS B N 1
ATOM 12767 C CA . LYS B 1 779 ? -15.922 -5.637 -14.836 1 81.88 779 LYS B CA 1
ATOM 12768 C C . LYS B 1 779 ? -16.906 -6.406 -15.711 1 81.88 779 LYS B C 1
ATOM 12770 O O . LYS B 1 779 ? -16.5 -7.262 -16.5 1 81.88 779 LYS B O 1
ATOM 12775 N N . ARG B 1 780 ? -18.25 -6.09 -15.453 1 83.12 780 ARG B N 1
ATOM 12776 C CA . ARG B 1 780 ? -19.312 -6.734 -16.219 1 83.12 780 ARG B CA 1
ATOM 12777 C C . ARG B 1 780 ? -20.391 -5.734 -16.609 1 83.12 780 ARG B C 1
ATOM 12779 O O . ARG B 1 780 ? -20.578 -4.723 -15.93 1 83.12 780 ARG B O 1
ATOM 12786 N N . GLU B 1 781 ? -21.062 -6.125 -17.625 1 81.31 781 GLU B N 1
ATOM 12787 C CA . GLU B 1 781 ? -22.203 -5.309 -18.062 1 81.31 781 GLU B CA 1
ATOM 12788 C C . GLU B 1 781 ? -23.5 -5.82 -17.453 1 81.31 781 GLU B C 1
ATOM 12790 O O . GLU B 1 781 ? -23.562 -6.941 -16.953 1 81.31 781 GLU B O 1
ATOM 12795 N N . CYS B 1 782 ? -24.453 -4.879 -17.422 1 79.44 782 CYS B N 1
ATOM 12796 C CA . CYS B 1 782 ? -25.766 -5.242 -16.922 1 79.44 782 CYS B CA 1
ATOM 12797 C C . CYS B 1 782 ? -26.547 -6.055 -17.953 1 79.44 782 CYS B C 1
ATOM 12799 O O . CYS B 1 782 ? -26.766 -5.594 -19.062 1 79.44 782 CYS B O 1
ATOM 12801 N N . ASP B 1 783 ? -26.875 -7.293 -17.578 1 74.25 783 ASP B N 1
ATOM 12802 C CA . ASP B 1 783 ? -27.562 -8.188 -18.5 1 74.25 783 ASP B CA 1
ATOM 12803 C C . ASP B 1 783 ? -29.078 -8.062 -18.359 1 74.25 783 ASP B C 1
ATOM 12805 O O . ASP B 1 783 ? -29.828 -8.414 -19.281 1 74.25 783 ASP B O 1
ATOM 12809 N N . ASP B 1 784 ? -29.531 -7.645 -17.141 1 78.94 784 ASP B N 1
ATOM 12810 C CA . ASP B 1 784 ? -30.953 -7.59 -16.844 1 78.94 784 ASP B CA 1
ATOM 12811 C C . ASP B 1 784 ? -31.406 -6.152 -16.578 1 78.94 784 ASP B C 1
ATOM 12813 O O . ASP B 1 784 ? -31.203 -5.625 -15.492 1 78.94 784 ASP B O 1
ATOM 12817 N N . ASP B 1 785 ? -32.156 -5.539 -17.484 1 84.19 785 ASP B N 1
ATOM 12818 C CA . ASP B 1 785 ? -32.594 -4.148 -17.375 1 84.19 785 ASP B CA 1
ATOM 12819 C C . ASP B 1 785 ? -33.812 -4.016 -16.469 1 84.19 785 ASP B C 1
ATOM 12821 O O . ASP B 1 785 ? -34.188 -2.906 -16.078 1 84.19 785 ASP B O 1
ATOM 12825 N N . THR B 1 786 ? -34.312 -5.148 -16.078 1 85.62 786 THR B N 1
ATOM 12826 C CA . THR B 1 786 ? -35.5 -5.09 -15.203 1 85.62 786 THR B CA 1
ATOM 12827 C C . THR B 1 786 ? -35.062 -5.043 -13.734 1 85.62 786 THR B C 1
ATOM 12829 O O . THR B 1 786 ? -35.875 -4.75 -12.859 1 85.62 786 THR B O 1
ATOM 12832 N N . ASP B 1 787 ? -33.906 -5.328 -13.492 1 89.75 787 ASP B N 1
ATOM 12833 C CA . ASP B 1 787 ? -33.375 -5.293 -12.133 1 89.75 787 ASP B CA 1
ATOM 12834 C C . ASP B 1 787 ? -32.906 -3.881 -11.758 1 89.75 787 ASP B C 1
ATOM 12836 O O . ASP B 1 787 ? -31.891 -3.398 -12.258 1 89.75 787 ASP B O 1
ATOM 12840 N N . SER B 1 788 ? -33.625 -3.311 -10.883 1 91.31 788 SER B N 1
ATOM 12841 C CA . SER B 1 788 ? -33.406 -1.917 -10.523 1 91.31 788 SER B CA 1
ATOM 12842 C C . SER B 1 788 ? -32.031 -1.743 -9.875 1 91.31 788 SER B C 1
ATOM 12844 O O . SER B 1 788 ? -31.344 -0.733 -10.094 1 91.31 788 SER B O 1
ATOM 12846 N N . TYR B 1 789 ? -31.625 -2.73 -9.086 1 92.88 789 TYR B N 1
ATOM 12847 C CA . TYR B 1 789 ? -30.328 -2.639 -8.422 1 92.88 789 TYR B CA 1
ATOM 12848 C C . TYR B 1 789 ? -29.188 -2.691 -9.43 1 92.88 789 TYR B C 1
ATOM 12850 O O . TYR B 1 789 ? -28.203 -1.947 -9.312 1 92.88 789 TYR B O 1
ATOM 12858 N N . LYS B 1 790 ? -29.297 -3.506 -10.391 1 91.88 790 LYS B N 1
ATOM 12859 C CA . LYS B 1 790 ? -28.25 -3.646 -11.406 1 91.88 790 LYS B CA 1
ATOM 12860 C C . LYS B 1 790 ? -28.219 -2.428 -12.328 1 91.88 790 LYS B C 1
ATOM 12862 O O . LYS B 1 790 ? -27.141 -1.979 -12.727 1 91.88 790 LYS B O 1
ATOM 12867 N N . VAL B 1 791 ? -29.359 -1.906 -12.586 1 93.31 791 VAL B N 1
ATOM 12868 C CA . VAL B 1 791 ? -29.438 -0.718 -13.43 1 93.31 791 VAL B CA 1
ATOM 12869 C C . VAL B 1 791 ? -28.812 0.474 -12.703 1 93.31 791 VAL B C 1
ATOM 12871 O O . VAL B 1 791 ? -28.062 1.25 -13.297 1 93.31 791 VAL B O 1
ATOM 12874 N N . LYS B 1 792 ? -29.172 0.598 -11.453 1 93.56 792 LYS B N 1
ATOM 12875 C CA . LYS B 1 792 ? -28.594 1.67 -10.648 1 93.56 792 LYS B CA 1
ATOM 12876 C C . LYS B 1 792 ? -27.078 1.519 -10.539 1 93.56 792 LYS B C 1
ATOM 12878 O O . LYS B 1 792 ? -26.344 2.512 -10.539 1 93.56 792 LYS B O 1
ATOM 12883 N N . ALA B 1 793 ? -26.641 0.308 -10.398 1 93.44 793 ALA B N 1
ATOM 12884 C CA . ALA B 1 793 ? -25.203 0.033 -10.32 1 93.44 793 ALA B CA 1
ATOM 12885 C C . ALA B 1 793 ? -24.484 0.449 -11.602 1 93.44 793 ALA B C 1
ATOM 12887 O O . ALA B 1 793 ? -23.391 1.021 -11.562 1 93.44 793 ALA B O 1
ATOM 12888 N N . LYS B 1 794 ? -25.094 0.209 -12.727 1 91.94 794 LYS B N 1
ATOM 12889 C CA . LYS B 1 794 ? -24.547 0.599 -14.023 1 91.94 794 LYS B CA 1
ATOM 12890 C C . LYS B 1 794 ? -24.453 2.117 -14.148 1 91.94 794 LYS B C 1
ATOM 12892 O O . LYS B 1 794 ? -23.438 2.65 -14.602 1 91.94 794 LYS B O 1
ATOM 12897 N N . LYS B 1 795 ? -25.469 2.775 -13.719 1 90.62 795 LYS B N 1
ATOM 12898 C CA . LYS B 1 795 ? -25.516 4.234 -13.773 1 90.62 795 LYS B CA 1
ATOM 12899 C C . LYS B 1 795 ? -24.406 4.848 -12.914 1 90.62 795 LYS B C 1
ATOM 12901 O O . LYS B 1 795 ? -23.734 5.793 -13.328 1 90.62 795 LYS B O 1
ATOM 12906 N N . LEU B 1 796 ? -24.219 4.293 -11.781 1 91.38 796 LEU B N 1
ATOM 12907 C CA . LEU B 1 796 ? -23.219 4.809 -10.859 1 91.38 796 LEU B CA 1
ATOM 12908 C C . LEU B 1 796 ? -21.812 4.523 -11.375 1 91.38 796 LEU B C 1
ATOM 12910 O O . LEU B 1 796 ? -20.906 5.355 -11.234 1 91.38 796 LEU B O 1
ATOM 12914 N N . SER B 1 797 ? -21.609 3.367 -11.883 1 88.56 797 SER B N 1
ATOM 12915 C CA . SER B 1 797 ? -20.312 2.996 -12.43 1 88.56 797 SER B CA 1
ATOM 12916 C C . SER B 1 797 ? -19.906 3.926 -13.57 1 88.56 797 SER B C 1
ATOM 12918 O O . SER B 1 797 ? -18.734 4.309 -13.688 1 88.56 797 SER B O 1
ATOM 12920 N N . LYS B 1 798 ? -20.781 4.328 -14.398 1 85 798 LYS B N 1
ATOM 12921 C CA . LYS B 1 798 ? -20.516 5.234 -15.516 1 85 798 LYS B CA 1
ATOM 12922 C C . LYS B 1 798 ? -20.172 6.633 -15.016 1 85 798 LYS B C 1
ATOM 12924 O O . LYS B 1 798 ? -19.312 7.305 -15.586 1 85 798 LYS B O 1
ATOM 12929 N N . LYS B 1 799 ? -20.75 6.969 -13.984 1 79.75 799 LYS B N 1
ATOM 12930 C CA . LYS B 1 799 ? -20.484 8.273 -13.391 1 79.75 799 LYS B CA 1
ATOM 12931 C C . LYS B 1 799 ? -19.078 8.336 -12.789 1 79.75 799 LYS B C 1
ATOM 12933 O O . LYS B 1 799 ? -18.391 9.344 -12.922 1 79.75 799 LYS B O 1
ATOM 12938 N N . CYS B 1 800 ? -18.672 7.258 -12.172 1 73.06 800 CYS B N 1
ATOM 12939 C CA . CYS B 1 800 ? -17.359 7.215 -11.523 1 73.06 800 CYS B CA 1
ATOM 12940 C C . CYS B 1 800 ? -16.25 7.133 -12.555 1 73.06 800 CYS B C 1
ATOM 12942 O O . CYS B 1 800 ? -15.18 7.719 -12.367 1 73.06 800 CYS B O 1
ATOM 12944 N N . PHE B 1 801 ? -16.359 6.348 -13.539 1 64.12 801 PHE B N 1
ATOM 12945 C CA . PHE B 1 801 ? -15.344 6.191 -14.57 1 64.12 801 PHE B CA 1
ATOM 12946 C C . PHE B 1 801 ? -15.164 7.488 -15.352 1 64.12 801 PHE B C 1
ATOM 12948 O O . PHE B 1 801 ? -14.039 7.852 -15.711 1 64.12 801 PHE B O 1
ATOM 12955 N N . LYS B 1 802 ? -16.172 8.305 -15.617 1 54.34 802 LYS B N 1
ATOM 12956 C CA . LYS B 1 802 ? -16.078 9.594 -16.297 1 54.34 802 LYS B CA 1
ATOM 12957 C C . LYS B 1 802 ? -15.266 10.586 -15.477 1 54.34 802 LYS B C 1
ATOM 12959 O O . LYS B 1 802 ? -14.492 11.375 -16.031 1 54.34 802 LYS B O 1
ATOM 12964 N N . ARG B 1 803 ? -15.32 10.516 -14.219 1 48.41 803 ARG B N 1
ATOM 12965 C CA . ARG B 1 803 ? -14.586 11.422 -13.336 1 48.41 803 ARG B CA 1
ATOM 12966 C C . ARG B 1 803 ? -13.094 11.102 -13.344 1 48.41 803 ARG B C 1
ATOM 12968 O O . ARG B 1 803 ? -12.258 11.992 -13.195 1 48.41 803 ARG B O 1
ATOM 12975 N N . LYS B 1 804 ? -12.633 9.844 -13.469 1 52.66 804 LYS B N 1
ATOM 12976 C CA . LYS B 1 804 ? -11.227 9.453 -13.484 1 52.66 804 LYS B CA 1
ATOM 12977 C C . LYS B 1 804 ? -10.578 9.805 -14.82 1 52.66 804 LYS B C 1
ATOM 12979 O O . LYS B 1 804 ? -9.367 10.055 -14.883 1 52.66 804 LYS B O 1
ATOM 12984 N N . LYS B 1 805 ? -11.289 9.859 -15.953 1 46.16 805 LYS B N 1
ATOM 12985 C CA . LYS B 1 805 ? -10.727 10.305 -17.234 1 46.16 805 LYS B CA 1
ATOM 12986 C C . LYS B 1 805 ? -10.539 11.82 -17.25 1 46.16 805 LYS B C 1
ATOM 12988 O O . LYS B 1 805 ? -9.602 12.328 -17.859 1 46.16 805 LYS B O 1
#

InterPro domains:
  IPR048365 Transposable element P transposase-like, RNase H domain, N-terminal [PF21787] (191-322)
  IPR048366 Transposable element P transposase-like, GTP-binding insertion domain [PF21788] (357-471)
  IPR048367 Transposable element P transposase-like, RNase H, C-terminal domain [PF21789] (551-582)

Nearest PDB structures (foldseek):
  6p5a-assembly1_G  TM=8.523E-01  e=4.468E-25  Drosophila melanogaster
  8iyj-assembly1_IK  TM=2.421E-01  e=5.073E+00  Mus musculus
  6p5a-assembly1_G  TM=8.517E-01  e=2.583E-25  Drosophila melanogaster
  8iyj-assembly1_IK  TM=2.456E-01  e=5.062E+00  Mus musculus

Sequence (1610 aa):
MQAHTQRAVEEMQIKENLDPITTHRYATVSRDYMPMHATAAVEDVQINQNLEHRKKQQQTVATRRRVKRVALSQSEHVLYKKLMLVGVKLSKCRNKVKNQAKKIKAMQNLMTNPQFLKTLDELPSTSKILTLLQFREHKKGNKGRRFTLKEKIIALSFLKQSPKGYRFLRKIFILPSRQTLLKLLNMADINPGINKNMIQQIKTATEKMKLNDKICIVLFDEMSLKPNVTYNERKDQVCGFVTNGLETQPDYADHAQVFMVRGLLKNYKQPVAYTFSQAATKGPELAKQLKAVITELLNAGLIVVATVCDQGTNNVNCIKHLLQETRGNLLRKGEEMRENVYIINEQEIIPLYDPPHLIKCIRNNLISKDLKYKKNGEVKLAKWAHVMALHKENPGYKGIRLVPKLTDAHCDPSKIPRMKVKNATQVFSQTVASNMGYLADKGILPAEAKDTADILLFFDKLFDSMNGSFGKRKKHGKPLLGPATPTSIHHKTWKECKVMMKDMRFINNKTSNDEYVPTINNWVWTLEGFELLLKKIESKYGVTSVWLRHLNQDPIENFFGSIRSHGCRNVNPTPERFESAFTTLLVNSLSSVHAPGANCESDNCETLHEVLITSGGIKEQTNCELSNIPDITFTPLEEKNDPRVIGGLQYVSGYFVKSAKKKIFKGCVECKNNLISDNQHEYLKYREYANKKWLCSPSDSLLNCISNLQDINYLILKENLYKQNLRELIKTMIFIAVDFSFVKCRIHKEKMTDFLIKISCRFFIYNYCKEINNILINKRECDDDTDSYKVKAKKLSKKCFKRKKMQAHTQRAVEEMQIKENLDPITTHRYATVSRDYMPMHATAAVEDVQINQNLEHRKKQQQTVATRRRVKRVALSQSEHVLYKKLMLVGVKLSKCRNKVKNQAKKIKAMQNLMTNPQFLKTLDELPSTSKILTLLQFREHKKGNKGRRFTLKEKIIALSFLKQSPKGYRFLRKIFILPSRQTLLKLLNMADINPGINKNMIQQIKTATEKMKLNDKICIVLFDEMSLKPNVTYNERKDQVCGFVTNGLETQPDYADHAQVFMVRGLLKNYKQPVAYTFSQAATKGPELAKQLKAVITELLNAGLIVVATVCDQGTNNVNCIKHLLQETRGNLLRKGEEMRENVYIINEQEIIPLYDPPHLIKCIRNNLISKDLKYKKNGEVKLAKWAHVMALHKENPGYKGIRLVPKLTDAHCDPSKIPRMKVKNATQVFSQTVASNMGYLADKGILPAEAKDTADILLFFDKLFDSMNGSFGKRKKHGKPLLGPATPTSIHHKTWKECKVMMKDMRFINNKTSNDEYVPTINNWVWTLEGFELLLKKIESKYGVTSVWLRHLNQDPIENFFGSIRSHGCRNVNPTPERFESAFTTLLVNSLSSVHAPGANCESDNCETLHEVLITSGGIKEQTNCELSNIPDITFTPLEEKNDPRVIGGLQYVSGYFVKSAKKKIFKGCVECKNNLISDNQHEYLKYREYANKKWLCSPSDSLLNCISNLQDINYLILKENLYKQNLRELIKTMIFIAVDFSFVKCRIHKEKMTDFLIKISCRFFIYNYCKEINNILINKRECDDDTDSYKVKAKKLSKKCFKRKK

Foldseek 3Di:
DDDDDDDDDDDDDDDDDDDDDDDDDPDDDDPDDDDDDDDDDDDDDDPDDDPPDPPDDPDDPPDDDPPPPPPLPPVRVVVVVVVVVVVVVVVVVVVVVVVVVVVVVVCCVVVPVVVVVVVLVVDDPLVNQQVVQQVVCVPPDLVPRDDDPSLLLSLLVVCLLPVPVSVVVVVVGPHDDPVVSVVLLVLQPDDAAFDPLLLQQLLVLLVPDDQLQLEKAKEKDKDFFFAFWDQDPVQRAIPAFFDNRPDTDLAGFGMKMWMKIATFAAFAIDIGHITTDHPDDAQCRVLVRVLVVVVSSVVSPGAYAEYEYAPDPRPVSNQVVQLVVQVVVCVVVVHDRDPQWGDHPNHTYHYAYFLLNLLLVVLVLQQQWWKWWDDPRDIAIAHLVLVVLLVVVQDDDDPDGLLVVDDCCLRPPVNDPSRQSVSSLSCLDLSVLVVSCVCCVVVNGPVSSNSNSVVSPLSNLLSCLQAADDDDPPPVPPQSNFWAFPPGCSVVSLVVSLVGLVRMFIAGPVPRDTDDDCSSVSSNSNSVSVVVSQVVCCVPPNDGTTRNNSNHCQVVQQLLVSLCSSDPPDNHHGSVSSSSSSLSCLQNQNPRDRDPPRSHDDSPHGHSGHGSSPSCPPPPPPPPPCVPVPPPPQPLDDDPPDPVPLLVLQQVLQVLVVVCCVPFCVPPPLQCPLFADPDADPSLVVVDDPVPSPTTGTDPVSSSQLVSLLVLLVVQCLPCNRPTNSLVNSLVVCVVPGDQVSRPDPPRSVVSVVSSSVVSNVVNNRVVSVLLRCLLCPVDADPDPVRPSNVSSNVNSVVVVVVVD/DDPDDDDDDDYDDDDDDDDDDDDDDDDDDDDYYDDDDDDDDDDDDDVDPVPDVVPPVVPDVVPDDPPPPPPQDPVSVVVVVVVVVVVVVVVVVVVVCVVVVVVCVVVCVVVPCCCVCVVLVVPDPLVSQQVVLQVVCVPPDLVPRDHDPSLLLSLLVVCLLPVPVSVVVVVVGPHDDPVVSLVLLVLLPDDAAFDPLLLQQLLVLLVPDDQLQLEKAKEKDKDFFFAFWDQDPVQRAIPAFFDNRPDTDLAGFGMKMWMKIATFAAFAIGIGHITTDDPDDAQCRVLVRVLVVVVSSVVSPGAYAEYEYAPDPRPVSNQVVQLVVQVVVCVVVVHDRDPQWGDRPNHTYHYAYFLLNLLLVVLVLQQQWWKWWDDPRDIAIAHLVLVVLLVVVQDDDDPDGLLVVDDCCLRPPVNDPSRQSVSSLSCLDLSVLVVSCVCCVVPNGPVSSNSNSVVSPLSNLLSLLQAADDDDPPVVHDQSNFWAFPPGCSVVSLVVSLVGLVRMFIAGPVPRDTDDDCSSVSSNSNSVSVVVSQVVCCVPPNDGTTRNNSNHCQVVQQLLVSLQSSDPPDNHHGSVSSSSSSSSCLQSQNPRDRDPPRSHDDRPHGHSGYHSSDVCPPPPPPPPPCVPPPPPPQPQDDDPPPPVPLLVLQQVLQVLVVVCCVPFCVPPPLQCVLFADPDADPSLVVVDDPVPSPTTGTDPVSSSQLVSLLVLLVVQCLVCNRDTNSLVSSLVVCVVPGDQVSRPDPPRSVVSVVSSSVVSNVVNNRVVSVVLRCLLCPVDADPDPVRPSNVSSNVNSVVVVVVVD

Radius of gyration: 42.84 Å; Cα contacts (8 Å, |Δi|>4): 2237; chains: 2; bounding box: 122×139×126 Å

Organism: Mythimna separata (NCBI:txid271217)